Protein 6CWS (pdb70)

Structure (mmCIF, N/CA/C/O backbone):
data_6CWS
#
_entry.id   6CWS
#
loop_
_atom_site.group_PDB
_atom_site.id
_atom_site.type_symbol
_atom_site.label_atom_id
_atom_site.label_alt_id
_atom_site.label_comp_id
_atom_site.label_asym_id
_atom_site.label_entity_id
_atom_site.label_seq_id
_atom_site.pdbx_PDB_ins_code
_atom_site.Cartn_x
_atom_site.Cartn_y
_atom_site.Cartn_z
_atom_site.occupancy
_atom_site.B_iso_or_equiv
_atom_site.auth_seq_id
_atom_site.auth_comp_id
_atom_site.auth_asym_id
_atom_site.auth_atom_id
_atom_site.pdbx_PDB_model_num
ATOM 1 N N . SER A 1 1 ? -11.195 20.661 -0.794 1.00 2.00 1 SER A N 1
ATOM 2 C CA . SER A 1 1 ? -11.332 19.532 0.092 1.00 34.22 1 SER A CA 1
ATOM 3 C C . SER A 1 1 ? -12.809 19.284 0.376 1.00 53.12 1 SER A C 1
ATOM 4 O O . SER A 1 1 ? -13.510 20.162 0.868 1.00 21.34 1 SER A O 1
ATOM 14 N N . GLU A 1 2 ? -13.278 18.111 0.034 1.00 51.31 2 GLU A N 1
ATOM 15 C CA . GLU A 1 2 ? -14.654 17.750 0.238 1.00 32.44 2 GLU A CA 1
ATOM 16 C C . GLU A 1 2 ? -14.755 16.718 1.333 1.00 63.41 2 GLU A C 1
ATOM 17 O O . GLU A 1 2 ? -13.838 15.913 1.523 1.00 65.21 2 GLU A O 1
ATOM 29 N N . ALA A 1 3 ? -15.845 16.737 2.058 1.00 62.34 3 ALA A N 1
ATOM 30 C CA . ALA A 1 3 ? -16.018 15.818 3.161 1.00 10.35 3 ALA A CA 1
ATOM 31 C C . ALA A 1 3 ? -17.037 14.730 2.839 1.00 3.34 3 ALA A C 1
ATOM 32 O O . ALA A 1 3 ? -17.295 13.858 3.668 1.00 62.24 3 ALA A O 1
ATOM 39 N N . ILE A 1 4 ? -17.639 14.789 1.643 1.00 42.12 4 ILE A N 1
ATOM 40 C CA . ILE A 1 4 ? -18.565 13.729 1.217 1.00 2.04 4 ILE A CA 1
ATOM 41 C C . ILE A 1 4 ? -17.758 12.445 1.063 1.00 1.50 4 ILE A C 1
ATOM 42 O O . ILE A 1 4 ? -18.129 11.388 1.574 1.00 43.54 4 ILE A O 1
ATOM 58 N N . LEU A 1 5 ? -16.651 12.567 0.363 1.00 61.13 5 LEU A N 1
ATOM 59 C CA . LEU A 1 5 ? -15.666 11.522 0.276 1.00 64.34 5 LEU A CA 1
ATOM 60 C C . LEU A 1 5 ? -14.470 12.026 1.055 1.00 60.12 5 LEU A C 1
ATOM 61 O O . LEU A 1 5 ? -13.693 12.833 0.532 1.00 21.34 5 LEU A O 1
ATOM 77 N N . PRO A 1 6 ? -14.348 11.627 2.334 1.00 51.42 6 PRO A N 1
ATOM 78 C CA . PRO A 1 6 ? -13.319 12.140 3.232 1.00 24.30 6 PRO A CA 1
ATOM 79 C C . PRO A 1 6 ? -11.899 11.905 2.737 1.00 31.02 6 PRO A C 1
ATOM 80 O O . PRO A 1 6 ? -11.388 10.770 2.762 1.00 2.42 6 PRO A O 1
ATOM 91 N N . ILE A 1 7 ? -11.274 12.964 2.263 1.00 1.34 7 ILE A N 1
ATOM 92 C CA . ILE A 1 7 ? -9.894 12.882 1.844 1.00 53.41 7 ILE A CA 1
ATOM 93 C C . ILE A 1 7 ? -9.004 13.044 3.052 1.00 53.42 7 ILE A C 1
ATOM 94 O O . ILE A 1 7 ? -7.900 12.481 3.114 1.00 71.21 7 ILE A O 1
ATOM 110 N N . ALA A 1 8 ? -9.506 13.785 4.033 1.00 42.32 8 ALA A N 1
ATOM 111 C CA . ALA A 1 8 ? -8.799 13.996 5.263 1.00 23.21 8 ALA A CA 1
ATOM 112 C C . ALA A 1 8 ? -9.022 12.819 6.194 1.00 54.14 8 ALA A C 1
ATOM 113 O O . ALA A 1 8 ? -9.921 12.821 7.042 1.00 23.53 8 ALA A O 1
ATOM 120 N N . SER A 1 9 ? -8.273 11.786 5.949 1.00 25.43 9 SER A N 1
ATOM 121 C CA . SER A 1 9 ? -8.279 10.556 6.694 1.00 34.14 9 SER A CA 1
ATOM 122 C C . SER A 1 9 ? -6.950 9.895 6.422 1.00 31.11 9 SER A C 1
ATOM 123 O O . SER A 1 9 ? -6.507 9.865 5.275 1.00 22.01 9 SER A O 1
ATOM 131 N N . SER A 1 10 ? -6.317 9.387 7.446 1.00 10.21 10 SER A N 1
ATOM 132 C CA . SER A 1 10 ? -4.977 8.844 7.342 1.00 64.52 10 SER A CA 1
ATOM 133 C C . SER A 1 10 ? -4.926 7.557 6.501 1.00 1.01 10 SER A C 1
ATOM 134 O O . SER A 1 10 ? -3.875 7.197 5.968 1.00 63.23 10 SER A O 1
ATOM 142 N N . CYS A 1 11 ? -6.048 6.905 6.377 1.00 5.12 11 CYS A N 1
ATOM 143 C CA . CYS A 1 11 ? -6.121 5.639 5.695 1.00 35.13 11 CYS A CA 1
ATOM 144 C C . CYS A 1 11 ? -6.538 5.691 4.237 1.00 21.15 11 CYS A C 1
ATOM 145 O O . CYS A 1 11 ? -7.135 6.667 3.749 1.00 42.12 11 CYS A O 1
ATOM 152 N N . CYS A 1 12 ? -6.216 4.609 3.570 1.00 54.42 12 CYS A N 1
ATOM 153 C CA . CYS A 1 12 ? -6.503 4.360 2.185 1.00 40.00 12 CYS A CA 1
ATOM 154 C C . CYS A 1 12 ? -7.605 3.307 2.077 1.00 73.11 12 CYS A C 1
ATOM 155 O O . CYS A 1 12 ? -7.372 2.120 2.297 1.00 52.10 12 CYS A O 1
ATOM 162 N N . THR A 1 13 ? -8.815 3.749 1.809 1.00 13.44 13 THR A N 1
ATOM 163 C CA . THR A 1 13 ? -9.953 2.843 1.686 1.00 51.54 13 THR A CA 1
ATOM 164 C C . THR A 1 13 ? -10.149 2.430 0.218 1.00 53.32 13 THR A C 1
ATOM 165 O O . THR A 1 13 ? -11.002 1.613 -0.121 1.00 3.33 13 THR A O 1
ATOM 176 N N . GLU A 1 14 ? -9.334 2.987 -0.629 1.00 12.50 14 GLU A N 1
ATOM 177 C CA . GLU A 1 14 ? -9.375 2.720 -2.038 1.00 4.32 14 GLU A CA 1
ATOM 178 C C . GLU A 1 14 ? -7.968 2.678 -2.551 1.00 4.21 14 GLU A C 1
ATOM 179 O O . GLU A 1 14 ? -7.093 3.322 -1.979 1.00 53.44 14 GLU A O 1
ATOM 191 N N . VAL A 1 15 ? -7.736 1.915 -3.589 1.00 23.11 15 VAL A N 1
ATOM 192 C CA . VAL A 1 15 ? -6.424 1.819 -4.189 1.00 53.03 15 VAL A CA 1
ATOM 193 C C . VAL A 1 15 ? -6.518 1.862 -5.703 1.00 22.42 15 VAL A C 1
ATOM 194 O O . VAL A 1 15 ? -7.600 1.705 -6.274 1.00 4.54 15 VAL A O 1
ATOM 207 N N . SER A 1 16 ? -5.401 2.117 -6.341 1.00 13.44 16 SER A N 1
ATOM 208 C CA . SER A 1 16 ? -5.319 2.165 -7.783 1.00 74.41 16 SER A CA 1
ATOM 209 C C . SER A 1 16 ? -4.926 0.772 -8.311 1.00 13.42 16 SER A C 1
ATOM 210 O O . SER A 1 16 ? -4.998 0.492 -9.518 1.00 34.14 16 SER A O 1
ATOM 218 N N . HIS A 1 17 ? -4.545 -0.099 -7.369 1.00 42.34 17 HIS A N 1
ATOM 219 C CA . HIS A 1 17 ? -4.122 -1.488 -7.619 1.00 74.35 17 HIS A CA 1
ATOM 220 C C . HIS A 1 17 ? -2.785 -1.564 -8.348 1.00 73.41 17 HIS A C 1
ATOM 221 O O . HIS A 1 17 ? -1.743 -1.748 -7.723 1.00 44.20 17 HIS A O 1
ATOM 235 N N . HIS A 1 18 ? -2.822 -1.388 -9.648 1.00 0.13 18 HIS A N 1
ATOM 236 C CA . HIS A 1 18 ? -1.648 -1.479 -10.483 1.00 74.51 18 HIS A CA 1
ATOM 237 C C . HIS A 1 18 ? -1.130 -0.084 -10.793 1.00 63.22 18 HIS A C 1
ATOM 238 O O . HIS A 1 18 ? -1.914 0.823 -11.101 1.00 32.32 18 HIS A O 1
ATOM 252 N N . ILE A 1 19 ? 0.171 0.090 -10.748 1.00 43.42 19 ILE A N 1
ATOM 253 C CA . ILE A 1 19 ? 0.753 1.400 -10.911 1.00 60.23 19 ILE A CA 1
ATOM 254 C C . ILE A 1 19 ? 2.098 1.314 -11.655 1.00 4.21 19 ILE A C 1
ATOM 255 O O . ILE A 1 19 ? 2.718 0.249 -11.709 1.00 62.41 19 ILE A O 1
ATOM 271 N N . SER A 1 20 ? 2.512 2.417 -12.241 1.00 63.41 20 SER A N 1
ATOM 272 C CA . SER A 1 20 ? 3.764 2.510 -12.967 1.00 0.52 20 SER A CA 1
ATOM 273 C C . SER A 1 20 ? 4.802 3.296 -12.156 1.00 15.05 20 SER A C 1
ATOM 274 O O . SER A 1 20 ? 4.440 4.170 -11.354 1.00 73.42 20 SER A O 1
ATOM 282 N N . ARG A 1 21 ? 6.089 3.003 -12.371 1.00 23.21 21 ARG A N 1
ATOM 283 C CA . ARG A 1 21 ? 7.138 3.649 -11.594 1.00 61.03 21 ARG A CA 1
ATOM 284 C C . ARG A 1 21 ? 7.274 5.132 -11.804 1.00 52.12 21 ARG A C 1
ATOM 285 O O . ARG A 1 21 ? 7.666 5.816 -10.894 1.00 33.54 21 ARG A O 1
ATOM 306 N N . ARG A 1 22 ? 6.960 5.637 -12.986 1.00 72.23 22 ARG A N 1
ATOM 307 C CA . ARG A 1 22 ? 7.079 7.087 -13.228 1.00 45.35 22 ARG A CA 1
ATOM 308 C C . ARG A 1 22 ? 6.294 7.922 -12.207 1.00 51.32 22 ARG A C 1
ATOM 309 O O . ARG A 1 22 ? 6.701 9.029 -11.855 1.00 34.24 22 ARG A O 1
ATOM 330 N N . LEU A 1 23 ? 5.180 7.387 -11.741 1.00 45.12 23 LEU A N 1
ATOM 331 C CA . LEU A 1 23 ? 4.459 7.984 -10.634 1.00 11.35 23 LEU A CA 1
ATOM 332 C C . LEU A 1 23 ? 5.137 7.669 -9.304 1.00 33.54 23 LEU A C 1
ATOM 333 O O . LEU A 1 23 ? 5.337 8.545 -8.472 1.00 34.55 23 LEU A O 1
ATOM 349 N N . LEU A 1 24 ? 5.506 6.426 -9.136 1.00 22.24 24 LEU A N 1
ATOM 350 C CA . LEU A 1 24 ? 6.077 5.927 -7.897 1.00 32.20 24 LEU A CA 1
ATOM 351 C C . LEU A 1 24 ? 7.350 6.655 -7.518 1.00 32.54 24 LEU A C 1
ATOM 352 O O . LEU A 1 24 ? 7.585 6.958 -6.360 1.00 33.23 24 LEU A O 1
ATOM 368 N N . GLU A 1 25 ? 8.145 6.950 -8.495 1.00 62.30 25 GLU A N 1
ATOM 369 C CA . GLU A 1 25 ? 9.403 7.642 -8.298 1.00 5.25 25 GLU A CA 1
ATOM 370 C C . GLU A 1 25 ? 9.175 9.057 -7.751 1.00 60.45 25 GLU A C 1
ATOM 371 O O . GLU A 1 25 ? 10.082 9.679 -7.214 1.00 61.32 25 GLU A O 1
ATOM 383 N N . ARG A 1 26 ? 7.954 9.543 -7.895 1.00 14.40 26 ARG A N 1
ATOM 384 C CA . ARG A 1 26 ? 7.574 10.862 -7.402 1.00 63.52 26 ARG A CA 1
ATOM 385 C C . ARG A 1 26 ? 7.096 10.778 -5.946 1.00 14.02 26 ARG A C 1
ATOM 386 O O . ARG A 1 26 ? 6.911 11.786 -5.297 1.00 75.02 26 ARG A O 1
ATOM 407 N N . VAL A 1 27 ? 6.878 9.575 -5.461 1.00 70.33 27 VAL A N 1
ATOM 408 C CA . VAL A 1 27 ? 6.430 9.348 -4.079 1.00 34.14 27 VAL A CA 1
ATOM 409 C C . VAL A 1 27 ? 7.496 9.753 -3.035 1.00 44.31 27 VAL A C 1
ATOM 410 O O . VAL A 1 27 ? 8.685 9.446 -3.191 1.00 4.44 27 VAL A O 1
ATOM 423 N N . ASN A 1 28 ? 7.060 10.486 -2.001 1.00 44.54 28 ASN A N 1
ATOM 424 C CA . ASN A 1 28 ? 7.930 10.874 -0.886 1.00 45.51 28 ASN A CA 1
ATOM 425 C C . ASN A 1 28 ? 7.591 10.093 0.393 1.00 74.43 28 ASN A C 1
ATOM 426 O O . ASN A 1 28 ? 8.442 9.920 1.262 1.00 53.52 28 ASN A O 1
ATOM 437 N N . MET A 1 29 ? 6.355 9.623 0.522 1.00 14.40 29 MET A N 1
ATOM 438 C CA . MET A 1 29 ? 5.964 8.888 1.732 1.00 70.04 29 MET A CA 1
ATOM 439 C C . MET A 1 29 ? 5.299 7.577 1.379 1.00 23.31 29 MET A C 1
ATOM 440 O O . MET A 1 29 ? 4.490 7.526 0.472 1.00 42.41 29 MET A O 1
ATOM 454 N N . CYS A 1 30 ? 5.641 6.545 2.092 1.00 40.03 30 CYS A N 1
ATOM 455 C CA . CYS A 1 30 ? 5.053 5.241 1.906 1.00 23.25 30 CYS A CA 1
ATOM 456 C C . CYS A 1 30 ? 4.672 4.680 3.248 1.00 12.14 30 CYS A C 1
ATOM 457 O O . CYS A 1 30 ? 5.449 4.764 4.200 1.00 1.52 30 CYS A O 1
ATOM 464 N N . ARG A 1 31 ? 3.480 4.154 3.346 1.00 33.30 31 ARG A N 1
ATOM 465 C CA . ARG A 1 31 ? 3.059 3.470 4.540 1.00 71.22 31 ARG A CA 1
ATOM 466 C C . ARG A 1 31 ? 2.293 2.214 4.158 1.00 2.12 31 ARG A C 1
ATOM 467 O O . ARG A 1 31 ? 1.485 2.232 3.223 1.00 4.24 31 ARG A O 1
ATOM 488 N N . ILE A 1 32 ? 2.536 1.139 4.873 1.00 30.23 32 ILE A N 1
ATOM 489 C CA . ILE A 1 32 ? 1.809 -0.087 4.654 1.00 30.45 32 ILE A CA 1
ATOM 490 C C . ILE A 1 32 ? 0.640 -0.127 5.608 1.00 14.21 32 ILE A C 1
ATOM 491 O O . ILE A 1 32 ? 0.819 -0.140 6.837 1.00 70.33 32 ILE A O 1
ATOM 507 N N . GLN A 1 33 ? -0.524 -0.094 5.056 1.00 40.32 33 GLN A N 1
ATOM 508 C CA . GLN A 1 33 ? -1.739 -0.165 5.802 1.00 52.21 33 GLN A CA 1
ATOM 509 C C . GLN A 1 33 ? -2.160 -1.612 5.850 1.00 74.40 33 GLN A C 1
ATOM 510 O O . GLN A 1 33 ? -2.183 -2.280 4.817 1.00 72.32 33 GLN A O 1
ATOM 524 N N . ARG A 1 34 ? -2.481 -2.098 7.007 1.00 61.54 34 ARG A N 1
ATOM 525 C CA . ARG A 1 34 ? -2.808 -3.487 7.137 1.00 0.35 34 ARG A CA 1
ATOM 526 C C . ARG A 1 34 ? -4.179 -3.672 7.761 1.00 71.21 34 ARG A C 1
ATOM 527 O O . ARG A 1 34 ? -4.582 -2.911 8.666 1.00 72.32 34 ARG A O 1
ATOM 548 N N . ALA A 1 35 ? -4.888 -4.654 7.275 1.00 24.11 35 ALA A N 1
ATOM 549 C CA . ALA A 1 35 ? -6.122 -5.065 7.859 1.00 22.04 35 ALA A CA 1
ATOM 550 C C . ALA A 1 35 ? -5.773 -5.924 9.060 1.00 32.42 35 ALA A C 1
ATOM 551 O O . ALA A 1 35 ? -5.254 -7.042 8.919 1.00 73.31 35 ALA A O 1
ATOM 558 N N . ASP A 1 36 ? -5.992 -5.378 10.211 1.00 35.11 36 ASP A N 1
ATOM 559 C CA . ASP A 1 36 ? -5.642 -6.006 11.476 1.00 2.51 36 ASP A CA 1
ATOM 560 C C . ASP A 1 36 ? -6.284 -5.226 12.580 1.00 73.14 36 ASP A C 1
ATOM 561 O O . ASP A 1 36 ? -7.159 -5.720 13.290 1.00 53.04 36 ASP A O 1
ATOM 570 N N . GLY A 1 37 ? -5.864 -3.997 12.700 1.00 20.51 37 GLY A N 1
ATOM 571 C CA . GLY A 1 37 ? -6.422 -3.106 13.661 1.00 1.42 37 GLY A CA 1
ATOM 572 C C . GLY A 1 37 ? -6.028 -1.706 13.345 1.00 24.43 37 GLY A C 1
ATOM 573 O O . GLY A 1 37 ? -5.819 -0.883 14.240 1.00 34.32 37 GLY A O 1
ATOM 577 N N . ASP A 1 38 ? -5.908 -1.426 12.072 1.00 40.50 38 ASP A N 1
ATOM 578 C CA . ASP A 1 38 ? -5.518 -0.112 11.633 1.00 72.05 38 ASP A CA 1
ATOM 579 C C . ASP A 1 38 ? -6.624 0.398 10.771 1.00 61.44 38 ASP A C 1
ATOM 580 O O . ASP A 1 38 ? -7.403 1.230 11.190 1.00 54.11 38 ASP A O 1
ATOM 589 N N . CYS A 1 39 ? -6.732 -0.170 9.592 1.00 51.10 39 CYS A N 1
ATOM 590 C CA . CYS A 1 39 ? -7.800 0.123 8.675 1.00 33.12 39 CYS A CA 1
ATOM 591 C C . CYS A 1 39 ? -8.186 -1.121 7.904 1.00 24.43 39 CYS A C 1
ATOM 592 O O . CYS A 1 39 ? -7.362 -2.009 7.695 1.00 20.34 39 CYS A O 1
ATOM 599 N N . ASP A 1 40 ? -9.432 -1.166 7.492 1.00 62.40 40 ASP A N 1
ATOM 600 C CA . ASP A 1 40 ? -10.114 -2.374 6.969 1.00 32.42 40 ASP A CA 1
ATOM 601 C C . ASP A 1 40 ? -9.661 -2.806 5.566 1.00 62.05 40 ASP A C 1
ATOM 602 O O . ASP A 1 40 ? -10.424 -3.460 4.858 1.00 33.51 40 ASP A O 1
ATOM 611 N N . LEU A 1 41 ? -8.443 -2.517 5.186 1.00 54.15 41 LEU A N 1
ATOM 612 C CA . LEU A 1 41 ? -7.992 -2.828 3.853 1.00 2.23 41 LEU A CA 1
ATOM 613 C C . LEU A 1 41 ? -6.475 -2.735 3.827 1.00 0.25 41 LEU A C 1
ATOM 614 O O . LEU A 1 41 ? -5.898 -1.856 4.458 1.00 65.31 41 LEU A O 1
ATOM 630 N N . ALA A 1 42 ? -5.829 -3.654 3.147 1.00 21.41 42 ALA A N 1
ATOM 631 C CA . ALA A 1 42 ? -4.382 -3.615 3.043 1.00 0.41 42 ALA A CA 1
ATOM 632 C C . ALA A 1 42 ? -4.001 -2.765 1.850 1.00 43.30 42 ALA A C 1
ATOM 633 O O . ALA A 1 42 ? -4.329 -3.106 0.697 1.00 32.24 42 ALA A O 1
ATOM 640 N N . ALA A 1 43 ? -3.301 -1.691 2.099 1.00 12.55 43 ALA A N 1
ATOM 641 C CA . ALA A 1 43 ? -2.985 -0.753 1.050 1.00 64.20 43 ALA A CA 1
ATOM 642 C C . ALA A 1 43 ? -1.664 -0.092 1.284 1.00 71.52 43 ALA A C 1
ATOM 643 O O . ALA A 1 43 ? -1.168 -0.052 2.406 1.00 54.42 43 ALA A O 1
ATOM 650 N N . VAL A 1 44 ? -1.094 0.405 0.235 1.00 3.14 44 VAL A N 1
ATOM 651 C CA . VAL A 1 44 ? 0.108 1.158 0.322 1.00 42.13 44 VAL A CA 1
ATOM 652 C C . VAL A 1 44 ? -0.246 2.621 0.111 1.00 12.45 44 VAL A C 1
ATOM 653 O O . VAL A 1 44 ? -0.708 3.009 -0.968 1.00 21.25 44 VAL A O 1
ATOM 666 N N . ILE A 1 45 ? -0.074 3.389 1.139 1.00 52.01 45 ILE A N 1
ATOM 667 C CA . ILE A 1 45 ? -0.339 4.806 1.134 1.00 41.31 45 ILE A CA 1
ATOM 668 C C . ILE A 1 45 ? 0.924 5.517 0.630 1.00 15.34 45 ILE A C 1
ATOM 669 O O . ILE A 1 45 ? 1.979 5.433 1.257 1.00 64.12 45 ILE A O 1
ATOM 685 N N . LEU A 1 46 ? 0.812 6.181 -0.505 1.00 73.22 46 LEU A N 1
ATOM 686 C CA . LEU A 1 46 ? 1.941 6.840 -1.147 1.00 55.41 46 LEU A CA 1
ATOM 687 C C . LEU A 1 46 ? 1.696 8.327 -1.263 1.00 72.21 46 LEU A C 1
ATOM 688 O O . LEU A 1 46 ? 0.765 8.760 -1.919 1.00 72.22 46 LEU A O 1
ATOM 704 N N . HIS A 1 47 ? 2.522 9.097 -0.644 1.00 35.43 47 HIS A N 1
ATOM 705 C CA . HIS A 1 47 ? 2.371 10.544 -0.699 1.00 30.23 47 HIS A CA 1
ATOM 706 C C . HIS A 1 47 ? 3.247 11.121 -1.755 1.00 1.45 47 HIS A C 1
ATOM 707 O O . HIS A 1 47 ? 4.443 10.857 -1.796 1.00 45.31 47 HIS A O 1
ATOM 721 N N . VAL A 1 48 ? 2.649 11.871 -2.611 1.00 13.34 48 VAL A N 1
ATOM 722 C CA . VAL A 1 48 ? 3.296 12.545 -3.698 1.00 20.11 48 VAL A CA 1
ATOM 723 C C . VAL A 1 48 ? 2.999 14.021 -3.495 1.00 60.52 48 VAL A C 1
ATOM 724 O O . VAL A 1 48 ? 2.020 14.345 -2.821 1.00 24.34 48 VAL A O 1
ATOM 737 N N . LYS A 1 49 ? 3.850 14.906 -3.989 1.00 23.10 49 LYS A N 1
ATOM 738 C CA . LYS A 1 49 ? 3.646 16.348 -3.804 1.00 45.01 49 LYS A CA 1
ATOM 739 C C . LYS A 1 49 ? 2.246 16.803 -4.262 1.00 75.12 49 LYS A C 1
ATOM 740 O O . LYS A 1 49 ? 1.622 17.643 -3.613 1.00 13.51 49 LYS A O 1
ATOM 759 N N . ARG A 1 50 ? 1.743 16.229 -5.351 1.00 23.34 50 ARG A N 1
ATOM 760 C CA . ARG A 1 50 ? 0.458 16.650 -5.880 1.00 11.25 50 ARG A CA 1
ATOM 761 C C . ARG A 1 50 ? -0.730 15.885 -5.252 1.00 62.24 50 ARG A C 1
ATOM 762 O O . ARG A 1 50 ? -1.788 16.467 -5.041 1.00 4.14 50 ARG A O 1
ATOM 783 N N . ARG A 1 51 ? -0.543 14.613 -4.909 1.00 53.42 51 ARG A N 1
ATOM 784 C CA . ARG A 1 51 ? -1.648 13.776 -4.379 1.00 51.33 51 ARG A CA 1
ATOM 785 C C . ARG A 1 51 ? -1.108 12.657 -3.512 1.00 32.54 51 ARG A C 1
ATOM 786 O O . ARG A 1 51 ? 0.081 12.415 -3.477 1.00 15.34 51 ARG A O 1
ATOM 807 N N . ARG A 1 52 ? -1.988 11.976 -2.827 1.00 15.21 52 ARG A N 1
ATOM 808 C CA . ARG A 1 52 ? -1.635 10.797 -2.080 1.00 60.51 52 ARG A CA 1
ATOM 809 C C . ARG A 1 52 ? -2.303 9.618 -2.770 1.00 11.05 52 ARG A C 1
ATOM 810 O O . ARG A 1 52 ? -3.534 9.499 -2.757 1.00 32.14 52 ARG A O 1
ATOM 831 N N . ILE A 1 53 ? -1.527 8.784 -3.382 1.00 4.24 53 ILE A N 1
ATOM 832 C CA . ILE A 1 53 ? -2.054 7.667 -4.118 1.00 3.42 53 ILE A CA 1
ATOM 833 C C . ILE A 1 53 ? -1.974 6.424 -3.269 1.00 2.42 53 ILE A C 1
ATOM 834 O O . ILE A 1 53 ? -1.047 6.248 -2.503 1.00 2.42 53 ILE A O 1
ATOM 850 N N . CYS A 1 54 ? -2.943 5.599 -3.382 1.00 24.22 54 CYS A N 1
ATOM 851 C CA . CYS A 1 54 ? -2.988 4.387 -2.628 1.00 21.33 54 CYS A CA 1
ATOM 852 C C . CYS A 1 54 ? -2.923 3.220 -3.596 1.00 4.54 54 CYS A C 1
ATOM 853 O O . CYS A 1 54 ? -3.683 3.178 -4.559 1.00 74.44 54 CYS A O 1
ATOM 860 N N . VAL A 1 55 ? -2.015 2.300 -3.384 1.00 12.43 55 VAL A N 1
ATOM 861 C CA . VAL A 1 55 ? -1.882 1.156 -4.286 1.00 40.51 55 VAL A CA 1
ATOM 862 C C . VAL A 1 55 ? -1.926 -0.157 -3.538 1.00 53.15 55 VAL A C 1
ATOM 863 O O . VAL A 1 55 ? -1.912 -0.180 -2.306 1.00 32.21 55 VAL A O 1
ATOM 876 N N . SER A 1 56 ? -1.994 -1.231 -4.275 1.00 40.22 56 SER A N 1
ATOM 877 C CA . SER A 1 56 ? -2.028 -2.536 -3.716 1.00 31.11 56 SER A CA 1
ATOM 878 C C . SER A 1 56 ? -0.605 -3.037 -3.418 1.00 41.25 56 SER A C 1
ATOM 879 O O . SER A 1 56 ? 0.281 -2.931 -4.264 1.00 15.35 56 SER A O 1
ATOM 887 N N . PRO A 1 57 ? -0.372 -3.600 -2.206 1.00 32.33 57 PRO A N 1
ATOM 888 C CA . PRO A 1 57 ? 0.949 -4.138 -1.812 1.00 74.45 57 PRO A CA 1
ATOM 889 C C . PRO A 1 57 ? 1.326 -5.376 -2.625 1.00 51.34 57 PRO A C 1
ATOM 890 O O . PRO A 1 57 ? 2.455 -5.855 -2.576 1.00 44.42 57 PRO A O 1
ATOM 901 N N . HIS A 1 58 ? 0.368 -5.875 -3.371 1.00 1.32 58 HIS A N 1
ATOM 902 C CA . HIS A 1 58 ? 0.546 -7.076 -4.183 1.00 32.43 58 HIS A CA 1
ATOM 903 C C . HIS A 1 58 ? 1.061 -6.711 -5.570 1.00 44.12 58 HIS A C 1
ATOM 904 O O . HIS A 1 58 ? 1.236 -7.578 -6.428 1.00 74.31 58 HIS A O 1
ATOM 918 N N . ASN A 1 59 ? 1.308 -5.432 -5.785 1.00 23.25 59 ASN A N 1
ATOM 919 C CA . ASN A 1 59 ? 1.740 -4.955 -7.080 1.00 12.43 59 ASN A CA 1
ATOM 920 C C . ASN A 1 59 ? 3.229 -5.201 -7.301 1.00 73.20 59 ASN A C 1
ATOM 921 O O . ASN A 1 59 ? 4.074 -4.816 -6.482 1.00 45.03 59 ASN A O 1
ATOM 932 N N . HIS A 1 60 ? 3.527 -5.829 -8.419 1.00 32.42 60 HIS A N 1
ATOM 933 C CA . HIS A 1 60 ? 4.876 -6.235 -8.801 1.00 42.41 60 HIS A CA 1
ATOM 934 C C . HIS A 1 60 ? 5.765 -5.008 -9.059 1.00 32.22 60 HIS A C 1
ATOM 935 O O . HIS A 1 60 ? 6.948 -4.986 -8.681 1.00 54.31 60 HIS A O 1
ATOM 949 N N . THR A 1 61 ? 5.188 -3.998 -9.681 1.00 32.40 61 THR A N 1
ATOM 950 C CA . THR A 1 61 ? 5.900 -2.783 -10.020 1.00 21.13 61 THR A CA 1
ATOM 951 C C . THR A 1 61 ? 6.329 -2.043 -8.746 1.00 42.54 61 THR A C 1
ATOM 952 O O . THR A 1 61 ? 7.446 -1.534 -8.658 1.00 44.44 61 THR A O 1
ATOM 963 N N . VAL A 1 62 ? 5.430 -2.002 -7.777 1.00 12.32 62 VAL A N 1
ATOM 964 C CA . VAL A 1 62 ? 5.687 -1.404 -6.471 1.00 24.24 62 VAL A CA 1
ATOM 965 C C . VAL A 1 62 ? 6.895 -2.058 -5.807 1.00 2.13 62 VAL A C 1
ATOM 966 O O . VAL A 1 62 ? 7.804 -1.376 -5.345 1.00 43.13 62 VAL A O 1
ATOM 979 N N . LYS A 1 63 ? 6.908 -3.370 -5.801 1.00 63.32 63 LYS A N 1
ATOM 980 C CA . LYS A 1 63 ? 8.027 -4.130 -5.226 1.00 73.42 63 LYS A CA 1
ATOM 981 C C . LYS A 1 63 ? 9.343 -3.847 -5.962 1.00 44.01 63 LYS A C 1
ATOM 982 O O . LYS A 1 63 ? 10.414 -3.848 -5.360 1.00 5.21 63 LYS A O 1
ATOM 1001 N N . GLN A 1 64 ? 9.253 -3.603 -7.264 1.00 25.51 64 GLN A N 1
ATOM 1002 C CA . GLN A 1 64 ? 10.430 -3.283 -8.074 1.00 53.03 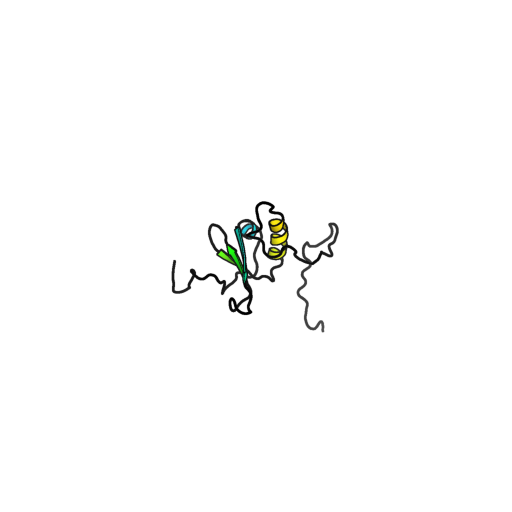64 GLN A CA 1
ATOM 1003 C C . GLN A 1 64 ? 10.886 -1.876 -7.658 1.00 52.43 64 GLN A C 1
ATOM 1004 O O . GLN A 1 64 ? 12.062 -1.645 -7.368 1.00 40.24 64 GLN A O 1
ATOM 1018 N N . TRP A 1 65 ? 9.934 -0.964 -7.618 1.00 24.10 65 TRP A N 1
ATOM 1019 C CA . TRP A 1 65 ? 10.148 0.424 -7.240 1.00 33.34 65 TRP A CA 1
ATOM 1020 C C . TRP A 1 65 ? 10.790 0.566 -5.869 1.00 61.02 65 TRP A C 1
ATOM 1021 O O . TRP A 1 65 ? 11.771 1.306 -5.710 1.00 72.32 65 TRP A O 1
ATOM 1042 N N . MET A 1 66 ? 10.257 -0.147 -4.902 1.00 14.34 66 MET A N 1
ATOM 1043 C CA . MET A 1 66 ? 10.750 -0.071 -3.534 1.00 4.31 66 MET A CA 1
ATOM 1044 C C . MET A 1 66 ? 12.217 -0.428 -3.402 1.00 72.42 66 MET A C 1
ATOM 1045 O O . MET A 1 66 ? 12.901 0.135 -2.580 1.00 14.33 66 MET A O 1
ATOM 1059 N N . LYS A 1 67 ? 12.710 -1.327 -4.235 1.00 45.33 67 LYS A N 1
ATOM 1060 C CA . LYS A 1 67 ? 14.129 -1.685 -4.187 1.00 75.11 67 LYS A CA 1
ATOM 1061 C C . LYS A 1 67 ? 15.008 -0.546 -4.692 1.00 72.34 67 LYS A C 1
ATOM 1062 O O . LYS A 1 67 ? 16.116 -0.329 -4.197 1.00 3.14 67 LYS A O 1
ATOM 1081 N N . VAL A 1 68 ? 14.513 0.179 -5.670 1.00 52.22 68 VAL A N 1
ATOM 1082 C CA . VAL A 1 68 ? 15.245 1.307 -6.232 1.00 51.10 68 VAL A CA 1
ATOM 1083 C C . VAL A 1 68 ? 15.192 2.474 -5.247 1.00 62.02 68 VAL A C 1
ATOM 1084 O O . VAL A 1 68 ? 16.176 3.196 -5.037 1.00 14.41 68 VAL A O 1
ATOM 1097 N N . GLN A 1 69 ? 14.048 2.641 -4.640 1.00 20.23 69 GLN A N 1
ATOM 1098 C CA . GLN A 1 69 ? 13.844 3.676 -3.658 1.00 12.21 69 GLN A CA 1
ATOM 1099 C C . GLN A 1 69 ? 14.538 3.387 -2.346 1.00 23.40 69 GLN A C 1
ATOM 1100 O O . GLN A 1 69 ? 14.912 4.303 -1.629 1.00 73.53 69 GLN A O 1
ATOM 1114 N N . ALA A 1 70 ? 14.725 2.124 -2.038 1.00 43.24 70 ALA A N 1
ATOM 1115 C CA . ALA A 1 70 ? 15.374 1.733 -0.801 1.00 50.05 70 ALA A CA 1
ATOM 1116 C C . ALA A 1 70 ? 16.835 2.171 -0.777 1.00 53.34 70 ALA A C 1
ATOM 1117 O O . ALA A 1 70 ? 17.417 2.344 0.285 1.00 73.15 70 ALA A O 1
ATOM 1124 N N . ALA A 1 71 ? 17.411 2.357 -1.962 1.00 71.02 71 ALA A N 1
ATOM 1125 C CA . ALA A 1 71 ? 18.813 2.756 -2.116 1.00 60.54 71 ALA A CA 1
ATOM 1126 C C . ALA A 1 71 ? 19.098 4.170 -1.564 1.00 61.21 71 ALA A C 1
ATOM 1127 O O . ALA A 1 71 ? 20.257 4.590 -1.478 1.00 30.10 71 ALA A O 1
ATOM 1134 N N . LYS A 1 72 ? 18.049 4.894 -1.207 1.00 2.11 72 LYS A N 1
ATOM 1135 C CA . LYS A 1 72 ? 18.169 6.225 -0.635 1.00 71.21 72 LYS A CA 1
ATOM 1136 C C . LYS A 1 72 ? 18.869 6.197 0.715 1.00 13.23 72 LYS A C 1
ATOM 1137 O O . LYS A 1 72 ? 18.448 5.489 1.641 1.00 63.23 72 LYS A O 1
ATOM 1156 N N . LYS A 1 73 ? 19.948 6.952 0.803 1.00 55.10 73 LYS A N 1
ATOM 1157 C CA . LYS A 1 73 ? 20.740 7.056 2.015 1.00 54.31 73 LYS A CA 1
ATOM 1158 C C . LYS A 1 73 ? 20.264 8.236 2.867 1.00 54.33 73 LYS A C 1
ATOM 1159 O O . LYS A 1 73 ? 20.605 8.343 4.051 1.00 10.32 73 LYS A O 1
ATOM 1178 N N . ASN A 1 74 ? 19.460 9.117 2.266 1.00 13.21 74 ASN A N 1
ATOM 1179 C CA . ASN A 1 74 ? 18.983 10.318 2.977 1.00 44.02 74 ASN A CA 1
ATOM 1180 C C . ASN A 1 74 ? 18.070 9.885 4.085 1.00 35.43 74 ASN A C 1
ATOM 1181 O O . ASN A 1 74 ? 18.160 10.358 5.215 1.00 4.25 74 ASN A O 1
ATOM 1192 N N . GLY A 1 75 ? 17.206 8.984 3.738 1.00 73.10 75 GLY A N 1
ATOM 1193 C CA . GLY A 1 75 ? 16.264 8.416 4.622 1.00 51.13 75 GLY A CA 1
ATOM 1194 C C . GLY A 1 75 ? 15.384 7.531 3.814 1.00 22.21 75 GLY A C 1
ATOM 1195 O O . GLY A 1 75 ? 15.388 7.633 2.583 1.00 12.25 75 GLY A O 1
ATOM 1199 N N . LYS A 1 76 ? 14.668 6.657 4.438 1.00 22.43 76 LYS A N 1
ATOM 1200 C CA . LYS A 1 76 ? 13.787 5.786 3.716 1.00 45.54 76 LYS A CA 1
ATOM 1201 C C . LYS A 1 76 ? 12.371 6.072 4.153 1.00 70.54 76 LYS A C 1
ATOM 1202 O O . LYS A 1 76 ? 11.897 5.534 5.146 1.00 44.14 76 LYS A O 1
ATOM 1221 N N . GLY A 1 77 ? 11.723 6.962 3.437 1.00 40.34 77 GLY A N 1
ATOM 1222 C CA . GLY A 1 77 ? 10.395 7.406 3.828 1.00 13.55 77 GLY A CA 1
ATOM 1223 C C . GLY A 1 77 ? 9.372 6.949 2.860 1.00 60.41 77 GLY A C 1
ATOM 1224 O O . GLY A 1 77 ? 8.277 6.542 3.230 1.00 61.21 77 GLY A O 1
ATOM 1228 N N . ASN A 1 78 ? 9.725 7.003 1.610 1.00 15.51 78 ASN A N 1
ATOM 1229 C CA . ASN A 1 78 ? 8.867 6.507 0.553 1.00 1.24 78 ASN A CA 1
ATOM 1230 C C . ASN A 1 78 ? 9.132 5.058 0.305 1.00 51.12 78 ASN A C 1
ATOM 1231 O O . ASN A 1 78 ? 8.762 4.522 -0.725 1.00 41.35 78 ASN A O 1
ATOM 1242 N N . VAL A 1 79 ? 9.751 4.413 1.235 1.00 75.54 79 VAL A N 1
ATOM 1243 C CA . VAL A 1 79 ? 10.071 3.053 1.045 1.00 10.33 79 VAL A CA 1
ATOM 1244 C C . VAL A 1 79 ? 9.406 2.224 2.131 1.00 55.53 79 VAL A C 1
ATOM 1245 O O . VAL A 1 79 ? 9.410 2.616 3.298 1.00 12.42 79 VAL A O 1
ATOM 1258 N N . CYS A 1 80 ? 8.832 1.110 1.754 1.00 55.41 80 CYS A N 1
ATOM 1259 C CA . CYS A 1 80 ? 8.206 0.220 2.711 1.00 3.23 80 CYS A CA 1
ATOM 1260 C C . CYS A 1 80 ? 8.849 -1.152 2.670 1.00 34.44 80 CYS A C 1
ATOM 1261 O O . CYS A 1 80 ? 9.433 -1.596 3.662 1.00 33.41 80 CYS A O 1
ATOM 1268 N N . HIS A 1 81 ? 8.758 -1.828 1.540 1.00 0.34 81 HIS A N 1
ATOM 1269 C CA . HIS A 1 81 ? 9.443 -3.085 1.383 1.00 23.44 81 HIS A CA 1
ATOM 1270 C C . HIS A 1 81 ? 10.854 -2.759 0.972 1.00 54.52 81 HIS A C 1
ATOM 1271 O O . HIS A 1 81 ? 11.073 -1.871 0.156 1.00 75.24 81 HIS A O 1
ATOM 1285 N N . ARG A 1 82 ? 11.798 -3.426 1.541 1.00 12.51 82 ARG A N 1
ATOM 1286 C CA . ARG A 1 82 ? 13.175 -3.173 1.203 1.00 51.02 82 ARG A CA 1
ATOM 1287 C C . ARG A 1 82 ? 13.652 -4.253 0.256 1.00 3.51 82 ARG A C 1
ATOM 1288 O O . ARG A 1 82 ? 14.688 -4.136 -0.408 1.00 63.33 82 ARG A O 1
ATOM 1309 N N . LYS A 1 83 ? 12.873 -5.291 0.192 1.00 64.44 83 LYS A N 1
ATOM 1310 C CA . LYS A 1 83 ? 13.148 -6.409 -0.657 1.00 44.24 83 LYS A CA 1
ATOM 1311 C C . LYS A 1 83 ? 11.882 -6.807 -1.425 1.00 71.23 83 LYS A C 1
ATOM 1312 O O . LYS A 1 83 ? 10.768 -6.742 -0.888 1.00 14.42 83 LYS A O 1
ATOM 1331 N N . LYS A 1 84 ? 12.053 -7.186 -2.677 1.00 25.43 84 LYS A N 1
ATOM 1332 C CA . LYS A 1 84 ? 10.943 -7.632 -3.515 1.00 15.34 84 LYS A CA 1
ATOM 1333 C C . LYS A 1 84 ? 10.683 -9.091 -3.181 1.00 1.32 84 LYS A C 1
ATOM 1334 O O . LYS A 1 84 ? 9.542 -9.519 -2.975 1.00 64.32 84 LYS A O 1
ATOM 1353 N N . HIS A 1 85 ? 11.765 -9.829 -3.099 1.00 20.31 85 HIS A N 1
ATOM 1354 C CA . HIS A 1 85 ? 11.767 -11.220 -2.711 1.00 21.30 85 HIS A CA 1
ATOM 1355 C C . HIS A 1 85 ? 12.878 -11.346 -1.694 1.00 4.14 85 HIS A C 1
ATOM 1356 O O . HIS A 1 85 ? 13.499 -10.339 -1.356 1.00 2.42 85 HIS A O 1
ATOM 1370 N N . HIS A 1 86 ? 13.160 -12.540 -1.212 1.00 3.12 86 HIS A N 1
ATOM 1371 C CA . HIS A 1 86 ? 14.285 -12.701 -0.293 1.00 31.31 86 HIS A CA 1
ATOM 1372 C C . HIS A 1 86 ? 15.575 -12.609 -1.113 1.00 72.31 86 HIS A C 1
ATOM 1373 O O . HIS A 1 86 ? 16.636 -12.210 -0.623 1.00 44.34 86 HIS A O 1
ATOM 1387 N N . GLY A 1 87 ? 15.443 -12.968 -2.358 1.00 65.42 87 GLY A N 1
ATOM 1388 C CA . GLY A 1 87 ? 16.489 -12.849 -3.322 1.00 43.02 87 GLY A CA 1
ATOM 1389 C C . GLY A 1 87 ? 15.863 -12.574 -4.656 1.00 44.32 87 GLY A C 1
ATOM 1390 O O . GLY A 1 87 ? 15.155 -11.567 -4.809 1.00 33.31 87 GLY A O 1
ATOM 1394 N N . LYS A 1 88 ? 16.082 -13.469 -5.594 1.00 22.31 88 LYS A N 1
ATOM 1395 C CA . LYS A 1 88 ? 15.478 -13.435 -6.923 1.00 11.15 88 LYS A CA 1
ATOM 1396 C C . LYS A 1 88 ? 16.098 -14.522 -7.763 1.00 63.32 88 LYS A C 1
ATOM 1397 O O . LYS A 1 88 ? 17.325 -14.593 -7.875 1.00 22.44 88 LYS A O 1
ATOM 1416 N N . ARG A 1 89 ? 15.289 -15.366 -8.332 1.00 52.31 89 ARG A N 1
ATOM 1417 C CA . ARG A 1 89 ? 15.798 -16.316 -9.279 1.00 73.13 89 ARG A CA 1
ATOM 1418 C C . ARG A 1 89 ? 15.636 -15.692 -10.642 1.00 73.44 89 ARG A C 1
ATOM 1419 O O . ARG A 1 89 ? 14.554 -15.720 -11.227 1.00 11.42 89 ARG A O 1
ATOM 1440 N N . ASN A 1 90 ? 16.678 -15.066 -11.106 1.00 1.21 90 ASN A N 1
ATOM 1441 C CA . ASN A 1 90 ? 16.620 -14.325 -12.342 1.00 54.11 90 ASN A CA 1
ATOM 1442 C C . ASN A 1 90 ? 17.456 -14.966 -13.406 1.00 73.12 90 ASN A C 1
ATOM 1443 O O . ASN A 1 90 ? 18.245 -15.875 -13.136 1.00 70.14 90 ASN A O 1
ATOM 1454 N N . SER A 1 91 ? 17.277 -14.504 -14.601 1.00 72.32 91 SER A N 1
ATOM 1455 C CA . SER A 1 91 ? 18.042 -14.957 -15.703 1.00 71.32 91 SER A CA 1
ATOM 1456 C C . SER A 1 91 ? 19.057 -13.865 -16.021 1.00 74.32 91 SER A C 1
ATOM 1457 O O . SER A 1 91 ? 18.900 -12.730 -15.550 1.00 4.33 91 SER A O 1
ATOM 1465 N N . ASN A 1 92 ? 20.064 -14.184 -16.808 1.00 52.15 92 ASN A N 1
ATOM 1466 C CA . ASN A 1 92 ? 21.130 -13.229 -17.121 1.00 31.34 92 ASN A CA 1
ATOM 1467 C C . ASN A 1 92 ? 20.602 -12.040 -17.914 1.00 52.22 92 ASN A C 1
ATOM 1468 O O . ASN A 1 92 ? 20.485 -10.936 -17.385 1.00 32.31 92 ASN A O 1
ATOM 1479 N N . ARG A 1 93 ? 20.261 -12.264 -19.167 1.00 63.44 93 ARG A N 1
ATOM 1480 C CA . ARG A 1 93 ? 19.718 -11.191 -20.007 1.00 40.21 93 ARG A CA 1
ATOM 1481 C C . ARG A 1 93 ? 18.635 -11.701 -20.943 1.00 43.12 93 ARG A C 1
ATOM 1482 O O . ARG A 1 93 ? 17.949 -10.925 -21.594 1.00 74.04 93 ARG A O 1
ATOM 1503 N N . ALA A 1 94 ? 18.481 -13.003 -21.003 1.00 23.15 94 ALA A N 1
ATOM 1504 C CA . ALA A 1 94 ? 17.446 -13.596 -21.806 1.00 72.14 94 ALA A CA 1
ATOM 1505 C C . ALA A 1 94 ? 16.237 -13.889 -20.934 1.00 3.40 94 ALA A C 1
ATOM 1506 O O . ALA A 1 94 ? 16.150 -14.951 -20.300 1.00 35.30 94 ALA A O 1
ATOM 1513 N N . HIS A 1 95 ? 15.343 -12.926 -20.841 1.00 64.50 95 HIS A N 1
ATOM 1514 C CA . HIS A 1 95 ? 14.166 -13.051 -20.002 1.00 40.13 95 HIS A CA 1
ATOM 1515 C C . HIS A 1 95 ? 13.062 -12.091 -20.450 1.00 63.12 95 HIS A C 1
ATOM 1516 O O . HIS A 1 95 ? 13.215 -11.377 -21.453 1.00 12.10 95 HIS A O 1
ATOM 1530 N N . GLN A 1 96 ? 11.955 -12.102 -19.738 1.00 41.25 96 GLN A N 1
ATOM 1531 C CA . GLN A 1 96 ? 10.815 -11.245 -20.060 1.00 55.11 96 GLN A CA 1
ATOM 1532 C C . GLN A 1 96 ? 10.818 -9.986 -19.193 1.00 52.12 96 GLN A C 1
ATOM 1533 O O . GLN A 1 96 ? 10.242 -8.966 -19.558 1.00 11.55 96 GLN A O 1
ATOM 1547 N N . GLY A 1 97 ? 11.444 -10.082 -18.043 1.00 14.31 97 GLY A N 1
ATOM 1548 C CA . GLY A 1 97 ? 11.459 -8.989 -17.079 1.00 33.15 97 GLY A CA 1
ATOM 1549 C C . GLY A 1 97 ? 10.543 -9.335 -15.942 1.00 22.22 97 GLY A C 1
ATOM 1550 O O . GLY A 1 97 ? 10.773 -8.979 -14.782 1.00 73.13 97 GLY A O 1
ATOM 1554 N N . LYS A 1 98 ? 9.504 -10.054 -16.302 1.00 1.50 98 LYS A N 1
ATOM 1555 C CA . LYS A 1 98 ? 8.510 -10.582 -15.408 1.00 61.33 98 LYS A CA 1
ATOM 1556 C C . LYS A 1 98 ? 7.655 -11.594 -16.169 1.00 52.41 98 LYS A C 1
ATOM 1557 O O . LYS A 1 98 ? 6.772 -11.226 -16.967 1.00 51.55 98 LYS A O 1
ATOM 1576 N N . HIS A 1 99 ? 7.942 -12.858 -15.989 1.00 14.13 99 HIS A N 1
ATOM 1577 C CA . HIS A 1 99 ? 7.189 -13.881 -16.672 1.00 21.44 99 HIS A CA 1
ATOM 1578 C C . HIS A 1 99 ? 5.979 -14.254 -15.830 1.00 12.34 99 HIS A C 1
ATOM 1579 O O . HIS A 1 99 ? 5.943 -15.293 -15.164 1.00 14.52 99 HIS A O 1
ATOM 1593 N N . GLU A 1 100 ? 5.033 -13.347 -15.802 1.00 40.24 100 GLU A N 1
ATOM 1594 C CA . GLU A 1 100 ? 3.827 -13.506 -15.043 1.00 23.32 100 GLU A CA 1
ATOM 1595 C C . GLU A 1 100 ? 2.752 -14.201 -15.849 1.00 14.14 100 GLU A C 1
ATOM 1596 O O . GLU A 1 100 ? 2.073 -13.595 -16.694 1.00 5.41 100 GLU A O 1
ATOM 1608 N N . THR A 1 101 ? 2.642 -15.468 -15.634 1.00 40.10 101 THR A N 1
ATOM 1609 C CA . THR A 1 101 ? 1.660 -16.254 -16.283 1.00 33.51 101 THR A CA 1
ATOM 1610 C C . THR A 1 101 ? 0.427 -16.353 -15.421 1.00 34.12 101 THR A C 1
ATOM 1611 O O . THR A 1 101 ? 0.526 -16.678 -14.233 1.00 64.51 101 THR A O 1
ATOM 1622 N N . TYR A 1 102 ? -0.719 -16.037 -15.986 1.00 12.52 102 TYR A N 1
ATOM 1623 C CA . TYR A 1 102 ? -1.957 -16.183 -15.265 1.00 23.04 102 TYR A CA 1
ATOM 1624 C C . TYR A 1 102 ? -2.281 -17.652 -15.211 1.00 21.12 102 TYR A C 1
ATOM 1625 O O . TYR A 1 102 ? -2.747 -18.225 -16.210 1.00 73.55 102 TYR A O 1
ATOM 1643 N N . GLY A 1 103 ? -1.961 -18.265 -14.081 1.00 75.22 103 GLY A N 1
ATOM 1644 C CA . GLY A 1 103 ? -2.137 -19.689 -13.896 1.00 60.35 103 GLY A CA 1
ATOM 1645 C C . GLY A 1 103 ? -3.515 -20.150 -14.243 1.00 24.32 103 GLY A C 1
ATOM 1646 O O . GLY A 1 103 ? -4.489 -19.750 -13.608 1.00 2.42 103 GLY A O 1
ATOM 1650 N N . HIS A 1 104 ? -3.608 -20.959 -15.259 1.00 23.41 104 HIS A N 1
ATOM 1651 C CA . HIS A 1 104 ? -4.874 -21.450 -15.704 1.00 71.11 104 HIS A CA 1
ATOM 1652 C C . HIS A 1 104 ? -5.377 -22.540 -14.789 1.00 4.32 104 HIS A C 1
ATOM 1653 O O . HIS A 1 104 ? -4.702 -23.549 -14.564 1.00 13.13 104 HIS A O 1
ATOM 1667 N N . LYS A 1 105 ? -6.523 -22.321 -14.225 1.00 24.22 105 LYS A N 1
ATOM 1668 C CA . LYS A 1 105 ? -7.120 -23.305 -13.383 1.00 51.44 105 LYS A CA 1
ATOM 1669 C C . LYS A 1 105 ? -7.794 -24.330 -14.256 1.00 71.52 105 LYS A C 1
ATOM 1670 O O . LYS A 1 105 ? -8.475 -23.967 -15.224 1.00 44.14 105 LYS A O 1
ATOM 1689 N N . THR A 1 106 ? -7.597 -25.593 -13.920 1.00 11.51 106 THR A N 1
ATOM 1690 C CA . THR A 1 106 ? -8.101 -26.731 -14.667 1.00 63.02 106 THR A CA 1
ATOM 1691 C C . THR A 1 106 ? -7.576 -26.768 -16.111 1.00 54.24 106 THR A C 1
ATOM 1692 O O . THR A 1 106 ? -8.171 -26.197 -17.027 1.00 14.21 106 THR A O 1
ATOM 1703 N N . PRO A 1 107 ? -6.407 -27.417 -16.318 1.00 43.32 107 PRO A N 1
ATOM 1704 C CA . PRO A 1 107 ? -5.775 -27.562 -17.648 1.00 2.35 107 PRO A CA 1
ATOM 1705 C C . PRO A 1 107 ? -6.531 -28.549 -18.552 1.00 13.14 107 PRO A C 1
ATOM 1706 O O . PRO A 1 107 ? -6.105 -28.843 -19.680 1.00 64.32 107 PRO A O 1
ATOM 1717 N N . TYR A 1 108 ? -7.631 -29.044 -18.047 1.00 4.51 108 TYR A N 1
ATOM 1718 C CA . TYR A 1 108 ? -8.478 -29.979 -18.719 1.00 63.01 108 TYR A CA 1
ATOM 1719 C C . TYR A 1 108 ? -9.934 -29.711 -18.344 1.00 22.30 108 TYR A C 1
ATOM 1720 O O . TYR A 1 108 ? -10.363 -30.101 -17.252 1.00 37.10 108 TYR A O 1
ATOM 1739 N N . SER A 1 1 ? -15.205 22.997 2.096 1.00 70.43 1 SER A N 2
ATOM 1740 C CA . SER A 1 1 ? -15.556 21.587 2.102 1.00 34.34 1 SER A CA 2
ATOM 1741 C C . SER A 1 1 ? -14.719 20.884 3.165 1.00 52.13 1 SER A C 2
ATOM 1742 O O . SER A 1 1 ? -13.504 21.045 3.201 1.00 42.24 1 SER A O 2
ATOM 1752 N N . GLU A 1 2 ? -15.372 20.099 4.025 1.00 54.15 2 GLU A N 2
ATOM 1753 C CA . GLU A 1 2 ? -14.696 19.473 5.166 1.00 45.41 2 GLU A CA 2
ATOM 1754 C C . GLU A 1 2 ? -14.067 18.119 4.854 1.00 55.30 2 GLU A C 2
ATOM 1755 O O . GLU A 1 2 ? -13.537 17.455 5.749 1.00 72.22 2 GLU A O 2
ATOM 1767 N N . ALA A 1 3 ? -14.104 17.713 3.624 1.00 43.15 3 ALA A N 2
ATOM 1768 C CA . ALA A 1 3 ? -13.501 16.457 3.253 1.00 52.32 3 ALA A CA 2
ATOM 1769 C C . ALA A 1 3 ? -12.496 16.686 2.167 1.00 73.40 3 ALA A C 2
ATOM 1770 O O . ALA A 1 3 ? -12.696 17.563 1.318 1.00 20.35 3 ALA A O 2
ATOM 1777 N N . ILE A 1 4 ? -11.417 15.920 2.202 1.00 45.24 4 ILE A N 2
ATOM 1778 C CA . ILE A 1 4 ? -10.320 15.969 1.221 1.00 31.31 4 ILE A CA 2
ATOM 1779 C C . ILE A 1 4 ? -9.410 17.196 1.425 1.00 73.33 4 ILE A C 2
ATOM 1780 O O . ILE A 1 4 ? -8.190 17.054 1.592 1.00 11.42 4 ILE A O 2
ATOM 1796 N N . LEU A 1 5 ? -10.007 18.379 1.433 1.00 52.31 5 LEU A N 2
ATOM 1797 C CA . LEU A 1 5 ? -9.255 19.631 1.538 1.00 43.25 5 LEU A CA 2
ATOM 1798 C C . LEU A 1 5 ? -8.605 19.839 2.933 1.00 4.25 5 LEU A C 2
ATOM 1799 O O . LEU A 1 5 ? -7.388 20.047 3.004 1.00 2.35 5 LEU A O 2
ATOM 1815 N N . PRO A 1 6 ? -9.377 19.812 4.069 1.00 60.43 6 PRO A N 2
ATOM 1816 C CA . PRO A 1 6 ? -8.783 19.954 5.391 1.00 55.41 6 PRO A CA 2
ATOM 1817 C C . PRO A 1 6 ? -8.211 18.635 5.858 1.00 41.35 6 PRO A C 2
ATOM 1818 O O . PRO A 1 6 ? -7.032 18.526 6.175 1.00 74.13 6 PRO A O 2
ATOM 1829 N N . ILE A 1 7 ? -9.053 17.636 5.884 1.00 41.53 7 ILE A N 2
ATOM 1830 C CA . ILE A 1 7 ? -8.674 16.322 6.262 1.00 44.02 7 ILE A CA 2
ATOM 1831 C C . ILE A 1 7 ? -9.188 15.363 5.231 1.00 44.53 7 ILE A C 2
ATOM 1832 O O . ILE A 1 7 ? -10.335 15.473 4.785 1.00 41.10 7 ILE A O 2
ATOM 1848 N N . ALA A 1 8 ? -8.352 14.477 4.810 1.00 42.44 8 ALA A N 2
ATOM 1849 C CA . ALA A 1 8 ? -8.744 13.468 3.872 1.00 1.00 8 ALA A CA 2
ATOM 1850 C C . ALA A 1 8 ? -9.076 12.214 4.639 1.00 42.23 8 ALA A C 2
ATOM 1851 O O . ALA A 1 8 ? -8.912 12.182 5.881 1.00 60.45 8 ALA A O 2
ATOM 1858 N N . SER A 1 9 ? -9.553 11.197 3.944 1.00 13.12 9 SER A N 2
ATOM 1859 C CA . SER A 1 9 ? -9.831 9.924 4.564 1.00 25.41 9 SER A CA 2
ATOM 1860 C C . SER A 1 9 ? -8.530 9.402 5.155 1.00 10.31 9 SER A C 2
ATOM 1861 O O . SER A 1 9 ? -7.495 9.421 4.480 1.00 63.02 9 SER A O 2
ATOM 1869 N N . SER A 1 10 ? -8.567 8.979 6.400 1.00 53.33 10 SER A N 2
ATOM 1870 C CA . SER A 1 10 ? -7.373 8.539 7.081 1.00 3.33 10 SER A CA 2
ATOM 1871 C C . SER A 1 10 ? -6.834 7.279 6.422 1.00 43.31 10 SER A C 2
ATOM 1872 O O . SER A 1 10 ? -5.629 7.126 6.231 1.00 2.43 10 SER A O 2
ATOM 1880 N N . CYS A 1 11 ? -7.726 6.418 6.038 1.00 25.02 11 CYS A N 2
ATOM 1881 C CA . CYS A 1 11 ? -7.362 5.164 5.470 1.00 63.22 11 CYS A CA 2
ATOM 1882 C C . CYS A 1 11 ? -7.477 5.149 3.964 1.00 42.35 11 CYS A C 2
ATOM 1883 O O . CYS A 1 11 ? -8.160 5.983 3.353 1.00 11.14 11 CYS A O 2
ATOM 1890 N N . CYS A 1 12 ? -6.801 4.207 3.383 1.00 63.45 12 CYS A N 2
ATOM 1891 C CA . CYS A 1 12 ? -6.847 3.959 1.976 1.00 60.50 12 CYS A CA 2
ATOM 1892 C C . CYS A 1 12 ? -7.795 2.817 1.716 1.00 55.54 12 CYS A C 2
ATOM 1893 O O . CYS A 1 12 ? -7.414 1.657 1.765 1.00 4.41 12 CYS A O 2
ATOM 1900 N N . THR A 1 13 ? -9.054 3.153 1.537 1.00 52.33 13 THR A N 2
ATOM 1901 C CA . THR A 1 13 ? -10.077 2.167 1.277 1.00 40.32 13 THR A CA 2
ATOM 1902 C C . THR A 1 13 ? -10.316 2.055 -0.219 1.00 52.30 13 THR A C 2
ATOM 1903 O O . THR A 1 13 ? -11.167 1.315 -0.689 1.00 50.23 13 THR A O 2
ATOM 1914 N N . GLU A 1 14 ? -9.542 2.796 -0.946 1.00 41.23 14 GLU A N 2
ATOM 1915 C CA . GLU A 1 14 ? -9.553 2.784 -2.364 1.00 74.34 14 GLU A CA 2
ATOM 1916 C C . GLU A 1 14 ? -8.125 2.662 -2.793 1.00 35.42 14 GLU A C 2
ATOM 1917 O O . GLU A 1 14 ? -7.242 3.154 -2.094 1.00 52.21 14 GLU A O 2
ATOM 1929 N N . VAL A 1 15 ? -7.880 2.002 -3.882 1.00 1.34 15 VAL A N 2
ATOM 1930 C CA . VAL A 1 15 ? -6.531 1.850 -4.390 1.00 1.11 15 VAL A CA 2
ATOM 1931 C C . VAL A 1 15 ? -6.526 1.824 -5.894 1.00 51.25 15 VAL A C 2
ATOM 1932 O O . VAL A 1 15 ? -7.545 1.529 -6.535 1.00 63.01 15 VAL A O 2
ATOM 1945 N N . SER A 1 16 ? -5.393 2.144 -6.454 1.00 72.34 16 SER A N 2
ATOM 1946 C CA . SER A 1 16 ? -5.194 2.078 -7.874 1.00 15.13 16 SER A CA 2
ATOM 1947 C C . SER A 1 16 ? -4.849 0.635 -8.253 1.00 55.32 16 SER A C 2
ATOM 1948 O O . SER A 1 16 ? -4.959 0.239 -9.413 1.00 34.03 16 SER A O 2
ATOM 1956 N N . HIS A 1 17 ? -4.470 -0.140 -7.229 1.00 53.03 17 HIS A N 2
ATOM 1957 C CA . HIS A 1 17 ? -4.018 -1.532 -7.340 1.00 4.43 17 HIS A CA 2
ATOM 1958 C C . HIS A 1 17 ? -2.700 -1.592 -8.107 1.00 54.43 17 HIS A C 2
ATOM 1959 O O . HIS A 1 17 ? -1.639 -1.758 -7.503 1.00 10.40 17 HIS A O 2
ATOM 1973 N N . HIS A 1 18 ? -2.759 -1.417 -9.411 1.00 62.01 18 HIS A N 2
ATOM 1974 C CA . HIS A 1 18 ? -1.564 -1.334 -10.207 1.00 42.33 18 HIS A CA 2
ATOM 1975 C C . HIS A 1 18 ? -1.202 0.114 -10.435 1.00 4.00 18 HIS A C 2
ATOM 1976 O O . HIS A 1 18 ? -2.081 0.998 -10.485 1.00 61.43 18 HIS A O 2
ATOM 1990 N N . ILE A 1 19 ? 0.069 0.362 -10.520 1.00 44.45 19 ILE A N 2
ATOM 1991 C CA . ILE A 1 19 ? 0.589 1.679 -10.717 1.00 55.23 19 ILE A CA 2
ATOM 1992 C C . ILE A 1 19 ? 1.896 1.559 -11.479 1.00 13.32 19 ILE A C 2
ATOM 1993 O O . ILE A 1 19 ? 2.510 0.490 -11.474 1.00 14.12 19 ILE A O 2
ATOM 2009 N N . SER A 1 20 ? 2.311 2.614 -12.113 1.00 71.50 20 SER A N 2
ATOM 2010 C CA . SER A 1 20 ? 3.554 2.634 -12.839 1.00 50.35 20 SER A CA 2
ATOM 2011 C C . SER A 1 20 ? 4.645 3.309 -11.991 1.00 25.33 20 SER A C 2
ATOM 2012 O O . SER A 1 20 ? 4.345 4.156 -11.134 1.00 11.20 20 SER A O 2
ATOM 2020 N N . ARG A 1 21 ? 5.895 2.943 -12.230 1.00 65.03 21 ARG A N 2
ATOM 2021 C CA . ARG A 1 21 ? 7.017 3.465 -11.458 1.00 63.32 21 ARG A CA 2
ATOM 2022 C C . ARG A 1 21 ? 7.224 4.964 -11.577 1.00 45.44 21 ARG A C 2
ATOM 2023 O O . ARG A 1 21 ? 7.688 5.577 -10.635 1.00 4.13 21 ARG A O 2
ATOM 2044 N N . ARG A 1 22 ? 6.875 5.557 -12.713 1.00 52.22 22 ARG A N 2
ATOM 2045 C CA . ARG A 1 22 ? 7.036 7.016 -12.873 1.00 50.23 22 ARG A CA 2
ATOM 2046 C C . ARG A 1 22 ? 6.307 7.826 -11.798 1.00 53.14 22 ARG A C 2
ATOM 2047 O O . ARG A 1 22 ? 6.811 8.849 -11.350 1.00 61.12 22 ARG A O 2
ATOM 2068 N N . LEU A 1 23 ? 5.134 7.370 -11.381 1.00 74.44 23 LEU A N 2
ATOM 2069 C CA . LEU A 1 23 ? 4.410 8.049 -10.312 1.00 3.34 23 LEU A CA 2
ATOM 2070 C C . LEU A 1 23 ? 5.081 7.702 -8.994 1.00 75.02 23 LEU A C 2
ATOM 2071 O O . LEU A 1 23 ? 5.270 8.550 -8.127 1.00 72.33 23 LEU A O 2
ATOM 2087 N N . LEU A 1 24 ? 5.480 6.458 -8.887 1.00 60.11 24 LEU A N 2
ATOM 2088 C CA . LEU A 1 24 ? 6.080 5.923 -7.694 1.00 1.42 24 LEU A CA 2
ATOM 2089 C C . LEU A 1 24 ? 7.349 6.657 -7.313 1.00 50.11 24 LEU A C 2
ATOM 2090 O O . LEU A 1 24 ? 7.596 6.930 -6.151 1.00 32.41 24 LEU A O 2
ATOM 2106 N N . GLU A 1 25 ? 8.142 7.000 -8.283 1.00 51.52 25 GLU A N 2
ATOM 2107 C CA . GLU A 1 25 ? 9.387 7.694 -8.033 1.00 62.30 25 GLU A CA 2
ATOM 2108 C C . GLU A 1 25 ? 9.143 9.126 -7.520 1.00 33.34 25 GLU A C 2
ATOM 2109 O O . GLU A 1 25 ? 10.068 9.813 -7.083 1.00 44.41 25 GLU A O 2
ATOM 2121 N N . ARG A 1 26 ? 7.894 9.565 -7.585 1.00 41.43 26 ARG A N 2
ATOM 2122 C CA . ARG A 1 26 ? 7.505 10.880 -7.114 1.00 73.15 26 ARG A CA 2
ATOM 2123 C C . ARG A 1 26 ? 6.902 10.774 -5.690 1.00 13.21 26 ARG A C 2
ATOM 2124 O O . ARG A 1 26 ? 6.471 11.782 -5.104 1.00 34.34 26 ARG A O 2
ATOM 2145 N N . VAL A 1 27 ? 6.859 9.541 -5.159 1.00 61.23 27 VAL A N 2
ATOM 2146 C CA . VAL A 1 27 ? 6.383 9.263 -3.792 1.00 34.42 27 VAL A CA 2
ATOM 2147 C C . VAL A 1 27 ? 7.401 9.724 -2.752 1.00 72.42 27 VAL A C 2
ATOM 2148 O O . VAL A 1 27 ? 8.592 9.434 -2.863 1.00 42.52 27 VAL A O 2
ATOM 2161 N N . ASN A 1 28 ? 6.928 10.443 -1.766 1.00 10.31 28 ASN A N 2
ATOM 2162 C CA . ASN A 1 28 ? 7.768 10.957 -0.705 1.00 4.30 28 ASN A CA 2
ATOM 2163 C C . ASN A 1 28 ? 7.502 10.222 0.603 1.00 10.24 28 ASN A C 2
ATOM 2164 O O . ASN A 1 28 ? 8.425 9.987 1.392 1.00 71.21 28 ASN A O 2
ATOM 2175 N N . MET A 1 29 ? 6.248 9.865 0.847 1.00 50.11 29 MET A N 2
ATOM 2176 C CA . MET A 1 29 ? 5.884 9.207 2.100 1.00 12.44 29 MET A CA 2
ATOM 2177 C C . MET A 1 29 ? 5.236 7.879 1.804 1.00 31.54 29 MET A C 2
ATOM 2178 O O . MET A 1 29 ? 4.427 7.778 0.887 1.00 45.23 29 MET A O 2
ATOM 2192 N N . CYS A 1 30 ? 5.576 6.884 2.571 1.00 21.55 30 CYS A N 2
ATOM 2193 C CA . CYS A 1 30 ? 5.034 5.559 2.395 1.00 41.54 30 CYS A CA 2
ATOM 2194 C C . CYS A 1 30 ? 4.526 5.026 3.730 1.00 31.50 30 CYS A C 2
ATOM 2195 O O . CYS A 1 30 ? 5.231 5.097 4.747 1.00 33.04 30 CYS A O 2
ATOM 2202 N N . ARG A 1 31 ? 3.311 4.538 3.733 1.00 73.11 31 ARG A N 2
ATOM 2203 C CA . ARG A 1 31 ? 2.700 3.942 4.904 1.00 74.33 31 ARG A CA 2
ATOM 2204 C C . ARG A 1 31 ? 1.933 2.684 4.509 1.00 31.10 31 ARG A C 2
ATOM 2205 O O . ARG A 1 31 ? 1.122 2.709 3.586 1.00 63.01 31 ARG A O 2
ATOM 2226 N N . ILE A 1 32 ? 2.197 1.597 5.203 1.00 3.01 32 ILE A N 2
ATOM 2227 C CA . ILE A 1 32 ? 1.534 0.346 4.926 1.00 54.24 32 ILE A CA 2
ATOM 2228 C C . ILE A 1 32 ? 0.324 0.208 5.822 1.00 62.21 32 ILE A C 2
ATOM 2229 O O . ILE A 1 32 ? 0.433 0.175 7.057 1.00 25.12 32 ILE A O 2
ATOM 2245 N N . GLN A 1 33 ? -0.807 0.169 5.210 1.00 11.02 33 GLN A N 2
ATOM 2246 C CA . GLN A 1 33 ? -2.043 -0.017 5.888 1.00 71.45 33 GLN A CA 2
ATOM 2247 C C . GLN A 1 33 ? -2.323 -1.498 5.949 1.00 31.22 33 GLN A C 2
ATOM 2248 O O . GLN A 1 33 ? -2.375 -2.163 4.919 1.00 45.33 33 GLN A O 2
ATOM 2262 N N . ARG A 1 34 ? -2.477 -2.014 7.127 1.00 55.14 34 ARG A N 2
ATOM 2263 C CA . ARG A 1 34 ? -2.712 -3.421 7.286 1.00 0.43 34 ARG A CA 2
ATOM 2264 C C . ARG A 1 34 ? -4.137 -3.689 7.727 1.00 51.02 34 ARG A C 2
ATOM 2265 O O . ARG A 1 34 ? -4.688 -2.993 8.597 1.00 72.12 34 ARG A O 2
ATOM 2286 N N . ALA A 1 35 ? -4.723 -4.675 7.134 1.00 63.11 35 ALA A N 2
ATOM 2287 C CA . ALA A 1 35 ? -6.016 -5.136 7.535 1.00 4.03 35 ALA A CA 2
ATOM 2288 C C . ALA A 1 35 ? -5.811 -6.081 8.695 1.00 52.20 35 ALA A C 2
ATOM 2289 O O . ALA A 1 35 ? -5.436 -7.248 8.508 1.00 63.12 35 ALA A O 2
ATOM 2296 N N . ASP A 1 36 ? -5.985 -5.554 9.876 1.00 52.53 36 ASP A N 2
ATOM 2297 C CA . ASP A 1 36 ? -5.728 -6.265 11.119 1.00 4.10 36 ASP A CA 2
ATOM 2298 C C . ASP A 1 36 ? -6.256 -5.424 12.252 1.00 20.21 36 ASP A C 2
ATOM 2299 O O . ASP A 1 36 ? -7.006 -5.893 13.110 1.00 62.24 36 ASP A O 2
ATOM 2308 N N . GLY A 1 37 ? -5.867 -4.163 12.242 1.00 54.23 37 GLY A N 2
ATOM 2309 C CA . GLY A 1 37 ? -6.314 -3.245 13.250 1.00 13.43 37 GLY A CA 2
ATOM 2310 C C . GLY A 1 37 ? -6.097 -1.822 12.846 1.00 32.21 37 GLY A C 2
ATOM 2311 O O . GLY A 1 37 ? -5.785 -0.969 13.677 1.00 54.23 37 GLY A O 2
ATOM 2315 N N . ASP A 1 38 ? -6.269 -1.559 11.580 1.00 23.20 38 ASP A N 2
ATOM 2316 C CA . ASP A 1 38 ? -6.097 -0.220 11.044 1.00 65.50 38 ASP A CA 2
ATOM 2317 C C . ASP A 1 38 ? -7.333 0.110 10.252 1.00 25.22 38 ASP A C 2
ATOM 2318 O O . ASP A 1 38 ? -8.192 0.856 10.706 1.00 11.24 38 ASP A O 2
ATOM 2327 N N . CYS A 1 39 ? -7.438 -0.529 9.113 1.00 3.01 39 CYS A N 2
ATOM 2328 C CA . CYS A 1 39 ? -8.562 -0.451 8.209 1.00 44.31 39 CYS A CA 2
ATOM 2329 C C . CYS A 1 39 ? -8.630 -1.720 7.383 1.00 71.33 39 CYS A C 2
ATOM 2330 O O . CYS A 1 39 ? -7.614 -2.395 7.198 1.00 62.15 39 CYS A O 2
ATOM 2337 N N . ASP A 1 40 ? -9.817 -2.045 6.894 1.00 54.41 40 ASP A N 2
ATOM 2338 C CA . ASP A 1 40 ? -10.106 -3.346 6.251 1.00 14.31 40 ASP A CA 2
ATOM 2339 C C . ASP A 1 40 ? -9.571 -3.494 4.838 1.00 64.14 40 ASP A C 2
ATOM 2340 O O . ASP A 1 40 ? -10.252 -4.042 3.963 1.00 40.14 40 ASP A O 2
ATOM 2349 N N . LEU A 1 41 ? -8.359 -3.095 4.632 1.00 1.21 41 LEU A N 2
ATOM 2350 C CA . LEU A 1 41 ? -7.722 -3.220 3.353 1.00 23.24 41 LEU A CA 2
ATOM 2351 C C . LEU A 1 41 ? -6.248 -3.052 3.526 1.00 32.12 41 LEU A C 2
ATOM 2352 O O . LEU A 1 41 ? -5.807 -2.107 4.179 1.00 53.01 41 LEU A O 2
ATOM 2368 N N . ALA A 1 42 ? -5.483 -3.952 2.993 1.00 35.31 42 ALA A N 2
ATOM 2369 C CA . ALA A 1 42 ? -4.074 -3.773 3.016 1.00 31.20 42 ALA A CA 2
ATOM 2370 C C . ALA A 1 42 ? -3.727 -2.925 1.826 1.00 33.10 42 ALA A C 2
ATOM 2371 O O . ALA A 1 42 ? -3.964 -3.319 0.674 1.00 25.23 42 ALA A O 2
ATOM 2378 N N . ALA A 1 43 ? -3.187 -1.774 2.085 1.00 31.23 43 ALA A N 2
ATOM 2379 C CA . ALA A 1 43 ? -2.911 -0.831 1.046 1.00 73.21 43 ALA A CA 2
ATOM 2380 C C . ALA A 1 43 ? -1.693 -0.033 1.379 1.00 64.40 43 ALA A C 2
ATOM 2381 O O . ALA A 1 43 ? -1.301 0.057 2.535 1.00 12.13 43 ALA A O 2
ATOM 2388 N N . VAL A 1 44 ? -1.091 0.518 0.388 1.00 24.21 44 VAL A N 2
ATOM 2389 C CA . VAL A 1 44 ? 0.043 1.348 0.578 1.00 34.40 44 VAL A CA 2
ATOM 2390 C C . VAL A 1 44 ? -0.383 2.781 0.349 1.00 71.14 44 VAL A C 2
ATOM 2391 O O . VAL A 1 44 ? -0.859 3.137 -0.740 1.00 63.01 44 VAL A O 2
ATOM 2404 N N . ILE A 1 45 ? -0.258 3.567 1.367 1.00 32.50 45 ILE A N 2
ATOM 2405 C CA . ILE A 1 45 ? -0.552 4.964 1.310 1.00 61.42 45 ILE A CA 2
ATOM 2406 C C . ILE A 1 45 ? 0.716 5.664 0.834 1.00 54.33 45 ILE A C 2
ATOM 2407 O O . ILE A 1 45 ? 1.755 5.618 1.508 1.00 0.41 45 ILE A O 2
ATOM 2423 N N . LEU A 1 46 ? 0.639 6.275 -0.313 1.00 32.22 46 LEU A N 2
ATOM 2424 C CA . LEU A 1 46 ? 1.780 6.906 -0.921 1.00 25.43 46 LEU A CA 2
ATOM 2425 C C . LEU A 1 46 ? 1.548 8.380 -1.080 1.00 62.12 46 LEU A C 2
ATOM 2426 O O . LEU A 1 46 ? 0.654 8.802 -1.801 1.00 24.10 46 LEU A O 2
ATOM 2442 N N . HIS A 1 47 ? 2.329 9.158 -0.406 1.00 13.21 47 HIS A N 2
ATOM 2443 C CA . HIS A 1 47 ? 2.223 10.594 -0.527 1.00 13.11 47 HIS A CA 2
ATOM 2444 C C . HIS A 1 47 ? 3.143 11.020 -1.610 1.00 73.33 47 HIS A C 2
ATOM 2445 O O . HIS A 1 47 ? 4.331 10.735 -1.566 1.00 51.41 47 HIS A O 2
ATOM 2459 N N . VAL A 1 48 ? 2.606 11.681 -2.561 1.00 62.43 48 VAL A N 2
ATOM 2460 C CA . VAL A 1 48 ? 3.283 12.008 -3.780 1.00 54.41 48 VAL A CA 2
ATOM 2461 C C . VAL A 1 48 ? 3.335 13.501 -3.931 1.00 22.24 48 VAL A C 2
ATOM 2462 O O . VAL A 1 48 ? 2.511 14.208 -3.358 1.00 63.11 48 VAL A O 2
ATOM 2475 N N . LYS A 1 49 ? 4.320 13.975 -4.687 1.00 53.23 49 LYS A N 2
ATOM 2476 C CA . LYS A 1 49 ? 4.554 15.403 -4.923 1.00 52.21 49 LYS A CA 2
ATOM 2477 C C . LYS A 1 49 ? 3.251 16.166 -5.278 1.00 13.12 49 LYS A C 2
ATOM 2478 O O . LYS A 1 49 ? 3.116 17.343 -4.940 1.00 2.31 49 LYS A O 2
ATOM 2497 N N . ARG A 1 50 ? 2.291 15.510 -5.935 1.00 74.20 50 ARG A N 2
ATOM 2498 C CA . ARG A 1 50 ? 1.077 16.222 -6.314 1.00 73.03 50 ARG A CA 2
ATOM 2499 C C . ARG A 1 50 ? -0.108 15.941 -5.360 1.00 20.22 50 ARG A C 2
ATOM 2500 O O . ARG A 1 50 ? -0.876 16.844 -5.075 1.00 1.43 50 ARG A O 2
ATOM 2521 N N . ARG A 1 51 ? -0.198 14.715 -4.821 1.00 11.10 51 ARG A N 2
ATOM 2522 C CA . ARG A 1 51 ? -1.335 14.257 -3.965 1.00 74.55 51 ARG A CA 2
ATOM 2523 C C . ARG A 1 51 ? -0.961 12.947 -3.325 1.00 31.42 51 ARG A C 2
ATOM 2524 O O . ARG A 1 51 ? 0.083 12.398 -3.625 1.00 60.45 51 ARG A O 2
ATOM 2545 N N . ARG A 1 52 ? -1.820 12.436 -2.477 1.00 24.13 52 ARG A N 2
ATOM 2546 C CA . ARG A 1 52 ? -1.607 11.149 -1.861 1.00 54.14 52 ARG A CA 2
ATOM 2547 C C . ARG A 1 52 ? -2.377 10.097 -2.672 1.00 21.13 52 ARG A C 2
ATOM 2548 O O . ARG A 1 52 ? -3.593 10.241 -2.894 1.00 41.45 52 ARG A O 2
ATOM 2569 N N . ILE A 1 53 ? -1.683 9.086 -3.125 1.00 71.45 53 ILE A N 2
ATOM 2570 C CA . ILE A 1 53 ? -2.270 8.008 -3.906 1.00 42.13 53 ILE A CA 2
ATOM 2571 C C . ILE A 1 53 ? -2.226 6.710 -3.098 1.00 34.31 53 ILE A C 2
ATOM 2572 O O . ILE A 1 53 ? -1.305 6.490 -2.321 1.00 10.02 53 ILE A O 2
ATOM 2588 N N . CYS A 1 54 ? -3.221 5.884 -3.261 1.00 32.24 54 CYS A N 2
ATOM 2589 C CA . CYS A 1 54 ? -3.289 4.628 -2.547 1.00 12.03 54 CYS A CA 2
ATOM 2590 C C . CYS A 1 54 ? -3.098 3.478 -3.532 1.00 24.52 54 CYS A C 2
ATOM 2591 O O . CYS A 1 54 ? -3.810 3.382 -4.540 1.00 20.44 54 CYS A O 2
ATOM 2598 N N . VAL A 1 55 ? -2.145 2.621 -3.268 1.00 41.12 55 VAL A N 2
ATOM 2599 C CA . VAL A 1 55 ? -1.838 1.520 -4.169 1.00 42.12 55 VAL A CA 2
ATOM 2600 C C . VAL A 1 55 ? -1.813 0.203 -3.387 1.00 54.33 55 VAL A C 2
ATOM 2601 O O . VAL A 1 55 ? -1.708 0.213 -2.174 1.00 54.22 55 VAL A O 2
ATOM 2614 N N . SER A 1 56 ? -1.939 -0.903 -4.078 1.00 62.41 56 SER A N 2
ATOM 2615 C CA . SER A 1 56 ? -1.912 -2.192 -3.480 1.00 71.05 56 SER A CA 2
ATOM 2616 C C . SER A 1 56 ? -0.464 -2.694 -3.317 1.00 5.22 56 SER A C 2
ATOM 2617 O O . SER A 1 56 ? 0.333 -2.629 -4.259 1.00 54.14 56 SER A O 2
ATOM 2625 N N . PRO A 1 57 ? -0.115 -3.222 -2.116 1.00 0.41 57 PRO A N 2
ATOM 2626 C CA . PRO A 1 57 ? 1.224 -3.796 -1.830 1.00 20.13 57 PRO A CA 2
ATOM 2627 C C . PRO A 1 57 ? 1.436 -5.111 -2.577 1.00 21.41 57 PRO A C 2
ATOM 2628 O O . PRO A 1 57 ? 2.497 -5.742 -2.507 1.00 12.22 57 PRO A O 2
ATOM 2639 N N . HIS A 1 58 ? 0.403 -5.527 -3.258 1.00 33.31 58 HIS A N 2
ATOM 2640 C CA . HIS A 1 58 ? 0.394 -6.756 -4.006 1.00 52.42 58 HIS A CA 2
ATOM 2641 C C . HIS A 1 58 ? 0.964 -6.524 -5.400 1.00 71.23 58 HIS A C 2
ATOM 2642 O O . HIS A 1 58 ? 1.320 -7.470 -6.099 1.00 2.23 58 HIS A O 2
ATOM 2656 N N . ASN A 1 59 ? 1.087 -5.257 -5.781 1.00 74.11 59 ASN A N 2
ATOM 2657 C CA . ASN A 1 59 ? 1.567 -4.900 -7.110 1.00 44.10 59 ASN A CA 2
ATOM 2658 C C . ASN A 1 59 ? 3.078 -5.037 -7.200 1.00 25.01 59 ASN A C 2
ATOM 2659 O O . ASN A 1 59 ? 3.821 -4.399 -6.434 1.00 61.24 59 ASN A O 2
ATOM 2670 N N . HIS A 1 60 ? 3.529 -5.861 -8.142 1.00 71.53 60 HIS A N 2
ATOM 2671 C CA . HIS A 1 60 ? 4.947 -6.119 -8.358 1.00 64.41 60 HIS A CA 2
ATOM 2672 C C . HIS A 1 60 ? 5.715 -4.843 -8.691 1.00 53.34 60 HIS A C 2
ATOM 2673 O O . HIS A 1 60 ? 6.867 -4.706 -8.316 1.00 54.45 60 HIS A O 2
ATOM 2687 N N . THR A 1 61 ? 5.064 -3.916 -9.385 1.00 15.42 61 THR A N 2
ATOM 2688 C CA . THR A 1 61 ? 5.683 -2.663 -9.759 1.00 3.32 61 THR A CA 2
ATOM 2689 C C . THR A 1 61 ? 6.107 -1.880 -8.502 1.00 73.42 61 THR A C 2
ATOM 2690 O O . THR A 1 61 ? 7.192 -1.311 -8.454 1.00 51.25 61 THR A O 2
ATOM 2701 N N . VAL A 1 62 ? 5.245 -1.894 -7.486 1.00 31.12 62 VAL A N 2
ATOM 2702 C CA . VAL A 1 62 ? 5.533 -1.266 -6.202 1.00 72.31 62 VAL A CA 2
ATOM 2703 C C . VAL A 1 62 ? 6.705 -1.952 -5.542 1.00 41.13 62 VAL A C 2
ATOM 2704 O O . VAL A 1 62 ? 7.644 -1.309 -5.116 1.00 51.13 62 VAL A O 2
ATOM 2717 N N . LYS A 1 63 ? 6.638 -3.260 -5.496 1.00 15.14 63 LYS A N 2
ATOM 2718 C CA . LYS A 1 63 ? 7.699 -4.090 -4.902 1.00 74.43 63 LYS A CA 2
ATOM 2719 C C . LYS A 1 63 ? 9.055 -3.811 -5.583 1.00 64.30 63 LYS A C 2
ATOM 2720 O O . LYS A 1 63 ? 10.085 -3.687 -4.922 1.00 35.12 63 LYS A O 2
ATOM 2739 N N . GLN A 1 64 ? 9.024 -3.712 -6.902 1.00 54.20 64 GLN A N 2
ATOM 2740 C CA . GLN A 1 64 ? 10.199 -3.417 -7.704 1.00 73.02 64 GLN A CA 2
ATOM 2741 C C . GLN A 1 64 ? 10.707 -1.999 -7.397 1.00 23.23 64 GLN A C 2
ATOM 2742 O O . GLN A 1 64 ? 11.900 -1.784 -7.169 1.00 63.12 64 GLN A O 2
ATOM 2756 N N . TRP A 1 65 ? 9.785 -1.055 -7.379 1.00 25.44 65 TRP A N 2
ATOM 2757 C CA . TRP A 1 65 ? 10.054 0.328 -7.032 1.00 50.11 65 TRP A CA 2
ATOM 2758 C C . TRP A 1 65 ? 10.692 0.457 -5.642 1.00 33.12 65 TRP A C 2
ATOM 2759 O O . TRP A 1 65 ? 11.655 1.202 -5.469 1.00 13.32 65 TRP A O 2
ATOM 2780 N N . MET A 1 66 ? 10.144 -0.270 -4.680 1.00 21.41 66 MET A N 2
ATOM 2781 C CA . MET A 1 66 ? 10.651 -0.284 -3.291 1.00 11.01 66 MET A CA 2
ATOM 2782 C C . MET A 1 66 ? 12.144 -0.573 -3.254 1.00 65.32 66 MET A C 2
ATOM 2783 O O . MET A 1 66 ? 12.898 0.134 -2.606 1.00 52.03 66 MET A O 2
ATOM 2797 N N . LYS A 1 67 ? 12.558 -1.599 -3.981 1.00 70.01 67 LYS A N 2
ATOM 2798 C CA . LYS A 1 67 ? 13.937 -2.020 -4.040 1.00 23.03 67 LYS A CA 2
ATOM 2799 C C . LYS A 1 67 ? 14.809 -0.881 -4.620 1.00 71.12 67 LYS A C 2
ATOM 2800 O O . LYS A 1 67 ? 15.906 -0.604 -4.123 1.00 64.22 67 LYS A O 2
ATOM 2819 N N . VAL A 1 68 ? 14.295 -0.214 -5.636 1.00 24.32 68 VAL A N 2
ATOM 2820 C CA . VAL A 1 68 ? 15.015 0.874 -6.296 1.00 54.10 68 VAL A CA 2
ATOM 2821 C C . VAL A 1 68 ? 15.123 2.093 -5.362 1.00 21.03 68 VAL A C 2
ATOM 2822 O O . VAL A 1 68 ? 16.191 2.697 -5.218 1.00 1.24 68 VAL A O 2
ATOM 2835 N N . GLN A 1 69 ? 14.023 2.421 -4.723 1.00 75.23 69 GLN A N 2
ATOM 2836 C CA . GLN A 1 69 ? 13.934 3.566 -3.824 1.00 42.55 69 GLN A CA 2
ATOM 2837 C C . GLN A 1 69 ? 14.679 3.367 -2.543 1.00 50.44 69 GLN A C 2
ATOM 2838 O O . GLN A 1 69 ? 15.147 4.334 -1.941 1.00 63.23 69 GLN A O 2
ATOM 2852 N N . ALA A 1 70 ? 14.796 2.131 -2.119 1.00 15.12 70 ALA A N 2
ATOM 2853 C CA . ALA A 1 70 ? 15.496 1.801 -0.890 1.00 24.12 70 ALA A CA 2
ATOM 2854 C C . ALA A 1 70 ? 16.954 2.272 -0.944 1.00 32.45 70 ALA A C 2
ATOM 2855 O O . ALA A 1 70 ? 17.595 2.486 0.088 1.00 31.22 70 ALA A O 2
ATOM 2862 N N . ALA A 1 71 ? 17.456 2.422 -2.158 1.00 43.51 71 ALA A N 2
ATOM 2863 C CA . ALA A 1 71 ? 18.813 2.845 -2.411 1.00 13.42 71 ALA A CA 2
ATOM 2864 C C . ALA A 1 71 ? 19.045 4.333 -2.077 1.00 50.24 71 ALA A C 2
ATOM 2865 O O . ALA A 1 71 ? 20.189 4.792 -2.097 1.00 51.34 71 ALA A O 2
ATOM 2872 N N . LYS A 1 72 ? 17.964 5.080 -1.779 1.00 43.31 72 LYS A N 2
ATOM 2873 C CA . LYS A 1 72 ? 18.073 6.497 -1.384 1.00 63.24 72 LYS A CA 2
ATOM 2874 C C . LYS A 1 72 ? 19.026 6.701 -0.224 1.00 44.13 72 LYS A C 2
ATOM 2875 O O . LYS A 1 72 ? 18.731 6.350 0.915 1.00 73.12 72 LYS A O 2
ATOM 2894 N N . LYS A 1 73 ? 20.167 7.281 -0.527 1.00 73.14 73 LYS A N 2
ATOM 2895 C CA . LYS A 1 73 ? 21.210 7.535 0.457 1.00 63.42 73 LYS A CA 2
ATOM 2896 C C . LYS A 1 73 ? 20.903 8.764 1.307 1.00 73.42 73 LYS A C 2
ATOM 2897 O O . LYS A 1 73 ? 21.711 9.183 2.128 1.00 33.43 73 LYS A O 2
ATOM 2916 N N . ASN A 1 74 ? 19.723 9.337 1.094 1.00 42.15 74 ASN A N 2
ATOM 2917 C CA . ASN A 1 74 ? 19.225 10.411 1.948 1.00 60.12 74 ASN A CA 2
ATOM 2918 C C . ASN A 1 74 ? 18.774 9.760 3.221 1.00 44.44 74 ASN A C 2
ATOM 2919 O O . ASN A 1 74 ? 18.998 10.251 4.329 1.00 21.22 74 ASN A O 2
ATOM 2930 N N . GLY A 1 75 ? 18.135 8.637 3.027 1.00 24.44 75 GLY A N 2
ATOM 2931 C CA . GLY A 1 75 ? 17.555 7.886 4.063 1.00 41.14 75 GLY A CA 2
ATOM 2932 C C . GLY A 1 75 ? 16.364 7.168 3.512 1.00 10.14 75 GLY A C 2
ATOM 2933 O O . GLY A 1 75 ? 15.992 7.398 2.350 1.00 32.01 75 GLY A O 2
ATOM 2937 N N . LYS A 1 76 ? 15.770 6.315 4.288 1.00 31.52 76 LYS A N 2
ATOM 2938 C CA . LYS A 1 76 ? 14.593 5.613 3.857 1.00 2.14 76 LYS A CA 2
ATOM 2939 C C . LYS A 1 76 ? 13.308 6.178 4.472 1.00 11.04 76 LYS A C 2
ATOM 2940 O O . LYS A 1 76 ? 13.075 6.091 5.678 1.00 51.13 76 LYS A O 2
ATOM 2959 N N . GLY A 1 77 ? 12.510 6.808 3.644 1.00 61.31 77 GLY A N 2
ATOM 2960 C CA . GLY A 1 77 ? 11.262 7.373 4.107 1.00 64.22 77 GLY A CA 2
ATOM 2961 C C . GLY A 1 77 ? 10.109 6.972 3.229 1.00 41.52 77 GLY A C 2
ATOM 2962 O O . GLY A 1 77 ? 9.056 6.534 3.710 1.00 13.53 77 GLY A O 2
ATOM 2966 N N . ASN A 1 78 ? 10.315 7.080 1.933 1.00 20.03 78 ASN A N 2
ATOM 2967 C CA . ASN A 1 78 ? 9.302 6.696 0.952 1.00 52.40 78 ASN A CA 2
ATOM 2968 C C . ASN A 1 78 ? 9.357 5.234 0.657 1.00 13.40 78 ASN A C 2
ATOM 2969 O O . ASN A 1 78 ? 8.698 4.758 -0.249 1.00 3.01 78 ASN A O 2
ATOM 2980 N N . VAL A 1 79 ? 10.116 4.514 1.418 1.00 4.24 79 VAL A N 2
ATOM 2981 C CA . VAL A 1 79 ? 10.270 3.127 1.158 1.00 3.43 79 VAL A CA 2
ATOM 2982 C C . VAL A 1 79 ? 9.782 2.340 2.347 1.00 23.21 79 VAL A C 2
ATOM 2983 O O . VAL A 1 79 ? 10.262 2.537 3.462 1.00 72.04 79 VAL A O 2
ATOM 2996 N N . CYS A 1 80 ? 8.847 1.471 2.124 1.00 74.33 80 CYS A N 2
ATOM 2997 C CA . CYS A 1 80 ? 8.349 0.633 3.184 1.00 35.14 80 CYS A CA 2
ATOM 2998 C C . CYS A 1 80 ? 8.999 -0.728 3.137 1.00 44.52 80 CYS A C 2
ATOM 2999 O O . CYS A 1 80 ? 9.396 -1.273 4.179 1.00 75.25 80 CYS A O 2
ATOM 3006 N N . HIS A 1 81 ? 9.151 -1.270 1.943 1.00 24.32 81 HIS A N 2
ATOM 3007 C CA . HIS A 1 81 ? 9.753 -2.566 1.797 1.00 33.15 81 HIS A CA 2
ATOM 3008 C C . HIS A 1 81 ? 11.219 -2.414 1.454 1.00 4.22 81 HIS A C 2
ATOM 3009 O O . HIS A 1 81 ? 11.559 -2.080 0.330 1.00 51.14 81 HIS A O 2
ATOM 3023 N N . ARG A 1 82 ? 12.072 -2.620 2.434 1.00 71.14 82 ARG A N 2
ATOM 3024 C CA . ARG A 1 82 ? 13.513 -2.583 2.221 1.00 52.31 82 ARG A CA 2
ATOM 3025 C C . ARG A 1 82 ? 13.863 -3.821 1.391 1.00 44.15 82 ARG A C 2
ATOM 3026 O O . ARG A 1 82 ? 14.736 -3.787 0.512 1.00 10.44 82 ARG A O 2
ATOM 3047 N N . LYS A 1 83 ? 13.152 -4.895 1.691 1.00 32.10 83 LYS A N 2
ATOM 3048 C CA . LYS A 1 83 ? 13.179 -6.133 0.950 1.00 25.12 83 LYS A CA 2
ATOM 3049 C C . LYS A 1 83 ? 11.829 -6.801 0.962 1.00 65.32 83 LYS A C 2
ATOM 3050 O O . LYS A 1 83 ? 11.357 -7.270 2.003 1.00 73.41 83 LYS A O 2
ATOM 3069 N N . LYS A 1 84 ? 11.190 -6.795 -0.174 1.00 24.31 84 LYS A N 2
ATOM 3070 C CA . LYS A 1 84 ? 9.972 -7.533 -0.377 1.00 72.41 84 LYS A CA 2
ATOM 3071 C C . LYS A 1 84 ? 10.405 -8.698 -1.224 1.00 55.02 84 LYS A C 2
ATOM 3072 O O . LYS A 1 84 ? 11.046 -8.469 -2.255 1.00 51.03 84 LYS A O 2
ATOM 3091 N N . HIS A 1 85 ? 10.090 -9.926 -0.801 1.00 72.45 85 HIS A N 2
ATOM 3092 C CA . HIS A 1 85 ? 10.600 -11.143 -1.468 1.00 43.44 85 HIS A CA 2
ATOM 3093 C C . HIS A 1 85 ? 12.121 -11.188 -1.250 1.00 74.25 85 HIS A C 2
ATOM 3094 O O . HIS A 1 85 ? 12.644 -10.510 -0.345 1.00 41.22 85 HIS A O 2
ATOM 3108 N N . HIS A 1 86 ? 12.830 -11.979 -2.022 1.00 70.33 86 HIS A N 2
ATOM 3109 C CA . HIS A 1 86 ? 14.274 -12.010 -1.896 1.00 43.23 86 HIS A CA 2
ATOM 3110 C C . HIS A 1 86 ? 14.875 -10.750 -2.527 1.00 12.44 86 HIS A C 2
ATOM 3111 O O . HIS A 1 86 ? 15.773 -10.110 -1.952 1.00 33.14 86 HIS A O 2
ATOM 3125 N N . GLY A 1 87 ? 14.362 -10.384 -3.683 1.00 23.51 87 GLY A N 2
ATOM 3126 C CA . GLY A 1 87 ? 14.838 -9.208 -4.348 1.00 45.15 87 GLY A CA 2
ATOM 3127 C C . GLY A 1 87 ? 14.487 -9.193 -5.809 1.00 23.24 87 GLY A C 2
ATOM 3128 O O . GLY A 1 87 ? 14.278 -8.115 -6.385 1.00 15.35 87 GLY A O 2
ATOM 3132 N N . LYS A 1 88 ? 14.434 -10.396 -6.419 1.00 44.34 88 LYS A N 2
ATOM 3133 C CA . LYS A 1 88 ? 14.131 -10.604 -7.858 1.00 2.32 88 LYS A CA 2
ATOM 3134 C C . LYS A 1 88 ? 15.316 -10.176 -8.739 1.00 10.40 88 LYS A C 2
ATOM 3135 O O . LYS A 1 88 ? 15.727 -10.910 -9.640 1.00 74.42 88 LYS A O 2
ATOM 3154 N N . ARG A 1 89 ? 15.847 -8.996 -8.455 1.00 13.44 89 ARG A N 2
ATOM 3155 C CA . ARG A 1 89 ? 17.026 -8.422 -9.107 1.00 25.00 89 ARG A CA 2
ATOM 3156 C C . ARG A 1 89 ? 16.814 -8.050 -10.560 1.00 35.01 89 ARG A C 2
ATOM 3157 O O . ARG A 1 89 ? 15.748 -8.285 -11.160 1.00 23.32 89 ARG A O 2
ATOM 3178 N N . ASN A 1 90 ? 17.841 -7.450 -11.091 1.00 34.14 90 ASN A N 2
ATOM 3179 C CA . ASN A 1 90 ? 17.987 -7.112 -12.477 1.00 25.13 90 ASN A CA 2
ATOM 3180 C C . ASN A 1 90 ? 19.468 -6.959 -12.704 1.00 2.24 90 ASN A C 2
ATOM 3181 O O . ASN A 1 90 ? 20.207 -6.690 -11.746 1.00 70.02 90 ASN A O 2
ATOM 3192 N N . SER A 1 91 ? 19.924 -7.169 -13.901 1.00 64.23 91 SER A N 2
ATOM 3193 C CA . SER A 1 91 ? 21.321 -7.047 -14.178 1.00 15.05 91 SER A CA 2
ATOM 3194 C C . SER A 1 91 ? 21.750 -5.584 -14.258 1.00 52.43 91 SER A C 2
ATOM 3195 O O . SER A 1 91 ? 21.654 -4.945 -15.315 1.00 62.41 91 SER A O 2
ATOM 3203 N N . ASN A 1 92 ? 22.145 -5.044 -13.123 1.00 73.14 92 ASN A N 2
ATOM 3204 C CA . ASN A 1 92 ? 22.632 -3.686 -13.046 1.00 71.41 92 ASN A CA 2
ATOM 3205 C C . ASN A 1 92 ? 24.022 -3.645 -13.624 1.00 54.11 92 ASN A C 2
ATOM 3206 O O . ASN A 1 92 ? 24.936 -4.293 -13.117 1.00 73.12 92 ASN A O 2
ATOM 3217 N N . ARG A 1 93 ? 24.168 -2.930 -14.689 1.00 65.33 93 ARG A N 2
ATOM 3218 C CA . ARG A 1 93 ? 25.418 -2.860 -15.375 1.00 62.21 93 ARG A CA 2
ATOM 3219 C C . ARG A 1 93 ? 26.019 -1.497 -15.277 1.00 32.40 93 ARG A C 2
ATOM 3220 O O . ARG A 1 93 ? 25.308 -0.487 -15.366 1.00 3.00 93 ARG A O 2
ATOM 3241 N N . ALA A 1 94 ? 27.304 -1.461 -15.087 1.00 4.43 94 ALA A N 2
ATOM 3242 C CA . ALA A 1 94 ? 28.036 -0.242 -15.180 1.00 14.03 94 ALA A CA 2
ATOM 3243 C C . ALA A 1 94 ? 28.394 -0.096 -16.644 1.00 64.24 94 ALA A C 2
ATOM 3244 O O . ALA A 1 94 ? 29.348 -0.721 -17.124 1.00 51.51 94 ALA A O 2
ATOM 3251 N N . HIS A 1 95 ? 27.593 0.660 -17.357 1.00 21.24 95 HIS A N 2
ATOM 3252 C CA . HIS A 1 95 ? 27.701 0.754 -18.807 1.00 72.11 95 HIS A CA 2
ATOM 3253 C C . HIS A 1 95 ? 29.031 1.312 -19.273 1.00 64.22 95 HIS A C 2
ATOM 3254 O O . HIS A 1 95 ? 29.611 2.201 -18.643 1.00 42.14 95 HIS A O 2
ATOM 3268 N N . GLN A 1 96 ? 29.519 0.762 -20.356 1.00 41.32 96 GLN A N 2
ATOM 3269 C CA . GLN A 1 96 ? 30.793 1.132 -20.930 1.00 63.22 96 GLN A CA 2
ATOM 3270 C C . GLN A 1 96 ? 30.600 2.269 -21.916 1.00 54.14 96 GLN A C 2
ATOM 3271 O O . GLN A 1 96 ? 29.459 2.612 -22.269 1.00 43.24 96 GLN A O 2
ATOM 3285 N N . GLY A 1 97 ? 31.688 2.845 -22.365 1.00 12.51 97 GLY A N 2
ATOM 3286 C CA . GLY A 1 97 ? 31.596 3.887 -23.347 1.00 14.22 97 GLY A CA 2
ATOM 3287 C C . GLY A 1 97 ? 32.712 4.881 -23.235 1.00 72.32 97 GLY A C 2
ATOM 3288 O O . GLY A 1 97 ? 33.169 5.425 -24.236 1.00 21.43 97 GLY A O 2
ATOM 3292 N N . LYS A 1 98 ? 33.161 5.119 -22.029 1.00 71.14 98 LYS A N 2
ATOM 3293 C CA . LYS A 1 98 ? 34.226 6.070 -21.800 1.00 52.33 98 LYS A CA 2
ATOM 3294 C C . LYS A 1 98 ? 35.431 5.381 -21.198 1.00 5.44 98 LYS A C 2
ATOM 3295 O O . LYS A 1 98 ? 35.468 5.105 -19.991 1.00 65.23 98 LYS A O 2
ATOM 3314 N N . HIS A 1 99 ? 36.380 5.052 -22.041 1.00 52.11 99 HIS A N 2
ATOM 3315 C CA . HIS A 1 99 ? 37.604 4.390 -21.611 1.00 41.31 99 HIS A CA 2
ATOM 3316 C C . HIS A 1 99 ? 38.776 5.164 -22.173 1.00 15.43 99 HIS A C 2
ATOM 3317 O O . HIS A 1 99 ? 39.521 5.834 -21.449 1.00 64.41 99 HIS A O 2
ATOM 3331 N N . GLU A 1 100 ? 38.904 5.081 -23.476 1.00 14.25 100 GLU A N 2
ATOM 3332 C CA . GLU A 1 100 ? 39.925 5.754 -24.239 1.00 54.32 100 GLU A CA 2
ATOM 3333 C C . GLU A 1 100 ? 39.266 6.298 -25.486 1.00 3.15 100 GLU A C 2
ATOM 3334 O O . GLU A 1 100 ? 38.702 5.536 -26.282 1.00 32.22 100 GLU A O 2
ATOM 3346 N N . THR A 1 101 ? 39.297 7.576 -25.646 1.00 63.11 101 THR A N 2
ATOM 3347 C CA . THR A 1 101 ? 38.659 8.208 -26.756 1.00 3.34 101 THR A CA 2
ATOM 3348 C C . THR A 1 101 ? 39.609 9.245 -27.348 1.00 33.40 101 THR A C 2
ATOM 3349 O O . THR A 1 101 ? 40.540 9.705 -26.663 1.00 45.31 101 THR A O 2
ATOM 3360 N N . TYR A 1 102 ? 39.407 9.594 -28.595 1.00 11.41 102 TYR A N 2
ATOM 3361 C CA . TYR A 1 102 ? 40.254 10.552 -29.254 1.00 4.12 102 TYR A CA 2
ATOM 3362 C C . TYR A 1 102 ? 39.444 11.329 -30.268 1.00 50.03 102 TYR A C 2
ATOM 3363 O O . TYR A 1 102 ? 38.289 10.984 -30.544 1.00 41.24 102 TYR A O 2
ATOM 3381 N N . GLY A 1 103 ? 40.030 12.355 -30.808 1.00 61.51 103 GLY A N 2
ATOM 3382 C CA . GLY A 1 103 ? 39.373 13.117 -31.815 1.00 43.13 103 GLY A CA 2
ATOM 3383 C C . GLY A 1 103 ? 40.207 13.192 -33.053 1.00 31.24 103 GLY A C 2
ATOM 3384 O O . GLY A 1 103 ? 40.206 12.267 -33.879 1.00 73.31 103 GLY A O 2
ATOM 3388 N N . HIS A 1 104 ? 40.926 14.260 -33.175 1.00 73.42 104 HIS A N 2
ATOM 3389 C CA . HIS A 1 104 ? 41.803 14.488 -34.286 1.00 70.51 104 HIS A CA 2
ATOM 3390 C C . HIS A 1 104 ? 42.931 15.385 -33.826 1.00 42.11 104 HIS A C 2
ATOM 3391 O O . HIS A 1 104 ? 42.731 16.587 -33.609 1.00 70.22 104 HIS A O 2
ATOM 3405 N N . LYS A 1 105 ? 44.101 14.789 -33.633 1.00 42.23 105 LYS A N 2
ATOM 3406 C CA . LYS A 1 105 ? 45.272 15.509 -33.176 1.00 13.42 105 LYS A CA 2
ATOM 3407 C C . LYS A 1 105 ? 45.667 16.578 -34.149 1.00 31.42 105 LYS A C 2
ATOM 3408 O O . LYS A 1 105 ? 46.181 16.293 -35.237 1.00 71.34 105 LYS A O 2
ATOM 3427 N N . THR A 1 106 ? 45.412 17.789 -33.774 1.00 24.15 106 THR A N 2
ATOM 3428 C CA . THR A 1 106 ? 45.721 18.901 -34.586 1.00 34.11 106 THR A CA 2
ATOM 3429 C C . THR A 1 106 ? 46.692 19.815 -33.833 1.00 32.12 106 THR A C 2
ATOM 3430 O O . THR A 1 106 ? 46.281 20.604 -32.973 1.00 64.43 106 THR A O 2
ATOM 3441 N N . PRO A 1 107 ? 48.000 19.657 -34.076 1.00 12.32 107 PRO A N 2
ATOM 3442 C CA . PRO A 1 107 ? 49.014 20.484 -33.438 1.00 0.21 107 PRO A CA 2
ATOM 3443 C C . PRO A 1 107 ? 48.993 21.899 -34.004 1.00 73.53 107 PRO A C 2
ATOM 3444 O O . PRO A 1 107 ? 49.111 22.876 -33.273 1.00 5.21 107 PRO A O 2
ATOM 3455 N N . TYR A 1 108 ? 48.808 21.993 -35.296 1.00 14.22 108 TYR A N 2
ATOM 3456 C CA . TYR A 1 108 ? 48.758 23.250 -35.973 1.00 11.51 108 TYR A CA 2
ATOM 3457 C C . TYR A 1 108 ? 47.502 23.351 -36.834 1.00 52.41 108 TYR A C 2
ATOM 3458 O O . TYR A 1 108 ? 47.498 22.863 -37.973 1.00 39.45 108 TYR A O 2
ATOM 3477 N N . SER A 1 1 ? -15.620 6.618 2.850 1.00 5.23 1 SER A N 3
ATOM 3478 C CA . SER A 1 1 ? -14.376 7.336 2.764 1.00 51.15 1 SER A CA 3
ATOM 3479 C C . SER A 1 1 ? -14.451 8.568 3.651 1.00 32.12 1 SER A C 3
ATOM 3480 O O . SER A 1 1 ? -15.500 9.220 3.717 1.00 42.32 1 SER A O 3
ATOM 3490 N N . GLU A 1 2 ? -13.370 8.877 4.351 1.00 74.23 2 GLU A N 3
ATOM 3491 C CA . GLU A 1 2 ? -13.349 10.042 5.200 1.00 1.55 2 GLU A CA 3
ATOM 3492 C C . GLU A 1 2 ? -13.121 11.255 4.318 1.00 62.44 2 GLU A C 3
ATOM 3493 O O . GLU A 1 2 ? -12.014 11.478 3.820 1.00 10.11 2 GLU A O 3
ATOM 3505 N N . ALA A 1 3 ? -14.182 11.972 4.070 1.00 64.43 3 ALA A N 3
ATOM 3506 C CA . ALA A 1 3 ? -14.148 13.170 3.269 1.00 21.22 3 ALA A CA 3
ATOM 3507 C C . ALA A 1 3 ? -15.023 14.219 3.917 1.00 44.25 3 ALA A C 3
ATOM 3508 O O . ALA A 1 3 ? -15.434 15.187 3.287 1.00 51.20 3 ALA A O 3
ATOM 3515 N N . ILE A 1 4 ? -15.280 14.035 5.189 1.00 41.00 4 ILE A N 3
ATOM 3516 C CA . ILE A 1 4 ? -16.117 14.947 5.936 1.00 13.12 4 ILE A CA 3
ATOM 3517 C C . ILE A 1 4 ? -15.233 15.988 6.626 1.00 32.42 4 ILE A C 3
ATOM 3518 O O . ILE A 1 4 ? -15.656 17.122 6.918 1.00 55.20 4 ILE A O 3
ATOM 3534 N N . LEU A 1 5 ? -14.013 15.599 6.866 1.00 75.13 5 LEU A N 3
ATOM 3535 C CA . LEU A 1 5 ? -12.977 16.486 7.315 1.00 2.22 5 LEU A CA 3
ATOM 3536 C C . LEU A 1 5 ? -12.082 16.729 6.091 1.00 51.02 5 LEU A C 3
ATOM 3537 O O . LEU A 1 5 ? -12.329 16.126 5.036 1.00 4.20 5 LEU A O 3
ATOM 3553 N N . PRO A 1 6 ? -11.052 17.603 6.158 1.00 74.45 6 PRO A N 3
ATOM 3554 C CA . PRO A 1 6 ? -10.113 17.811 5.023 1.00 30.33 6 PRO A CA 3
ATOM 3555 C C . PRO A 1 6 ? -9.139 16.620 4.871 1.00 50.44 6 PRO A C 3
ATOM 3556 O O . PRO A 1 6 ? -7.981 16.795 4.462 1.00 62.21 6 PRO A O 3
ATOM 3567 N N . ILE A 1 7 ? -9.655 15.421 5.128 1.00 54.01 7 ILE A N 3
ATOM 3568 C CA . ILE A 1 7 ? -8.902 14.193 5.189 1.00 50.20 7 ILE A CA 3
ATOM 3569 C C . ILE A 1 7 ? -7.960 14.253 6.375 1.00 51.15 7 ILE A C 3
ATOM 3570 O O . ILE A 1 7 ? -6.800 14.704 6.274 1.00 4.13 7 ILE A O 3
ATOM 3586 N N . ALA A 1 8 ? -8.493 13.901 7.514 1.00 52.00 8 ALA A N 3
ATOM 3587 C CA . ALA A 1 8 ? -7.739 13.910 8.740 1.00 71.13 8 ALA A CA 3
ATOM 3588 C C . ALA A 1 8 ? -7.255 12.526 9.028 1.00 73.05 8 ALA A C 3
ATOM 3589 O O . ALA A 1 8 ? -6.076 12.310 9.314 1.00 32.21 8 ALA A O 3
ATOM 3596 N N . SER A 1 9 ? -8.151 11.584 8.957 1.00 73.01 9 SER A N 3
ATOM 3597 C CA . SER A 1 9 ? -7.789 10.225 9.128 1.00 32.44 9 SER A CA 3
ATOM 3598 C C . SER A 1 9 ? -7.435 9.642 7.776 1.00 33.13 9 SER A C 3
ATOM 3599 O O . SER A 1 9 ? -8.322 9.324 6.963 1.00 14.22 9 SER A O 3
ATOM 3607 N N . SER A 1 10 ? -6.156 9.569 7.515 1.00 44.12 10 SER A N 3
ATOM 3608 C CA . SER A 1 10 ? -5.661 9.084 6.262 1.00 3.12 10 SER A CA 3
ATOM 3609 C C . SER A 1 10 ? -5.816 7.574 6.183 1.00 13.20 10 SER A C 3
ATOM 3610 O O . SER A 1 10 ? -5.145 6.826 6.903 1.00 2.41 10 SER A O 3
ATOM 3618 N N . CYS A 1 11 ? -6.724 7.138 5.359 1.00 53.35 11 CYS A N 3
ATOM 3619 C CA . CYS A 1 11 ? -6.969 5.745 5.166 1.00 71.20 11 CYS A CA 3
ATOM 3620 C C . CYS A 1 11 ? -6.987 5.464 3.697 1.00 2.44 11 CYS A C 3
ATOM 3621 O O . CYS A 1 11 ? -7.403 6.311 2.901 1.00 13.31 11 CYS A O 3
ATOM 3628 N N . CYS A 1 12 ? -6.508 4.336 3.326 1.00 10.03 12 CYS A N 3
ATOM 3629 C CA . CYS A 1 12 ? -6.545 3.929 1.966 1.00 73.11 12 CYS A CA 3
ATOM 3630 C C . CYS A 1 12 ? -7.673 2.961 1.763 1.00 12.21 12 CYS A C 3
ATOM 3631 O O . CYS A 1 12 ? -7.531 1.757 1.948 1.00 50.43 12 CYS A O 3
ATOM 3638 N N . THR A 1 13 ? -8.817 3.523 1.468 1.00 0.43 13 THR A N 3
ATOM 3639 C CA . THR A 1 13 ? -10.030 2.781 1.255 1.00 61.44 13 THR A CA 3
ATOM 3640 C C . THR A 1 13 ? -10.167 2.477 -0.233 1.00 33.01 13 THR A C 3
ATOM 3641 O O . THR A 1 13 ? -11.010 1.686 -0.663 1.00 63.40 13 THR A O 3
ATOM 3652 N N . GLU A 1 14 ? -9.319 3.098 -0.996 1.00 40.14 14 GLU A N 3
ATOM 3653 C CA . GLU A 1 14 ? -9.281 2.928 -2.407 1.00 1.00 14 GLU A CA 3
ATOM 3654 C C . GLU A 1 14 ? -7.860 2.639 -2.771 1.00 25.12 14 GLU A C 3
ATOM 3655 O O . GLU A 1 14 ? -6.958 3.157 -2.135 1.00 34.44 14 GLU A O 3
ATOM 3667 N N . VAL A 1 15 ? -7.656 1.815 -3.757 1.00 64.23 15 VAL A N 3
ATOM 3668 C CA . VAL A 1 15 ? -6.338 1.527 -4.257 1.00 63.21 15 VAL A CA 3
ATOM 3669 C C . VAL A 1 15 ? -6.360 1.419 -5.753 1.00 64.40 15 VAL A C 3
ATOM 3670 O O . VAL A 1 15 ? -7.367 1.033 -6.347 1.00 1.43 15 VAL A O 3
ATOM 3683 N N . SER A 1 16 ? -5.264 1.766 -6.349 1.00 24.43 16 SER A N 3
ATOM 3684 C CA . SER A 1 16 ? -5.091 1.722 -7.779 1.00 21.53 16 SER A CA 3
ATOM 3685 C C . SER A 1 16 ? -4.727 0.300 -8.211 1.00 34.21 16 SER A C 3
ATOM 3686 O O . SER A 1 16 ? -4.710 -0.009 -9.410 1.00 34.13 16 SER A O 3
ATOM 3694 N N . HIS A 1 17 ? -4.473 -0.565 -7.209 1.00 13.43 17 HIS A N 3
ATOM 3695 C CA . HIS A 1 17 ? -3.995 -1.940 -7.404 1.00 44.43 17 HIS A CA 3
ATOM 3696 C C . HIS A 1 17 ? -2.615 -1.932 -8.026 1.00 71.35 17 HIS A C 3
ATOM 3697 O O . HIS A 1 17 ? -1.605 -2.068 -7.322 1.00 73.11 17 HIS A O 3
ATOM 3711 N N . HIS A 1 18 ? -2.564 -1.714 -9.310 1.00 70.42 18 HIS A N 3
ATOM 3712 C CA . HIS A 1 18 ? -1.322 -1.618 -10.012 1.00 22.21 18 HIS A CA 3
ATOM 3713 C C . HIS A 1 18 ? -1.034 -0.162 -10.305 1.00 65.30 18 HIS A C 3
ATOM 3714 O O . HIS A 1 18 ? -1.954 0.669 -10.364 1.00 73.45 18 HIS A O 3
ATOM 3728 N N . ILE A 1 19 ? 0.215 0.153 -10.449 1.00 44.40 19 ILE A N 3
ATOM 3729 C CA . ILE A 1 19 ? 0.651 1.504 -10.650 1.00 31.32 19 ILE A CA 3
ATOM 3730 C C . ILE A 1 19 ? 1.915 1.485 -11.499 1.00 21.11 19 ILE A C 3
ATOM 3731 O O . ILE A 1 19 ? 2.577 0.455 -11.582 1.00 51.23 19 ILE A O 3
ATOM 3747 N N . SER A 1 20 ? 2.228 2.595 -12.119 1.00 71.42 20 SER A N 3
ATOM 3748 C CA . SER A 1 20 ? 3.416 2.720 -12.937 1.00 33.54 20 SER A CA 3
ATOM 3749 C C . SER A 1 20 ? 4.524 3.420 -12.133 1.00 71.31 20 SER A C 3
ATOM 3750 O O . SER A 1 20 ? 4.230 4.253 -11.255 1.00 55.30 20 SER A O 3
ATOM 3758 N N . ARG A 1 21 ? 5.786 3.094 -12.422 1.00 30.31 21 ARG A N 3
ATOM 3759 C CA . ARG A 1 21 ? 6.904 3.661 -11.672 1.00 4.21 21 ARG A CA 3
ATOM 3760 C C . ARG A 1 21 ? 7.094 5.154 -11.821 1.00 54.03 21 ARG A C 3
ATOM 3761 O O . ARG A 1 21 ? 7.548 5.784 -10.887 1.00 20.41 21 ARG A O 3
ATOM 3782 N N . ARG A 1 22 ? 6.744 5.723 -12.968 1.00 25.30 22 ARG A N 3
ATOM 3783 C CA . ARG A 1 22 ? 6.908 7.180 -13.181 1.00 64.51 22 ARG A CA 3
ATOM 3784 C C . ARG A 1 22 ? 6.245 8.020 -12.088 1.00 40.33 22 ARG A C 3
ATOM 3785 O O . ARG A 1 22 ? 6.769 9.055 -11.692 1.00 44.53 22 ARG A O 3
ATOM 3806 N N . LEU A 1 23 ? 5.117 7.563 -11.595 1.00 13.10 23 LEU A N 3
ATOM 3807 C CA . LEU A 1 23 ? 4.474 8.198 -10.459 1.00 31.22 23 LEU A CA 3
ATOM 3808 C C . LEU A 1 23 ? 5.182 7.848 -9.166 1.00 4.24 23 LEU A C 3
ATOM 3809 O O . LEU A 1 23 ? 5.444 8.711 -8.332 1.00 32.21 23 LEU A O 3
ATOM 3825 N N . LEU A 1 24 ? 5.494 6.590 -9.019 1.00 1.41 24 LEU A N 3
ATOM 3826 C CA . LEU A 1 24 ? 6.099 6.064 -7.816 1.00 25.03 24 LEU A CA 3
ATOM 3827 C C . LEU A 1 24 ? 7.381 6.778 -7.453 1.00 2.14 24 LEU A C 3
ATOM 3828 O O . LEU A 1 24 ? 7.635 7.064 -6.287 1.00 11.04 24 LEU A O 3
ATOM 3844 N N . GLU A 1 25 ? 8.160 7.092 -8.449 1.00 11.21 25 GLU A N 3
ATOM 3845 C CA . GLU A 1 25 ? 9.439 7.783 -8.282 1.00 24.21 25 GLU A CA 3
ATOM 3846 C C . GLU A 1 25 ? 9.252 9.146 -7.587 1.00 14.50 25 GLU A C 3
ATOM 3847 O O . GLU A 1 25 ? 10.197 9.707 -7.030 1.00 74.21 25 GLU A O 3
ATOM 3859 N N . ARG A 1 26 ? 8.026 9.652 -7.630 1.00 62.02 26 ARG A N 3
ATOM 3860 C CA . ARG A 1 26 ? 7.686 10.959 -7.099 1.00 61.42 26 ARG A CA 3
ATOM 3861 C C . ARG A 1 26 ? 7.060 10.832 -5.708 1.00 15.44 26 ARG A C 3
ATOM 3862 O O . ARG A 1 26 ? 6.737 11.834 -5.069 1.00 13.00 26 ARG A O 3
ATOM 3883 N N . VAL A 1 27 ? 6.855 9.599 -5.269 1.00 21.25 27 VAL A N 3
ATOM 3884 C CA . VAL A 1 27 ? 6.332 9.321 -3.930 1.00 54.54 27 VAL A CA 3
ATOM 3885 C C . VAL A 1 27 ? 7.325 9.753 -2.857 1.00 10.21 27 VAL A C 3
ATOM 3886 O O . VAL A 1 27 ? 8.517 9.432 -2.925 1.00 31.12 27 VAL A O 3
ATOM 3899 N N . ASN A 1 28 ? 6.834 10.489 -1.886 1.00 61.12 28 ASN A N 3
ATOM 3900 C CA . ASN A 1 28 ? 7.665 10.998 -0.808 1.00 50.13 28 ASN A CA 3
ATOM 3901 C C . ASN A 1 28 ? 7.365 10.248 0.491 1.00 41.45 28 ASN A C 3
ATOM 3902 O O . ASN A 1 28 ? 8.263 9.988 1.277 1.00 60.21 28 ASN A O 3
ATOM 3913 N N . MET A 1 29 ? 6.099 9.913 0.716 1.00 31.51 29 MET A N 3
ATOM 3914 C CA . MET A 1 29 ? 5.713 9.196 1.941 1.00 0.22 29 MET A CA 3
ATOM 3915 C C . MET A 1 29 ? 5.148 7.850 1.583 1.00 54.50 29 MET A C 3
ATOM 3916 O O . MET A 1 29 ? 4.392 7.734 0.627 1.00 15.44 29 MET A O 3
ATOM 3930 N N . CYS A 1 30 ? 5.501 6.859 2.343 1.00 12.00 30 CYS A N 3
ATOM 3931 C CA . CYS A 1 30 ? 5.013 5.517 2.146 1.00 53.34 30 CYS A CA 3
ATOM 3932 C C . CYS A 1 30 ? 4.650 4.921 3.483 1.00 60.10 30 CYS A C 3
ATOM 3933 O O . CYS A 1 30 ? 5.430 5.013 4.436 1.00 73.45 30 CYS A O 3
ATOM 3940 N N . ARG A 1 31 ? 3.470 4.369 3.586 1.00 3.14 31 ARG A N 3
ATOM 3941 C CA . ARG A 1 31 ? 3.100 3.631 4.767 1.00 64.44 31 ARG A CA 3
ATOM 3942 C C . ARG A 1 31 ? 2.347 2.395 4.345 1.00 54.12 31 ARG A C 3
ATOM 3943 O O . ARG A 1 31 ? 1.561 2.440 3.395 1.00 20.44 31 ARG A O 3
ATOM 3964 N N . ILE A 1 32 ? 2.573 1.310 5.023 1.00 25.51 32 ILE A N 3
ATOM 3965 C CA . ILE A 1 32 ? 1.879 0.095 4.724 1.00 14.22 32 ILE A CA 3
ATOM 3966 C C . ILE A 1 32 ? 0.671 -0.003 5.606 1.00 53.10 32 ILE A C 3
ATOM 3967 O O . ILE A 1 32 ? 0.773 -0.133 6.828 1.00 33.01 32 ILE A O 3
ATOM 3983 N N . GLN A 1 33 ? -0.458 0.107 4.997 1.00 71.30 33 GLN A N 3
ATOM 3984 C CA . GLN A 1 33 ? -1.688 -0.026 5.670 1.00 1.32 33 GLN A CA 3
ATOM 3985 C C . GLN A 1 33 ? -2.036 -1.477 5.637 1.00 22.00 33 GLN A C 3
ATOM 3986 O O . GLN A 1 33 ? -2.184 -2.055 4.575 1.00 40.33 33 GLN A O 3
ATOM 4000 N N . ARG A 1 34 ? -2.137 -2.061 6.764 1.00 31.22 34 ARG A N 3
ATOM 4001 C CA . ARG A 1 34 ? -2.411 -3.458 6.855 1.00 74.45 34 ARG A CA 3
ATOM 4002 C C . ARG A 1 34 ? -3.867 -3.705 7.188 1.00 24.23 34 ARG A C 3
ATOM 4003 O O . ARG A 1 34 ? -4.563 -2.825 7.745 1.00 62.11 34 ARG A O 3
ATOM 4024 N N . ALA A 1 35 ? -4.337 -4.876 6.836 1.00 4.23 35 ALA A N 3
ATOM 4025 C CA . ALA A 1 35 ? -5.652 -5.299 7.203 1.00 35.24 35 ALA A CA 3
ATOM 4026 C C . ALA A 1 35 ? -5.614 -5.705 8.619 1.00 40.01 35 ALA A C 3
ATOM 4027 O O . ALA A 1 35 ? -5.150 -6.797 8.980 1.00 32.22 35 ALA A O 3
ATOM 4034 N N . ASP A 1 36 ? -6.045 -4.794 9.407 1.00 4.34 36 ASP A N 3
ATOM 4035 C CA . ASP A 1 36 ? -5.999 -4.860 10.800 1.00 21.34 36 ASP A CA 3
ATOM 4036 C C . ASP A 1 36 ? -6.744 -3.615 11.259 1.00 73.42 36 ASP A C 3
ATOM 4037 O O . ASP A 1 36 ? -7.575 -3.110 10.530 1.00 41.10 36 ASP A O 3
ATOM 4046 N N . GLY A 1 37 ? -6.370 -3.084 12.348 1.00 61.33 37 GLY A N 3
ATOM 4047 C CA . GLY A 1 37 ? -7.097 -2.002 12.992 1.00 54.22 37 GLY A CA 3
ATOM 4048 C C . GLY A 1 37 ? -6.805 -0.680 12.359 1.00 70.05 37 GLY A C 3
ATOM 4049 O O . GLY A 1 37 ? -7.407 0.339 12.709 1.00 3.22 37 GLY A O 3
ATOM 4053 N N . ASP A 1 38 ? -5.857 -0.687 11.447 1.00 24.31 38 ASP A N 3
ATOM 4054 C CA . ASP A 1 38 ? -5.513 0.487 10.685 1.00 3.03 38 ASP A CA 3
ATOM 4055 C C . ASP A 1 38 ? -6.671 0.870 9.808 1.00 13.13 38 ASP A C 3
ATOM 4056 O O . ASP A 1 38 ? -7.098 2.007 9.822 1.00 14.35 38 ASP A O 3
ATOM 4065 N N . CYS A 1 39 ? -7.220 -0.131 9.106 1.00 74.53 39 CYS A N 3
ATOM 4066 C CA . CYS A 1 39 ? -8.342 0.078 8.111 1.00 42.51 39 CYS A CA 3
ATOM 4067 C C . CYS A 1 39 ? -8.944 -1.222 7.579 1.00 1.22 39 CYS A C 3
ATOM 4068 O O . CYS A 1 39 ? -9.883 -1.193 6.777 1.00 3.24 39 CYS A O 3
ATOM 4075 N N . ASP A 1 40 ? -8.394 -2.340 8.009 1.00 62.34 40 ASP A N 3
ATOM 4076 C CA . ASP A 1 40 ? -8.832 -3.694 7.576 1.00 51.24 40 ASP A CA 3
ATOM 4077 C C . ASP A 1 40 ? -8.688 -3.868 6.076 1.00 45.11 40 ASP A C 3
ATOM 4078 O O . ASP A 1 40 ? -9.362 -4.687 5.463 1.00 24.33 40 ASP A O 3
ATOM 4087 N N . LEU A 1 41 ? -7.751 -3.149 5.505 1.00 13.54 41 LEU A N 3
ATOM 4088 C CA . LEU A 1 41 ? -7.513 -3.182 4.091 1.00 10.41 41 LEU A CA 3
ATOM 4089 C C . LEU A 1 41 ? -6.040 -2.963 3.892 1.00 21.42 41 LEU A C 3
ATOM 4090 O O . LEU A 1 41 ? -5.475 -2.007 4.432 1.00 24.40 41 LEU A O 3
ATOM 4106 N N . ALA A 1 42 ? -5.416 -3.834 3.147 1.00 23.33 42 ALA A N 3
ATOM 4107 C CA . ALA A 1 42 ? -4.003 -3.722 2.931 1.00 62.12 42 ALA A CA 3
ATOM 4108 C C . ALA A 1 42 ? -3.746 -2.837 1.745 1.00 65.22 42 ALA A C 3
ATOM 4109 O O . ALA A 1 42 ? -4.138 -3.155 0.612 1.00 72.40 42 ALA A O 3
ATOM 4116 N N . ALA A 1 43 ? -3.089 -1.747 1.993 1.00 33.44 43 ALA A N 3
ATOM 4117 C CA . ALA A 1 43 ? -2.817 -0.785 0.981 1.00 51.33 43 ALA A CA 3
ATOM 4118 C C . ALA A 1 43 ? -1.535 -0.079 1.272 1.00 20.03 43 ALA A C 3
ATOM 4119 O O . ALA A 1 43 ? -1.075 -0.062 2.397 1.00 10.03 43 ALA A O 3
ATOM 4126 N N . VAL A 1 44 ? -0.954 0.474 0.279 1.00 40.42 44 VAL A N 3
ATOM 4127 C CA . VAL A 1 44 ? 0.202 1.274 0.457 1.00 43.21 44 VAL A CA 3
ATOM 4128 C C . VAL A 1 44 ? -0.218 2.719 0.294 1.00 1.02 44 VAL A C 3
ATOM 4129 O O . VAL A 1 44 ? -0.740 3.105 -0.761 1.00 2.32 44 VAL A O 3
ATOM 4142 N N . ILE A 1 45 ? -0.030 3.481 1.332 1.00 41.25 45 ILE A N 3
ATOM 4143 C CA . ILE A 1 45 ? -0.340 4.884 1.331 1.00 10.03 45 ILE A CA 3
ATOM 4144 C C . ILE A 1 45 ? 0.880 5.616 0.776 1.00 44.31 45 ILE A C 3
ATOM 4145 O O . ILE A 1 45 ? 1.959 5.581 1.379 1.00 51.11 45 ILE A O 3
ATOM 4161 N N . LEU A 1 46 ? 0.707 6.252 -0.359 1.00 60.12 46 LEU A N 3
ATOM 4162 C CA . LEU A 1 46 ? 1.781 6.936 -1.046 1.00 24.34 46 LEU A CA 3
ATOM 4163 C C . LEU A 1 46 ? 1.484 8.402 -1.111 1.00 13.41 46 LEU A C 3
ATOM 4164 O O . LEU A 1 46 ? 0.458 8.809 -1.630 1.00 43.14 46 LEU A O 3
ATOM 4180 N N . HIS A 1 47 ? 2.350 9.190 -0.594 1.00 5.45 47 HIS A N 3
ATOM 4181 C CA . HIS A 1 47 ? 2.149 10.621 -0.660 1.00 72.41 47 HIS A CA 3
ATOM 4182 C C . HIS A 1 47 ? 3.001 11.226 -1.707 1.00 24.24 47 HIS A C 3
ATOM 4183 O O . HIS A 1 47 ? 4.221 11.045 -1.722 1.00 60.45 47 HIS A O 3
ATOM 4197 N N . VAL A 1 48 ? 2.365 11.914 -2.582 1.00 52.23 48 VAL A N 3
ATOM 4198 C CA . VAL A 1 48 ? 2.985 12.598 -3.657 1.00 13.40 48 VAL A CA 3
ATOM 4199 C C . VAL A 1 48 ? 2.646 14.059 -3.452 1.00 42.03 48 VAL A C 3
ATOM 4200 O O . VAL A 1 48 ? 1.619 14.357 -2.841 1.00 21.41 48 VAL A O 3
ATOM 4213 N N . LYS A 1 49 ? 3.482 14.960 -3.914 1.00 21.34 49 LYS A N 3
ATOM 4214 C CA . LYS A 1 49 ? 3.273 16.389 -3.677 1.00 0.45 49 LYS A CA 3
ATOM 4215 C C . LYS A 1 49 ? 1.914 16.902 -4.180 1.00 42.21 49 LYS A C 3
ATOM 4216 O O . LYS A 1 49 ? 1.345 17.813 -3.592 1.00 72.54 49 LYS A O 3
ATOM 4235 N N . ARG A 1 50 ? 1.389 16.311 -5.247 1.00 10.52 50 ARG A N 3
ATOM 4236 C CA . ARG A 1 50 ? 0.104 16.766 -5.768 1.00 13.02 50 ARG A CA 3
ATOM 4237 C C . ARG A 1 50 ? -1.095 16.080 -5.082 1.00 51.55 50 ARG A C 3
ATOM 4238 O O . ARG A 1 50 ? -2.138 16.714 -4.875 1.00 31.52 50 ARG A O 3
ATOM 4259 N N . ARG A 1 51 ? -0.927 14.815 -4.676 1.00 63.51 51 ARG A N 3
ATOM 4260 C CA . ARG A 1 51 ? -1.993 14.024 -4.020 1.00 62.31 51 ARG A CA 3
ATOM 4261 C C . ARG A 1 51 ? -1.419 12.821 -3.329 1.00 74.12 51 ARG A C 3
ATOM 4262 O O . ARG A 1 51 ? -0.286 12.435 -3.565 1.00 61.01 51 ARG A O 3
ATOM 4283 N N . ARG A 1 52 ? -2.217 12.232 -2.498 1.00 62.42 52 ARG A N 3
ATOM 4284 C CA . ARG A 1 52 ? -1.911 10.983 -1.870 1.00 14.15 52 ARG A CA 3
ATOM 4285 C C . ARG A 1 52 ? -2.579 9.884 -2.697 1.00 1.33 52 ARG A C 3
ATOM 4286 O O . ARG A 1 52 ? -3.764 9.975 -3.022 1.00 64.02 52 ARG A O 3
ATOM 4307 N N . ILE A 1 53 ? -1.816 8.897 -3.064 1.00 33.01 53 ILE A N 3
ATOM 4308 C CA . ILE A 1 53 ? -2.279 7.783 -3.869 1.00 41.24 53 ILE A CA 3
ATOM 4309 C C . ILE A 1 53 ? -2.185 6.509 -3.038 1.00 2.04 53 ILE A C 3
ATOM 4310 O O . ILE A 1 53 ? -1.357 6.416 -2.145 1.00 12.12 53 ILE A O 3
ATOM 4326 N N . CYS A 1 54 ? -3.039 5.565 -3.299 1.00 70.34 54 CYS A N 3
ATOM 4327 C CA . CYS A 1 54 ? -3.023 4.326 -2.578 1.00 74.11 54 CYS A CA 3
ATOM 4328 C C . CYS A 1 54 ? -2.957 3.171 -3.550 1.00 33.43 54 CYS A C 3
ATOM 4329 O O . CYS A 1 54 ? -3.708 3.123 -4.524 1.00 24.22 54 CYS A O 3
ATOM 4336 N N . VAL A 1 55 ? -2.053 2.261 -3.315 1.00 14.14 55 VAL A N 3
ATOM 4337 C CA . VAL A 1 55 ? -1.878 1.114 -4.188 1.00 55.04 55 VAL A CA 3
ATOM 4338 C C . VAL A 1 55 ? -1.873 -0.159 -3.387 1.00 4.11 55 VAL A C 3
ATOM 4339 O O . VAL A 1 55 ? -1.866 -0.123 -2.165 1.00 10.10 55 VAL A O 3
ATOM 4352 N N . SER A 1 56 ? -1.895 -1.265 -4.061 1.00 15.55 56 SER A N 3
ATOM 4353 C CA . SER A 1 56 ? -1.861 -2.524 -3.418 1.00 1.05 56 SER A CA 3
ATOM 4354 C C . SER A 1 56 ? -0.408 -2.971 -3.214 1.00 11.32 56 SER A C 3
ATOM 4355 O O . SER A 1 56 ? 0.403 -2.905 -4.146 1.00 12.54 56 SER A O 3
ATOM 4363 N N . PRO A 1 57 ? -0.055 -3.439 -1.987 1.00 33.05 57 PRO A N 3
ATOM 4364 C CA . PRO A 1 57 ? 1.307 -3.936 -1.677 1.00 52.30 57 PRO A CA 3
ATOM 4365 C C . PRO A 1 57 ? 1.581 -5.260 -2.384 1.00 43.32 57 PRO A C 3
ATOM 4366 O O . PRO A 1 57 ? 2.686 -5.805 -2.337 1.00 23.03 57 PRO A O 3
ATOM 4377 N N . HIS A 1 58 ? 0.552 -5.756 -3.042 1.00 31.41 58 HIS A N 3
ATOM 4378 C CA . HIS A 1 58 ? 0.612 -6.996 -3.783 1.00 23.42 58 HIS A CA 3
ATOM 4379 C C . HIS A 1 58 ? 1.111 -6.741 -5.204 1.00 64.25 58 HIS A C 3
ATOM 4380 O O . HIS A 1 58 ? 1.297 -7.676 -5.977 1.00 42.23 58 HIS A O 3
ATOM 4394 N N . ASN A 1 59 ? 1.337 -5.475 -5.544 1.00 45.30 59 ASN A N 3
ATOM 4395 C CA . ASN A 1 59 ? 1.768 -5.122 -6.886 1.00 30.52 59 ASN A CA 3
ATOM 4396 C C . ASN A 1 59 ? 3.276 -5.239 -7.033 1.00 54.52 59 ASN A C 3
ATOM 4397 O O . ASN A 1 59 ? 4.043 -4.678 -6.236 1.00 23.10 59 ASN A O 3
ATOM 4408 N N . HIS A 1 60 ? 3.692 -5.952 -8.063 1.00 25.51 60 HIS A N 3
ATOM 4409 C CA . HIS A 1 60 ? 5.098 -6.189 -8.350 1.00 10.32 60 HIS A CA 3
ATOM 4410 C C . HIS A 1 60 ? 5.844 -4.889 -8.687 1.00 4.55 60 HIS A C 3
ATOM 4411 O O . HIS A 1 60 ? 7.009 -4.739 -8.343 1.00 70.22 60 HIS A O 3
ATOM 4425 N N . THR A 1 61 ? 5.152 -3.952 -9.334 1.00 23.34 61 THR A N 3
ATOM 4426 C CA . THR A 1 61 ? 5.754 -2.688 -9.743 1.00 31.31 61 THR A CA 3
ATOM 4427 C C . THR A 1 61 ? 6.194 -1.888 -8.513 1.00 22.35 61 THR A C 3
ATOM 4428 O O . THR A 1 61 ? 7.271 -1.305 -8.490 1.00 54.21 61 THR A O 3
ATOM 4439 N N . VAL A 1 62 ? 5.346 -1.891 -7.496 1.00 74.40 62 VAL A N 3
ATOM 4440 C CA . VAL A 1 62 ? 5.624 -1.212 -6.236 1.00 62.04 62 VAL A CA 3
ATOM 4441 C C . VAL A 1 62 ? 6.869 -1.786 -5.601 1.00 44.31 62 VAL A C 3
ATOM 4442 O O . VAL A 1 62 ? 7.775 -1.061 -5.222 1.00 53.30 62 VAL A O 3
ATOM 4455 N N . LYS A 1 63 ? 6.907 -3.083 -5.529 1.00 13.42 63 LYS A N 3
ATOM 4456 C CA . LYS A 1 63 ? 8.033 -3.791 -4.954 1.00 24.51 63 LYS A CA 3
ATOM 4457 C C . LYS A 1 63 ? 9.333 -3.590 -5.766 1.00 53.01 63 LYS A C 3
ATOM 4458 O O . LYS A 1 63 ? 10.432 -3.552 -5.193 1.00 33.02 63 LYS A O 3
ATOM 4477 N N . GLN A 1 64 ? 9.201 -3.432 -7.088 1.00 63.02 64 GLN A N 3
ATOM 4478 C CA . GLN A 1 64 ? 10.354 -3.187 -7.952 1.00 44.33 64 GLN A CA 3
ATOM 4479 C C . GLN A 1 64 ? 10.829 -1.754 -7.682 1.00 14.21 64 GLN A C 3
ATOM 4480 O O . GLN A 1 64 ? 12.010 -1.500 -7.497 1.00 63.12 64 GLN A O 3
ATOM 4494 N N . TRP A 1 65 ? 9.879 -0.838 -7.623 1.00 2.43 65 TRP A N 3
ATOM 4495 C CA . TRP A 1 65 ? 10.147 0.544 -7.285 1.00 74.35 65 TRP A CA 3
ATOM 4496 C C . TRP A 1 65 ? 10.830 0.657 -5.921 1.00 72.45 65 TRP A C 3
ATOM 4497 O O . TRP A 1 65 ? 11.830 1.356 -5.785 1.00 45.44 65 TRP A O 3
ATOM 4518 N N . MET A 1 66 ? 10.309 -0.055 -4.933 1.00 14.43 66 MET A N 3
ATOM 4519 C CA . MET A 1 66 ? 10.902 -0.042 -3.591 1.00 22.22 66 MET A CA 3
ATOM 4520 C C . MET A 1 66 ? 12.324 -0.563 -3.595 1.00 33.04 66 MET A C 3
ATOM 4521 O O . MET A 1 66 ? 13.147 -0.080 -2.856 1.00 32.14 66 MET A O 3
ATOM 4535 N N . LYS A 1 67 ? 12.605 -1.526 -4.462 1.00 33.44 67 LYS A N 3
ATOM 4536 C CA . LYS A 1 67 ? 13.946 -2.047 -4.658 1.00 33.44 67 LYS A CA 3
ATOM 4537 C C . LYS A 1 67 ? 14.909 -0.920 -5.038 1.00 45.23 67 LYS A C 3
ATOM 4538 O O . LYS A 1 67 ? 16.052 -0.868 -4.580 1.00 73.40 67 LYS A O 3
ATOM 4557 N N . VAL A 1 68 ? 14.433 -0.031 -5.850 1.00 22.24 68 VAL A N 3
ATOM 4558 C CA . VAL A 1 68 ? 15.218 1.079 -6.315 1.00 1.43 68 VAL A CA 3
ATOM 4559 C C . VAL A 1 68 ? 15.285 2.160 -5.241 1.00 74.53 68 VAL A C 3
ATOM 4560 O O . VAL A 1 68 ? 16.354 2.648 -4.885 1.00 3.11 68 VAL A O 3
ATOM 4573 N N . GLN A 1 69 ? 14.130 2.507 -4.713 1.00 21.23 69 GLN A N 3
ATOM 4574 C CA . GLN A 1 69 ? 14.005 3.574 -3.751 1.00 14.31 69 GLN A CA 3
ATOM 4575 C C . GLN A 1 69 ? 14.644 3.267 -2.429 1.00 33.23 69 GLN A C 3
ATOM 4576 O O . GLN A 1 69 ? 15.033 4.175 -1.710 1.00 20.20 69 GLN A O 3
ATOM 4590 N N . ALA A 1 70 ? 14.762 2.007 -2.108 1.00 73.40 70 ALA A N 3
ATOM 4591 C CA . ALA A 1 70 ? 15.378 1.608 -0.860 1.00 32.41 70 ALA A CA 3
ATOM 4592 C C . ALA A 1 70 ? 16.866 1.949 -0.871 1.00 13.41 70 ALA A C 3
ATOM 4593 O O . ALA A 1 70 ? 17.491 2.113 0.183 1.00 21.25 70 ALA A O 3
ATOM 4600 N N . ALA A 1 71 ? 17.422 2.055 -2.081 1.00 13.44 71 ALA A N 3
ATOM 4601 C CA . ALA A 1 71 ? 18.823 2.374 -2.288 1.00 41.35 71 ALA A CA 3
ATOM 4602 C C . ALA A 1 71 ? 19.107 3.853 -2.014 1.00 1.35 71 ALA A C 3
ATOM 4603 O O . ALA A 1 71 ? 20.262 4.296 -2.081 1.00 72.54 71 ALA A O 3
ATOM 4610 N N . LYS A 1 72 ? 18.051 4.617 -1.736 1.00 73.12 72 LYS A N 3
ATOM 4611 C CA . LYS A 1 72 ? 18.180 6.022 -1.378 1.00 71.32 72 LYS A CA 3
ATOM 4612 C C . LYS A 1 72 ? 19.042 6.203 -0.142 1.00 51.32 72 LYS A C 3
ATOM 4613 O O . LYS A 1 72 ? 19.026 5.383 0.783 1.00 60.25 72 LYS A O 3
ATOM 4632 N N . LYS A 1 73 ? 19.775 7.287 -0.120 1.00 72.12 73 LYS A N 3
ATOM 4633 C CA . LYS A 1 73 ? 20.655 7.618 0.988 1.00 30.11 73 LYS A CA 3
ATOM 4634 C C . LYS A 1 73 ? 19.877 8.374 2.059 1.00 61.03 73 LYS A C 3
ATOM 4635 O O . LYS A 1 73 ? 20.444 8.900 3.012 1.00 50.21 73 LYS A O 3
ATOM 4654 N N . ASN A 1 74 ? 18.572 8.389 1.897 1.00 4.25 74 ASN A N 3
ATOM 4655 C CA . ASN A 1 74 ? 17.666 9.076 2.808 1.00 12.23 74 ASN A CA 3
ATOM 4656 C C . ASN A 1 74 ? 17.247 8.113 3.916 1.00 41.24 74 ASN A C 3
ATOM 4657 O O . ASN A 1 74 ? 16.520 8.481 4.855 1.00 50.23 74 ASN A O 3
ATOM 4668 N N . GLY A 1 75 ? 17.704 6.875 3.779 1.00 21.52 75 GLY A N 3
ATOM 4669 C CA . GLY A 1 75 ? 17.377 5.836 4.701 1.00 53.23 75 GLY A CA 3
ATOM 4670 C C . GLY A 1 75 ? 16.067 5.218 4.344 1.00 21.12 75 GLY A C 3
ATOM 4671 O O . GLY A 1 75 ? 16.009 4.161 3.703 1.00 25.32 75 GLY A O 3
ATOM 4675 N N . LYS A 1 76 ? 15.023 5.876 4.741 1.00 62.34 76 LYS A N 3
ATOM 4676 C CA . LYS A 1 76 ? 13.693 5.483 4.429 1.00 12.21 76 LYS A CA 3
ATOM 4677 C C . LYS A 1 76 ? 12.756 6.665 4.591 1.00 4.22 76 LYS A C 3
ATOM 4678 O O . LYS A 1 76 ? 12.505 7.135 5.704 1.00 22.23 76 LYS A O 3
ATOM 4697 N N . GLY A 1 77 ? 12.329 7.213 3.481 1.00 34.15 77 GLY A N 3
ATOM 4698 C CA . GLY A 1 77 ? 11.330 8.251 3.541 1.00 12.22 77 GLY A CA 3
ATOM 4699 C C . GLY A 1 77 ? 10.082 7.801 2.842 1.00 31.50 77 GLY A C 3
ATOM 4700 O O . GLY A 1 77 ? 8.966 7.950 3.336 1.00 31.44 77 GLY A O 3
ATOM 4704 N N . ASN A 1 78 ? 10.291 7.222 1.704 1.00 14.30 78 ASN A N 3
ATOM 4705 C CA . ASN A 1 78 ? 9.242 6.744 0.840 1.00 23.22 78 ASN A CA 3
ATOM 4706 C C . ASN A 1 78 ? 9.376 5.273 0.593 1.00 41.21 78 ASN A C 3
ATOM 4707 O O . ASN A 1 78 ? 8.834 4.757 -0.376 1.00 45.35 78 ASN A O 3
ATOM 4718 N N . VAL A 1 79 ? 10.070 4.581 1.447 1.00 71.24 79 VAL A N 3
ATOM 4719 C CA . VAL A 1 79 ? 10.307 3.190 1.178 1.00 33.21 79 VAL A CA 3
ATOM 4720 C C . VAL A 1 79 ? 9.733 2.333 2.283 1.00 32.42 79 VAL A C 3
ATOM 4721 O O . VAL A 1 79 ? 9.962 2.601 3.458 1.00 72.20 79 VAL A O 3
ATOM 4734 N N . CYS A 1 80 ? 9.015 1.311 1.922 1.00 62.42 80 CYS A N 3
ATOM 4735 C CA . CYS A 1 80 ? 8.418 0.442 2.905 1.00 22.32 80 CYS A CA 3
ATOM 4736 C C . CYS A 1 80 ? 9.010 -0.966 2.861 1.00 13.15 80 CYS A C 3
ATOM 4737 O O . CYS A 1 80 ? 9.620 -1.421 3.842 1.00 40.41 80 CYS A O 3
ATOM 4744 N N . HIS A 1 81 ? 8.862 -1.646 1.741 1.00 33.22 81 HIS A N 3
ATOM 4745 C CA . HIS A 1 81 ? 9.402 -2.978 1.613 1.00 71.00 81 HIS A CA 3
ATOM 4746 C C . HIS A 1 81 ? 10.816 -2.881 1.129 1.00 24.33 81 HIS A C 3
ATOM 4747 O O . HIS A 1 81 ? 11.230 -1.850 0.592 1.00 5.31 81 HIS A O 3
ATOM 4761 N N . ARG A 1 82 ? 11.542 -3.930 1.320 1.00 32.51 82 ARG A N 3
ATOM 4762 C CA . ARG A 1 82 ? 12.881 -4.041 0.830 1.00 4.10 82 ARG A CA 3
ATOM 4763 C C . ARG A 1 82 ? 13.235 -5.490 0.729 1.00 44.52 82 ARG A C 3
ATOM 4764 O O . ARG A 1 82 ? 12.763 -6.303 1.535 1.00 42.43 82 ARG A O 3
ATOM 4785 N N . LYS A 1 83 ? 14.008 -5.815 -0.281 1.00 31.42 83 LYS A N 3
ATOM 4786 C CA . LYS A 1 83 ? 14.507 -7.182 -0.538 1.00 43.14 83 LYS A CA 3
ATOM 4787 C C . LYS A 1 83 ? 13.389 -8.056 -1.084 1.00 30.23 83 LYS A C 3
ATOM 4788 O O . LYS A 1 83 ? 13.394 -9.290 -0.948 1.00 20.13 83 LYS A O 3
ATOM 4807 N N . LYS A 1 84 ? 12.450 -7.406 -1.733 1.00 12.33 84 LYS A N 3
ATOM 4808 C CA . LYS A 1 84 ? 11.366 -8.068 -2.402 1.00 3.42 84 LYS A CA 3
ATOM 4809 C C . LYS A 1 84 ? 11.807 -8.464 -3.793 1.00 12.41 84 LYS A C 3
ATOM 4810 O O . LYS A 1 84 ? 12.732 -7.865 -4.366 1.00 73.00 84 LYS A O 3
ATOM 4829 N N . HIS A 1 85 ? 11.166 -9.457 -4.334 1.00 63.43 85 HIS A N 3
ATOM 4830 C CA . HIS A 1 85 ? 11.480 -9.906 -5.662 1.00 31.30 85 HIS A CA 3
ATOM 4831 C C . HIS A 1 85 ? 10.601 -9.140 -6.635 1.00 53.23 85 HIS A C 3
ATOM 4832 O O . HIS A 1 85 ? 9.545 -8.623 -6.245 1.00 1.13 85 HIS A O 3
ATOM 4846 N N . HIS A 1 86 ? 11.001 -9.084 -7.883 1.00 4.20 86 HIS A N 3
ATOM 4847 C CA . HIS A 1 86 ? 10.269 -8.300 -8.887 1.00 54.14 86 HIS A CA 3
ATOM 4848 C C . HIS A 1 86 ? 9.113 -9.092 -9.473 1.00 31.53 86 HIS A C 3
ATOM 4849 O O . HIS A 1 86 ? 8.403 -8.619 -10.373 1.00 14.02 86 HIS A O 3
ATOM 4863 N N . GLY A 1 87 ? 8.931 -10.283 -8.967 1.00 5.02 87 GLY A N 3
ATOM 4864 C CA . GLY A 1 87 ? 7.861 -11.113 -9.401 1.00 13.15 87 GLY A CA 3
ATOM 4865 C C . GLY A 1 87 ? 8.364 -12.256 -10.218 1.00 72.24 87 GLY A C 3
ATOM 4866 O O . GLY A 1 87 ? 9.477 -12.753 -9.991 1.00 22.04 87 GLY A O 3
ATOM 4870 N N . LYS A 1 88 ? 7.579 -12.671 -11.158 1.00 34.43 88 LYS A N 3
ATOM 4871 C CA . LYS A 1 88 ? 7.933 -13.755 -12.017 1.00 53.23 88 LYS A CA 3
ATOM 4872 C C . LYS A 1 88 ? 7.932 -13.277 -13.461 1.00 73.52 88 LYS A C 3
ATOM 4873 O O . LYS A 1 88 ? 6.884 -12.921 -14.009 1.00 4.14 88 LYS A O 3
ATOM 4892 N N . ARG A 1 89 ? 9.092 -13.237 -14.066 1.00 42.34 89 ARG A N 3
ATOM 4893 C CA . ARG A 1 89 ? 9.199 -12.836 -15.452 1.00 64.43 89 ARG A CA 3
ATOM 4894 C C . ARG A 1 89 ? 9.179 -14.044 -16.374 1.00 34.14 89 ARG A C 3
ATOM 4895 O O . ARG A 1 89 ? 9.004 -13.916 -17.589 1.00 54.23 89 ARG A O 3
ATOM 4916 N N . ASN A 1 90 ? 9.354 -15.218 -15.793 1.00 23.01 90 ASN A N 3
ATOM 4917 C CA . ASN A 1 90 ? 9.214 -16.452 -16.541 1.00 60.12 90 ASN A CA 3
ATOM 4918 C C . ASN A 1 90 ? 7.761 -16.868 -16.503 1.00 65.14 90 ASN A C 3
ATOM 4919 O O . ASN A 1 90 ? 7.317 -17.560 -15.585 1.00 14.41 90 ASN A O 3
ATOM 4930 N N . SER A 1 91 ? 7.018 -16.396 -17.444 1.00 41.01 91 SER A N 3
ATOM 4931 C CA . SER A 1 91 ? 5.620 -16.645 -17.472 1.00 21.02 91 SER A CA 3
ATOM 4932 C C . SER A 1 91 ? 5.297 -17.958 -18.153 1.00 2.24 91 SER A C 3
ATOM 4933 O O . SER A 1 91 ? 5.418 -18.086 -19.380 1.00 3.10 91 SER A O 3
ATOM 4941 N N . ASN A 1 92 ? 4.952 -18.952 -17.358 1.00 32.51 92 ASN A N 3
ATOM 4942 C CA . ASN A 1 92 ? 4.469 -20.202 -17.897 1.00 32.42 92 ASN A CA 3
ATOM 4943 C C . ASN A 1 92 ? 3.092 -19.901 -18.457 1.00 14.44 92 ASN A C 3
ATOM 4944 O O . ASN A 1 92 ? 2.204 -19.498 -17.722 1.00 24.23 92 ASN A O 3
ATOM 4955 N N . ARG A 1 93 ? 2.921 -20.062 -19.739 1.00 12.42 93 ARG A N 3
ATOM 4956 C CA . ARG A 1 93 ? 1.672 -19.692 -20.381 1.00 42.53 93 ARG A CA 3
ATOM 4957 C C . ARG A 1 93 ? 0.559 -20.704 -20.149 1.00 1.11 93 ARG A C 3
ATOM 4958 O O . ARG A 1 93 ? -0.584 -20.494 -20.561 1.00 41.32 93 ARG A O 3
ATOM 4979 N N . ALA A 1 94 ? 0.886 -21.775 -19.471 1.00 54.40 94 ALA A N 3
ATOM 4980 C CA . ALA A 1 94 ? -0.079 -22.761 -19.091 1.00 20.33 94 ALA A CA 3
ATOM 4981 C C . ALA A 1 94 ? 0.024 -23.003 -17.596 1.00 71.04 94 ALA A C 3
ATOM 4982 O O . ALA A 1 94 ? 0.763 -23.883 -17.152 1.00 41.34 94 ALA A O 3
ATOM 4989 N N . HIS A 1 95 ? -0.659 -22.186 -16.811 1.00 14.44 95 HIS A N 3
ATOM 4990 C CA . HIS A 1 95 ? -0.591 -22.317 -15.370 1.00 4.04 95 HIS A CA 3
ATOM 4991 C C . HIS A 1 95 ? -1.973 -22.276 -14.739 1.00 53.33 95 HIS A C 3
ATOM 4992 O O . HIS A 1 95 ? -2.721 -21.302 -14.904 1.00 74.31 95 HIS A O 3
ATOM 5006 N N . GLN A 1 96 ? -2.303 -23.351 -14.048 1.00 61.45 96 GLN A N 3
ATOM 5007 C CA . GLN A 1 96 ? -3.550 -23.507 -13.303 1.00 54.51 96 GLN A CA 3
ATOM 5008 C C . GLN A 1 96 ? -3.607 -24.929 -12.806 1.00 3.43 96 GLN A C 3
ATOM 5009 O O . GLN A 1 96 ? -3.885 -25.190 -11.627 1.00 11.45 96 GLN A O 3
ATOM 5023 N N . GLY A 1 97 ? -3.316 -25.847 -13.709 1.00 12.43 97 GLY A N 3
ATOM 5024 C CA . GLY A 1 97 ? -3.353 -27.239 -13.388 1.00 63.32 97 GLY A CA 3
ATOM 5025 C C . GLY A 1 97 ? -4.759 -27.742 -13.451 1.00 13.12 97 GLY A C 3
ATOM 5026 O O . GLY A 1 97 ? -5.243 -28.134 -14.528 1.00 24.25 97 GLY A O 3
ATOM 5030 N N . LYS A 1 98 ? -5.424 -27.725 -12.326 1.00 74.43 98 LYS A N 3
ATOM 5031 C CA . LYS A 1 98 ? -6.814 -28.107 -12.239 1.00 14.31 98 LYS A CA 3
ATOM 5032 C C . LYS A 1 98 ? -7.504 -27.256 -11.198 1.00 32.51 98 LYS A C 3
ATOM 5033 O O . LYS A 1 98 ? -8.245 -26.313 -11.514 1.00 73.42 98 LYS A O 3
ATOM 5052 N N . HIS A 1 99 ? -7.202 -27.567 -9.969 1.00 25.35 99 HIS A N 3
ATOM 5053 C CA . HIS A 1 99 ? -7.786 -26.970 -8.800 1.00 72.45 99 HIS A CA 3
ATOM 5054 C C . HIS A 1 99 ? -7.101 -27.673 -7.647 1.00 32.22 99 HIS A C 3
ATOM 5055 O O . HIS A 1 99 ? -6.354 -28.640 -7.894 1.00 60.23 99 HIS A O 3
ATOM 5069 N N . GLU A 1 100 ? -7.287 -27.217 -6.435 1.00 71.22 100 GLU A N 3
ATOM 5070 C CA . GLU A 1 100 ? -6.741 -27.932 -5.299 1.00 53.34 100 GLU A CA 3
ATOM 5071 C C . GLU A 1 100 ? -7.585 -29.169 -5.048 1.00 73.42 100 GLU A C 3
ATOM 5072 O O . GLU A 1 100 ? -8.609 -29.118 -4.365 1.00 44.54 100 GLU A O 3
ATOM 5084 N N . THR A 1 101 ? -7.194 -30.243 -5.659 1.00 44.35 101 THR A N 3
ATOM 5085 C CA . THR A 1 101 ? -7.914 -31.460 -5.576 1.00 1.11 101 THR A CA 3
ATOM 5086 C C . THR A 1 101 ? -6.957 -32.592 -5.244 1.00 52.43 101 THR A C 3
ATOM 5087 O O . THR A 1 101 ? -5.740 -32.491 -5.493 1.00 63.44 101 THR A O 3
ATOM 5098 N N . TYR A 1 102 ? -7.497 -33.634 -4.672 1.00 51.12 102 TYR A N 3
ATOM 5099 C CA . TYR A 1 102 ? -6.741 -34.772 -4.232 1.00 31.33 102 TYR A CA 3
ATOM 5100 C C . TYR A 1 102 ? -7.641 -35.996 -4.108 1.00 64.53 102 TYR A C 3
ATOM 5101 O O . TYR A 1 102 ? -8.445 -36.100 -3.185 1.00 51.12 102 TYR A O 3
ATOM 5119 N N . GLY A 1 103 ? -7.554 -36.875 -5.074 1.00 43.31 103 GLY A N 3
ATOM 5120 C CA . GLY A 1 103 ? -8.324 -38.094 -5.031 1.00 2.31 103 GLY A CA 3
ATOM 5121 C C . GLY A 1 103 ? -7.565 -39.137 -4.290 1.00 34.24 103 GLY A C 3
ATOM 5122 O O . GLY A 1 103 ? -8.063 -39.734 -3.327 1.00 63.33 103 GLY A O 3
ATOM 5126 N N . HIS A 1 104 ? -6.358 -39.349 -4.731 1.00 15.22 104 HIS A N 3
ATOM 5127 C CA . HIS A 1 104 ? -5.440 -40.240 -4.083 1.00 41.01 104 HIS A CA 3
ATOM 5128 C C . HIS A 1 104 ? -4.934 -39.563 -2.816 1.00 74.44 104 HIS A C 3
ATOM 5129 O O . HIS A 1 104 ? -4.390 -38.451 -2.884 1.00 11.20 104 HIS A O 3
ATOM 5143 N N . LYS A 1 105 ? -5.134 -40.194 -1.676 1.00 44.21 105 LYS A N 3
ATOM 5144 C CA . LYS A 1 105 ? -4.624 -39.655 -0.425 1.00 1.14 105 LYS A CA 3
ATOM 5145 C C . LYS A 1 105 ? -3.114 -39.701 -0.445 1.00 14.00 105 LYS A C 3
ATOM 5146 O O . LYS A 1 105 ? -2.532 -40.642 -0.967 1.00 61.22 105 LYS A O 3
ATOM 5165 N N . THR A 1 106 ? -2.487 -38.706 0.101 1.00 51.22 106 THR A N 3
ATOM 5166 C CA . THR A 1 106 ? -1.056 -38.641 0.062 1.00 2.54 106 THR A CA 3
ATOM 5167 C C . THR A 1 106 ? -0.434 -39.136 1.391 1.00 35.22 106 THR A C 3
ATOM 5168 O O . THR A 1 106 ? -0.602 -38.517 2.453 1.00 45.33 106 THR A O 3
ATOM 5179 N N . PRO A 1 107 ? 0.207 -40.304 1.377 1.00 51.20 107 PRO A N 3
ATOM 5180 C CA . PRO A 1 107 ? 0.943 -40.799 2.504 1.00 13.02 107 PRO A CA 3
ATOM 5181 C C . PRO A 1 107 ? 2.424 -40.430 2.355 1.00 21.10 107 PRO A C 3
ATOM 5182 O O . PRO A 1 107 ? 2.774 -39.628 1.474 1.00 5.14 107 PRO A O 3
ATOM 5193 N N . TYR A 1 108 ? 3.271 -41.014 3.199 1.00 64.51 108 TYR A N 3
ATOM 5194 C CA . TYR A 1 108 ? 4.713 -40.774 3.184 1.00 60.42 108 TYR A CA 3
ATOM 5195 C C . TYR A 1 108 ? 5.006 -39.288 3.338 1.00 5.33 108 TYR A C 3
ATOM 5196 O O . TYR A 1 108 ? 5.232 -38.602 2.332 1.00 36.69 108 TYR A O 3
ATOM 5215 N N . SER A 1 1 ? -15.501 6.121 11.794 1.00 31.13 1 SER A N 4
ATOM 5216 C CA . SER A 1 1 ? -16.715 6.717 11.271 1.00 21.22 1 SER A CA 4
ATOM 5217 C C . SER A 1 1 ? -16.375 8.021 10.568 1.00 23.23 1 SER A C 4
ATOM 5218 O O . SER A 1 1 ? -15.520 8.774 11.052 1.00 44.02 1 SER A O 4
ATOM 5228 N N . GLU A 1 2 ? -17.023 8.263 9.413 1.00 32.21 2 GLU A N 4
ATOM 5229 C CA . GLU A 1 2 ? -16.835 9.471 8.593 1.00 32.42 2 GLU A CA 4
ATOM 5230 C C . GLU A 1 2 ? -15.444 9.493 7.922 1.00 0.45 2 GLU A C 4
ATOM 5231 O O . GLU A 1 2 ? -14.477 8.913 8.438 1.00 13.23 2 GLU A O 4
ATOM 5243 N N . ALA A 1 3 ? -15.376 10.114 6.733 1.00 40.22 3 ALA A N 4
ATOM 5244 C CA . ALA A 1 3 ? -14.133 10.297 5.967 1.00 55.23 3 ALA A CA 4
ATOM 5245 C C . ALA A 1 3 ? -13.570 8.983 5.402 1.00 41.21 3 ALA A C 4
ATOM 5246 O O . ALA A 1 3 ? -12.507 8.979 4.759 1.00 21.23 3 ALA A O 4
ATOM 5253 N N . ILE A 1 4 ? -14.294 7.900 5.598 1.00 43.11 4 ILE A N 4
ATOM 5254 C CA . ILE A 1 4 ? -13.866 6.578 5.162 1.00 72.53 4 ILE A CA 4
ATOM 5255 C C . ILE A 1 4 ? -14.185 6.393 3.678 1.00 31.43 4 ILE A C 4
ATOM 5256 O O . ILE A 1 4 ? -13.295 6.163 2.855 1.00 25.11 4 ILE A O 4
ATOM 5272 N N . LEU A 1 5 ? -15.450 6.535 3.350 1.00 44.52 5 LEU A N 4
ATOM 5273 C CA . LEU A 1 5 ? -15.920 6.344 1.987 1.00 1.15 5 LEU A CA 4
ATOM 5274 C C . LEU A 1 5 ? -15.644 7.563 1.068 1.00 5.31 5 LEU A C 4
ATOM 5275 O O . LEU A 1 5 ? -15.161 7.379 -0.052 1.00 1.45 5 LEU A O 4
ATOM 5291 N N . PRO A 1 6 ? -15.937 8.836 1.499 1.00 42.44 6 PRO A N 4
ATOM 5292 C CA . PRO A 1 6 ? -15.626 10.026 0.679 1.00 32.32 6 PRO A CA 4
ATOM 5293 C C . PRO A 1 6 ? -14.110 10.273 0.588 1.00 20.31 6 PRO A C 4
ATOM 5294 O O . PRO A 1 6 ? -13.645 11.075 -0.224 1.00 72.41 6 PRO A O 4
ATOM 5305 N N . ILE A 1 7 ? -13.370 9.547 1.429 1.00 5.44 7 ILE A N 4
ATOM 5306 C CA . ILE A 1 7 ? -11.919 9.619 1.536 1.00 0.23 7 ILE A CA 4
ATOM 5307 C C . ILE A 1 7 ? -11.437 11.000 1.972 1.00 22.44 7 ILE A C 4
ATOM 5308 O O . ILE A 1 7 ? -11.229 11.916 1.155 1.00 0.12 7 ILE A O 4
ATOM 5324 N N . ALA A 1 8 ? -11.332 11.143 3.264 1.00 31.21 8 ALA A N 4
ATOM 5325 C CA . ALA A 1 8 ? -10.826 12.340 3.904 1.00 50.21 8 ALA A CA 4
ATOM 5326 C C . ALA A 1 8 ? -10.120 11.913 5.185 1.00 14.03 8 ALA A C 4
ATOM 5327 O O . ALA A 1 8 ? -9.893 12.703 6.105 1.00 33.32 8 ALA A O 4
ATOM 5334 N N . SER A 1 9 ? -9.766 10.647 5.207 1.00 43.40 9 SER A N 4
ATOM 5335 C CA . SER A 1 9 ? -9.121 10.007 6.322 1.00 44.51 9 SER A CA 4
ATOM 5336 C C . SER A 1 9 ? -7.742 9.534 5.872 1.00 13.41 9 SER A C 4
ATOM 5337 O O . SER A 1 9 ? -7.491 9.413 4.666 1.00 21.43 9 SER A O 4
ATOM 5345 N N . SER A 1 10 ? -6.877 9.239 6.822 1.00 63.52 10 SER A N 4
ATOM 5346 C CA . SER A 1 10 ? -5.513 8.812 6.558 1.00 44.05 10 SER A CA 4
ATOM 5347 C C . SER A 1 10 ? -5.459 7.363 6.013 1.00 55.44 10 SER A C 4
ATOM 5348 O O . SER A 1 10 ? -4.388 6.830 5.738 1.00 51.42 10 SER A O 4
ATOM 5356 N N . CYS A 1 11 ? -6.612 6.754 5.847 1.00 65.10 11 CYS A N 4
ATOM 5357 C CA . CYS A 1 11 ? -6.691 5.413 5.323 1.00 10.21 11 CYS A CA 4
ATOM 5358 C C . CYS A 1 11 ? -6.930 5.402 3.822 1.00 71.14 11 CYS A C 4
ATOM 5359 O O . CYS A 1 11 ? -7.380 6.393 3.233 1.00 61.35 11 CYS A O 4
ATOM 5366 N N . CYS A 1 12 ? -6.606 4.290 3.230 1.00 44.10 12 CYS A N 4
ATOM 5367 C CA . CYS A 1 12 ? -6.799 4.029 1.829 1.00 63.33 12 CYS A CA 4
ATOM 5368 C C . CYS A 1 12 ? -7.847 2.955 1.660 1.00 63.54 12 CYS A C 4
ATOM 5369 O O . CYS A 1 12 ? -7.566 1.768 1.788 1.00 64.23 12 CYS A O 4
ATOM 5376 N N . THR A 1 13 ? -9.068 3.387 1.457 1.00 44.15 13 THR A N 4
ATOM 5377 C CA . THR A 1 13 ? -10.195 2.501 1.303 1.00 73.24 13 THR A CA 4
ATOM 5378 C C . THR A 1 13 ? -10.408 2.116 -0.156 1.00 62.32 13 THR A C 4
ATOM 5379 O O . THR A 1 13 ? -11.196 1.226 -0.479 1.00 61.40 13 THR A O 4
ATOM 5390 N N . GLU A 1 14 ? -9.680 2.772 -1.021 1.00 22.02 14 GLU A N 4
ATOM 5391 C CA . GLU A 1 14 ? -9.707 2.494 -2.435 1.00 44.23 14 GLU A CA 4
ATOM 5392 C C . GLU A 1 14 ? -8.293 2.449 -2.912 1.00 53.04 14 GLU A C 4
ATOM 5393 O O . GLU A 1 14 ? -7.455 3.180 -2.392 1.00 5.03 14 GLU A O 4
ATOM 5405 N N . VAL A 1 15 ? -8.019 1.609 -3.875 1.00 52.00 15 VAL A N 4
ATOM 5406 C CA . VAL A 1 15 ? -6.688 1.478 -4.432 1.00 64.01 15 VAL A CA 4
ATOM 5407 C C . VAL A 1 15 ? -6.765 1.320 -5.929 1.00 62.01 15 VAL A C 4
ATOM 5408 O O . VAL A 1 15 ? -7.780 0.879 -6.458 1.00 74.23 15 VAL A O 4
ATOM 5421 N N . SER A 1 16 ? -5.707 1.679 -6.600 1.00 4.25 16 SER A N 4
ATOM 5422 C CA . SER A 1 16 ? -5.648 1.582 -8.039 1.00 33.14 16 SER A CA 4
ATOM 5423 C C . SER A 1 16 ? -5.122 0.184 -8.442 1.00 64.15 16 SER A C 4
ATOM 5424 O O . SER A 1 16 ? -5.028 -0.147 -9.632 1.00 61.13 16 SER A O 4
ATOM 5432 N N . HIS A 1 17 ? -4.807 -0.631 -7.416 1.00 22.54 17 HIS A N 4
ATOM 5433 C CA . HIS A 1 17 ? -4.285 -2.005 -7.569 1.00 42.44 17 HIS A CA 4
ATOM 5434 C C . HIS A 1 17 ? -2.875 -2.041 -8.140 1.00 11.33 17 HIS A C 4
ATOM 5435 O O . HIS A 1 17 ? -1.931 -2.399 -7.440 1.00 53.21 17 HIS A O 4
ATOM 5449 N N . HIS A 1 18 ? -2.731 -1.659 -9.380 1.00 42.41 18 HIS A N 4
ATOM 5450 C CA . HIS A 1 18 ? -1.444 -1.638 -10.034 1.00 14.22 18 HIS A CA 4
ATOM 5451 C C . HIS A 1 18 ? -1.064 -0.204 -10.325 1.00 23.31 18 HIS A C 4
ATOM 5452 O O . HIS A 1 18 ? -1.931 0.664 -10.389 1.00 12.03 18 HIS A O 4
ATOM 5466 N N . ILE A 1 19 ? 0.210 0.057 -10.490 1.00 33.32 19 ILE A N 4
ATOM 5467 C CA . ILE A 1 19 ? 0.679 1.413 -10.696 1.00 64.42 19 ILE A CA 4
ATOM 5468 C C . ILE A 1 19 ? 1.915 1.410 -11.591 1.00 73.24 19 ILE A C 4
ATOM 5469 O O . ILE A 1 19 ? 2.600 0.386 -11.706 1.00 15.11 19 ILE A O 4
ATOM 5485 N N . SER A 1 20 ? 2.177 2.524 -12.226 1.00 35.50 20 SER A N 4
ATOM 5486 C CA . SER A 1 20 ? 3.345 2.672 -13.044 1.00 53.31 20 SER A CA 4
ATOM 5487 C C . SER A 1 20 ? 4.478 3.211 -12.167 1.00 62.25 20 SER A C 4
ATOM 5488 O O . SER A 1 20 ? 4.239 4.029 -11.266 1.00 32.23 20 SER A O 4
ATOM 5496 N N . ARG A 1 21 ? 5.695 2.782 -12.427 1.00 31.11 21 ARG A N 4
ATOM 5497 C CA . ARG A 1 21 ? 6.812 3.133 -11.563 1.00 64.20 21 ARG A CA 4
ATOM 5498 C C . ARG A 1 21 ? 7.172 4.618 -11.646 1.00 44.34 21 ARG A C 4
ATOM 5499 O O . ARG A 1 21 ? 7.647 5.189 -10.679 1.00 71.14 21 ARG A O 4
ATOM 5520 N N . ARG A 1 22 ? 6.928 5.236 -12.805 1.00 3.03 22 ARG A N 4
ATOM 5521 C CA . ARG A 1 22 ? 7.221 6.668 -13.010 1.00 72.43 22 ARG A CA 4
ATOM 5522 C C . ARG A 1 22 ? 6.559 7.551 -11.939 1.00 1.24 22 ARG A C 4
ATOM 5523 O O . ARG A 1 22 ? 7.124 8.566 -11.521 1.00 21.11 22 ARG A O 4
ATOM 5544 N N . LEU A 1 23 ? 5.364 7.173 -11.519 1.00 64.22 23 LEU A N 4
ATOM 5545 C CA . LEU A 1 23 ? 4.664 7.882 -10.457 1.00 62.13 23 LEU A CA 4
ATOM 5546 C C . LEU A 1 23 ? 5.307 7.610 -9.135 1.00 21.45 23 LEU A C 4
ATOM 5547 O O . LEU A 1 23 ? 5.513 8.513 -8.333 1.00 22.33 23 LEU A O 4
ATOM 5563 N N . LEU A 1 24 ? 5.638 6.377 -8.930 1.00 22.42 24 LEU A N 4
ATOM 5564 C CA . LEU A 1 24 ? 6.225 5.931 -7.706 1.00 0.03 24 LEU A CA 4
ATOM 5565 C C . LEU A 1 24 ? 7.507 6.675 -7.392 1.00 44.24 24 LEU A C 4
ATOM 5566 O O . LEU A 1 24 ? 7.756 7.047 -6.257 1.00 13.52 24 LEU A O 4
ATOM 5582 N N . GLU A 1 25 ? 8.284 6.932 -8.407 1.00 0.03 25 GLU A N 4
ATOM 5583 C CA . GLU A 1 25 ? 9.551 7.650 -8.278 1.00 74.33 25 GLU A CA 4
ATOM 5584 C C . GLU A 1 25 ? 9.322 9.091 -7.732 1.00 5.42 25 GLU A C 4
ATOM 5585 O O . GLU A 1 25 ? 10.267 9.768 -7.292 1.00 31.03 25 GLU A O 4
ATOM 5597 N N . ARG A 1 26 ? 8.070 9.540 -7.787 1.00 64.10 26 ARG A N 4
ATOM 5598 C CA . ARG A 1 26 ? 7.661 10.863 -7.300 1.00 25.41 26 ARG A CA 4
ATOM 5599 C C . ARG A 1 26 ? 7.111 10.782 -5.869 1.00 64.31 26 ARG A C 4
ATOM 5600 O O . ARG A 1 26 ? 6.872 11.811 -5.231 1.00 12.52 26 ARG A O 4
ATOM 5621 N N . VAL A 1 27 ? 6.886 9.565 -5.393 1.00 54.53 27 VAL A N 4
ATOM 5622 C CA . VAL A 1 27 ? 6.378 9.327 -4.041 1.00 44.53 27 VAL A CA 4
ATOM 5623 C C . VAL A 1 27 ? 7.400 9.744 -2.990 1.00 44.13 27 VAL A C 4
ATOM 5624 O O . VAL A 1 27 ? 8.575 9.361 -3.051 1.00 21.24 27 VAL A O 4
ATOM 5637 N N . ASN A 1 28 ? 6.950 10.535 -2.042 1.00 24.31 28 ASN A N 4
ATOM 5638 C CA . ASN A 1 28 ? 7.825 11.055 -1.007 1.00 43.15 28 ASN A CA 4
ATOM 5639 C C . ASN A 1 28 ? 7.547 10.372 0.325 1.00 1.45 28 ASN A C 4
ATOM 5640 O O . ASN A 1 28 ? 8.435 10.245 1.154 1.00 32.44 28 ASN A O 4
ATOM 5651 N N . MET A 1 29 ? 6.311 9.935 0.535 1.00 25.11 29 MET A N 4
ATOM 5652 C CA . MET A 1 29 ? 5.941 9.293 1.801 1.00 24.13 29 MET A CA 4
ATOM 5653 C C . MET A 1 29 ? 5.244 7.981 1.466 1.00 52.14 29 MET A C 4
ATOM 5654 O O . MET A 1 29 ? 4.421 7.937 0.553 1.00 22.31 29 MET A O 4
ATOM 5668 N N . CYS A 1 30 ? 5.563 6.941 2.179 1.00 70.31 30 CYS A N 4
ATOM 5669 C CA . CYS A 1 30 ? 4.980 5.634 1.942 1.00 74.20 30 CYS A CA 4
ATOM 5670 C C . CYS A 1 30 ? 4.533 5.038 3.270 1.00 1.32 30 CYS A C 4
ATOM 5671 O O . CYS A 1 30 ? 5.303 5.028 4.244 1.00 4.23 30 CYS A O 4
ATOM 5678 N N . ARG A 1 31 ? 3.301 4.577 3.330 1.00 44.12 31 ARG A N 4
ATOM 5679 C CA . ARG A 1 31 ? 2.798 3.894 4.508 1.00 74.33 31 ARG A CA 4
ATOM 5680 C C . ARG A 1 31 ? 1.966 2.700 4.061 1.00 71.31 31 ARG A C 4
ATOM 5681 O O . ARG A 1 31 ? 1.097 2.843 3.216 1.00 43.34 31 ARG A O 4
ATOM 5702 N N . ILE A 1 32 ? 2.224 1.539 4.593 1.00 24.40 32 ILE A N 4
ATOM 5703 C CA . ILE A 1 32 ? 1.396 0.412 4.258 1.00 61.24 32 ILE A CA 4
ATOM 5704 C C . ILE A 1 32 ? 0.319 0.208 5.304 1.00 1.05 32 ILE A C 4
ATOM 5705 O O . ILE A 1 32 ? 0.593 0.096 6.515 1.00 20.32 32 ILE A O 4
ATOM 5721 N N . GLN A 1 33 ? -0.883 0.183 4.830 1.00 74.14 33 GLN A N 4
ATOM 5722 C CA . GLN A 1 33 ? -2.051 0.000 5.620 1.00 70.22 33 GLN A CA 4
ATOM 5723 C C . GLN A 1 33 ? -2.314 -1.478 5.738 1.00 50.14 33 GLN A C 4
ATOM 5724 O O . GLN A 1 33 ? -2.284 -2.197 4.741 1.00 34.11 33 GLN A O 4
ATOM 5738 N N . ARG A 1 34 ? -2.561 -1.922 6.925 1.00 50.43 34 ARG A N 4
ATOM 5739 C CA . ARG A 1 34 ? -2.771 -3.314 7.180 1.00 72.53 34 ARG A CA 4
ATOM 5740 C C . ARG A 1 34 ? -4.180 -3.535 7.699 1.00 53.15 34 ARG A C 4
ATOM 5741 O O . ARG A 1 34 ? -4.745 -2.677 8.400 1.00 41.15 34 ARG A O 4
ATOM 5762 N N . ALA A 1 35 ? -4.744 -4.652 7.352 1.00 31.03 35 ALA A N 4
ATOM 5763 C CA . ALA A 1 35 ? -6.000 -5.052 7.904 1.00 24.24 35 ALA A CA 4
ATOM 5764 C C . ALA A 1 35 ? -5.715 -5.737 9.228 1.00 22.24 35 ALA A C 4
ATOM 5765 O O . ALA A 1 35 ? -5.279 -6.894 9.259 1.00 53.12 35 ALA A O 4
ATOM 5772 N N . ASP A 1 36 ? -5.881 -5.008 10.296 1.00 14.24 36 ASP A N 4
ATOM 5773 C CA . ASP A 1 36 ? -5.586 -5.504 11.635 1.00 15.14 36 ASP A CA 4
ATOM 5774 C C . ASP A 1 36 ? -6.381 -4.717 12.654 1.00 1.01 36 ASP A C 4
ATOM 5775 O O . ASP A 1 36 ? -7.241 -5.266 13.359 1.00 24.12 36 ASP A O 4
ATOM 5784 N N . GLY A 1 37 ? -6.100 -3.436 12.721 1.00 22.33 37 GLY A N 4
ATOM 5785 C CA . GLY A 1 37 ? -6.809 -2.552 13.612 1.00 13.51 37 GLY A CA 4
ATOM 5786 C C . GLY A 1 37 ? -6.583 -1.127 13.209 1.00 32.21 37 GLY A C 4
ATOM 5787 O O . GLY A 1 37 ? -6.488 -0.227 14.046 1.00 21.21 37 GLY A O 4
ATOM 5791 N N . ASP A 1 38 ? -6.475 -0.931 11.927 1.00 44.33 38 ASP A N 4
ATOM 5792 C CA . ASP A 1 38 ? -6.226 0.375 11.350 1.00 62.33 38 ASP A CA 4
ATOM 5793 C C . ASP A 1 38 ? -7.385 0.692 10.450 1.00 53.23 38 ASP A C 4
ATOM 5794 O O . ASP A 1 38 ? -8.250 1.493 10.785 1.00 12.10 38 ASP A O 4
ATOM 5803 N N . CYS A 1 39 ? -7.401 0.012 9.341 1.00 0.23 39 CYS A N 4
ATOM 5804 C CA . CYS A 1 39 ? -8.455 0.028 8.356 1.00 72.24 39 CYS A CA 4
ATOM 5805 C C . CYS A 1 39 ? -8.386 -1.305 7.629 1.00 44.41 39 CYS A C 4
ATOM 5806 O O . CYS A 1 39 ? -7.306 -1.741 7.250 1.00 31.32 39 CYS A O 4
ATOM 5813 N N . ASP A 1 40 ? -9.522 -1.968 7.483 1.00 41.41 40 ASP A N 4
ATOM 5814 C CA . ASP A 1 40 ? -9.596 -3.382 7.023 1.00 34.30 40 ASP A CA 4
ATOM 5815 C C . ASP A 1 40 ? -9.348 -3.596 5.546 1.00 51.42 40 ASP A C 4
ATOM 5816 O O . ASP A 1 40 ? -10.115 -4.279 4.861 1.00 3.24 40 ASP A O 4
ATOM 5825 N N . LEU A 1 41 ? -8.270 -3.074 5.077 1.00 61.53 41 LEU A N 4
ATOM 5826 C CA . LEU A 1 41 ? -7.871 -3.235 3.704 1.00 53.33 41 LEU A CA 4
ATOM 5827 C C . LEU A 1 41 ? -6.376 -3.004 3.645 1.00 3.22 41 LEU A C 4
ATOM 5828 O O . LEU A 1 41 ? -5.876 -2.061 4.247 1.00 40.10 41 LEU A O 4
ATOM 5844 N N . ALA A 1 42 ? -5.661 -3.858 2.973 1.00 42.50 42 ALA A N 4
ATOM 5845 C CA . ALA A 1 42 ? -4.236 -3.687 2.878 1.00 14.21 42 ALA A CA 4
ATOM 5846 C C . ALA A 1 42 ? -3.927 -2.829 1.680 1.00 54.45 42 ALA A C 4
ATOM 5847 O O . ALA A 1 42 ? -4.231 -3.198 0.532 1.00 32.41 42 ALA A O 4
ATOM 5854 N N . ALA A 1 43 ? -3.332 -1.699 1.926 1.00 32.21 43 ALA A N 4
ATOM 5855 C CA . ALA A 1 43 ? -3.075 -0.755 0.874 1.00 62.40 43 ALA A CA 4
ATOM 5856 C C . ALA A 1 43 ? -1.783 -0.041 1.093 1.00 44.01 43 ALA A C 4
ATOM 5857 O O . ALA A 1 43 ? -1.361 0.154 2.218 1.00 70.25 43 ALA A O 4
ATOM 5864 N N . VAL A 1 44 ? -1.160 0.332 0.034 1.00 34.11 44 VAL A N 4
ATOM 5865 C CA . VAL A 1 44 ? 0.022 1.110 0.097 1.00 72.35 44 VAL A CA 4
ATOM 5866 C C . VAL A 1 44 ? -0.378 2.551 -0.132 1.00 55.34 44 VAL A C 4
ATOM 5867 O O . VAL A 1 44 ? -0.845 2.921 -1.222 1.00 61.13 44 VAL A O 4
ATOM 5880 N N . ILE A 1 45 ? -0.249 3.318 0.893 1.00 53.23 45 ILE A N 4
ATOM 5881 C CA . ILE A 1 45 ? -0.545 4.712 0.888 1.00 61.41 45 ILE A CA 4
ATOM 5882 C C . ILE A 1 45 ? 0.707 5.457 0.409 1.00 74.42 45 ILE A C 4
ATOM 5883 O O . ILE A 1 45 ? 1.763 5.416 1.062 1.00 60.22 45 ILE A O 4
ATOM 5899 N N . LEU A 1 46 ? 0.586 6.110 -0.720 1.00 42.34 46 LEU A N 4
ATOM 5900 C CA . LEU A 1 46 ? 1.697 6.785 -1.364 1.00 54.12 46 LEU A CA 4
ATOM 5901 C C . LEU A 1 46 ? 1.441 8.264 -1.433 1.00 65.20 46 LEU A C 4
ATOM 5902 O O . LEU A 1 46 ? 0.441 8.701 -1.983 1.00 75.00 46 LEU A O 4
ATOM 5918 N N . HIS A 1 47 ? 2.322 9.029 -0.893 1.00 10.03 47 HIS A N 4
ATOM 5919 C CA . HIS A 1 47 ? 2.145 10.462 -0.882 1.00 62.30 47 HIS A CA 4
ATOM 5920 C C . HIS A 1 47 ? 3.001 11.140 -1.909 1.00 14.32 47 HIS A C 4
ATOM 5921 O O . HIS A 1 47 ? 4.217 10.898 -1.997 1.00 33.32 47 HIS A O 4
ATOM 5935 N N . VAL A 1 48 ? 2.364 11.966 -2.677 1.00 65.55 48 VAL A N 4
ATOM 5936 C CA . VAL A 1 48 ? 2.978 12.781 -3.670 1.00 3.22 48 VAL A CA 4
ATOM 5937 C C . VAL A 1 48 ? 2.619 14.207 -3.278 1.00 33.51 48 VAL A C 4
ATOM 5938 O O . VAL A 1 48 ? 1.592 14.411 -2.623 1.00 24.12 48 VAL A O 4
ATOM 5951 N N . LYS A 1 49 ? 3.435 15.171 -3.632 1.00 31.41 49 LYS A N 4
ATOM 5952 C CA . LYS A 1 49 ? 3.234 16.554 -3.186 1.00 25.40 49 LYS A CA 4
ATOM 5953 C C . LYS A 1 49 ? 1.833 17.125 -3.503 1.00 35.23 49 LYS A C 4
ATOM 5954 O O . LYS A 1 49 ? 1.318 17.948 -2.739 1.00 34.02 49 LYS A O 4
ATOM 5973 N N . ARG A 1 50 ? 1.212 16.699 -4.602 1.00 55.01 50 ARG A N 4
ATOM 5974 C CA . ARG A 1 50 ? -0.119 17.193 -4.912 1.00 31.02 50 ARG A CA 4
ATOM 5975 C C . ARG A 1 50 ? -1.205 16.381 -4.211 1.00 62.20 50 ARG A C 4
ATOM 5976 O O . ARG A 1 50 ? -2.168 16.954 -3.709 1.00 41.52 50 ARG A O 4
ATOM 5997 N N . ARG A 1 51 ? -0.993 15.078 -4.075 1.00 24.34 51 ARG A N 4
ATOM 5998 C CA . ARG A 1 51 ? -2.006 14.166 -3.522 1.00 51.33 51 ARG A CA 4
ATOM 5999 C C . ARG A 1 51 ? -1.424 12.849 -3.109 1.00 53.22 51 ARG A C 4
ATOM 6000 O O . ARG A 1 51 ? -0.298 12.515 -3.436 1.00 12.34 51 ARG A O 4
ATOM 6021 N N . ARG A 1 52 ? -2.219 12.112 -2.415 1.00 74.12 52 ARG A N 4
ATOM 6022 C CA . ARG A 1 52 ? -1.883 10.820 -1.919 1.00 64.25 52 ARG A CA 4
ATOM 6023 C C . ARG A 1 52 ? -2.641 9.771 -2.739 1.00 24.34 52 ARG A C 4
ATOM 6024 O O . ARG A 1 52 ? -3.863 9.850 -2.874 1.00 61.15 52 ARG A O 4
ATOM 6045 N N . ILE A 1 53 ? -1.917 8.832 -3.286 1.00 62.00 53 ILE A N 4
ATOM 6046 C CA . ILE A 1 53 ? -2.479 7.777 -4.114 1.00 10.12 53 ILE A CA 4
ATOM 6047 C C . ILE A 1 53 ? -2.406 6.465 -3.338 1.00 14.02 53 ILE A C 4
ATOM 6048 O O . ILE A 1 53 ? -1.528 6.292 -2.493 1.00 2.53 53 ILE A O 4
ATOM 6064 N N . CYS A 1 54 ? -3.318 5.570 -3.596 1.00 42.21 54 CYS A N 4
ATOM 6065 C CA . CYS A 1 54 ? -3.359 4.323 -2.882 1.00 1.40 54 CYS A CA 4
ATOM 6066 C C . CYS A 1 54 ? -3.253 3.150 -3.861 1.00 61.04 54 CYS A C 4
ATOM 6067 O O . CYS A 1 54 ? -4.012 3.057 -4.832 1.00 63.34 54 CYS A O 4
ATOM 6074 N N . VAL A 1 55 ? -2.307 2.275 -3.623 1.00 34.40 55 VAL A N 4
ATOM 6075 C CA . VAL A 1 55 ? -2.063 1.127 -4.496 1.00 32.42 55 VAL A CA 4
ATOM 6076 C C . VAL A 1 55 ? -2.045 -0.153 -3.648 1.00 43.21 55 VAL A C 4
ATOM 6077 O O . VAL A 1 55 ? -1.920 -0.081 -2.445 1.00 2.34 55 VAL A O 4
ATOM 6090 N N . SER A 1 56 ? -2.209 -1.296 -4.262 1.00 45.34 56 SER A N 4
ATOM 6091 C CA . SER A 1 56 ? -2.177 -2.542 -3.565 1.00 3.52 56 SER A CA 4
ATOM 6092 C C . SER A 1 56 ? -0.719 -3.000 -3.327 1.00 62.34 56 SER A C 4
ATOM 6093 O O . SER A 1 56 ? 0.145 -2.818 -4.187 1.00 61.33 56 SER A O 4
ATOM 6101 N N . PRO A 1 57 ? -0.436 -3.614 -2.148 1.00 54.11 57 PRO A N 4
ATOM 6102 C CA . PRO A 1 57 ? 0.914 -4.125 -1.799 1.00 41.05 57 PRO A CA 4
ATOM 6103 C C . PRO A 1 57 ? 1.283 -5.358 -2.621 1.00 32.23 57 PRO A C 4
ATOM 6104 O O . PRO A 1 57 ? 2.390 -5.872 -2.540 1.00 25.12 57 PRO A O 4
ATOM 6115 N N . HIS A 1 58 ? 0.336 -5.798 -3.413 1.00 31.02 58 HIS A N 4
ATOM 6116 C CA . HIS A 1 58 ? 0.482 -6.977 -4.253 1.00 5.24 58 HIS A CA 4
ATOM 6117 C C . HIS A 1 58 ? 1.050 -6.586 -5.600 1.00 54.50 58 HIS A C 4
ATOM 6118 O O . HIS A 1 58 ? 1.158 -7.410 -6.506 1.00 41.41 58 HIS A O 4
ATOM 6132 N N . ASN A 1 59 ? 1.396 -5.336 -5.740 1.00 44.23 59 ASN A N 4
ATOM 6133 C CA . ASN A 1 59 ? 1.923 -4.836 -6.982 1.00 61.14 59 ASN A CA 4
ATOM 6134 C C . ASN A 1 59 ? 3.446 -4.949 -7.053 1.00 3.05 59 ASN A C 4
ATOM 6135 O O . ASN A 1 59 ? 4.173 -4.427 -6.198 1.00 63.54 59 ASN A O 4
ATOM 6146 N N . HIS A 1 60 ? 3.905 -5.653 -8.089 1.00 24.33 60 HIS A N 4
ATOM 6147 C CA . HIS A 1 60 ? 5.330 -5.903 -8.350 1.00 4.21 60 HIS A CA 4
ATOM 6148 C C . HIS A 1 60 ? 6.075 -4.588 -8.530 1.00 25.21 60 HIS A C 4
ATOM 6149 O O . HIS A 1 60 ? 7.181 -4.425 -8.037 1.00 5.51 60 HIS A O 4
ATOM 6163 N N . THR A 1 61 ? 5.449 -3.660 -9.228 1.00 15.21 61 THR A N 4
ATOM 6164 C CA . THR A 1 61 ? 6.040 -2.382 -9.542 1.00 72.01 61 THR A CA 4
ATOM 6165 C C . THR A 1 61 ? 6.439 -1.630 -8.254 1.00 51.13 61 THR A C 4
ATOM 6166 O O . THR A 1 61 ? 7.535 -1.096 -8.166 1.00 20.40 61 THR A O 4
ATOM 6177 N N . VAL A 1 62 ? 5.543 -1.624 -7.271 1.00 55.31 62 VAL A N 4
ATOM 6178 C CA . VAL A 1 62 ? 5.796 -1.054 -5.944 1.00 12.54 62 VAL A CA 4
ATOM 6179 C C . VAL A 1 62 ? 7.019 -1.714 -5.301 1.00 2.11 62 VAL A C 4
ATOM 6180 O O . VAL A 1 62 ? 7.943 -1.034 -4.835 1.00 12.50 62 VAL A O 4
ATOM 6193 N N . LYS A 1 63 ? 7.031 -3.027 -5.301 1.00 12.35 63 LYS A N 4
ATOM 6194 C CA . LYS A 1 63 ? 8.151 -3.788 -4.779 1.00 61.15 63 LYS A CA 4
ATOM 6195 C C . LYS A 1 63 ? 9.470 -3.525 -5.551 1.00 62.44 63 LYS A C 4
ATOM 6196 O O . LYS A 1 63 ? 10.550 -3.558 -4.956 1.00 32.34 63 LYS A O 4
ATOM 6215 N N . GLN A 1 64 ? 9.381 -3.255 -6.854 1.00 1.01 64 GLN A N 4
ATOM 6216 C CA . GLN A 1 64 ? 10.557 -2.973 -7.661 1.00 44.40 64 GLN A CA 4
ATOM 6217 C C . GLN A 1 64 ? 11.044 -1.570 -7.371 1.00 50.31 64 GLN A C 4
ATOM 6218 O O . GLN A 1 64 ? 12.247 -1.322 -7.219 1.00 75.52 64 GLN A O 4
ATOM 6232 N N . TRP A 1 65 ? 10.094 -0.678 -7.293 1.00 33.32 65 TRP A N 4
ATOM 6233 C CA . TRP A 1 65 ? 10.298 0.697 -6.957 1.00 72.15 65 TRP A CA 4
ATOM 6234 C C . TRP A 1 65 ? 11.067 0.837 -5.645 1.00 4.23 65 TRP A C 4
ATOM 6235 O O . TRP A 1 65 ? 12.079 1.537 -5.581 1.00 15.01 65 TRP A O 4
ATOM 6256 N N . MET A 1 66 ? 10.606 0.145 -4.621 1.00 14.41 66 MET A N 4
ATOM 6257 C CA . MET A 1 66 ? 11.240 0.195 -3.313 1.00 40.30 66 MET A CA 4
ATOM 6258 C C . MET A 1 66 ? 12.684 -0.263 -3.318 1.00 31.05 66 MET A C 4
ATOM 6259 O O . MET A 1 66 ? 13.483 0.255 -2.565 1.00 64.43 66 MET A O 4
ATOM 6273 N N . LYS A 1 67 ? 13.021 -1.205 -4.188 1.00 53.31 67 LYS A N 4
ATOM 6274 C CA . LYS A 1 67 ? 14.410 -1.667 -4.325 1.00 44.22 67 LYS A CA 4
ATOM 6275 C C . LYS A 1 67 ? 15.314 -0.509 -4.715 1.00 13.14 67 LYS A C 4
ATOM 6276 O O . LYS A 1 67 ? 16.417 -0.353 -4.186 1.00 54.31 67 LYS A O 4
ATOM 6295 N N . VAL A 1 68 ? 14.824 0.298 -5.623 1.00 22.23 68 VAL A N 4
ATOM 6296 C CA . VAL A 1 68 ? 15.565 1.420 -6.154 1.00 72.42 68 VAL A CA 4
ATOM 6297 C C . VAL A 1 68 ? 15.533 2.579 -5.164 1.00 4.51 68 VAL A C 4
ATOM 6298 O O . VAL A 1 68 ? 16.549 3.205 -4.877 1.00 45.25 68 VAL A O 4
ATOM 6311 N N . GLN A 1 69 ? 14.363 2.831 -4.624 1.00 21.24 69 GLN A N 4
ATOM 6312 C CA . GLN A 1 69 ? 14.162 3.918 -3.693 1.00 64.12 69 GLN A CA 4
ATOM 6313 C C . GLN A 1 69 ? 14.897 3.733 -2.401 1.00 75.40 69 GLN A C 4
ATOM 6314 O O . GLN A 1 69 ? 15.282 4.709 -1.753 1.00 73.54 69 GLN A O 4
ATOM 6328 N N . ALA A 1 70 ? 15.081 2.507 -2.009 1.00 50.05 70 ALA A N 4
ATOM 6329 C CA . ALA A 1 70 ? 15.782 2.217 -0.789 1.00 55.04 70 ALA A CA 4
ATOM 6330 C C . ALA A 1 70 ? 17.288 2.468 -0.971 1.00 13.10 70 ALA A C 4
ATOM 6331 O O . ALA A 1 70 ? 18.011 2.727 -0.014 1.00 23.11 70 ALA A O 4
ATOM 6338 N N . ALA A 1 71 ? 17.733 2.394 -2.214 1.00 70.25 71 ALA A N 4
ATOM 6339 C CA . ALA A 1 71 ? 19.138 2.570 -2.601 1.00 11.24 71 ALA A CA 4
ATOM 6340 C C . ALA A 1 71 ? 19.558 4.037 -2.567 1.00 74.50 71 ALA A C 4
ATOM 6341 O O . ALA A 1 71 ? 20.719 4.358 -2.822 1.00 61.10 71 ALA A O 4
ATOM 6348 N N . LYS A 1 72 ? 18.601 4.899 -2.279 1.00 23.10 72 LYS A N 4
ATOM 6349 C CA . LYS A 1 72 ? 18.768 6.350 -2.296 1.00 12.12 72 LYS A CA 4
ATOM 6350 C C . LYS A 1 72 ? 20.006 6.867 -1.542 1.00 12.00 72 LYS A C 4
ATOM 6351 O O . LYS A 1 72 ? 21.049 7.098 -2.162 1.00 64.44 72 LYS A O 4
ATOM 6370 N N . LYS A 1 73 ? 19.886 7.008 -0.215 1.00 64.21 73 LYS A N 4
ATOM 6371 C CA . LYS A 1 73 ? 20.939 7.594 0.647 1.00 14.00 73 LYS A CA 4
ATOM 6372 C C . LYS A 1 73 ? 20.337 7.908 2.017 1.00 0.54 73 LYS A C 4
ATOM 6373 O O . LYS A 1 73 ? 20.929 7.634 3.055 1.00 54.44 73 LYS A O 4
ATOM 6392 N N . ASN A 1 74 ? 19.138 8.488 1.990 1.00 1.53 74 ASN A N 4
ATOM 6393 C CA . ASN A 1 74 ? 18.404 8.927 3.214 1.00 52.43 74 ASN A CA 4
ATOM 6394 C C . ASN A 1 74 ? 17.913 7.772 4.115 1.00 41.41 74 ASN A C 4
ATOM 6395 O O . ASN A 1 74 ? 17.173 8.008 5.065 1.00 74.12 74 ASN A O 4
ATOM 6406 N N . GLY A 1 75 ? 18.328 6.551 3.816 1.00 22.12 75 GLY A N 4
ATOM 6407 C CA . GLY A 1 75 ? 17.961 5.407 4.636 1.00 42.15 75 GLY A CA 4
ATOM 6408 C C . GLY A 1 75 ? 16.479 5.145 4.643 1.00 45.34 75 GLY A C 4
ATOM 6409 O O . GLY A 1 75 ? 15.901 4.896 5.694 1.00 72.24 75 GLY A O 4
ATOM 6413 N N . LYS A 1 76 ? 15.880 5.188 3.452 1.00 24.35 76 LYS A N 4
ATOM 6414 C CA . LYS A 1 76 ? 14.437 4.991 3.248 1.00 13.14 76 LYS A CA 4
ATOM 6415 C C . LYS A 1 76 ? 13.627 6.174 3.780 1.00 63.54 76 LYS A C 4
ATOM 6416 O O . LYS A 1 76 ? 13.435 6.328 4.990 1.00 74.31 76 LYS A O 4
ATOM 6435 N N . GLY A 1 77 ? 13.193 7.016 2.884 1.00 53.32 77 GLY A N 4
ATOM 6436 C CA . GLY A 1 77 ? 12.342 8.125 3.275 1.00 12.13 77 GLY A CA 4
ATOM 6437 C C . GLY A 1 77 ? 10.975 7.981 2.669 1.00 52.14 77 GLY A C 4
ATOM 6438 O O . GLY A 1 77 ? 10.025 8.648 3.058 1.00 53.35 77 GLY A O 4
ATOM 6442 N N . ASN A 1 78 ? 10.888 7.078 1.732 1.00 24.03 78 ASN A N 4
ATOM 6443 C CA . ASN A 1 78 ? 9.673 6.810 0.990 1.00 11.13 78 ASN A CA 4
ATOM 6444 C C . ASN A 1 78 ? 9.554 5.350 0.698 1.00 72.23 78 ASN A C 4
ATOM 6445 O O . ASN A 1 78 ? 8.946 4.962 -0.277 1.00 62.11 78 ASN A O 4
ATOM 6456 N N . VAL A 1 79 ? 10.100 4.535 1.541 1.00 50.24 79 VAL A N 4
ATOM 6457 C CA . VAL A 1 79 ? 10.102 3.123 1.271 1.00 62.42 79 VAL A CA 4
ATOM 6458 C C . VAL A 1 79 ? 9.355 2.361 2.376 1.00 62.02 79 VAL A C 4
ATOM 6459 O O . VAL A 1 79 ? 9.517 2.663 3.556 1.00 24.24 79 VAL A O 4
ATOM 6472 N N . CYS A 1 80 ? 8.539 1.397 1.988 1.00 62.30 80 CYS A N 4
ATOM 6473 C CA . CYS A 1 80 ? 7.775 0.612 2.945 1.00 73.24 80 CYS A CA 4
ATOM 6474 C C . CYS A 1 80 ? 8.378 -0.763 3.227 1.00 55.35 80 CYS A C 4
ATOM 6475 O O . CYS A 1 80 ? 8.798 -1.027 4.360 1.00 73.23 80 CYS A O 4
ATOM 6482 N N . HIS A 1 81 ? 8.428 -1.648 2.228 1.00 60.13 81 HIS A N 4
ATOM 6483 C CA . HIS A 1 81 ? 9.032 -2.956 2.449 1.00 65.24 81 HIS A CA 4
ATOM 6484 C C . HIS A 1 81 ? 10.530 -2.810 2.558 1.00 51.23 81 HIS A C 4
ATOM 6485 O O . HIS A 1 81 ? 11.227 -2.655 1.558 1.00 52.35 81 HIS A O 4
ATOM 6499 N N . ARG A 1 82 ? 11.009 -2.817 3.788 1.00 0.33 82 ARG A N 4
ATOM 6500 C CA . ARG A 1 82 ? 12.424 -2.672 4.079 1.00 43.55 82 ARG A CA 4
ATOM 6501 C C . ARG A 1 82 ? 13.181 -3.893 3.623 1.00 41.55 82 ARG A C 4
ATOM 6502 O O . ARG A 1 82 ? 14.349 -3.810 3.224 1.00 44.13 82 ARG A O 4
ATOM 6523 N N . LYS A 1 83 ? 12.518 -5.017 3.686 1.00 25.15 83 LYS A N 4
ATOM 6524 C CA . LYS A 1 83 ? 13.097 -6.255 3.270 1.00 5.00 83 LYS A CA 4
ATOM 6525 C C . LYS A 1 83 ? 12.059 -7.157 2.620 1.00 44.22 83 LYS A C 4
ATOM 6526 O O . LYS A 1 83 ? 11.043 -7.507 3.223 1.00 33.34 83 LYS A O 4
ATOM 6545 N N . LYS A 1 84 ? 12.295 -7.482 1.390 1.00 53.33 84 LYS A N 4
ATOM 6546 C CA . LYS A 1 84 ? 11.481 -8.439 0.674 1.00 53.22 84 LYS A CA 4
ATOM 6547 C C . LYS A 1 84 ? 12.426 -9.222 -0.222 1.00 44.04 84 LYS A C 4
ATOM 6548 O O . LYS A 1 84 ? 12.063 -9.765 -1.236 1.00 61.21 84 LYS A O 4
ATOM 6567 N N . HIS A 1 85 ? 13.658 -9.335 0.289 1.00 54.41 85 HIS A N 4
ATOM 6568 C CA . HIS A 1 85 ? 14.828 -9.908 -0.392 1.00 53.10 85 HIS A CA 4
ATOM 6569 C C . HIS A 1 85 ? 14.568 -11.238 -1.109 1.00 50.13 85 HIS A C 4
ATOM 6570 O O . HIS A 1 85 ? 15.047 -11.430 -2.218 1.00 72.24 85 HIS A O 4
ATOM 6584 N N . HIS A 1 86 ? 13.811 -12.134 -0.492 1.00 15.30 86 HIS A N 4
ATOM 6585 C CA . HIS A 1 86 ? 13.581 -13.456 -1.076 1.00 4.10 86 HIS A CA 4
ATOM 6586 C C . HIS A 1 86 ? 12.593 -13.351 -2.243 1.00 22.33 86 HIS A C 4
ATOM 6587 O O . HIS A 1 86 ? 12.566 -14.200 -3.138 1.00 2.44 86 HIS A O 4
ATOM 6601 N N . GLY A 1 87 ? 11.811 -12.300 -2.229 1.00 34.10 87 GLY A N 4
ATOM 6602 C CA . GLY A 1 87 ? 10.887 -12.041 -3.287 1.00 42.32 87 GLY A CA 4
ATOM 6603 C C . GLY A 1 87 ? 11.570 -11.275 -4.383 1.00 33.23 87 GLY A C 4
ATOM 6604 O O . GLY A 1 87 ? 11.570 -10.034 -4.393 1.00 12.22 87 GLY A O 4
ATOM 6608 N N . LYS A 1 88 ? 12.166 -11.997 -5.289 1.00 13.43 88 LYS A N 4
ATOM 6609 C CA . LYS A 1 88 ? 12.911 -11.422 -6.383 1.00 34.11 88 LYS A CA 4
ATOM 6610 C C . LYS A 1 88 ? 11.970 -10.912 -7.479 1.00 1.13 88 LYS A C 4
ATOM 6611 O O . LYS A 1 88 ? 10.767 -10.690 -7.239 1.00 12.43 88 LYS A O 4
ATOM 6630 N N . ARG A 1 89 ? 12.511 -10.697 -8.666 1.00 45.20 89 ARG A N 4
ATOM 6631 C CA . ARG A 1 89 ? 11.727 -10.214 -9.777 1.00 54.22 89 ARG A CA 4
ATOM 6632 C C . ARG A 1 89 ? 10.868 -11.340 -10.315 1.00 24.03 89 ARG A C 4
ATOM 6633 O O . ARG A 1 89 ? 11.255 -12.033 -11.269 1.00 32.34 89 ARG A O 4
ATOM 6654 N N . ASN A 1 90 ? 9.759 -11.581 -9.667 1.00 31.32 90 ASN A N 4
ATOM 6655 C CA . ASN A 1 90 ? 8.846 -12.597 -10.108 1.00 13.42 90 ASN A CA 4
ATOM 6656 C C . ASN A 1 90 ? 7.880 -11.983 -11.078 1.00 73.51 90 ASN A C 4
ATOM 6657 O O . ASN A 1 90 ? 6.845 -11.445 -10.697 1.00 1.44 90 ASN A O 4
ATOM 6668 N N . SER A 1 91 ? 8.255 -11.967 -12.303 1.00 13.11 91 SER A N 4
ATOM 6669 C CA . SER A 1 91 ? 7.428 -11.432 -13.314 1.00 61.42 91 SER A CA 4
ATOM 6670 C C . SER A 1 91 ? 6.973 -12.534 -14.223 1.00 52.35 91 SER A C 4
ATOM 6671 O O . SER A 1 91 ? 7.796 -13.175 -14.877 1.00 63.42 91 SER A O 4
ATOM 6679 N N . ASN A 1 92 ? 5.678 -12.787 -14.211 1.00 53.31 92 ASN A N 4
ATOM 6680 C CA . ASN A 1 92 ? 5.045 -13.807 -15.037 1.00 50.21 92 ASN A CA 4
ATOM 6681 C C . ASN A 1 92 ? 5.388 -15.238 -14.611 1.00 12.55 92 ASN A C 4
ATOM 6682 O O . ASN A 1 92 ? 6.521 -15.717 -14.781 1.00 44.33 92 ASN A O 4
ATOM 6693 N N . ARG A 1 93 ? 4.419 -15.901 -14.040 1.00 50.54 93 ARG A N 4
ATOM 6694 C CA . ARG A 1 93 ? 4.529 -17.303 -13.724 1.00 4.11 93 ARG A CA 4
ATOM 6695 C C . ARG A 1 93 ? 3.242 -17.957 -14.148 1.00 14.35 93 ARG A C 4
ATOM 6696 O O . ARG A 1 93 ? 2.151 -17.423 -13.891 1.00 40.52 93 ARG A O 4
ATOM 6717 N N . ALA A 1 94 ? 3.347 -19.061 -14.818 1.00 22.31 94 ALA A N 4
ATOM 6718 C CA . ALA A 1 94 ? 2.186 -19.717 -15.355 1.00 74.45 94 ALA A CA 4
ATOM 6719 C C . ALA A 1 94 ? 2.299 -21.218 -15.199 1.00 4.42 94 ALA A C 4
ATOM 6720 O O . ALA A 1 94 ? 1.617 -21.975 -15.909 1.00 73.42 94 ALA A O 4
ATOM 6727 N N . HIS A 1 95 ? 3.126 -21.632 -14.230 1.00 4.41 95 HIS A N 4
ATOM 6728 C CA . HIS A 1 95 ? 3.403 -23.044 -13.935 1.00 70.41 95 HIS A CA 4
ATOM 6729 C C . HIS A 1 95 ? 4.274 -23.622 -15.047 1.00 52.41 95 HIS A C 4
ATOM 6730 O O . HIS A 1 95 ? 3.796 -23.912 -16.150 1.00 75.11 95 HIS A O 4
ATOM 6744 N N . GLN A 1 96 ? 5.554 -23.742 -14.748 1.00 4.30 96 GLN A N 4
ATOM 6745 C CA . GLN A 1 96 ? 6.566 -24.173 -15.694 1.00 51.42 96 GLN A CA 4
ATOM 6746 C C . GLN A 1 96 ? 6.369 -25.616 -16.126 1.00 30.31 96 GLN A C 4
ATOM 6747 O O . GLN A 1 96 ? 6.763 -26.547 -15.418 1.00 20.25 96 GLN A O 4
ATOM 6761 N N . GLY A 1 97 ? 5.726 -25.785 -17.266 1.00 51.34 97 GLY A N 4
ATOM 6762 C CA . GLY A 1 97 ? 5.485 -27.091 -17.810 1.00 3.21 97 GLY A CA 4
ATOM 6763 C C . GLY A 1 97 ? 4.331 -27.771 -17.127 1.00 40.22 97 GLY A C 4
ATOM 6764 O O . GLY A 1 97 ? 4.425 -28.129 -15.945 1.00 42.45 97 GLY A O 4
ATOM 6768 N N . LYS A 1 98 ? 3.231 -27.950 -17.847 1.00 31.01 98 LYS A N 4
ATOM 6769 C CA . LYS A 1 98 ? 2.073 -28.613 -17.286 1.00 62.44 98 LYS A CA 4
ATOM 6770 C C . LYS A 1 98 ? 2.339 -30.109 -17.148 1.00 2.12 98 LYS A C 4
ATOM 6771 O O . LYS A 1 98 ? 2.053 -30.903 -18.038 1.00 32.32 98 LYS A O 4
ATOM 6790 N N . HIS A 1 99 ? 2.956 -30.455 -16.068 1.00 33.02 99 HIS A N 4
ATOM 6791 C CA . HIS A 1 99 ? 3.343 -31.805 -15.811 1.00 70.41 99 HIS A CA 4
ATOM 6792 C C . HIS A 1 99 ? 2.237 -32.588 -15.131 1.00 53.21 99 HIS A C 4
ATOM 6793 O O . HIS A 1 99 ? 1.999 -32.459 -13.931 1.00 22.41 99 HIS A O 4
ATOM 6807 N N . GLU A 1 100 ? 1.527 -33.335 -15.915 1.00 40.15 100 GLU A N 4
ATOM 6808 C CA . GLU A 1 100 ? 0.495 -34.183 -15.421 1.00 72.01 100 GLU A CA 4
ATOM 6809 C C . GLU A 1 100 ? 0.613 -35.536 -16.095 1.00 42.22 100 GLU A C 4
ATOM 6810 O O . GLU A 1 100 ? 0.044 -35.780 -17.159 1.00 43.14 100 GLU A O 4
ATOM 6822 N N . THR A 1 101 ? 1.418 -36.379 -15.505 1.00 3.13 101 THR A N 4
ATOM 6823 C CA . THR A 1 101 ? 1.697 -37.690 -16.041 1.00 34.34 101 THR A CA 4
ATOM 6824 C C . THR A 1 101 ? 0.670 -38.701 -15.528 1.00 72.21 101 THR A C 4
ATOM 6825 O O . THR A 1 101 ? 0.496 -39.783 -16.113 1.00 23.42 101 THR A O 4
ATOM 6836 N N . TYR A 1 102 ? -0.033 -38.316 -14.445 1.00 40.20 102 TYR A N 4
ATOM 6837 C CA . TYR A 1 102 ? -1.021 -39.162 -13.736 1.00 21.25 102 TYR A CA 4
ATOM 6838 C C . TYR A 1 102 ? -0.284 -40.258 -12.984 1.00 3.44 102 TYR A C 4
ATOM 6839 O O . TYR A 1 102 ? -0.212 -40.244 -11.753 1.00 31.15 102 TYR A O 4
ATOM 6857 N N . GLY A 1 103 ? 0.294 -41.169 -13.723 1.00 73.05 103 GLY A N 4
ATOM 6858 C CA . GLY A 1 103 ? 1.122 -42.182 -13.153 1.00 74.14 103 GLY A CA 4
ATOM 6859 C C . GLY A 1 103 ? 2.546 -41.728 -13.207 1.00 41.31 103 GLY A C 4
ATOM 6860 O O . GLY A 1 103 ? 3.351 -42.262 -13.958 1.00 23.40 103 GLY A O 4
ATOM 6864 N N . HIS A 1 104 ? 2.849 -40.712 -12.424 1.00 32.34 104 HIS A N 4
ATOM 6865 C CA . HIS A 1 104 ? 4.175 -40.121 -12.409 1.00 74.31 104 HIS A CA 4
ATOM 6866 C C . HIS A 1 104 ? 5.142 -40.997 -11.639 1.00 41.43 104 HIS A C 4
ATOM 6867 O O . HIS A 1 104 ? 6.359 -40.908 -11.812 1.00 11.10 104 HIS A O 4
ATOM 6881 N N . LYS A 1 105 ? 4.598 -41.833 -10.794 1.00 70.21 105 LYS A N 4
ATOM 6882 C CA . LYS A 1 105 ? 5.382 -42.748 -10.027 1.00 61.34 105 LYS A CA 4
ATOM 6883 C C . LYS A 1 105 ? 5.408 -44.082 -10.740 1.00 64.10 105 LYS A C 4
ATOM 6884 O O . LYS A 1 105 ? 4.353 -44.645 -11.056 1.00 71.22 105 LYS A O 4
ATOM 6903 N N . THR A 1 106 ? 6.587 -44.571 -11.015 1.00 13.11 106 THR A N 4
ATOM 6904 C CA . THR A 1 106 ? 6.741 -45.860 -11.629 1.00 51.10 106 THR A CA 4
ATOM 6905 C C . THR A 1 106 ? 6.285 -46.955 -10.653 1.00 51.13 106 THR A C 4
ATOM 6906 O O . THR A 1 106 ? 6.499 -46.833 -9.444 1.00 4.31 106 THR A O 4
ATOM 6917 N N . PRO A 1 107 ? 5.666 -48.035 -11.155 1.00 11.41 107 PRO A N 4
ATOM 6918 C CA . PRO A 1 107 ? 5.158 -49.138 -10.307 1.00 40.32 107 PRO A CA 4
ATOM 6919 C C . PRO A 1 107 ? 6.282 -50.030 -9.733 1.00 24.23 107 PRO A C 4
ATOM 6920 O O . PRO A 1 107 ? 6.023 -51.113 -9.207 1.00 61.02 107 PRO A O 4
ATOM 6931 N N . TYR A 1 108 ? 7.511 -49.571 -9.841 1.00 41.04 108 TYR A N 4
ATOM 6932 C CA . TYR A 1 108 ? 8.642 -50.288 -9.316 1.00 30.54 108 TYR A CA 4
ATOM 6933 C C . TYR A 1 108 ? 9.022 -49.681 -7.983 1.00 2.11 108 TYR A C 4
ATOM 6934 O O . TYR A 1 108 ? 8.519 -50.145 -6.944 1.00 37.06 108 TYR A O 4
ATOM 6953 N N . SER A 1 1 ? -15.645 20.051 -1.622 1.00 31.42 1 SER A N 5
ATOM 6954 C CA . SER A 1 1 ? -14.398 19.752 -0.941 1.00 2.42 1 SER A CA 5
ATOM 6955 C C . SER A 1 1 ? -14.635 18.837 0.243 1.00 52.52 1 SER A C 5
ATOM 6956 O O . SER A 1 1 ? -15.324 19.208 1.206 1.00 44.43 1 SER A O 5
ATOM 6966 N N . GLU A 1 2 ? -14.095 17.643 0.166 1.00 21.45 2 GLU A N 5
ATOM 6967 C CA . GLU A 1 2 ? -14.209 16.666 1.219 1.00 0.05 2 GLU A CA 5
ATOM 6968 C C . GLU A 1 2 ? -12.894 15.956 1.391 1.00 15.51 2 GLU A C 5
ATOM 6969 O O . GLU A 1 2 ? -12.341 15.397 0.421 1.00 62.50 2 GLU A O 5
ATOM 6981 N N . ALA A 1 3 ? -12.369 15.995 2.593 1.00 51.12 3 ALA A N 5
ATOM 6982 C CA . ALA A 1 3 ? -11.132 15.335 2.897 1.00 63.22 3 ALA A CA 5
ATOM 6983 C C . ALA A 1 3 ? -11.339 13.842 2.946 1.00 21.14 3 ALA A C 5
ATOM 6984 O O . ALA A 1 3 ? -11.740 13.275 3.971 1.00 32.11 3 ALA A O 5
ATOM 6991 N N . ILE A 1 4 ? -11.152 13.236 1.808 1.00 74.30 4 ILE A N 5
ATOM 6992 C CA . ILE A 1 4 ? -11.234 11.815 1.645 1.00 25.22 4 ILE A CA 5
ATOM 6993 C C . ILE A 1 4 ? -10.621 11.423 0.310 1.00 71.14 4 ILE A C 5
ATOM 6994 O O . ILE A 1 4 ? -9.925 10.411 0.213 1.00 54.53 4 ILE A O 5
ATOM 7010 N N . LEU A 1 5 ? -10.851 12.250 -0.716 1.00 54.23 5 LEU A N 5
ATOM 7011 C CA . LEU A 1 5 ? -10.230 12.035 -2.029 1.00 10.53 5 LEU A CA 5
ATOM 7012 C C . LEU A 1 5 ? -8.692 12.213 -1.964 1.00 41.13 5 LEU A C 5
ATOM 7013 O O . LEU A 1 5 ? -7.960 11.265 -2.272 1.00 53.01 5 LEU A O 5
ATOM 7029 N N . PRO A 1 6 ? -8.155 13.417 -1.570 1.00 32.24 6 PRO A N 5
ATOM 7030 C CA . PRO A 1 6 ? -6.712 13.576 -1.394 1.00 24.35 6 PRO A CA 5
ATOM 7031 C C . PRO A 1 6 ? -6.234 12.757 -0.187 1.00 2.44 6 PRO A C 5
ATOM 7032 O O . PRO A 1 6 ? -5.555 11.729 -0.330 1.00 3.10 6 PRO A O 5
ATOM 7043 N N . ILE A 1 7 ? -6.642 13.179 0.983 1.00 15.21 7 ILE A N 5
ATOM 7044 C CA . ILE A 1 7 ? -6.356 12.497 2.204 1.00 13.32 7 ILE A CA 5
ATOM 7045 C C . ILE A 1 7 ? -7.620 12.471 3.020 1.00 2.41 7 ILE A C 5
ATOM 7046 O O . ILE A 1 7 ? -8.332 13.458 3.064 1.00 22.40 7 ILE A O 5
ATOM 7062 N N . ALA A 1 8 ? -7.935 11.346 3.596 1.00 25.31 8 ALA A N 5
ATOM 7063 C CA . ALA A 1 8 ? -9.096 11.254 4.455 1.00 73.42 8 ALA A CA 5
ATOM 7064 C C . ALA A 1 8 ? -8.656 11.551 5.867 1.00 44.12 8 ALA A C 5
ATOM 7065 O O . ALA A 1 8 ? -8.911 12.624 6.396 1.00 43.35 8 ALA A O 5
ATOM 7072 N N . SER A 1 9 ? -7.983 10.609 6.456 1.00 60.11 9 SER A N 5
ATOM 7073 C CA . SER A 1 9 ? -7.370 10.806 7.728 1.00 40.31 9 SER A CA 5
ATOM 7074 C C . SER A 1 9 ? -5.993 10.141 7.717 1.00 4.25 9 SER A C 5
ATOM 7075 O O . SER A 1 9 ? -4.997 10.748 8.100 1.00 55.54 9 SER A O 5
ATOM 7083 N N . SER A 1 10 ? -5.943 8.904 7.222 1.00 73.02 10 SER A N 5
ATOM 7084 C CA . SER A 1 10 ? -4.689 8.182 7.079 1.00 41.44 10 SER A CA 5
ATOM 7085 C C . SER A 1 10 ? -4.821 6.978 6.129 1.00 51.00 10 SER A C 5
ATOM 7086 O O . SER A 1 10 ? -3.918 6.693 5.364 1.00 0.24 10 SER A O 5
ATOM 7094 N N . CYS A 1 11 ? -5.983 6.355 6.116 1.00 73.25 11 CYS A N 5
ATOM 7095 C CA . CYS A 1 11 ? -6.183 5.092 5.417 1.00 20.10 11 CYS A CA 5
ATOM 7096 C C . CYS A 1 11 ? -6.700 5.243 4.001 1.00 13.23 11 CYS A C 5
ATOM 7097 O O . CYS A 1 11 ? -7.202 6.305 3.587 1.00 1.55 11 CYS A O 5
ATOM 7104 N N . CYS A 1 12 ? -6.527 4.183 3.269 1.00 25.10 12 CYS A N 5
ATOM 7105 C CA . CYS A 1 12 ? -6.899 4.051 1.888 1.00 10.24 12 CYS A CA 5
ATOM 7106 C C . CYS A 1 12 ? -8.083 3.108 1.756 1.00 71.14 12 CYS A C 5
ATOM 7107 O O . CYS A 1 12 ? -7.994 1.928 2.097 1.00 74.12 12 CYS A O 5
ATOM 7114 N N . THR A 1 13 ? -9.194 3.645 1.309 1.00 10.30 13 THR A N 5
ATOM 7115 C CA . THR A 1 13 ? -10.413 2.883 1.115 1.00 43.33 13 THR A CA 5
ATOM 7116 C C . THR A 1 13 ? -10.514 2.392 -0.331 1.00 51.00 13 THR A C 5
ATOM 7117 O O . THR A 1 13 ? -11.221 1.415 -0.640 1.00 14.45 13 THR A O 5
ATOM 7128 N N . GLU A 1 14 ? -9.794 3.059 -1.207 1.00 72.40 14 GLU A N 5
ATOM 7129 C CA . GLU A 1 14 ? -9.790 2.732 -2.610 1.00 61.32 14 GLU A CA 5
ATOM 7130 C C . GLU A 1 14 ? -8.380 2.782 -3.089 1.00 1.42 14 GLU A C 5
ATOM 7131 O O . GLU A 1 14 ? -7.566 3.508 -2.520 1.00 12.30 14 GLU A O 5
ATOM 7143 N N . VAL A 1 15 ? -8.077 2.024 -4.106 1.00 74.20 15 VAL A N 5
ATOM 7144 C CA . VAL A 1 15 ? -6.748 1.991 -4.655 1.00 3.41 15 VAL A CA 5
ATOM 7145 C C . VAL A 1 15 ? -6.786 2.078 -6.173 1.00 14.22 15 VAL A C 5
ATOM 7146 O O . VAL A 1 15 ? -7.801 1.775 -6.801 1.00 31.33 15 VAL A O 5
ATOM 7159 N N . SER A 1 16 ? -5.681 2.481 -6.742 1.00 44.41 16 SER A N 5
ATOM 7160 C CA . SER A 1 16 ? -5.531 2.633 -8.169 1.00 3.14 16 SER A CA 5
ATOM 7161 C C . SER A 1 16 ? -5.127 1.302 -8.807 1.00 34.31 16 SER A C 5
ATOM 7162 O O . SER A 1 16 ? -5.040 1.193 -10.034 1.00 45.45 16 SER A O 5
ATOM 7170 N N . HIS A 1 17 ? -4.877 0.305 -7.954 1.00 15.32 17 HIS A N 5
ATOM 7171 C CA . HIS A 1 17 ? -4.475 -1.048 -8.358 1.00 3.12 17 HIS A CA 5
ATOM 7172 C C . HIS A 1 17 ? -3.076 -1.077 -8.996 1.00 33.01 17 HIS A C 5
ATOM 7173 O O . HIS A 1 17 ? -2.109 -1.517 -8.365 1.00 55.44 17 HIS A O 5
ATOM 7187 N N . HIS A 1 18 ? -2.969 -0.589 -10.197 1.00 20.41 18 HIS A N 5
ATOM 7188 C CA . HIS A 1 18 ? -1.713 -0.578 -10.915 1.00 61.15 18 HIS A CA 5
ATOM 7189 C C . HIS A 1 18 ? -1.156 0.833 -11.016 1.00 3.01 18 HIS A C 5
ATOM 7190 O O . HIS A 1 18 ? -1.913 1.811 -11.032 1.00 72.11 18 HIS A O 5
ATOM 7204 N N . ILE A 1 19 ? 0.154 0.935 -11.079 1.00 24.13 19 ILE A N 5
ATOM 7205 C CA . ILE A 1 19 ? 0.827 2.208 -11.100 1.00 15.42 19 ILE A CA 5
ATOM 7206 C C . ILE A 1 19 ? 2.121 2.094 -11.919 1.00 73.41 19 ILE A C 5
ATOM 7207 O O . ILE A 1 19 ? 2.618 0.986 -12.151 1.00 51.34 19 ILE A O 5
ATOM 7223 N N . SER A 1 20 ? 2.640 3.215 -12.372 1.00 44.33 20 SER A N 5
ATOM 7224 C CA . SER A 1 20 ? 3.891 3.217 -13.100 1.00 55.31 20 SER A CA 5
ATOM 7225 C C . SER A 1 20 ? 5.053 3.455 -12.125 1.00 41.31 20 SER A C 5
ATOM 7226 O O . SER A 1 20 ? 4.928 4.235 -11.167 1.00 44.33 20 SER A O 5
ATOM 7234 N N . ARG A 1 21 ? 6.170 2.804 -12.383 1.00 72.33 21 ARG A N 5
ATOM 7235 C CA . ARG A 1 21 ? 7.331 2.848 -11.508 1.00 34.22 21 ARG A CA 5
ATOM 7236 C C . ARG A 1 21 ? 8.010 4.231 -11.526 1.00 64.41 21 ARG A C 5
ATOM 7237 O O . ARG A 1 21 ? 8.595 4.658 -10.528 1.00 3.23 21 ARG A O 5
ATOM 7258 N N . ARG A 1 22 ? 7.906 4.921 -12.662 1.00 72.44 22 ARG A N 5
ATOM 7259 C CA . ARG A 1 22 ? 8.432 6.288 -12.819 1.00 64.41 22 ARG A CA 5
ATOM 7260 C C . ARG A 1 22 ? 7.823 7.223 -11.759 1.00 60.22 22 ARG A C 5
ATOM 7261 O O . ARG A 1 22 ? 8.538 7.956 -11.077 1.00 3.23 22 ARG A O 5
ATOM 7282 N N . LEU A 1 23 ? 6.497 7.168 -11.623 1.00 71.45 23 LEU A N 5
ATOM 7283 C CA . LEU A 1 23 ? 5.777 7.983 -10.646 1.00 70.12 23 LEU A CA 5
ATOM 7284 C C . LEU A 1 23 ? 6.204 7.658 -9.251 1.00 50.51 23 LEU A C 5
ATOM 7285 O O . LEU A 1 23 ? 6.353 8.541 -8.416 1.00 64.23 23 LEU A O 5
ATOM 7301 N N . LEU A 1 24 ? 6.434 6.410 -9.019 1.00 12.13 24 LEU A N 5
ATOM 7302 C CA . LEU A 1 24 ? 6.742 5.925 -7.728 1.00 3.11 24 LEU A CA 5
ATOM 7303 C C . LEU A 1 24 ? 7.979 6.572 -7.130 1.00 74.24 24 LEU A C 5
ATOM 7304 O O . LEU A 1 24 ? 8.030 6.831 -5.935 1.00 75.44 24 LEU A O 5
ATOM 7320 N N . GLU A 1 25 ? 8.949 6.891 -7.946 1.00 64.31 25 GLU A N 5
ATOM 7321 C CA . GLU A 1 25 ? 10.148 7.515 -7.432 1.00 11.13 25 GLU A CA 5
ATOM 7322 C C . GLU A 1 25 ? 9.907 8.945 -6.928 1.00 64.15 25 GLU A C 5
ATOM 7323 O O . GLU A 1 25 ? 10.779 9.551 -6.298 1.00 42.23 25 GLU A O 5
ATOM 7335 N N . ARG A 1 26 ? 8.737 9.469 -7.219 1.00 50.00 26 ARG A N 5
ATOM 7336 C CA . ARG A 1 26 ? 8.344 10.794 -6.791 1.00 35.43 26 ARG A CA 5
ATOM 7337 C C . ARG A 1 26 ? 7.540 10.702 -5.477 1.00 14.33 26 ARG A C 5
ATOM 7338 O O . ARG A 1 26 ? 7.207 11.720 -4.859 1.00 65.01 26 ARG A O 5
ATOM 7359 N N . VAL A 1 27 ? 7.208 9.468 -5.088 1.00 61.02 27 VAL A N 5
ATOM 7360 C CA . VAL A 1 27 ? 6.520 9.182 -3.825 1.00 75.22 27 VAL A CA 5
ATOM 7361 C C . VAL A 1 27 ? 7.427 9.483 -2.627 1.00 13.45 27 VAL A C 5
ATOM 7362 O O . VAL A 1 27 ? 8.604 9.112 -2.611 1.00 52.31 27 VAL A O 5
ATOM 7375 N N . ASN A 1 28 ? 6.866 10.169 -1.642 1.00 43.33 28 ASN A N 5
ATOM 7376 C CA . ASN A 1 28 ? 7.605 10.611 -0.464 1.00 0.13 28 ASN A CA 5
ATOM 7377 C C . ASN A 1 28 ? 7.204 9.813 0.780 1.00 44.23 28 ASN A C 5
ATOM 7378 O O . ASN A 1 28 ? 7.973 9.723 1.733 1.00 25.11 28 ASN A O 5
ATOM 7389 N N . MET A 1 29 ? 5.998 9.261 0.793 1.00 33.04 29 MET A N 5
ATOM 7390 C CA . MET A 1 29 ? 5.544 8.463 1.945 1.00 34.23 29 MET A CA 5
ATOM 7391 C C . MET A 1 29 ? 4.968 7.137 1.493 1.00 14.54 29 MET A C 5
ATOM 7392 O O . MET A 1 29 ? 4.197 7.105 0.545 1.00 51.23 29 MET A O 5
ATOM 7406 N N . CYS A 1 30 ? 5.332 6.063 2.165 1.00 32.44 30 CYS A N 5
ATOM 7407 C CA . CYS A 1 30 ? 4.723 4.772 1.907 1.00 70.52 30 CYS A CA 5
ATOM 7408 C C . CYS A 1 30 ? 4.274 4.175 3.202 1.00 54.34 30 CYS A C 5
ATOM 7409 O O . CYS A 1 30 ? 5.056 4.064 4.154 1.00 14.12 30 CYS A O 5
ATOM 7416 N N . ARG A 1 31 ? 3.040 3.820 3.257 1.00 33.35 31 ARG A N 5
ATOM 7417 C CA . ARG A 1 31 ? 2.497 3.161 4.389 1.00 34.33 31 ARG A CA 5
ATOM 7418 C C . ARG A 1 31 ? 1.734 1.943 3.933 1.00 21.50 31 ARG A C 5
ATOM 7419 O O . ARG A 1 31 ? 0.870 2.032 3.064 1.00 22.15 31 ARG A O 5
ATOM 7440 N N . ILE A 1 32 ? 2.062 0.820 4.499 1.00 71.51 32 ILE A N 5
ATOM 7441 C CA . ILE A 1 32 ? 1.389 -0.394 4.171 1.00 14.14 32 ILE A CA 5
ATOM 7442 C C . ILE A 1 32 ? 0.264 -0.587 5.140 1.00 12.32 32 ILE A C 5
ATOM 7443 O O . ILE A 1 32 ? 0.474 -0.858 6.334 1.00 11.21 32 ILE A O 5
ATOM 7459 N N . GLN A 1 33 ? -0.906 -0.410 4.631 1.00 75.41 33 GLN A N 5
ATOM 7460 C CA . GLN A 1 33 ? -2.099 -0.552 5.368 1.00 51.34 33 GLN A CA 5
ATOM 7461 C C . GLN A 1 33 ? -2.524 -1.982 5.297 1.00 1.32 33 GLN A C 5
ATOM 7462 O O . GLN A 1 33 ? -2.772 -2.527 4.218 1.00 71.31 33 GLN A O 5
ATOM 7476 N N . ARG A 1 34 ? -2.579 -2.584 6.421 1.00 73.50 34 ARG A N 5
ATOM 7477 C CA . ARG A 1 34 ? -2.926 -3.946 6.530 1.00 4.34 34 ARG A CA 5
ATOM 7478 C C . ARG A 1 34 ? -4.089 -4.079 7.469 1.00 42.01 34 ARG A C 5
ATOM 7479 O O . ARG A 1 34 ? -4.252 -3.258 8.396 1.00 21.23 34 ARG A O 5
ATOM 7500 N N . ALA A 1 35 ? -4.891 -5.066 7.242 1.00 52.50 35 ALA A N 5
ATOM 7501 C CA . ALA A 1 35 ? -5.979 -5.350 8.109 1.00 51.24 35 ALA A CA 5
ATOM 7502 C C . ALA A 1 35 ? -5.423 -6.059 9.327 1.00 63.13 35 ALA A C 5
ATOM 7503 O O . ALA A 1 35 ? -5.134 -7.268 9.287 1.00 2.44 35 ALA A O 5
ATOM 7510 N N . ASP A 1 36 ? -5.207 -5.288 10.371 1.00 24.03 36 ASP A N 5
ATOM 7511 C CA . ASP A 1 36 ? -4.610 -5.762 11.610 1.00 30.22 36 ASP A CA 5
ATOM 7512 C C . ASP A 1 36 ? -4.673 -4.676 12.661 1.00 52.14 36 ASP A C 5
ATOM 7513 O O . ASP A 1 36 ? -5.222 -4.879 13.743 1.00 11.34 36 ASP A O 5
ATOM 7522 N N . GLY A 1 37 ? -4.130 -3.512 12.340 1.00 55.12 37 GLY A N 5
ATOM 7523 C CA . GLY A 1 37 ? -4.122 -2.435 13.302 1.00 4.22 37 GLY A CA 5
ATOM 7524 C C . GLY A 1 37 ? -3.988 -1.088 12.662 1.00 44.41 37 GLY A C 5
ATOM 7525 O O . GLY A 1 37 ? -3.274 -0.211 13.169 1.00 75.45 37 GLY A O 5
ATOM 7529 N N . ASP A 1 38 ? -4.656 -0.919 11.550 1.00 2.10 38 ASP A N 5
ATOM 7530 C CA . ASP A 1 38 ? -4.668 0.350 10.823 1.00 5.35 38 ASP A CA 5
ATOM 7531 C C . ASP A 1 38 ? -6.071 0.610 10.361 1.00 40.44 38 ASP A C 5
ATOM 7532 O O . ASP A 1 38 ? -6.786 1.441 10.923 1.00 34.50 38 ASP A O 5
ATOM 7541 N N . CYS A 1 39 ? -6.453 -0.149 9.370 1.00 12.21 39 CYS A N 5
ATOM 7542 C CA . CYS A 1 39 ? -7.766 -0.146 8.756 1.00 53.14 39 CYS A CA 5
ATOM 7543 C C . CYS A 1 39 ? -7.941 -1.482 8.085 1.00 11.11 39 CYS A C 5
ATOM 7544 O O . CYS A 1 39 ? -6.986 -2.002 7.501 1.00 2.32 39 CYS A O 5
ATOM 7551 N N . ASP A 1 40 ? -9.127 -2.055 8.160 1.00 72.43 40 ASP A N 5
ATOM 7552 C CA . ASP A 1 40 ? -9.343 -3.414 7.679 1.00 30.13 40 ASP A CA 5
ATOM 7553 C C . ASP A 1 40 ? -9.561 -3.490 6.205 1.00 2.30 40 ASP A C 5
ATOM 7554 O O . ASP A 1 40 ? -10.670 -3.727 5.710 1.00 13.54 40 ASP A O 5
ATOM 7563 N N . LEU A 1 41 ? -8.518 -3.170 5.530 1.00 33.21 41 LEU A N 5
ATOM 7564 C CA . LEU A 1 41 ? -8.395 -3.249 4.105 1.00 11.30 41 LEU A CA 5
ATOM 7565 C C . LEU A 1 41 ? -6.922 -3.151 3.796 1.00 11.33 41 LEU A C 5
ATOM 7566 O O . LEU A 1 41 ? -6.267 -2.254 4.297 1.00 51.11 41 LEU A O 5
ATOM 7582 N N . ALA A 1 42 ? -6.394 -4.054 3.022 1.00 63.32 42 ALA A N 5
ATOM 7583 C CA . ALA A 1 42 ? -4.990 -3.985 2.692 1.00 45.14 42 ALA A CA 5
ATOM 7584 C C . ALA A 1 42 ? -4.796 -3.082 1.495 1.00 21.32 42 ALA A C 5
ATOM 7585 O O . ALA A 1 42 ? -5.334 -3.350 0.406 1.00 35.13 42 ALA A O 5
ATOM 7592 N N . ALA A 1 43 ? -4.050 -2.024 1.694 1.00 1.52 43 ALA A N 5
ATOM 7593 C CA . ALA A 1 43 ? -3.805 -1.034 0.671 1.00 22.21 43 ALA A CA 5
ATOM 7594 C C . ALA A 1 43 ? -2.441 -0.399 0.874 1.00 2.31 43 ALA A C 5
ATOM 7595 O O . ALA A 1 43 ? -1.903 -0.418 1.977 1.00 0.02 43 ALA A O 5
ATOM 7602 N N . VAL A 1 44 ? -1.880 0.140 -0.173 1.00 31.52 44 VAL A N 5
ATOM 7603 C CA . VAL A 1 44 ? -0.626 0.843 -0.072 1.00 15.45 44 VAL A CA 5
ATOM 7604 C C . VAL A 1 44 ? -0.892 2.334 -0.166 1.00 73.03 44 VAL A C 5
ATOM 7605 O O . VAL A 1 44 ? -1.342 2.826 -1.203 1.00 15.14 44 VAL A O 5
ATOM 7618 N N . ILE A 1 45 ? -0.659 3.017 0.909 1.00 21.14 45 ILE A N 5
ATOM 7619 C CA . ILE A 1 45 ? -0.835 4.444 0.994 1.00 33.11 45 ILE A CA 5
ATOM 7620 C C . ILE A 1 45 ? 0.470 5.124 0.531 1.00 1.53 45 ILE A C 5
ATOM 7621 O O . ILE A 1 45 ? 1.524 4.952 1.161 1.00 11.21 45 ILE A O 5
ATOM 7637 N N . LEU A 1 46 ? 0.405 5.869 -0.560 1.00 20.14 46 LEU A N 5
ATOM 7638 C CA . LEU A 1 46 ? 1.576 6.537 -1.119 1.00 31.42 46 LEU A CA 5
ATOM 7639 C C . LEU A 1 46 ? 1.349 8.026 -1.201 1.00 55.24 46 LEU A C 5
ATOM 7640 O O . LEU A 1 46 ? 0.383 8.482 -1.784 1.00 41.04 46 LEU A O 5
ATOM 7656 N N . HIS A 1 47 ? 2.229 8.781 -0.630 1.00 4.24 47 HIS A N 5
ATOM 7657 C CA . HIS A 1 47 ? 2.073 10.227 -0.639 1.00 42.14 47 HIS A CA 5
ATOM 7658 C C . HIS A 1 47 ? 3.006 10.873 -1.619 1.00 42.31 47 HIS A C 5
ATOM 7659 O O . HIS A 1 47 ? 4.220 10.655 -1.587 1.00 35.13 47 HIS A O 5
ATOM 7673 N N . VAL A 1 48 ? 2.440 11.649 -2.484 1.00 11.02 48 VAL A N 5
ATOM 7674 C CA . VAL A 1 48 ? 3.148 12.370 -3.494 1.00 53.24 48 VAL A CA 5
ATOM 7675 C C . VAL A 1 48 ? 2.872 13.845 -3.232 1.00 74.00 48 VAL A C 5
ATOM 7676 O O . VAL A 1 48 ? 1.845 14.180 -2.639 1.00 22.22 48 VAL A O 5
ATOM 7689 N N . LYS A 1 49 ? 3.775 14.709 -3.630 1.00 23.51 49 LYS A N 5
ATOM 7690 C CA . LYS A 1 49 ? 3.658 16.148 -3.362 1.00 11.22 49 LYS A CA 5
ATOM 7691 C C . LYS A 1 49 ? 2.410 16.803 -3.982 1.00 40.44 49 LYS A C 5
ATOM 7692 O O . LYS A 1 49 ? 2.045 17.918 -3.605 1.00 33.35 49 LYS A O 5
ATOM 7711 N N . ARG A 1 50 ? 1.777 16.136 -4.938 1.00 1.20 50 ARG A N 5
ATOM 7712 C CA . ARG A 1 50 ? 0.571 16.672 -5.533 1.00 42.31 50 ARG A CA 5
ATOM 7713 C C . ARG A 1 50 ? -0.692 16.001 -4.952 1.00 72.15 50 ARG A C 5
ATOM 7714 O O . ARG A 1 50 ? -1.732 16.656 -4.786 1.00 42.04 50 ARG A O 5
ATOM 7735 N N . ARG A 1 51 ? -0.581 14.720 -4.602 1.00 2.11 51 ARG A N 5
ATOM 7736 C CA . ARG A 1 51 ? -1.715 13.913 -4.108 1.00 0.11 51 ARG A CA 5
ATO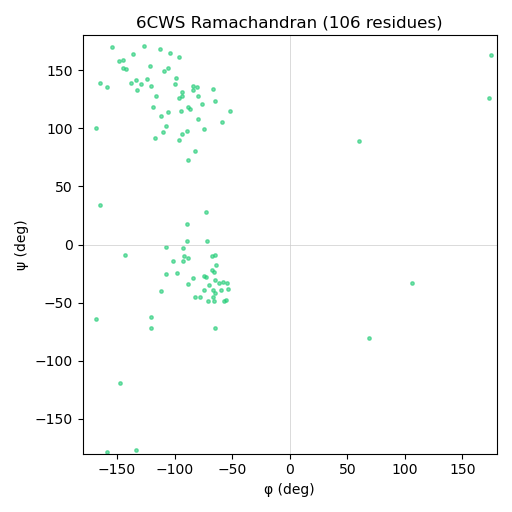M 7737 C C . ARG A 1 51 ? -1.221 12.680 -3.394 1.00 24.22 51 ARG A C 5
ATOM 7738 O O . ARG A 1 51 ? -0.096 12.253 -3.594 1.00 11.35 51 ARG A O 5
ATOM 7759 N N . ARG A 1 52 ? -2.058 12.124 -2.573 1.00 24.50 52 ARG A N 5
ATOM 7760 C CA . ARG A 1 52 ? -1.806 10.837 -1.983 1.00 32.35 52 ARG A CA 5
ATOM 7761 C C . ARG A 1 52 ? -2.526 9.803 -2.844 1.00 12.11 52 ARG A C 5
ATOM 7762 O O . ARG A 1 52 ? -3.734 9.921 -3.070 1.00 0.54 52 ARG A O 5
ATOM 7783 N N . ILE A 1 53 ? -1.808 8.834 -3.332 1.00 22.21 53 ILE A N 5
ATOM 7784 C CA . ILE A 1 53 ? -2.383 7.802 -4.159 1.00 33.21 53 ILE A CA 5
ATOM 7785 C C . ILE A 1 53 ? -2.306 6.487 -3.421 1.00 35.33 53 ILE A C 5
ATOM 7786 O O . ILE A 1 53 ? -1.346 6.220 -2.717 1.00 54.14 53 ILE A O 5
ATOM 7802 N N . CYS A 1 54 ? -3.304 5.696 -3.564 1.00 63.12 54 CYS A N 5
ATOM 7803 C CA . CYS A 1 54 ? -3.345 4.427 -2.919 1.00 12.42 54 CYS A CA 5
ATOM 7804 C C . CYS A 1 54 ? -3.233 3.344 -3.976 1.00 2.30 54 CYS A C 5
ATOM 7805 O O . CYS A 1 54 ? -3.886 3.411 -5.011 1.00 44.55 54 CYS A O 5
ATOM 7812 N N . VAL A 1 55 ? -2.390 2.375 -3.748 1.00 0.22 55 VAL A N 5
ATOM 7813 C CA . VAL A 1 55 ? -2.145 1.328 -4.727 1.00 10.03 55 VAL A CA 5
ATOM 7814 C C . VAL A 1 55 ? -2.334 -0.046 -4.066 1.00 52.32 55 VAL A C 5
ATOM 7815 O O . VAL A 1 55 ? -2.362 -0.145 -2.846 1.00 2.51 55 VAL A O 5
ATOM 7828 N N . SER A 1 56 ? -2.507 -1.070 -4.867 1.00 34.34 56 SER A N 5
ATOM 7829 C CA . SER A 1 56 ? -2.663 -2.411 -4.392 1.00 35.40 56 SER A CA 5
ATOM 7830 C C . SER A 1 56 ? -1.323 -2.984 -3.865 1.00 55.21 56 SER A C 5
ATOM 7831 O O . SER A 1 56 ? -0.285 -2.863 -4.518 1.00 72.15 56 SER A O 5
ATOM 7839 N N . PRO A 1 57 ? -1.348 -3.634 -2.676 1.00 70.34 57 PRO A N 5
ATOM 7840 C CA . PRO A 1 57 ? -0.139 -4.202 -2.032 1.00 23.43 57 PRO A CA 5
ATOM 7841 C C . PRO A 1 57 ? 0.369 -5.462 -2.729 1.00 54.34 57 PRO A C 5
ATOM 7842 O O . PRO A 1 57 ? 1.392 -6.018 -2.370 1.00 60.41 57 PRO A O 5
ATOM 7853 N N . HIS A 1 58 ? -0.361 -5.892 -3.707 1.00 53.33 58 HIS A N 5
ATOM 7854 C CA . HIS A 1 58 ? -0.036 -7.093 -4.459 1.00 13.43 58 HIS A CA 5
ATOM 7855 C C . HIS A 1 58 ? 0.633 -6.735 -5.770 1.00 21.55 58 HIS A C 5
ATOM 7856 O O . HIS A 1 58 ? 0.893 -7.600 -6.613 1.00 62.35 58 HIS A O 5
ATOM 7870 N N . ASN A 1 59 ? 0.933 -5.468 -5.927 1.00 21.24 59 ASN A N 5
ATOM 7871 C CA . ASN A 1 59 ? 1.484 -4.982 -7.161 1.00 51.21 59 ASN A CA 5
ATOM 7872 C C . ASN A 1 59 ? 3.008 -5.052 -7.121 1.00 34.32 59 ASN A C 5
ATOM 7873 O O . ASN A 1 59 ? 3.652 -4.442 -6.250 1.00 42.21 59 ASN A O 5
ATOM 7884 N N . HIS A 1 60 ? 3.568 -5.801 -8.066 1.00 13.12 60 HIS A N 5
ATOM 7885 C CA . HIS A 1 60 ? 5.013 -6.002 -8.186 1.00 23.24 60 HIS A CA 5
ATOM 7886 C C . HIS A 1 60 ? 5.750 -4.677 -8.381 1.00 13.24 60 HIS A C 5
ATOM 7887 O O . HIS A 1 60 ? 6.854 -4.512 -7.899 1.00 34.43 60 HIS A O 5
ATOM 7901 N N . THR A 1 61 ? 5.120 -3.745 -9.066 1.00 21.31 61 THR A N 5
ATOM 7902 C CA . THR A 1 61 ? 5.729 -2.458 -9.373 1.00 63.22 61 THR A CA 5
ATOM 7903 C C . THR A 1 61 ? 6.090 -1.714 -8.080 1.00 2.30 61 THR A C 5
ATOM 7904 O O . THR A 1 61 ? 7.194 -1.203 -7.945 1.00 61.24 61 THR A O 5
ATOM 7915 N N . VAL A 1 62 ? 5.158 -1.712 -7.136 1.00 54.42 62 VAL A N 5
ATOM 7916 C CA . VAL A 1 62 ? 5.357 -1.132 -5.805 1.00 5.21 62 VAL A CA 5
ATOM 7917 C C . VAL A 1 62 ? 6.548 -1.801 -5.124 1.00 24.23 62 VAL A C 5
ATOM 7918 O O . VAL A 1 62 ? 7.483 -1.152 -4.669 1.00 50.30 62 VAL A O 5
ATOM 7931 N N . LYS A 1 63 ? 6.514 -3.087 -5.122 1.00 64.51 63 LYS A N 5
ATOM 7932 C CA . LYS A 1 63 ? 7.545 -3.900 -4.503 1.00 2.10 63 LYS A CA 5
ATOM 7933 C C . LYS A 1 63 ? 8.918 -3.798 -5.187 1.00 10.21 63 LYS A C 5
ATOM 7934 O O . LYS A 1 63 ? 9.961 -3.930 -4.538 1.00 50.31 63 LYS A O 5
ATOM 7953 N N . GLN A 1 64 ? 8.921 -3.598 -6.478 1.00 44.54 64 GLN A N 5
ATOM 7954 C CA . GLN A 1 64 ? 10.149 -3.405 -7.215 1.00 31.33 64 GLN A CA 5
ATOM 7955 C C . GLN A 1 64 ? 10.692 -2.011 -6.958 1.00 1.43 64 GLN A C 5
ATOM 7956 O O . GLN A 1 64 ? 11.890 -1.823 -6.762 1.00 23.04 64 GLN A O 5
ATOM 7970 N N . TRP A 1 65 ? 9.801 -1.061 -6.957 1.00 12.34 65 TRP A N 5
ATOM 7971 C CA . TRP A 1 65 ? 10.097 0.313 -6.621 1.00 5.12 65 TRP A CA 5
ATOM 7972 C C . TRP A 1 65 ? 10.757 0.408 -5.257 1.00 62.02 65 TRP A C 5
ATOM 7973 O O . TRP A 1 65 ? 11.746 1.121 -5.084 1.00 11.04 65 TRP A O 5
ATOM 7994 N N . MET A 1 66 ? 10.212 -0.314 -4.315 1.00 13.41 66 MET A N 5
ATOM 7995 C CA . MET A 1 66 ? 10.722 -0.345 -2.958 1.00 41.01 66 MET A CA 5
ATOM 7996 C C . MET A 1 66 ? 12.200 -0.662 -2.819 1.00 55.43 66 MET A C 5
ATOM 7997 O O . MET A 1 66 ? 12.887 0.002 -2.056 1.00 74.25 66 MET A O 5
ATOM 8011 N N . LYS A 1 67 ? 12.707 -1.632 -3.569 1.00 3.43 67 LYS A N 5
ATOM 8012 C CA . LYS A 1 67 ? 14.131 -1.966 -3.455 1.00 12.12 67 LYS A CA 5
ATOM 8013 C C . LYS A 1 67 ? 14.981 -0.795 -3.968 1.00 62.20 67 LYS A C 5
ATOM 8014 O O . LYS A 1 67 ? 16.056 -0.500 -3.446 1.00 54.11 67 LYS A O 5
ATOM 8033 N N . VAL A 1 68 ? 14.455 -0.123 -4.973 1.00 51.53 68 VAL A N 5
ATOM 8034 C CA . VAL A 1 68 ? 15.111 1.001 -5.616 1.00 43.35 68 VAL A CA 5
ATOM 8035 C C . VAL A 1 68 ? 15.101 2.206 -4.669 1.00 21.05 68 VAL A C 5
ATOM 8036 O O . VAL A 1 68 ? 16.079 2.945 -4.555 1.00 2.24 68 VAL A O 5
ATOM 8049 N N . GLN A 1 69 ? 13.986 2.381 -3.996 1.00 10.22 69 GLN A N 5
ATOM 8050 C CA . GLN A 1 69 ? 13.804 3.444 -3.030 1.00 22.34 69 GLN A CA 5
ATOM 8051 C C . GLN A 1 69 ? 14.555 3.226 -1.775 1.00 75.01 69 GLN A C 5
ATOM 8052 O O . GLN A 1 69 ? 14.894 4.171 -1.070 1.00 11.21 69 GLN A O 5
ATOM 8066 N N . ALA A 1 70 ? 14.804 2.022 -1.461 1.00 25.33 70 ALA A N 5
ATOM 8067 C CA . ALA A 1 70 ? 15.528 1.765 -0.274 1.00 50.42 70 ALA A CA 5
ATOM 8068 C C . ALA A 1 70 ? 17.014 2.116 -0.461 1.00 72.13 70 ALA A C 5
ATOM 8069 O O . ALA A 1 70 ? 17.702 2.496 0.488 1.00 72.05 70 ALA A O 5
ATOM 8076 N N . ALA A 1 71 ? 17.461 2.043 -1.708 1.00 50.51 71 ALA A N 5
ATOM 8077 C CA . ALA A 1 71 ? 18.849 2.301 -2.097 1.00 52.43 71 ALA A CA 5
ATOM 8078 C C . ALA A 1 71 ? 19.169 3.800 -2.172 1.00 20.50 71 ALA A C 5
ATOM 8079 O O . ALA A 1 71 ? 20.307 4.183 -2.451 1.00 35.40 71 ALA A O 5
ATOM 8086 N N . LYS A 1 72 ? 18.156 4.637 -1.956 1.00 71.33 72 LYS A N 5
ATOM 8087 C CA . LYS A 1 72 ? 18.308 6.096 -2.050 1.00 73.30 72 LYS A CA 5
ATOM 8088 C C . LYS A 1 72 ? 19.419 6.630 -1.173 1.00 23.43 72 LYS A C 5
ATOM 8089 O O . LYS A 1 72 ? 19.641 6.144 -0.061 1.00 53.01 72 LYS A O 5
ATOM 8108 N N . LYS A 1 73 ? 20.107 7.638 -1.677 1.00 62.15 73 LYS A N 5
ATOM 8109 C CA . LYS A 1 73 ? 21.177 8.277 -0.941 1.00 52.43 73 LYS A CA 5
ATOM 8110 C C . LYS A 1 73 ? 20.600 9.177 0.114 1.00 34.11 73 LYS A C 5
ATOM 8111 O O . LYS A 1 73 ? 21.254 9.504 1.094 1.00 52.23 73 LYS A O 5
ATOM 8130 N N . ASN A 1 74 ? 19.368 9.572 -0.094 1.00 64.04 74 ASN A N 5
ATOM 8131 C CA . ASN A 1 74 ? 18.640 10.306 0.901 1.00 14.11 74 ASN A CA 5
ATOM 8132 C C . ASN A 1 74 ? 18.132 9.325 1.937 1.00 74.42 74 ASN A C 5
ATOM 8133 O O . ASN A 1 74 ? 18.108 8.097 1.686 1.00 73.11 74 ASN A O 5
ATOM 8144 N N . GLY A 1 75 ? 17.730 9.835 3.079 1.00 60.35 75 GLY A N 5
ATOM 8145 C CA . GLY A 1 75 ? 17.214 8.991 4.119 1.00 51.12 75 GLY A CA 5
ATOM 8146 C C . GLY A 1 75 ? 15.968 8.275 3.667 1.00 61.43 75 GLY A C 5
ATOM 8147 O O . GLY A 1 75 ? 15.226 8.792 2.828 1.00 1.14 75 GLY A O 5
ATOM 8151 N N . LYS A 1 76 ? 15.748 7.088 4.186 1.00 71.33 76 LYS A N 5
ATOM 8152 C CA . LYS A 1 76 ? 14.599 6.318 3.817 1.00 70.43 76 LYS A CA 5
ATOM 8153 C C . LYS A 1 76 ? 13.363 6.963 4.415 1.00 43.44 76 LYS A C 5
ATOM 8154 O O . LYS A 1 76 ? 13.157 6.910 5.628 1.00 63.21 76 LYS A O 5
ATOM 8173 N N . GLY A 1 77 ? 12.586 7.614 3.586 1.00 11.21 77 GLY A N 5
ATOM 8174 C CA . GLY A 1 77 ? 11.382 8.259 4.085 1.00 73.13 77 GLY A CA 5
ATOM 8175 C C . GLY A 1 77 ? 10.151 7.616 3.525 1.00 1.50 77 GLY A C 5
ATOM 8176 O O . GLY A 1 77 ? 9.213 7.278 4.248 1.00 14.13 77 GLY A O 5
ATOM 8180 N N . ASN A 1 78 ? 10.174 7.423 2.242 1.00 52.24 78 ASN A N 5
ATOM 8181 C CA . ASN A 1 78 ? 9.089 6.799 1.491 1.00 30.13 78 ASN A CA 5
ATOM 8182 C C . ASN A 1 78 ? 9.214 5.314 1.448 1.00 4.35 78 ASN A C 5
ATOM 8183 O O . ASN A 1 78 ? 8.551 4.669 0.643 1.00 23.21 78 ASN A O 5
ATOM 8194 N N . VAL A 1 79 ? 10.019 4.744 2.270 1.00 32.14 79 VAL A N 5
ATOM 8195 C CA . VAL A 1 79 ? 10.245 3.364 2.089 1.00 43.34 79 VAL A CA 5
ATOM 8196 C C . VAL A 1 79 ? 9.501 2.548 3.121 1.00 1.21 79 VAL A C 5
ATOM 8197 O O . VAL A 1 79 ? 9.703 2.698 4.319 1.00 35.04 79 VAL A O 5
ATOM 8210 N N . CYS A 1 80 ? 8.662 1.680 2.649 1.00 11.20 80 CYS A N 5
ATOM 8211 C CA . CYS A 1 80 ? 7.880 0.834 3.504 1.00 4.02 80 CYS A CA 5
ATOM 8212 C C . CYS A 1 80 ? 8.404 -0.599 3.452 1.00 43.30 80 CYS A C 5
ATOM 8213 O O . CYS A 1 80 ? 8.524 -1.263 4.486 1.00 21.04 80 CYS A O 5
ATOM 8220 N N . HIS A 1 81 ? 8.739 -1.066 2.258 1.00 0.52 81 HIS A N 5
ATOM 8221 C CA . HIS A 1 81 ? 9.379 -2.361 2.111 1.00 60.11 81 HIS A CA 5
ATOM 8222 C C . HIS A 1 81 ? 10.864 -2.143 1.969 1.00 71.15 81 HIS A C 5
ATOM 8223 O O . HIS A 1 81 ? 11.302 -1.408 1.093 1.00 11.45 81 HIS A O 5
ATOM 8237 N N . ARG A 1 82 ? 11.628 -2.775 2.826 1.00 52.05 82 ARG A N 5
ATOM 8238 C CA . ARG A 1 82 ? 13.090 -2.632 2.842 1.00 33.04 82 ARG A CA 5
ATOM 8239 C C . ARG A 1 82 ? 13.712 -3.312 1.633 1.00 0.14 82 ARG A C 5
ATOM 8240 O O . ARG A 1 82 ? 14.807 -2.956 1.189 1.00 11.21 82 ARG A O 5
ATOM 8261 N N . LYS A 1 83 ? 13.003 -4.273 1.120 1.00 73.34 83 LYS A N 5
ATOM 8262 C CA . LYS A 1 83 ? 13.385 -5.032 -0.032 1.00 13.03 83 LYS A CA 5
ATOM 8263 C C . LYS A 1 83 ? 12.142 -5.708 -0.538 1.00 64.21 83 LYS A C 5
ATOM 8264 O O . LYS A 1 83 ? 11.087 -5.589 0.088 1.00 52.33 83 LYS A O 5
ATOM 8283 N N . LYS A 1 84 ? 12.229 -6.407 -1.635 1.00 2.22 84 LYS A N 5
ATOM 8284 C CA . LYS A 1 84 ? 11.094 -7.150 -2.077 1.00 33.44 84 LYS A CA 5
ATOM 8285 C C . LYS A 1 84 ? 11.197 -8.518 -1.457 1.00 53.33 84 LYS A C 5
ATOM 8286 O O . LYS A 1 84 ? 12.276 -9.112 -1.456 1.00 73.51 84 LYS A O 5
ATOM 8305 N N . HIS A 1 85 ? 10.092 -9.015 -0.946 1.00 44.15 85 HIS A N 5
ATOM 8306 C CA . HIS A 1 85 ? 10.046 -10.314 -0.269 1.00 50.41 85 HIS A CA 5
ATOM 8307 C C . HIS A 1 85 ? 10.602 -11.432 -1.164 1.00 55.15 85 HIS A C 5
ATOM 8308 O O . HIS A 1 85 ? 11.310 -12.321 -0.699 1.00 11.15 85 HIS A O 5
ATOM 8322 N N . HIS A 1 86 ? 10.305 -11.351 -2.448 1.00 54.41 86 HIS A N 5
ATOM 8323 C CA . HIS A 1 86 ? 10.726 -12.371 -3.409 1.00 14.25 86 HIS A CA 5
ATOM 8324 C C . HIS A 1 86 ? 12.001 -11.962 -4.174 1.00 35.44 86 HIS A C 5
ATOM 8325 O O . HIS A 1 86 ? 12.484 -12.716 -5.036 1.00 15.05 86 HIS A O 5
ATOM 8339 N N . GLY A 1 87 ? 12.554 -10.796 -3.846 1.00 52.23 87 GLY A N 5
ATOM 8340 C CA . GLY A 1 87 ? 13.710 -10.274 -4.584 1.00 33.54 87 GLY A CA 5
ATOM 8341 C C . GLY A 1 87 ? 13.345 -9.971 -6.032 1.00 2.14 87 GLY A C 5
ATOM 8342 O O . GLY A 1 87 ? 12.188 -9.642 -6.300 1.00 40.43 87 GLY A O 5
ATOM 8346 N N . LYS A 1 88 ? 14.332 -10.042 -6.949 1.00 31.31 88 LYS A N 5
ATOM 8347 C CA . LYS A 1 88 ? 14.124 -9.876 -8.414 1.00 2.11 88 LYS A CA 5
ATOM 8348 C C . LYS A 1 88 ? 15.446 -9.585 -9.101 1.00 42.34 88 LYS A C 5
ATOM 8349 O O . LYS A 1 88 ? 15.803 -10.228 -10.092 1.00 30.13 88 LYS A O 5
ATOM 8368 N N . ARG A 1 89 ? 16.163 -8.614 -8.538 1.00 34.31 89 ARG A N 5
ATOM 8369 C CA . ARG A 1 89 ? 17.365 -8.036 -9.128 1.00 73.00 89 ARG A CA 5
ATOM 8370 C C . ARG A 1 89 ? 16.998 -7.274 -10.403 1.00 54.53 89 ARG A C 5
ATOM 8371 O O . ARG A 1 89 ? 16.862 -7.853 -11.490 1.00 45.35 89 ARG A O 5
ATOM 8392 N N . ASN A 1 90 ? 16.803 -5.989 -10.236 1.00 54.40 90 ASN A N 5
ATOM 8393 C CA . ASN A 1 90 ? 16.372 -5.081 -11.284 1.00 40.43 90 ASN A CA 5
ATOM 8394 C C . ASN A 1 90 ? 16.393 -3.697 -10.636 1.00 12.45 90 ASN A C 5
ATOM 8395 O O . ASN A 1 90 ? 16.316 -3.608 -9.387 1.00 43.22 90 ASN A O 5
ATOM 8406 N N . SER A 1 91 ? 16.485 -2.656 -11.411 1.00 23.54 91 SER A N 5
ATOM 8407 C CA . SER A 1 91 ? 16.509 -1.322 -10.879 1.00 54.42 91 SER A CA 5
ATOM 8408 C C . SER A 1 91 ? 15.818 -0.383 -11.863 1.00 53.44 91 SER A C 5
ATOM 8409 O O . SER A 1 91 ? 15.694 -0.703 -13.042 1.00 10.13 91 SER A O 5
ATOM 8417 N N . ASN A 1 92 ? 15.360 0.754 -11.379 1.00 4.24 92 ASN A N 5
ATOM 8418 C CA . ASN A 1 92 ? 14.670 1.713 -12.239 1.00 31.53 92 ASN A CA 5
ATOM 8419 C C . ASN A 1 92 ? 15.573 2.900 -12.527 1.00 70.35 92 ASN A C 5
ATOM 8420 O O . ASN A 1 92 ? 15.629 3.400 -13.649 1.00 41.52 92 ASN A O 5
ATOM 8431 N N . ARG A 1 93 ? 16.296 3.317 -11.512 1.00 74.31 93 ARG A N 5
ATOM 8432 C CA . ARG A 1 93 ? 17.211 4.441 -11.598 1.00 0.53 93 ARG A CA 5
ATOM 8433 C C . ARG A 1 93 ? 18.157 4.376 -10.409 1.00 62.23 93 ARG A C 5
ATOM 8434 O O . ARG A 1 93 ? 19.351 4.631 -10.532 1.00 12.11 93 ARG A O 5
ATOM 8455 N N . ALA A 1 94 ? 17.586 4.021 -9.253 1.00 41.33 94 ALA A N 5
ATOM 8456 C CA . ALA A 1 94 ? 18.319 3.783 -7.994 1.00 3.40 94 ALA A CA 5
ATOM 8457 C C . ALA A 1 94 ? 18.938 5.035 -7.409 1.00 62.12 94 ALA A C 5
ATOM 8458 O O . ALA A 1 94 ? 18.369 5.623 -6.481 1.00 20.33 94 ALA A O 5
ATOM 8465 N N . HIS A 1 95 ? 20.063 5.465 -7.975 1.00 62.13 95 HIS A N 5
ATOM 8466 C CA . HIS A 1 95 ? 20.812 6.594 -7.456 1.00 71.24 95 HIS A CA 5
ATOM 8467 C C . HIS A 1 95 ? 19.971 7.858 -7.525 1.00 62.04 95 HIS A C 5
ATOM 8468 O O . HIS A 1 95 ? 19.652 8.362 -8.610 1.00 44.00 95 HIS A O 5
ATOM 8482 N N . GLN A 1 96 ? 19.607 8.343 -6.369 1.00 54.42 96 GLN A N 5
ATOM 8483 C CA . GLN A 1 96 ? 18.756 9.481 -6.236 1.00 73.21 96 GLN A CA 5
ATOM 8484 C C . GLN A 1 96 ? 18.813 9.983 -4.809 1.00 2.44 96 GLN A C 5
ATOM 8485 O O . GLN A 1 96 ? 19.002 9.193 -3.864 1.00 31.03 96 GLN A O 5
ATOM 8499 N N . GLY A 1 97 ? 18.688 11.270 -4.670 1.00 71.12 97 GLY A N 5
ATOM 8500 C CA . GLY A 1 97 ? 18.623 11.902 -3.398 1.00 1.41 97 GLY A CA 5
ATOM 8501 C C . GLY A 1 97 ? 17.632 13.022 -3.470 1.00 4.30 97 GLY A C 5
ATOM 8502 O O . GLY A 1 97 ? 17.883 14.029 -4.141 1.00 54.42 97 GLY A O 5
ATOM 8506 N N . LYS A 1 98 ? 16.487 12.852 -2.857 1.00 42.42 98 LYS A N 5
ATOM 8507 C CA . LYS A 1 98 ? 15.476 13.889 -2.912 1.00 4.22 98 LYS A CA 5
ATOM 8508 C C . LYS A 1 98 ? 15.756 14.915 -1.850 1.00 13.13 98 LYS A C 5
ATOM 8509 O O . LYS A 1 98 ? 16.527 14.670 -0.911 1.00 25.12 98 LYS A O 5
ATOM 8528 N N . HIS A 1 99 ? 15.130 16.040 -1.974 1.00 72.03 99 HIS A N 5
ATOM 8529 C CA . HIS A 1 99 ? 15.177 17.037 -0.951 1.00 54.41 99 HIS A CA 5
ATOM 8530 C C . HIS A 1 99 ? 13.893 16.927 -0.160 1.00 24.40 99 HIS A C 5
ATOM 8531 O O . HIS A 1 99 ? 12.979 17.744 -0.289 1.00 3.13 99 HIS A O 5
ATOM 8545 N N . GLU A 1 100 ? 13.804 15.844 0.575 1.00 4.14 100 GLU A N 5
ATOM 8546 C CA . GLU A 1 100 ? 12.627 15.509 1.332 1.00 2.42 100 GLU A CA 5
ATOM 8547 C C . GLU A 1 100 ? 12.874 15.721 2.815 1.00 34.31 100 GLU A C 5
ATOM 8548 O O . GLU A 1 100 ? 14.004 15.540 3.298 1.00 64.44 100 GLU A O 5
ATOM 8560 N N . THR A 1 101 ? 11.849 16.127 3.522 1.00 13.24 101 THR A N 5
ATOM 8561 C CA . THR A 1 101 ? 11.945 16.364 4.935 1.00 42.14 101 THR A CA 5
ATOM 8562 C C . THR A 1 101 ? 11.718 15.073 5.698 1.00 71.34 101 THR A C 5
ATOM 8563 O O . THR A 1 101 ? 10.999 14.181 5.228 1.00 2.11 101 THR A O 5
ATOM 8574 N N . TYR A 1 102 ? 12.326 14.955 6.846 1.00 60.50 102 TYR A N 5
ATOM 8575 C CA . TYR A 1 102 ? 12.207 13.754 7.630 1.00 33.44 102 TYR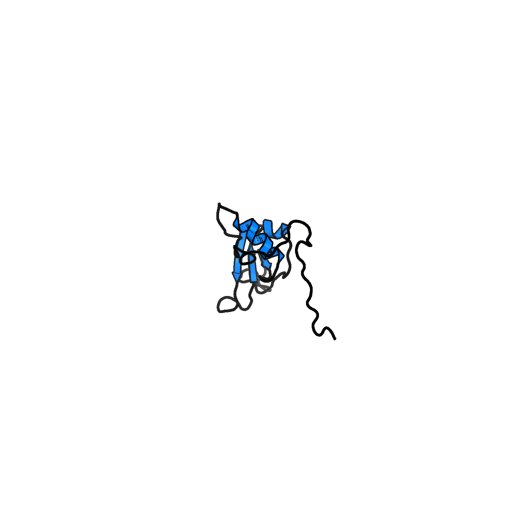 A CA 5
ATOM 8576 C C . TYR A 1 102 ? 11.470 14.044 8.915 1.00 11.22 102 TYR A C 5
ATOM 8577 O O . TYR A 1 102 ? 11.646 15.118 9.509 1.00 33.02 102 TYR A O 5
ATOM 8595 N N . GLY A 1 103 ? 10.654 13.115 9.341 1.00 63.43 103 GLY A N 5
ATOM 8596 C CA . GLY A 1 103 ? 9.911 13.284 10.557 1.00 54.43 103 GLY A CA 5
ATOM 8597 C C . GLY A 1 103 ? 10.560 12.558 11.705 1.00 33.43 103 GLY A C 5
ATOM 8598 O O . GLY A 1 103 ? 11.439 13.107 12.378 1.00 12.51 103 GLY A O 5
ATOM 8602 N N . HIS A 1 104 ? 10.160 11.327 11.919 1.00 41.03 104 HIS A N 5
ATOM 8603 C CA . HIS A 1 104 ? 10.699 10.518 12.996 1.00 35.55 104 HIS A CA 5
ATOM 8604 C C . HIS A 1 104 ? 11.814 9.624 12.497 1.00 20.43 104 HIS A C 5
ATOM 8605 O O . HIS A 1 104 ? 11.560 8.567 11.903 1.00 52.41 104 HIS A O 5
ATOM 8619 N N . LYS A 1 105 ? 13.034 10.051 12.699 1.00 74.31 105 LYS A N 5
ATOM 8620 C CA . LYS A 1 105 ? 14.204 9.276 12.332 1.00 22.50 105 LYS A CA 5
ATOM 8621 C C . LYS A 1 105 ? 15.278 9.449 13.367 1.00 72.31 105 LYS A C 5
ATOM 8622 O O . LYS A 1 105 ? 15.261 10.417 14.141 1.00 23.22 105 LYS A O 5
ATOM 8641 N N . THR A 1 106 ? 16.203 8.537 13.381 1.00 33.21 106 THR A N 5
ATOM 8642 C CA . THR A 1 106 ? 17.301 8.581 14.285 1.00 13.05 106 THR A CA 5
ATOM 8643 C C . THR A 1 106 ? 18.547 7.999 13.589 1.00 62.21 106 THR A C 5
ATOM 8644 O O . THR A 1 106 ? 18.548 6.837 13.148 1.00 52.04 106 THR A O 5
ATOM 8655 N N . PRO A 1 107 ? 19.605 8.806 13.429 1.00 44.44 107 PRO A N 5
ATOM 8656 C CA . PRO A 1 107 ? 20.811 8.372 12.736 1.00 12.00 107 PRO A CA 5
ATOM 8657 C C . PRO A 1 107 ? 21.641 7.400 13.570 1.00 50.41 107 PRO A C 5
ATOM 8658 O O . PRO A 1 107 ? 22.324 6.529 13.034 1.00 21.11 107 PRO A O 5
ATOM 8669 N N . TYR A 1 108 ? 21.562 7.541 14.871 1.00 65.41 108 TYR A N 5
ATOM 8670 C CA . TYR A 1 108 ? 22.297 6.702 15.770 1.00 42.11 108 TYR A CA 5
ATOM 8671 C C . TYR A 1 108 ? 21.337 6.127 16.764 1.00 41.32 108 TYR A C 5
ATOM 8672 O O . TYR A 1 108 ? 21.032 6.813 17.755 1.00 36.55 108 TYR A O 5
ATOM 8691 N N . SER A 1 1 ? -12.867 22.647 1.677 1.00 61.15 1 SER A N 6
ATOM 8692 C CA . SER A 1 1 ? -13.727 21.492 1.561 1.00 31.32 1 SER A CA 6
ATOM 8693 C C . SER A 1 1 ? -13.950 20.893 2.951 1.00 43.34 1 SER A C 6
ATOM 8694 O O . SER A 1 1 ? -13.048 20.224 3.498 1.00 12.02 1 SER A O 6
ATOM 8704 N N . GLU A 1 2 ? -15.129 21.145 3.528 1.00 51.44 2 GLU A N 6
ATOM 8705 C CA . GLU A 1 2 ? -15.455 20.692 4.882 1.00 73.31 2 GLU A CA 6
ATOM 8706 C C . GLU A 1 2 ? -15.332 19.188 5.016 1.00 62.24 2 GLU A C 6
ATOM 8707 O O . GLU A 1 2 ? -15.744 18.444 4.116 1.00 23.23 2 GLU A O 6
ATOM 8719 N N . ALA A 1 3 ? -14.741 18.759 6.141 1.00 21.33 3 ALA A N 6
ATOM 8720 C CA . ALA A 1 3 ? -14.481 17.342 6.481 1.00 64.33 3 ALA A CA 6
ATOM 8721 C C . ALA A 1 3 ? -13.401 16.714 5.589 1.00 14.21 3 ALA A C 6
ATOM 8722 O O . ALA A 1 3 ? -12.395 16.217 6.086 1.00 61.10 3 ALA A O 6
ATOM 8729 N N . ILE A 1 4 ? -13.615 16.800 4.286 1.00 72.33 4 ILE A N 6
ATOM 8730 C CA . ILE A 1 4 ? -12.755 16.221 3.245 1.00 61.21 4 ILE A CA 6
ATOM 8731 C C . ILE A 1 4 ? -11.266 16.564 3.451 1.00 34.01 4 ILE A C 6
ATOM 8732 O O . ILE A 1 4 ? -10.398 15.683 3.409 1.00 51.23 4 ILE A O 6
ATOM 8748 N N . LEU A 1 5 ? -10.980 17.826 3.667 1.00 70.11 5 LEU A N 6
ATOM 8749 C CA . LEU A 1 5 ? -9.602 18.271 3.851 1.00 1.34 5 LEU A CA 6
ATOM 8750 C C . LEU A 1 5 ? -9.132 18.313 5.330 1.00 32.44 5 LEU A C 6
ATOM 8751 O O . LEU A 1 5 ? -8.004 17.893 5.610 1.00 73.33 5 LEU A O 6
ATOM 8767 N N . PRO A 1 6 ? -9.948 18.847 6.304 1.00 73.10 6 PRO A N 6
ATOM 8768 C CA . PRO A 1 6 ? -9.552 18.883 7.729 1.00 52.50 6 PRO A CA 6
ATOM 8769 C C . PRO A 1 6 ? -9.222 17.501 8.299 1.00 31.33 6 PRO A C 6
ATOM 8770 O O . PRO A 1 6 ? -8.268 17.354 9.066 1.00 33.05 6 PRO A O 6
ATOM 8781 N N . ILE A 1 7 ? -9.993 16.504 7.931 1.00 52.15 7 ILE A N 6
ATOM 8782 C CA . ILE A 1 7 ? -9.773 15.171 8.421 1.00 53.11 7 ILE A CA 6
ATOM 8783 C C . ILE A 1 7 ? -8.717 14.480 7.575 1.00 61.25 7 ILE A C 6
ATOM 8784 O O . ILE A 1 7 ? -8.852 14.384 6.351 1.00 50.31 7 ILE A O 6
ATOM 8800 N N . ALA A 1 8 ? -7.673 14.026 8.215 1.00 31.31 8 ALA A N 6
ATOM 8801 C CA . ALA A 1 8 ? -6.614 13.333 7.531 1.00 21.40 8 ALA A CA 6
ATOM 8802 C C . ALA A 1 8 ? -6.984 11.871 7.365 1.00 54.13 8 ALA A C 6
ATOM 8803 O O . ALA A 1 8 ? -7.834 11.350 8.100 1.00 11.52 8 ALA A O 6
ATOM 8810 N N . SER A 1 9 ? -6.370 11.220 6.413 1.00 23.01 9 SER A N 6
ATOM 8811 C CA . SER A 1 9 ? -6.654 9.844 6.133 1.00 4.42 9 SER A CA 6
ATOM 8812 C C . SER A 1 9 ? -6.134 8.895 7.222 1.00 71.45 9 SER A C 6
ATOM 8813 O O . SER A 1 9 ? -4.924 8.643 7.323 1.00 65.32 9 SER A O 6
ATOM 8821 N N . SER A 1 10 ? -7.047 8.408 8.047 1.00 51.51 10 SER A N 6
ATOM 8822 C CA . SER A 1 10 ? -6.725 7.409 9.040 1.00 71.32 10 SER A CA 6
ATOM 8823 C C . SER A 1 10 ? -6.623 6.065 8.327 1.00 53.22 10 SER A C 6
ATOM 8824 O O . SER A 1 10 ? -5.862 5.175 8.719 1.00 14.41 10 SER A O 6
ATOM 8832 N N . CYS A 1 11 ? -7.400 5.947 7.271 1.00 41.52 11 CYS A N 6
ATOM 8833 C CA . CYS A 1 11 ? -7.401 4.806 6.411 1.00 4.32 11 CYS A CA 6
ATOM 8834 C C . CYS A 1 11 ? -7.457 5.246 4.971 1.00 2.12 11 CYS A C 6
ATOM 8835 O O . CYS A 1 11 ? -8.140 6.216 4.633 1.00 43.33 11 CYS A O 6
ATOM 8842 N N . CYS A 1 12 ? -6.720 4.574 4.138 1.00 40.31 12 CYS A N 6
ATOM 8843 C CA . CYS A 1 12 ? -6.802 4.811 2.734 1.00 0.15 12 CYS A CA 6
ATOM 8844 C C . CYS A 1 12 ? -7.772 3.787 2.177 1.00 1.12 12 CYS A C 6
ATOM 8845 O O . CYS A 1 12 ? -7.461 2.602 2.127 1.00 41.55 12 CYS A O 6
ATOM 8852 N N . THR A 1 13 ? -8.945 4.234 1.802 1.00 23.53 13 THR A N 6
ATOM 8853 C CA . THR A 1 13 ? -10.004 3.346 1.351 1.00 34.53 13 THR A CA 6
ATOM 8854 C C . THR A 1 13 ? -9.964 3.094 -0.158 1.00 14.21 13 THR A C 6
ATOM 8855 O O . THR A 1 13 ? -10.903 2.537 -0.729 1.00 21.33 13 THR A O 6
ATOM 8866 N N . GLU A 1 14 ? -8.881 3.460 -0.786 1.00 3.52 14 GLU A N 6
ATOM 8867 C CA . GLU A 1 14 ? -8.761 3.327 -2.210 1.00 13.31 14 GLU A CA 6
ATOM 8868 C C . GLU A 1 14 ? -7.376 2.840 -2.579 1.00 5.44 14 GLU A C 6
ATOM 8869 O O . GLU A 1 14 ? -6.428 3.128 -1.887 1.00 43.22 14 GLU A O 6
ATOM 8881 N N . VAL A 1 15 ? -7.292 2.065 -3.636 1.00 75.25 15 VAL A N 6
ATOM 8882 C CA . VAL A 1 15 ? -6.024 1.656 -4.237 1.00 32.21 15 VAL A CA 6
ATOM 8883 C C . VAL A 1 15 ? -6.205 1.574 -5.733 1.00 41.42 15 VAL A C 6
ATOM 8884 O O . VAL A 1 15 ? -7.291 1.257 -6.214 1.00 42.03 15 VAL A O 6
ATOM 8897 N N . SER A 1 16 ? -5.176 1.880 -6.463 1.00 61.00 16 SER A N 6
ATOM 8898 C CA . SER A 1 16 ? -5.234 1.830 -7.909 1.00 45.11 16 SER A CA 6
ATOM 8899 C C . SER A 1 16 ? -4.942 0.419 -8.436 1.00 42.00 16 SER A C 6
ATOM 8900 O O . SER A 1 16 ? -5.057 0.163 -9.632 1.00 25.33 16 SER A O 6
ATOM 8908 N N . HIS A 1 17 ? -4.598 -0.494 -7.513 1.00 24.25 17 HIS A N 6
ATOM 8909 C CA . HIS A 1 17 ? -4.190 -1.875 -7.836 1.00 4.20 17 HIS A CA 6
ATOM 8910 C C . HIS A 1 17 ? -2.857 -1.883 -8.558 1.00 51.43 17 HIS A C 6
ATOM 8911 O O . HIS A 1 17 ? -1.817 -2.131 -7.948 1.00 2.31 17 HIS A O 6
ATOM 8925 N N . HIS A 1 18 ? -2.884 -1.572 -9.826 1.00 31.52 18 HIS A N 6
ATOM 8926 C CA . HIS A 1 18 ? -1.684 -1.455 -10.625 1.00 5.40 18 HIS A CA 6
ATOM 8927 C C . HIS A 1 18 ? -1.264 -0.019 -10.717 1.00 43.13 18 HIS A C 6
ATOM 8928 O O . HIS A 1 18 ? -2.097 0.890 -10.653 1.00 10.23 18 HIS A O 6
ATOM 8942 N N . ILE A 1 19 ? 0.011 0.195 -10.840 1.00 53.10 19 ILE A N 6
ATOM 8943 C CA . ILE A 1 19 ? 0.532 1.511 -10.906 1.00 1.53 19 ILE A CA 6
ATOM 8944 C C . ILE A 1 19 ? 1.785 1.494 -11.760 1.00 40.02 19 ILE A C 6
ATOM 8945 O O . ILE A 1 19 ? 2.387 0.430 -11.968 1.00 62.42 19 ILE A O 6
ATOM 8961 N N . SER A 1 20 ? 2.156 2.618 -12.254 1.00 22.41 20 SER A N 6
ATOM 8962 C CA . SER A 1 20 ? 3.323 2.742 -13.069 1.00 24.24 20 SER A CA 6
ATOM 8963 C C . SER A 1 20 ? 4.438 3.402 -12.271 1.00 2.24 20 SER A C 6
ATOM 8964 O O . SER A 1 20 ? 4.175 4.269 -11.415 1.00 63.44 20 SER A O 6
ATOM 8972 N N . ARG A 1 21 ? 5.677 3.001 -12.532 1.00 15.31 21 ARG A N 6
ATOM 8973 C CA . ARG A 1 21 ? 6.819 3.557 -11.832 1.00 3.05 21 ARG A CA 6
ATOM 8974 C C . ARG A 1 21 ? 6.984 5.043 -11.993 1.00 2.44 21 ARG A C 6
ATOM 8975 O O . ARG A 1 21 ? 7.518 5.678 -11.109 1.00 21.42 21 ARG A O 6
ATOM 8996 N N . ARG A 1 22 ? 6.529 5.598 -13.119 1.00 42.21 22 ARG A N 6
ATOM 8997 C CA . ARG A 1 22 ? 6.606 7.051 -13.347 1.00 34.30 22 ARG A CA 6
ATOM 8998 C C . ARG A 1 22 ? 6.047 7.835 -12.140 1.00 13.21 22 ARG A C 6
ATOM 8999 O O . ARG A 1 22 ? 6.630 8.816 -11.718 1.00 42.53 22 ARG A O 6
ATOM 9020 N N . LEU A 1 23 ? 4.936 7.367 -11.586 1.00 33.23 23 LEU A N 6
ATOM 9021 C CA . LEU A 1 23 ? 4.337 8.009 -10.416 1.00 12.45 23 LEU A CA 6
ATOM 9022 C C . LEU A 1 23 ? 5.142 7.645 -9.187 1.00 33.14 23 LEU A C 6
ATOM 9023 O O . LEU A 1 23 ? 5.431 8.486 -8.345 1.00 14.44 23 LEU A O 6
ATOM 9039 N N . LEU A 1 24 ? 5.527 6.398 -9.127 1.00 11.43 24 LEU A N 6
ATOM 9040 C CA . LEU A 1 24 ? 6.220 5.837 -7.993 1.00 21.41 24 LEU A CA 6
ATOM 9041 C C . LEU A 1 24 ? 7.519 6.566 -7.691 1.00 23.21 24 LEU A C 6
ATOM 9042 O O . LEU A 1 24 ? 7.806 6.898 -6.546 1.00 25.13 24 LEU A O 6
ATOM 9058 N N . GLU A 1 25 ? 8.279 6.835 -8.710 1.00 32.11 25 GLU A N 6
ATOM 9059 C CA . GLU A 1 25 ? 9.564 7.516 -8.585 1.00 52.30 25 GLU A CA 6
ATOM 9060 C C . GLU A 1 25 ? 9.390 8.935 -7.990 1.00 75.13 25 GLU A C 6
ATOM 9061 O O . GLU A 1 25 ? 10.358 9.568 -7.556 1.00 1.22 25 GLU A O 6
ATOM 9073 N N . ARG A 1 26 ? 8.159 9.412 -7.982 1.00 21.43 26 ARG A N 6
ATOM 9074 C CA . ARG A 1 26 ? 7.813 10.748 -7.506 1.00 74.43 26 ARG A CA 6
ATOM 9075 C C . ARG A 1 26 ? 7.231 10.691 -6.082 1.00 12.43 26 ARG A C 6
ATOM 9076 O O . ARG A 1 26 ? 6.863 11.723 -5.513 1.00 11.51 26 ARG A O 6
ATOM 9097 N N . VAL A 1 27 ? 7.135 9.491 -5.526 1.00 15.10 27 VAL A N 6
ATOM 9098 C CA . VAL A 1 27 ? 6.587 9.292 -4.185 1.00 35.11 27 VAL A CA 6
ATOM 9099 C C . VAL A 1 27 ? 7.541 9.808 -3.119 1.00 11.05 27 VAL A C 6
ATOM 9100 O O . VAL A 1 27 ? 8.758 9.618 -3.218 1.00 71.23 27 VAL A O 6
ATOM 9113 N N . ASN A 1 28 ? 6.988 10.468 -2.110 1.00 24.21 28 ASN A N 6
ATOM 9114 C CA . ASN A 1 28 ? 7.798 11.016 -1.028 1.00 54.15 28 ASN A CA 6
ATOM 9115 C C . ASN A 1 28 ? 7.592 10.179 0.221 1.00 40.15 28 ASN A C 6
ATOM 9116 O O . ASN A 1 28 ? 8.531 9.915 0.957 1.00 31.32 28 ASN A O 6
ATOM 9127 N N . MET A 1 29 ? 6.354 9.762 0.455 1.00 72.14 29 MET A N 6
ATOM 9128 C CA . MET A 1 29 ? 6.030 9.026 1.673 1.00 21.22 29 MET A CA 6
ATOM 9129 C C . MET A 1 29 ? 5.380 7.715 1.340 1.00 0.15 29 MET A C 6
ATOM 9130 O O . MET A 1 29 ? 4.550 7.644 0.443 1.00 52.41 29 MET A O 6
ATOM 9144 N N . CYS A 1 30 ? 5.754 6.710 2.057 1.00 20.42 30 CYS A N 6
ATOM 9145 C CA . CYS A 1 30 ? 5.197 5.404 1.930 1.00 60.22 30 CYS A CA 6
ATOM 9146 C C . CYS A 1 30 ? 4.779 4.917 3.305 1.00 55.13 30 CYS A C 6
ATOM 9147 O O . CYS A 1 30 ? 5.561 4.989 4.271 1.00 33.23 30 CYS A O 6
ATOM 9154 N N . ARG A 1 31 ? 3.559 4.477 3.409 1.00 54.30 31 ARG A N 6
ATOM 9155 C CA . ARG A 1 31 ? 3.021 3.959 4.641 1.00 60.20 31 ARG A CA 6
ATOM 9156 C C . ARG A 1 31 ? 2.230 2.699 4.343 1.00 35.15 31 ARG A C 6
ATOM 9157 O O . ARG A 1 31 ? 1.353 2.702 3.473 1.00 53.12 31 ARG A O 6
ATOM 9178 N N . ILE A 1 32 ? 2.538 1.624 5.043 1.00 12.24 32 ILE A N 6
ATOM 9179 C CA . ILE A 1 32 ? 1.873 0.363 4.795 1.00 34.44 32 ILE A CA 6
ATOM 9180 C C . ILE A 1 32 ? 0.696 0.195 5.715 1.00 43.33 32 ILE A C 6
ATOM 9181 O O . ILE A 1 32 ? 0.845 0.053 6.937 1.00 43.15 32 ILE A O 6
ATOM 9197 N N . GLN A 1 33 ? -0.451 0.232 5.133 1.00 43.14 33 GLN A N 6
ATOM 9198 C CA . GLN A 1 33 ? -1.681 0.059 5.824 1.00 42.53 33 GLN A CA 6
ATOM 9199 C C . GLN A 1 33 ? -2.108 -1.388 5.691 1.00 1.14 33 GLN A C 6
ATOM 9200 O O . GLN A 1 33 ? -2.196 -1.908 4.587 1.00 51.21 33 GLN A O 6
ATOM 9214 N N . ARG A 1 34 ? -2.345 -2.038 6.797 1.00 11.20 34 ARG A N 6
ATOM 9215 C CA . ARG A 1 34 ? -2.710 -3.437 6.779 1.00 42.31 34 ARG A CA 6
ATOM 9216 C C . ARG A 1 34 ? -4.042 -3.646 7.468 1.00 24.14 34 ARG A C 6
ATOM 9217 O O . ARG A 1 34 ? -4.419 -2.868 8.365 1.00 1.35 34 ARG A O 6
ATOM 9238 N N . ALA A 1 35 ? -4.762 -4.666 7.040 1.00 73.10 35 ALA A N 6
ATOM 9239 C CA . ALA A 1 35 ? -5.984 -5.059 7.685 1.00 53.04 35 ALA A CA 6
ATOM 9240 C C . ALA A 1 35 ? -5.610 -5.696 9.007 1.00 63.33 35 ALA A C 6
ATOM 9241 O O . ALA A 1 35 ? -4.898 -6.723 9.033 1.00 44.21 35 ALA A O 6
ATOM 9248 N N . ASP A 1 36 ? -6.046 -5.077 10.085 1.00 55.31 36 ASP A N 6
ATOM 9249 C CA . ASP A 1 36 ? -5.674 -5.484 11.442 1.00 70.12 36 ASP A CA 6
ATOM 9250 C C . ASP A 1 36 ? -6.317 -4.560 12.445 1.00 75.24 36 ASP A C 6
ATOM 9251 O O . ASP A 1 36 ? -7.088 -4.980 13.307 1.00 32.32 36 ASP A O 6
ATOM 9260 N N . GLY A 1 37 ? -5.992 -3.305 12.319 1.00 75.41 37 GLY A N 6
ATOM 9261 C CA . GLY A 1 37 ? -6.502 -2.300 13.214 1.00 43.10 37 GLY A CA 6
ATOM 9262 C C . GLY A 1 37 ? -6.332 -0.934 12.634 1.00 41.12 37 GLY A C 6
ATOM 9263 O O . GLY A 1 37 ? -7.092 -0.015 12.943 1.00 64.15 37 GLY A O 6
ATOM 9267 N N . ASP A 1 38 ? -5.318 -0.799 11.787 1.00 71.22 38 ASP A N 6
ATOM 9268 C CA . ASP A 1 38 ? -5.033 0.452 11.089 1.00 45.31 38 ASP A CA 6
ATOM 9269 C C . ASP A 1 38 ? -6.187 0.764 10.172 1.00 42.34 38 ASP A C 6
ATOM 9270 O O . ASP A 1 38 ? -6.591 1.913 10.013 1.00 51.01 38 ASP A O 6
ATOM 9279 N N . CYS A 1 39 ? -6.703 -0.279 9.575 1.00 12.42 39 CYS A N 6
ATOM 9280 C CA . CYS A 1 39 ? -7.864 -0.248 8.737 1.00 75.20 39 CYS A CA 6
ATOM 9281 C C . CYS A 1 39 ? -8.167 -1.703 8.402 1.00 70.32 39 CYS A C 6
ATOM 9282 O O . CYS A 1 39 ? -7.436 -2.595 8.853 1.00 14.15 39 CYS A O 6
ATOM 9289 N N . ASP A 1 40 ? -9.206 -1.953 7.649 1.00 14.11 40 ASP A N 6
ATOM 9290 C CA . ASP A 1 40 ? -9.571 -3.315 7.241 1.00 34.10 40 ASP A CA 6
ATOM 9291 C C . ASP A 1 40 ? -9.227 -3.514 5.786 1.00 22.14 40 ASP A C 6
ATOM 9292 O O . ASP A 1 40 ? -9.799 -4.377 5.103 1.00 5.33 40 ASP A O 6
ATOM 9301 N N . LEU A 1 41 ? -8.254 -2.761 5.324 1.00 50.03 41 LEU A N 6
ATOM 9302 C CA . LEU A 1 41 ? -7.872 -2.758 3.939 1.00 63.52 41 LEU A CA 6
ATOM 9303 C C . LEU A 1 41 ? -6.364 -2.579 3.862 1.00 62.44 41 LEU A C 6
ATOM 9304 O O . LEU A 1 41 ? -5.801 -1.688 4.516 1.00 34.53 41 LEU A O 6
ATOM 9320 N N . ALA A 1 42 ? -5.723 -3.421 3.089 1.00 25.02 42 ALA A N 6
ATOM 9321 C CA . ALA A 1 42 ? -4.290 -3.369 2.923 1.00 24.02 42 ALA A CA 6
ATOM 9322 C C . ALA A 1 42 ? -3.951 -2.452 1.765 1.00 73.12 42 ALA A C 6
ATOM 9323 O O . ALA A 1 42 ? -4.357 -2.700 0.622 1.00 3.24 42 ALA A O 6
ATOM 9330 N N . ALA A 1 43 ? -3.216 -1.412 2.042 1.00 45.11 43 ALA A N 6
ATOM 9331 C CA . ALA A 1 43 ? -2.899 -0.437 1.031 1.00 44.41 43 ALA A CA 6
ATOM 9332 C C . ALA A 1 43 ? -1.542 0.159 1.256 1.00 32.43 43 ALA A C 6
ATOM 9333 O O . ALA A 1 43 ? -1.117 0.344 2.402 1.00 25.52 43 ALA A O 6
ATOM 9340 N N . VAL A 1 44 ? -0.852 0.431 0.185 1.00 2.43 44 VAL A N 6
ATOM 9341 C CA . VAL A 1 44 ? 0.375 1.155 0.264 1.00 31.21 44 VAL A CA 6
ATOM 9342 C C . VAL A 1 44 ? 0.025 2.594 0.007 1.00 14.23 44 VAL A C 6
ATOM 9343 O O . VAL A 1 44 ? -0.389 2.949 -1.104 1.00 74.23 44 VAL A O 6
ATOM 9356 N N . ILE A 1 45 ? 0.136 3.392 1.018 1.00 71.22 45 ILE A N 6
ATOM 9357 C CA . ILE A 1 45 ? -0.186 4.781 0.933 1.00 21.40 45 ILE A CA 6
ATOM 9358 C C . ILE A 1 45 ? 1.049 5.545 0.469 1.00 63.45 45 ILE A C 6
ATOM 9359 O O . ILE A 1 45 ? 2.077 5.554 1.149 1.00 10.03 45 ILE A O 6
ATOM 9375 N N . LEU A 1 46 ? 0.942 6.151 -0.688 1.00 42.05 46 LEU A N 6
ATOM 9376 C CA . LEU A 1 46 ? 2.035 6.853 -1.318 1.00 70.52 46 LEU A CA 6
ATOM 9377 C C . LEU A 1 46 ? 1.736 8.329 -1.389 1.00 24.14 46 LEU A C 6
ATOM 9378 O O . LEU A 1 46 ? 0.796 8.755 -2.053 1.00 41.32 46 LEU A O 6
ATOM 9394 N N . HIS A 1 47 ? 2.512 9.102 -0.717 1.00 4.41 47 HIS A N 6
ATOM 9395 C CA . HIS A 1 47 ? 2.306 10.533 -0.729 1.00 42.12 47 HIS A CA 6
ATOM 9396 C C . HIS A 1 47 ? 3.158 11.171 -1.775 1.00 63.34 47 HIS A C 6
ATOM 9397 O O . HIS A 1 47 ? 4.382 10.999 -1.792 1.00 75.14 47 HIS A O 6
ATOM 9411 N N . VAL A 1 48 ? 2.516 11.879 -2.635 1.00 14.13 48 VAL A N 6
ATOM 9412 C CA . VAL A 1 48 ? 3.126 12.610 -3.693 1.00 3.13 48 VAL A CA 6
ATOM 9413 C C . VAL A 1 48 ? 2.730 14.040 -3.423 1.00 21.11 48 VAL A C 6
ATOM 9414 O O . VAL A 1 48 ? 1.678 14.258 -2.812 1.00 71.34 48 VAL A O 6
ATOM 9427 N N . LYS A 1 49 ? 3.528 15.001 -3.831 1.00 71.30 49 LYS A N 6
ATOM 9428 C CA . LYS A 1 49 ? 3.256 16.397 -3.492 1.00 44.02 49 LYS A CA 6
ATOM 9429 C C . LYS A 1 49 ? 1.870 16.887 -3.944 1.00 61.03 49 LYS A C 6
ATOM 9430 O O . LYS A 1 49 ? 1.244 17.705 -3.255 1.00 24.33 49 LYS A O 6
ATOM 9449 N N . ARG A 1 50 ? 1.377 16.390 -5.068 1.00 72.51 50 ARG A N 6
ATOM 9450 C CA . ARG A 1 50 ? 0.098 16.849 -5.557 1.00 42.14 50 ARG A CA 6
ATOM 9451 C C . ARG A 1 50 ? -1.081 16.097 -4.929 1.00 3.44 50 ARG A C 6
ATOM 9452 O O . ARG A 1 50 ? -2.134 16.701 -4.674 1.00 11.03 50 ARG A O 6
ATOM 9473 N N . ARG A 1 51 ? -0.903 14.821 -4.620 1.00 4.50 51 ARG A N 6
ATOM 9474 C CA . ARG A 1 51 ? -2.013 14.011 -4.127 1.00 43.15 51 ARG A CA 6
ATOM 9475 C C . ARG A 1 51 ? -1.446 12.683 -3.610 1.00 63.14 51 ARG A C 6
ATOM 9476 O O . ARG A 1 51 ? -0.411 12.225 -4.075 1.00 42.14 51 ARG A O 6
ATOM 9497 N N . ARG A 1 52 ? -2.100 12.121 -2.639 1.00 31.21 52 ARG A N 6
ATOM 9498 C CA . ARG A 1 52 ? -1.718 10.851 -2.027 1.00 44.31 52 ARG A CA 6
ATOM 9499 C C . ARG A 1 52 ? -2.384 9.695 -2.784 1.00 54.53 52 ARG A C 6
ATOM 9500 O O . ARG A 1 52 ? -3.599 9.584 -2.788 1.00 41.32 52 ARG A O 6
ATOM 9521 N N . ILE A 1 53 ? -1.608 8.855 -3.410 1.00 2.43 53 ILE A N 6
ATOM 9522 C CA . ILE A 1 53 ? -2.151 7.724 -4.154 1.00 20.43 53 ILE A CA 6
ATOM 9523 C C . ILE A 1 53 ? -1.892 6.443 -3.376 1.00 63.43 53 ILE A C 6
ATOM 9524 O O . ILE A 1 53 ? -0.897 6.330 -2.696 1.00 54.35 53 ILE A O 6
ATOM 9540 N N . CYS A 1 54 ? -2.790 5.516 -3.448 1.00 23.34 54 CYS A N 6
ATOM 9541 C CA . CYS A 1 54 ? -2.612 4.256 -2.784 1.00 2.41 54 CYS A CA 6
ATOM 9542 C C . CYS A 1 54 ? -2.615 3.135 -3.781 1.00 22.12 54 CYS A C 6
ATOM 9543 O O . CYS A 1 54 ? -3.345 3.165 -4.780 1.00 24.25 54 CYS A O 6
ATOM 9550 N N . VAL A 1 55 ? -1.807 2.159 -3.539 1.00 12.32 55 VAL A N 6
ATOM 9551 C CA . VAL A 1 55 ? -1.679 1.063 -4.440 1.00 62.20 55 VAL A CA 6
ATOM 9552 C C . VAL A 1 55 ? -1.662 -0.261 -3.658 1.00 42.45 55 VAL A C 6
ATOM 9553 O O . VAL A 1 55 ? -1.549 -0.258 -2.427 1.00 44.35 55 VAL A O 6
ATOM 9566 N N . SER A 1 56 ? -1.799 -1.355 -4.361 1.00 13.22 56 SER A N 6
ATOM 9567 C CA . SER A 1 56 ? -1.806 -2.658 -3.790 1.00 5.25 56 SER A CA 6
ATOM 9568 C C . SER A 1 56 ? -0.386 -3.057 -3.319 1.00 11.13 56 SER A C 6
ATOM 9569 O O . SER A 1 56 ? 0.581 -2.911 -4.065 1.00 74.22 56 SER A O 6
ATOM 9577 N N . PRO A 1 57 ? -0.251 -3.575 -2.064 1.00 53.22 57 PRO A N 6
ATOM 9578 C CA . PRO A 1 57 ? 1.063 -3.979 -1.490 1.00 33.44 57 PRO A CA 6
ATOM 9579 C C . PRO A 1 57 ? 1.632 -5.195 -2.191 1.00 24.42 57 PRO A C 6
ATOM 9580 O O . PRO A 1 57 ? 2.803 -5.547 -2.040 1.00 74.02 57 PRO A O 6
ATOM 9591 N N . HIS A 1 58 ? 0.792 -5.828 -2.955 1.00 31.52 58 HIS A N 6
ATOM 9592 C CA . HIS A 1 58 ? 1.153 -7.030 -3.666 1.00 15.24 58 HIS A CA 6
ATOM 9593 C C . HIS A 1 58 ? 1.479 -6.732 -5.107 1.00 65.05 58 HIS A C 6
ATOM 9594 O O . HIS A 1 58 ? 1.650 -7.639 -5.916 1.00 12.22 58 HIS A O 6
ATOM 9608 N N . ASN A 1 59 ? 1.593 -5.467 -5.425 1.00 31.12 59 ASN A N 6
ATOM 9609 C CA . ASN A 1 59 ? 1.887 -5.058 -6.774 1.00 10.13 59 ASN A CA 6
ATOM 9610 C C . ASN A 1 59 ? 3.376 -5.209 -7.061 1.00 0.00 59 ASN A C 6
ATOM 9611 O O . ASN A 1 59 ? 4.222 -4.637 -6.365 1.00 3.43 59 ASN A O 6
ATOM 9622 N N . HIS A 1 60 ? 3.665 -5.977 -8.095 1.00 31.41 60 HIS A N 6
ATOM 9623 C CA . HIS A 1 60 ? 5.023 -6.279 -8.557 1.00 41.32 60 HIS A CA 6
ATOM 9624 C C . HIS A 1 60 ? 5.823 -4.988 -8.852 1.00 42.53 60 HIS A C 6
ATOM 9625 O O . HIS A 1 60 ? 6.969 -4.847 -8.422 1.00 25.23 60 HIS A O 6
ATOM 9639 N N . THR A 1 61 ? 5.196 -4.062 -9.560 1.00 63.20 61 THR A N 6
ATOM 9640 C CA . THR A 1 61 ? 5.811 -2.805 -9.959 1.00 54.24 61 THR A CA 6
ATOM 9641 C C . THR A 1 61 ? 6.294 -2.027 -8.722 1.00 22.12 61 THR A C 6
ATOM 9642 O O . THR A 1 61 ? 7.403 -1.481 -8.703 1.00 21.12 61 THR A O 6
ATOM 9653 N N . VAL A 1 62 ? 5.457 -2.016 -7.699 1.00 43.54 62 VAL A N 6
ATOM 9654 C CA . VAL A 1 62 ? 5.742 -1.347 -6.438 1.00 53.53 62 VAL A CA 6
ATOM 9655 C C . VAL A 1 62 ? 6.945 -1.966 -5.762 1.00 61.20 62 VAL A C 6
ATOM 9656 O O . VAL A 1 62 ? 7.874 -1.269 -5.358 1.00 31.51 62 VAL A O 6
ATOM 9669 N N . LYS A 1 63 ? 6.926 -3.268 -5.670 1.00 12.11 63 LYS A N 6
ATOM 9670 C CA . LYS A 1 63 ? 8.004 -4.010 -5.024 1.00 1.45 63 LYS A CA 6
ATOM 9671 C C . LYS A 1 63 ? 9.364 -3.760 -5.697 1.00 23.21 63 LYS A C 6
ATOM 9672 O O . LYS A 1 63 ? 10.385 -3.647 -5.014 1.00 22.02 63 LYS A O 6
ATOM 9691 N N . GLN A 1 64 ? 9.370 -3.647 -7.024 1.00 55.52 64 GLN A N 6
ATOM 9692 C CA . GLN A 1 64 ? 10.613 -3.444 -7.752 1.00 31.01 64 GLN A CA 6
ATOM 9693 C C . GLN A 1 64 ? 11.039 -1.990 -7.546 1.00 51.10 64 GLN A C 6
ATOM 9694 O O . GLN A 1 64 ? 12.206 -1.703 -7.291 1.00 64.00 64 GLN A O 6
ATOM 9708 N N . TRP A 1 65 ? 10.066 -1.088 -7.610 1.00 3.54 65 TRP A N 6
ATOM 9709 C CA . TRP A 1 65 ? 10.287 0.319 -7.364 1.00 2.44 65 TRP A CA 6
ATOM 9710 C C . TRP A 1 65 ? 10.937 0.547 -6.001 1.00 24.33 65 TRP A C 6
ATOM 9711 O O . TRP A 1 65 ? 11.885 1.328 -5.876 1.00 51.43 65 TRP A O 6
ATOM 9732 N N . MET A 1 66 ? 10.440 -0.147 -4.997 1.00 21.31 66 MET A N 6
ATOM 9733 C CA . MET A 1 66 ? 10.997 -0.041 -3.641 1.00 14.12 66 MET A CA 6
ATOM 9734 C C . MET A 1 66 ? 12.467 -0.425 -3.574 1.00 13.40 66 MET A C 6
ATOM 9735 O O . MET A 1 66 ? 13.210 0.153 -2.803 1.00 41.42 66 MET A O 6
ATOM 9749 N N . LYS A 1 67 ? 12.894 -1.375 -4.397 1.00 35.11 67 LYS A N 6
ATOM 9750 C CA . LYS A 1 67 ? 14.277 -1.784 -4.444 1.00 24.52 67 LYS A CA 6
ATOM 9751 C C . LYS A 1 67 ? 15.140 -0.614 -4.906 1.00 3.25 67 LYS A C 6
ATOM 9752 O O . LYS A 1 67 ? 16.250 -0.394 -4.414 1.00 33.23 67 LYS A O 6
ATOM 9771 N N . VAL A 1 68 ? 14.601 0.138 -5.823 1.00 22.03 68 VAL A N 6
ATOM 9772 C CA . VAL A 1 68 ? 15.295 1.251 -6.418 1.00 22.15 68 VAL A CA 6
ATOM 9773 C C . VAL A 1 68 ? 15.271 2.447 -5.473 1.00 34.43 68 VAL A C 6
ATOM 9774 O O . VAL A 1 68 ? 16.283 3.111 -5.257 1.00 60.54 68 VAL A O 6
ATOM 9787 N N . GLN A 1 69 ? 14.114 2.698 -4.902 1.00 63.31 69 GLN A N 6
ATOM 9788 C CA . GLN A 1 69 ? 13.917 3.807 -3.981 1.00 31.31 69 GLN A CA 6
ATOM 9789 C C . GLN A 1 69 ? 14.643 3.610 -2.683 1.00 31.44 69 GLN A C 6
ATOM 9790 O O . GLN A 1 69 ? 14.955 4.574 -1.993 1.00 5.25 69 GLN A O 6
ATOM 9804 N N . ALA A 1 70 ? 14.910 2.370 -2.345 1.00 24.43 70 ALA A N 6
ATOM 9805 C CA . ALA A 1 70 ? 15.633 2.047 -1.131 1.00 62.34 70 ALA A CA 6
ATOM 9806 C C . ALA A 1 70 ? 17.027 2.681 -1.133 1.00 31.43 70 ALA A C 6
ATOM 9807 O O . ALA A 1 70 ? 17.621 2.903 -0.070 1.00 14.11 70 ALA A O 6
ATOM 9814 N N . ALA A 1 71 ? 17.539 2.974 -2.343 1.00 32.41 71 ALA A N 6
ATOM 9815 C CA . ALA A 1 71 ? 18.851 3.599 -2.531 1.00 54.22 71 ALA A CA 6
ATOM 9816 C C . ALA A 1 71 ? 18.923 4.995 -1.892 1.00 64.33 71 ALA A C 6
ATOM 9817 O O . ALA A 1 71 ? 20.000 5.585 -1.804 1.00 33.24 71 ALA A O 6
ATOM 9824 N N . LYS A 1 72 ? 17.775 5.532 -1.484 1.00 24.01 72 LYS A N 6
ATOM 9825 C CA . LYS A 1 72 ? 17.748 6.754 -0.708 1.00 4.01 72 LYS A CA 6
ATOM 9826 C C . LYS A 1 72 ? 18.298 6.458 0.667 1.00 34.54 72 LYS A C 6
ATOM 9827 O O . LYS A 1 72 ? 17.602 5.925 1.536 1.00 33.13 72 LYS A O 6
ATOM 9846 N N . LYS A 1 73 ? 19.547 6.781 0.848 1.00 4.02 73 LYS A N 6
ATOM 9847 C CA . LYS A 1 73 ? 20.272 6.446 2.053 1.00 42.41 73 LYS A CA 6
ATOM 9848 C C . LYS A 1 73 ? 19.893 7.335 3.213 1.00 55.01 73 LYS A C 6
ATOM 9849 O O . LYS A 1 73 ? 20.286 7.072 4.352 1.00 30.31 73 LYS A O 6
ATOM 9868 N N . ASN A 1 74 ? 19.124 8.379 2.934 1.00 12.10 74 ASN A N 6
ATOM 9869 C CA . ASN A 1 74 ? 18.640 9.257 3.992 1.00 75.33 74 ASN A CA 6
ATOM 9870 C C . ASN A 1 74 ? 17.654 8.492 4.869 1.00 14.33 74 ASN A C 6
ATOM 9871 O O . ASN A 1 74 ? 17.536 8.744 6.063 1.00 24.22 74 ASN A O 6
ATOM 9882 N N . GLY A 1 75 ? 16.973 7.541 4.268 1.00 40.32 75 GLY A N 6
ATOM 9883 C CA . GLY A 1 75 ? 16.042 6.746 4.984 1.00 12.24 75 GLY A CA 6
ATOM 9884 C C . GLY A 1 75 ? 14.930 6.290 4.100 1.00 25.55 75 GLY A C 6
ATOM 9885 O O . GLY A 1 75 ? 14.813 6.737 2.951 1.00 52.13 75 GLY A O 6
ATOM 9889 N N . LYS A 1 76 ? 14.124 5.408 4.608 1.00 11.14 76 LYS A N 6
ATOM 9890 C CA . LYS A 1 76 ? 13.004 4.905 3.882 1.00 2.34 76 LYS A CA 6
ATOM 9891 C C . LYS A 1 76 ? 11.790 5.746 4.163 1.00 13.43 76 LYS A C 6
ATOM 9892 O O . LYS A 1 76 ? 11.047 5.488 5.112 1.00 53.31 76 LYS A O 6
ATOM 9911 N N . GLY A 1 77 ? 11.616 6.779 3.390 1.00 64.22 77 GLY A N 6
ATOM 9912 C CA . GLY A 1 77 ? 10.456 7.601 3.569 1.00 33.33 77 GLY A CA 6
ATOM 9913 C C . GLY A 1 77 ? 9.420 7.158 2.627 1.00 73.14 77 GLY A C 6
ATOM 9914 O O . GLY A 1 77 ? 8.288 6.911 2.987 1.00 44.43 77 GLY A O 6
ATOM 9918 N N . ASN A 1 78 ? 9.845 7.017 1.419 1.00 33.42 78 ASN A N 6
ATOM 9919 C CA . ASN A 1 78 ? 9.030 6.559 0.334 1.00 31.33 78 ASN A CA 6
ATOM 9920 C C . ASN A 1 78 ? 9.282 5.102 0.051 1.00 61.32 78 ASN A C 6
ATOM 9921 O O . ASN A 1 78 ? 8.880 4.590 -0.970 1.00 34.31 78 ASN A O 6
ATOM 9932 N N . VAL A 1 79 ? 9.958 4.436 0.947 1.00 25.51 79 VAL A N 6
ATOM 9933 C CA . VAL A 1 79 ? 10.253 3.040 0.750 1.00 3.42 79 VAL A CA 6
ATOM 9934 C C . VAL A 1 79 ? 9.652 2.255 1.909 1.00 3.34 79 VAL A C 6
ATOM 9935 O O . VAL A 1 79 ? 9.668 2.745 3.036 1.00 13.42 79 VAL A O 6
ATOM 9948 N N . CYS A 1 80 ? 9.139 1.058 1.659 1.00 42.00 80 CYS A N 6
ATOM 9949 C CA . CYS A 1 80 ? 8.519 0.287 2.734 1.00 14.41 80 CYS A CA 6
ATOM 9950 C C . CYS A 1 80 ? 8.982 -1.165 2.838 1.00 15.23 80 CYS A C 6
ATOM 9951 O O . CYS A 1 80 ? 9.589 -1.539 3.846 1.00 11.32 80 CYS A O 6
ATOM 9958 N N . HIS A 1 81 ? 8.715 -1.979 1.810 1.00 41.34 81 HIS A N 6
ATOM 9959 C CA . HIS A 1 81 ? 8.990 -3.417 1.890 1.00 53.10 81 HIS A CA 6
ATOM 9960 C C . HIS A 1 81 ? 10.475 -3.731 1.721 1.00 75.10 81 HIS A C 6
ATOM 9961 O O . HIS A 1 81 ? 10.912 -4.018 0.614 1.00 23.50 81 HIS A O 6
ATOM 9975 N N . ARG A 1 82 ? 11.227 -3.598 2.825 1.00 72.53 82 ARG A N 6
ATOM 9976 C CA . ARG A 1 82 ? 12.670 -3.929 2.942 1.00 41.43 82 ARG A CA 6
ATOM 9977 C C . ARG A 1 82 ? 13.496 -3.543 1.680 1.00 10.35 82 ARG A C 6
ATOM 9978 O O . ARG A 1 82 ? 13.961 -2.402 1.553 1.00 15.13 82 ARG A O 6
ATOM 9999 N N . LYS A 1 83 ? 13.632 -4.518 0.776 1.00 12.55 83 LYS A N 6
ATOM 10000 C CA . LYS A 1 83 ? 14.276 -4.424 -0.539 1.00 31.00 83 LYS A CA 6
ATOM 10001 C C . LYS A 1 83 ? 13.832 -5.638 -1.329 1.00 23.51 83 LYS A C 6
ATOM 10002 O O . LYS A 1 83 ? 14.391 -6.730 -1.164 1.00 43.02 83 LYS A O 6
ATOM 10021 N N . LYS A 1 84 ? 12.808 -5.481 -2.119 1.00 55.44 84 LYS A N 6
ATOM 10022 C CA . LYS A 1 84 ? 12.260 -6.596 -2.873 1.00 52.40 84 LYS A CA 6
ATOM 10023 C C . LYS A 1 84 ? 12.980 -6.719 -4.202 1.00 13.33 84 LYS A C 6
ATOM 10024 O O . LYS A 1 84 ? 13.389 -5.717 -4.773 1.00 65.02 84 LYS A O 6
ATOM 10043 N N . HIS A 1 85 ? 13.138 -7.952 -4.682 1.00 55.10 85 HIS A N 6
ATOM 10044 C CA . HIS A 1 85 ? 13.800 -8.246 -5.973 1.00 61.54 85 HIS A CA 6
ATOM 10045 C C . HIS A 1 85 ? 15.307 -7.936 -5.931 1.00 24.31 85 HIS A C 6
ATOM 10046 O O . HIS A 1 85 ? 15.862 -7.560 -4.889 1.00 51.42 85 HIS A O 6
ATOM 10060 N N . HIS A 1 86 ? 15.968 -8.135 -7.049 1.00 14.13 86 HIS A N 6
ATOM 10061 C CA . HIS A 1 86 ? 17.392 -7.850 -7.167 1.00 24.45 86 HIS A CA 6
ATOM 10062 C C . HIS A 1 86 ? 17.606 -6.509 -7.835 1.00 32.11 86 HIS A C 6
ATOM 10063 O O . HIS A 1 86 ? 18.583 -5.806 -7.557 1.00 43.50 86 HIS A O 6
ATOM 10077 N N . GLY A 1 87 ? 16.695 -6.151 -8.711 1.00 23.03 87 GLY A N 6
ATOM 10078 C CA . GLY A 1 87 ? 16.782 -4.877 -9.365 1.00 4.44 87 GLY A CA 6
ATOM 10079 C C . GLY A 1 87 ? 17.220 -5.001 -10.798 1.00 65.42 87 GLY A C 6
ATOM 10080 O O . GLY A 1 87 ? 17.958 -5.929 -11.160 1.00 70.34 87 GLY A O 6
ATOM 10084 N N . LYS A 1 88 ? 16.777 -4.082 -11.604 1.00 64.32 88 LYS A N 6
ATOM 10085 C CA . LYS A 1 88 ? 17.090 -4.067 -13.018 1.00 41.43 88 LYS A CA 6
ATOM 10086 C C . LYS A 1 88 ? 18.223 -3.096 -13.286 1.00 14.35 88 LYS A C 6
ATOM 10087 O O . LYS A 1 88 ? 18.954 -3.237 -14.268 1.00 0.44 88 LYS A O 6
ATOM 10106 N N . ARG A 1 89 ? 18.361 -2.124 -12.383 1.00 43.43 89 ARG A N 6
ATOM 10107 C CA . ARG A 1 89 ? 19.249 -0.980 -12.556 1.00 2.44 89 ARG A CA 6
ATOM 10108 C C . ARG A 1 89 ? 18.816 -0.190 -13.761 1.00 74.32 89 ARG A C 6
ATOM 10109 O O . ARG A 1 89 ? 19.199 -0.464 -14.908 1.00 72.21 89 ARG A O 6
ATOM 10130 N N . ASN A 1 90 ? 17.975 0.758 -13.492 1.00 5.23 90 ASN A N 6
ATOM 10131 C CA . ASN A 1 90 ? 17.285 1.501 -14.504 1.00 24.32 90 ASN A CA 6
ATOM 10132 C C . ASN A 1 90 ? 18.121 2.606 -15.100 1.00 14.43 90 ASN A C 6
ATOM 10133 O O . ASN A 1 90 ? 18.926 3.247 -14.422 1.00 44.12 90 ASN A O 6
ATOM 10144 N N . SER A 1 91 ? 17.945 2.775 -16.374 1.00 41.30 91 SER A N 6
ATOM 10145 C CA . SER A 1 91 ? 18.562 3.813 -17.159 1.00 52.11 91 SER A CA 6
ATOM 10146 C C . SER A 1 91 ? 17.571 4.200 -18.246 1.00 31.34 91 SER A C 6
ATOM 10147 O O . SER A 1 91 ? 17.942 4.636 -19.334 1.00 15.11 91 SER A O 6
ATOM 10155 N N . ASN A 1 92 ? 16.294 4.061 -17.896 1.00 43.11 92 ASN A N 6
ATOM 10156 C CA . ASN A 1 92 ? 15.184 4.255 -18.815 1.00 54.11 92 ASN A CA 6
ATOM 10157 C C . ASN A 1 92 ? 15.139 5.633 -19.418 1.00 75.33 92 ASN A C 6
ATOM 10158 O O . ASN A 1 92 ? 15.073 6.650 -18.709 1.00 74.44 92 ASN A O 6
ATOM 10169 N N . ARG A 1 93 ? 15.155 5.666 -20.717 1.00 33.34 93 ARG A N 6
ATOM 10170 C CA . ARG A 1 93 ? 15.094 6.881 -21.464 1.00 71.23 93 ARG A CA 6
ATOM 10171 C C . ARG A 1 93 ? 14.012 6.735 -22.524 1.00 55.33 93 ARG A C 6
ATOM 10172 O O . ARG A 1 93 ? 14.297 6.396 -23.680 1.00 31.05 93 ARG A O 6
ATOM 10193 N N . ALA A 1 94 ? 12.774 6.896 -22.097 1.00 2.10 94 ALA A N 6
ATOM 10194 C CA . ALA A 1 94 ? 11.621 6.781 -22.969 1.00 44.45 94 ALA A CA 6
ATOM 10195 C C . ALA A 1 94 ? 10.395 7.246 -22.230 1.00 74.11 94 ALA A C 6
ATOM 10196 O O . ALA A 1 94 ? 9.962 6.587 -21.280 1.00 51.10 94 ALA A O 6
ATOM 10203 N N . HIS A 1 95 ? 9.858 8.378 -22.653 1.00 11.32 95 HIS A N 6
ATOM 10204 C CA . HIS A 1 95 ? 8.674 8.990 -22.048 1.00 22.44 95 HIS A CA 6
ATOM 10205 C C . HIS A 1 95 ? 8.983 9.468 -20.622 1.00 74.55 95 HIS A C 6
ATOM 10206 O O . HIS A 1 95 ? 8.827 8.728 -19.636 1.00 14.33 95 HIS A O 6
ATOM 10220 N N . GLN A 1 96 ? 9.476 10.678 -20.538 1.00 42.34 96 GLN A N 6
ATOM 10221 C CA . GLN A 1 96 ? 9.874 11.271 -19.289 1.00 22.40 96 GLN A CA 6
ATOM 10222 C C . GLN A 1 96 ? 9.516 12.751 -19.342 1.00 1.11 96 GLN A C 6
ATOM 10223 O O . GLN A 1 96 ? 10.169 13.542 -20.045 1.00 71.04 96 GLN A O 6
ATOM 10237 N N . GLY A 1 97 ? 8.475 13.106 -18.634 1.00 44.43 97 GLY A N 6
ATOM 10238 C CA . GLY A 1 97 ? 8.027 14.468 -18.585 1.00 13.33 97 GLY A CA 6
ATOM 10239 C C . GLY A 1 97 ? 7.467 14.770 -17.231 1.00 10.15 97 GLY A C 6
ATOM 10240 O O . GLY A 1 97 ? 7.008 13.852 -16.546 1.00 1.33 97 GLY A O 6
ATOM 10244 N N . LYS A 1 98 ? 7.498 16.021 -16.831 1.00 73.04 98 LYS A N 6
ATOM 10245 C CA . LYS A 1 98 ? 7.018 16.420 -15.507 1.00 4.20 98 LYS A CA 6
ATOM 10246 C C . LYS A 1 98 ? 5.514 16.161 -15.360 1.00 22.55 98 LYS A C 6
ATOM 10247 O O . LYS A 1 98 ? 5.106 15.270 -14.608 1.00 71.43 98 LYS A O 6
ATOM 10266 N N . HIS A 1 99 ? 4.718 16.928 -16.110 1.00 0.31 99 HIS A N 6
ATOM 10267 C CA . HIS A 1 99 ? 3.244 16.867 -16.100 1.00 14.34 99 HIS A CA 6
ATOM 10268 C C . HIS A 1 99 ? 2.717 17.241 -14.680 1.00 2.14 99 HIS A C 6
ATOM 10269 O O . HIS A 1 99 ? 3.484 17.761 -13.865 1.00 64.10 99 HIS A O 6
ATOM 10283 N N . GLU A 1 100 ? 1.403 17.041 -14.409 1.00 43.52 100 GLU A N 6
ATOM 10284 C CA . GLU A 1 100 ? 0.772 17.405 -13.097 1.00 70.03 100 GLU A CA 6
ATOM 10285 C C . GLU A 1 100 ? 0.733 18.906 -12.880 1.00 73.02 100 GLU A C 6
ATOM 10286 O O . GLU A 1 100 ? 0.382 19.401 -11.814 1.00 31.32 100 GLU A O 6
ATOM 10298 N N . THR A 1 101 ? 1.092 19.599 -13.904 1.00 45.01 101 THR A N 6
ATOM 10299 C CA . THR A 1 101 ? 1.024 21.008 -13.997 1.00 21.43 101 THR A CA 6
ATOM 10300 C C . THR A 1 101 ? 0.763 21.293 -15.452 1.00 11.23 101 THR A C 6
ATOM 10301 O O . THR A 1 101 ? 1.654 21.148 -16.309 1.00 13.22 101 THR A O 6
ATOM 10312 N N . TYR A 1 102 ? -0.456 21.606 -15.746 1.00 41.13 102 TYR A N 6
ATOM 10313 C CA . TYR A 1 102 ? -0.885 21.732 -17.099 1.00 42.52 102 TYR A CA 6
ATOM 10314 C C . TYR A 1 102 ? -1.729 22.953 -17.348 1.00 43.12 102 TYR A C 6
ATOM 10315 O O . TYR A 1 102 ? -2.036 23.724 -16.425 1.00 55.14 102 TYR A O 6
ATOM 10333 N N . GLY A 1 103 ? -2.081 23.123 -18.589 1.00 72.12 103 GLY A N 6
ATOM 10334 C CA . GLY A 1 103 ? -2.816 24.244 -19.030 1.00 23.31 103 GLY A CA 6
ATOM 10335 C C . GLY A 1 103 ? -2.057 24.909 -20.131 1.00 41.00 103 GLY A C 6
ATOM 10336 O O . GLY A 1 103 ? -1.977 24.375 -21.243 1.00 52.33 103 GLY A O 6
ATOM 10340 N N . HIS A 1 104 ? -1.486 26.068 -19.825 1.00 24.42 104 HIS A N 6
ATOM 10341 C CA . HIS A 1 104 ? -0.639 26.848 -20.748 1.00 50.42 104 HIS A CA 6
ATOM 10342 C C . HIS A 1 104 ? -1.405 27.316 -21.983 1.00 3.21 104 HIS A C 6
ATOM 10343 O O . HIS A 1 104 ? -0.821 27.811 -22.949 1.00 73.22 104 HIS A O 6
ATOM 10357 N N . LYS A 1 105 ? -2.713 27.167 -21.935 1.00 12.14 105 LYS A N 6
ATOM 10358 C CA . LYS A 1 105 ? -3.595 27.635 -22.977 1.00 53.24 105 LYS A CA 6
ATOM 10359 C C . LYS A 1 105 ? -3.798 29.102 -22.724 1.00 12.43 105 LYS A C 6
ATOM 10360 O O . LYS A 1 105 ? -3.865 2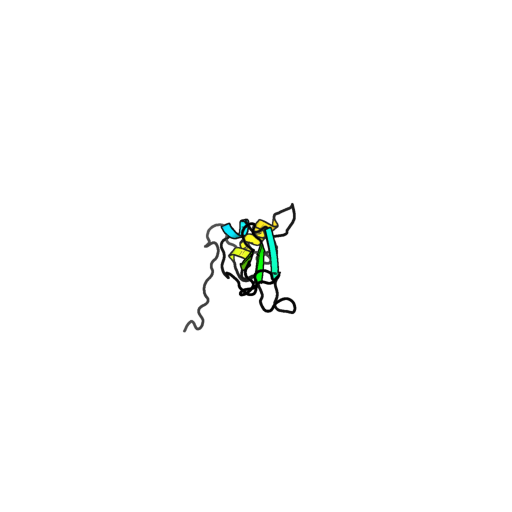9.921 -23.633 1.00 42.40 105 LYS A O 6
ATOM 10379 N N . THR A 1 106 ? -3.847 29.407 -21.469 1.00 61.55 106 THR A N 6
ATOM 10380 C CA . THR A 1 106 ? -3.898 30.725 -20.972 1.00 53.33 106 THR A CA 6
ATOM 10381 C C . THR A 1 106 ? -2.998 30.770 -19.742 1.00 45.45 106 THR A C 6
ATOM 10382 O O . THR A 1 106 ? -3.157 29.960 -18.823 1.00 54.23 106 THR A O 6
ATOM 10393 N N . PRO A 1 107 ? -1.992 31.664 -19.733 1.00 3.45 107 PRO A N 6
ATOM 10394 C CA . PRO A 1 107 ? -1.069 31.787 -18.601 1.00 54.13 107 PRO A CA 6
ATOM 10395 C C . PRO A 1 107 ? -1.819 32.120 -17.312 1.00 72.02 107 PRO A C 6
ATOM 10396 O O . PRO A 1 107 ? -1.435 31.698 -16.223 1.00 72.30 107 PRO A O 6
ATOM 10407 N N . TYR A 1 108 ? -2.896 32.840 -17.465 1.00 74.33 108 TYR A N 6
ATOM 10408 C CA . TYR A 1 108 ? -3.754 33.202 -16.382 1.00 62.25 108 TYR A CA 6
ATOM 10409 C C . TYR A 1 108 ? -4.987 32.307 -16.382 1.00 31.12 108 TYR A C 6
ATOM 10410 O O . TYR A 1 108 ? -5.825 32.437 -17.290 1.00 36.16 108 TYR A O 6
ATOM 10429 N N . SER A 1 1 ? -14.766 16.301 10.707 1.00 75.12 1 SER A N 7
ATOM 10430 C CA . SER A 1 1 ? -13.522 15.861 10.103 1.00 12.11 1 SER A CA 7
ATOM 10431 C C . SER A 1 1 ? -13.842 14.859 8.992 1.00 63.22 1 SER A C 7
ATOM 10432 O O . SER A 1 1 ? -14.147 13.691 9.260 1.00 55.43 1 SER A O 7
ATOM 10442 N N . GLU A 1 2 ? -13.803 15.319 7.745 1.00 71.52 2 GLU A N 7
ATOM 10443 C CA . GLU A 1 2 ? -14.172 14.481 6.620 1.00 71.41 2 GLU A CA 7
ATOM 10444 C C . GLU A 1 2 ? -12.940 13.795 6.045 1.00 30.53 2 GLU A C 7
ATOM 10445 O O . GLU A 1 2 ? -11.861 14.390 5.957 1.00 5.22 2 GLU A O 7
ATOM 10457 N N . ALA A 1 3 ? -13.098 12.562 5.653 1.00 34.11 3 ALA A N 7
ATOM 10458 C CA . ALA A 1 3 ? -12.009 11.788 5.114 1.00 53.50 3 ALA A CA 7
ATOM 10459 C C . ALA A 1 3 ? -12.061 11.753 3.585 1.00 70.44 3 ALA A C 7
ATOM 10460 O O . ALA A 1 3 ? -12.873 12.455 2.966 1.00 12.52 3 ALA A O 7
ATOM 10467 N N . ILE A 1 4 ? -11.171 10.960 2.994 1.00 72.33 4 ILE A N 7
ATOM 10468 C CA . ILE A 1 4 ? -11.049 10.764 1.539 1.00 72.24 4 ILE A CA 7
ATOM 10469 C C . ILE A 1 4 ? -10.464 12.000 0.834 1.00 74.03 4 ILE A C 7
ATOM 10470 O O . ILE A 1 4 ? -9.318 11.971 0.388 1.00 43.20 4 ILE A O 7
ATOM 10486 N N . LEU A 1 5 ? -11.235 13.083 0.756 1.00 32.40 5 LEU A N 7
ATOM 10487 C CA . LEU A 1 5 ? -10.766 14.291 0.071 1.00 25.11 5 LEU A CA 7
ATOM 10488 C C . LEU A 1 5 ? -9.859 15.167 0.963 1.00 53.41 5 LEU A C 7
ATOM 10489 O O . LEU A 1 5 ? -8.689 15.355 0.637 1.00 10.33 5 LEU A O 7
ATOM 10505 N N . PRO A 1 6 ? -10.349 15.704 2.124 1.00 74.34 6 PRO A N 7
ATOM 10506 C CA . PRO A 1 6 ? -9.520 16.557 2.982 1.00 52.55 6 PRO A CA 7
ATOM 10507 C C . PRO A 1 6 ? -8.568 15.722 3.822 1.00 43.11 6 PRO A C 7
ATOM 10508 O O . PRO A 1 6 ? -7.574 16.221 4.343 1.00 51.44 6 PRO A O 7
ATOM 10519 N N . ILE A 1 7 ? -8.886 14.433 3.911 1.00 30.11 7 ILE A N 7
ATOM 10520 C CA . ILE A 1 7 ? -8.128 13.457 4.669 1.00 55.33 7 ILE A CA 7
ATOM 10521 C C . ILE A 1 7 ? -8.173 13.746 6.172 1.00 73.43 7 ILE A C 7
ATOM 10522 O O . ILE A 1 7 ? -7.486 14.632 6.682 1.00 53.51 7 ILE A O 7
ATOM 10538 N N . ALA A 1 8 ? -9.032 13.029 6.853 1.00 4.24 8 ALA A N 7
ATOM 10539 C CA . ALA A 1 8 ? -9.137 13.121 8.293 1.00 12.45 8 ALA A CA 7
ATOM 10540 C C . ALA A 1 8 ? -7.993 12.334 8.892 1.00 70.02 8 ALA A C 7
ATOM 10541 O O . ALA A 1 8 ? -7.319 12.767 9.830 1.00 64.10 8 ALA A O 7
ATOM 10548 N N . SER A 1 9 ? -7.791 11.183 8.331 1.00 24.50 9 SER A N 7
ATOM 10549 C CA . SER A 1 9 ? -6.725 10.306 8.660 1.00 4.43 9 SER A CA 7
ATOM 10550 C C . SER A 1 9 ? -6.276 9.653 7.368 1.00 50.03 9 SER A C 7
ATOM 10551 O O . SER A 1 9 ? -7.105 9.442 6.460 1.00 40.43 9 SER A O 7
ATOM 10559 N N . SER A 1 10 ? -5.011 9.378 7.234 1.00 32.33 10 SER A N 7
ATOM 10560 C CA . SER A 1 10 ? -4.509 8.835 6.006 1.00 34.43 10 SER A CA 7
ATOM 10561 C C . SER A 1 10 ? -4.745 7.329 5.920 1.00 21.43 10 SER A C 7
ATOM 10562 O O . SER A 1 10 ? -3.916 6.528 6.341 1.00 12.23 10 SER A O 7
ATOM 10570 N N . CYS A 1 11 ? -5.906 6.968 5.443 1.00 22.20 11 CYS A N 7
ATOM 10571 C CA . CYS A 1 11 ? -6.249 5.591 5.232 1.00 34.50 11 CYS A CA 7
ATOM 10572 C C . CYS A 1 11 ? -6.682 5.360 3.817 1.00 53.55 11 CYS A C 7
ATOM 10573 O O . CYS A 1 11 ? -7.375 6.182 3.220 1.00 14.13 11 CYS A O 7
ATOM 10580 N N . CYS A 1 12 ? -6.216 4.291 3.270 1.00 2.44 12 CYS A N 7
ATOM 10581 C CA . CYS A 1 12 ? -6.491 3.911 1.917 1.00 1.13 12 CYS A CA 7
ATOM 10582 C C . CYS A 1 12 ? -7.637 2.933 1.850 1.00 2.43 12 CYS A C 7
ATOM 10583 O O . CYS A 1 12 ? -7.491 1.763 2.176 1.00 1.45 12 CYS A O 7
ATOM 10590 N N . THR A 1 13 ? -8.781 3.440 1.483 1.00 74.54 13 THR A N 7
ATOM 10591 C CA . THR A 1 13 ? -9.978 2.649 1.369 1.00 1.35 13 THR A CA 7
ATOM 10592 C C . THR A 1 13 ? -10.089 2.023 -0.019 1.00 22.44 13 THR A C 7
ATOM 10593 O O . THR A 1 13 ? -10.834 1.068 -0.229 1.00 74.34 13 THR A O 7
ATOM 10604 N N . GLU A 1 14 ? -9.326 2.553 -0.944 1.00 65.31 14 GLU A N 7
ATOM 10605 C CA . GLU A 1 14 ? -9.316 2.080 -2.306 1.00 14.32 14 GLU A CA 7
ATOM 10606 C C . GLU A 1 14 ? -7.879 1.968 -2.734 1.00 30.10 14 GLU A C 7
ATOM 10607 O O . GLU A 1 14 ? -7.009 2.558 -2.096 1.00 22.12 14 GLU A O 7
ATOM 10619 N N . VAL A 1 15 ? -7.621 1.224 -3.774 1.00 1.13 15 VAL A N 7
ATOM 10620 C CA . VAL A 1 15 ? -6.294 1.136 -4.347 1.00 24.13 15 VAL A CA 7
ATOM 10621 C C . VAL A 1 15 ? -6.389 1.081 -5.854 1.00 71.15 15 VAL A C 7
ATOM 10622 O O . VAL A 1 15 ? -7.412 0.675 -6.405 1.00 71.41 15 VAL A O 7
ATOM 10635 N N . SER A 1 16 ? -5.344 1.504 -6.516 1.00 4.30 16 SER A N 7
ATOM 10636 C CA . SER A 1 16 ? -5.305 1.476 -7.958 1.00 15.20 16 SER A CA 7
ATOM 10637 C C . SER A 1 16 ? -4.841 0.102 -8.466 1.00 71.44 16 SER A C 7
ATOM 10638 O O . SER A 1 16 ? -4.840 -0.156 -9.670 1.00 34.24 16 SER A O 7
ATOM 10646 N N . HIS A 1 17 ? -4.472 -0.775 -7.518 1.00 61.14 17 HIS A N 7
ATOM 10647 C CA . HIS A 1 17 ? -3.992 -2.146 -7.789 1.00 23.44 17 HIS A CA 7
ATOM 10648 C C . HIS A 1 17 ? -2.645 -2.150 -8.494 1.00 12.23 17 HIS A C 7
ATOM 10649 O O . HIS A 1 17 ? -1.611 -2.388 -7.868 1.00 64.14 17 HIS A O 7
ATOM 10663 N N . HIS A 1 18 ? -2.653 -1.858 -9.769 1.00 30.22 18 HIS A N 7
ATOM 10664 C CA . HIS A 1 18 ? -1.442 -1.790 -10.548 1.00 25.42 18 HIS A CA 7
ATOM 10665 C C . HIS A 1 18 ? -1.151 -0.341 -10.833 1.00 75.34 18 HIS A C 7
ATOM 10666 O O . HIS A 1 18 ? -2.082 0.469 -10.972 1.00 42.10 18 HIS A O 7
ATOM 10680 N N . ILE A 1 19 ? 0.099 0.008 -10.904 1.00 42.53 19 ILE A N 7
ATOM 10681 C CA . ILE A 1 19 ? 0.461 1.383 -11.074 1.00 21.14 19 ILE A CA 7
ATOM 10682 C C . ILE A 1 19 ? 1.761 1.487 -11.862 1.00 3.10 19 ILE A C 7
ATOM 10683 O O . ILE A 1 19 ? 2.526 0.513 -11.941 1.00 10.25 19 ILE A O 7
ATOM 10699 N N . SER A 1 20 ? 1.995 2.642 -12.432 1.00 52.34 20 SER A N 7
ATOM 10700 C CA . SER A 1 20 ? 3.186 2.915 -13.197 1.00 3.50 20 SER A CA 7
ATOM 10701 C C . SER A 1 20 ? 4.289 3.415 -12.250 1.00 50.41 20 SER A C 7
ATOM 10702 O O . SER A 1 20 ? 3.996 4.096 -11.250 1.00 61.15 20 SER A O 7
ATOM 10710 N N . ARG A 1 21 ? 5.540 3.093 -12.557 1.00 43.41 21 ARG A N 7
ATOM 10711 C CA . ARG A 1 21 ? 6.647 3.401 -11.661 1.00 61.42 21 ARG A CA 7
ATOM 10712 C C . ARG A 1 21 ? 6.898 4.901 -11.580 1.00 5.24 21 ARG A C 7
ATOM 10713 O O . ARG A 1 21 ? 7.309 5.404 -10.554 1.00 75.51 21 ARG A O 7
ATOM 10734 N N . ARG A 1 22 ? 6.617 5.608 -12.663 1.00 72.25 22 ARG A N 7
ATOM 10735 C CA . ARG A 1 22 ? 6.874 7.053 -12.730 1.00 10.21 22 ARG A CA 7
ATOM 10736 C C . ARG A 1 22 ? 6.095 7.853 -11.682 1.00 44.53 22 ARG A C 7
ATOM 10737 O O . ARG A 1 22 ? 6.539 8.920 -11.258 1.00 33.44 22 ARG A O 7
ATOM 10758 N N . LEU A 1 23 ? 4.936 7.349 -11.277 1.00 72.45 23 LEU A N 7
ATOM 10759 C CA . LEU A 1 23 ? 4.158 7.994 -10.217 1.00 13.52 23 LEU A CA 7
ATOM 10760 C C . LEU A 1 23 ? 4.814 7.680 -8.897 1.00 55.11 23 LEU A C 7
ATOM 10761 O O . LEU A 1 23 ? 4.974 8.550 -8.036 1.00 41.41 23 LEU A O 7
ATOM 10777 N N . LEU A 1 24 ? 5.224 6.440 -8.770 1.00 61.34 24 LEU A N 7
ATOM 10778 C CA . LEU A 1 24 ? 5.834 5.926 -7.574 1.00 72.31 24 LEU A CA 7
ATOM 10779 C C . LEU A 1 24 ? 7.080 6.703 -7.248 1.00 53.24 24 LEU A C 7
ATOM 10780 O O . LEU A 1 24 ? 7.356 7.027 -6.104 1.00 44.10 24 LEU A O 7
ATOM 10796 N N . GLU A 1 25 ? 7.811 7.022 -8.260 1.00 62.30 25 GLU A N 7
ATOM 10797 C CA . GLU A 1 25 ? 9.042 7.743 -8.127 1.00 21.31 25 GLU A CA 7
ATOM 10798 C C . GLU A 1 25 ? 8.837 9.172 -7.626 1.00 50.05 25 GLU A C 7
ATOM 10799 O O . GLU A 1 25 ? 9.789 9.854 -7.293 1.00 3.52 25 GLU A O 7
ATOM 10811 N N . ARG A 1 26 ? 7.596 9.620 -7.586 1.00 25.52 26 ARG A N 7
ATOM 10812 C CA . ARG A 1 26 ? 7.281 10.924 -7.051 1.00 51.55 26 ARG A CA 7
ATOM 10813 C C . ARG A 1 26 ? 6.761 10.809 -5.613 1.00 41.11 26 ARG A C 7
ATOM 10814 O O . ARG A 1 26 ? 6.434 11.812 -4.972 1.00 23.21 26 ARG A O 7
ATOM 10835 N N . VAL A 1 27 ? 6.683 9.581 -5.122 1.00 31.44 27 VAL A N 7
ATOM 10836 C CA . VAL A 1 27 ? 6.221 9.309 -3.768 1.00 61.45 27 VAL A CA 7
ATOM 10837 C C . VAL A 1 27 ? 7.263 9.725 -2.747 1.00 20.34 27 VAL A C 7
ATOM 10838 O O . VAL A 1 27 ? 8.451 9.433 -2.901 1.00 44.22 27 VAL A O 7
ATOM 10851 N N . ASN A 1 28 ? 6.824 10.444 -1.748 1.00 21.35 28 ASN A N 7
ATOM 10852 C CA . ASN A 1 28 ? 7.699 10.907 -0.684 1.00 51.03 28 ASN A CA 7
ATOM 10853 C C . ASN A 1 28 ? 7.420 10.153 0.617 1.00 40.05 28 ASN A C 7
ATOM 10854 O O . ASN A 1 28 ? 8.333 9.875 1.382 1.00 54.11 28 ASN A O 7
ATOM 10865 N N . MET A 1 29 ? 6.156 9.828 0.863 1.00 42.24 29 MET A N 7
ATOM 10866 C CA . MET A 1 29 ? 5.771 9.075 2.068 1.00 65.43 29 MET A CA 7
ATOM 10867 C C . MET A 1 29 ? 5.125 7.780 1.655 1.00 41.01 29 MET A C 7
ATOM 10868 O O . MET A 1 29 ? 4.306 7.763 0.741 1.00 33.42 29 MET A O 7
ATOM 10882 N N . CYS A 1 30 ? 5.483 6.720 2.307 1.00 74.31 30 CYS A N 7
ATOM 10883 C CA . CYS A 1 30 ? 4.935 5.412 2.020 1.00 65.31 30 CYS A CA 7
ATOM 10884 C C . CYS A 1 30 ? 4.578 4.747 3.328 1.00 72.45 30 CYS A C 7
ATOM 10885 O O . CYS A 1 30 ? 5.376 4.763 4.269 1.00 62.42 30 CYS A O 7
ATOM 10892 N N . ARG A 1 31 ? 3.387 4.201 3.411 1.00 13.42 31 ARG A N 7
ATOM 10893 C CA . ARG A 1 31 ? 2.956 3.493 4.596 1.00 33.52 31 ARG A CA 7
ATOM 10894 C C . ARG A 1 31 ? 2.185 2.221 4.223 1.00 64.32 31 ARG A C 7
ATOM 10895 O O . ARG A 1 31 ? 1.363 2.230 3.303 1.00 23.32 31 ARG A O 7
ATOM 10916 N N . ILE A 1 32 ? 2.455 1.134 4.932 1.00 71.12 32 ILE A N 7
ATOM 10917 C CA . ILE A 1 32 ? 1.753 -0.116 4.704 1.00 42.52 32 ILE A CA 7
ATOM 10918 C C . ILE A 1 32 ? 0.588 -0.196 5.657 1.00 31.54 32 ILE A C 7
ATOM 10919 O O . ILE A 1 32 ? 0.763 -0.320 6.875 1.00 15.34 32 ILE A O 7
ATOM 10935 N N . GLN A 1 33 ? -0.575 -0.101 5.117 1.00 11.02 33 GLN A N 7
ATOM 10936 C CA . GLN A 1 33 ? -1.776 -0.130 5.882 1.00 60.41 33 GLN A CA 7
ATOM 10937 C C . GLN A 1 33 ? -2.271 -1.548 5.986 1.00 4.31 33 GLN A C 7
ATOM 10938 O O . GLN A 1 33 ? -2.552 -2.177 4.975 1.00 34.51 33 GLN A O 7
ATOM 10952 N N . ARG A 1 34 ? -2.358 -2.055 7.179 1.00 14.51 34 ARG A N 7
ATOM 10953 C CA . ARG A 1 34 ? -2.864 -3.391 7.377 1.00 73.45 34 ARG A CA 7
ATOM 10954 C C . ARG A 1 34 ? -4.288 -3.322 7.885 1.00 55.10 34 ARG A C 7
ATOM 10955 O O . ARG A 1 34 ? -4.626 -2.457 8.740 1.00 41.31 34 ARG A O 7
ATOM 10976 N N . ALA A 1 35 ? -5.122 -4.199 7.392 1.00 73.44 35 ALA A N 7
ATOM 10977 C CA . ALA A 1 35 ? -6.479 -4.261 7.839 1.00 33.11 35 ALA A CA 7
ATOM 10978 C C . ALA A 1 35 ? -6.530 -5.053 9.113 1.00 41.15 35 ALA A C 7
ATOM 10979 O O . ALA A 1 35 ? -6.538 -6.296 9.081 1.00 33.04 35 ALA A O 7
ATOM 10986 N N . ASP A 1 36 ? -6.516 -4.315 10.228 1.00 45.30 36 ASP A N 7
ATOM 10987 C CA . ASP A 1 36 ? -6.514 -4.851 11.603 1.00 60.24 36 ASP A CA 7
ATOM 10988 C C . ASP A 1 36 ? -6.019 -3.772 12.544 1.00 41.54 36 ASP A C 7
ATOM 10989 O O . ASP A 1 36 ? -6.599 -3.523 13.601 1.00 3.21 36 ASP A O 7
ATOM 10998 N N . GLY A 1 37 ? -4.943 -3.111 12.136 1.00 12.14 37 GLY A N 7
ATOM 10999 C CA . GLY A 1 37 ? -4.310 -2.144 13.008 1.00 33.03 37 GLY A CA 7
ATOM 11000 C C . GLY A 1 37 ? -4.295 -0.734 12.491 1.00 41.02 37 GLY A C 7
ATOM 11001 O O . GLY A 1 37 ? -4.195 0.209 13.269 1.00 72.45 37 GLY A O 7
ATOM 11005 N N . ASP A 1 38 ? -4.363 -0.559 11.201 1.00 70.51 38 ASP A N 7
ATOM 11006 C CA . ASP A 1 38 ? -4.348 0.788 10.660 1.00 42.41 38 ASP A CA 7
ATOM 11007 C C . ASP A 1 38 ? -5.745 1.196 10.307 1.00 33.14 38 ASP A C 7
ATOM 11008 O O . ASP A 1 38 ? -6.339 2.043 10.960 1.00 45.44 38 ASP A O 7
ATOM 11017 N N . CYS A 1 39 ? -6.276 0.536 9.315 1.00 55.53 39 CYS A N 7
ATOM 11018 C CA . CYS A 1 39 ? -7.623 0.759 8.809 1.00 21.25 39 CYS A CA 7
ATOM 11019 C C . CYS A 1 39 ? -8.154 -0.514 8.156 1.00 30.03 39 CYS A C 7
ATOM 11020 O O . CYS A 1 39 ? -7.438 -1.506 8.086 1.00 12.20 39 CYS A O 7
ATOM 11027 N N . ASP A 1 40 ? -9.376 -0.486 7.671 1.00 42.22 40 ASP A N 7
ATOM 11028 C CA . ASP A 1 40 ? -10.098 -1.700 7.226 1.00 42.12 40 ASP A CA 7
ATOM 11029 C C . ASP A 1 40 ? -9.757 -2.153 5.806 1.00 64.13 40 ASP A C 7
ATOM 11030 O O . ASP A 1 40 ? -10.628 -2.689 5.111 1.00 71.12 40 ASP A O 7
ATOM 11039 N N . LEU A 1 41 ? -8.517 -2.012 5.388 1.00 61.41 41 LEU A N 7
ATOM 11040 C CA . LEU A 1 41 ? -8.129 -2.426 4.046 1.00 44.22 41 LEU A CA 7
ATOM 11041 C C . LEU A 1 41 ? -6.603 -2.490 3.999 1.00 42.14 41 LEU A C 7
ATOM 11042 O O . LEU A 1 41 ? -5.948 -1.610 4.536 1.00 33.21 41 LEU A O 7
ATOM 11058 N N . ALA A 1 42 ? -6.035 -3.530 3.417 1.00 24.50 42 ALA A N 7
ATOM 11059 C CA . ALA A 1 42 ? -4.584 -3.584 3.311 1.00 21.10 42 ALA A CA 7
ATOM 11060 C C . ALA A 1 42 ? -4.163 -2.844 2.059 1.00 53.43 42 ALA A C 7
ATOM 11061 O O . ALA A 1 42 ? -4.514 -3.245 0.945 1.00 53.01 42 ALA A O 7
ATOM 11068 N N . ALA A 1 43 ? -3.419 -1.779 2.228 1.00 34.34 43 ALA A N 7
ATOM 11069 C CA . ALA A 1 43 ? -3.056 -0.940 1.107 1.00 3.13 43 ALA A CA 7
ATOM 11070 C C . ALA A 1 43 ? -1.734 -0.263 1.313 1.00 24.31 43 ALA A C 7
ATOM 11071 O O . ALA A 1 43 ? -1.264 -0.130 2.443 1.00 54.02 43 ALA A O 7
ATOM 11078 N N . VAL A 1 44 ? -1.130 0.154 0.233 1.00 43.34 44 VAL A N 7
ATOM 11079 C CA . VAL A 1 44 ? 0.057 0.944 0.304 1.00 63.20 44 VAL A CA 7
ATOM 11080 C C . VAL A 1 44 ? -0.339 2.394 0.097 1.00 73.32 44 VAL A C 7
ATOM 11081 O O . VAL A 1 44 ? -0.847 2.767 -0.972 1.00 1.32 44 VAL A O 7
ATOM 11094 N N . ILE A 1 45 ? -0.159 3.167 1.119 1.00 30.32 45 ILE A N 7
ATOM 11095 C CA . ILE A 1 45 ? -0.453 4.575 1.112 1.00 4.11 45 ILE A CA 7
ATOM 11096 C C . ILE A 1 45 ? 0.780 5.321 0.586 1.00 31.53 45 ILE A C 7
ATOM 11097 O O . ILE A 1 45 ? 1.858 5.267 1.195 1.00 43.41 45 ILE A O 7
ATOM 11113 N N . LEU A 1 46 ? 0.624 5.983 -0.539 1.00 72.23 46 LEU A N 7
ATOM 11114 C CA . LEU A 1 46 ? 1.708 6.693 -1.191 1.00 3.23 46 LEU A CA 7
ATOM 11115 C C . LEU A 1 46 ? 1.408 8.168 -1.241 1.00 2.24 46 LEU A C 7
ATOM 11116 O O . LEU A 1 46 ? 0.375 8.576 -1.725 1.00 1.22 46 LEU A O 7
ATOM 11132 N N . HIS A 1 47 ? 2.294 8.956 -0.752 1.00 64.42 47 HIS A N 7
ATOM 11133 C CA . HIS A 1 47 ? 2.093 10.397 -0.762 1.00 63.35 47 HIS A CA 7
ATOM 11134 C C . HIS A 1 47 ? 2.980 11.035 -1.780 1.00 64.33 47 HIS A C 7
ATOM 11135 O O . HIS A 1 47 ? 4.196 10.851 -1.763 1.00 43.14 47 HIS A O 7
ATOM 11149 N N . VAL A 1 48 ? 2.380 11.760 -2.649 1.00 3.24 48 VAL A N 7
ATOM 11150 C CA . VAL A 1 48 ? 3.043 12.473 -3.690 1.00 41.32 48 VAL A CA 7
ATOM 11151 C C . VAL A 1 48 ? 2.778 13.949 -3.438 1.00 41.12 48 VAL A C 7
ATOM 11152 O O . VAL A 1 48 ? 1.790 14.285 -2.787 1.00 51.22 48 VAL A O 7
ATOM 11165 N N . LYS A 1 49 ? 3.663 14.809 -3.910 1.00 1.21 49 LYS A N 7
ATOM 11166 C CA . LYS A 1 49 ? 3.591 16.264 -3.680 1.00 22.22 49 LYS A CA 7
ATOM 11167 C C . LYS A 1 49 ? 2.196 16.855 -3.951 1.00 2.01 49 LYS A C 7
ATOM 11168 O O . LYS A 1 49 ? 1.765 17.764 -3.248 1.00 35.11 49 LYS A O 7
ATOM 11187 N N . ARG A 1 50 ? 1.490 16.336 -4.936 1.00 23.21 50 ARG A N 7
ATOM 11188 C CA . ARG A 1 50 ? 0.190 16.903 -5.270 1.00 63.11 50 ARG A CA 7
ATOM 11189 C C . ARG A 1 50 ? -0.999 16.079 -4.725 1.00 24.02 50 ARG A C 7
ATOM 11190 O O . ARG A 1 50 ? -2.043 16.645 -4.418 1.00 21.13 50 ARG A O 7
ATOM 11211 N N . ARG A 1 51 ? -0.828 14.761 -4.592 1.00 44.33 51 ARG A N 7
ATOM 11212 C CA . ARG A 1 51 ? -1.907 13.874 -4.110 1.00 43.31 51 ARG A CA 7
ATOM 11213 C C . ARG A 1 51 ? -1.336 12.666 -3.414 1.00 1.22 51 ARG A C 7
ATOM 11214 O O . ARG A 1 51 ? -0.177 12.332 -3.590 1.00 53.02 51 ARG A O 7
ATOM 11235 N N . ARG A 1 52 ? -2.155 12.024 -2.646 1.00 12.22 52 ARG A N 7
ATOM 11236 C CA . ARG A 1 52 ? -1.836 10.766 -2.025 1.00 3.24 52 ARG A CA 7
ATOM 11237 C C . ARG A 1 52 ? -2.542 9.682 -2.844 1.00 24.33 52 ARG A C 7
ATOM 11238 O O . ARG A 1 52 ? -3.737 9.799 -3.119 1.00 51.03 52 ARG A O 7
ATOM 11259 N N . ILE A 1 53 ? -1.818 8.677 -3.243 1.00 54.25 53 ILE A N 7
ATOM 11260 C CA . ILE A 1 53 ? -2.353 7.591 -4.054 1.00 45.31 53 ILE A CA 7
ATOM 11261 C C . ILE A 1 53 ? -2.240 6.292 -3.259 1.00 51.05 53 I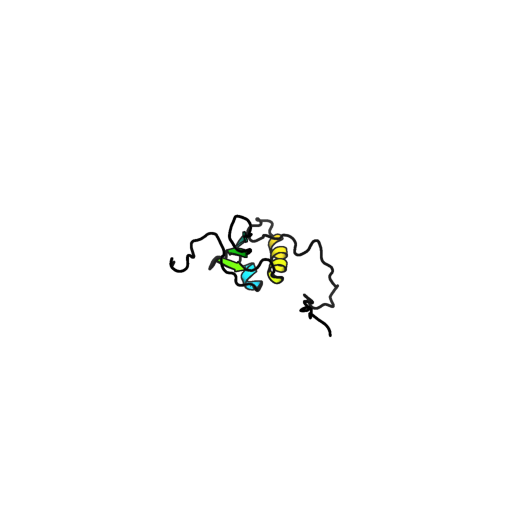LE A C 7
ATOM 11262 O O . ILE A 1 53 ? -1.384 6.169 -2.397 1.00 72.40 53 ILE A O 7
ATOM 11278 N N . CYS A 1 54 ? -3.103 5.358 -3.523 1.00 0.43 54 CYS A N 7
ATOM 11279 C CA . CYS A 1 54 ? -3.095 4.101 -2.826 1.00 34.12 54 CYS A CA 7
ATOM 11280 C C . CYS A 1 54 ? -2.949 2.961 -3.821 1.00 33.33 54 CYS A C 7
ATOM 11281 O O . CYS A 1 54 ? -3.616 2.947 -4.868 1.00 74.22 54 CYS A O 7
ATOM 11288 N N . VAL A 1 55 ? -2.094 2.013 -3.524 1.00 51.35 55 VAL A N 7
ATOM 11289 C CA . VAL A 1 55 ? -1.849 0.914 -4.438 1.00 31.33 55 VAL A CA 7
ATOM 11290 C C . VAL A 1 55 ? -1.768 -0.418 -3.669 1.00 34.03 55 VAL A C 7
ATOM 11291 O O . VAL A 1 55 ? -1.661 -0.424 -2.440 1.00 73.31 55 VAL A O 7
ATOM 11304 N N . SER A 1 56 ? -1.853 -1.520 -4.384 1.00 65.42 56 SER A N 7
ATOM 11305 C CA . SER A 1 56 ? -1.758 -2.822 -3.812 1.00 40.40 56 SER A CA 7
ATOM 11306 C C . SER A 1 56 ? -0.278 -3.203 -3.606 1.00 2.40 56 SER A C 7
ATOM 11307 O O . SER A 1 56 ? 0.550 -3.024 -4.511 1.00 42.13 56 SER A O 7
ATOM 11315 N N . PRO A 1 57 ? 0.067 -3.751 -2.418 1.00 43.24 57 PRO A N 7
ATOM 11316 C CA . PRO A 1 57 ? 1.458 -4.144 -2.080 1.00 74.44 57 PRO A CA 7
ATOM 11317 C C . PRO A 1 57 ? 1.926 -5.363 -2.873 1.00 13.40 57 PRO A C 7
ATOM 11318 O O . PRO A 1 57 ? 3.077 -5.801 -2.770 1.00 15.32 57 PRO A O 7
ATOM 11329 N N . HIS A 1 58 ? 1.026 -5.914 -3.643 1.00 70.04 58 HIS A N 7
ATOM 11330 C CA . HIS A 1 58 ? 1.316 -7.090 -4.425 1.00 35.05 58 HIS A CA 7
ATOM 11331 C C . HIS A 1 58 ? 1.634 -6.741 -5.870 1.00 75.11 58 HIS A C 7
ATOM 11332 O O . HIS A 1 58 ? 1.835 -7.626 -6.701 1.00 13.41 58 HIS A O 7
ATOM 11346 N N . ASN A 1 59 ? 1.691 -5.455 -6.170 1.00 51.22 59 ASN A N 7
ATOM 11347 C CA . ASN A 1 59 ? 2.052 -5.014 -7.509 1.00 53.10 59 ASN A CA 7
ATOM 11348 C C . ASN A 1 59 ? 3.558 -5.036 -7.667 1.00 3.01 59 ASN A C 7
ATOM 11349 O O . ASN A 1 59 ? 4.282 -4.357 -6.926 1.00 45.11 59 ASN A O 7
ATOM 11360 N N . HIS A 1 60 ? 4.021 -5.798 -8.639 1.00 52.02 60 HIS A N 7
ATOM 11361 C CA . HIS A 1 60 ? 5.445 -5.973 -8.904 1.00 24.23 60 HIS A CA 7
ATOM 11362 C C . HIS A 1 60 ? 6.134 -4.644 -9.225 1.00 23.15 60 HIS A C 7
ATOM 11363 O O . HIS A 1 60 ? 7.274 -4.431 -8.848 1.00 34.24 60 HIS A O 7
ATOM 11377 N N . THR A 1 61 ? 5.435 -3.752 -9.906 1.00 2.21 61 THR A N 7
ATOM 11378 C CA . THR A 1 61 ? 6.000 -2.464 -10.262 1.00 72.05 61 THR A CA 7
ATOM 11379 C C . THR A 1 61 ? 6.358 -1.668 -8.992 1.00 4.54 61 THR A C 7
ATOM 11380 O O . THR A 1 61 ? 7.388 -0.995 -8.933 1.00 51.52 61 THR A O 7
ATOM 11391 N N . VAL A 1 62 ? 5.512 -1.793 -7.977 1.00 22.12 62 VAL A N 7
ATOM 11392 C CA . VAL A 1 62 ? 5.735 -1.158 -6.690 1.00 10.44 62 VAL A CA 7
ATOM 11393 C C . VAL A 1 62 ? 6.943 -1.769 -6.017 1.00 64.33 62 VAL A C 7
ATOM 11394 O O . VAL A 1 62 ? 7.806 -1.066 -5.512 1.00 41.40 62 VAL A O 7
ATOM 11407 N N . LYS A 1 63 ? 6.998 -3.072 -6.042 1.00 42.22 63 LYS A N 7
ATOM 11408 C CA . LYS A 1 63 ? 8.134 -3.818 -5.485 1.00 23.25 63 LYS A CA 7
ATOM 11409 C C . LYS A 1 63 ? 9.454 -3.422 -6.176 1.00 62.32 63 LYS A C 7
ATOM 11410 O O . LYS A 1 63 ? 10.502 -3.322 -5.526 1.00 64.22 63 LYS A O 7
ATOM 11429 N N . GLN A 1 64 ? 9.389 -3.161 -7.487 1.00 12.41 64 GLN A N 7
ATOM 11430 C CA . GLN A 1 64 ? 10.551 -2.785 -8.241 1.00 11.40 64 GLN A CA 7
ATOM 11431 C C . GLN A 1 64 ? 10.952 -1.390 -7.846 1.00 74.33 64 GLN A C 7
ATOM 11432 O O . GLN A 1 64 ? 12.124 -1.089 -7.644 1.00 14.41 64 GLN A O 7
ATOM 11446 N N . TRP A 1 65 ? 9.969 -0.550 -7.742 1.00 35.31 65 TRP A N 7
ATOM 11447 C CA . TRP A 1 65 ? 10.139 0.774 -7.282 1.00 54.53 65 TRP A CA 7
ATOM 11448 C C . TRP A 1 65 ? 10.794 0.798 -5.896 1.00 43.23 65 TRP A C 7
ATOM 11449 O O . TRP A 1 65 ? 11.780 1.490 -5.697 1.00 31.22 65 TRP A O 7
ATOM 11470 N N . MET A 1 66 ? 10.255 0.027 -4.966 1.00 63.12 66 MET A N 7
ATOM 11471 C CA . MET A 1 66 ? 10.790 -0.019 -3.611 1.00 42.43 66 MET A CA 7
ATOM 11472 C C . MET A 1 66 ? 12.247 -0.463 -3.548 1.00 52.03 66 MET A C 7
ATOM 11473 O O . MET A 1 66 ? 13.011 0.118 -2.808 1.00 14.22 66 MET A O 7
ATOM 11487 N N . LYS A 1 67 ? 12.647 -1.462 -4.343 1.00 61.35 67 LYS A N 7
ATOM 11488 C CA . LYS A 1 67 ? 14.059 -1.890 -4.339 1.00 74.21 67 LYS A CA 7
ATOM 11489 C C . LYS A 1 67 ? 14.971 -0.763 -4.849 1.00 75.31 67 LYS A C 7
ATOM 11490 O O . LYS A 1 67 ? 16.108 -0.595 -4.388 1.00 65.12 67 LYS A O 7
ATOM 11509 N N . VAL A 1 68 ? 14.449 0.005 -5.787 1.00 44.44 68 VAL A N 7
ATOM 11510 C CA . VAL A 1 68 ? 15.130 1.173 -6.336 1.00 45.23 68 VAL A CA 7
ATOM 11511 C C . VAL A 1 68 ? 15.192 2.291 -5.280 1.00 22.12 68 VAL A C 7
ATOM 11512 O O . VAL A 1 68 ? 16.246 2.897 -5.038 1.00 73.52 68 VAL A O 7
ATOM 11525 N N . GLN A 1 69 ? 14.071 2.523 -4.641 1.00 65.01 69 GLN A N 7
ATOM 11526 C CA . GLN A 1 69 ? 13.922 3.580 -3.650 1.00 32.15 69 GLN A CA 7
ATOM 11527 C C . GLN A 1 69 ? 14.620 3.283 -2.348 1.00 51.12 69 GLN A C 7
ATOM 11528 O O . GLN A 1 69 ? 14.998 4.192 -1.621 1.00 14.33 69 GLN A O 7
ATOM 11542 N N . ALA A 1 70 ? 14.788 2.033 -2.051 1.00 33.45 70 ALA A N 7
ATOM 11543 C CA . ALA A 1 70 ? 15.377 1.626 -0.796 1.00 54.32 70 ALA A CA 7
ATOM 11544 C C . ALA A 1 70 ? 16.846 2.055 -0.680 1.00 5.43 70 ALA A C 7
ATOM 11545 O O . ALA A 1 70 ? 17.378 2.188 0.431 1.00 3.04 70 ALA A O 7
ATOM 11552 N N . ALA A 1 71 ? 17.489 2.263 -1.832 1.00 35.30 71 ALA A N 7
ATOM 11553 C CA . ALA A 1 71 ? 18.905 2.631 -1.908 1.00 43.32 71 ALA A CA 7
ATOM 11554 C C . ALA A 1 71 ? 19.164 4.086 -1.479 1.00 31.34 71 ALA A C 7
ATOM 11555 O O . ALA A 1 71 ? 20.325 4.526 -1.418 1.00 72.33 71 ALA A O 7
ATOM 11562 N N . LYS A 1 72 ? 18.099 4.831 -1.206 1.00 23.21 72 LYS A N 7
ATOM 11563 C CA . LYS A 1 72 ? 18.219 6.212 -0.740 1.00 34.42 72 LYS A CA 7
ATOM 11564 C C . LYS A 1 72 ? 18.989 6.292 0.570 1.00 14.31 72 LYS A C 7
ATOM 11565 O O . LYS A 1 72 ? 18.673 5.611 1.545 1.00 74.30 72 LYS A O 7
ATOM 11584 N N . LYS A 1 73 ? 19.983 7.144 0.590 1.00 4.20 73 LYS A N 7
ATOM 11585 C CA . LYS A 1 73 ? 20.911 7.243 1.712 1.00 11.13 73 LYS A CA 7
ATOM 11586 C C . LYS A 1 73 ? 20.372 8.110 2.837 1.00 72.53 73 LYS A C 7
ATOM 11587 O O . LYS A 1 73 ? 21.070 8.372 3.817 1.00 41.33 73 LYS A O 7
ATOM 11606 N N . ASN A 1 74 ? 19.137 8.543 2.703 1.00 11.13 74 ASN A N 7
ATOM 11607 C CA . ASN A 1 74 ? 18.502 9.364 3.736 1.00 55.44 74 ASN A CA 7
ATOM 11608 C C . ASN A 1 74 ? 17.860 8.437 4.744 1.00 35.21 74 ASN A C 7
ATOM 11609 O O . ASN A 1 74 ? 17.466 8.844 5.834 1.00 52.23 74 ASN A O 7
ATOM 11620 N N . GLY A 1 75 ? 17.757 7.181 4.364 1.00 1.34 75 GLY A N 7
ATOM 11621 C CA . GLY A 1 75 ? 17.122 6.204 5.177 1.00 15.34 75 GLY A CA 7
ATOM 11622 C C . GLY A 1 75 ? 15.970 5.603 4.440 1.00 73.43 75 GLY A C 7
ATOM 11623 O O . GLY A 1 75 ? 16.161 4.909 3.436 1.00 21.35 75 GLY A O 7
ATOM 11627 N N . LYS A 1 76 ? 14.783 5.865 4.905 1.00 73.05 76 LYS A N 7
ATOM 11628 C CA . LYS A 1 76 ? 13.598 5.420 4.222 1.00 42.15 76 LYS A CA 7
ATOM 11629 C C . LYS A 1 76 ? 12.474 6.405 4.472 1.00 63.40 76 LYS A C 7
ATOM 11630 O O . LYS A 1 76 ? 12.038 6.590 5.606 1.00 24.20 76 LYS A O 7
ATOM 11649 N N . GLY A 1 77 ? 12.056 7.082 3.444 1.00 70.44 77 GLY A N 7
ATOM 11650 C CA . GLY A 1 77 ? 10.940 7.970 3.598 1.00 3.21 77 GLY A CA 7
ATOM 11651 C C . GLY A 1 77 ? 9.781 7.460 2.822 1.00 14.31 77 GLY A C 7
ATOM 11652 O O . GLY A 1 77 ? 8.673 7.295 3.335 1.00 71.34 77 GLY A O 7
ATOM 11656 N N . ASN A 1 78 ? 10.052 7.170 1.596 1.00 12.30 78 ASN A N 7
ATOM 11657 C CA . ASN A 1 78 ? 9.077 6.665 0.670 1.00 22.22 78 ASN A CA 7
ATOM 11658 C C . ASN A 1 78 ? 9.244 5.189 0.437 1.00 73.13 78 ASN A C 7
ATOM 11659 O O . ASN A 1 78 ? 8.777 4.670 -0.560 1.00 52.21 78 ASN A O 7
ATOM 11670 N N . VAL A 1 79 ? 9.873 4.496 1.336 1.00 24.40 79 VAL A N 7
ATOM 11671 C CA . VAL A 1 79 ? 10.109 3.105 1.077 1.00 61.12 79 VAL A CA 7
ATOM 11672 C C . VAL A 1 79 ? 9.442 2.245 2.130 1.00 21.10 79 VAL A C 7
ATOM 11673 O O . VAL A 1 79 ? 9.692 2.414 3.324 1.00 13.43 79 VAL A O 7
ATOM 11686 N N . CYS A 1 80 ? 8.601 1.342 1.696 1.00 1.11 80 CYS A N 7
ATOM 11687 C CA . CYS A 1 80 ? 7.928 0.443 2.599 1.00 45.31 80 CYS A CA 7
ATOM 11688 C C . CYS A 1 80 ? 8.590 -0.919 2.650 1.00 41.24 80 CYS A C 7
ATOM 11689 O O . CYS A 1 80 ? 9.069 -1.334 3.699 1.00 31.04 80 CYS A O 7
ATOM 11696 N N . HIS A 1 81 ? 8.627 -1.625 1.540 1.00 73.43 81 HIS A N 7
ATOM 11697 C CA . HIS A 1 81 ? 9.268 -2.910 1.528 1.00 40.14 81 HIS A CA 7
ATOM 11698 C C . HIS A 1 81 ? 10.761 -2.736 1.409 1.00 73.43 81 HIS A C 7
ATOM 11699 O O . HIS A 1 81 ? 11.287 -2.539 0.318 1.00 73.22 81 HIS A O 7
ATOM 11713 N N . ARG A 1 82 ? 11.427 -2.736 2.535 1.00 70.00 82 ARG A N 7
ATOM 11714 C CA . ARG A 1 82 ? 12.861 -2.657 2.552 1.00 74.35 82 ARG A CA 7
ATOM 11715 C C . ARG A 1 82 ? 13.408 -4.043 2.341 1.00 73.54 82 ARG A C 7
ATOM 11716 O O . ARG A 1 82 ? 14.382 -4.250 1.606 1.00 25.30 82 ARG A O 7
ATOM 11737 N N . LYS A 1 83 ? 12.763 -5.004 2.964 1.00 65.20 83 LYS A N 7
ATOM 11738 C CA . LYS A 1 83 ? 13.113 -6.368 2.762 1.00 13.23 83 LYS A CA 7
ATOM 11739 C C . LYS A 1 83 ? 12.165 -6.970 1.750 1.00 32.20 83 LYS A C 7
ATOM 11740 O O . LYS A 1 83 ? 11.014 -7.301 2.073 1.00 31.52 83 LYS A O 7
ATOM 11759 N N . LYS A 1 84 ? 12.616 -7.049 0.531 1.00 25.14 84 LYS A N 7
ATOM 11760 C CA . LYS A 1 84 ? 11.832 -7.608 -0.529 1.00 72.22 84 LYS A CA 7
ATOM 11761 C C . LYS A 1 84 ? 12.756 -8.217 -1.550 1.00 24.22 84 LYS A C 7
ATOM 11762 O O . LYS A 1 84 ? 13.460 -7.506 -2.268 1.00 23.30 84 LYS A O 7
ATOM 11781 N N . HIS A 1 85 ? 12.781 -9.524 -1.592 1.00 14.04 85 HIS A N 7
ATOM 11782 C CA . HIS A 1 85 ? 13.625 -10.210 -2.527 1.00 0.34 85 HIS A CA 7
ATOM 11783 C C . HIS A 1 85 ? 13.009 -10.243 -3.908 1.00 13.10 85 HIS A C 7
ATOM 11784 O O . HIS A 1 85 ? 11.862 -10.667 -4.097 1.00 5.44 85 HIS A O 7
ATOM 11798 N N . HIS A 1 86 ? 13.744 -9.741 -4.847 1.00 3.54 86 HIS A N 7
ATOM 11799 C CA . HIS A 1 86 ? 13.369 -9.804 -6.230 1.00 11.54 86 HIS A CA 7
ATOM 11800 C C . HIS A 1 86 ? 14.135 -10.963 -6.859 1.00 44.30 86 HIS A C 7
ATOM 11801 O O . HIS A 1 86 ? 13.796 -11.460 -7.932 1.00 2.22 86 HIS A O 7
ATOM 11815 N N . GLY A 1 87 ? 15.162 -11.398 -6.155 1.00 32.41 87 GLY A N 7
ATOM 11816 C CA . GLY A 1 87 ? 16.002 -12.462 -6.620 1.00 22.01 87 GLY A CA 7
ATOM 11817 C C . GLY A 1 87 ? 17.032 -11.930 -7.561 1.00 74.25 87 GLY A C 7
ATOM 11818 O O . GLY A 1 87 ? 17.320 -12.551 -8.595 1.00 1.44 87 GLY A O 7
ATOM 11822 N N . LYS A 1 88 ? 17.578 -10.756 -7.201 1.00 73.33 88 LYS A N 7
ATOM 11823 C CA . LYS A 1 88 ? 18.548 -10.013 -8.010 1.00 24.22 88 LYS A CA 7
ATOM 11824 C C . LYS A 1 88 ? 17.901 -9.514 -9.285 1.00 1.21 88 LYS A C 7
ATOM 11825 O O . LYS A 1 88 ? 16.685 -9.672 -9.480 1.00 61.32 88 LYS A O 7
ATOM 11844 N N . ARG A 1 89 ? 18.706 -8.898 -10.138 1.00 42.01 89 ARG A N 7
ATOM 11845 C CA . ARG A 1 89 ? 18.288 -8.406 -11.452 1.00 63.44 89 ARG A CA 7
ATOM 11846 C C . ARG A 1 89 ? 17.348 -7.196 -11.339 1.00 52.54 89 ARG A C 7
ATOM 11847 O O . ARG A 1 89 ? 16.757 -6.937 -10.275 1.00 45.23 89 ARG A O 7
ATOM 11868 N N . ASN A 1 90 ? 17.238 -6.458 -12.435 1.00 30.01 90 ASN A N 7
ATOM 11869 C CA . ASN A 1 90 ? 16.401 -5.248 -12.523 1.00 23.34 90 ASN A CA 7
ATOM 11870 C C . ASN A 1 90 ? 16.857 -4.189 -11.560 1.00 61.12 90 ASN A C 7
ATOM 11871 O O . ASN A 1 90 ? 16.297 -4.010 -10.461 1.00 33.34 90 ASN A O 7
ATOM 11882 N N . SER A 1 91 ? 17.904 -3.538 -11.932 1.00 25.42 91 SER A N 7
ATOM 11883 C CA . SER A 1 91 ? 18.480 -2.495 -11.150 1.00 41.13 91 SER A CA 7
ATOM 11884 C C . SER A 1 91 ? 18.547 -1.256 -12.027 1.00 52.34 91 SER A C 7
ATOM 11885 O O . SER A 1 91 ? 18.062 -1.284 -13.166 1.00 40.33 91 SER A O 7
ATOM 11893 N N . ASN A 1 92 ? 19.116 -0.183 -11.540 1.00 11.55 92 ASN A N 7
ATOM 11894 C CA . ASN A 1 92 ? 19.190 1.023 -12.338 1.00 70.32 92 ASN A CA 7
ATOM 11895 C C . ASN A 1 92 ? 20.477 1.753 -12.046 1.00 21.51 92 ASN A C 7
ATOM 11896 O O . ASN A 1 92 ? 21.040 1.619 -10.957 1.00 72.21 92 ASN A O 7
ATOM 11907 N N . ARG A 1 93 ? 20.958 2.490 -13.015 1.00 33.32 93 ARG A N 7
ATOM 11908 C CA . ARG A 1 93 ? 22.129 3.321 -12.825 1.00 35.42 93 ARG A CA 7
ATOM 11909 C C . ARG A 1 93 ? 21.733 4.772 -12.821 1.00 70.34 93 ARG A C 7
ATOM 11910 O O . ARG A 1 93 ? 21.712 5.419 -13.871 1.00 31.44 93 ARG A O 7
ATOM 11931 N N . ALA A 1 94 ? 21.333 5.256 -11.640 1.00 3.12 94 ALA A N 7
ATOM 11932 C CA . ALA A 1 94 ? 20.898 6.649 -11.436 1.00 61.42 94 ALA A CA 7
ATOM 11933 C C . ALA A 1 94 ? 19.665 6.986 -12.288 1.00 61.52 94 ALA A C 7
ATOM 11934 O O . ALA A 1 94 ? 19.401 8.151 -12.589 1.00 41.35 94 ALA A O 7
ATOM 11941 N N . HIS A 1 95 ? 18.893 5.974 -12.641 1.00 62.35 95 HIS A N 7
ATOM 11942 C CA . HIS A 1 95 ? 17.695 6.195 -13.428 1.00 21.05 95 HIS A CA 7
ATOM 11943 C C . HIS A 1 95 ? 16.486 6.393 -12.552 1.00 13.41 95 HIS A C 7
ATOM 11944 O O . HIS A 1 95 ? 15.819 5.422 -12.145 1.00 45.05 95 HIS A O 7
ATOM 11958 N N . GLN A 1 96 ? 16.245 7.630 -12.206 1.00 4.02 96 GLN A N 7
ATOM 11959 C CA . GLN A 1 96 ? 15.066 7.989 -11.488 1.00 1.52 96 GLN A CA 7
ATOM 11960 C C . GLN A 1 96 ? 14.123 8.562 -12.536 1.00 21.43 96 GLN A C 7
ATOM 11961 O O . GLN A 1 96 ? 14.520 9.434 -13.305 1.00 64.54 96 GLN A O 7
ATOM 11975 N N . GLY A 1 97 ? 12.917 8.093 -12.580 1.00 62.10 97 GLY A N 7
ATOM 11976 C CA . GLY A 1 97 ? 11.994 8.494 -13.625 1.00 44.10 97 GLY A CA 7
ATOM 11977 C C . GLY A 1 97 ? 11.304 9.816 -13.403 1.00 33.14 97 GLY A C 7
ATOM 11978 O O . GLY A 1 97 ? 10.198 10.027 -13.901 1.00 44.21 97 GLY A O 7
ATOM 11982 N N . LYS A 1 98 ? 11.931 10.708 -12.688 1.00 42.12 98 LYS A N 7
ATOM 11983 C CA . LYS A 1 98 ? 11.375 12.010 -12.474 1.00 54.23 98 LYS A CA 7
ATOM 11984 C C . LYS A 1 98 ? 12.476 12.973 -12.122 1.00 3.43 98 LYS A C 7
ATOM 11985 O O . LYS A 1 98 ? 13.585 12.555 -11.772 1.00 21.42 98 LYS A O 7
ATOM 12004 N N . HIS A 1 99 ? 12.195 14.223 -12.251 1.00 60.43 99 HIS A N 7
ATOM 12005 C CA . HIS A 1 99 ? 13.066 15.269 -11.794 1.00 31.34 99 HIS A CA 7
ATOM 12006 C C . HIS A 1 99 ? 12.182 16.409 -11.386 1.00 72.43 99 HIS A C 7
ATOM 12007 O O . HIS A 1 99 ? 11.703 17.173 -12.227 1.00 1.10 99 HIS A O 7
ATOM 12021 N N . GLU A 1 100 ? 11.905 16.498 -10.127 1.00 55.04 100 GLU A N 7
ATOM 12022 C CA . GLU A 1 100 ? 10.982 17.477 -9.682 1.00 10.15 100 GLU A CA 7
ATOM 12023 C C . GLU A 1 100 ? 11.577 18.342 -8.620 1.00 32.44 100 GLU A C 7
ATOM 12024 O O . GLU A 1 100 ? 12.392 17.894 -7.807 1.00 55.52 100 GLU A O 7
ATOM 12036 N N . THR A 1 101 ? 11.194 19.563 -8.660 1.00 51.32 101 THR A N 7
ATOM 12037 C CA . THR A 1 101 ? 11.583 20.552 -7.716 1.00 54.24 101 THR A CA 7
ATOM 12038 C C . THR A 1 101 ? 10.738 21.777 -8.004 1.00 51.44 101 THR A C 7
ATOM 12039 O O . THR A 1 101 ? 10.264 22.446 -7.089 1.00 31.20 101 THR A O 7
ATOM 12050 N N . TYR A 1 102 ? 10.512 22.008 -9.313 1.00 55.13 102 TYR A N 7
ATOM 12051 C CA . TYR A 1 102 ? 9.673 23.076 -9.841 1.00 31.42 102 TYR A CA 7
ATOM 12052 C C . TYR A 1 102 ? 10.171 24.475 -9.542 1.00 4.05 102 TYR A C 7
ATOM 12053 O O . TYR A 1 102 ? 10.554 24.812 -8.415 1.00 1.34 102 TYR A O 7
ATOM 12071 N N . GLY A 1 103 ? 10.185 25.271 -10.558 1.00 71.43 103 GLY A N 7
ATOM 12072 C CA . GLY A 1 103 ? 10.559 26.627 -10.414 1.00 1.12 103 GLY A CA 7
ATOM 12073 C C . GLY A 1 103 ? 9.336 27.474 -10.390 1.00 34.01 103 GLY A C 7
ATOM 12074 O O . GLY A 1 103 ? 8.670 27.576 -9.355 1.00 52.10 103 GLY A O 7
ATOM 12078 N N . HIS A 1 104 ? 9.000 28.014 -11.546 1.00 2.15 104 HIS A N 7
ATOM 12079 C CA . HIS A 1 104 ? 7.845 28.893 -11.726 1.00 1.22 104 HIS A CA 7
ATOM 12080 C C . HIS A 1 104 ? 8.031 30.168 -10.939 1.00 43.54 104 HIS A C 7
ATOM 12081 O O . HIS A 1 104 ? 7.644 30.271 -9.771 1.00 43.25 104 HIS A O 7
ATOM 12095 N N . LYS A 1 105 ? 8.695 31.106 -11.544 1.00 51.12 105 LYS A N 7
ATOM 12096 C CA . LYS A 1 105 ? 8.935 32.367 -10.915 1.00 3.23 105 LYS A CA 7
ATOM 12097 C C . LYS A 1 105 ? 7.896 33.363 -11.354 1.00 43.13 105 LYS A C 7
ATOM 12098 O O . LYS A 1 105 ? 7.905 33.838 -12.499 1.00 14.32 105 LYS A O 7
ATOM 12117 N N . THR A 1 106 ? 6.977 33.626 -10.475 1.00 11.52 106 THR A N 7
ATOM 12118 C CA . THR A 1 106 ? 5.922 34.559 -10.709 1.00 54.44 106 THR A CA 7
ATOM 12119 C C . THR A 1 106 ? 5.710 35.358 -9.424 1.00 75.13 106 THR A C 7
ATOM 12120 O O . THR A 1 106 ? 5.302 34.801 -8.415 1.00 14.15 106 THR A O 7
ATOM 12131 N N . PRO A 1 107 ? 5.999 36.662 -9.434 1.00 12.12 107 PRO A N 7
ATOM 12132 C CA . PRO A 1 107 ? 5.887 37.511 -8.239 1.00 74.31 107 PRO A CA 7
ATOM 12133 C C . PRO A 1 107 ? 4.462 38.035 -8.020 1.00 62.24 107 PRO A C 7
ATOM 12134 O O . PRO A 1 107 ? 4.254 39.043 -7.355 1.00 33.12 107 PRO A O 7
ATOM 12145 N N . TYR A 1 108 ? 3.499 37.339 -8.558 1.00 71.33 108 TYR A N 7
ATOM 12146 C CA . TYR A 1 108 ? 2.127 37.745 -8.450 1.00 2.42 108 TYR A CA 7
ATOM 12147 C C . TYR A 1 108 ? 1.387 36.779 -7.562 1.00 64.43 108 TYR A C 7
ATOM 12148 O O . TYR A 1 108 ? 1.201 37.091 -6.366 1.00 38.77 108 TYR A O 7
ATOM 12167 N N . SER A 1 1 ? -25.116 4.591 7.118 1.00 13.11 1 SER A N 8
ATOM 12168 C CA . SER A 1 1 ? -24.462 5.453 6.165 1.00 12.42 1 SER A CA 8
ATOM 12169 C C . SER A 1 1 ? -22.989 5.484 6.477 1.00 1.14 1 SER A C 8
ATOM 12170 O O . SER A 1 1 ? -22.550 6.154 7.415 1.00 63.53 1 SER A O 8
ATOM 12180 N N . GLU A 1 2 ? -22.232 4.734 5.725 1.00 54.34 2 GLU A N 8
ATOM 12181 C CA . GLU A 1 2 ? -20.843 4.578 5.996 1.00 5.41 2 GLU A CA 8
ATOM 12182 C C . GLU A 1 2 ? -20.033 5.536 5.160 1.00 20.50 2 GLU A C 8
ATOM 12183 O O . GLU A 1 2 ? -19.777 5.281 3.976 1.00 71.22 2 GLU A O 8
ATOM 12195 N N . ALA A 1 3 ? -19.668 6.652 5.785 1.00 41.01 3 ALA A N 8
ATOM 12196 C CA . ALA A 1 3 ? -18.932 7.740 5.168 1.00 41.04 3 ALA A CA 8
ATOM 12197 C C . ALA A 1 3 ? -19.747 8.421 4.086 1.00 63.20 3 ALA A C 8
ATOM 12198 O O . ALA A 1 3 ? -19.460 8.299 2.890 1.00 53.44 3 ALA A O 8
ATOM 12205 N N . ILE A 1 4 ? -20.807 9.091 4.503 1.00 24.14 4 ILE A N 8
ATOM 12206 C CA . ILE A 1 4 ? -21.626 9.858 3.579 1.00 22.32 4 ILE A CA 8
ATOM 12207 C C . ILE A 1 4 ? -20.900 11.162 3.300 1.00 5.22 4 ILE A C 8
ATOM 12208 O O . ILE A 1 4 ? -20.935 11.703 2.197 1.00 71.52 4 ILE A O 8
ATOM 12224 N N . LEU A 1 5 ? -20.200 11.621 4.309 1.00 30.34 5 LEU A N 8
ATOM 12225 C CA . LEU A 1 5 ? -19.359 12.773 4.203 1.00 31.34 5 LEU A CA 8
ATOM 12226 C C . LEU A 1 5 ? -17.981 12.273 3.763 1.00 22.12 5 LEU A C 8
ATOM 12227 O O . LEU A 1 5 ? -17.744 11.059 3.806 1.00 25.42 5 LEU A O 8
ATOM 12243 N N . PRO A 1 6 ? -17.062 13.159 3.323 1.00 44.44 6 PRO A N 8
ATOM 12244 C CA . PRO A 1 6 ? -15.698 12.761 2.880 1.00 64.30 6 PRO A CA 8
ATOM 12245 C C . PRO A 1 6 ? -14.809 12.248 4.042 1.00 44.34 6 PRO A C 8
ATOM 12246 O O . PRO A 1 6 ? -13.681 12.733 4.252 1.00 32.22 6 PRO A O 8
ATOM 12257 N N . ILE A 1 7 ? -15.306 11.272 4.782 1.00 71.44 7 ILE A N 8
ATOM 12258 C CA . ILE A 1 7 ? -14.563 10.672 5.850 1.00 10.05 7 ILE A CA 8
ATOM 12259 C C . ILE A 1 7 ? -13.560 9.680 5.260 1.00 51.00 7 ILE A C 8
ATOM 12260 O O . ILE A 1 7 ? -13.879 8.504 5.038 1.00 13.51 7 ILE A O 8
ATOM 12276 N N . ALA A 1 8 ? -12.401 10.194 4.921 1.00 22.22 8 ALA A N 8
ATOM 12277 C CA . ALA A 1 8 ? -11.327 9.415 4.363 1.00 54.04 8 ALA A CA 8
ATOM 12278 C C . ALA A 1 8 ? -10.037 10.189 4.491 1.00 2.33 8 ALA A C 8
ATOM 12279 O O . ALA A 1 8 ? -9.863 11.234 3.851 1.00 24.24 8 ALA A O 8
ATOM 12286 N N . SER A 1 9 ? -9.160 9.730 5.343 1.00 14.22 9 SER A N 8
ATOM 12287 C CA . SER A 1 9 ? -7.894 10.383 5.559 1.00 10.24 9 SER A CA 8
ATOM 12288 C C . SER A 1 9 ? -6.805 9.363 5.935 1.00 24.12 9 SER A C 8
ATOM 12289 O O . SER A 1 9 ? -5.792 9.244 5.256 1.00 50.43 9 SER A O 8
ATOM 12297 N N . SER A 1 10 ? -7.048 8.606 6.993 1.00 15.01 10 SER A N 8
ATOM 12298 C CA . SER A 1 10 ? -6.058 7.676 7.527 1.00 15.40 10 SER A CA 8
ATOM 12299 C C . SER A 1 10 ? -6.149 6.287 6.888 1.00 45.14 10 SER A C 8
ATOM 12300 O O . SER A 1 10 ? -5.412 5.367 7.269 1.00 44.22 10 SER A O 8
ATOM 12308 N N . CYS A 1 11 ? -7.038 6.127 5.946 1.00 22.34 11 CYS A N 8
ATOM 12309 C CA . CYS A 1 11 ? -7.173 4.873 5.274 1.00 2.13 11 CYS A CA 8
ATOM 12310 C C . CYS A 1 11 ? -7.222 5.058 3.771 1.00 23.34 11 CYS A C 8
ATOM 12311 O O . CYS A 1 11 ? -7.579 6.129 3.261 1.00 73.51 11 CYS A O 8
ATOM 12318 N N . CYS A 1 12 ? -6.786 4.042 3.105 1.00 52.34 12 CYS A N 8
ATOM 12319 C CA . CYS A 1 12 ? -6.898 3.867 1.695 1.00 33.12 12 CYS A CA 8
ATOM 12320 C C . CYS A 1 12 ? -7.854 2.721 1.458 1.00 62.44 12 CYS A C 8
ATOM 12321 O O . CYS A 1 12 ? -7.473 1.554 1.503 1.00 61.35 12 CYS A O 8
ATOM 12328 N N . THR A 1 13 ? -9.117 3.054 1.310 1.00 54.52 13 THR A N 8
ATOM 12329 C CA . THR A 1 13 ? -10.157 2.062 1.143 1.00 10.44 13 THR A CA 8
ATOM 12330 C C . THR A 1 13 ? -10.427 1.851 -0.370 1.00 62.12 13 THR A C 8
ATOM 12331 O O . THR A 1 13 ? -11.275 1.042 -0.783 1.00 41.20 13 THR A O 8
ATOM 12342 N N . GLU A 1 14 ? -9.695 2.580 -1.172 1.00 65.34 14 GLU A N 8
ATOM 12343 C CA . GLU A 1 14 ? -9.740 2.466 -2.599 1.00 2.41 14 GLU A CA 8
ATOM 12344 C C . GLU A 1 14 ? -8.317 2.501 -3.083 1.00 31.22 14 GLU A C 8
ATOM 12345 O O . GLU A 1 14 ? -7.490 3.179 -2.482 1.00 73.33 14 GLU A O 8
ATOM 12357 N N . VAL A 1 15 ? -8.020 1.780 -4.136 1.00 24.14 15 VAL A N 8
ATOM 12358 C CA . VAL A 1 15 ? -6.673 1.717 -4.653 1.00 44.20 15 VAL A CA 8
ATOM 12359 C C . VAL A 1 15 ? -6.681 1.698 -6.165 1.00 52.04 15 VAL A C 8
ATOM 12360 O O . VAL A 1 15 ? -7.707 1.425 -6.786 1.00 64.43 15 VAL A O 8
ATOM 12373 N N . SER A 1 16 ? -5.548 1.996 -6.743 1.00 21.34 16 SER A N 8
ATOM 12374 C CA . SER A 1 16 ? -5.380 1.967 -8.176 1.00 32.31 16 SER A CA 8
ATOM 12375 C C . SER A 1 16 ? -4.999 0.553 -8.629 1.00 73.30 16 SER A C 8
ATOM 12376 O O . SER A 1 16 ? -4.906 0.288 -9.825 1.00 74.13 16 SER A O 8
ATOM 12384 N N . HIS A 1 17 ? -4.802 -0.354 -7.644 1.00 4.12 17 HIS A N 8
ATOM 12385 C CA . HIS A 1 17 ? -4.404 -1.770 -7.875 1.00 24.04 17 HIS A CA 8
ATOM 12386 C C . HIS A 1 17 ? -2.967 -1.840 -8.389 1.00 34.13 17 HIS A C 8
ATOM 12387 O O . HIS A 1 17 ? -2.065 -2.305 -7.689 1.00 22.24 17 HIS A O 8
ATOM 12401 N N . HIS A 1 18 ? -2.772 -1.358 -9.585 1.00 22.01 18 HIS A N 8
ATOM 12402 C CA . HIS A 1 18 ? -1.477 -1.271 -10.208 1.00 33.41 18 HIS A CA 8
ATOM 12403 C C . HIS A 1 18 ? -1.120 0.191 -10.416 1.00 53.20 18 HIS A C 8
ATOM 12404 O O . HIS A 1 18 ? -2.009 1.059 -10.452 1.00 61.11 18 HIS A O 8
ATOM 12418 N N . ILE A 1 19 ? 0.151 0.468 -10.548 1.00 53.14 19 ILE A N 8
ATOM 12419 C CA . ILE A 1 19 ? 0.624 1.829 -10.671 1.00 24.34 19 ILE A CA 8
ATOM 12420 C C . ILE A 1 19 ? 1.884 1.870 -11.527 1.00 72.34 19 ILE A C 8
ATOM 12421 O O . ILE A 1 19 ? 2.605 0.873 -11.624 1.00 42.03 19 ILE A O 8
ATOM 12437 N N . SER A 1 20 ? 2.141 2.995 -12.138 1.00 71.24 20 SER A N 8
ATOM 12438 C CA . SER A 1 20 ? 3.327 3.156 -12.945 1.00 4.41 20 SER A CA 8
ATOM 12439 C C . SER A 1 20 ? 4.494 3.519 -12.023 1.00 12.22 20 SER A C 8
ATOM 12440 O O . SER A 1 20 ? 4.312 4.271 -11.048 1.00 11.12 20 SER A O 8
ATOM 12448 N N . ARG A 1 21 ? 5.685 3.017 -12.319 1.00 62.30 21 ARG A N 8
ATOM 12449 C CA . ARG A 1 21 ? 6.824 3.269 -11.455 1.00 34.14 21 ARG A CA 8
ATOM 12450 C C . ARG A 1 21 ? 7.296 4.722 -11.525 1.00 40.45 21 ARG A C 8
ATOM 12451 O O . ARG A 1 21 ? 7.782 5.265 -10.541 1.00 61.34 21 ARG A O 8
ATOM 12472 N N . ARG A 1 22 ? 7.123 5.349 -12.681 1.00 10.11 22 ARG A N 8
ATOM 12473 C CA . ARG A 1 22 ? 7.510 6.755 -12.862 1.00 1.03 22 ARG A CA 8
ATOM 12474 C C . ARG A 1 22 ? 6.761 7.680 -11.910 1.00 73.13 22 ARG A C 8
ATOM 12475 O O . ARG A 1 22 ? 7.269 8.732 -11.512 1.00 2.55 22 ARG A O 8
ATOM 12496 N N . LEU A 1 23 ? 5.565 7.278 -11.539 1.00 63.45 23 LEU A N 8
ATOM 12497 C CA . LEU A 1 23 ? 4.806 7.989 -10.543 1.00 40.12 23 LEU A CA 8
ATOM 12498 C C . LEU A 1 23 ? 5.353 7.694 -9.171 1.00 61.31 23 LEU A C 8
ATOM 12499 O O . LEU A 1 23 ? 5.483 8.580 -8.339 1.00 4.21 23 LEU A O 8
ATOM 12515 N N . LEU A 1 24 ? 5.702 6.464 -8.966 1.00 71.45 24 LEU A N 8
ATOM 12516 C CA . LEU A 1 24 ? 6.189 6.001 -7.702 1.00 73.21 24 LEU A CA 8
ATOM 12517 C C . LEU A 1 24 ? 7.461 6.718 -7.305 1.00 45.43 24 LEU A C 8
ATOM 12518 O O . LEU A 1 24 ? 7.658 7.059 -6.156 1.00 33.23 24 LEU A O 8
ATOM 12534 N N . GLU A 1 25 ? 8.292 6.973 -8.268 1.00 64.40 25 GLU A N 8
ATOM 12535 C CA . GLU A 1 25 ? 9.544 7.691 -8.064 1.00 63.43 25 GLU A CA 8
ATOM 12536 C C . GLU A 1 25 ? 9.296 9.113 -7.516 1.00 73.20 25 GLU A C 8
ATOM 12537 O O . GLU A 1 25 ? 10.186 9.736 -6.927 1.00 4.21 25 GLU A O 8
ATOM 12549 N N . ARG A 1 26 ? 8.084 9.601 -7.712 1.00 50.15 26 ARG A N 8
ATOM 12550 C CA . ARG A 1 26 ? 7.671 10.922 -7.239 1.00 42.43 26 ARG A CA 8
ATOM 12551 C C . ARG A 1 26 ? 7.096 10.829 -5.816 1.00 41.42 26 ARG A C 8
ATOM 12552 O O . ARG A 1 26 ? 6.874 11.845 -5.157 1.00 10.33 26 ARG A O 8
ATOM 12573 N N . VAL A 1 27 ? 6.846 9.616 -5.366 1.00 4.33 27 VAL A N 8
ATOM 12574 C CA . VAL A 1 27 ? 6.327 9.378 -4.024 1.00 32.55 27 VAL A CA 8
ATOM 12575 C C . VAL A 1 27 ? 7.349 9.774 -2.970 1.00 14.22 27 VAL A C 8
ATOM 12576 O O . VAL A 1 27 ? 8.499 9.332 -3.000 1.00 21.34 27 VAL A O 8
ATOM 12589 N N . ASN A 1 28 ? 6.923 10.621 -2.059 1.00 40.10 28 ASN A N 8
ATOM 12590 C CA . ASN A 1 28 ? 7.776 11.108 -0.994 1.00 43.42 28 ASN A CA 8
ATOM 12591 C C . ASN A 1 28 ? 7.413 10.490 0.355 1.00 14.50 28 ASN A C 8
ATOM 12592 O O . ASN A 1 28 ? 8.265 10.380 1.240 1.00 64.25 28 ASN A O 8
ATOM 12603 N N . MET A 1 29 ? 6.163 10.067 0.513 1.00 32.53 29 MET A N 8
ATOM 12604 C CA . MET A 1 29 ? 5.737 9.431 1.762 1.00 25.23 29 MET A CA 8
ATOM 12605 C C . MET A 1 29 ? 5.045 8.130 1.440 1.00 1.15 29 MET A C 8
ATOM 12606 O O . MET A 1 29 ? 4.306 8.057 0.473 1.00 11.51 29 MET A O 8
ATOM 12620 N N . CYS A 1 30 ? 5.277 7.126 2.226 1.00 1.42 30 CYS A N 8
ATOM 12621 C CA . CYS A 1 30 ? 4.683 5.828 2.000 1.00 41.50 30 CYS A CA 8
ATOM 12622 C C . CYS A 1 30 ? 4.291 5.203 3.328 1.00 33.44 30 CYS A C 8
ATOM 12623 O O . CYS A 1 30 ? 5.005 5.357 4.321 1.00 33.55 30 CYS A O 8
ATOM 12630 N N . ARG A 1 31 ? 3.141 4.557 3.362 1.00 22.41 31 ARG A N 8
ATOM 12631 C CA . ARG A 1 31 ? 2.694 3.817 4.527 1.00 62.32 31 ARG A CA 8
ATOM 12632 C C . ARG A 1 31 ? 2.036 2.497 4.106 1.00 34.32 31 ARG A C 8
ATOM 12633 O O . ARG A 1 31 ? 1.291 2.454 3.122 1.00 2.10 31 ARG A O 8
ATOM 12654 N N . ILE A 1 32 ? 2.312 1.434 4.841 1.00 64.40 32 ILE A N 8
ATOM 12655 C CA . ILE A 1 32 ? 1.668 0.162 4.597 1.00 15.40 32 ILE A CA 8
ATOM 12656 C C . ILE A 1 32 ? 0.472 0.049 5.490 1.00 12.35 32 ILE A C 8
ATOM 12657 O O . ILE A 1 32 ? 0.599 0.018 6.711 1.00 53.03 32 ILE A O 8
ATOM 12673 N N . GLN A 1 33 ? -0.659 0.040 4.895 1.00 45.34 33 GLN A N 8
ATOM 12674 C CA . GLN A 1 33 ? -1.879 -0.115 5.592 1.00 64.21 33 GLN A CA 8
ATOM 12675 C C . GLN A 1 33 ? -2.230 -1.578 5.591 1.00 20.41 33 GLN A C 8
ATOM 12676 O O . GLN A 1 33 ? -2.393 -2.170 4.530 1.00 45.35 33 GLN A O 8
ATOM 12690 N N . ARG A 1 34 ? -2.317 -2.162 6.736 1.00 72.31 34 ARG A N 8
ATOM 12691 C CA . ARG A 1 34 ? -2.662 -3.553 6.820 1.00 63.01 34 ARG A CA 8
ATOM 12692 C C . ARG A 1 34 ? -3.994 -3.700 7.529 1.00 72.40 34 ARG A C 8
ATOM 12693 O O . ARG A 1 34 ? -4.358 -2.855 8.379 1.00 50.14 34 ARG A O 8
ATOM 12714 N N . ALA A 1 35 ? -4.738 -4.717 7.189 1.00 64.55 35 ALA A N 8
ATOM 12715 C CA . ALA A 1 35 ? -5.915 -5.021 7.938 1.00 4.23 35 ALA A CA 8
ATOM 12716 C C . ALA A 1 35 ? -5.473 -5.812 9.149 1.00 24.14 35 ALA A C 8
ATOM 12717 O O . ALA A 1 35 ? -5.277 -7.031 9.069 1.00 1.54 35 ALA A O 8
ATOM 12724 N N . ASP A 1 36 ? -5.286 -5.104 10.252 1.00 33.43 36 ASP A N 8
ATOM 12725 C CA . ASP A 1 36 ? -4.728 -5.650 11.496 1.00 73.11 36 ASP A CA 8
ATOM 12726 C C . ASP A 1 36 ? -4.542 -4.536 12.496 1.00 32.12 36 ASP A C 8
ATOM 12727 O O . ASP A 1 36 ? -4.916 -4.661 13.657 1.00 24.41 36 ASP A O 8
ATOM 12736 N N . GLY A 1 37 ? -3.963 -3.442 12.037 1.00 23.14 37 GLY A N 8
ATOM 12737 C CA . GLY A 1 37 ? -3.740 -2.320 12.910 1.00 23.33 37 GLY A CA 8
ATOM 12738 C C . GLY A 1 37 ? -3.671 -1.003 12.176 1.00 20.51 37 GLY A C 8
ATOM 12739 O O . GLY A 1 37 ? -3.032 -0.066 12.643 1.00 72.33 37 GLY A O 8
ATOM 12743 N N . ASP A 1 38 ? -4.329 -0.919 11.039 1.00 62.04 38 ASP A N 8
ATOM 12744 C CA . ASP A 1 38 ? -4.349 0.319 10.259 1.00 54.21 38 ASP A CA 8
ATOM 12745 C C . ASP A 1 38 ? -5.740 0.591 9.757 1.00 43.23 38 ASP A C 8
ATOM 12746 O O . ASP A 1 38 ? -6.347 1.592 10.107 1.00 11.42 38 ASP A O 8
ATOM 12755 N N . CYS A 1 39 ? -6.250 -0.307 8.942 1.00 5.23 39 CYS A N 8
ATOM 12756 C CA . CYS A 1 39 ? -7.581 -0.167 8.375 1.00 25.14 39 CYS A CA 8
ATOM 12757 C C . CYS A 1 39 ? -8.109 -1.568 8.048 1.00 34.50 39 CYS A C 8
ATOM 12758 O O . CYS A 1 39 ? -7.488 -2.551 8.414 1.00 31.23 39 CYS A O 8
ATOM 12765 N N . ASP A 1 40 ? -9.225 -1.662 7.364 1.00 71.22 40 ASP A N 8
ATOM 12766 C CA . ASP A 1 40 ? -9.843 -2.962 7.054 1.00 51.23 40 ASP A CA 8
ATOM 12767 C C . ASP A 1 40 ? -9.396 -3.474 5.688 1.00 52.33 40 ASP A C 8
ATOM 12768 O O . ASP A 1 40 ? -10.012 -4.378 5.120 1.00 3.23 40 ASP A O 8
ATOM 12777 N N . LEU A 1 41 ? -8.308 -2.942 5.179 1.00 55.52 41 LEU A N 8
ATOM 12778 C CA . LEU A 1 41 ? -7.842 -3.297 3.853 1.00 1.43 41 LEU A CA 8
ATOM 12779 C C . LEU A 1 41 ? -6.347 -3.122 3.787 1.00 41.13 41 LEU A C 8
ATOM 12780 O O . LEU A 1 41 ? -5.812 -2.191 4.392 1.00 0.11 41 LEU A O 8
ATOM 12796 N N . ALA A 1 42 ? -5.668 -4.003 3.086 1.00 25.32 42 ALA A N 8
ATOM 12797 C CA . ALA A 1 42 ? -4.252 -3.850 2.905 1.00 71.22 42 ALA A CA 8
ATOM 12798 C C . ALA A 1 42 ? -4.015 -2.971 1.694 1.00 1.31 42 ALA A C 8
ATOM 12799 O O . ALA A 1 42 ? -4.408 -3.318 0.575 1.00 55.23 42 ALA A O 8
ATOM 12806 N N . ALA A 1 43 ? -3.390 -1.850 1.907 1.00 11.44 43 ALA A N 8
ATOM 12807 C CA . ALA A 1 43 ? -3.159 -0.897 0.856 1.00 61.34 43 ALA A CA 8
ATOM 12808 C C . ALA A 1 43 ? -1.887 -0.137 1.117 1.00 1.30 43 ALA A C 8
ATOM 12809 O O . ALA A 1 43 ? -1.419 -0.079 2.244 1.00 55.43 43 ALA A O 8
ATOM 12816 N N . VAL A 1 44 ? -1.326 0.412 0.100 1.00 13.44 44 VAL A N 8
ATOM 12817 C CA . VAL A 1 44 ? -0.162 1.225 0.234 1.00 53.42 44 VAL A CA 8
ATOM 12818 C C . VAL A 1 44 ? -0.565 2.667 0.025 1.00 0.13 44 VAL A C 8
ATOM 12819 O O . VAL A 1 44 ? -1.042 3.044 -1.060 1.00 73.51 44 VAL A O 8
ATOM 12832 N N . ILE A 1 45 ? -0.424 3.437 1.058 1.00 25.14 45 ILE A N 8
ATOM 12833 C CA . ILE A 1 45 ? -0.720 4.840 1.034 1.00 11.52 45 ILE A CA 8
ATOM 12834 C C . ILE A 1 45 ? 0.543 5.573 0.563 1.00 15.13 45 ILE A C 8
ATOM 12835 O O . ILE A 1 45 ? 1.583 5.530 1.225 1.00 54.30 45 ILE A O 8
ATOM 12851 N N . LEU A 1 46 ? 0.447 6.218 -0.569 1.00 70.43 46 LEU A N 8
ATOM 12852 C CA . LEU A 1 46 ? 1.576 6.883 -1.193 1.00 21.12 46 LEU A CA 8
ATOM 12853 C C . LEU A 1 46 ? 1.313 8.355 -1.319 1.00 44.12 46 LEU A C 8
ATOM 12854 O O . LEU A 1 46 ? 0.301 8.763 -1.853 1.00 10.42 46 LEU A O 8
ATOM 12870 N N . HIS A 1 47 ? 2.208 9.150 -0.841 1.00 62.43 47 HIS A N 8
ATOM 12871 C CA . HIS A 1 47 ? 2.029 10.578 -0.921 1.00 34.11 47 HIS A CA 8
ATOM 12872 C C . HIS A 1 47 ? 2.919 11.171 -1.947 1.00 64.40 47 HIS A C 8
ATOM 12873 O O . HIS A 1 47 ? 4.142 10.980 -1.926 1.00 71.33 47 HIS A O 8
ATOM 12887 N N . VAL A 1 48 ? 2.310 11.861 -2.841 1.00 44.33 48 VAL A N 8
ATOM 12888 C CA . VAL A 1 48 ? 2.967 12.580 -3.877 1.00 53.50 48 VAL A CA 8
ATOM 12889 C C . VAL A 1 48 ? 2.684 14.044 -3.569 1.00 30.23 48 VAL A C 8
ATOM 12890 O O . VAL A 1 48 ? 1.669 14.337 -2.930 1.00 14.33 48 VAL A O 8
ATOM 12903 N N . LYS A 1 49 ? 3.549 14.947 -3.970 1.00 74.40 49 LYS A N 8
ATOM 12904 C CA . LYS A 1 49 ? 3.387 16.364 -3.629 1.00 64.30 49 LYS A CA 8
ATOM 12905 C C . LYS A 1 49 ? 2.098 16.981 -4.181 1.00 33.02 49 LYS A C 8
ATOM 12906 O O . LYS A 1 49 ? 1.648 18.025 -3.697 1.00 14.31 49 LYS A O 8
ATOM 12925 N N . ARG A 1 50 ? 1.508 16.351 -5.174 1.00 51.15 50 ARG A N 8
ATOM 12926 C CA . ARG A 1 50 ? 0.270 16.854 -5.742 1.00 75.22 50 ARG A CA 8
ATOM 12927 C C . ARG A 1 50 ? -0.973 16.101 -5.234 1.00 21.34 50 ARG A C 8
ATOM 12928 O O . ARG A 1 50 ? -2.041 16.695 -5.115 1.00 13.13 50 ARG A O 8
ATOM 12949 N N . ARG A 1 51 ? -0.825 14.806 -4.928 1.00 72.54 51 ARG A N 8
ATOM 12950 C CA . ARG A 1 51 ? -1.957 13.941 -4.517 1.00 43.11 51 ARG A CA 8
ATOM 12951 C C . ARG A 1 51 ? -1.457 12.753 -3.710 1.00 43.12 51 ARG A C 8
ATOM 12952 O O . ARG A 1 51 ? -0.314 12.345 -3.844 1.00 44.04 51 ARG A O 8
ATOM 12973 N N . ARG A 1 52 ? -2.307 12.218 -2.874 1.00 72.33 52 ARG A N 8
ATOM 12974 C CA . ARG A 1 52 ? -2.013 10.988 -2.169 1.00 41.03 52 ARG A CA 8
ATOM 12975 C C . ARG A 1 52 ? -2.677 9.849 -2.937 1.00 43.32 52 ARG A C 8
ATOM 12976 O O . ARG A 1 52 ? -3.887 9.857 -3.148 1.00 34.01 52 ARG A O 8
ATOM 12997 N N . ILE A 1 53 ? -1.898 8.908 -3.357 1.00 51.01 53 ILE A N 8
ATOM 12998 C CA . ILE A 1 53 ? -2.387 7.795 -4.128 1.00 1.41 53 ILE A CA 8
ATOM 12999 C C . ILE A 1 53 ? -2.402 6.556 -3.257 1.00 10.13 53 ILE A C 8
ATOM 13000 O O . ILE A 1 53 ? -1.666 6.456 -2.286 1.00 4.51 53 ILE A O 8
ATOM 13016 N N . CYS A 1 54 ? -3.237 5.646 -3.600 1.00 11.14 54 CYS A N 8
ATOM 13017 C CA . CYS A 1 54 ? -3.377 4.414 -2.871 1.00 70.44 54 CYS A CA 8
ATOM 13018 C C . CYS A 1 54 ? -3.243 3.259 -3.844 1.00 14.42 54 CYS A C 8
ATOM 13019 O O . CYS A 1 54 ? -3.946 3.210 -4.863 1.00 51.34 54 CYS A O 8
ATOM 13026 N N . VAL A 1 55 ? -2.336 2.357 -3.574 1.00 12.34 55 VAL A N 8
ATOM 13027 C CA . VAL A 1 55 ? -2.091 1.223 -4.458 1.00 3.10 55 VAL A CA 8
ATOM 13028 C C . VAL A 1 55 ? -2.092 -0.064 -3.637 1.00 71.13 55 VAL A C 8
ATOM 13029 O O . VAL A 1 55 ? -1.984 -0.015 -2.427 1.00 13.23 55 VAL A O 8
ATOM 13042 N N . SER A 1 56 ? -2.252 -1.183 -4.283 1.00 52.22 56 SER A N 8
ATOM 13043 C CA . SER A 1 56 ? -2.231 -2.453 -3.645 1.00 14.25 56 SER A CA 8
ATOM 13044 C C . SER A 1 56 ? -0.769 -2.893 -3.394 1.00 72.34 56 SER A C 8
ATOM 13045 O O . SER A 1 56 ? 0.080 -2.773 -4.284 1.00 2.45 56 SER A O 8
ATOM 13053 N N . PRO A 1 57 ? -0.457 -3.409 -2.178 1.00 62.22 57 PRO A N 8
ATOM 13054 C CA . PRO A 1 57 ? 0.908 -3.876 -1.822 1.00 35.32 57 PRO A CA 8
ATOM 13055 C C . PRO A 1 57 ? 1.260 -5.175 -2.532 1.00 50.14 57 PRO A C 8
ATOM 13056 O O . PRO A 1 57 ? 2.379 -5.673 -2.452 1.00 12.34 57 PRO A O 8
ATOM 13067 N N . HIS A 1 58 ? 0.290 -5.703 -3.238 1.00 12.15 58 HIS A N 8
ATOM 13068 C CA . HIS A 1 58 ? 0.449 -6.934 -3.972 1.00 70.22 58 HIS A CA 8
ATOM 13069 C C . HIS A 1 58 ? 0.920 -6.635 -5.383 1.00 4.20 58 HIS A C 8
ATOM 13070 O O . HIS A 1 58 ? 1.069 -7.533 -6.207 1.00 31.00 58 HIS A O 8
ATOM 13084 N N . ASN A 1 59 ? 1.173 -5.367 -5.653 1.00 5.14 59 ASN A N 8
ATOM 13085 C CA . ASN A 1 59 ? 1.635 -4.951 -6.958 1.00 31.03 59 ASN A CA 8
ATOM 13086 C C . ASN A 1 59 ? 3.147 -5.045 -7.041 1.00 43.35 59 ASN A C 8
ATOM 13087 O O . ASN A 1 59 ? 3.867 -4.419 -6.249 1.00 5.04 59 ASN A O 8
ATOM 13098 N N . HIS A 1 60 ? 3.614 -5.813 -8.006 1.00 14.10 60 HIS A N 8
ATOM 13099 C CA . HIS A 1 60 ? 5.042 -6.042 -8.242 1.00 62.33 60 HIS A CA 8
ATOM 13100 C C . HIS A 1 60 ? 5.812 -4.738 -8.504 1.00 43.33 60 HIS A C 8
ATOM 13101 O O . HIS A 1 60 ? 6.966 -4.610 -8.124 1.00 15.41 60 HIS A O 8
ATOM 13115 N N . THR A 1 61 ? 5.154 -3.782 -9.132 1.00 10.11 61 THR A N 8
ATOM 13116 C CA . THR A 1 61 ? 5.777 -2.529 -9.508 1.00 1.11 61 THR A CA 8
ATOM 13117 C C . THR A 1 61 ? 6.149 -1.717 -8.269 1.00 14.22 61 THR A C 8
ATOM 13118 O O . THR A 1 61 ? 7.218 -1.123 -8.211 1.00 54.22 61 THR A O 8
ATOM 13129 N N . VAL A 1 62 ? 5.267 -1.724 -7.284 1.00 24.32 62 VAL A N 8
ATOM 13130 C CA . VAL A 1 62 ? 5.496 -1.046 -6.016 1.00 63.32 62 VAL A CA 8
ATOM 13131 C C . VAL A 1 62 ? 6.748 -1.613 -5.352 1.00 5.32 62 VAL A C 8
ATOM 13132 O O . VAL A 1 62 ? 7.664 -0.888 -4.994 1.00 71.42 62 VAL A O 8
ATOM 13145 N N . LYS A 1 63 ? 6.772 -2.897 -5.234 1.00 1.23 63 LYS A N 8
ATOM 13146 C CA . LYS A 1 63 ? 7.916 -3.619 -4.712 1.00 72.05 63 LYS A CA 8
ATOM 13147 C C . LYS A 1 63 ? 9.219 -3.405 -5.532 1.00 22.44 63 LYS A C 8
ATOM 13148 O O . LYS A 1 63 ? 10.307 -3.395 -4.960 1.00 63.43 63 LYS A O 8
ATOM 13167 N N . GLN A 1 64 ? 9.105 -3.207 -6.856 1.00 42.25 64 GLN A N 8
ATOM 13168 C CA . GLN A 1 64 ? 10.282 -3.011 -7.707 1.00 71.25 64 GLN A CA 8
ATOM 13169 C C . GLN A 1 64 ? 10.783 -1.596 -7.456 1.00 53.04 64 GLN A C 8
ATOM 13170 O O . GLN A 1 64 ? 11.978 -1.349 -7.336 1.00 35.23 64 GLN A O 8
ATOM 13184 N N . TRP A 1 65 ? 9.840 -0.694 -7.337 1.00 73.41 65 TRP A N 8
ATOM 13185 C CA . TRP A 1 65 ? 10.083 0.679 -6.976 1.00 4.54 65 TRP A CA 8
ATOM 13186 C C . TRP A 1 65 ? 10.839 0.765 -5.659 1.00 2.21 65 TRP A C 8
ATOM 13187 O O . TRP A 1 65 ? 11.841 1.473 -5.552 1.00 13.45 65 TRP A O 8
ATOM 13208 N N . MET A 1 66 ? 10.360 0.028 -4.670 1.00 62.21 66 MET A N 8
ATOM 13209 C CA . MET A 1 66 ? 10.987 -0.005 -3.359 1.00 33.13 66 MET A CA 8
ATOM 13210 C C . MET A 1 66 ? 12.429 -0.465 -3.424 1.00 71.43 66 MET A C 8
ATOM 13211 O O . MET A 1 66 ? 13.233 -0.028 -2.643 1.00 25.32 66 MET A O 8
ATOM 13225 N N . LYS A 1 67 ? 12.749 -1.338 -4.370 1.00 64.24 67 LYS A N 8
ATOM 13226 C CA . LYS A 1 67 ? 14.130 -1.812 -4.550 1.00 11.33 67 LYS A CA 8
ATOM 13227 C C . LYS A 1 67 ? 15.054 -0.627 -4.851 1.00 52.22 67 LYS A C 8
ATOM 13228 O O . LYS A 1 67 ? 16.176 -0.532 -4.331 1.00 24.23 67 LYS A O 8
ATOM 13247 N N . VAL A 1 68 ? 14.556 0.256 -5.684 1.00 73.33 68 VAL A N 8
ATOM 13248 C CA . VAL A 1 68 ? 15.277 1.434 -6.139 1.00 42.11 68 VAL A CA 8
ATOM 13249 C C . VAL A 1 68 ? 15.241 2.517 -5.069 1.00 4.21 68 VAL A C 8
ATOM 13250 O O . VAL A 1 68 ? 16.243 3.177 -4.781 1.00 15.53 68 VAL A O 8
ATOM 13263 N N . GLN A 1 69 ? 14.087 2.693 -4.480 1.00 65.30 69 GLN A N 8
ATOM 13264 C CA . GLN A 1 69 ? 13.900 3.697 -3.464 1.00 65.25 69 GLN A CA 8
ATOM 13265 C C . GLN A 1 69 ? 14.605 3.375 -2.186 1.00 21.10 69 GLN A C 8
ATOM 13266 O O . GLN A 1 69 ? 15.023 4.259 -1.475 1.00 75.11 69 GLN A O 8
ATOM 13280 N N . ALA A 1 70 ? 14.744 2.127 -1.897 1.00 31.55 70 ALA A N 8
ATOM 13281 C CA . ALA A 1 70 ? 15.396 1.726 -0.679 1.00 53.44 70 ALA A CA 8
ATOM 13282 C C . ALA A 1 70 ? 16.898 1.946 -0.763 1.00 22.23 70 ALA A C 8
ATOM 13283 O O . ALA A 1 70 ? 17.575 2.066 0.258 1.00 34.24 70 ALA A O 8
ATOM 13290 N N . ALA A 1 71 ? 17.402 1.985 -1.992 1.00 5.53 71 ALA A N 8
ATOM 13291 C CA . ALA A 1 71 ? 18.817 2.190 -2.282 1.00 75.33 71 ALA A CA 8
ATOM 13292 C C . ALA A 1 71 ? 19.302 3.582 -1.850 1.00 51.05 71 ALA A C 8
ATOM 13293 O O . ALA A 1 71 ? 20.485 3.906 -1.989 1.00 41.12 71 ALA A O 8
ATOM 13300 N N . LYS A 1 72 ? 18.387 4.410 -1.362 1.00 23.54 72 LYS A N 8
ATOM 13301 C CA . LYS A 1 72 ? 18.733 5.721 -0.888 1.00 4.34 72 LYS A CA 8
ATOM 13302 C C . LYS A 1 72 ? 19.618 5.618 0.339 1.00 61.42 72 LYS A C 8
ATOM 13303 O O . LYS A 1 72 ? 19.287 4.920 1.308 1.00 20.24 72 LYS A O 8
ATOM 13322 N N . LYS A 1 73 ? 20.743 6.290 0.293 1.00 64.34 73 LYS A N 8
ATOM 13323 C CA . LYS A 1 73 ? 21.679 6.296 1.398 1.00 62.32 73 LYS A CA 8
ATOM 13324 C C . LYS A 1 73 ? 21.183 7.296 2.433 1.00 12.22 73 LYS A C 8
ATOM 13325 O O . LYS A 1 73 ? 21.407 7.136 3.632 1.00 65.41 73 LYS A O 8
ATOM 13344 N N . ASN A 1 74 ? 20.454 8.291 1.958 1.00 75.12 74 ASN A N 8
ATOM 13345 C CA . ASN A 1 74 ? 19.934 9.374 2.799 1.00 20.30 74 ASN A CA 8
ATOM 13346 C C . ASN A 1 74 ? 18.889 8.871 3.794 1.00 52.53 74 ASN A C 8
ATOM 13347 O O . ASN A 1 74 ? 18.615 9.527 4.793 1.00 12.24 74 ASN A O 8
ATOM 13358 N N . GLY A 1 75 ? 18.317 7.723 3.520 1.00 12.22 75 GLY A N 8
ATOM 13359 C CA . GLY A 1 75 ? 17.355 7.159 4.413 1.00 4.33 75 GLY A CA 8
ATOM 13360 C C . GLY A 1 75 ? 16.160 6.639 3.677 1.00 75.20 75 GLY A C 8
ATOM 13361 O O . GLY A 1 75 ? 16.116 6.686 2.445 1.00 13.42 75 GLY A O 8
ATOM 13365 N N . LYS A 1 76 ? 15.196 6.153 4.409 1.00 15.25 76 LYS A N 8
ATOM 13366 C CA . LYS A 1 76 ? 14.000 5.630 3.827 1.00 51.31 76 LYS A CA 8
ATOM 13367 C C . LYS A 1 76 ? 12.760 6.284 4.419 1.00 24.42 76 LYS A C 8
ATOM 13368 O O . LYS A 1 76 ? 12.394 6.043 5.576 1.00 21.14 76 LYS A O 8
ATOM 13387 N N . GLY A 1 77 ? 12.141 7.134 3.638 1.00 10.41 77 GLY A N 8
ATOM 13388 C CA . GLY A 1 77 ? 10.930 7.798 4.071 1.00 61.34 77 GLY A CA 8
ATOM 13389 C C . GLY A 1 77 ? 9.766 7.334 3.247 1.00 24.20 77 GLY A C 8
ATOM 13390 O O . GLY A 1 77 ? 8.694 7.017 3.765 1.00 5.02 77 GLY A O 8
ATOM 13394 N N . ASN A 1 78 ? 9.992 7.268 1.960 1.00 0.11 78 ASN A N 8
ATOM 13395 C CA . ASN A 1 78 ? 9.003 6.782 1.014 1.00 3.31 78 ASN A CA 8
ATOM 13396 C C . ASN A 1 78 ? 9.156 5.307 0.775 1.00 32.24 78 ASN A C 8
ATOM 13397 O O . ASN A 1 78 ? 8.638 4.785 -0.196 1.00 14.24 78 ASN A O 8
ATOM 13408 N N . VAL A 1 79 ? 9.837 4.621 1.630 1.00 4.24 79 VAL A N 8
ATOM 13409 C CA . VAL A 1 79 ? 10.070 3.241 1.356 1.00 13.33 79 VAL A CA 8
ATOM 13410 C C . VAL A 1 79 ? 9.378 2.371 2.382 1.00 75.22 79 VAL A C 8
ATOM 13411 O O . VAL A 1 79 ? 9.610 2.506 3.588 1.00 63.54 79 VAL A O 8
ATOM 13424 N N . CYS A 1 80 ? 8.550 1.491 1.906 1.00 11.15 80 CYS A N 8
ATOM 13425 C CA . CYS A 1 80 ? 7.776 0.620 2.750 1.00 45.11 80 CYS A CA 8
ATOM 13426 C C . CYS A 1 80 ? 8.261 -0.831 2.693 1.00 4.00 80 CYS A C 8
ATOM 13427 O O . CYS A 1 80 ? 9.375 -1.094 2.223 1.00 42.55 80 CYS A O 8
ATOM 13434 N N . HIS A 1 81 ? 7.406 -1.767 3.173 1.00 73.30 81 HIS A N 8
ATOM 13435 C CA . HIS A 1 81 ? 7.756 -3.171 3.381 1.00 75.34 81 HIS A CA 8
ATOM 13436 C C . HIS A 1 81 ? 9.000 -3.299 4.252 1.00 3.21 81 HIS A C 8
ATOM 13437 O O . HIS A 1 81 ? 8.908 -3.259 5.476 1.00 55.11 81 HIS A O 8
ATOM 13451 N N . ARG A 1 82 ? 10.145 -3.385 3.619 1.00 34.53 82 ARG A N 8
ATOM 13452 C CA . ARG A 1 82 ? 11.447 -3.399 4.276 1.00 53.23 82 ARG A CA 8
ATOM 13453 C C . ARG A 1 82 ? 12.441 -2.918 3.251 1.00 45.42 82 ARG A C 8
ATOM 13454 O O . ARG A 1 82 ? 12.909 -1.772 3.283 1.00 43.04 82 ARG A O 8
ATOM 13475 N N . LYS A 1 83 ? 12.688 -3.800 2.318 1.00 53.13 83 LYS A N 8
ATOM 13476 C CA . LYS A 1 83 ? 13.549 -3.621 1.190 1.00 1.34 83 LYS A CA 8
ATOM 13477 C C . LYS A 1 83 ? 13.405 -4.879 0.374 1.00 13.34 83 LYS A C 8
ATOM 13478 O O . LYS A 1 83 ? 13.496 -5.980 0.917 1.00 41.14 83 LYS A O 8
ATOM 13497 N N . LYS A 1 84 ? 13.130 -4.738 -0.885 1.00 52.24 84 LYS A N 8
ATOM 13498 C CA . LYS A 1 84 ? 12.899 -5.882 -1.718 1.00 33.40 84 LYS A CA 8
ATOM 13499 C C . LYS A 1 84 ? 14.220 -6.198 -2.438 1.00 24.14 84 LYS A C 8
ATOM 13500 O O . LYS A 1 84 ? 14.776 -5.348 -3.128 1.00 45.34 84 LYS A O 8
ATOM 13519 N N . HIS A 1 85 ? 14.724 -7.398 -2.241 1.00 42.14 85 HIS A N 8
ATOM 13520 C CA . HIS A 1 85 ? 16.034 -7.795 -2.769 1.00 2.12 85 HIS A CA 8
ATOM 13521 C C . HIS A 1 85 ? 15.920 -8.465 -4.136 1.00 51.22 85 HIS A C 8
ATOM 13522 O O . HIS A 1 85 ? 14.815 -8.649 -4.673 1.00 71.11 85 HIS A O 8
ATOM 13536 N N . HIS A 1 86 ? 17.062 -8.826 -4.697 1.00 31.43 86 HIS A N 8
ATOM 13537 C CA . HIS A 1 86 ? 17.111 -9.501 -5.985 1.00 71.32 86 HIS A CA 8
ATOM 13538 C C . HIS A 1 86 ? 16.989 -11.002 -5.792 1.00 22.12 86 HIS A C 8
ATOM 13539 O O . HIS A 1 86 ? 16.243 -11.674 -6.512 1.00 4.10 86 HIS A O 8
ATOM 13553 N N . GLY A 1 87 ? 17.704 -11.515 -4.807 1.00 34.44 87 GLY A N 8
ATOM 13554 C CA . GLY A 1 87 ? 17.670 -12.933 -4.528 1.00 65.04 87 GLY A CA 8
ATOM 13555 C C . GLY A 1 87 ? 18.777 -13.672 -5.253 1.00 3.31 87 GLY A C 8
ATOM 13556 O O . GLY A 1 87 ? 19.356 -13.130 -6.207 1.00 5.25 87 GLY A O 8
ATOM 13560 N N . LYS A 1 88 ? 19.066 -14.897 -4.795 1.00 0.10 88 LYS A N 8
ATOM 13561 C CA . LYS A 1 88 ? 20.113 -15.780 -5.350 1.00 73.43 88 LYS A CA 8
ATOM 13562 C C . LYS A 1 88 ? 21.496 -15.138 -5.344 1.00 33.43 88 LYS A C 8
ATOM 13563 O O . LYS A 1 88 ? 21.797 -14.259 -6.155 1.00 63.21 88 LYS A O 8
ATOM 13582 N N . ARG A 1 89 ? 22.325 -15.549 -4.429 1.00 10.11 89 ARG A N 8
ATOM 13583 C CA . ARG A 1 89 ? 23.667 -15.045 -4.379 1.00 11.42 89 ARG A CA 8
ATOM 13584 C C . ARG A 1 89 ? 24.577 -15.923 -5.209 1.00 13.21 89 ARG A C 8
ATOM 13585 O O . ARG A 1 89 ? 25.164 -16.893 -4.717 1.00 62.14 89 ARG A O 8
ATOM 13606 N N . ASN A 1 90 ? 24.626 -15.619 -6.479 1.00 0.14 90 ASN A N 8
ATOM 13607 C CA . ASN A 1 90 ? 25.429 -16.353 -7.425 1.00 65.14 90 ASN A CA 8
ATOM 13608 C C . ASN A 1 90 ? 26.849 -15.860 -7.393 1.00 22.45 90 ASN A C 8
ATOM 13609 O O . ASN A 1 90 ? 27.111 -14.686 -7.630 1.00 53.14 90 ASN A O 8
ATOM 13620 N N . SER A 1 91 ? 27.757 -16.733 -7.059 1.00 30.34 91 SER A N 8
ATOM 13621 C CA . SER A 1 91 ? 29.158 -16.398 -7.019 1.00 70.14 91 SER A CA 8
ATOM 13622 C C . SER A 1 91 ? 29.998 -17.620 -7.356 1.00 23.12 91 SER A C 8
ATOM 13623 O O . SER A 1 91 ? 29.823 -18.686 -6.754 1.00 50.30 91 SER A O 8
ATOM 13631 N N . ASN A 1 92 ? 30.883 -17.478 -8.323 1.00 51.20 92 ASN A N 8
ATOM 13632 C CA . ASN A 1 92 ? 31.786 -18.560 -8.691 1.00 15.22 92 ASN A CA 8
ATOM 13633 C C . ASN A 1 92 ? 32.926 -18.566 -7.697 1.00 11.51 92 ASN A C 8
ATOM 13634 O O . ASN A 1 92 ? 33.673 -17.586 -7.585 1.00 71.23 92 ASN A O 8
ATOM 13645 N N . ARG A 1 93 ? 33.046 -19.638 -6.958 1.00 61.12 93 ARG A N 8
ATOM 13646 C CA . ARG A 1 93 ? 34.068 -19.745 -5.942 1.00 54.41 93 ARG A CA 8
ATOM 13647 C C . ARG A 1 93 ? 35.358 -20.145 -6.623 1.00 20.33 93 ARG A C 8
ATOM 13648 O O . ARG A 1 93 ? 36.326 -19.382 -6.660 1.00 40.52 93 ARG A O 8
ATOM 13669 N N . ALA A 1 94 ? 35.323 -21.333 -7.199 1.00 75.33 94 ALA A N 8
ATOM 13670 C CA . ALA A 1 94 ? 36.424 -21.947 -7.910 1.00 43.23 94 ALA A CA 8
ATOM 13671 C C . ALA A 1 94 ? 35.968 -23.321 -8.353 1.00 2.25 94 ALA A C 8
ATOM 13672 O O . ALA A 1 94 ? 35.616 -24.164 -7.513 1.00 21.13 94 ALA A O 8
ATOM 13679 N N . HIS A 1 95 ? 35.930 -23.542 -9.633 1.00 33.41 95 HIS A N 8
ATOM 13680 C CA . HIS A 1 95 ? 35.500 -24.816 -10.162 1.00 3.21 95 HIS A CA 8
ATOM 13681 C C . HIS A 1 95 ? 36.674 -25.567 -10.791 1.00 2.40 95 HIS A C 8
ATOM 13682 O O . HIS A 1 95 ? 36.899 -26.745 -10.488 1.00 74.03 95 HIS A O 8
ATOM 13696 N N . GLN A 1 96 ? 37.425 -24.865 -11.636 1.00 0.40 96 GLN A N 8
ATOM 13697 C CA . GLN A 1 96 ? 38.538 -25.431 -12.393 1.00 72.44 96 GLN A CA 8
ATOM 13698 C C . GLN A 1 96 ? 38.096 -26.536 -13.356 1.00 21.13 96 GLN A C 8
ATOM 13699 O O . GLN A 1 96 ? 37.790 -26.263 -14.517 1.00 35.35 96 GLN A O 8
ATOM 13713 N N . GLY A 1 97 ? 38.038 -27.769 -12.874 1.00 14.22 97 GLY A N 8
ATOM 13714 C CA . GLY A 1 97 ? 37.660 -28.886 -13.723 1.00 53.33 97 GLY A CA 8
ATOM 13715 C C . GLY A 1 97 ? 38.777 -29.242 -14.681 1.00 54.14 97 GLY A C 8
ATOM 13716 O O . GLY A 1 97 ? 38.559 -29.874 -15.713 1.00 13.13 97 GLY A O 8
ATOM 13720 N N . LYS A 1 98 ? 39.960 -28.837 -14.321 1.00 10.30 98 LYS A N 8
ATOM 13721 C CA . LYS A 1 98 ? 41.154 -29.019 -15.105 1.00 4.45 98 LYS A CA 8
ATOM 13722 C C . LYS A 1 98 ? 42.242 -29.498 -14.180 1.00 10.52 98 LYS A C 8
ATOM 13723 O O . LYS A 1 98 ? 42.451 -28.911 -13.115 1.00 53.25 98 LYS A O 8
ATOM 13742 N N . HIS A 1 99 ? 42.909 -30.555 -14.553 1.00 30.20 99 HIS A N 8
ATOM 13743 C CA . HIS A 1 99 ? 43.935 -31.132 -13.712 1.00 21.20 99 HIS A CA 8
ATOM 13744 C C . HIS A 1 99 ? 45.251 -31.218 -14.457 1.00 34.21 99 HIS A C 8
ATOM 13745 O O . HIS A 1 99 ? 45.302 -30.985 -15.677 1.00 70.05 99 HIS A O 8
ATOM 13759 N N . GLU A 1 100 ? 46.301 -31.529 -13.741 1.00 73.31 100 GLU A N 8
ATOM 13760 C CA . GLU A 1 100 ? 47.622 -31.641 -14.316 1.00 52.10 100 GLU A CA 8
ATOM 13761 C C . GLU A 1 100 ? 47.995 -33.096 -14.553 1.00 52.45 100 GLU A C 8
ATOM 13762 O O . GLU A 1 100 ? 47.384 -34.009 -13.989 1.00 21.51 100 GLU A O 8
ATOM 13774 N N . THR A 1 101 ? 48.971 -33.300 -15.394 1.00 0.20 101 THR A N 8
ATOM 13775 C CA . THR A 1 101 ? 49.460 -34.606 -15.724 1.00 62.45 101 THR A CA 8
ATOM 13776 C C . THR A 1 101 ? 50.526 -35.042 -14.714 1.00 71.14 101 THR A C 8
ATOM 13777 O O . THR A 1 101 ? 51.048 -34.204 -13.954 1.00 54.23 101 THR A O 8
ATOM 13788 N N . TYR A 1 102 ? 50.849 -36.327 -14.689 1.00 72.12 102 TYR A N 8
ATOM 13789 C CA . TYR A 1 102 ? 51.849 -36.836 -13.765 1.00 3.21 102 TYR A CA 8
ATOM 13790 C C . TYR A 1 102 ? 53.232 -36.376 -14.176 1.00 73.10 102 TYR A C 8
ATOM 13791 O O . TYR A 1 102 ? 53.776 -36.824 -15.198 1.00 65.10 102 TYR A O 8
ATOM 13809 N N . GLY A 1 103 ? 53.782 -35.478 -13.394 1.00 1.12 103 GLY A N 8
ATOM 13810 C CA . GLY A 1 103 ? 55.053 -34.893 -13.710 1.00 22.42 103 GLY A CA 8
ATOM 13811 C C . GLY A 1 103 ? 56.207 -35.799 -13.389 1.00 71.03 103 GLY A C 8
ATOM 13812 O O . GLY A 1 103 ? 56.804 -36.398 -14.289 1.00 75.12 103 GLY A O 8
ATOM 13816 N N . HIS A 1 104 ? 56.516 -35.915 -12.126 1.00 33.42 104 HIS A N 8
ATOM 13817 C CA . HIS A 1 104 ? 57.634 -36.714 -11.676 1.00 73.31 104 HIS A CA 8
ATOM 13818 C C . HIS A 1 104 ? 57.375 -37.222 -10.280 1.00 14.11 104 HIS A C 8
ATOM 13819 O O . HIS A 1 104 ? 56.414 -36.799 -9.637 1.00 64.30 104 HIS A O 8
ATOM 13833 N N . LYS A 1 105 ? 58.213 -38.111 -9.821 1.00 50.51 105 LYS A N 8
ATOM 13834 C CA . LYS A 1 105 ? 58.085 -38.654 -8.498 1.00 51.33 105 LYS A CA 8
ATOM 13835 C C . LYS A 1 105 ? 59.070 -37.985 -7.574 1.00 23.00 105 LYS A C 8
ATOM 13836 O O . LYS A 1 105 ? 60.104 -37.474 -8.013 1.00 11.52 105 LYS A O 8
ATOM 13855 N N . THR A 1 106 ? 58.755 -37.981 -6.322 1.00 60.12 106 THR A N 8
ATOM 13856 C CA . THR A 1 106 ? 59.601 -37.419 -5.326 1.00 31.01 106 THR A CA 8
ATOM 13857 C C . THR A 1 106 ? 60.657 -38.434 -4.885 1.00 13.12 106 THR A C 8
ATOM 13858 O O . THR A 1 106 ? 60.449 -39.654 -5.015 1.00 24.30 106 THR A O 8
ATOM 13869 N N . PRO A 1 107 ? 61.819 -37.962 -4.375 1.00 53.01 107 PRO A N 8
ATOM 13870 C CA . PRO A 1 107 ? 62.863 -38.847 -3.813 1.00 51.32 107 PRO A CA 8
ATOM 13871 C C . PRO A 1 107 ? 62.337 -39.576 -2.572 1.00 73.24 107 PRO A C 8
ATOM 13872 O O . PRO A 1 107 ? 62.904 -40.581 -2.124 1.00 51.43 107 PRO A O 8
ATOM 13883 N N . TYR A 1 108 ? 61.257 -39.048 -2.036 1.00 43.41 108 TYR A N 8
ATOM 13884 C CA . TYR A 1 108 ? 60.562 -39.613 -0.915 1.00 34.10 108 TYR A CA 8
ATOM 13885 C C . TYR A 1 108 ? 59.163 -39.953 -1.378 1.00 73.13 108 TYR A C 8
ATOM 13886 O O . TYR A 1 108 ? 58.292 -39.067 -1.359 1.00 37.67 108 TYR A O 8
ATOM 13905 N N . SER A 1 1 ? -11.146 4.566 10.293 1.00 14.15 1 SER A N 9
ATOM 13906 C CA . SER A 1 1 ? -10.263 5.654 9.905 1.00 54.10 1 SER A CA 9
ATOM 13907 C C . SER A 1 1 ? -10.195 5.780 8.387 1.00 31.25 1 SER A C 9
ATOM 13908 O O . SER A 1 1 ? -9.853 4.815 7.673 1.00 13.03 1 SER A O 9
ATOM 13918 N N . GLU A 1 2 ? -10.554 6.953 7.896 1.00 23.34 2 GLU A N 9
ATOM 13919 C CA . GLU A 1 2 ? -10.516 7.267 6.479 1.00 34.53 2 GLU A CA 9
ATOM 13920 C C . GLU A 1 2 ? -10.349 8.790 6.288 1.00 12.11 2 GLU A C 9
ATOM 13921 O O . GLU A 1 2 ? -10.353 9.296 5.154 1.00 70.51 2 GLU A O 9
ATOM 13933 N N . ALA A 1 3 ? -10.201 9.497 7.421 1.00 23.31 3 ALA A N 9
ATOM 13934 C CA . ALA A 1 3 ? -9.995 10.956 7.489 1.00 64.35 3 ALA A CA 9
ATOM 13935 C C . ALA A 1 3 ? -11.234 11.793 7.096 1.00 14.31 3 ALA A C 9
ATOM 13936 O O . ALA A 1 3 ? -11.081 12.935 6.669 1.00 5.15 3 ALA A O 9
ATOM 13943 N N . ILE A 1 4 ? -12.460 11.265 7.286 1.00 72.45 4 ILE A N 9
ATOM 13944 C CA . ILE A 1 4 ? -13.670 12.085 6.986 1.00 35.42 4 ILE A CA 9
ATOM 13945 C C . ILE A 1 4 ? -13.773 13.277 7.921 1.00 20.31 4 ILE A C 9
ATOM 13946 O O . ILE A 1 4 ? -13.997 14.407 7.486 1.00 52.04 4 ILE A O 9
ATOM 13962 N N . LEU A 1 5 ? -13.600 13.009 9.193 1.00 71.41 5 LEU A N 9
ATOM 13963 C CA . LEU A 1 5 ? -13.719 14.027 10.238 1.00 62.31 5 LEU A CA 9
ATOM 13964 C C . LEU A 1 5 ? -12.668 13.881 11.365 1.00 63.42 5 LEU A C 9
ATOM 13965 O O . LEU A 1 5 ? -11.910 14.815 11.589 1.00 61.44 5 LEU A O 9
ATOM 13981 N N . PRO A 1 6 ? -12.599 12.703 12.097 1.00 55.44 6 PRO A N 9
ATOM 13982 C CA . PRO A 1 6 ? -11.657 12.527 13.229 1.00 32.25 6 PRO A CA 9
ATOM 13983 C C . PRO A 1 6 ? -10.207 12.851 12.860 1.00 65.44 6 PRO A C 9
ATOM 13984 O O . PRO A 1 6 ? -9.562 13.682 13.515 1.00 52.05 6 PRO A O 9
ATOM 13995 N N . ILE A 1 7 ? -9.730 12.215 11.793 1.00 72.51 7 ILE A N 9
ATOM 13996 C CA . ILE A 1 7 ? -8.367 12.360 11.297 1.00 52.44 7 ILE A CA 9
ATOM 13997 C C . ILE A 1 7 ? -7.356 11.820 12.302 1.00 1.21 7 ILE A C 9
ATOM 13998 O O . ILE A 1 7 ? -6.907 12.519 13.207 1.00 61.32 7 ILE A O 9
ATOM 14014 N N . ALA A 1 8 ? -7.063 10.567 12.162 1.00 53.41 8 ALA A N 9
ATOM 14015 C CA . ALA A 1 8 ? -6.100 9.887 12.973 1.00 52.14 8 ALA A CA 9
ATOM 14016 C C . ALA A 1 8 ? -5.554 8.760 12.154 1.00 43.11 8 ALA A C 9
ATOM 14017 O O . ALA A 1 8 ? -6.233 7.745 11.973 1.00 75.31 8 ALA A O 9
ATOM 14024 N N . SER A 1 9 ? -4.351 8.970 11.622 1.00 63.10 9 SER A N 9
ATOM 14025 C CA . SER A 1 9 ? -3.686 8.049 10.700 1.00 24.51 9 SER A CA 9
ATOM 14026 C C . SER A 1 9 ? -4.312 8.153 9.308 1.00 70.21 9 SER A C 9
ATOM 14027 O O . SER A 1 9 ? -5.526 7.968 9.138 1.00 13.15 9 SER A O 9
ATOM 14035 N N . SER A 1 10 ? -3.500 8.478 8.328 1.00 71.03 10 SER A N 9
ATOM 14036 C CA . SER A 1 10 ? -3.969 8.557 6.968 1.00 71.24 10 SER A CA 9
ATOM 14037 C C . SER A 1 10 ? -4.222 7.131 6.501 1.00 20.21 10 SER A C 9
ATOM 14038 O O . SER A 1 10 ? -3.365 6.270 6.674 1.00 71.02 10 SER A O 9
ATOM 14046 N N . CYS A 1 11 ? -5.387 6.868 5.959 1.00 34.22 11 CYS A N 9
ATOM 14047 C CA . CYS A 1 11 ? -5.722 5.533 5.531 1.00 12.04 11 CYS A CA 9
ATOM 14048 C C . CYS A 1 11 ? -6.298 5.480 4.130 1.00 65.34 11 CYS A C 9
ATOM 14049 O O . CYS A 1 11 ? -6.942 6.417 3.652 1.00 20.03 11 CYS A O 9
ATOM 14056 N N . CYS A 1 12 ? -6.059 4.385 3.492 1.00 3.50 12 CYS A N 9
ATOM 14057 C CA . CYS A 1 12 ? -6.475 4.137 2.144 1.00 0.23 12 CYS A CA 9
ATOM 14058 C C . CYS A 1 12 ? -7.517 3.034 2.118 1.00 45.54 12 CYS A C 9
ATOM 14059 O O . CYS A 1 12 ? -7.200 1.863 2.226 1.00 3.32 12 CYS A O 9
ATOM 14066 N N . THR A 1 13 ? -8.764 3.418 2.011 1.00 73.42 13 THR A N 9
ATOM 14067 C CA . THR A 1 13 ? -9.847 2.458 2.040 1.00 53.51 13 THR A CA 9
ATOM 14068 C C . THR A 1 13 ? -10.267 2.108 0.611 1.00 21.23 13 THR A C 9
ATOM 14069 O O . THR A 1 13 ? -11.186 1.317 0.382 1.00 45.31 13 THR A O 9
ATOM 14080 N N . GLU A 1 14 ? -9.576 2.705 -0.322 1.00 14.41 14 GLU A N 9
ATOM 14081 C CA . GLU A 1 14 ? -9.736 2.480 -1.726 1.00 74.04 14 GLU A CA 9
ATOM 14082 C C . GLU A 1 14 ? -8.355 2.511 -2.343 1.00 54.51 14 GLU A C 9
ATOM 14083 O O . GLU A 1 14 ? -7.473 3.202 -1.829 1.00 33.32 14 GLU A O 9
ATOM 14095 N N . VAL A 1 15 ? -8.145 1.757 -3.401 1.00 72.31 15 VAL A N 9
ATOM 14096 C CA . VAL A 1 15 ? -6.844 1.716 -4.060 1.00 11.15 15 VAL A CA 9
ATOM 14097 C C . VAL A 1 15 ? -6.996 1.648 -5.568 1.00 2.14 15 VAL A C 9
ATOM 14098 O O . VAL A 1 15 ? -8.053 1.279 -6.080 1.00 10.40 15 VAL A O 9
ATOM 14111 N N . SER A 1 16 ? -5.936 1.984 -6.262 1.00 13.35 16 SER A N 9
ATOM 14112 C CA . SER A 1 16 ? -5.911 1.959 -7.708 1.00 54.41 16 SER A CA 9
ATOM 14113 C C . SER A 1 16 ? -5.237 0.661 -8.176 1.00 73.32 16 SER A C 9
ATOM 14114 O O . SER A 1 16 ? -5.110 0.395 -9.375 1.00 63.14 16 SER A O 9
ATOM 14122 N N . HIS A 1 17 ? -4.825 -0.137 -7.188 1.00 54.52 17 HIS A N 9
ATOM 14123 C CA . HIS A 1 17 ? -4.173 -1.435 -7.376 1.00 71.15 17 HIS A CA 9
ATOM 14124 C C . HIS A 1 17 ? -2.793 -1.335 -8.013 1.00 13.35 17 HIS A C 9
ATOM 14125 O O . HIS A 1 17 ? -1.781 -1.256 -7.305 1.00 34.11 17 HIS A O 9
ATOM 14139 N N . HIS A 1 18 ? -2.760 -1.279 -9.324 1.00 34.22 18 HIS A N 9
ATOM 14140 C CA . HIS A 1 18 ? -1.515 -1.288 -10.061 1.00 53.42 18 HIS A CA 9
ATOM 14141 C C . HIS A 1 18 ? -1.105 0.119 -10.460 1.00 30.04 18 HIS A C 9
ATOM 14142 O O . HIS A 1 18 ? -1.953 0.974 -10.737 1.00 54.13 18 HIS A O 9
ATOM 14156 N N . ILE A 1 19 ? 0.186 0.354 -10.500 1.00 73.03 19 ILE A N 9
ATOM 14157 C CA . ILE A 1 19 ? 0.715 1.678 -10.734 1.00 23.32 19 ILE A CA 9
ATOM 14158 C C . ILE A 1 19 ? 2.054 1.590 -11.482 1.00 34.31 19 ILE A C 9
ATOM 14159 O O . ILE A 1 19 ? 2.699 0.536 -11.465 1.00 32.44 19 ILE A O 9
ATOM 14175 N N . SER A 1 20 ? 2.445 2.684 -12.128 1.00 32.42 20 SER A N 9
ATOM 14176 C CA . SER A 1 20 ? 3.668 2.760 -12.922 1.00 10.22 20 SER A CA 9
ATOM 14177 C C . SER A 1 20 ? 4.831 3.357 -12.096 1.00 32.24 20 SER A C 9
ATOM 14178 O O . SER A 1 20 ? 4.620 4.263 -11.275 1.00 0.11 20 SER A O 9
ATOM 14186 N N . ARG A 1 21 ? 6.047 2.878 -12.350 1.00 11.25 21 ARG A N 9
ATOM 14187 C CA . ARG A 1 21 ? 7.252 3.351 -11.655 1.00 1.05 21 ARG A CA 9
ATOM 14188 C C . ARG A 1 21 ? 7.571 4.805 -11.913 1.00 75.23 21 ARG A C 9
ATOM 14189 O O . ARG A 1 21 ? 8.064 5.477 -11.024 1.00 5.44 21 ARG A O 9
ATOM 14210 N N . ARG A 1 22 ? 7.255 5.300 -13.106 1.00 53.50 22 ARG A N 9
ATOM 14211 C CA . ARG A 1 22 ? 7.538 6.703 -13.451 1.00 72.15 22 ARG A CA 9
ATOM 14212 C C . ARG A 1 22 ? 6.880 7.658 -12.445 1.00 4.32 22 ARG A C 9
ATOM 14213 O O . ARG A 1 22 ? 7.417 8.699 -12.100 1.00 24.23 22 ARG A O 9
ATOM 14234 N N . LEU A 1 23 ? 5.708 7.274 -11.999 1.00 11.42 23 LEU A N 9
ATOM 14235 C CA . LEU A 1 23 ? 4.976 7.994 -10.987 1.00 43.11 23 LEU A CA 9
ATOM 14236 C C . LEU A 1 23 ? 5.528 7.722 -9.611 1.00 13.43 23 LEU A C 9
ATOM 14237 O O . LEU A 1 23 ? 5.677 8.622 -8.800 1.00 72.43 23 LEU A O 9
ATOM 14253 N N . LEU A 1 24 ? 5.835 6.484 -9.372 1.00 42.41 24 LEU A N 9
ATOM 14254 C CA . LEU A 1 24 ? 6.287 6.027 -8.086 1.00 51.13 24 LEU A CA 9
ATOM 14255 C C . LEU A 1 24 ? 7.546 6.739 -7.641 1.00 63.51 24 LEU A C 9
ATOM 14256 O O . LEU A 1 24 ? 7.702 7.073 -6.477 1.00 44.32 24 LEU A O 9
ATOM 14272 N N . GLU A 1 25 ? 8.414 7.003 -8.574 1.00 30.11 25 GLU A N 9
ATOM 14273 C CA . GLU A 1 25 ? 9.666 7.703 -8.315 1.00 40.24 25 GLU A CA 9
ATOM 14274 C C . GLU A 1 25 ? 9.414 9.136 -7.785 1.00 43.35 25 GLU A C 9
ATOM 14275 O O . GLU A 1 25 ? 10.326 9.804 -7.301 1.00 11.13 25 GLU A O 9
ATOM 14287 N N . ARG A 1 26 ? 8.186 9.592 -7.907 1.00 51.22 26 ARG A N 9
ATOM 14288 C CA . ARG A 1 26 ? 7.782 10.932 -7.471 1.00 24.34 26 ARG A CA 9
ATOM 14289 C C . ARG A 1 26 ? 7.133 10.893 -6.074 1.00 61.23 26 ARG A C 9
ATOM 14290 O O . ARG A 1 26 ? 6.832 11.942 -5.476 1.00 63.10 26 ARG A O 9
ATOM 14311 N N . VAL A 1 27 ? 6.898 9.688 -5.580 1.00 15.23 27 VAL A N 9
ATOM 14312 C CA . VAL A 1 27 ? 6.369 9.472 -4.229 1.00 52.02 27 VAL A CA 9
ATOM 14313 C C . VAL A 1 27 ? 7.380 9.908 -3.156 1.00 23.43 27 VAL A C 9
ATOM 14314 O O . VAL A 1 27 ? 8.568 9.600 -3.242 1.00 30.13 27 VAL A O 9
ATOM 14327 N N . ASN A 1 28 ? 6.901 10.656 -2.175 1.00 13.44 28 ASN A N 9
ATOM 14328 C CA . ASN A 1 28 ? 7.724 11.104 -1.059 1.00 3.55 28 ASN A CA 9
ATOM 14329 C C . ASN A 1 28 ? 7.372 10.399 0.267 1.00 71.30 28 ASN A C 9
ATOM 14330 O O . ASN A 1 28 ? 8.215 10.308 1.163 1.00 10.24 28 ASN A O 9
ATOM 14341 N N . MET A 1 29 ? 6.142 9.904 0.402 1.00 44.24 29 MET A N 9
ATOM 14342 C CA . MET A 1 29 ? 5.707 9.231 1.653 1.00 72.43 29 MET A CA 9
ATOM 14343 C C . MET A 1 29 ? 5.152 7.865 1.316 1.00 73.22 29 MET A C 9
ATOM 14344 O O . MET A 1 29 ? 4.326 7.751 0.414 1.00 0.23 29 MET A O 9
ATOM 14358 N N . CYS A 1 30 ? 5.583 6.857 2.020 1.00 24.45 30 CYS A N 9
ATOM 14359 C CA . CYS A 1 30 ? 5.065 5.519 1.825 1.00 72.11 30 CYS A CA 9
ATOM 14360 C C . CYS A 1 30 ? 4.593 4.973 3.153 1.00 31.35 30 CYS A C 9
ATOM 14361 O O . CYS A 1 30 ? 5.323 5.032 4.153 1.00 45.33 30 CYS A O 9
ATOM 14368 N N . ARG A 1 31 ? 3.382 4.495 3.176 1.00 73.23 31 ARG A N 9
ATOM 14369 C CA . ARG A 1 31 ? 2.817 3.870 4.342 1.00 34.44 31 ARG A CA 9
ATOM 14370 C C . ARG A 1 31 ? 2.038 2.634 3.927 1.00 65.51 31 ARG A C 9
ATOM 14371 O O . ARG A 1 31 ? 1.087 2.732 3.167 1.00 33.14 31 ARG A O 9
ATOM 14392 N N . ILE A 1 32 ? 2.437 1.484 4.402 1.00 64.33 32 ILE A N 9
ATOM 14393 C CA . ILE A 1 32 ? 1.679 0.296 4.102 1.00 55.13 32 ILE A CA 9
ATOM 14394 C C . ILE A 1 32 ? 0.686 0.006 5.194 1.00 63.44 32 ILE A C 9
ATOM 14395 O O . ILE A 1 32 ? 1.040 -0.205 6.362 1.00 1.10 32 ILE A O 9
ATOM 14411 N N . GLN A 1 33 ? -0.535 0.031 4.799 1.00 13.11 33 GLN A N 9
ATOM 14412 C CA . GLN A 1 33 ? -1.667 -0.181 5.625 1.00 13.34 33 GLN A CA 9
ATOM 14413 C C . GLN A 1 33 ? -1.977 -1.665 5.652 1.00 43.21 33 GLN A C 9
ATOM 14414 O O . GLN A 1 33 ? -1.917 -2.333 4.620 1.00 30.52 33 GLN A O 9
ATOM 14428 N N . ARG A 1 34 ? -2.308 -2.163 6.803 1.00 51.32 34 ARG A N 9
ATOM 14429 C CA . ARG A 1 34 ? -2.581 -3.568 6.983 1.00 1.22 34 ARG A CA 9
ATOM 14430 C C . ARG A 1 34 ? -3.968 -3.746 7.581 1.00 5.13 34 ARG A C 9
ATOM 14431 O O . ARG A 1 34 ? -4.356 -3.025 8.514 1.00 10.04 34 ARG A O 9
ATOM 14452 N N . ALA A 1 35 ? -4.700 -4.676 7.065 1.00 22.31 35 ALA A N 9
ATOM 14453 C CA . ALA A 1 35 ? -5.999 -4.987 7.600 1.00 62.32 35 ALA A CA 9
ATOM 14454 C C . ALA A 1 35 ? -5.826 -6.028 8.671 1.00 60.11 35 ALA A C 9
ATOM 14455 O O . ALA A 1 35 ? -5.719 -7.227 8.381 1.00 40.23 35 ALA A O 9
ATOM 14462 N N . ASP A 1 36 ? -5.768 -5.563 9.902 1.00 61.34 36 ASP A N 9
ATOM 14463 C CA . ASP A 1 36 ? -5.499 -6.415 11.057 1.00 43.13 36 ASP A CA 9
ATOM 14464 C C . ASP A 1 36 ? -5.436 -5.564 12.300 1.00 40.00 36 ASP A C 9
ATOM 14465 O O . ASP A 1 36 ? -5.961 -5.929 13.358 1.00 51.13 36 ASP A O 9
ATOM 14474 N N . GLY A 1 37 ? -4.787 -4.426 12.167 1.00 32.33 37 GLY A N 9
ATOM 14475 C CA . GLY A 1 37 ? -4.649 -3.507 13.265 1.00 24.22 37 GLY A CA 9
ATOM 14476 C C . GLY A 1 37 ? -4.059 -2.206 12.817 1.00 42.10 37 GLY A C 9
ATOM 14477 O O . GLY A 1 37 ? -3.069 -1.731 13.378 1.00 31.40 37 GLY A O 9
ATOM 14481 N N . ASP A 1 38 ? -4.652 -1.640 11.795 1.00 13.55 38 ASP A N 9
ATOM 14482 C CA . ASP A 1 38 ? -4.206 -0.372 11.232 1.00 73.12 38 ASP A CA 9
ATOM 14483 C C . ASP A 1 38 ? -5.416 0.304 10.630 1.00 41.52 38 ASP A C 9
ATOM 14484 O O . ASP A 1 38 ? -5.971 1.231 11.204 1.00 64.03 38 ASP A O 9
ATOM 14493 N N . CYS A 1 39 ? -5.863 -0.241 9.521 1.00 31.14 39 CYS A N 9
ATOM 14494 C CA . CYS A 1 39 ? -7.062 0.169 8.816 1.00 33.12 39 CYS A CA 9
ATOM 14495 C C . CYS A 1 39 ? -7.618 -1.013 8.023 1.00 63.44 39 CYS A C 9
ATOM 14496 O O . CYS A 1 39 ? -6.893 -1.953 7.734 1.00 40.31 39 CYS A O 9
ATOM 14503 N N . ASP A 1 40 ? -8.885 -0.958 7.679 1.00 72.24 40 ASP A N 9
ATOM 14504 C CA . ASP A 1 40 ? -9.647 -2.119 7.137 1.00 33.44 40 ASP A CA 9
ATOM 14505 C C . ASP A 1 40 ? -9.311 -2.571 5.711 1.00 11.42 40 ASP A C 9
ATOM 14506 O O . ASP A 1 40 ? -10.165 -3.158 5.042 1.00 32.21 40 ASP A O 9
ATOM 14515 N N . LEU A 1 41 ? -8.091 -2.393 5.277 1.00 44.54 41 LEU A N 9
ATOM 14516 C CA . LEU A 1 41 ? -7.692 -2.811 3.944 1.00 21.04 41 LEU A CA 9
ATOM 14517 C C . LEU A 1 41 ? -6.185 -2.832 3.869 1.00 74.44 41 LEU A C 9
ATOM 14518 O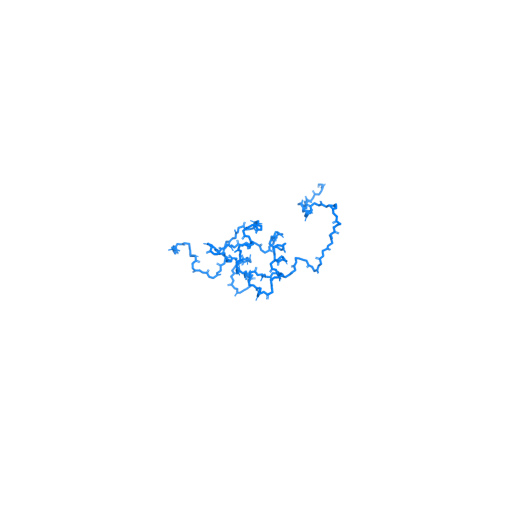 O . LEU A 1 41 ? -5.533 -2.057 4.557 1.00 61.22 41 LEU A O 9
ATOM 14534 N N . ALA A 1 42 ? -5.622 -3.708 3.084 1.00 43.01 42 ALA A N 9
ATOM 14535 C CA . ALA A 1 42 ? -4.205 -3.652 2.868 1.00 12.12 42 ALA A CA 9
ATOM 14536 C C . ALA A 1 42 ? -3.965 -2.725 1.707 1.00 44.43 42 ALA A C 9
ATOM 14537 O O . ALA A 1 42 ? -4.426 -2.986 0.579 1.00 73.43 42 ALA A O 9
ATOM 14544 N N . ALA A 1 43 ? -3.265 -1.657 1.957 1.00 1.13 43 ALA A N 9
ATOM 14545 C CA . ALA A 1 43 ? -3.058 -0.662 0.942 1.00 33.33 43 ALA A CA 9
ATOM 14546 C C . ALA A 1 43 ? -1.741 0.027 1.126 1.00 42.12 43 ALA A C 9
ATOM 14547 O O . ALA A 1 43 ? -1.247 0.137 2.232 1.00 75.24 43 ALA A O 9
ATOM 14554 N N . VAL A 1 44 ? -1.175 0.465 0.058 1.00 45.43 44 VAL A N 9
ATOM 14555 C CA . VAL A 1 44 ? 0.023 1.230 0.112 1.00 52.31 44 VAL A CA 9
ATOM 14556 C C . VAL A 1 44 ? -0.360 2.673 -0.102 1.00 50.32 44 VAL A C 9
ATOM 14557 O O . VAL A 1 44 ? -0.843 3.052 -1.181 1.00 45.34 44 VAL A O 9
ATOM 14570 N N . ILE A 1 45 ? -0.202 3.439 0.915 1.00 51.32 45 ILE A N 9
ATOM 14571 C CA . ILE A 1 45 ? -0.495 4.838 0.892 1.00 74.01 45 ILE A CA 9
ATOM 14572 C C . ILE A 1 45 ? 0.754 5.556 0.393 1.00 44.23 45 ILE A C 9
ATOM 14573 O O . ILE A 1 45 ? 1.810 5.513 1.040 1.00 60.42 45 ILE A O 9
ATOM 14589 N N . LEU A 1 46 ? 0.641 6.184 -0.746 1.00 21.41 46 LEU A N 9
ATOM 14590 C CA . LEU A 1 46 ? 1.756 6.852 -1.370 1.00 53.11 46 LEU A CA 9
ATOM 14591 C C . LEU A 1 46 ? 1.464 8.304 -1.533 1.00 24.45 46 LEU A C 9
ATOM 14592 O O . LEU A 1 46 ? 0.503 8.679 -2.180 1.00 62.14 46 LEU A O 9
ATOM 14608 N N . HIS A 1 47 ? 2.268 9.123 -0.960 1.00 74.01 47 HIS A N 9
ATOM 14609 C CA . HIS A 1 47 ? 2.065 10.544 -1.104 1.00 61.14 47 HIS A CA 9
ATOM 14610 C C . HIS A 1 47 ? 2.993 11.075 -2.133 1.00 70.52 47 HIS A C 9
ATOM 14611 O O . HIS A 1 47 ? 4.208 10.888 -2.042 1.00 51.54 47 HIS A O 9
ATOM 14625 N N . VAL A 1 48 ? 2.437 11.707 -3.101 1.00 31.00 48 VAL A N 9
ATOM 14626 C CA . VAL A 1 48 ? 3.168 12.307 -4.164 1.00 4.42 48 VAL A CA 9
ATOM 14627 C C . VAL A 1 48 ? 3.042 13.797 -3.962 1.00 35.25 48 VAL A C 9
ATOM 14628 O O . VAL A 1 48 ? 2.077 14.243 -3.350 1.00 21.03 48 VAL A O 9
ATOM 14641 N N . LYS A 1 49 ? 4.010 14.561 -4.424 1.00 30.24 49 LYS A N 9
ATOM 14642 C CA . LYS A 1 49 ? 4.013 16.026 -4.255 1.00 31.03 49 LYS A CA 9
ATOM 14643 C C . LYS A 1 49 ? 2.719 16.711 -4.761 1.00 53.40 49 LYS A C 9
ATOM 14644 O O . LYS A 1 49 ? 2.442 17.849 -4.401 1.00 65.24 49 LYS A O 9
ATOM 14663 N N . ARG A 1 50 ? 1.940 16.026 -5.595 1.00 74.31 50 ARG A N 9
ATOM 14664 C CA . ARG A 1 50 ? 0.721 16.627 -6.117 1.00 53.44 50 ARG A CA 9
ATOM 14665 C C . ARG A 1 50 ? -0.531 16.050 -5.455 1.00 43.05 50 ARG A C 9
ATOM 14666 O O . ARG A 1 50 ? -1.500 16.778 -5.209 1.00 55.24 50 ARG A O 9
ATOM 14687 N N . ARG A 1 51 ? -0.484 14.771 -5.125 1.00 61.51 51 ARG A N 9
ATOM 14688 C CA . ARG A 1 51 ? -1.654 14.028 -4.588 1.00 3.41 51 ARG A CA 9
ATOM 14689 C C . ARG A 1 51 ? -1.190 12.789 -3.852 1.00 30.44 51 ARG A C 9
ATOM 14690 O O . ARG A 1 51 ? -0.083 12.321 -4.066 1.00 72.21 51 ARG A O 9
ATOM 14711 N N . ARG A 1 52 ? -2.036 12.259 -3.015 1.00 21.15 52 ARG A N 9
ATOM 14712 C CA . ARG A 1 52 ? -1.783 10.998 -2.362 1.00 34.45 52 ARG A CA 9
ATOM 14713 C C . ARG A 1 52 ? -2.491 9.926 -3.178 1.00 41.21 52 ARG A C 9
ATOM 14714 O O . ARG A 1 52 ? -3.652 10.099 -3.550 1.00 44.14 52 ARG A O 9
ATOM 14735 N N . ILE A 1 53 ? -1.815 8.864 -3.467 1.00 12.45 53 ILE A N 9
ATOM 14736 C CA . ILE A 1 53 ? -2.363 7.792 -4.258 1.00 43.33 53 ILE A CA 9
ATOM 14737 C C . ILE A 1 53 ? -2.273 6.503 -3.469 1.00 10.14 53 ILE A C 9
ATOM 14738 O O . ILE A 1 53 ? -1.293 6.260 -2.775 1.00 71.30 53 ILE A O 9
ATOM 14754 N N . CYS A 1 54 ? -3.288 5.718 -3.547 1.00 34.23 54 CYS A N 9
ATOM 14755 C CA . CYS A 1 54 ? -3.352 4.487 -2.808 1.00 71.42 54 CYS A CA 9
ATOM 14756 C C . CYS A 1 54 ? -3.297 3.315 -3.759 1.00 61.22 54 CYS A C 9
ATOM 14757 O O . CYS A 1 54 ? -4.107 3.211 -4.674 1.00 2.30 54 CYS A O 9
ATOM 14764 N N . VAL A 1 55 ? -2.353 2.444 -3.567 1.00 52.43 55 VAL A N 9
ATOM 14765 C CA . VAL A 1 55 ? -2.213 1.286 -4.428 1.00 14.05 55 VAL A CA 9
ATOM 14766 C C . VAL A 1 55 ? -2.165 0.013 -3.614 1.00 74.41 55 VAL A C 9
ATOM 14767 O O . VAL A 1 55 ? -2.115 0.057 -2.392 1.00 31.43 55 VAL A O 9
ATOM 14780 N N . SER A 1 56 ? -2.213 -1.097 -4.273 1.00 41.15 56 SER A N 9
ATOM 14781 C CA . SER A 1 56 ? -2.167 -2.367 -3.625 1.00 55.24 56 SER A CA 9
ATOM 14782 C C . SER A 1 56 ? -0.713 -2.827 -3.376 1.00 1.32 56 SER A C 9
ATOM 14783 O O . SER A 1 56 ? 0.158 -2.681 -4.245 1.00 34.55 56 SER A O 9
ATOM 14791 N N . PRO A 1 57 ? -0.435 -3.406 -2.178 1.00 54.14 57 PRO A N 9
ATOM 14792 C CA . PRO A 1 57 ? 0.911 -3.904 -1.811 1.00 34.51 57 PRO A CA 9
ATOM 14793 C C . PRO A 1 57 ? 1.265 -5.183 -2.551 1.00 72.51 57 PRO A C 9
ATOM 14794 O O . PRO A 1 57 ? 2.380 -5.704 -2.442 1.00 72.13 57 PRO A O 9
ATOM 14805 N N . HIS A 1 58 ? 0.307 -5.682 -3.298 1.00 44.13 58 HIS A N 9
ATOM 14806 C CA . HIS A 1 58 ? 0.465 -6.906 -4.052 1.00 51.03 58 HIS A CA 9
ATOM 14807 C C . HIS A 1 58 ? 0.926 -6.605 -5.472 1.00 44.02 58 HIS A C 9
ATOM 14808 O O . HIS A 1 58 ? 1.107 -7.517 -6.287 1.00 31.42 58 HIS A O 9
ATOM 14822 N N . ASN A 1 59 ? 1.125 -5.330 -5.767 1.00 23.30 59 ASN A N 9
ATOM 14823 C CA . ASN A 1 59 ? 1.583 -4.921 -7.080 1.00 21.41 59 ASN A CA 9
ATOM 14824 C C . ASN A 1 59 ? 3.090 -5.090 -7.195 1.00 1.34 59 ASN A C 9
ATOM 14825 O O . ASN A 1 59 ? 3.858 -4.505 -6.411 1.00 54.24 59 ASN A O 9
ATOM 14836 N N . HIS A 1 60 ? 3.503 -5.882 -8.177 1.00 52.12 60 HIS A N 9
ATOM 14837 C CA . HIS A 1 60 ? 4.911 -6.178 -8.446 1.00 14.44 60 HIS A CA 9
ATOM 14838 C C . HIS A 1 60 ? 5.705 -4.888 -8.664 1.00 3.25 60 HIS A C 9
ATOM 14839 O O . HIS A 1 60 ? 6.829 -4.752 -8.183 1.00 20.14 60 HIS A O 9
ATOM 14853 N N . THR A 1 61 ? 5.102 -3.944 -9.361 1.00 75.24 61 THR A N 9
ATOM 14854 C CA . THR A 1 61 ? 5.747 -2.696 -9.692 1.00 3.30 61 THR A CA 9
ATOM 14855 C C . THR A 1 61 ? 6.131 -1.909 -8.420 1.00 14.53 61 THR A C 9
ATOM 14856 O O . THR A 1 61 ? 7.222 -1.364 -8.331 1.00 72.41 61 THR A O 9
ATOM 14867 N N . VAL A 1 62 ? 5.230 -1.892 -7.447 1.00 24.24 62 VAL A N 9
ATOM 14868 C CA . VAL A 1 62 ? 5.461 -1.214 -6.167 1.00 41.12 62 VAL A CA 9
ATOM 14869 C C . VAL A 1 62 ? 6.627 -1.857 -5.421 1.00 33.32 62 VAL A C 9
ATOM 14870 O O . VAL A 1 62 ? 7.552 -1.171 -4.983 1.00 0.10 62 VAL A O 9
ATOM 14883 N N . LYS A 1 63 ? 6.568 -3.163 -5.299 1.00 31.12 63 LYS A N 9
ATOM 14884 C CA . LYS A 1 63 ? 7.642 -3.948 -4.679 1.00 63.14 63 LYS A CA 9
ATOM 14885 C C . LYS A 1 63 ? 9.007 -3.684 -5.357 1.00 21.34 63 LYS A C 9
ATOM 14886 O O . LYS A 1 63 ? 10.028 -3.553 -4.679 1.00 30.23 63 LYS A O 9
ATOM 14905 N N . GLN A 1 64 ? 9.005 -3.570 -6.687 1.00 55.40 64 GLN A N 9
ATOM 14906 C CA . GLN A 1 64 ? 10.226 -3.323 -7.438 1.00 50.42 64 GLN A CA 9
ATOM 14907 C C . GLN A 1 64 ? 10.697 -1.883 -7.234 1.00 4.41 64 GLN A C 9
ATOM 14908 O O . GLN A 1 64 ? 11.896 -1.623 -7.065 1.00 21.31 64 GLN A O 9
ATOM 14922 N N . TRP A 1 65 ? 9.758 -0.964 -7.253 1.00 23.30 65 TRP A N 9
ATOM 14923 C CA . TRP A 1 65 ? 10.028 0.430 -7.020 1.00 52.21 65 TRP A CA 9
ATOM 14924 C C . TRP A 1 65 ? 10.694 0.653 -5.667 1.00 44.14 65 TRP A C 9
ATOM 14925 O O . TRP A 1 65 ? 11.712 1.331 -5.583 1.00 65.34 65 TRP A O 9
ATOM 14946 N N . MET A 1 66 ? 10.138 0.058 -4.626 1.00 5.52 66 MET A N 9
ATOM 14947 C CA . MET A 1 66 ? 10.694 0.192 -3.277 1.00 62.45 66 MET A CA 9
ATOM 14948 C C . MET A 1 66 ? 12.109 -0.318 -3.171 1.00 42.41 66 MET A C 9
ATOM 14949 O O . MET A 1 66 ? 12.919 0.263 -2.468 1.00 10.13 66 MET A O 9
ATOM 14963 N N . LYS A 1 67 ? 12.413 -1.388 -3.879 1.00 54.40 67 LYS A N 9
ATOM 14964 C CA . LYS A 1 67 ? 13.738 -1.916 -3.905 1.00 63.25 67 LYS A CA 9
ATOM 14965 C C . LYS A 1 67 ? 14.718 -0.888 -4.505 1.00 72.52 67 LYS A C 9
ATOM 14966 O O . LYS A 1 67 ? 15.847 -0.731 -4.027 1.00 45.31 67 LYS A O 9
ATOM 14985 N N . VAL A 1 68 ? 14.269 -0.176 -5.520 1.00 42.43 68 VAL A N 9
ATOM 14986 C CA . VAL A 1 68 ? 15.088 0.845 -6.157 1.00 32.11 68 VAL A CA 9
ATOM 14987 C C . VAL A 1 68 ? 15.179 2.079 -5.246 1.00 74.33 68 VAL A C 9
ATOM 14988 O O . VAL A 1 68 ? 16.269 2.607 -4.994 1.00 64.34 68 VAL A O 9
ATOM 15001 N N . GLN A 1 69 ? 14.029 2.493 -4.729 1.00 14.41 69 GLN A N 9
ATOM 15002 C CA . GLN A 1 69 ? 13.896 3.658 -3.846 1.00 40.30 69 GLN A CA 9
ATOM 15003 C C . GLN A 1 69 ? 14.609 3.509 -2.540 1.00 25.33 69 GLN A C 9
ATOM 15004 O O . GLN A 1 69 ? 14.954 4.500 -1.901 1.00 54.04 69 GLN A O 9
ATOM 15018 N N . ALA A 1 70 ? 14.818 2.293 -2.134 1.00 64.11 70 ALA A N 9
ATOM 15019 C CA . ALA A 1 70 ? 15.489 2.004 -0.887 1.00 31.45 70 ALA A CA 9
ATOM 15020 C C . ALA A 1 70 ? 16.898 2.624 -0.844 1.00 11.44 70 ALA A C 9
ATOM 15021 O O . ALA A 1 70 ? 17.464 2.833 0.230 1.00 30.23 70 ALA A O 9
ATOM 15028 N N . ALA A 1 71 ? 17.463 2.891 -2.027 1.00 13.11 71 ALA A N 9
ATOM 15029 C CA . ALA A 1 71 ? 18.797 3.473 -2.163 1.00 22.02 71 ALA A CA 9
ATOM 15030 C C . ALA A 1 71 ? 18.902 4.901 -1.579 1.00 53.13 71 ALA A C 9
ATOM 15031 O O . ALA A 1 71 ? 20.004 5.469 -1.527 1.00 21.53 71 ALA A O 9
ATOM 15038 N N . LYS A 1 72 ? 17.780 5.485 -1.167 1.00 41.35 72 LYS A N 9
ATOM 15039 C CA . LYS A 1 72 ? 17.798 6.788 -0.514 1.00 41.22 72 LYS A CA 9
ATOM 15040 C C . LYS A 1 72 ? 18.541 6.722 0.812 1.00 50.41 72 LYS A C 9
ATOM 15041 O O . LYS A 1 72 ? 18.233 5.904 1.686 1.00 43.23 72 LYS A O 9
ATOM 15060 N N . LYS A 1 73 ? 19.517 7.595 0.944 1.00 31.24 73 LYS A N 9
ATOM 15061 C CA . LYS A 1 73 ? 20.452 7.595 2.061 1.00 65.44 73 LYS A CA 9
ATOM 15062 C C . LYS A 1 73 ? 19.808 7.986 3.394 1.00 55.44 73 LYS A C 9
ATOM 15063 O O . LYS A 1 73 ? 20.374 7.720 4.455 1.00 21.32 73 LYS A O 9
ATOM 15082 N N . ASN A 1 74 ? 18.640 8.602 3.348 1.00 35.30 74 ASN A N 9
ATOM 15083 C CA . ASN A 1 74 ? 17.958 8.995 4.588 1.00 11.35 74 ASN A CA 9
ATOM 15084 C C . ASN A 1 74 ? 17.249 7.791 5.202 1.00 42.32 74 ASN A C 9
ATOM 15085 O O . ASN A 1 74 ? 16.913 7.789 6.397 1.00 63.33 74 ASN A O 9
ATOM 15096 N N . GLY A 1 75 ? 17.035 6.777 4.395 1.00 12.42 75 GLY A N 9
ATOM 15097 C CA . GLY A 1 75 ? 16.351 5.609 4.846 1.00 25.33 75 GLY A CA 9
ATOM 15098 C C . GLY A 1 75 ? 15.036 5.454 4.138 1.00 12.21 75 GLY A C 9
ATOM 15099 O O . GLY A 1 75 ? 14.895 5.860 2.976 1.00 22.13 75 GLY A O 9
ATOM 15103 N N . LYS A 1 76 ? 14.071 4.898 4.817 1.00 54.10 76 LYS A N 9
ATOM 15104 C CA . LYS A 1 76 ? 12.781 4.691 4.230 1.00 72.52 76 LYS A CA 9
ATOM 15105 C C . LYS A 1 76 ? 11.870 5.878 4.470 1.00 15.13 76 LYS A C 9
ATOM 15106 O O . LYS A 1 76 ? 11.282 6.017 5.542 1.00 40.21 76 LYS A O 9
ATOM 15125 N N . GLY A 1 77 ? 11.794 6.753 3.496 1.00 5.12 77 GLY A N 9
ATOM 15126 C CA . GLY A 1 77 ? 10.877 7.854 3.577 1.00 12.22 77 GLY A CA 9
ATOM 15127 C C . GLY A 1 77 ? 9.738 7.553 2.681 1.00 14.41 77 GLY A C 9
ATOM 15128 O O . GLY A 1 77 ? 8.592 7.449 3.094 1.00 20.44 77 GLY A O 9
ATOM 15132 N N . ASN A 1 78 ? 10.067 7.358 1.450 1.00 44.31 78 ASN A N 9
ATOM 15133 C CA . ASN A 1 78 ? 9.116 6.949 0.462 1.00 51.42 78 ASN A CA 9
ATOM 15134 C C . ASN A 1 78 ? 9.201 5.471 0.242 1.00 42.11 78 ASN A C 9
ATOM 15135 O O . ASN A 1 78 ? 8.720 4.966 -0.745 1.00 15.43 78 ASN A O 9
ATOM 15146 N N . VAL A 1 79 ? 9.798 4.773 1.158 1.00 41.21 79 VAL A N 9
ATOM 15147 C CA . VAL A 1 79 ? 9.978 3.367 0.976 1.00 20.34 79 VAL A CA 9
ATOM 15148 C C . VAL A 1 79 ? 9.280 2.604 2.103 1.00 33.35 79 VAL A C 9
ATOM 15149 O O . VAL A 1 79 ? 9.220 3.087 3.241 1.00 25.34 79 VAL A O 9
ATOM 15162 N N . CYS A 1 80 ? 8.739 1.457 1.787 1.00 61.00 80 CYS A N 9
ATOM 15163 C CA . CYS A 1 80 ? 8.121 0.603 2.775 1.00 32.30 80 CYS A CA 9
ATOM 15164 C C . CYS A 1 80 ? 8.850 -0.741 2.859 1.00 25.45 80 CYS A C 9
ATOM 15165 O O . CYS A 1 80 ? 9.499 -1.033 3.872 1.00 0.10 80 CYS A O 9
ATOM 15172 N N . HIS A 1 81 ? 8.766 -1.554 1.804 1.00 25.24 81 HIS A N 9
ATOM 15173 C CA . HIS A 1 81 ? 9.532 -2.792 1.768 1.00 31.02 81 HIS A CA 9
ATOM 15174 C C . HIS A 1 81 ? 10.932 -2.459 1.338 1.00 52.41 81 HIS A C 9
ATOM 15175 O O . HIS A 1 81 ? 11.129 -1.667 0.424 1.00 14.21 81 HIS A O 9
ATOM 15189 N N . ARG A 1 82 ? 11.887 -3.030 1.984 1.00 13.41 82 ARG A N 9
ATOM 15190 C CA . ARG A 1 82 ? 13.258 -2.766 1.649 1.00 72.23 82 ARG A CA 9
ATOM 15191 C C . ARG A 1 82 ? 13.941 -4.090 1.329 1.00 30.44 82 ARG A C 9
ATOM 15192 O O . ARG A 1 82 ? 14.891 -4.146 0.564 1.00 20.24 82 ARG A O 9
ATOM 15213 N N . LYS A 1 83 ? 13.411 -5.156 1.886 1.00 22.31 83 LYS A N 9
ATOM 15214 C CA . LYS A 1 83 ? 13.991 -6.478 1.724 1.00 64.14 83 LYS A CA 9
ATOM 15215 C C . LYS A 1 83 ? 13.094 -7.391 0.887 1.00 12.23 83 LYS A C 9
ATOM 15216 O O . LYS A 1 83 ? 13.243 -8.622 0.917 1.00 51.42 83 LYS A O 9
ATOM 15235 N N . LYS A 1 84 ? 12.196 -6.810 0.130 1.00 10.03 84 LYS A N 9
ATOM 15236 C CA . LYS A 1 84 ? 11.272 -7.599 -0.663 1.00 44.41 84 LYS A CA 9
ATOM 15237 C C . LYS A 1 84 ? 11.879 -7.906 -2.037 1.00 52.54 84 LYS A C 9
ATOM 15238 O O . LYS A 1 84 ? 12.226 -6.991 -2.782 1.00 2.14 84 LYS A O 9
ATOM 15257 N N . HIS A 1 85 ? 12.002 -9.204 -2.341 1.00 33.31 85 HIS A N 9
ATOM 15258 C CA . HIS A 1 85 ? 12.573 -9.713 -3.603 1.00 10.13 85 HIS A CA 9
ATOM 15259 C C . HIS A 1 85 ? 14.062 -9.375 -3.752 1.00 42.13 85 HIS A C 9
ATOM 15260 O O . HIS A 1 85 ? 14.691 -8.802 -2.838 1.00 42.14 85 HIS A O 9
ATOM 15274 N N . HIS A 1 86 ? 14.641 -9.785 -4.864 1.00 4.10 86 HIS A N 9
ATOM 15275 C CA . HIS A 1 86 ? 16.017 -9.453 -5.163 1.00 40.12 86 HIS A CA 9
ATOM 15276 C C . HIS A 1 86 ? 16.006 -8.103 -5.877 1.00 70.21 86 HIS A C 9
ATOM 15277 O O . HIS A 1 86 ? 16.823 -7.229 -5.587 1.00 32.52 86 HIS A O 9
ATOM 15291 N N . GLY A 1 87 ? 15.051 -7.980 -6.825 1.00 72.13 87 GLY A N 9
ATOM 15292 C CA . GLY A 1 87 ? 14.716 -6.735 -7.535 1.00 33.30 87 GLY A CA 9
ATOM 15293 C C . GLY A 1 87 ? 15.887 -5.876 -7.974 1.00 52.33 87 GLY A C 9
ATOM 15294 O O . GLY A 1 87 ? 15.810 -4.642 -7.911 1.00 24.15 87 GLY A O 9
ATOM 15298 N N . LYS A 1 88 ? 16.943 -6.484 -8.438 1.00 3.32 88 LYS A N 9
ATOM 15299 C CA . LYS A 1 88 ? 18.105 -5.729 -8.809 1.00 23.32 88 LYS A CA 9
ATOM 15300 C C . LYS A 1 88 ? 17.952 -5.211 -10.225 1.00 5.31 88 LYS A C 9
ATOM 15301 O O . LYS A 1 88 ? 18.075 -5.961 -11.201 1.00 50.12 88 LYS A O 9
ATOM 15320 N N . ARG A 1 89 ? 17.629 -3.959 -10.332 1.00 64.13 89 ARG A N 9
ATOM 15321 C CA . ARG A 1 89 ? 17.462 -3.313 -11.607 1.00 45.32 89 ARG A CA 9
ATOM 15322 C C . ARG A 1 89 ? 18.490 -2.208 -11.705 1.00 33.44 89 ARG A C 9
ATOM 15323 O O . ARG A 1 89 ? 18.598 -1.386 -10.786 1.00 65.30 89 ARG A O 9
ATOM 15344 N N . ASN A 1 90 ? 19.253 -2.199 -12.778 1.00 72.11 90 ASN A N 9
ATOM 15345 C CA . ASN A 1 90 ? 20.226 -1.142 -13.023 1.00 62.15 90 ASN A CA 9
ATOM 15346 C C . ASN A 1 90 ? 19.465 0.153 -13.261 1.00 43.22 90 ASN A C 9
ATOM 15347 O O . ASN A 1 90 ? 18.806 0.314 -14.289 1.00 51.15 90 ASN A O 9
ATOM 15358 N N . SER A 1 91 ? 19.524 1.042 -12.311 1.00 1.53 91 SER A N 9
ATOM 15359 C CA . SER A 1 91 ? 18.793 2.265 -12.383 1.00 14.00 91 SER A CA 9
ATOM 15360 C C . SER A 1 91 ? 19.548 3.330 -13.165 1.00 52.41 91 SER A C 9
ATOM 15361 O O . SER A 1 91 ? 20.784 3.446 -13.071 1.00 5.33 91 SER A O 9
ATOM 15369 N N . ASN A 1 92 ? 18.822 4.086 -13.935 1.00 64.31 92 ASN A N 9
ATOM 15370 C CA . ASN A 1 92 ? 19.391 5.176 -14.683 1.00 64.14 92 ASN A CA 9
ATOM 15371 C C . ASN A 1 92 ? 19.290 6.446 -13.873 1.00 20.53 92 ASN A C 9
ATOM 15372 O O . ASN A 1 92 ? 18.367 6.610 -13.058 1.00 21.22 92 ASN A O 9
ATOM 15383 N N . ARG A 1 93 ? 20.227 7.324 -14.068 1.00 12.44 93 ARG A N 9
ATOM 15384 C CA . ARG A 1 93 ? 20.234 8.577 -13.377 1.00 53.53 93 ARG A CA 9
ATOM 15385 C C . ARG A 1 93 ? 19.385 9.560 -14.127 1.00 63.24 93 ARG A C 9
ATOM 15386 O O . ARG A 1 93 ? 19.600 9.786 -15.326 1.00 31.32 93 ARG A O 9
ATOM 15407 N N . ALA A 1 94 ? 18.409 10.121 -13.448 1.00 32.25 94 ALA A N 9
ATOM 15408 C CA . ALA A 1 94 ? 17.578 11.145 -14.037 1.00 24.21 94 ALA A CA 9
ATOM 15409 C C . ALA A 1 94 ? 18.426 12.384 -14.273 1.00 42.03 94 ALA A C 9
ATOM 15410 O O . ALA A 1 94 ? 18.230 13.108 -15.245 1.00 33.42 94 ALA A O 9
ATOM 15417 N N . HIS A 1 95 ? 19.374 12.590 -13.361 1.00 3.31 95 HIS A N 9
ATOM 15418 C CA . HIS A 1 95 ? 20.366 13.657 -13.415 1.00 64.32 95 HIS A CA 9
ATOM 15419 C C . HIS A 1 95 ? 19.757 15.046 -13.349 1.00 53.31 95 HIS A C 9
ATOM 15420 O O . HIS A 1 95 ? 19.177 15.550 -14.313 1.00 72.13 95 HIS A O 9
ATOM 15434 N N . GLN A 1 96 ? 19.889 15.651 -12.220 1.00 71.33 96 GLN A N 9
ATOM 15435 C CA . GLN A 1 96 ? 19.461 16.996 -12.048 1.00 63.03 96 GLN A CA 9
ATOM 15436 C C . GLN A 1 96 ? 20.542 17.746 -11.309 1.00 55.25 96 GLN A C 9
ATOM 15437 O O . GLN A 1 96 ? 20.563 17.789 -10.065 1.00 63.22 96 GLN A O 9
ATOM 15451 N N . GLY A 1 97 ? 21.475 18.243 -12.063 1.00 72.42 97 GLY A N 9
ATOM 15452 C CA . GLY A 1 97 ? 22.571 18.978 -11.519 1.00 14.33 97 GLY A CA 9
ATOM 15453 C C . GLY A 1 97 ? 22.628 20.330 -12.133 1.00 35.31 97 GLY A C 9
ATOM 15454 O O . GLY A 1 97 ? 22.827 20.455 -13.353 1.00 72.34 97 GLY A O 9
ATOM 15458 N N . LYS A 1 98 ? 22.435 21.333 -11.311 1.00 22.01 98 LYS A N 9
ATOM 15459 C CA . LYS A 1 98 ? 22.349 22.708 -11.735 1.00 11.52 98 LYS A CA 9
ATOM 15460 C C . LYS A 1 98 ? 21.120 22.890 -12.603 1.00 15.21 98 LYS A C 9
ATOM 15461 O O . LYS A 1 98 ? 21.160 22.727 -13.826 1.00 63.12 98 LYS A O 9
ATOM 15480 N N . HIS A 1 99 ? 19.995 23.124 -11.952 1.00 51.11 99 HIS A N 9
ATOM 15481 C CA . HIS A 1 99 ? 18.787 23.399 -12.679 1.00 3.41 99 HIS A CA 9
ATOM 15482 C C . HIS A 1 99 ? 18.843 24.823 -13.134 1.00 72.05 99 HIS A C 9
ATOM 15483 O O . HIS A 1 99 ? 18.786 25.757 -12.326 1.00 5.42 99 HIS A O 9
ATOM 15497 N N . GLU A 1 100 ? 19.008 24.998 -14.405 1.00 54.24 100 GLU A N 9
ATOM 15498 C CA . GLU A 1 100 ? 19.224 26.292 -14.932 1.00 64.42 100 GLU A CA 9
ATOM 15499 C C . GLU A 1 100 ? 17.911 27.023 -15.142 1.00 74.23 100 GLU A C 9
ATOM 15500 O O . GLU A 1 100 ? 17.309 26.997 -16.223 1.00 10.23 100 GLU A O 9
ATOM 15512 N N . THR A 1 101 ? 17.441 27.586 -14.075 1.00 3.20 101 THR A N 9
ATOM 15513 C CA . THR A 1 101 ? 16.233 28.337 -14.041 1.00 41.21 101 THR A CA 9
ATOM 15514 C C . THR A 1 101 ? 16.502 29.664 -13.346 1.00 53.14 101 THR A C 9
ATOM 15515 O O . THR A 1 101 ? 16.593 29.720 -12.111 1.00 1.01 101 THR A O 9
ATOM 15526 N N . TYR A 1 102 ? 16.693 30.707 -14.120 1.00 31.44 102 TYR A N 9
ATOM 15527 C CA . TYR A 1 102 ? 16.981 32.004 -13.557 1.00 34.14 102 TYR A CA 9
ATOM 15528 C C . TYR A 1 102 ? 16.457 33.103 -14.452 1.00 71.15 102 TYR A C 9
ATOM 15529 O O . TYR A 1 102 ? 16.301 32.911 -15.669 1.00 23.01 102 TYR A O 9
ATOM 15547 N N . GLY A 1 103 ? 16.188 34.229 -13.861 1.00 74.24 103 GLY A N 9
ATOM 15548 C CA . GLY A 1 103 ? 15.742 35.374 -14.587 1.00 44.23 103 GLY A CA 9
ATOM 15549 C C . GLY A 1 103 ? 15.849 36.598 -13.742 1.00 13.45 103 GLY A C 9
ATOM 15550 O O . GLY A 1 103 ? 14.855 37.287 -13.504 1.00 0.33 103 GLY A O 9
ATOM 15554 N N . HIS A 1 104 ? 17.054 36.880 -13.278 1.00 22.21 104 HIS A N 9
ATOM 15555 C CA . HIS A 1 104 ? 17.279 37.997 -12.388 1.00 64.01 104 HIS A CA 9
ATOM 15556 C C . HIS A 1 104 ? 17.405 39.294 -13.157 1.00 54.43 104 HIS A C 9
ATOM 15557 O O . HIS A 1 104 ? 18.495 39.705 -13.538 1.00 23.55 104 HIS A O 9
ATOM 15571 N N . LYS A 1 105 ? 16.281 39.902 -13.429 1.00 72.22 105 LYS A N 9
ATOM 15572 C CA . LYS A 1 105 ? 16.248 41.177 -14.108 1.00 22.54 105 LYS A CA 9
ATOM 15573 C C . LYS A 1 105 ? 16.030 42.277 -13.086 1.00 30.21 105 LYS A C 9
ATOM 15574 O O . LYS A 1 105 ? 16.126 43.471 -13.401 1.00 0.22 105 LYS A O 9
ATOM 15593 N N . THR A 1 106 ? 15.716 41.841 -11.866 1.00 54.03 106 THR A N 9
ATOM 15594 C CA . THR A 1 106 ? 15.543 42.693 -10.706 1.00 11.12 106 THR A CA 9
ATOM 15595 C C . THR A 1 106 ? 14.418 43.736 -10.896 1.00 22.03 106 THR A C 9
ATOM 15596 O O . THR A 1 106 ? 14.652 44.853 -11.378 1.00 30.14 106 THR A O 9
ATOM 15607 N N . PRO A 1 107 ? 13.173 43.366 -10.563 1.00 73.23 107 PRO A N 9
ATOM 15608 C CA . PRO A 1 107 ? 12.043 44.272 -10.666 1.00 25.25 107 PRO A CA 9
ATOM 15609 C C . PRO A 1 107 ? 11.894 45.155 -9.418 1.00 5.04 107 PRO A C 9
ATOM 15610 O O . PRO A 1 107 ? 11.218 46.189 -9.442 1.00 63.24 107 PRO A O 9
ATOM 15621 N N . TYR A 1 108 ? 12.528 44.749 -8.344 1.00 72.33 108 TYR A N 9
ATOM 15622 C CA . TYR A 1 108 ? 12.486 45.481 -7.113 1.00 10.02 108 TYR A CA 9
ATOM 15623 C C . TYR A 1 108 ? 13.835 46.079 -6.771 1.00 70.24 108 TYR A C 9
ATOM 15624 O O . TYR A 1 108 ? 14.036 47.271 -7.067 1.00 38.79 108 TYR A O 9
ATOM 15643 N N . SER A 1 1 ? -15.508 19.760 0.890 1.00 22.21 1 SER A N 10
ATOM 15644 C CA . SER A 1 1 ? -15.620 18.951 2.090 1.00 4.01 1 SER A CA 10
ATOM 15645 C C . SER A 1 1 ? -14.570 17.854 2.042 1.00 25.15 1 SER A C 10
ATOM 15646 O O . SER A 1 1 ? -14.645 16.939 1.195 1.00 74.14 1 SER A O 10
ATOM 15656 N N . GLU A 1 2 ? -13.578 17.935 2.918 1.00 1.14 2 GLU A N 10
ATOM 15657 C CA . GLU A 1 2 ? -12.534 16.944 2.939 1.00 42.45 2 GLU A CA 10
ATOM 15658 C C . GLU A 1 2 ? -12.967 15.669 3.669 1.00 32.33 2 GLU A C 10
ATOM 15659 O O . GLU A 1 2 ? -12.633 15.442 4.825 1.00 21.21 2 GLU A O 10
ATOM 15671 N N . ALA A 1 3 ? -13.783 14.892 2.992 1.00 30.54 3 ALA A N 10
ATOM 15672 C CA . ALA A 1 3 ? -14.287 13.625 3.486 1.00 70.42 3 ALA A CA 10
ATOM 15673 C C . ALA A 1 3 ? -14.831 12.850 2.313 1.00 50.42 3 ALA A C 10
ATOM 15674 O O . ALA A 1 3 ? -15.200 13.458 1.295 1.00 2.45 3 ALA A O 10
ATOM 15681 N N . ILE A 1 4 ? -14.861 11.527 2.441 1.00 23.12 4 ILE A N 10
ATOM 15682 C CA . ILE A 1 4 ? -15.335 10.609 1.391 1.00 31.45 4 ILE A CA 10
ATOM 15683 C C . ILE A 1 4 ? -14.408 10.613 0.159 1.00 21.31 4 ILE A C 10
ATOM 15684 O O . ILE A 1 4 ? -13.671 9.656 -0.068 1.00 1.35 4 ILE A O 10
ATOM 15700 N N . LEU A 1 5 ? -14.431 11.698 -0.608 1.00 62.34 5 LEU A N 10
ATOM 15701 C CA . LEU A 1 5 ? -13.629 11.799 -1.813 1.00 55.01 5 LEU A CA 10
ATOM 15702 C C . LEU A 1 5 ? -12.106 11.859 -1.512 1.00 33.31 5 LEU A C 10
ATOM 15703 O O . LEU A 1 5 ? -11.378 10.986 -1.955 1.00 33.43 5 LEU A O 10
ATOM 15719 N N . PRO A 1 6 ? -11.582 12.872 -0.741 1.00 64.30 6 PRO A N 10
ATOM 15720 C CA . PRO A 1 6 ? -10.147 12.931 -0.422 1.00 11.41 6 PRO A CA 10
ATOM 15721 C C . PRO A 1 6 ? -9.772 11.939 0.679 1.00 12.20 6 PRO A C 10
ATOM 15722 O O . PRO A 1 6 ? -8.587 11.729 0.961 1.00 4.51 6 PRO A O 10
ATOM 15733 N N . ILE A 1 7 ? -10.806 11.334 1.282 1.00 54.12 7 ILE A N 10
ATOM 15734 C CA . ILE A 1 7 ? -10.678 10.359 2.371 1.00 14.14 7 ILE A CA 10
ATOM 15735 C C . ILE A 1 7 ? -10.089 11.026 3.622 1.00 23.44 7 ILE A C 10
ATOM 15736 O O . ILE A 1 7 ? -8.879 11.276 3.706 1.00 74.52 7 ILE A O 10
ATOM 15752 N N . ALA A 1 8 ? -10.943 11.322 4.579 1.00 53.04 8 ALA A N 10
ATOM 15753 C CA . ALA A 1 8 ? -10.528 12.017 5.778 1.00 12.53 8 ALA A CA 10
ATOM 15754 C C . ALA A 1 8 ? -9.944 11.075 6.808 1.00 11.20 8 ALA A C 10
ATOM 15755 O O . ALA A 1 8 ? -10.628 10.632 7.738 1.00 33.20 8 ALA A O 10
ATOM 15762 N N . SER A 1 9 ? -8.705 10.733 6.593 1.00 23.32 9 SER A N 10
ATOM 15763 C CA . SER A 1 9 ? -7.932 9.892 7.457 1.00 25.03 9 SER A CA 10
ATOM 15764 C C . SER A 1 9 ? -6.565 9.752 6.842 1.00 21.13 9 SER A C 10
ATOM 15765 O O . SER A 1 9 ? -6.322 10.259 5.732 1.00 41.15 9 SER A O 10
ATOM 15773 N N . SER A 1 10 ? -5.687 9.092 7.519 1.00 62.43 10 SER A N 10
ATOM 15774 C CA . SER A 1 10 ? -4.390 8.823 6.999 1.00 74.34 10 SER A CA 10
ATOM 15775 C C . SER A 1 10 ? -4.402 7.404 6.425 1.00 23.14 10 SER A C 10
ATOM 15776 O O . SER A 1 10 ? -3.362 6.766 6.294 1.00 12.15 10 SER A O 10
ATOM 15784 N N . CYS A 1 11 ? -5.585 6.939 6.062 1.00 73.51 11 CYS A N 10
ATOM 15785 C CA . CYS A 1 11 ? -5.767 5.610 5.557 1.00 22.42 11 CYS A CA 10
ATOM 15786 C C . CYS A 1 11 ? -6.335 5.582 4.152 1.00 42.33 11 CYS A C 10
ATOM 15787 O O . CYS A 1 11 ? -6.910 6.553 3.675 1.00 71.12 11 CYS A O 10
ATOM 15794 N N . CYS A 1 12 ? -6.151 4.470 3.508 1.00 32.31 12 CYS A N 10
ATOM 15795 C CA . CYS A 1 12 ? -6.563 4.239 2.150 1.00 22.51 12 CYS A CA 10
ATOM 15796 C C . CYS A 1 12 ? -7.685 3.219 2.063 1.00 73.21 12 CYS A C 10
ATOM 15797 O O . CYS A 1 12 ? -7.484 2.038 2.307 1.00 34.45 12 CYS A O 10
ATOM 15804 N N . THR A 1 13 ? -8.876 3.688 1.753 1.00 52.14 13 THR A N 10
ATOM 15805 C CA . THR A 1 13 ? -10.020 2.819 1.576 1.00 3.23 13 THR A CA 10
ATOM 15806 C C . THR A 1 13 ? -10.186 2.439 0.104 1.00 71.34 13 THR A C 10
ATOM 15807 O O . THR A 1 13 ? -11.039 1.613 -0.260 1.00 51.21 13 THR A O 10
ATOM 15818 N N . GLU A 1 14 ? -9.365 3.041 -0.728 1.00 13.31 14 GLU A N 10
ATOM 15819 C CA . GLU A 1 14 ? -9.334 2.763 -2.141 1.00 75.32 14 GLU A CA 10
ATOM 15820 C C . GLU A 1 14 ? -7.960 2.263 -2.493 1.00 75.53 14 GLU A C 10
ATOM 15821 O O . GLU A 1 14 ? -7.047 2.377 -1.685 1.00 41.30 14 GLU A O 10
ATOM 15833 N N . VAL A 1 15 ? -7.827 1.704 -3.676 1.00 20.31 15 VAL A N 10
ATOM 15834 C CA . VAL A 1 15 ? -6.548 1.279 -4.241 1.00 33.04 15 VAL A CA 10
ATOM 15835 C C . VAL A 1 15 ? -6.613 1.350 -5.754 1.00 31.35 15 VAL A C 10
ATOM 15836 O O . VAL A 1 15 ? -7.609 0.978 -6.352 1.00 65.52 15 VAL A O 10
ATOM 15849 N N . SER A 1 16 ? -5.560 1.821 -6.365 1.00 54.04 16 SER A N 10
ATOM 15850 C CA . SER A 1 16 ? -5.490 1.925 -7.807 1.00 11.13 16 SER A CA 10
ATOM 15851 C C . SER A 1 16 ? -5.063 0.571 -8.395 1.00 45.03 16 SER A C 10
ATOM 15852 O O . SER A 1 16 ? -4.839 0.444 -9.599 1.00 71.34 16 SER A O 10
ATOM 15860 N N . HIS A 1 17 ? -4.958 -0.427 -7.510 1.00 1.52 17 HIS A N 10
ATOM 15861 C CA . HIS A 1 17 ? -4.620 -1.806 -7.844 1.00 52.41 17 HIS A CA 10
ATOM 15862 C C . HIS A 1 17 ? -3.167 -1.939 -8.283 1.00 51.13 17 HIS A C 10
ATOM 15863 O O . HIS A 1 17 ? -2.311 -2.318 -7.492 1.00 50.31 17 HIS A O 10
ATOM 15877 N N . HIS A 1 18 ? -2.888 -1.576 -9.510 1.00 65.04 18 HIS A N 10
ATOM 15878 C CA . HIS A 1 18 ? -1.555 -1.672 -10.049 1.00 11.21 18 HIS A CA 10
ATOM 15879 C C . HIS A 1 18 ? -1.129 -0.300 -10.542 1.00 30.21 18 HIS A C 10
ATOM 15880 O O . HIS A 1 18 ? -1.956 0.470 -11.057 1.00 73.41 18 HIS A O 10
ATOM 15894 N N . ILE A 1 19 ? 0.119 0.015 -10.408 1.00 5.04 19 ILE A N 10
ATOM 15895 C CA . ILE A 1 19 ? 0.571 1.341 -10.738 1.00 32.44 19 ILE A CA 10
ATOM 15896 C C . ILE A 1 19 ? 1.875 1.276 -11.519 1.00 22.44 19 ILE A C 10
ATOM 15897 O O . ILE A 1 19 ? 2.553 0.258 -11.508 1.00 64.52 19 ILE A O 10
ATOM 15913 N N . SER A 1 20 ? 2.184 2.332 -12.211 1.00 25.11 20 SER A N 10
ATOM 15914 C CA . SER A 1 20 ? 3.408 2.443 -12.961 1.00 53.45 20 SER A CA 10
ATOM 15915 C C . SER A 1 20 ? 4.474 3.151 -12.103 1.00 24.41 20 SER A C 10
ATOM 15916 O O . SER A 1 20 ? 4.142 4.042 -11.301 1.00 13.11 20 SER A O 10
ATOM 15924 N N . ARG A 1 21 ? 5.746 2.764 -12.271 1.00 11.44 21 ARG A N 10
ATOM 15925 C CA . ARG A 1 21 ? 6.865 3.402 -11.550 1.00 64.01 21 ARG A CA 10
ATOM 15926 C C . ARG A 1 21 ? 6.970 4.879 -11.789 1.00 33.41 21 ARG A C 10
ATOM 15927 O O . ARG A 1 21 ? 7.450 5.596 -10.945 1.00 64.52 21 ARG A O 10
ATOM 15948 N N . ARG A 1 22 ? 6.520 5.319 -12.940 1.00 3.41 22 ARG A N 10
ATOM 15949 C CA . ARG A 1 22 ? 6.562 6.726 -13.328 1.00 53.32 22 ARG A CA 10
ATOM 15950 C C . ARG A 1 22 ? 6.002 7.631 -12.205 1.00 32.03 22 ARG A C 10
ATOM 15951 O O . ARG A 1 22 ? 6.588 8.670 -11.892 1.00 61.10 22 ARG A O 10
ATOM 15972 N N . LEU A 1 23 ? 4.901 7.217 -11.598 1.00 21.31 23 LEU A N 10
ATOM 15973 C CA . LEU A 1 23 ? 4.335 7.937 -10.465 1.00 14.31 23 LEU A CA 10
ATOM 15974 C C . LEU A 1 23 ? 5.143 7.636 -9.205 1.00 22.12 23 LEU A C 10
ATOM 15975 O O . LEU A 1 23 ? 5.428 8.524 -8.409 1.00 42.21 23 LEU A O 10
ATOM 15991 N N . LEU A 1 24 ? 5.533 6.390 -9.071 1.00 14.24 24 LEU A N 10
ATOM 15992 C CA . LEU A 1 24 ? 6.190 5.878 -7.878 1.00 13.54 24 LEU A CA 10
ATOM 15993 C C . LEU A 1 24 ? 7.478 6.595 -7.566 1.00 24.12 24 LEU A C 10
ATOM 15994 O O . LEU A 1 24 ? 7.735 6.959 -6.422 1.00 13.12 24 LEU A O 10
ATOM 16010 N N . GLU A 1 25 ? 8.266 6.830 -8.577 1.00 15.24 25 GLU A N 10
ATOM 16011 C CA . GLU A 1 25 ? 9.561 7.472 -8.419 1.00 24.03 25 GLU A CA 10
ATOM 16012 C C . GLU A 1 25 ? 9.399 8.904 -7.854 1.00 22.01 25 GLU A C 10
ATOM 16013 O O . GLU A 1 25 ? 10.358 9.505 -7.353 1.00 44.35 25 GLU A O 10
ATOM 16025 N N . ARG A 1 26 ? 8.180 9.426 -7.938 1.00 53.23 26 ARG A N 10
ATOM 16026 C CA . ARG A 1 26 ? 7.847 10.762 -7.449 1.00 70.41 26 ARG A CA 10
ATOM 16027 C C . ARG A 1 26 ? 7.381 10.707 -5.986 1.00 12.21 26 ARG A C 10
ATOM 16028 O O . ARG A 1 26 ? 7.327 11.731 -5.322 1.00 25.20 26 ARG A O 10
ATOM 16049 N N . VAL A 1 27 ? 7.075 9.516 -5.491 1.00 70.14 27 VAL A N 10
ATOM 16050 C CA . VAL A 1 27 ? 6.514 9.351 -4.141 1.00 42.32 27 VAL A CA 10
ATOM 16051 C C . VAL A 1 27 ? 7.506 9.749 -3.062 1.00 43.21 27 VAL A C 10
ATOM 16052 O O . VAL A 1 27 ? 8.665 9.334 -3.087 1.00 62.52 27 VAL A O 10
ATOM 16065 N N . ASN A 1 28 ? 7.048 10.575 -2.125 1.00 1.12 28 ASN A N 10
ATOM 16066 C CA . ASN A 1 28 ? 7.899 11.045 -1.045 1.00 0.14 28 ASN A CA 10
ATOM 16067 C C . ASN A 1 28 ? 7.547 10.400 0.302 1.00 41.51 28 ASN A C 10
ATOM 16068 O O . ASN A 1 28 ? 8.410 10.263 1.164 1.00 3.35 28 ASN A O 10
ATOM 16079 N N . MET A 1 29 ? 6.295 9.993 0.488 1.00 45.24 29 MET A N 10
ATOM 16080 C CA . MET A 1 29 ? 5.894 9.378 1.763 1.00 71.43 29 MET A CA 10
ATOM 16081 C C . MET A 1 29 ? 5.283 8.023 1.508 1.00 2.30 29 MET A C 10
ATOM 16082 O O . MET A 1 29 ? 4.531 7.853 0.550 1.00 34.34 29 MET A O 10
ATOM 16096 N N . CYS A 1 30 ? 5.595 7.079 2.354 1.00 14.41 30 CYS A N 10
ATOM 16097 C CA . CYS A 1 30 ? 5.080 5.735 2.236 1.00 33.25 30 CYS A CA 10
ATOM 16098 C C . CYS A 1 30 ? 4.509 5.257 3.563 1.00 23.34 30 CYS A C 10
ATOM 16099 O O . CYS A 1 30 ? 5.130 5.432 4.625 1.00 41.42 30 CYS A O 10
ATOM 16106 N N . ARG A 1 31 ? 3.329 4.693 3.496 1.00 22.44 31 ARG A N 10
ATOM 16107 C CA . ARG A 1 31 ? 2.642 4.133 4.634 1.00 13.03 31 ARG A CA 10
ATOM 16108 C C . ARG A 1 31 ? 1.972 2.806 4.239 1.00 35.12 31 ARG A C 10
ATOM 16109 O O . ARG A 1 31 ? 1.170 2.759 3.308 1.00 73.40 31 ARG A O 10
ATOM 16130 N N . ILE A 1 32 ? 2.313 1.741 4.940 1.00 0.44 32 ILE A N 10
ATOM 16131 C CA . ILE A 1 32 ? 1.743 0.435 4.665 1.00 41.23 32 ILE A CA 10
ATOM 16132 C C . ILE A 1 32 ? 0.551 0.189 5.553 1.00 4.35 32 ILE A C 10
ATOM 16133 O O . ILE A 1 32 ? 0.658 0.167 6.784 1.00 64.34 32 ILE A O 10
ATOM 16149 N N . GLN A 1 33 ? -0.565 0.027 4.935 1.00 40.14 33 GLN A N 10
ATOM 16150 C CA . GLN A 1 33 ? -1.784 -0.214 5.611 1.00 74.21 33 GLN A CA 10
ATOM 16151 C C . GLN A 1 33 ? -2.156 -1.671 5.444 1.00 75.54 33 GLN A C 10
ATOM 16152 O O . GLN A 1 33 ? -2.173 -2.183 4.328 1.00 44.30 33 GLN A O 10
ATOM 16166 N N . ARG A 1 34 ? -2.443 -2.330 6.522 1.00 71.22 34 ARG A N 10
ATOM 16167 C CA . ARG A 1 34 ? -2.859 -3.698 6.461 1.00 53.43 34 ARG A CA 10
ATOM 16168 C C . ARG A 1 34 ? -4.199 -3.835 7.150 1.00 31.21 34 ARG A C 10
ATOM 16169 O O . ARG A 1 34 ? -4.445 -3.186 8.193 1.00 53.32 34 ARG A O 10
ATOM 16190 N N . ALA A 1 35 ? -5.065 -4.627 6.584 1.00 73.54 35 ALA A N 10
ATOM 16191 C CA . ALA A 1 35 ? -6.337 -4.883 7.195 1.00 51.44 35 ALA A CA 10
ATOM 16192 C C . ALA A 1 35 ? -6.147 -5.979 8.209 1.00 53.55 35 ALA A C 10
ATOM 16193 O O . ALA A 1 35 ? -6.139 -7.173 7.869 1.00 22.03 35 ALA A O 10
ATOM 16200 N N . ASP A 1 36 ? -5.975 -5.565 9.437 1.00 50.31 36 ASP A N 10
ATOM 16201 C CA . ASP A 1 36 ? -5.629 -6.444 10.544 1.00 20.21 36 ASP A CA 10
ATOM 16202 C C . ASP A 1 36 ? -5.561 -5.633 11.812 1.00 61.45 36 ASP A C 10
ATOM 16203 O O . ASP A 1 36 ? -6.140 -5.998 12.837 1.00 61.22 36 ASP A O 10
ATOM 16212 N N . GLY A 1 37 ? -4.851 -4.525 11.748 1.00 4.42 37 GLY A N 10
ATOM 16213 C CA . GLY A 1 37 ? -4.731 -3.691 12.905 1.00 63.11 37 GLY A CA 10
ATOM 16214 C C . GLY A 1 37 ? -4.336 -2.291 12.584 1.00 72.30 37 GLY A C 10
ATOM 16215 O O . GLY A 1 37 ? -3.630 -1.647 13.362 1.00 75.01 37 GLY A O 10
ATOM 16219 N N . ASP A 1 38 ? -4.775 -1.808 11.452 1.00 61.42 38 ASP A N 10
ATOM 16220 C CA . ASP A 1 38 ? -4.500 -0.432 11.069 1.00 71.31 38 ASP A CA 10
ATOM 16221 C C . ASP A 1 38 ? -5.732 0.198 10.515 1.00 72.43 38 ASP A C 10
ATOM 16222 O O . ASP A 1 38 ? -6.349 1.040 11.166 1.00 34.10 38 ASP A O 10
ATOM 16231 N N . CYS A 1 39 ? -6.120 -0.241 9.351 1.00 43.41 39 CYS A N 10
ATOM 16232 C CA . CYS A 1 39 ? -7.300 0.260 8.678 1.00 1.35 39 CYS A CA 10
ATOM 16233 C C . CYS A 1 39 ? -7.956 -0.819 7.833 1.00 74.23 39 CYS A C 10
ATOM 16234 O O . CYS A 1 39 ? -7.348 -1.850 7.557 1.00 62.21 39 CYS A O 10
ATOM 16241 N N . ASP A 1 40 ? -9.175 -0.548 7.410 1.00 41.21 40 ASP A N 10
ATOM 16242 C CA . ASP A 1 40 ? -10.115 -1.519 6.779 1.00 41.32 40 ASP A CA 10
ATOM 16243 C C . ASP A 1 40 ? -9.712 -2.037 5.374 1.00 43.45 40 ASP A C 10
ATOM 16244 O O . ASP A 1 40 ? -10.584 -2.497 4.624 1.00 72.02 40 ASP A O 10
ATOM 16253 N N . LEU A 1 41 ? -8.450 -2.008 5.026 1.00 34.22 41 LEU A N 10
ATOM 16254 C CA . LEU A 1 41 ? -8.018 -2.469 3.709 1.00 75.43 41 LEU A CA 10
ATOM 16255 C C . LEU A 1 41 ? -6.521 -2.661 3.717 1.00 65.12 41 LEU A C 10
ATOM 16256 O O . LEU A 1 41 ? -5.821 -1.996 4.479 1.00 44.33 41 LEU A O 10
ATOM 16272 N N . ALA A 1 42 ? -6.019 -3.568 2.924 1.00 13.20 42 ALA A N 10
ATOM 16273 C CA . ALA A 1 42 ? -4.595 -3.655 2.758 1.00 74.13 42 ALA A CA 10
ATOM 16274 C C . ALA A 1 42 ? -4.228 -2.749 1.604 1.00 41.40 42 ALA A C 10
ATOM 16275 O O . ALA A 1 42 ? -4.657 -2.975 0.464 1.00 53.14 42 ALA A O 10
ATOM 16282 N N . ALA A 1 43 ? -3.451 -1.735 1.881 1.00 61.24 43 ALA A N 10
ATOM 16283 C CA . ALA A 1 43 ? -3.123 -0.762 0.874 1.00 71.12 43 ALA A CA 10
ATOM 16284 C C . ALA A 1 43 ? -1.775 -0.144 1.111 1.00 63.11 43 ALA A C 10
ATOM 16285 O O . ALA A 1 43 ? -1.285 -0.100 2.238 1.00 0.13 43 ALA A O 10
ATOM 16292 N N . VAL A 1 44 ? -1.179 0.318 0.061 1.00 72.15 44 VAL A N 10
ATOM 16293 C CA . VAL A 1 44 ? 0.024 1.074 0.146 1.00 54.11 44 VAL A CA 10
ATOM 16294 C C . VAL A 1 44 ? -0.354 2.522 -0.083 1.00 32.13 44 VAL A C 10
ATOM 16295 O O . VAL A 1 44 ? -0.794 2.896 -1.178 1.00 33.03 44 VAL A O 10
ATOM 16308 N N . ILE A 1 45 ? -0.240 3.294 0.944 1.00 13.42 45 ILE A N 10
ATOM 16309 C CA . ILE A 1 45 ? -0.541 4.693 0.916 1.00 13.54 45 ILE A CA 10
ATOM 16310 C C . ILE A 1 45 ? 0.720 5.448 0.482 1.00 74.22 45 ILE A C 10
ATOM 16311 O O . ILE A 1 45 ? 1.751 5.415 1.170 1.00 23.24 45 ILE A O 10
ATOM 16327 N N . LEU A 1 46 ? 0.637 6.096 -0.652 1.00 50.13 46 LEU A N 10
ATOM 16328 C CA . LEU A 1 46 ? 1.763 6.793 -1.240 1.00 74.41 46 LEU A CA 10
ATOM 16329 C C . LEU A 1 46 ? 1.468 8.263 -1.361 1.00 20.33 46 LEU A C 10
ATOM 16330 O O . LEU A 1 46 ? 0.458 8.652 -1.933 1.00 63.14 46 LEU A O 10
ATOM 16346 N N . HIS A 1 47 ? 2.330 9.079 -0.833 1.00 35.21 47 HIS A N 10
ATOM 16347 C CA . HIS A 1 47 ? 2.110 10.514 -0.885 1.00 5.30 47 HIS A CA 10
ATOM 16348 C C . HIS A 1 47 ? 2.981 11.160 -1.910 1.00 0.23 47 HIS A C 10
ATOM 16349 O O . HIS A 1 47 ? 4.214 10.982 -1.916 1.00 22.12 47 HIS A O 10
ATOM 16363 N N . VAL A 1 48 ? 2.346 11.882 -2.770 1.00 51.45 48 VAL A N 10
ATOM 16364 C CA . VAL A 1 48 ? 2.969 12.628 -3.812 1.00 0.14 48 VAL A CA 10
ATOM 16365 C C . VAL A 1 48 ? 2.610 14.091 -3.531 1.00 41.33 48 VAL A C 10
ATOM 16366 O O . VAL A 1 48 ? 1.589 14.350 -2.888 1.00 3.42 48 VAL A O 10
ATOM 16379 N N . LYS A 1 49 ? 3.435 15.025 -3.947 1.00 63.42 49 LYS A N 10
ATOM 16380 C CA . LYS A 1 49 ? 3.200 16.441 -3.656 1.00 34.24 49 LYS A CA 10
ATOM 16381 C C . LYS A 1 49 ? 1.844 16.945 -4.161 1.00 20.51 49 LYS A C 10
ATOM 16382 O O . LYS A 1 49 ? 1.247 17.821 -3.538 1.00 55.31 49 LYS A O 10
ATOM 16401 N N . ARG A 1 50 ? 1.349 16.407 -5.276 1.00 32.31 50 ARG A N 10
ATOM 16402 C CA . ARG A 1 50 ? 0.046 16.855 -5.744 1.00 10.23 50 ARG A CA 10
ATOM 16403 C C . ARG A 1 50 ? -1.120 16.080 -5.106 1.00 40.11 50 ARG A C 10
ATOM 16404 O O . ARG A 1 50 ? -2.186 16.651 -4.890 1.00 14.02 50 ARG A O 10
ATOM 16425 N N . ARG A 1 51 ? -0.920 14.798 -4.782 1.00 44.34 51 ARG A N 10
ATOM 16426 C CA . ARG A 1 51 ? -1.967 14.010 -4.142 1.00 24.32 51 ARG A CA 10
ATOM 16427 C C . ARG A 1 51 ? -1.398 12.752 -3.526 1.00 42.15 51 ARG A C 10
ATOM 16428 O O . ARG A 1 51 ? -0.263 12.392 -3.761 1.00 74.34 51 ARG A O 10
ATOM 16449 N N . ARG A 1 52 ? -2.209 12.092 -2.771 1.00 0.41 52 ARG A N 10
ATOM 16450 C CA . ARG A 1 52 ? -1.889 10.826 -2.179 1.00 74.22 52 ARG A CA 10
ATOM 16451 C C . ARG A 1 52 ? -2.568 9.757 -3.031 1.00 32.31 52 ARG A C 10
ATOM 16452 O O . ARG A 1 52 ? -3.714 9.948 -3.467 1.00 40.12 52 ARG A O 10
ATOM 16473 N N . ILE A 1 53 ? -1.877 8.686 -3.310 1.00 32.52 53 ILE A N 10
ATOM 16474 C CA . ILE A 1 53 ? -2.417 7.616 -4.117 1.00 54.52 53 ILE A CA 10
ATOM 16475 C C . ILE A 1 53 ? -2.322 6.314 -3.361 1.00 23.40 53 ILE A C 10
ATOM 16476 O O . ILE A 1 53 ? -1.326 6.040 -2.698 1.00 61.32 53 ILE A O 10
ATOM 16492 N N . CYS A 1 54 ? -3.355 5.548 -3.441 1.00 24.00 54 CYS A N 10
ATOM 16493 C CA . CYS A 1 54 ? -3.437 4.288 -2.758 1.00 35.24 54 CYS A CA 10
ATOM 16494 C C . CYS A 1 54 ? -3.250 3.169 -3.768 1.00 14.14 54 CYS A C 10
ATOM 16495 O O . CYS A 1 54 ? -3.916 3.149 -4.789 1.00 51.12 54 CYS A O 10
ATOM 16502 N N . VAL A 1 55 ? -2.338 2.264 -3.511 1.00 33.11 55 VAL A N 10
ATOM 16503 C CA . VAL A 1 55 ? -2.078 1.156 -4.429 1.00 20.10 55 VAL A CA 10
ATOM 16504 C C . VAL A 1 55 ? -2.098 -0.162 -3.643 1.00 72.05 55 VAL A C 10
ATOM 16505 O O . VAL A 1 55 ? -1.996 -0.146 -2.429 1.00 71.31 55 VAL A O 10
ATOM 16518 N N . SER A 1 56 ? -2.265 -1.275 -4.319 1.00 44.01 56 SER A N 10
ATOM 16519 C CA . SER A 1 56 ? -2.253 -2.553 -3.689 1.00 41.13 56 SER A CA 10
ATOM 16520 C C . SER A 1 56 ? -0.800 -3.024 -3.489 1.00 61.41 56 SER A C 10
ATOM 16521 O O . SER A 1 56 ? 0.020 -2.923 -4.408 1.00 51.15 56 SER A O 10
ATOM 16529 N N . PRO A 1 57 ? -0.463 -3.562 -2.289 1.00 1.21 57 PRO A N 10
ATOM 16530 C CA . PRO A 1 57 ? 0.901 -4.059 -1.986 1.00 24.35 57 PRO A CA 10
ATOM 16531 C C . PRO A 1 57 ? 1.239 -5.298 -2.815 1.00 11.22 57 PRO A C 10
ATOM 16532 O O . PRO A 1 57 ? 2.390 -5.740 -2.884 1.00 75.43 57 PRO A O 10
ATOM 16543 N N . HIS A 1 58 ? 0.221 -5.821 -3.465 1.00 64.13 58 HIS A N 10
ATOM 16544 C CA . HIS A 1 58 ? 0.318 -6.996 -4.308 1.00 20.13 58 HIS A CA 10
ATOM 16545 C C . HIS A 1 58 ? 0.936 -6.652 -5.651 1.00 62.11 58 HIS A C 10
ATOM 16546 O O . HIS A 1 58 ? 1.307 -7.541 -6.417 1.00 12.14 58 HIS A O 10
ATOM 16560 N N . ASN A 1 59 ? 1.091 -5.371 -5.917 1.00 74.43 59 ASN A N 10
ATOM 16561 C CA . ASN A 1 59 ? 1.633 -4.941 -7.169 1.00 0.40 59 ASN A CA 10
ATOM 16562 C C . ASN A 1 59 ? 3.141 -5.054 -7.191 1.00 41.11 59 ASN A C 10
ATOM 16563 O O . ASN A 1 59 ? 3.840 -4.544 -6.302 1.00 33.31 59 ASN A O 10
ATOM 16574 N N . HIS A 1 60 ? 3.633 -5.764 -8.195 1.00 23.42 60 HIS A N 10
ATOM 16575 C CA . HIS A 1 60 ? 5.053 -6.023 -8.359 1.00 72.22 60 HIS A CA 10
ATOM 16576 C C . HIS A 1 60 ? 5.813 -4.745 -8.674 1.00 15.53 60 HIS A C 10
ATOM 16577 O O . HIS A 1 60 ? 6.944 -4.580 -8.239 1.00 55.35 60 HIS A O 10
ATOM 16591 N N . THR A 1 61 ? 5.182 -3.843 -9.398 1.00 44.44 61 THR A N 10
ATOM 16592 C CA . THR A 1 61 ? 5.803 -2.593 -9.775 1.00 30.24 61 THR A CA 10
ATOM 16593 C C . THR A 1 61 ? 6.212 -1.812 -8.495 1.00 43.24 61 THR A C 10
ATOM 16594 O O . THR A 1 61 ? 7.335 -1.310 -8.397 1.00 73.41 61 THR A O 10
ATOM 16605 N N . VAL A 1 62 ? 5.285 -1.749 -7.527 1.00 12.21 62 VAL A N 10
ATOM 16606 C CA . VAL A 1 62 ? 5.534 -1.170 -6.202 1.00 63.14 62 VAL A CA 10
ATOM 16607 C C . VAL A 1 62 ? 6.694 -1.870 -5.527 1.00 23.33 62 VAL A C 10
ATOM 16608 O O . VAL A 1 62 ? 7.607 -1.226 -5.026 1.00 32.24 62 VAL A O 10
ATOM 16621 N N . LYS A 1 63 ? 6.660 -3.188 -5.538 1.00 41.42 63 LYS A N 10
ATOM 16622 C CA . LYS A 1 63 ? 7.739 -3.988 -4.940 1.00 72.41 63 LYS A CA 10
ATOM 16623 C C . LYS A 1 63 ? 9.105 -3.665 -5.566 1.00 51.31 63 LYS A C 10
ATOM 16624 O O . LYS A 1 63 ? 10.114 -3.545 -4.858 1.00 64.24 63 LYS A O 10
ATOM 16643 N N . GLN A 1 64 ? 9.122 -3.507 -6.878 1.00 22.30 64 GLN A N 10
ATOM 16644 C CA . GLN A 1 64 ? 10.348 -3.266 -7.610 1.00 25.12 64 GLN A CA 10
ATOM 16645 C C . GLN A 1 64 ? 10.809 -1.828 -7.312 1.00 14.54 64 GLN A C 10
ATOM 16646 O O . GLN A 1 64 ? 11.999 -1.555 -7.158 1.00 40.20 64 GLN A O 10
ATOM 16660 N N . TRP A 1 65 ? 9.851 -0.932 -7.224 1.00 31.01 65 TRP A N 10
ATOM 16661 C CA . TRP A 1 65 ? 10.094 0.448 -6.865 1.00 53.35 65 TRP A CA 10
ATOM 16662 C C . TRP A 1 65 ? 10.736 0.553 -5.482 1.00 23.21 65 TRP A C 10
ATOM 16663 O O . TRP A 1 65 ? 11.739 1.248 -5.316 1.00 21.53 65 TRP A O 10
ATOM 16684 N N . MET A 1 66 ? 10.158 -0.155 -4.511 1.00 35.42 66 MET A N 10
ATOM 16685 C CA . MET A 1 66 ? 10.692 -0.220 -3.128 1.00 44.21 66 MET A CA 10
ATOM 16686 C C . MET A 1 66 ? 12.169 -0.617 -3.156 1.00 4.44 66 MET A C 10
ATOM 16687 O O . MET A 1 66 ? 12.996 -0.024 -2.476 1.00 53.24 66 MET A O 10
ATOM 16701 N N . LYS A 1 67 ? 12.463 -1.620 -3.968 1.00 41.43 67 LYS A N 10
ATOM 16702 C CA . LYS A 1 67 ? 13.795 -2.167 -4.173 1.00 22.33 67 LYS A CA 10
ATOM 16703 C C . LYS A 1 67 ? 14.753 -1.034 -4.598 1.00 2.24 67 LYS A C 10
ATOM 16704 O O . LYS A 1 67 ? 15.828 -0.865 -4.017 1.00 45.45 67 LYS A O 10
ATOM 16723 N N . VAL A 1 68 ? 14.338 -0.248 -5.566 1.00 15.22 68 VAL A N 10
ATOM 16724 C CA . VAL A 1 68 ? 15.166 0.840 -6.095 1.00 30.22 68 VAL A CA 10
ATOM 16725 C C . VAL A 1 68 ? 15.253 2.011 -5.103 1.00 62.13 68 VAL A C 10
ATOM 16726 O O . VAL A 1 68 ? 16.342 2.473 -4.771 1.00 61.53 68 VAL A O 10
ATOM 16739 N N . GLN A 1 69 ? 14.105 2.449 -4.610 1.00 22.42 69 GLN A N 10
ATOM 16740 C CA . GLN A 1 69 ? 14.011 3.592 -3.694 1.00 61.02 69 GLN A CA 10
ATOM 16741 C C . GLN A 1 69 ? 14.755 3.390 -2.404 1.00 4.34 69 GLN A C 10
ATOM 16742 O O . GLN A 1 69 ? 15.181 4.352 -1.767 1.00 62.31 69 GLN A O 10
ATOM 16756 N N . ALA A 1 70 ? 14.910 2.159 -2.020 1.00 72.54 70 ALA A N 10
ATOM 16757 C CA . ALA A 1 70 ? 15.590 1.822 -0.796 1.00 23.32 70 ALA A CA 10
ATOM 16758 C C . ALA A 1 70 ? 17.077 2.256 -0.823 1.00 15.32 70 ALA A C 10
ATOM 16759 O O . ALA A 1 70 ? 17.700 2.438 0.234 1.00 73.12 70 ALA A O 10
ATOM 16766 N N . ALA A 1 71 ? 17.627 2.407 -2.042 1.00 21.24 71 ALA A N 10
ATOM 16767 C CA . ALA A 1 71 ? 19.043 2.743 -2.261 1.00 1.50 71 ALA A CA 10
ATOM 16768 C C . ALA A 1 71 ? 19.438 4.139 -1.756 1.00 11.41 71 ALA A C 10
ATOM 16769 O O . ALA A 1 71 ? 20.632 4.460 -1.709 1.00 0.32 71 ALA A O 10
ATOM 16776 N N . LYS A 1 72 ? 18.454 4.967 -1.409 1.00 65.25 72 LYS A N 10
ATOM 16777 C CA . LYS A 1 72 ? 18.726 6.301 -0.858 1.00 1.12 72 LYS A CA 10
ATOM 16778 C C . LYS A 1 72 ? 19.663 6.225 0.342 1.00 21.34 72 LYS A C 10
ATOM 16779 O O . LYS A 1 72 ? 19.463 5.427 1.252 1.00 63.42 72 LYS A O 10
ATOM 16798 N N . LYS A 1 73 ? 20.692 7.042 0.322 1.00 30.54 73 LYS A N 10
ATOM 16799 C CA . LYS A 1 73 ? 21.679 7.050 1.391 1.00 32.44 73 LYS A CA 10
ATOM 16800 C C . LYS A 1 73 ? 21.169 7.809 2.600 1.00 21.13 73 LYS A C 10
ATOM 16801 O O . LYS A 1 73 ? 21.666 7.635 3.716 1.00 62.22 73 LYS A O 10
ATOM 16820 N N . ASN A 1 74 ? 20.161 8.627 2.384 1.00 1.54 74 ASN A N 10
ATOM 16821 C CA . ASN A 1 74 ? 19.559 9.383 3.467 1.00 3.22 74 ASN A CA 10
ATOM 16822 C C . ASN A 1 74 ? 18.485 8.512 4.121 1.00 0.23 74 ASN A C 10
ATOM 16823 O O . ASN A 1 74 ? 18.366 7.325 3.793 1.00 34.44 74 ASN A O 10
ATOM 16834 N N . GLY A 1 75 ? 17.738 9.066 5.039 1.00 3.14 75 GLY A N 10
ATOM 16835 C CA . GLY A 1 75 ? 16.702 8.304 5.690 1.00 74.21 75 GLY A CA 10
ATOM 16836 C C . GLY A 1 75 ? 15.546 7.999 4.761 1.00 23.10 75 GLY A C 10
ATOM 16837 O O . GLY A 1 75 ? 14.890 8.921 4.262 1.00 14.32 75 GLY A O 10
ATOM 16841 N N . LYS A 1 76 ? 15.295 6.720 4.533 1.00 42.21 76 LYS A N 10
ATOM 16842 C CA . LYS A 1 76 ? 14.224 6.296 3.650 1.00 52.35 76 LYS A CA 10
ATOM 16843 C C . LYS A 1 76 ? 12.865 6.594 4.234 1.00 3.23 76 LYS A C 10
ATOM 16844 O O . LYS A 1 76 ? 12.552 6.197 5.353 1.00 21.50 76 LYS A O 10
ATOM 16863 N N . GLY A 1 77 ? 12.071 7.275 3.467 1.00 13.00 77 GLY A N 10
ATOM 16864 C CA . GLY A 1 77 ? 10.773 7.710 3.929 1.00 30.33 77 GLY A CA 10
ATOM 16865 C C . GLY A 1 77 ? 9.682 7.220 3.033 1.00 31.45 77 GLY A C 10
ATOM 16866 O O . GLY A 1 77 ? 8.580 6.900 3.484 1.00 23.33 77 GLY A O 10
ATOM 16870 N N . ASN A 1 78 ? 9.985 7.149 1.762 1.00 3.01 78 ASN A N 10
ATOM 16871 C CA . ASN A 1 78 ? 9.053 6.632 0.781 1.00 24.11 78 ASN A CA 10
ATOM 16872 C C . ASN A 1 78 ? 9.260 5.163 0.581 1.00 61.21 78 ASN A C 10
ATOM 16873 O O . ASN A 1 78 ? 8.732 4.588 -0.339 1.00 64.12 78 ASN A O 10
ATOM 16884 N N . VAL A 1 79 ? 10.013 4.549 1.436 1.00 41.02 79 VAL A N 10
ATOM 16885 C CA . VAL A 1 79 ? 10.287 3.161 1.268 1.00 73.35 79 VAL A CA 10
ATOM 16886 C C . VAL A 1 79 ? 9.785 2.403 2.482 1.00 71.21 79 VAL A C 10
ATOM 16887 O O . VAL A 1 79 ? 10.087 2.783 3.620 1.00 72.12 79 VAL A O 10
ATOM 16900 N N . CYS A 1 80 ? 9.024 1.355 2.260 1.00 51.15 80 CYS A N 10
ATOM 16901 C CA . CYS A 1 80 ? 8.449 0.616 3.369 1.00 23.53 80 CYS A CA 10
ATOM 16902 C C . CYS A 1 80 ? 8.844 -0.849 3.404 1.00 35.20 80 CYS A C 10
ATOM 16903 O O . CYS A 1 80 ? 9.344 -1.323 4.427 1.00 11.10 80 CYS A O 10
ATOM 16910 N N . HIS A 1 81 ? 8.630 -1.576 2.300 1.00 22.14 81 HIS A N 10
ATOM 16911 C CA . HIS A 1 81 ? 8.916 -3.012 2.294 1.00 42.45 81 HIS A CA 10
ATOM 16912 C C . HIS A 1 81 ? 10.377 -3.299 2.552 1.00 41.44 81 HIS A C 10
ATOM 16913 O O . HIS A 1 81 ? 11.257 -2.558 2.100 1.00 52.52 81 HIS A O 10
ATOM 16927 N N . ARG A 1 82 ? 10.616 -4.366 3.295 1.00 30.03 82 ARG A N 10
ATOM 16928 C CA . ARG A 1 82 ? 11.949 -4.807 3.666 1.00 73.31 82 ARG A CA 10
ATOM 16929 C C . ARG A 1 82 ? 12.723 -5.122 2.386 1.00 62.11 82 ARG A C 10
ATOM 16930 O O . ARG A 1 82 ? 13.722 -4.465 2.060 1.00 41.41 82 ARG A O 10
ATOM 16951 N N . LYS A 1 83 ? 12.232 -6.122 1.679 1.00 35.25 83 LYS A N 10
ATOM 16952 C CA . LYS A 1 83 ? 12.710 -6.519 0.376 1.00 24.43 83 LYS A CA 10
ATOM 16953 C C . LYS A 1 83 ? 11.827 -7.630 -0.137 1.00 12.11 83 LYS A C 10
ATOM 16954 O O . LYS A 1 83 ? 11.727 -8.688 0.477 1.00 24.10 83 LYS A O 10
ATOM 16973 N N . LYS A 1 84 ? 11.163 -7.379 -1.223 1.00 62.42 84 LYS A N 10
ATOM 16974 C CA . LYS A 1 84 ? 10.289 -8.360 -1.822 1.00 12.41 84 LYS A CA 10
ATOM 16975 C C . LYS A 1 84 ? 10.956 -8.918 -3.066 1.00 14.13 84 LYS A C 10
ATOM 16976 O O . LYS A 1 84 ? 12.106 -8.554 -3.379 1.00 20.43 84 LYS A O 10
ATOM 16995 N N . HIS A 1 85 ? 10.270 -9.791 -3.766 1.00 31.34 85 HIS A N 10
ATOM 16996 C CA . HIS A 1 85 ? 10.809 -10.346 -4.981 1.00 42.52 85 HIS A CA 10
ATOM 16997 C C . HIS A 1 85 ? 10.738 -9.367 -6.115 1.00 75.11 85 HIS A C 10
ATOM 16998 O O . HIS A 1 85 ? 9.661 -9.002 -6.579 1.00 63.41 85 HIS A O 10
ATOM 17012 N N . HIS A 1 86 ? 11.894 -8.915 -6.517 1.00 51.14 86 HIS A N 10
ATOM 17013 C CA . HIS A 1 86 ? 12.045 -8.010 -7.639 1.00 73.13 86 HIS A CA 10
ATOM 17014 C C . HIS A 1 86 ? 12.320 -8.815 -8.886 1.00 42.41 86 HIS A C 10
ATOM 17015 O O . HIS A 1 86 ? 12.252 -8.312 -10.012 1.00 43.14 86 HIS A O 10
ATOM 17029 N N . GLY A 1 87 ? 12.640 -10.058 -8.665 1.00 10.25 87 GLY A N 10
ATOM 17030 C CA . GLY A 1 87 ? 12.877 -10.964 -9.717 1.00 70.51 87 GLY A CA 10
ATOM 17031 C C . GLY A 1 87 ? 11.872 -12.073 -9.684 1.00 25.33 87 GLY A C 10
ATOM 17032 O O . GLY A 1 87 ? 10.695 -11.844 -9.969 1.00 40.21 87 GLY A O 10
ATOM 17036 N N . LYS A 1 88 ? 12.327 -13.258 -9.273 1.00 11.45 88 LYS A N 10
ATOM 17037 C CA . LYS A 1 88 ? 11.532 -14.496 -9.263 1.00 24.31 88 LYS A CA 10
ATOM 17038 C C . LYS A 1 88 ? 11.085 -14.850 -10.677 1.00 41.31 88 LYS A C 10
ATOM 17039 O O . LYS A 1 88 ? 11.707 -15.690 -11.338 1.00 43.55 88 LYS A O 10
ATOM 17058 N N . ARG A 1 89 ? 10.035 -14.170 -11.132 1.00 30.25 89 ARG A N 10
ATOM 17059 C CA . ARG A 1 89 ? 9.469 -14.318 -12.458 1.00 73.11 89 ARG A CA 10
ATOM 17060 C C . ARG A 1 89 ? 8.950 -15.722 -12.725 1.00 11.13 89 ARG A C 10
ATOM 17061 O O . ARG A 1 89 ? 8.993 -16.618 -11.861 1.00 64.13 89 ARG A O 10
ATOM 17082 N N . ASN A 1 90 ? 8.435 -15.883 -13.906 1.00 71.22 90 ASN A N 10
ATOM 17083 C CA . ASN A 1 90 ? 7.909 -17.123 -14.404 1.00 10.33 90 ASN A CA 10
ATOM 17084 C C . ASN A 1 90 ? 7.580 -16.889 -15.843 1.00 34.25 90 ASN A C 10
ATOM 17085 O O . ASN A 1 90 ? 7.099 -15.801 -16.185 1.00 1.42 90 ASN A O 10
ATOM 17096 N N . SER A 1 91 ? 7.835 -17.843 -16.693 1.00 0.30 91 SER A N 10
ATOM 17097 C CA . SER A 1 91 ? 7.516 -17.662 -18.071 1.00 33.11 91 SER A CA 10
ATOM 17098 C C . SER A 1 91 ? 6.033 -17.938 -18.269 1.00 74.43 91 SER A C 10
ATOM 17099 O O . SER A 1 91 ? 5.614 -19.059 -18.547 1.00 3.45 91 SER A O 10
ATOM 17107 N N . ASN A 1 92 ? 5.263 -16.915 -18.025 1.00 43.10 92 ASN A N 10
ATOM 17108 C CA . ASN A 1 92 ? 3.828 -16.939 -18.098 1.00 33.44 92 ASN A CA 10
ATOM 17109 C C . ASN A 1 92 ? 3.349 -15.528 -17.959 1.00 4.20 92 ASN A C 10
ATOM 17110 O O . ASN A 1 92 ? 3.621 -14.872 -16.948 1.00 61.10 92 ASN A O 10
ATOM 17121 N N . ARG A 1 93 ? 2.689 -15.053 -18.958 1.00 30.12 93 ARG A N 10
ATOM 17122 C CA . ARG A 1 93 ? 2.167 -13.721 -18.960 1.00 22.21 93 ARG A CA 10
ATOM 17123 C C . ARG A 1 93 ? 0.903 -13.717 -18.116 1.00 34.13 93 ARG A C 10
ATOM 17124 O O . ARG A 1 93 ? -0.104 -14.312 -18.498 1.00 0.45 93 ARG A O 10
ATOM 17145 N N . ALA A 1 94 ? 0.983 -13.113 -16.950 1.00 23.31 94 ALA A N 10
ATOM 17146 C CA . ALA A 1 94 ? -0.124 -13.104 -16.023 1.00 4.10 94 ALA A CA 10
ATOM 17147 C C . ALA A 1 94 ? -1.233 -12.189 -16.485 1.00 74.05 94 ALA A C 10
ATOM 17148 O O . ALA A 1 94 ? -1.101 -10.961 -16.460 1.00 71.40 94 ALA A O 10
ATOM 17155 N N . HIS A 1 95 ? -2.301 -12.785 -16.932 1.00 50.52 95 HIS A N 10
ATOM 17156 C CA . HIS A 1 95 ? -3.464 -12.058 -17.341 1.00 32.13 95 HIS A CA 10
ATOM 17157 C C . HIS A 1 95 ? -4.402 -12.025 -16.165 1.00 35.13 95 HIS A C 10
ATOM 17158 O O . HIS A 1 95 ? -4.525 -13.028 -15.436 1.00 53.34 95 HIS A O 10
ATOM 17172 N N . GLN A 1 96 ? -5.040 -10.908 -15.942 1.00 72.35 96 GLN A N 10
ATOM 17173 C CA . GLN A 1 96 ? -5.927 -10.791 -14.818 1.00 43.53 96 GLN A CA 10
ATOM 17174 C C . GLN A 1 96 ? -7.283 -11.405 -15.124 1.00 24.44 96 GLN A C 10
ATOM 17175 O O . GLN A 1 96 ? -8.200 -10.730 -15.601 1.00 74.40 96 GLN A O 10
ATOM 17189 N N . GLY A 1 97 ? -7.370 -12.691 -14.920 1.00 55.24 97 GLY A N 10
ATOM 17190 C CA . GLY A 1 97 ? -8.594 -13.405 -15.111 1.00 62.13 97 GLY A CA 10
ATOM 17191 C C . GLY A 1 97 ? -9.002 -14.051 -13.824 1.00 43.02 97 GLY A C 10
ATOM 17192 O O . GLY A 1 97 ? -8.154 -14.594 -13.110 1.00 2.13 97 GLY A O 10
ATOM 17196 N N . LYS A 1 98 ? -10.265 -13.994 -13.503 1.00 12.05 98 LYS A N 10
ATOM 17197 C CA . LYS A 1 98 ? -10.734 -14.536 -12.253 1.00 72.34 98 LYS A CA 10
ATOM 17198 C C . LYS A 1 98 ? -11.017 -15.994 -12.354 1.00 13.52 98 LYS A C 10
ATOM 17199 O O . LYS A 1 98 ? -12.034 -16.407 -12.921 1.00 52.32 98 LYS A O 10
ATOM 17218 N N . HIS A 1 99 ? -10.117 -16.778 -11.844 1.00 13.43 99 HIS A N 10
ATOM 17219 C CA . HIS A 1 99 ? -10.341 -18.182 -11.761 1.00 71.53 99 HIS A CA 10
ATOM 17220 C C . HIS A 1 99 ? -11.239 -18.463 -10.589 1.00 54.02 99 HIS A C 10
ATOM 17221 O O . HIS A 1 99 ? -10.794 -18.528 -9.440 1.00 3.53 99 HIS A O 10
ATOM 17235 N N . GLU A 1 100 ? -12.509 -18.565 -10.886 1.00 73.43 100 GLU A N 10
ATOM 17236 C CA . GLU A 1 100 ? -13.541 -18.812 -9.898 1.00 54.22 100 GLU A CA 10
ATOM 17237 C C . GLU A 1 100 ? -13.411 -20.226 -9.365 1.00 24.35 100 GLU A C 10
ATOM 17238 O O . GLU A 1 100 ? -13.854 -20.540 -8.258 1.00 65.54 100 GLU A O 10
ATOM 17250 N N . THR A 1 101 ? -12.806 -21.063 -10.167 1.00 2.33 101 THR A N 10
ATOM 17251 C CA . THR A 1 101 ? -12.569 -22.412 -9.829 1.00 12.24 101 THR A CA 10
ATOM 17252 C C . THR A 1 101 ? -11.187 -22.523 -9.192 1.00 23.40 101 THR A C 10
ATOM 17253 O O . THR A 1 101 ? -10.168 -22.377 -9.873 1.00 25.54 101 THR A O 10
ATOM 17264 N N . TYR A 1 102 ? -11.152 -22.725 -7.907 1.00 24.45 102 TYR A N 10
ATOM 17265 C CA . TYR A 1 102 ? -9.912 -22.858 -7.197 1.00 53.23 102 TYR A CA 10
ATOM 17266 C C . TYR A 1 102 ? -10.010 -23.982 -6.186 1.00 63.23 102 TYR A C 10
ATOM 17267 O O . TYR A 1 102 ? -11.081 -24.614 -6.051 1.00 51.12 102 TYR A O 10
ATOM 17285 N N . GLY A 1 103 ? -8.924 -24.235 -5.481 1.00 72.01 103 GLY A N 10
ATOM 17286 C CA . GLY A 1 103 ? -8.861 -25.332 -4.543 1.00 12.24 103 GLY A CA 10
ATOM 17287 C C . GLY A 1 103 ? -9.583 -25.060 -3.244 1.00 1.13 103 GLY A C 10
ATOM 17288 O O . GLY A 1 103 ? -8.961 -24.964 -2.183 1.00 21.13 103 GLY A O 10
ATOM 17292 N N . HIS A 1 104 ? -10.875 -24.916 -3.321 1.00 10.51 104 HIS A N 10
ATOM 17293 C CA . HIS A 1 104 ? -11.684 -24.740 -2.153 1.00 75.22 104 HIS A CA 10
ATOM 17294 C C . HIS A 1 104 ? -12.577 -25.949 -2.005 1.00 12.43 104 HIS A C 10
ATOM 17295 O O . HIS A 1 104 ? -13.645 -26.019 -2.623 1.00 70.33 104 HIS A O 10
ATOM 17309 N N . LYS A 1 105 ? -12.093 -26.918 -1.250 1.00 54.40 105 LYS A N 10
ATOM 17310 C CA . LYS A 1 105 ? -12.784 -28.166 -0.981 1.00 21.21 105 LYS A CA 10
ATOM 17311 C C . LYS A 1 105 ? -13.059 -28.954 -2.259 1.00 42.32 105 LYS A C 10
ATOM 17312 O O . LYS A 1 105 ? -14.144 -28.895 -2.841 1.00 55.13 105 LYS A O 10
ATOM 17331 N N . THR A 1 106 ? -12.050 -29.625 -2.713 1.00 64.05 106 THR A N 10
ATOM 17332 C CA . THR A 1 106 ? -12.119 -30.444 -3.883 1.00 23.24 106 THR A CA 10
ATOM 17333 C C . THR A 1 106 ? -12.307 -31.903 -3.463 1.00 20.12 106 THR A C 10
ATOM 17334 O O . THR A 1 106 ? -12.079 -32.239 -2.299 1.00 24.23 106 THR A O 10
ATOM 17345 N N . PRO A 1 107 ? -12.740 -32.795 -4.376 1.00 73.30 107 PRO A N 10
ATOM 17346 C CA . PRO A 1 107 ? -12.890 -34.223 -4.067 1.00 12.15 107 PRO A CA 10
ATOM 17347 C C . PRO A 1 107 ? -11.537 -34.970 -4.051 1.00 51.41 107 PRO A C 10
ATOM 17348 O O . PRO A 1 107 ? -11.495 -36.198 -4.106 1.00 70.31 107 PRO A O 10
ATOM 17359 N N . TYR A 1 108 ? -10.452 -34.221 -3.967 1.00 35.55 108 TYR A N 10
ATOM 17360 C CA . TYR A 1 108 ? -9.125 -34.772 -3.921 1.00 45.40 108 TYR A CA 10
ATOM 17361 C C . TYR A 1 108 ? -8.173 -33.832 -3.181 1.00 21.11 108 TYR A C 10
ATOM 17362 O O . TYR A 1 108 ? -7.602 -32.912 -3.798 1.00 37.55 108 TYR A O 10
ATOM 17381 N N . SER A 1 1 ? -17.557 14.341 -4.476 1.00 41.23 1 SER A N 11
ATOM 17382 C CA . SER A 1 1 ? -16.589 13.331 -4.871 1.00 1.25 1 SER A CA 11
ATOM 17383 C C . SER A 1 1 ? -15.174 13.881 -4.709 1.00 62.41 1 SER A C 11
ATOM 17384 O O . SER A 1 1 ? -15.011 15.076 -4.403 1.00 52.22 1 SER A O 11
ATOM 17394 N N . GLU A 1 2 ? -14.152 13.024 -4.924 1.00 54.31 2 GLU A N 11
ATOM 17395 C CA . GLU A 1 2 ? -12.732 13.390 -4.759 1.00 51.12 2 GLU A CA 11
ATOM 17396 C C . GLU A 1 2 ? -12.373 13.570 -3.287 1.00 4.35 2 GLU A C 11
ATOM 17397 O O . GLU A 1 2 ? -13.257 13.633 -2.427 1.00 11.21 2 GLU A O 11
ATOM 17409 N N . ALA A 1 3 ? -11.067 13.621 -2.998 1.00 64.32 3 ALA A N 11
ATOM 17410 C CA . ALA A 1 3 ? -10.543 13.793 -1.623 1.00 5.00 3 ALA A CA 11
ATOM 17411 C C . ALA A 1 3 ? -10.970 12.630 -0.705 1.00 5.34 3 ALA A C 11
ATOM 17412 O O . ALA A 1 3 ? -10.973 12.747 0.513 1.00 25.03 3 ALA A O 11
ATOM 17419 N N . ILE A 1 4 ? -11.301 11.515 -1.308 1.00 64.23 4 ILE A N 11
ATOM 17420 C CA . ILE A 1 4 ? -11.684 10.322 -0.575 1.00 5.40 4 ILE A CA 11
ATOM 17421 C C . ILE A 1 4 ? -10.444 9.450 -0.358 1.00 42.02 4 ILE A C 11
ATOM 17422 O O . ILE A 1 4 ? -10.372 8.659 0.582 1.00 63.42 4 ILE A O 11
ATOM 17438 N N . LEU A 1 5 ? -9.480 9.616 -1.241 1.00 11.02 5 LEU A N 11
ATOM 17439 C CA . LEU A 1 5 ? -8.192 8.943 -1.131 1.00 32.24 5 LEU A CA 11
ATOM 17440 C C . LEU A 1 5 ? -7.018 9.920 -0.815 1.00 54.14 5 LEU A C 11
ATOM 17441 O O . LEU A 1 5 ? -6.244 9.642 0.082 1.00 1.34 5 LEU A O 11
ATOM 17457 N N . PRO A 1 6 ? -6.857 11.080 -1.557 1.00 5.01 6 PRO A N 11
ATOM 17458 C CA . PRO A 1 6 ? -5.732 12.018 -1.329 1.00 4.04 6 PRO A CA 11
ATOM 17459 C C . PRO A 1 6 ? -5.590 12.544 0.122 1.00 33.31 6 PRO A C 11
ATOM 17460 O O . PRO A 1 6 ? -4.619 12.227 0.818 1.00 74.24 6 PRO A O 11
ATOM 17471 N N . ILE A 1 7 ? -6.548 13.327 0.574 1.00 2.12 7 ILE A N 11
ATOM 17472 C CA . ILE A 1 7 ? -6.456 13.960 1.879 1.00 4.55 7 ILE A CA 11
ATOM 17473 C C . ILE A 1 7 ? -7.722 13.753 2.667 1.00 51.13 7 ILE A C 11
ATOM 17474 O O . ILE A 1 7 ? -8.716 13.277 2.125 1.00 32.25 7 ILE A O 11
ATOM 17490 N N . ALA A 1 8 ? -7.659 14.096 3.964 1.00 34.23 8 ALA A N 11
ATOM 17491 C CA . ALA A 1 8 ? -8.805 14.069 4.893 1.00 62.30 8 ALA A CA 11
ATOM 17492 C C . ALA A 1 8 ? -9.449 12.687 5.003 1.00 63.44 8 ALA A C 11
ATOM 17493 O O . ALA A 1 8 ? -10.599 12.558 5.450 1.00 53.34 8 ALA A O 11
ATOM 17500 N N . SER A 1 9 ? -8.716 11.669 4.649 1.00 42.24 9 SER A N 11
ATOM 17501 C CA . SER A 1 9 ? -9.241 10.333 4.654 1.00 54.25 9 SER A CA 11
ATOM 17502 C C . SER A 1 9 ? -8.477 9.398 5.591 1.00 23.10 9 SER A C 11
ATOM 17503 O O . SER A 1 9 ? -9.075 8.501 6.198 1.00 34.53 9 SER A O 11
ATOM 17511 N N . SER A 1 10 ? -7.158 9.611 5.701 1.00 12.22 10 SER A N 11
ATOM 17512 C CA . SER A 1 10 ? -6.264 8.825 6.564 1.00 62.13 10 SER A CA 11
ATOM 17513 C C . SER A 1 10 ? -6.049 7.390 6.044 1.00 14.04 10 SER A C 11
ATOM 17514 O O . SER A 1 10 ? -4.920 6.968 5.837 1.00 23.44 10 SER A O 11
ATOM 17522 N N . CYS A 1 11 ? -7.109 6.670 5.817 1.00 52.21 11 CYS A N 11
ATOM 17523 C CA . CYS A 1 11 ? -7.006 5.322 5.323 1.00 54.22 11 CYS A CA 11
ATOM 17524 C C . CYS A 1 11 ? -7.214 5.256 3.834 1.00 31.03 11 CYS A C 11
ATOM 17525 O O . CYS A 1 11 ? -7.833 6.129 3.235 1.00 50.03 11 CYS A O 11
ATOM 17532 N N . CYS A 1 12 ? -6.673 4.237 3.258 1.00 51.51 12 CYS A N 11
ATOM 17533 C CA . CYS A 1 12 ? -6.848 3.915 1.878 1.00 71.55 12 CYS A CA 11
ATOM 17534 C C . CYS A 1 12 ? -7.872 2.813 1.781 1.00 70.43 12 CYS A C 11
ATOM 17535 O O . CYS A 1 12 ? -7.572 1.641 2.001 1.00 43.22 12 CYS A O 11
ATOM 17542 N N . THR A 1 13 ? -9.095 3.206 1.550 1.00 61.00 13 THR A N 11
ATOM 17543 C CA . THR A 1 13 ? -10.205 2.293 1.453 1.00 70.13 13 THR A CA 11
ATOM 17544 C C . THR A 1 13 ? -10.332 1.756 0.042 1.00 4.43 13 THR A C 11
ATOM 17545 O O . THR A 1 13 ? -10.982 0.730 -0.200 1.00 34.44 13 THR A O 11
ATOM 17556 N N . GLU A 1 14 ? -9.684 2.429 -0.871 1.00 42.25 14 GLU A N 11
ATOM 17557 C CA . GLU A 1 14 ? -9.685 2.045 -2.252 1.00 1.13 14 GLU A CA 11
ATOM 17558 C C . GLU A 1 14 ? -8.292 2.159 -2.746 1.00 34.31 14 GLU A C 11
ATOM 17559 O O . GLU A 1 14 ? -7.485 2.885 -2.159 1.00 52.20 14 GLU A O 11
ATOM 17571 N N . VAL A 1 15 ? -7.994 1.462 -3.791 1.00 42.11 15 VAL A N 11
ATOM 17572 C CA . VAL A 1 15 ? -6.686 1.489 -4.375 1.00 42.21 15 VAL A CA 11
ATOM 17573 C C . VAL A 1 15 ? -6.789 1.533 -5.882 1.00 72.25 15 VAL A C 11
ATOM 17574 O O . VAL A 1 15 ? -7.834 1.232 -6.451 1.00 42.21 15 VAL A O 11
ATOM 17587 N N . SER A 1 16 ? -5.715 1.930 -6.521 1.00 24.24 16 SER A N 11
ATOM 17588 C CA . SER A 1 16 ? -5.650 1.967 -7.965 1.00 40.23 16 SER A CA 11
ATOM 17589 C C . SER A 1 16 ? -5.176 0.604 -8.489 1.00 60.10 16 SER A C 11
ATOM 17590 O O . SER A 1 16 ? -5.099 0.372 -9.694 1.00 42.01 16 SER A O 11
ATOM 17598 N N . HIS A 1 17 ? -4.864 -0.286 -7.532 1.00 45.20 17 HIS A N 11
ATOM 17599 C CA . HIS A 1 17 ? -4.427 -1.674 -7.768 1.00 63.23 17 HIS A CA 11
ATOM 17600 C C . HIS A 1 17 ? -3.041 -1.766 -8.395 1.00 2.24 17 HIS A C 11
ATOM 17601 O O . HIS A 1 17 ? -2.104 -2.279 -7.770 1.00 23.02 17 HIS A O 11
ATOM 17615 N N . HIS A 1 18 ? -2.902 -1.275 -9.591 1.00 53.32 18 HIS A N 11
ATOM 17616 C CA . HIS A 1 18 ? -1.670 -1.277 -10.275 1.00 34.44 18 HIS A CA 11
ATOM 17617 C C . HIS A 1 18 ? -1.232 0.168 -10.468 1.00 42.33 18 HIS A C 11
ATOM 17618 O O . HIS A 1 18 ? -2.067 1.058 -10.632 1.00 53.14 18 HIS A O 11
ATOM 17632 N N . ILE A 1 19 ? 0.050 0.389 -10.438 1.00 64.05 19 ILE A N 11
ATOM 17633 C CA . ILE A 1 19 ? 0.606 1.708 -10.537 1.00 14.24 19 ILE A CA 11
ATOM 17634 C C . ILE A 1 19 ? 1.814 1.636 -11.459 1.00 21.42 19 ILE A C 11
ATOM 17635 O O . ILE A 1 19 ? 2.365 0.547 -11.679 1.00 42.03 19 ILE A O 11
ATOM 17651 N N . SER A 1 20 ? 2.202 2.748 -11.986 1.00 74.23 20 SER A N 11
ATOM 17652 C CA . SER A 1 20 ? 3.364 2.836 -12.832 1.00 3.02 20 SER A CA 11
ATOM 17653 C C . SER A 1 20 ? 4.497 3.537 -12.058 1.00 42.55 20 SER A C 11
ATOM 17654 O O . SER A 1 20 ? 4.233 4.439 -11.240 1.00 72.53 20 SER A O 11
ATOM 17662 N N . ARG A 1 21 ? 5.745 3.129 -12.310 1.00 54.52 21 ARG A N 11
ATOM 17663 C CA . ARG A 1 21 ? 6.907 3.710 -11.623 1.00 11.52 21 ARG A CA 11
ATOM 17664 C C . ARG A 1 21 ? 7.048 5.209 -11.808 1.00 71.01 21 ARG A C 11
ATOM 17665 O O . ARG A 1 21 ? 7.555 5.885 -10.927 1.00 71.44 21 ARG A O 11
ATOM 17686 N N . ARG A 1 22 ? 6.583 5.721 -12.941 1.00 62.05 22 ARG A N 11
ATOM 17687 C CA . ARG A 1 22 ? 6.612 7.169 -13.211 1.00 50.35 22 ARG A CA 11
ATOM 17688 C C . ARG A 1 22 ? 6.004 7.982 -12.060 1.00 65.21 22 ARG A C 11
ATOM 17689 O O . ARG A 1 22 ? 6.583 8.971 -11.627 1.00 15.05 22 ARG A O 11
ATOM 17710 N N . LEU A 1 23 ? 4.868 7.548 -11.557 1.00 44.34 23 LEU A N 11
ATOM 17711 C CA . LEU A 1 23 ? 4.223 8.217 -10.429 1.00 22.22 23 LEU A CA 11
ATOM 17712 C C . LEU A 1 23 ? 4.953 7.874 -9.139 1.00 24.35 23 LEU A C 11
ATOM 17713 O O . LEU A 1 23 ? 5.144 8.729 -8.276 1.00 74.23 23 LEU A O 11
ATOM 17729 N N . LEU A 1 24 ? 5.386 6.639 -9.048 1.00 30.11 24 LEU A N 11
ATOM 17730 C CA . LEU A 1 24 ? 6.037 6.120 -7.865 1.00 3.32 24 LEU A CA 11
ATOM 17731 C C . LEU A 1 24 ? 7.288 6.885 -7.505 1.00 64.32 24 LEU A C 11
ATOM 17732 O O . LEU A 1 24 ? 7.541 7.170 -6.347 1.00 62.12 24 LEU A O 11
ATOM 17748 N N . GLU A 1 25 ? 8.059 7.239 -8.481 1.00 54.01 25 GLU A N 11
ATOM 17749 C CA . GLU A 1 25 ? 9.302 7.934 -8.236 1.00 4.03 25 GLU A CA 11
ATOM 17750 C C . GLU A 1 25 ? 9.063 9.354 -7.698 1.00 33.44 25 GLU A C 11
ATOM 17751 O O . GLU A 1 25 ? 9.984 10.015 -7.241 1.00 45.40 25 GLU A O 11
ATOM 17763 N N . ARG A 1 26 ? 7.815 9.798 -7.752 1.00 11.13 26 ARG A N 11
ATOM 17764 C CA . ARG A 1 26 ? 7.434 11.112 -7.263 1.00 11.01 26 ARG A CA 11
ATOM 17765 C C . ARG A 1 26 ? 6.864 10.996 -5.835 1.00 62.34 26 ARG A C 11
ATOM 17766 O O . ARG A 1 26 ? 6.428 11.992 -5.240 1.00 42.24 26 ARG A O 11
ATOM 17787 N N . VAL A 1 27 ? 6.866 9.774 -5.302 1.00 43.53 27 VAL A N 11
ATOM 17788 C CA . VAL A 1 27 ? 6.386 9.506 -3.952 1.00 4.45 27 VAL A CA 11
ATOM 17789 C C . VAL A 1 27 ? 7.398 9.980 -2.921 1.00 54.30 27 VAL A C 11
ATOM 17790 O O . VAL A 1 27 ? 8.610 9.751 -3.064 1.00 50.42 27 VAL A O 11
ATOM 17803 N N . ASN A 1 28 ? 6.904 10.672 -1.919 1.00 73.35 28 ASN A N 11
ATOM 17804 C CA . ASN A 1 28 ? 7.732 11.219 -0.857 1.00 62.44 28 ASN A CA 11
ATOM 17805 C C . ASN A 1 28 ? 7.516 10.453 0.447 1.00 51.32 28 ASN A C 11
ATOM 17806 O O . ASN A 1 28 ? 8.442 10.306 1.250 1.00 52.12 28 ASN A O 11
ATOM 17817 N N . MET A 1 29 ? 6.300 9.946 0.650 1.00 22.32 29 MET A N 11
ATOM 17818 C CA . MET A 1 29 ? 5.978 9.218 1.878 1.00 71.30 29 MET A CA 11
ATOM 17819 C C . MET A 1 29 ? 5.355 7.887 1.536 1.00 41.12 29 MET A C 11
ATOM 17820 O O . MET A 1 29 ? 4.528 7.803 0.623 1.00 50.14 29 MET A O 11
ATOM 17834 N N . CYS A 1 30 ? 5.728 6.872 2.256 1.00 74.12 30 CYS A N 11
ATOM 17835 C CA . CYS A 1 30 ? 5.206 5.546 2.047 1.00 10.44 30 CYS A CA 11
ATOM 17836 C C . CYS A 1 30 ? 4.672 4.983 3.351 1.00 50.05 30 CYS A C 11
ATOM 17837 O O . CYS A 1 30 ? 5.331 5.071 4.391 1.00 1.40 30 CYS A O 11
ATOM 17844 N N . ARG A 1 31 ? 3.487 4.441 3.299 1.00 71.45 31 ARG A N 11
ATOM 17845 C CA . ARG A 1 31 ? 2.879 3.782 4.431 1.00 23.50 31 ARG A CA 11
ATOM 17846 C C . ARG A 1 31 ? 2.186 2.510 3.984 1.00 70.32 31 ARG A C 11
ATOM 17847 O O . ARG A 1 31 ? 1.386 2.523 3.044 1.00 10.52 31 ARG A O 11
ATOM 17868 N N . ILE A 1 32 ? 2.494 1.424 4.642 1.00 60.23 32 ILE A N 11
ATOM 17869 C CA . ILE A 1 32 ? 1.864 0.169 4.347 1.00 51.42 32 ILE A CA 11
ATOM 17870 C C . ILE A 1 32 ? 0.699 0.008 5.279 1.00 71.21 32 ILE A C 11
ATOM 17871 O O . ILE A 1 32 ? 0.865 -0.114 6.490 1.00 71.43 32 ILE A O 11
ATOM 17887 N N . GLN A 1 33 ? -0.453 0.041 4.728 1.00 1.13 33 GLN A N 11
ATOM 17888 C CA . GLN A 1 33 ? -1.662 -0.069 5.466 1.00 33.55 33 GLN A CA 11
ATOM 17889 C C . GLN A 1 33 ? -2.023 -1.532 5.587 1.00 32.35 33 GLN A C 11
ATOM 17890 O O . GLN A 1 33 ? -1.972 -2.266 4.601 1.00 22.00 33 GLN A O 11
ATOM 17904 N N . ARG A 1 34 ? -2.366 -1.956 6.769 1.00 31.25 34 ARG A N 11
ATOM 17905 C CA . ARG A 1 34 ? -2.700 -3.339 6.995 1.00 11.13 34 ARG A CA 11
ATOM 17906 C C . ARG A 1 34 ? -4.076 -3.449 7.619 1.00 40.22 34 ARG A C 11
ATOM 17907 O O . ARG A 1 34 ? -4.501 -2.551 8.366 1.00 64.33 34 ARG A O 11
ATOM 17928 N N . ALA A 1 35 ? -4.770 -4.520 7.315 1.00 1.40 35 ALA A N 11
ATOM 17929 C CA . ALA A 1 35 ? -6.040 -4.802 7.932 1.00 32.40 35 ALA A CA 11
ATOM 17930 C C . ALA A 1 35 ? -5.779 -5.446 9.284 1.00 35.32 35 ALA A C 11
ATOM 17931 O O . ALA A 1 35 ? -5.460 -6.643 9.366 1.00 32.44 35 ALA A O 11
ATOM 17938 N N . ASP A 1 36 ? -5.851 -4.643 10.324 1.00 53.04 36 ASP A N 11
ATOM 17939 C CA . ASP A 1 36 ? -5.548 -5.080 11.697 1.00 51.34 36 ASP A CA 11
ATOM 17940 C C . ASP A 1 36 ? -5.944 -3.998 12.686 1.00 4.02 36 ASP A C 11
ATOM 17941 O O . ASP A 1 36 ? -6.979 -4.086 13.339 1.00 4.41 36 ASP A O 11
ATOM 17950 N N . GLY A 1 37 ? -5.128 -2.982 12.770 1.00 54.22 37 GLY A N 11
ATOM 17951 C CA . GLY A 1 37 ? -5.402 -1.855 13.631 1.00 12.32 37 GLY A CA 11
ATOM 17952 C C . GLY A 1 37 ? -5.030 -0.566 12.952 1.00 65.44 37 GLY A C 11
ATOM 17953 O O . GLY A 1 37 ? -5.347 0.522 13.426 1.00 32.43 37 GLY A O 11
ATOM 17957 N N . ASP A 1 38 ? -4.329 -0.693 11.838 1.00 30.33 38 ASP A N 11
ATOM 17958 C CA . ASP A 1 38 ? -3.942 0.442 11.035 1.00 4.45 38 ASP A CA 11
ATOM 17959 C C . ASP A 1 38 ? -5.187 0.952 10.342 1.00 64.41 38 ASP A C 11
ATOM 17960 O O . ASP A 1 38 ? -5.691 2.043 10.646 1.00 63.31 38 ASP A O 11
ATOM 17969 N N . CYS A 1 39 ? -5.709 0.131 9.453 1.00 22.12 39 CYS A N 11
ATOM 17970 C CA . CYS A 1 39 ? -6.948 0.393 8.762 1.00 12.15 39 CYS A CA 11
ATOM 17971 C C . CYS A 1 39 ? -7.631 -0.946 8.428 1.00 73.12 39 CYS A C 11
ATOM 17972 O O . CYS A 1 39 ? -7.216 -1.997 8.940 1.00 75.40 39 CYS A O 11
ATOM 17979 N N . ASP A 1 40 ? -8.650 -0.917 7.594 1.00 52.41 40 ASP A N 11
ATOM 17980 C CA . ASP A 1 40 ? -9.473 -2.106 7.314 1.00 74.12 40 ASP A CA 11
ATOM 17981 C C . ASP A 1 40 ? -9.065 -2.792 5.990 1.00 13.55 40 ASP A C 11
ATOM 17982 O O . ASP A 1 40 ? -9.750 -3.669 5.494 1.00 52.14 40 ASP A O 11
ATOM 17991 N N . LEU A 1 41 ? -7.922 -2.442 5.456 1.00 31.13 41 LEU A N 11
ATOM 17992 C CA . LEU A 1 41 ? -7.523 -2.968 4.160 1.00 73.02 41 LEU A CA 11
ATOM 17993 C C . LEU A 1 41 ? -6.023 -2.948 4.055 1.00 31.25 41 LEU A C 11
ATOM 17994 O O . LEU A 1 41 ? -5.382 -2.115 4.686 1.00 24.43 41 LEU A O 11
ATOM 18010 N N . ALA A 1 42 ? -5.457 -3.851 3.293 1.00 35.34 42 ALA A N 11
ATOM 18011 C CA . ALA A 1 42 ? -4.047 -3.783 3.036 1.00 54.32 42 ALA A CA 11
ATOM 18012 C C . ALA A 1 42 ? -3.848 -2.959 1.787 1.00 71.21 42 ALA A C 11
ATOM 18013 O O . ALA A 1 42 ? -4.331 -3.323 0.706 1.00 4.11 42 ALA A O 11
ATOM 18020 N N . ALA A 1 43 ? -3.166 -1.865 1.928 1.00 41.31 43 ALA A N 11
ATOM 18021 C CA . ALA A 1 43 ? -2.964 -0.956 0.836 1.00 3.33 43 ALA A CA 11
ATOM 18022 C C . ALA A 1 43 ? -1.660 -0.241 0.996 1.00 1.05 43 ALA A C 11
ATOM 18023 O O . ALA A 1 43 ? -1.124 -0.163 2.093 1.00 42.22 43 ALA A O 11
ATOM 18030 N N . VAL A 1 44 ? -1.144 0.256 -0.075 1.00 51.31 44 VAL A N 11
ATOM 18031 C CA . VAL A 1 44 ? 0.036 1.048 -0.026 1.00 2.11 44 VAL A CA 11
ATOM 18032 C C . VAL A 1 44 ? -0.362 2.495 -0.201 1.00 63.53 44 VAL A C 11
ATOM 18033 O O . VAL A 1 44 ? -0.847 2.897 -1.264 1.00 0.11 44 VAL A O 11
ATOM 18046 N N . ILE A 1 45 ? -0.204 3.239 0.843 1.00 44.43 45 ILE A N 11
ATOM 18047 C CA . ILE A 1 45 ? -0.465 4.644 0.855 1.00 24.22 45 ILE A CA 11
ATOM 18048 C C . ILE A 1 45 ? 0.801 5.371 0.381 1.00 0.41 45 ILE A C 11
ATOM 18049 O O . ILE A 1 45 ? 1.860 5.300 1.026 1.00 74.40 45 ILE A O 11
ATOM 18065 N N . LEU A 1 46 ? 0.688 6.043 -0.745 1.00 14.24 46 LEU A N 11
ATOM 18066 C CA . LEU A 1 46 ? 1.800 6.740 -1.368 1.00 71.22 46 LEU A CA 11
ATOM 18067 C C . LEU A 1 46 ? 1.532 8.215 -1.402 1.00 71.23 46 LEU A C 11
ATOM 18068 O O . LEU A 1 46 ? 0.552 8.656 -1.984 1.00 23.31 46 LEU A O 11
ATOM 18084 N N . HIS A 1 47 ? 2.378 8.977 -0.796 1.00 32.33 47 HIS A N 11
ATOM 18085 C CA . HIS A 1 47 ? 2.201 10.415 -0.812 1.00 51.24 47 HIS A CA 11
ATOM 18086 C C . HIS A 1 47 ? 3.014 11.030 -1.892 1.00 71.25 47 HIS A C 11
ATOM 18087 O O . HIS A 1 47 ? 4.232 10.860 -1.940 1.00 22.21 47 HIS A O 11
ATOM 18101 N N . VAL A 1 48 ? 2.352 11.744 -2.748 1.00 52.52 48 VAL A N 11
ATOM 18102 C CA . VAL A 1 48 ? 2.969 12.405 -3.860 1.00 62.04 48 VAL A CA 11
ATOM 18103 C C . VAL A 1 48 ? 2.569 13.862 -3.789 1.00 74.02 48 VAL A C 11
ATOM 18104 O O . VAL A 1 48 ? 1.505 14.187 -3.234 1.00 50.51 48 VAL A O 11
ATOM 18117 N N . LYS A 1 49 ? 3.408 14.727 -4.326 1.00 14.22 49 LYS A N 11
ATOM 18118 C CA . LYS A 1 49 ? 3.184 16.175 -4.328 1.00 31.53 49 LYS A CA 11
ATOM 18119 C C . LYS A 1 49 ? 1.803 16.561 -4.888 1.00 35.15 49 LYS A C 11
ATOM 18120 O O . LYS A 1 49 ? 1.218 17.560 -4.467 1.00 54.34 49 LYS A O 11
ATOM 18139 N N . ARG A 1 50 ? 1.283 15.773 -5.822 1.00 75.34 50 ARG A N 11
ATOM 18140 C CA . ARG A 1 50 ? -0.009 16.106 -6.392 1.00 51.34 50 ARG A CA 11
ATOM 18141 C C . ARG A 1 50 ? -1.175 15.394 -5.691 1.00 32.21 50 ARG A C 11
ATOM 18142 O O . ARG A 1 50 ? -2.249 15.964 -5.565 1.00 31.21 50 ARG A O 11
ATOM 18163 N N . ARG A 1 51 ? -0.949 14.168 -5.197 1.00 34.45 51 ARG A N 11
ATOM 18164 C CA . ARG A 1 51 ? -2.022 13.351 -4.587 1.00 61.24 51 ARG A CA 11
ATOM 18165 C C . ARG A 1 51 ? -1.426 12.258 -3.743 1.00 11.35 51 ARG A C 11
ATOM 18166 O O . ARG A 1 51 ? -0.306 11.834 -3.984 1.00 13.03 51 ARG A O 11
ATOM 18187 N N . ARG A 1 52 ? -2.155 11.823 -2.759 1.00 12.51 52 ARG A N 11
ATOM 18188 C CA . ARG A 1 52 ? -1.812 10.628 -2.044 1.00 61.23 52 ARG A CA 11
ATOM 18189 C C . ARG A 1 52 ? -2.551 9.501 -2.746 1.00 32.51 52 ARG A C 11
ATOM 18190 O O . ARG A 1 52 ? -3.788 9.482 -2.774 1.00 74.10 52 ARG A O 11
ATOM 18211 N N . ILE A 1 53 ? -1.820 8.621 -3.348 1.00 11.41 53 ILE A N 11
ATOM 18212 C CA . ILE A 1 53 ? -2.399 7.562 -4.131 1.00 22.21 53 ILE A CA 11
ATOM 18213 C C . ILE A 1 53 ? -2.265 6.242 -3.415 1.00 32.34 53 ILE A C 11
ATOM 18214 O O . ILE A 1 53 ? -1.237 5.941 -2.833 1.00 55.14 53 ILE A O 11
ATOM 18230 N N . CYS A 1 54 ? -3.315 5.488 -3.437 1.00 74.53 54 CYS A N 11
ATOM 18231 C CA . CYS A 1 54 ? -3.364 4.222 -2.769 1.00 52.23 54 CYS A CA 11
ATOM 18232 C C . CYS A 1 54 ? -3.252 3.110 -3.802 1.00 50.14 54 CYS A C 11
ATOM 18233 O O . CYS A 1 54 ? -4.020 3.070 -4.763 1.00 50.40 54 CYS A O 11
ATOM 18240 N N . VAL A 1 55 ? -2.295 2.234 -3.630 1.00 75.14 55 VAL A N 11
ATOM 18241 C CA . VAL A 1 55 ? -2.066 1.141 -4.573 1.00 20.30 55 VAL A CA 11
ATOM 18242 C C . VAL A 1 55 ? -2.036 -0.195 -3.811 1.00 41.45 55 VAL A C 11
ATOM 18243 O O . VAL A 1 55 ? -1.883 -0.206 -2.600 1.00 11.20 55 VAL A O 11
ATOM 18256 N N . SER A 1 56 ? -2.227 -1.294 -4.509 1.00 72.52 56 SER A N 11
ATOM 18257 C CA . SER A 1 56 ? -2.178 -2.592 -3.917 1.00 11.33 56 SER A CA 11
ATOM 18258 C C . SER A 1 56 ? -0.722 -3.027 -3.666 1.00 53.10 56 SER A C 11
ATOM 18259 O O . SER A 1 56 ? 0.147 -2.858 -4.533 1.00 11.51 56 SER A O 11
ATOM 18267 N N . PRO A 1 57 ? -0.445 -3.608 -2.480 1.00 42.32 57 PRO A N 11
ATOM 18268 C CA . PRO A 1 57 ? 0.902 -4.065 -2.103 1.00 42.12 57 PRO A CA 11
ATOM 18269 C C . PRO A 1 57 ? 1.327 -5.319 -2.862 1.00 44.22 57 PRO A C 11
ATOM 18270 O O . PRO A 1 57 ? 2.442 -5.789 -2.722 1.00 11.32 57 PRO A O 11
ATOM 18281 N N . HIS A 1 58 ? 0.424 -5.848 -3.657 1.00 14.43 58 HIS A N 11
ATOM 18282 C CA . HIS A 1 58 ? 0.682 -7.067 -4.410 1.00 71.10 58 HIS A CA 11
ATOM 18283 C C . HIS A 1 58 ? 1.172 -6.760 -5.821 1.00 73.32 58 HIS A C 11
ATOM 18284 O O . HIS A 1 58 ? 1.398 -7.675 -6.628 1.00 62.15 58 HIS A O 11
ATOM 18298 N N . ASN A 1 59 ? 1.365 -5.487 -6.114 1.00 1.21 59 ASN A N 11
ATOM 18299 C CA . ASN A 1 59 ? 1.812 -5.090 -7.433 1.00 25.43 59 ASN A CA 11
ATOM 18300 C C . ASN A 1 59 ? 3.329 -5.144 -7.509 1.00 23.34 59 ASN A C 11
ATOM 18301 O O . ASN A 1 59 ? 4.028 -4.579 -6.650 1.00 33.43 59 ASN A O 11
ATOM 18312 N N . HIS A 1 60 ? 3.832 -5.814 -8.533 1.00 41.41 60 HIS A N 11
ATOM 18313 C CA . HIS A 1 60 ? 5.269 -6.008 -8.734 1.00 70.35 60 HIS A CA 11
ATOM 18314 C C . HIS A 1 60 ? 5.991 -4.671 -8.911 1.00 61.14 60 HIS A C 11
ATOM 18315 O O . HIS A 1 60 ? 7.122 -4.502 -8.446 1.00 40.53 60 HIS A O 11
ATOM 18329 N N . THR A 1 61 ? 5.308 -3.723 -9.555 1.00 42.04 61 THR A N 11
ATOM 18330 C CA . THR A 1 61 ? 5.840 -2.408 -9.829 1.00 54.55 61 THR A CA 11
ATOM 18331 C C . THR A 1 61 ? 6.225 -1.713 -8.516 1.00 32.24 61 THR A C 11
ATOM 18332 O O . THR A 1 61 ? 7.257 -1.053 -8.429 1.00 33.33 61 THR A O 11
ATOM 18343 N N . VAL A 1 62 ? 5.388 -1.901 -7.504 1.00 15.53 62 VAL A N 11
ATOM 18344 C CA . VAL A 1 62 ? 5.604 -1.321 -6.191 1.00 64.32 62 VAL A CA 11
ATOM 18345 C C . VAL A 1 62 ? 6.839 -1.901 -5.533 1.00 73.13 62 VAL A C 11
ATOM 18346 O O . VAL A 1 62 ? 7.700 -1.159 -5.065 1.00 22.25 62 VAL A O 11
ATOM 18359 N N . LYS A 1 63 ? 6.938 -3.226 -5.528 1.00 35.31 63 LYS A N 11
ATOM 18360 C CA . LYS A 1 63 ? 8.084 -3.897 -4.907 1.00 3.33 63 LYS A CA 11
ATOM 18361 C C . LYS A 1 63 ? 9.370 -3.472 -5.595 1.00 12.22 63 LYS A C 11
ATOM 18362 O O . LYS A 1 63 ? 10.382 -3.216 -4.947 1.00 51.04 63 LYS A O 11
ATOM 18381 N N . GLN A 1 64 ? 9.311 -3.391 -6.918 1.00 52.52 64 GLN A N 11
ATOM 18382 C CA . GLN A 1 64 ? 10.461 -3.051 -7.713 1.00 45.43 64 GLN A CA 11
ATOM 18383 C C . GLN A 1 64 ? 10.879 -1.608 -7.470 1.00 42.41 64 GLN A C 11
ATOM 18384 O O . GLN A 1 64 ? 12.065 -1.306 -7.316 1.00 11.33 64 GLN A O 11
ATOM 18398 N N . TRP A 1 65 ? 9.911 -0.731 -7.456 1.00 74.12 65 TRP A N 11
ATOM 18399 C CA . TRP A 1 65 ? 10.135 0.652 -7.165 1.00 75.31 65 TRP A CA 11
ATOM 18400 C C . TRP A 1 65 ? 10.768 0.833 -5.790 1.00 24.22 65 TRP A C 11
ATOM 18401 O O . TRP A 1 65 ? 11.776 1.529 -5.662 1.00 55.52 65 TRP A O 11
ATOM 18422 N N . MET A 1 66 ? 10.194 0.192 -4.782 1.00 31.11 66 MET A N 11
ATOM 18423 C CA . MET A 1 66 ? 10.719 0.288 -3.420 1.00 63.02 66 MET A CA 11
ATOM 18424 C C . MET A 1 66 ? 12.134 -0.230 -3.336 1.00 55.44 66 MET A C 11
ATOM 18425 O O . MET A 1 66 ? 12.943 0.297 -2.590 1.00 14.55 66 MET A O 11
ATOM 18439 N N . LYS A 1 67 ? 12.430 -1.239 -4.127 1.00 50.31 67 LYS A N 11
ATOM 18440 C CA . LYS A 1 67 ? 13.741 -1.796 -4.215 1.00 13.33 67 LYS A CA 11
ATOM 18441 C C . LYS A 1 67 ? 14.750 -0.734 -4.675 1.00 5.40 67 LYS A C 11
ATOM 18442 O O . LYS A 1 67 ? 15.848 -0.632 -4.140 1.00 72.12 67 LYS A O 11
ATOM 18461 N N . VAL A 1 68 ? 14.363 0.048 -5.649 1.00 72.34 68 VAL A N 11
ATOM 18462 C CA . VAL A 1 68 ? 15.237 1.068 -6.197 1.00 23.23 68 VAL A CA 11
ATOM 18463 C C . VAL A 1 68 ? 15.287 2.282 -5.256 1.00 12.24 68 VAL A C 11
ATOM 18464 O O . VAL A 1 68 ? 16.354 2.841 -4.988 1.00 42.30 68 VAL A O 11
ATOM 18477 N N . GLN A 1 69 ? 14.136 2.644 -4.732 1.00 43.25 69 GLN A N 11
ATOM 18478 C CA . GLN A 1 69 ? 13.988 3.778 -3.819 1.00 0.32 69 GLN A CA 11
ATOM 18479 C C . GLN A 1 69 ? 14.688 3.571 -2.506 1.00 20.22 69 GLN A C 11
ATOM 18480 O O . GLN A 1 69 ? 15.017 4.514 -1.821 1.00 65.44 69 GLN A O 11
ATOM 18494 N N . ALA A 1 70 ? 14.897 2.351 -2.147 1.00 20.15 70 ALA A N 11
ATOM 18495 C CA . ALA A 1 70 ? 15.553 2.038 -0.906 1.00 33.33 70 ALA A CA 11
ATOM 18496 C C . ALA A 1 70 ? 17.025 2.509 -0.899 1.00 40.31 70 ALA A C 11
ATOM 18497 O O . ALA A 1 70 ? 17.609 2.744 0.166 1.00 62.10 70 ALA A O 11
ATOM 18504 N N . ALA A 1 71 ? 17.598 2.656 -2.102 1.00 24.43 71 ALA A N 11
ATOM 18505 C CA . ALA A 1 71 ? 19.012 3.016 -2.295 1.00 52.51 71 ALA A CA 11
ATOM 18506 C C . ALA A 1 71 ? 19.396 4.395 -1.719 1.00 61.22 71 ALA A C 11
ATOM 18507 O O . ALA A 1 71 ? 20.569 4.779 -1.764 1.00 34.14 71 ALA A O 11
ATOM 18514 N N . LYS A 1 72 ? 18.414 5.146 -1.206 1.00 22.44 72 LYS A N 11
ATOM 18515 C CA . LYS A 1 72 ? 18.693 6.414 -0.521 1.00 55.13 72 LYS A CA 11
ATOM 18516 C C . LYS A 1 72 ? 19.603 6.163 0.676 1.00 62.04 72 LYS A C 11
ATOM 18517 O O . LYS A 1 72 ? 20.529 6.946 0.934 1.00 31.52 72 LYS A O 11
ATOM 18536 N N . LYS A 1 73 ? 19.331 5.049 1.388 1.00 45.03 73 LYS A N 11
ATOM 18537 C CA . LYS A 1 73 ? 20.111 4.570 2.563 1.00 63.11 73 LYS A CA 11
ATOM 18538 C C . LYS A 1 73 ? 20.022 5.497 3.795 1.00 45.15 73 LYS A C 11
ATOM 18539 O O . LYS A 1 73 ? 19.837 5.031 4.917 1.00 41.11 73 LYS A O 11
ATOM 18558 N N . ASN A 1 74 ? 20.153 6.791 3.570 1.00 63.44 74 ASN A N 11
ATOM 18559 C CA . ASN A 1 74 ? 20.151 7.801 4.638 1.00 4.13 74 ASN A CA 11
ATOM 18560 C C . ASN A 1 74 ? 18.854 7.784 5.438 1.00 1.03 74 ASN A C 11
ATOM 18561 O O . ASN A 1 74 ? 18.835 8.167 6.609 1.00 62.13 74 ASN A O 11
ATOM 18572 N N . GLY A 1 75 ? 17.782 7.342 4.823 1.00 0.13 75 GLY A N 11
ATOM 18573 C CA . GLY A 1 75 ? 16.531 7.290 5.499 1.00 21.43 75 GLY A CA 11
ATOM 18574 C C . GLY A 1 75 ? 15.514 6.521 4.720 1.00 32.31 75 GLY A C 11
ATOM 18575 O O . GLY A 1 75 ? 15.780 6.093 3.585 1.00 51.15 75 GLY A O 11
ATOM 18579 N N . LYS A 1 76 ? 14.375 6.333 5.316 1.00 52.23 76 LYS A N 11
ATOM 18580 C CA . LYS A 1 76 ? 13.269 5.653 4.705 1.00 41.02 76 LYS A CA 11
ATOM 18581 C C . LYS A 1 76 ? 11.998 6.479 4.859 1.00 3.41 76 LYS A C 11
ATOM 18582 O O . LYS A 1 76 ? 11.386 6.518 5.927 1.00 25.13 76 LYS A O 11
ATOM 18601 N N . GLY A 1 77 ? 11.637 7.183 3.824 1.00 72.31 77 GLY A N 11
ATOM 18602 C CA . GLY A 1 77 ? 10.438 7.965 3.878 1.00 42.11 77 GLY A CA 11
ATOM 18603 C C . GLY A 1 77 ? 9.475 7.446 2.889 1.00 1.41 77 GLY A C 11
ATOM 18604 O O . GLY A 1 77 ? 8.395 6.964 3.232 1.00 53.04 77 GLY A O 11
ATOM 18608 N N . ASN A 1 78 ? 9.889 7.473 1.659 1.00 64.24 78 ASN A N 11
ATOM 18609 C CA . ASN A 1 78 ? 9.083 6.985 0.568 1.00 0.03 78 ASN A CA 11
ATOM 18610 C C . ASN A 1 78 ? 9.334 5.532 0.298 1.00 22.21 78 ASN A C 11
ATOM 18611 O O . ASN A 1 78 ? 8.897 5.006 -0.712 1.00 52.51 78 ASN A O 11
ATOM 18622 N N . VAL A 1 79 ? 10.019 4.870 1.176 1.00 50.23 79 VAL A N 11
ATOM 18623 C CA . VAL A 1 79 ? 10.326 3.501 0.924 1.00 23.12 79 VAL A CA 11
ATOM 18624 C C . VAL A 1 79 ? 9.731 2.629 2.006 1.00 73.23 79 VAL A C 11
ATOM 18625 O O . VAL A 1 79 ? 9.725 3.006 3.180 1.00 45.40 79 VAL A O 11
ATOM 18638 N N . CYS A 1 80 ? 9.229 1.486 1.622 1.00 52.33 80 CYS A N 11
ATOM 18639 C CA . CYS A 1 80 ? 8.715 0.539 2.567 1.00 0.54 80 CYS A CA 11
ATOM 18640 C C . CYS A 1 80 ? 9.4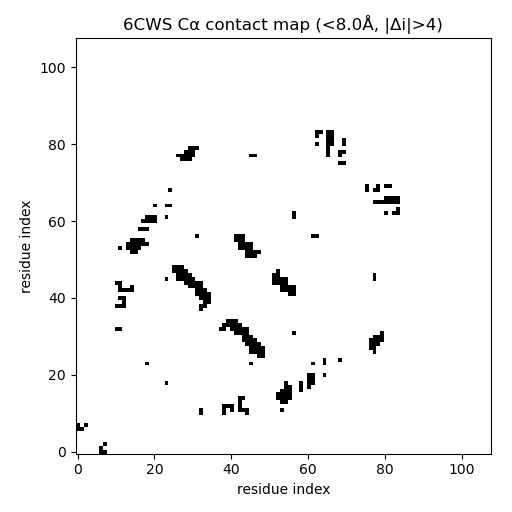12 -0.814 2.418 1.00 72.51 80 CYS A C 11
ATOM 18641 O O . CYS A 1 80 ? 10.171 -1.212 3.301 1.00 15.12 80 CYS A O 11
ATOM 18648 N N . HIS A 1 81 ? 9.205 -1.498 1.300 1.00 14.30 81 HIS A N 11
ATOM 18649 C CA . HIS A 1 81 ? 9.843 -2.789 1.097 1.00 1.23 81 HIS A CA 11
ATOM 18650 C C . HIS A 1 81 ? 11.253 -2.609 0.575 1.00 33.21 81 HIS A C 11
ATOM 18651 O O . HIS A 1 81 ? 11.473 -2.498 -0.626 1.00 42.03 81 HIS A O 11
ATOM 18665 N N . ARG A 1 82 ? 12.190 -2.517 1.477 1.00 14.42 82 ARG A N 11
ATOM 18666 C CA . ARG A 1 82 ? 13.590 -2.445 1.106 1.00 61.52 82 ARG A CA 11
ATOM 18667 C C . ARG A 1 82 ? 14.070 -3.865 0.927 1.00 14.23 82 ARG A C 11
ATOM 18668 O O . ARG A 1 82 ? 14.963 -4.168 0.130 1.00 14.04 82 ARG A O 11
ATOM 18689 N N . LYS A 1 83 ? 13.430 -4.724 1.672 1.00 12.30 83 LYS A N 11
ATOM 18690 C CA . LYS A 1 83 ? 13.629 -6.125 1.627 1.00 5.32 83 LYS A CA 11
ATOM 18691 C C . LYS A 1 83 ? 12.252 -6.728 1.404 1.00 40.43 83 LYS A C 11
ATOM 18692 O O . LYS A 1 83 ? 11.368 -6.592 2.248 1.00 21.52 83 LYS A O 11
ATOM 18711 N N . LYS A 1 84 ? 12.066 -7.355 0.268 1.00 30.42 84 LYS A N 11
ATOM 18712 C CA . LYS A 1 84 ? 10.763 -7.889 -0.141 1.00 43.34 84 LYS A CA 11
ATOM 18713 C C . LYS A 1 84 ? 10.361 -9.126 0.638 1.00 4.02 84 LYS A C 11
ATOM 18714 O O . LYS A 1 84 ? 9.204 -9.560 0.558 1.00 75.20 84 LYS A O 11
ATOM 18733 N N . HIS A 1 85 ? 11.320 -9.708 1.352 1.00 65.23 85 HIS A N 11
ATOM 18734 C CA . HIS A 1 85 ? 11.113 -10.893 2.206 1.00 22.24 85 HIS A CA 11
ATOM 18735 C C . HIS A 1 85 ? 10.946 -12.182 1.380 1.00 65.12 85 HIS A C 11
ATOM 18736 O O . HIS A 1 85 ? 11.646 -13.159 1.615 1.00 55.22 85 HIS A O 11
ATOM 18750 N N . HIS A 1 86 ? 10.051 -12.165 0.406 1.00 63.32 86 HIS A N 11
ATOM 18751 C CA . HIS A 1 86 ? 9.807 -13.339 -0.422 1.00 2.34 86 HIS A CA 11
ATOM 18752 C C . HIS A 1 86 ? 10.930 -13.583 -1.440 1.00 43.42 86 HIS A C 11
ATOM 18753 O O . HIS A 1 86 ? 11.108 -14.705 -1.920 1.00 61.24 86 HIS A O 11
ATOM 18767 N N . GLY A 1 87 ? 11.681 -12.551 -1.762 1.00 62.41 87 GLY A N 11
ATOM 18768 C CA . GLY A 1 87 ? 12.800 -12.721 -2.658 1.00 50.12 87 GLY A CA 11
ATOM 18769 C C . GLY A 1 87 ? 12.683 -11.902 -3.912 1.00 63.54 87 GLY A C 11
ATOM 18770 O O . GLY A 1 87 ? 11.813 -11.030 -4.005 1.00 25.44 87 GLY A O 11
ATOM 18774 N N . LYS A 1 88 ? 13.551 -12.208 -4.879 1.00 43.42 88 LYS A N 11
ATOM 18775 C CA . LYS A 1 88 ? 13.641 -11.512 -6.165 1.00 61.40 88 LYS A CA 11
ATOM 18776 C C . LYS A 1 88 ? 14.052 -10.061 -6.010 1.00 51.35 88 LYS A C 11
ATOM 18777 O O . LYS A 1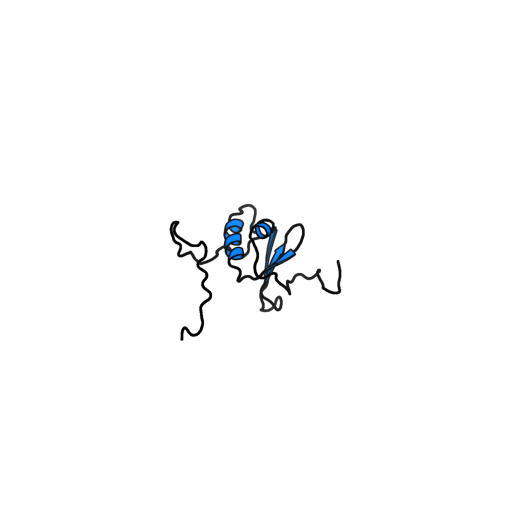 88 ? 13.224 -9.208 -5.680 1.00 20.31 88 LYS A O 11
ATOM 18796 N N . ARG A 1 89 ? 15.328 -9.781 -6.239 1.00 72.43 89 ARG A N 11
ATOM 18797 C CA . ARG A 1 89 ? 15.824 -8.411 -6.201 1.00 50.13 89 ARG A CA 11
ATOM 18798 C C . ARG A 1 89 ? 15.104 -7.599 -7.254 1.00 14.24 89 ARG A C 11
ATOM 18799 O O . ARG A 1 89 ? 14.563 -6.534 -6.980 1.00 12.14 89 ARG A O 11
ATOM 18820 N N . ASN A 1 90 ? 15.077 -8.126 -8.444 1.00 40.40 90 ASN A N 11
ATOM 18821 C CA . ASN A 1 90 ? 14.423 -7.478 -9.540 1.00 34.34 90 ASN A CA 11
ATOM 18822 C C . ASN A 1 90 ? 13.376 -8.438 -10.075 1.00 55.15 90 ASN A C 11
ATOM 18823 O O . ASN A 1 90 ? 13.633 -9.640 -10.201 1.00 75.13 90 ASN A O 11
ATOM 18834 N N . SER A 1 91 ? 12.213 -7.937 -10.342 1.00 51.25 91 SER A N 11
ATOM 18835 C CA . SER A 1 91 ? 11.117 -8.761 -10.771 1.00 41.22 91 SER A CA 11
ATOM 18836 C C . SER A 1 91 ? 10.779 -8.527 -12.238 1.00 20.10 91 SER A C 11
ATOM 18837 O O . SER A 1 91 ? 10.986 -7.429 -12.766 1.00 12.33 91 SER A O 11
ATOM 18845 N N . ASN A 1 92 ? 10.284 -9.556 -12.897 1.00 51.24 92 ASN A N 11
ATOM 18846 C CA . ASN A 1 92 ? 9.877 -9.445 -14.289 1.00 53.51 92 ASN A CA 11
ATOM 18847 C C . ASN A 1 92 ? 8.603 -8.632 -14.374 1.00 42.23 92 ASN A C 11
ATOM 18848 O O . ASN A 1 92 ? 7.736 -8.726 -13.495 1.00 32.41 92 ASN A O 11
ATOM 18859 N N . ARG A 1 93 ? 8.480 -7.836 -15.404 1.00 72.12 93 ARG A N 11
ATOM 18860 C CA . ARG A 1 93 ? 7.328 -6.982 -15.548 1.00 31.11 93 ARG A CA 11
ATOM 18861 C C . ARG A 1 93 ? 6.228 -7.706 -16.280 1.00 31.14 93 ARG A C 11
ATOM 18862 O O . ARG A 1 93 ? 6.446 -8.277 -17.349 1.00 61.12 93 ARG A O 11
ATOM 18883 N N . ALA A 1 94 ? 5.067 -7.713 -15.692 1.00 71.03 94 ALA A N 11
ATOM 18884 C CA . ALA A 1 94 ? 3.928 -8.388 -16.257 1.00 21.23 94 ALA A CA 11
ATOM 18885 C C . ALA A 1 94 ? 3.141 -7.444 -17.137 1.00 62.33 94 ALA A C 11
ATOM 18886 O O . ALA A 1 94 ? 3.083 -6.237 -16.874 1.00 71.53 94 ALA A O 11
ATOM 18893 N N . HIS A 1 95 ? 2.559 -7.980 -18.177 1.00 55.11 95 HIS A N 11
ATOM 18894 C CA . HIS A 1 95 ? 1.756 -7.203 -19.096 1.00 31.14 95 HIS A CA 11
ATOM 18895 C C . HIS A 1 95 ? 0.395 -7.848 -19.233 1.00 11.24 95 HIS A C 11
ATOM 18896 O O . HIS A 1 95 ? 0.236 -8.849 -19.942 1.00 62.01 95 HIS A O 11
ATOM 18910 N N . GLN A 1 96 ? -0.563 -7.322 -18.517 1.00 42.50 96 GLN A N 11
ATOM 18911 C CA . GLN A 1 96 ? -1.915 -7.829 -18.559 1.00 14.50 96 GLN A CA 11
ATOM 18912 C C . GLN A 1 96 ? -2.723 -7.027 -19.557 1.00 31.25 96 GLN A C 11
ATOM 18913 O O . GLN A 1 96 ? -2.208 -6.075 -20.151 1.00 13.14 96 GLN A O 11
ATOM 18927 N N . GLY A 1 97 ? -3.968 -7.396 -19.742 1.00 1.41 97 GLY A N 11
ATOM 18928 C CA . GLY A 1 97 ? -4.803 -6.700 -20.677 1.00 62.34 97 GLY A CA 11
ATOM 18929 C C . GLY A 1 97 ? -5.185 -5.329 -20.181 1.00 15.45 97 GLY A C 11
ATOM 18930 O O . GLY A 1 97 ? -4.617 -4.323 -20.606 1.00 41.50 97 GLY A O 11
ATOM 18934 N N . LYS A 1 98 ? -6.119 -5.282 -19.272 1.00 21.14 98 LYS A N 11
ATOM 18935 C CA . LYS A 1 98 ? -6.585 -4.017 -18.737 1.00 3.30 98 LYS A CA 11
ATOM 18936 C C . LYS A 1 98 ? -6.272 -3.946 -17.249 1.00 4.10 98 LYS A C 11
ATOM 18937 O O . LYS A 1 98 ? -6.499 -2.918 -16.608 1.00 21.53 98 LYS A O 11
ATOM 18956 N N . HIS A 1 99 ? -5.727 -5.055 -16.728 1.00 44.13 99 HIS A N 11
ATOM 18957 C CA . HIS A 1 99 ? -5.593 -5.296 -15.292 1.00 63.24 99 HIS A CA 11
ATOM 18958 C C . HIS A 1 99 ? -7.000 -5.337 -14.737 1.00 10.41 99 HIS A C 11
ATOM 18959 O O . HIS A 1 99 ? -7.560 -4.317 -14.302 1.00 11.42 99 HIS A O 11
ATOM 18973 N N . GLU A 1 100 ? -7.601 -6.482 -14.824 1.00 1.43 100 GLU A N 11
ATOM 18974 C CA . GLU A 1 100 ? -8.965 -6.595 -14.488 1.00 75.44 100 GLU A CA 11
ATOM 18975 C C . GLU A 1 100 ? -9.163 -6.837 -13.021 1.00 34.43 100 GLU A C 11
ATOM 18976 O O . GLU A 1 100 ? -8.771 -7.877 -12.467 1.00 43.45 100 GLU A O 11
ATOM 18988 N N . THR A 1 101 ? -9.730 -5.857 -12.409 1.00 44.04 101 THR A N 11
ATOM 18989 C CA . THR A 1 101 ? -10.075 -5.882 -11.040 1.00 14.04 101 THR A CA 11
ATOM 18990 C C . THR A 1 101 ? -11.567 -5.577 -10.962 1.00 42.50 101 THR A C 11
ATOM 18991 O O . THR A 1 101 ? -12.191 -5.305 -11.997 1.00 42.35 101 THR A O 11
ATOM 19002 N N . TYR A 1 102 ? -12.131 -5.611 -9.792 1.00 75.14 102 TYR A N 11
ATOM 19003 C CA . TYR A 1 102 ? -13.539 -5.363 -9.645 1.00 42.52 102 TYR A CA 11
ATOM 19004 C C . TYR A 1 102 ? -13.817 -3.878 -9.565 1.00 64.34 102 TYR A C 11
ATOM 19005 O O . TYR A 1 102 ? -13.485 -3.223 -8.577 1.00 52.13 102 TYR A O 11
ATOM 19023 N N . GLY A 1 103 ? -14.392 -3.351 -10.627 1.00 23.42 103 GLY A N 11
ATOM 19024 C CA . GLY A 1 103 ? -14.697 -1.940 -10.697 1.00 54.04 103 GLY A CA 11
ATOM 19025 C C . GLY A 1 103 ? -16.146 -1.666 -10.392 1.00 21.33 103 GLY A C 11
ATOM 19026 O O . GLY A 1 103 ? -16.580 -0.516 -10.363 1.00 3.53 103 GLY A O 11
ATOM 19030 N N . HIS A 1 104 ? -16.893 -2.721 -10.182 1.00 54.44 104 HIS A N 11
ATOM 19031 C CA . HIS A 1 104 ? -18.282 -2.612 -9.831 1.00 13.13 104 HIS A CA 11
ATOM 19032 C C . HIS A 1 104 ? -18.509 -3.361 -8.532 1.00 43.54 104 HIS A C 11
ATOM 19033 O O . HIS A 1 104 ? -18.596 -4.593 -8.512 1.00 73.41 104 HIS A O 11
ATOM 19047 N N . LYS A 1 105 ? -18.537 -2.624 -7.454 1.00 64.40 105 LYS A N 11
ATOM 19048 C CA . LYS A 1 105 ? -18.725 -3.181 -6.133 1.00 35.52 105 LYS A CA 11
ATOM 19049 C C . LYS A 1 105 ? -19.846 -2.438 -5.443 1.00 50.53 105 LYS A C 11
ATOM 19050 O O . LYS A 1 105 ? -19.859 -1.207 -5.449 1.00 52.41 105 LYS A O 11
ATOM 19069 N N . THR A 1 106 ? -20.778 -3.159 -4.868 1.00 75.22 106 THR A N 11
ATOM 19070 C CA . THR A 1 106 ? -21.877 -2.551 -4.165 1.00 41.51 106 THR A CA 11
ATOM 19071 C C . THR A 1 106 ? -22.661 -3.623 -3.396 1.00 33.41 106 THR A C 11
ATOM 19072 O O . THR A 1 106 ? -22.966 -4.688 -3.940 1.00 52.35 106 THR A O 11
ATOM 19083 N N . PRO A 1 107 ? -22.947 -3.393 -2.100 1.00 23.14 107 PRO A N 11
ATOM 19084 C CA . PRO A 1 107 ? -23.764 -4.312 -1.303 1.00 45.42 107 PRO A CA 11
ATOM 19085 C C . PRO A 1 107 ? -25.224 -4.252 -1.731 1.00 41.41 107 PRO A C 11
ATOM 19086 O O . PRO A 1 107 ? -26.011 -5.166 -1.465 1.00 41.23 107 PRO A O 11
ATOM 19097 N N . TYR A 1 108 ? -25.573 -3.177 -2.391 1.00 32.21 108 TYR A N 11
ATOM 19098 C CA . TYR A 1 108 ? -26.901 -2.949 -2.853 1.00 62.31 108 TYR A CA 11
ATOM 19099 C C . TYR A 1 108 ? -26.912 -2.574 -4.320 1.00 33.53 108 TYR A C 11
ATOM 19100 O O . TYR A 1 108 ? -26.518 -1.452 -4.672 1.00 38.74 108 TYR A O 11
ATOM 19119 N N . SER A 1 1 ? -15.908 6.293 -5.104 1.00 65.42 1 SER A N 12
ATOM 19120 C CA . SER A 1 1 ? -15.091 6.911 -4.081 1.00 14.42 1 SER A CA 12
ATOM 19121 C C . SER A 1 1 ? -15.905 7.077 -2.820 1.00 51.24 1 SER A C 12
ATOM 19122 O O . SER A 1 1 ? -17.113 7.299 -2.888 1.00 24.24 1 SER A O 12
ATOM 19132 N N . GLU A 1 2 ? -15.262 6.943 -1.680 1.00 22.24 2 GLU A N 12
ATOM 19133 C CA . GLU A 1 2 ? -15.940 7.068 -0.414 1.00 4.14 2 GLU A CA 12
ATOM 19134 C C . GLU A 1 2 ? -14.888 7.501 0.602 1.00 61.23 2 GLU A C 12
ATOM 19135 O O . GLU A 1 2 ? -13.822 6.885 0.688 1.00 15.54 2 GLU A O 12
ATOM 19147 N N . ALA A 1 3 ? -15.148 8.563 1.316 1.00 12.15 3 ALA A N 12
ATOM 19148 C CA . ALA A 1 3 ? -14.219 9.049 2.327 1.00 13.41 3 ALA A CA 12
ATOM 19149 C C . ALA A 1 3 ? -14.976 9.667 3.487 1.00 23.23 3 ALA A C 12
ATOM 19150 O O . ALA A 1 3 ? -14.395 10.344 4.337 1.00 2.23 3 ALA A O 12
ATOM 19157 N N . ILE A 1 4 ? -16.249 9.407 3.549 1.00 40.42 4 ILE A N 12
ATOM 19158 C CA . ILE A 1 4 ? -17.088 10.012 4.548 1.00 32.34 4 ILE A CA 12
ATOM 19159 C C . ILE A 1 4 ? -17.162 9.135 5.779 1.00 23.50 4 ILE A C 12
ATOM 19160 O O . ILE A 1 4 ? -17.121 9.631 6.903 1.00 60.42 4 ILE A O 12
ATOM 19176 N N . LEU A 1 5 ? -17.247 7.842 5.575 1.00 5.52 5 LEU A N 12
ATOM 19177 C CA . LEU A 1 5 ? -17.339 6.925 6.696 1.00 21.14 5 LEU A CA 12
ATOM 19178 C C . LEU A 1 5 ? -16.000 6.734 7.451 1.00 24.53 5 LEU A C 12
ATOM 19179 O O . LEU A 1 5 ? -15.966 6.909 8.668 1.00 24.41 5 LEU A O 12
ATOM 19195 N N . PRO A 1 6 ? -14.877 6.380 6.777 1.00 63.52 6 PRO A N 12
ATOM 19196 C CA . PRO A 1 6 ? -13.603 6.181 7.463 1.00 31.40 6 PRO A CA 12
ATOM 19197 C C . PRO A 1 6 ? -12.852 7.485 7.724 1.00 11.01 6 PRO A C 12
ATOM 19198 O O . PRO A 1 6 ? -12.160 7.612 8.742 1.00 22.50 6 PRO A O 12
ATOM 19209 N N . ILE A 1 7 ? -13.023 8.458 6.814 1.00 42.43 7 ILE A N 12
ATOM 19210 C CA . ILE A 1 7 ? -12.274 9.720 6.831 1.00 1.14 7 ILE A CA 12
ATOM 19211 C C . ILE A 1 7 ? -10.784 9.428 6.617 1.00 2.22 7 ILE A C 12
ATOM 19212 O O . ILE A 1 7 ? -10.085 8.977 7.522 1.00 24.44 7 ILE A O 12
ATOM 19228 N N . ALA A 1 8 ? -10.314 9.670 5.428 1.00 21.00 8 ALA A N 12
ATOM 19229 C CA . ALA A 1 8 ? -8.968 9.313 5.056 1.00 12.30 8 ALA A CA 12
ATOM 19230 C C . ALA A 1 8 ? -7.907 10.249 5.644 1.00 23.34 8 ALA A C 12
ATOM 19231 O O . ALA A 1 8 ? -7.519 11.260 5.031 1.00 4.24 8 ALA A O 12
ATOM 19238 N N . SER A 1 9 ? -7.491 9.933 6.847 1.00 33.31 9 SER A N 12
ATOM 19239 C CA . SER A 1 9 ? -6.431 10.638 7.519 1.00 73.12 9 SER A CA 12
ATOM 19240 C C . SER A 1 9 ? -5.279 9.666 7.775 1.00 50.05 9 SER A C 12
ATOM 19241 O O . SER A 1 9 ? -4.148 9.896 7.335 1.00 14.31 9 SER A O 12
ATOM 19249 N N . SER A 1 10 ? -5.576 8.578 8.472 1.00 24.14 10 SER A N 12
ATOM 19250 C CA . SER A 1 10 ? -4.598 7.539 8.705 1.00 1.14 10 SER A CA 12
ATOM 19251 C C . SER A 1 10 ? -4.901 6.338 7.819 1.00 41.12 10 SER A C 12
ATOM 19252 O O . SER A 1 10 ? -3.994 5.617 7.403 1.00 23.22 10 SER A O 12
ATOM 19260 N N . CYS A 1 11 ? -6.166 6.143 7.522 1.00 75.03 11 CYS A N 12
ATOM 19261 C CA . CYS A 1 11 ? -6.578 5.073 6.658 1.00 12.20 11 CYS A CA 12
ATOM 19262 C C . CYS A 1 11 ? -6.747 5.532 5.246 1.00 64.11 11 CYS A C 12
ATOM 19263 O O . CYS A 1 11 ? -6.996 6.709 4.978 1.00 53.33 11 CYS A O 12
ATOM 19270 N N . CYS A 1 12 ? -6.597 4.605 4.356 1.00 5.04 12 CYS A N 12
ATOM 19271 C CA . CYS A 1 12 ? -6.821 4.827 2.975 1.00 72.44 12 CYS A CA 12
ATOM 19272 C C . CYS A 1 12 ? -8.044 4.045 2.582 1.00 63.24 12 CYS A C 12
ATOM 19273 O O . CYS A 1 12 ? -8.208 2.888 3.009 1.00 33.31 12 CYS A O 12
ATOM 19280 N N . THR A 1 13 ? -8.904 4.634 1.803 1.00 5.31 13 THR A N 12
ATOM 19281 C CA . THR A 1 13 ? -10.140 3.988 1.462 1.00 34.51 13 THR A CA 12
ATOM 19282 C C . THR A 1 13 ? -10.146 3.572 -0.032 1.00 14.21 13 THR A C 12
ATOM 19283 O O . THR A 1 13 ? -11.188 3.198 -0.598 1.00 53.35 13 THR A O 12
ATOM 19294 N N . GLU A 1 14 ? -8.981 3.598 -0.652 1.00 15.02 14 GLU A N 12
ATOM 19295 C CA . GLU A 1 14 ? -8.874 3.301 -2.065 1.00 44.42 14 GLU A CA 12
ATOM 19296 C C . GLU A 1 14 ? -7.540 2.641 -2.386 1.00 5.51 14 GLU A C 12
ATOM 19297 O O . GLU A 1 14 ? -6.655 2.605 -1.561 1.00 52.33 14 GLU A O 12
ATOM 19309 N N . VAL A 1 15 ? -7.456 2.087 -3.571 1.00 55.32 15 VAL A N 12
ATOM 19310 C CA . VAL A 1 15 ? -6.233 1.551 -4.163 1.00 74.13 15 VAL A CA 12
ATOM 19311 C C . VAL A 1 15 ? -6.317 1.643 -5.665 1.00 3.12 15 VAL A C 12
ATOM 19312 O O . VAL A 1 15 ? -7.373 1.395 -6.253 1.00 71.13 15 VAL A O 12
ATOM 19325 N N . SER A 1 16 ? -5.230 2.003 -6.274 1.00 73.23 16 SER A N 12
ATOM 19326 C CA . SER A 1 16 ? -5.128 2.031 -7.707 1.00 71.40 16 SER A CA 12
ATOM 19327 C C . SER A 1 16 ? -4.826 0.610 -8.185 1.00 63.13 16 SER A C 12
ATOM 19328 O O . SER A 1 16 ? -4.953 0.289 -9.374 1.00 72.14 16 SER A O 12
ATOM 19336 N N . HIS A 1 17 ? -4.439 -0.234 -7.215 1.00 34.31 17 HIS A N 12
ATOM 19337 C CA . HIS A 1 17 ? -4.062 -1.644 -7.404 1.00 13.12 17 HIS A CA 12
ATOM 19338 C C . HIS A 1 17 ? -2.734 -1.755 -8.144 1.00 32.31 17 HIS A C 12
ATOM 19339 O O . HIS A 1 17 ? -1.770 -2.299 -7.622 1.00 35.40 17 HIS A O 12
ATOM 19353 N N . HIS A 1 18 ? -2.697 -1.215 -9.326 1.00 34.23 18 HIS A N 12
ATOM 19354 C CA . HIS A 1 18 ? -1.510 -1.180 -10.126 1.00 73.42 18 HIS A CA 12
ATOM 19355 C C . HIS A 1 18 ? -1.110 0.263 -10.329 1.00 15.13 18 HIS A C 12
ATOM 19356 O O . HIS A 1 18 ? -1.971 1.158 -10.329 1.00 43.13 18 HIS A O 12
ATOM 19370 N N . ILE A 1 19 ? 0.161 0.498 -10.468 1.00 11.43 19 ILE A N 12
ATOM 19371 C CA . ILE A 1 19 ? 0.676 1.831 -10.586 1.00 54.24 19 ILE A CA 12
ATOM 19372 C C . ILE A 1 19 ? 1.938 1.801 -11.444 1.00 24.12 19 ILE A C 12
ATOM 19373 O O . ILE A 1 19 ? 2.550 0.738 -11.599 1.00 54.23 19 ILE A O 12
ATOM 19389 N N . SER A 1 20 ? 2.314 2.929 -11.985 1.00 52.52 20 SER A N 12
ATOM 19390 C CA . SER A 1 20 ? 3.502 3.022 -12.801 1.00 12.53 20 SER A CA 12
ATOM 19391 C C . SER A 1 20 ? 4.698 3.348 -11.901 1.00 12.23 20 SER A C 12
ATOM 19392 O O . SER A 1 20 ? 4.569 4.116 -10.939 1.00 5.14 20 SER A O 12
ATOM 19400 N N . ARG A 1 21 ? 5.853 2.792 -12.221 1.00 41.15 21 ARG A N 12
ATOM 19401 C CA . ARG A 1 21 ? 7.032 2.955 -11.386 1.00 40.23 21 ARG A CA 12
ATOM 19402 C C . ARG A 1 21 ? 7.587 4.389 -11.418 1.00 33.24 21 ARG A C 12
ATOM 19403 O O . ARG A 1 21 ? 8.144 4.862 -10.435 1.00 41.35 21 ARG A O 12
ATOM 19424 N N . ARG A 1 22 ? 7.420 5.083 -12.545 1.00 1.20 22 ARG A N 12
ATOM 19425 C CA . ARG A 1 22 ? 7.902 6.475 -12.650 1.00 41.35 22 ARG A CA 12
ATOM 19426 C C . ARG A 1 22 ? 7.164 7.398 -11.698 1.00 70.53 22 ARG A C 12
ATOM 19427 O O . ARG A 1 22 ? 7.738 8.339 -11.165 1.00 15.23 22 ARG A O 12
ATOM 19448 N N . LEU A 1 23 ? 5.896 7.118 -11.477 1.00 42.24 23 LEU A N 12
ATOM 19449 C CA . LEU A 1 23 ? 5.115 7.857 -10.512 1.00 33.02 23 LEU A CA 12
ATOM 19450 C C . LEU A 1 23 ? 5.597 7.558 -9.124 1.00 10.44 23 LEU A C 12
ATOM 19451 O O . LEU A 1 23 ? 5.658 8.432 -8.264 1.00 41.52 23 LEU A O 12
ATOM 19467 N N . LEU A 1 24 ? 5.983 6.351 -8.929 1.00 20.20 24 LEU A N 12
ATOM 19468 C CA . LEU A 1 24 ? 6.407 5.897 -7.654 1.00 25.11 24 LEU A CA 12
ATOM 19469 C C . LEU A 1 24 ? 7.673 6.602 -7.198 1.00 73.11 24 LEU A C 12
ATOM 19470 O O . LEU A 1 24 ? 7.838 6.896 -6.029 1.00 60.32 24 LEU A O 12
ATOM 19486 N N . GLU A 1 25 ? 8.522 6.951 -8.136 1.00 34.44 25 GLU A N 12
ATOM 19487 C CA . GLU A 1 25 ? 9.804 7.576 -7.825 1.00 45.45 25 GLU A CA 12
ATOM 19488 C C . GLU A 1 25 ? 9.588 8.998 -7.339 1.00 31.23 25 GLU A C 12
ATOM 19489 O O . GLU A 1 25 ? 10.493 9.656 -6.807 1.00 34.42 25 GLU A O 12
ATOM 19501 N N . ARG A 1 26 ? 8.391 9.449 -7.529 1.00 12.51 26 ARG A N 12
ATOM 19502 C CA . ARG A 1 26 ? 7.970 10.769 -7.161 1.00 1.35 26 ARG A CA 12
ATOM 19503 C C . ARG A 1 26 ? 7.324 10.744 -5.765 1.00 42.24 26 ARG A C 12
ATOM 19504 O O . ARG A 1 26 ? 7.134 11.777 -5.142 1.00 25.45 26 ARG A O 12
ATOM 19525 N N . VAL A 1 27 ? 6.996 9.551 -5.297 1.00 4.23 27 VAL A N 12
ATOM 19526 C CA . VAL A 1 27 ? 6.398 9.354 -3.976 1.00 70.14 27 VAL A CA 12
ATOM 19527 C C . VAL A 1 27 ? 7.374 9.710 -2.853 1.00 2.40 27 VAL A C 12
ATOM 19528 O O . VAL A 1 27 ? 8.529 9.280 -2.859 1.00 50.44 27 VAL A O 12
ATOM 19541 N N . ASN A 1 28 ? 6.912 10.512 -1.907 1.00 12.34 28 ASN A N 12
ATOM 19542 C CA . ASN A 1 28 ? 7.739 10.916 -0.783 1.00 61.40 28 ASN A CA 12
ATOM 19543 C C . ASN A 1 28 ? 7.319 10.245 0.533 1.00 31.52 28 ASN A C 12
ATOM 19544 O O . ASN A 1 28 ? 8.113 10.175 1.464 1.00 72.32 28 ASN A O 12
ATOM 19555 N N . MET A 1 29 ? 6.088 9.760 0.628 1.00 74.23 29 MET A N 12
ATOM 19556 C CA . MET A 1 29 ? 5.653 9.123 1.879 1.00 74.31 29 MET A CA 12
ATOM 19557 C C . MET A 1 29 ? 5.071 7.764 1.604 1.00 30.42 29 MET A C 12
ATOM 19558 O O . MET A 1 29 ? 4.397 7.582 0.602 1.00 42.13 29 MET A O 12
ATOM 19572 N N . CYS A 1 30 ? 5.323 6.829 2.489 1.00 2.25 30 CYS A N 12
ATOM 19573 C CA . CYS A 1 30 ? 4.829 5.479 2.340 1.00 11.32 30 CYS A CA 12
ATOM 19574 C C . CYS A 1 30 ? 4.376 4.937 3.687 1.00 63.23 30 CYS A C 12
ATOM 19575 O O . CYS A 1 30 ? 5.087 5.069 4.695 1.00 44.11 30 CYS A O 12
ATOM 19582 N N . ARG A 1 31 ? 3.187 4.386 3.716 1.00 3.23 31 ARG A N 12
ATOM 19583 C CA . ARG A 1 31 ? 2.670 3.713 4.889 1.00 72.20 31 ARG A CA 12
ATOM 19584 C C . ARG A 1 31 ? 1.947 2.449 4.475 1.00 10.15 31 ARG A C 12
ATOM 19585 O O . ARG A 1 31 ? 1.204 2.445 3.494 1.00 53.15 31 ARG A O 12
ATOM 19606 N N . ILE A 1 32 ? 2.163 1.385 5.203 1.00 34.11 32 ILE A N 12
ATOM 19607 C CA . ILE A 1 32 ? 1.499 0.142 4.923 1.00 73.20 32 ILE A CA 12
ATOM 19608 C C . ILE A 1 32 ? 0.247 0.034 5.771 1.00 61.10 32 ILE A C 12
ATOM 19609 O O . ILE A 1 32 ? 0.317 0.041 7.005 1.00 3.44 32 ILE A O 12
ATOM 19625 N N . GLN A 1 33 ? -0.875 -0.008 5.113 1.00 4.10 33 GLN A N 12
ATOM 19626 C CA . GLN A 1 33 ? -2.146 -0.227 5.745 1.00 12.32 33 GLN A CA 12
ATOM 19627 C C . GLN A 1 33 ? -2.572 -1.651 5.478 1.00 63.45 33 GLN A C 12
ATOM 19628 O O . GLN A 1 33 ? -2.652 -2.069 4.322 1.00 31.41 33 GLN A O 12
ATOM 19642 N N . ARG A 1 34 ? -2.822 -2.399 6.515 1.00 10.22 34 ARG A N 12
ATOM 19643 C CA . ARG A 1 34 ? -3.224 -3.766 6.342 1.00 14.21 34 ARG A CA 12
ATOM 19644 C C . ARG A 1 34 ? -4.551 -4.011 7.033 1.00 10.24 34 ARG A C 12
ATOM 19645 O O . ARG A 1 34 ? -4.847 -3.397 8.073 1.00 41.24 34 ARG A O 12
ATOM 19666 N N . ALA A 1 35 ? -5.353 -4.875 6.452 1.00 73.04 35 ALA A N 12
ATOM 19667 C CA . ALA A 1 35 ? -6.585 -5.289 7.068 1.00 74.41 35 ALA A CA 12
ATOM 19668 C C . ALA A 1 35 ? -6.238 -6.213 8.212 1.00 72.12 35 ALA A C 12
ATOM 19669 O O . ALA A 1 35 ? -5.922 -7.391 7.994 1.00 1.54 35 ALA A O 12
ATOM 19676 N N . ASP A 1 36 ? -6.219 -5.672 9.409 1.00 60.34 36 ASP A N 12
ATOM 19677 C CA . ASP A 1 36 ? -5.810 -6.424 10.584 1.00 23.11 36 ASP A CA 12
ATOM 19678 C C . ASP A 1 36 ? -6.152 -5.642 11.831 1.00 72.33 36 ASP A C 12
ATOM 19679 O O . ASP A 1 36 ? -6.871 -6.130 12.707 1.00 33.55 36 ASP A O 12
ATOM 19688 N N . GLY A 1 37 ? -5.647 -4.421 11.904 1.00 21.44 37 GLY A N 12
ATOM 19689 C CA . GLY A 1 37 ? -5.917 -3.588 13.052 1.00 10.31 37 GLY A CA 12
ATOM 19690 C C . GLY A 1 37 ? -5.808 -2.124 12.740 1.00 53.51 37 GLY A C 12
ATOM 19691 O O . GLY A 1 37 ? -5.278 -1.348 13.534 1.00 61.20 37 GLY A O 12
ATOM 19695 N N . ASP A 1 38 ? -6.298 -1.754 11.587 1.00 33.15 38 ASP A N 12
ATOM 19696 C CA . ASP A 1 38 ? -6.314 -0.368 11.135 1.00 15.15 38 ASP A CA 12
ATOM 19697 C C . ASP A 1 38 ? -7.611 -0.122 10.422 1.00 61.21 38 ASP A C 12
ATOM 19698 O O . ASP A 1 38 ? -8.534 0.494 10.952 1.00 13.43 38 ASP A O 12
ATOM 19707 N N . CYS A 1 39 ? -7.682 -0.669 9.246 1.00 51.11 39 CYS A N 12
ATOM 19708 C CA . CYS A 1 39 ? -8.814 -0.600 8.368 1.00 13.10 39 CYS A CA 12
ATOM 19709 C C . CYS A 1 39 ? -8.811 -1.835 7.491 1.00 61.32 39 CYS A C 12
ATOM 19710 O O . CYS A 1 39 ? -7.748 -2.354 7.166 1.00 20.11 39 CYS A O 12
ATOM 19717 N N . ASP A 1 40 ? -9.989 -2.300 7.117 1.00 72.23 40 ASP A N 12
ATOM 19718 C CA . ASP A 1 40 ? -10.187 -3.596 6.412 1.00 44.00 40 ASP A CA 12
ATOM 19719 C C . ASP A 1 40 ? -9.791 -3.579 4.946 1.00 15.24 40 ASP A C 12
ATOM 19720 O O . ASP A 1 40 ? -10.312 -4.366 4.153 1.00 1.35 40 ASP A O 12
ATOM 19729 N N . LEU A 1 41 ? -8.838 -2.782 4.600 1.00 51.24 41 LEU A N 12
ATOM 19730 C CA . LEU A 1 41 ? -8.406 -2.693 3.242 1.00 21.13 41 LEU A CA 12
ATOM 19731 C C . LEU A 1 41 ? -6.902 -2.556 3.249 1.00 53.42 41 LEU A C 12
ATOM 19732 O O . LEU A 1 41 ? -6.353 -1.676 3.919 1.00 65.13 41 LEU A O 12
ATOM 19748 N N . ALA A 1 42 ? -6.240 -3.414 2.522 1.00 52.03 42 ALA A N 12
ATOM 19749 C CA . ALA A 1 42 ? -4.796 -3.393 2.471 1.00 14.34 42 ALA A CA 12
ATOM 19750 C C . ALA A 1 42 ? -4.354 -2.462 1.383 1.00 24.22 42 ALA A C 12
ATOM 19751 O O . ALA A 1 42 ? -4.659 -2.675 0.203 1.00 63.30 42 ALA A O 12
ATOM 19758 N N . ALA A 1 43 ? -3.633 -1.454 1.762 1.00 53.01 43 ALA A N 12
ATOM 19759 C CA . ALA A 1 43 ? -3.232 -0.436 0.848 1.00 33.14 43 ALA A CA 12
ATOM 19760 C C . ALA A 1 43 ? -1.915 0.140 1.242 1.00 0.31 43 ALA A C 12
ATOM 19761 O O . ALA A 1 43 ? -1.616 0.279 2.425 1.00 15.43 43 ALA A O 12
ATOM 19768 N N . VAL A 1 44 ? -1.121 0.430 0.275 1.00 74.33 44 VAL A N 12
ATOM 19769 C CA . VAL A 1 44 ? 0.079 1.143 0.504 1.00 24.45 44 VAL A CA 12
ATOM 19770 C C . VAL A 1 44 ? -0.247 2.595 0.257 1.00 23.35 44 VAL A C 12
ATOM 19771 O O . VAL A 1 44 ? -0.618 2.965 -0.863 1.00 13.01 44 VAL A O 12
ATOM 19784 N N . ILE A 1 45 ? -0.171 3.385 1.285 1.00 73.33 45 ILE A N 12
ATOM 19785 C CA . ILE A 1 45 ? -0.490 4.780 1.184 1.00 5.13 45 ILE A CA 12
ATOM 19786 C C . ILE A 1 45 ? 0.760 5.527 0.768 1.00 40.13 45 ILE A C 12
ATOM 19787 O O . ILE A 1 45 ? 1.758 5.540 1.494 1.00 51.11 45 ILE A O 12
ATOM 19803 N N . LEU A 1 46 ? 0.704 6.118 -0.389 1.00 63.54 46 LEU A N 12
ATOM 19804 C CA . LEU A 1 46 ? 1.820 6.812 -0.962 1.00 30.13 46 LEU A CA 12
ATOM 19805 C C . LEU A 1 46 ? 1.489 8.268 -1.112 1.00 44.32 46 LEU A C 12
ATOM 19806 O O . LEU A 1 46 ? 0.468 8.625 -1.679 1.00 63.33 46 LEU A O 12
ATOM 19822 N N . HIS A 1 47 ? 2.323 9.105 -0.610 1.00 70.45 47 HIS A N 12
ATOM 19823 C CA . HIS A 1 47 ? 2.065 10.522 -0.709 1.00 40.01 47 HIS A CA 12
ATOM 19824 C C . HIS A 1 47 ? 2.983 11.167 -1.679 1.00 71.45 47 HIS A C 12
ATOM 19825 O O . HIS A 1 47 ? 4.206 11.017 -1.595 1.00 11.20 47 HIS A O 12
ATOM 19839 N N . VAL A 1 48 ? 2.407 11.843 -2.602 1.00 54.44 48 VAL A N 12
ATOM 19840 C CA . VAL A 1 48 ? 3.111 12.642 -3.542 1.00 23.21 48 VAL A CA 12
ATOM 19841 C C . VAL A 1 48 ? 2.706 14.069 -3.205 1.00 65.14 48 VAL A C 12
ATOM 19842 O O . VAL A 1 48 ? 1.620 14.273 -2.657 1.00 42.54 48 VAL A O 12
ATOM 19855 N N . LYS A 1 49 ? 3.550 15.040 -3.478 1.00 1.11 49 LYS A N 12
ATOM 19856 C CA . LYS A 1 49 ? 3.232 16.443 -3.155 1.00 65.05 49 LYS A CA 12
ATOM 19857 C C . LYS A 1 49 ? 2.012 16.946 -3.931 1.00 0.15 49 LYS A C 12
ATOM 19858 O O . LYS A 1 49 ? 1.427 17.963 -3.585 1.00 24.11 49 LYS A O 12
ATOM 19877 N N . ARG A 1 50 ? 1.644 16.236 -4.981 1.00 42.14 50 ARG A N 12
ATOM 19878 C CA . ARG A 1 50 ? 0.480 16.616 -5.747 1.00 63.24 50 ARG A CA 12
ATOM 19879 C C . ARG A 1 50 ? -0.764 15.809 -5.341 1.00 42.53 50 ARG A C 12
ATOM 19880 O O . ARG A 1 50 ? -1.862 16.333 -5.376 1.00 53.53 50 ARG A O 12
ATOM 19901 N N . ARG A 1 51 ? -0.578 14.550 -4.929 1.00 61.12 51 ARG A N 12
ATOM 19902 C CA . ARG A 1 51 ? -1.699 13.650 -4.574 1.00 61.33 51 ARG A CA 12
ATOM 19903 C C . ARG A 1 51 ? -1.226 12.518 -3.684 1.00 72.33 51 ARG A C 12
ATOM 19904 O O . ARG A 1 51 ? -0.085 12.097 -3.762 1.00 53.03 51 ARG A O 12
ATOM 19925 N N . ARG A 1 52 ? -2.103 12.034 -2.857 1.00 53.12 52 ARG A N 12
ATOM 19926 C CA . ARG A 1 52 ? -1.865 10.846 -2.072 1.00 1.45 52 ARG A CA 12
ATOM 19927 C C . ARG A 1 52 ? -2.533 9.681 -2.801 1.00 64.04 52 ARG A C 12
ATOM 19928 O O . ARG A 1 52 ? -3.748 9.690 -3.036 1.00 33.32 52 ARG A O 12
ATOM 19949 N N . ILE A 1 53 ? -1.757 8.717 -3.180 1.00 40.02 53 ILE A N 12
ATOM 19950 C CA . ILE A 1 53 ? -2.238 7.616 -3.968 1.00 42.30 53 ILE A CA 12
ATOM 19951 C C . ILE A 1 53 ? -2.003 6.323 -3.234 1.00 14.24 53 ILE A C 12
ATOM 19952 O O . ILE A 1 53 ? -1.004 6.161 -2.567 1.00 65.54 53 ILE A O 12
ATOM 19968 N N . CYS A 1 54 ? -2.926 5.440 -3.332 1.00 15.14 54 CYS A N 12
ATOM 19969 C CA . CYS A 1 54 ? -2.808 4.166 -2.698 1.00 72.32 54 CYS A CA 12
ATOM 19970 C C . CYS A 1 54 ? -2.713 3.085 -3.717 1.00 74.53 54 CYS A C 12
ATOM 19971 O O . CYS A 1 54 ? -3.298 3.174 -4.796 1.00 52.11 54 CYS A O 12
ATOM 19978 N N . VAL A 1 55 ? -1.978 2.082 -3.406 1.00 22.42 55 VAL A N 12
ATOM 19979 C CA . VAL A 1 55 ? -1.783 1.004 -4.312 1.00 34.01 55 VAL A CA 12
ATOM 19980 C C . VAL A 1 55 ? -1.729 -0.303 -3.536 1.00 62.02 55 VAL A C 12
ATOM 19981 O O . VAL A 1 55 ? -1.481 -0.302 -2.332 1.00 44.23 55 VAL A O 12
ATOM 19994 N N . SER A 1 56 ? -2.002 -1.385 -4.203 1.00 72.21 56 SER A N 12
ATOM 19995 C CA . SER A 1 56 ? -1.966 -2.672 -3.613 1.00 75.23 56 SER A CA 12
ATOM 19996 C C . SER A 1 56 ? -0.513 -3.121 -3.399 1.00 42.01 56 SER A C 12
ATOM 19997 O O . SER A 1 56 ? 0.312 -3.037 -4.317 1.00 32.31 56 SER A O 12
ATOM 20005 N N . PRO A 1 57 ? -0.182 -3.615 -2.181 1.00 55.31 57 PRO A N 12
ATOM 20006 C CA . PRO A 1 57 ? 1.180 -4.101 -1.844 1.00 51.34 57 PRO A CA 12
ATOM 20007 C C . PRO A 1 57 ? 1.526 -5.377 -2.610 1.00 50.24 57 PRO A C 12
ATOM 20008 O O . PRO A 1 57 ? 2.644 -5.903 -2.528 1.00 62.41 57 PRO A O 12
ATOM 20019 N N . HIS A 1 58 ? 0.551 -5.866 -3.344 1.00 10.23 58 HIS A N 12
ATOM 20020 C CA . HIS A 1 58 ? 0.695 -7.069 -4.130 1.00 44.43 58 HIS A CA 12
ATOM 20021 C C . HIS A 1 58 ? 1.245 -6.743 -5.502 1.00 44.12 58 HIS A C 12
ATOM 20022 O O . HIS A 1 58 ? 1.647 -7.646 -6.248 1.00 53.11 58 HIS A O 12
ATOM 20036 N N . ASN A 1 59 ? 1.300 -5.458 -5.828 1.00 12.23 59 ASN A N 12
ATOM 20037 C CA . ASN A 1 59 ? 1.764 -5.044 -7.132 1.00 52.55 59 ASN A CA 12
ATOM 20038 C C . ASN A 1 59 ? 3.271 -5.133 -7.227 1.00 44.23 59 ASN A C 12
ATOM 20039 O O . ASN A 1 59 ? 4.000 -4.487 -6.464 1.00 42.52 59 ASN A O 12
ATOM 20050 N N . HIS A 1 60 ? 3.718 -5.934 -8.168 1.00 33.34 60 HIS A N 12
ATOM 20051 C CA . HIS A 1 60 ? 5.126 -6.176 -8.444 1.00 4.21 60 HIS A CA 12
ATOM 20052 C C . HIS A 1 60 ? 5.892 -4.878 -8.708 1.00 70.30 60 HIS A C 12
ATOM 20053 O O . HIS A 1 60 ? 7.065 -4.771 -8.365 1.00 42.02 60 HIS A O 12
ATOM 20067 N N . THR A 1 61 ? 5.220 -3.900 -9.315 1.00 71.43 61 THR A N 12
ATOM 20068 C CA . THR A 1 61 ? 5.840 -2.636 -9.644 1.00 70.43 61 THR A CA 12
ATOM 20069 C C . THR A 1 61 ? 6.266 -1.912 -8.359 1.00 4.44 61 THR A C 12
ATOM 20070 O O . THR A 1 61 ? 7.377 -1.395 -8.264 1.00 62.34 61 THR A O 12
ATOM 20081 N N . VAL A 1 62 ? 5.384 -1.931 -7.372 1.00 73.04 62 VAL A N 12
ATOM 20082 C CA . VAL A 1 62 ? 5.623 -1.317 -6.070 1.00 43.34 62 VAL A CA 12
ATOM 20083 C C . VAL A 1 62 ? 6.775 -1.999 -5.365 1.00 22.31 62 VAL A C 12
ATOM 20084 O O . VAL A 1 62 ? 7.660 -1.348 -4.816 1.00 64.11 62 VAL A O 12
ATOM 20097 N N . LYS A 1 63 ? 6.765 -3.301 -5.422 1.00 5.42 63 LYS A N 12
ATOM 20098 C CA . LYS A 1 63 ? 7.800 -4.120 -4.793 1.00 22.32 63 LYS A CA 12
ATOM 20099 C C . LYS A 1 63 ? 9.172 -3.837 -5.413 1.00 35.21 63 LYS A C 12
ATOM 20100 O O . LYS A 1 63 ? 10.198 -3.873 -4.727 1.00 52.52 63 LYS A O 12
ATOM 20119 N N . GLN A 1 64 ? 9.183 -3.550 -6.712 1.00 44.21 64 GLN A N 12
ATOM 20120 C CA . GLN A 1 64 ? 10.396 -3.311 -7.427 1.00 74.34 64 GLN A CA 12
ATOM 20121 C C . GLN A 1 64 ? 10.860 -1.906 -7.044 1.00 33.35 64 GLN A C 12
ATOM 20122 O O . GLN A 1 64 ? 12.018 -1.688 -6.697 1.00 62.53 64 GLN A O 12
ATOM 20136 N N . TRP A 1 65 ? 9.913 -0.978 -7.072 1.00 52.24 65 TRP A N 12
ATOM 20137 C CA . TRP A 1 65 ? 10.140 0.396 -6.710 1.00 70.14 65 TRP A CA 12
ATOM 20138 C C . TRP A 1 65 ? 10.734 0.540 -5.315 1.00 44.22 65 TRP A C 12
ATOM 20139 O O . TRP A 1 65 ? 11.723 1.237 -5.141 1.00 2.33 65 TRP A O 12
ATOM 20160 N N . MET A 1 66 ? 10.144 -0.123 -4.335 1.00 45.33 66 MET A N 12
ATOM 20161 C CA . MET A 1 66 ? 10.635 -0.013 -2.961 1.00 1.23 66 MET A CA 12
ATOM 20162 C C . MET A 1 66 ? 12.058 -0.497 -2.810 1.00 21.55 66 MET A C 12
ATOM 20163 O O . MET A 1 66 ? 12.806 0.044 -2.017 1.00 53.40 66 MET A O 12
ATOM 20177 N N . LYS A 1 67 ? 12.441 -1.487 -3.595 1.00 32.15 67 LYS A N 12
ATOM 20178 C CA . LYS A 1 67 ? 13.777 -1.998 -3.572 1.00 53.43 67 LYS A CA 12
ATOM 20179 C C . LYS A 1 67 ? 14.729 -0.888 -4.082 1.00 14.23 67 LYS A C 12
ATOM 20180 O O . LYS A 1 67 ? 15.787 -0.626 -3.491 1.00 44.04 67 LYS A O 12
ATOM 20199 N N . VAL A 1 68 ? 14.315 -0.227 -5.155 1.00 51.34 68 VAL A N 12
ATOM 20200 C CA . VAL A 1 68 ? 15.083 0.864 -5.760 1.00 30.33 68 VAL A CA 12
ATOM 20201 C C . VAL A 1 68 ? 15.139 2.050 -4.796 1.00 2.41 68 VAL A C 12
ATOM 20202 O O . VAL A 1 68 ? 16.188 2.667 -4.592 1.00 34.45 68 VAL A O 12
ATOM 20215 N N . GLN A 1 69 ? 14.008 2.347 -4.200 1.00 4.12 69 GLN A N 12
ATOM 20216 C CA . GLN A 1 69 ? 13.873 3.426 -3.249 1.00 15.22 69 GLN A CA 12
ATOM 20217 C C . GLN A 1 69 ? 14.623 3.200 -1.986 1.00 73.31 69 GLN A C 12
ATOM 20218 O O . GLN A 1 69 ? 15.068 4.145 -1.350 1.00 21.23 69 GLN A O 12
ATOM 20232 N N . ALA A 1 70 ? 14.779 1.967 -1.620 1.00 51.02 70 ALA A N 12
ATOM 20233 C CA . ALA A 1 70 ? 15.515 1.641 -0.438 1.00 53.44 70 ALA A CA 12
ATOM 20234 C C . ALA A 1 70 ? 17.014 1.949 -0.657 1.00 50.42 70 ALA A C 12
ATOM 20235 O O . ALA A 1 70 ? 17.776 2.162 0.289 1.00 25.24 70 ALA A O 12
ATOM 20242 N N . ALA A 1 71 ? 17.417 1.954 -1.922 1.00 13.03 71 ALA A N 12
ATOM 20243 C CA . ALA A 1 71 ? 18.786 2.244 -2.306 1.00 70.23 71 ALA A CA 12
ATOM 20244 C C . ALA A 1 71 ? 19.025 3.755 -2.391 1.00 70.20 71 ALA A C 12
ATOM 20245 O O . ALA A 1 71 ? 20.148 4.200 -2.627 1.00 31.01 71 ALA A O 12
ATOM 20252 N N . LYS A 1 72 ? 17.956 4.533 -2.205 1.00 2.03 72 LYS A N 12
ATOM 20253 C CA . LYS A 1 72 ? 18.033 5.991 -2.216 1.00 13.32 72 LYS A CA 12
ATOM 20254 C C . LYS A 1 72 ? 18.900 6.507 -1.096 1.00 52.43 72 LYS A C 12
ATOM 20255 O O . LYS A 1 72 ? 18.590 6.338 0.078 1.00 51.13 72 LYS A O 12
ATOM 20274 N N . LYS A 1 73 ? 19.942 7.185 -1.475 1.00 1.20 73 LYS A N 12
ATOM 20275 C CA . LYS A 1 73 ? 20.935 7.720 -0.559 1.00 24.24 73 LYS A CA 12
ATOM 20276 C C . LYS A 1 73 ? 20.437 9.063 0.046 1.00 42.42 73 LYS A C 12
ATOM 20277 O O . LYS A 1 73 ? 21.211 9.907 0.487 1.00 52.01 73 LYS A O 12
ATOM 20296 N N . ASN A 1 74 ? 19.132 9.220 0.104 1.00 12.23 74 ASN A N 12
ATOM 20297 C CA . ASN A 1 74 ? 18.531 10.439 0.637 1.00 33.52 74 ASN A CA 12
ATOM 20298 C C . ASN A 1 74 ? 18.038 10.179 2.023 1.00 61.55 74 ASN A C 12
ATOM 20299 O O . ASN A 1 74 ? 17.451 11.055 2.658 1.00 30.34 74 ASN A O 12
ATOM 20310 N N . GLY A 1 75 ? 18.242 8.970 2.493 1.00 21.41 75 GLY A N 12
ATOM 20311 C CA . GLY A 1 75 ? 17.850 8.662 3.819 1.00 63.14 75 GLY A CA 12
ATOM 20312 C C . GLY A 1 75 ? 16.719 7.667 3.918 1.00 24.32 75 GLY A C 12
ATOM 20313 O O . GLY A 1 75 ? 16.396 7.225 5.016 1.00 5.51 75 GLY A O 12
ATOM 20317 N N . LYS A 1 76 ? 16.142 7.290 2.765 1.00 3.00 76 LYS A N 12
ATOM 20318 C CA . LYS A 1 76 ? 14.962 6.388 2.696 1.00 54.34 76 LYS A CA 12
ATOM 20319 C C . LYS A 1 76 ? 13.780 7.008 3.435 1.00 35.22 76 LYS A C 12
ATOM 20320 O O . LYS A 1 76 ? 13.690 6.921 4.657 1.00 73.42 76 LYS A O 12
ATOM 20339 N N . GLY A 1 77 ? 12.898 7.656 2.721 1.00 10.34 77 GLY A N 12
ATOM 20340 C CA . GLY A 1 77 ? 11.773 8.318 3.412 1.00 21.24 77 GLY A CA 12
ATOM 20341 C C . GLY A 1 77 ? 10.425 7.850 2.939 1.00 62.34 77 GLY A C 12
ATOM 20342 O O . GLY A 1 77 ? 9.402 8.061 3.596 1.00 72.42 77 GLY A O 12
ATOM 20346 N N . ASN A 1 78 ? 10.437 7.203 1.836 1.00 12.42 78 ASN A N 12
ATOM 20347 C CA . ASN A 1 78 ? 9.250 6.735 1.157 1.00 71.22 78 ASN A CA 12
ATOM 20348 C C . ASN A 1 78 ? 9.309 5.253 0.970 1.00 0.52 78 ASN A C 12
ATOM 20349 O O . ASN A 1 78 ? 8.678 4.711 0.068 1.00 62.10 78 ASN A O 12
ATOM 20360 N N . VAL A 1 79 ? 10.025 4.579 1.803 1.00 13.15 79 VAL A N 12
ATOM 20361 C CA . VAL A 1 79 ? 10.254 3.195 1.540 1.00 4.42 79 VAL A CA 12
ATOM 20362 C C . VAL A 1 79 ? 9.664 2.322 2.624 1.00 53.23 79 VAL A C 12
ATOM 20363 O O . VAL A 1 79 ? 9.978 2.486 3.799 1.00 64.22 79 VAL A O 12
ATOM 20376 N N . CYS A 1 80 ? 8.817 1.409 2.239 1.00 71.22 80 CYS A N 12
ATOM 20377 C CA . CYS A 1 80 ? 8.237 0.487 3.185 1.00 50.34 80 CYS A CA 12
ATOM 20378 C C . CYS A 1 80 ? 8.920 -0.882 3.111 1.00 24.55 80 CYS A C 12
ATOM 20379 O O . CYS A 1 80 ? 9.531 -1.326 4.090 1.00 61.52 80 CYS A O 12
ATOM 20386 N N . HIS A 1 81 ? 8.843 -1.544 1.970 1.00 41.12 81 HIS A N 12
ATOM 20387 C CA . HIS A 1 81 ? 9.529 -2.812 1.805 1.00 14.01 81 HIS A CA 12
ATOM 20388 C C . HIS A 1 81 ? 11.012 -2.541 1.602 1.00 22.11 81 HIS A C 12
ATOM 20389 O O . HIS A 1 81 ? 11.422 -2.049 0.558 1.00 0.13 81 HIS A O 12
ATOM 20403 N N . ARG A 1 82 ? 11.793 -2.827 2.615 1.00 25.23 82 ARG A N 12
ATOM 20404 C CA . ARG A 1 82 ? 13.227 -2.596 2.573 1.00 11.55 82 ARG A CA 12
ATOM 20405 C C . ARG A 1 82 ? 13.911 -3.783 1.947 1.00 73.34 82 ARG A C 12
ATOM 20406 O O . ARG A 1 82 ? 14.757 -3.645 1.064 1.00 41.14 82 ARG A O 12
ATOM 20427 N N . LYS A 1 83 ? 13.542 -4.945 2.409 1.00 13.14 83 LYS A N 12
ATOM 20428 C CA . LYS A 1 83 ? 14.063 -6.166 1.887 1.00 3.31 83 LYS A CA 12
ATOM 20429 C C . LYS A 1 83 ? 12.971 -6.840 1.107 1.00 42.45 83 LYS A C 12
ATOM 20430 O O . LYS A 1 83 ? 12.043 -7.408 1.690 1.00 11.22 83 LYS A O 12
ATOM 20449 N N . LYS A 1 84 ? 13.030 -6.738 -0.189 1.00 64.25 84 LYS A N 12
ATOM 20450 C CA . LYS A 1 84 ? 12.012 -7.316 -1.006 1.00 63.24 84 LYS A CA 12
ATOM 20451 C C . LYS A 1 84 ? 12.663 -7.796 -2.285 1.00 53.13 84 LYS A C 12
ATOM 20452 O O . LYS A 1 84 ? 13.331 -7.014 -2.975 1.00 2.00 84 LYS A O 12
ATOM 20471 N N . HIS A 1 85 ? 12.520 -9.054 -2.587 1.00 10.24 85 HIS A N 12
ATOM 20472 C CA . HIS A 1 85 ? 13.064 -9.603 -3.826 1.00 12.35 85 HIS A CA 12
ATOM 20473 C C . HIS A 1 85 ? 11.928 -10.148 -4.666 1.00 3.30 85 HIS A C 12
ATOM 20474 O O . HIS A 1 85 ? 12.138 -10.724 -5.737 1.00 55.12 85 HIS A O 12
ATOM 20488 N N . HIS A 1 86 ? 10.718 -9.947 -4.177 1.00 11.24 86 HIS A N 12
ATOM 20489 C CA . HIS A 1 86 ? 9.532 -10.482 -4.815 1.00 25.10 86 HIS A CA 12
ATOM 20490 C C . HIS A 1 86 ? 9.123 -9.588 -6.003 1.00 13.05 86 HIS A C 12
ATOM 20491 O O . HIS A 1 86 ? 8.198 -9.906 -6.754 1.00 1.32 86 HIS A O 12
ATOM 20505 N N . GLY A 1 87 ? 9.811 -8.472 -6.158 1.00 33.33 87 GLY A N 12
ATOM 20506 C CA . GLY A 1 87 ? 9.578 -7.609 -7.281 1.00 64.15 87 GLY A CA 12
ATOM 20507 C C . GLY A 1 87 ? 9.950 -8.314 -8.554 1.00 40.02 87 GLY A C 12
ATOM 20508 O O . GLY A 1 87 ? 11.071 -8.823 -8.677 1.00 1.54 87 GLY A O 12
ATOM 20512 N N . LYS A 1 88 ? 8.997 -8.383 -9.477 1.00 32.32 88 LYS A N 12
ATOM 20513 C CA . LYS A 1 88 ? 9.139 -9.081 -10.765 1.00 54.40 88 LYS A CA 12
ATOM 20514 C C . LYS A 1 88 ? 9.048 -10.605 -10.604 1.00 62.24 88 LYS A C 12
ATOM 20515 O O . LYS A 1 88 ? 9.224 -11.349 -11.570 1.00 20.44 88 LYS A O 12
ATOM 20534 N N . ARG A 1 89 ? 8.765 -11.070 -9.380 1.00 22.44 89 ARG A N 12
ATOM 20535 C CA . ARG A 1 89 ? 8.567 -12.501 -9.137 1.00 15.04 89 ARG A CA 12
ATOM 20536 C C . ARG A 1 89 ? 7.171 -12.825 -9.610 1.00 3.53 89 ARG A C 12
ATOM 20537 O O . ARG A 1 89 ? 6.923 -13.856 -10.258 1.00 4.33 89 ARG A O 12
ATOM 20558 N N . ASN A 1 90 ? 6.264 -11.934 -9.303 1.00 23.51 90 ASN A N 12
ATOM 20559 C CA . ASN A 1 90 ? 4.917 -12.040 -9.766 1.00 50.25 90 ASN A CA 12
ATOM 20560 C C . ASN A 1 90 ? 4.702 -11.030 -10.872 1.00 43.13 90 ASN A C 12
ATOM 20561 O O . ASN A 1 90 ? 5.365 -9.993 -10.915 1.00 33.13 90 ASN A O 12
ATOM 20572 N N . SER A 1 91 ? 3.827 -11.343 -11.768 1.00 12.33 91 SER A N 12
ATOM 20573 C CA . SER A 1 91 ? 3.490 -10.466 -12.844 1.00 24.13 91 SER A CA 12
ATOM 20574 C C . SER A 1 91 ? 1.994 -10.246 -12.831 1.00 73.23 91 SER A C 12
ATOM 20575 O O . SER A 1 91 ? 1.208 -11.126 -13.213 1.00 53.01 91 SER A O 12
ATOM 20583 N N . ASN A 1 92 ? 1.605 -9.108 -12.338 1.00 2.33 92 ASN A N 12
ATOM 20584 C CA . ASN A 1 92 ? 0.210 -8.782 -12.182 1.00 74.43 92 ASN A CA 12
ATOM 20585 C C . ASN A 1 92 ? -0.357 -8.306 -13.480 1.00 73.23 92 ASN A C 12
ATOM 20586 O O . ASN A 1 92 ? 0.168 -7.361 -14.077 1.00 35.32 92 ASN A O 12
ATOM 20597 N N . ARG A 1 93 ? -1.405 -8.959 -13.936 1.00 14.22 93 ARG A N 12
ATOM 20598 C CA . ARG A 1 93 ? -2.125 -8.496 -15.103 1.00 25.42 93 ARG A CA 12
ATOM 20599 C C . ARG A 1 93 ? -2.725 -7.150 -14.749 1.00 74.22 93 ARG A C 12
ATOM 20600 O O . ARG A 1 93 ? -2.570 -6.171 -15.486 1.00 14.10 93 ARG A O 12
ATOM 20621 N N . ALA A 1 94 ? -3.377 -7.134 -13.585 1.00 44.34 94 ALA A N 12
ATOM 20622 C CA . ALA A 1 94 ? -3.935 -5.952 -12.970 1.00 60.43 94 ALA A CA 12
ATOM 20623 C C . ALA A 1 94 ? -5.111 -5.377 -13.727 1.00 31.32 94 ALA A C 12
ATOM 20624 O O . ALA A 1 94 ? -4.964 -4.676 -14.737 1.00 52.33 94 ALA A O 12
ATOM 20631 N N . HIS A 1 95 ? -6.277 -5.698 -13.249 1.00 61.34 95 HIS A N 12
ATOM 20632 C CA . HIS A 1 95 ? -7.503 -5.190 -13.805 1.00 13.04 95 HIS A CA 12
ATOM 20633 C C . HIS A 1 95 ? -8.157 -4.263 -12.760 1.00 64.32 95 HIS A C 12
ATOM 20634 O O . HIS A 1 95 ? -9.111 -3.554 -13.056 1.00 52.13 95 HIS A O 12
ATOM 20648 N N . GLN A 1 96 ? -7.562 -4.265 -11.546 1.00 22.21 96 GLN A N 12
ATOM 20649 C CA . GLN A 1 96 ? -8.014 -3.508 -10.355 1.00 4.14 96 GLN A CA 12
ATOM 20650 C C . GLN A 1 96 ? -9.208 -4.251 -9.744 1.00 2.11 96 GLN A C 12
ATOM 20651 O O . GLN A 1 96 ? -10.290 -4.341 -10.344 1.00 3.02 96 GLN A O 12
ATOM 20665 N N . GLY A 1 97 ? -8.991 -4.798 -8.568 1.00 14.20 97 GLY A N 12
ATOM 20666 C CA . GLY A 1 97 ? -9.957 -5.661 -7.934 1.00 54.25 97 GLY A CA 12
ATOM 20667 C C . GLY A 1 97 ? -11.157 -4.975 -7.304 1.00 54.55 97 GLY A C 12
ATOM 20668 O O . GLY A 1 97 ? -11.237 -4.864 -6.085 1.00 60.24 97 GLY A O 12
ATOM 20672 N N . LYS A 1 98 ? -12.060 -4.498 -8.132 1.00 65.53 98 LYS A N 12
ATOM 20673 C CA . LYS A 1 98 ? -13.364 -4.017 -7.683 1.00 75.15 98 LYS A CA 12
ATOM 20674 C C . LYS A 1 98 ? -14.445 -4.540 -8.582 1.00 34.44 98 LYS A C 12
ATOM 20675 O O . LYS A 1 98 ? -14.933 -3.848 -9.489 1.00 73.24 98 LYS A O 12
ATOM 20694 N N . HIS A 1 99 ? -14.764 -5.779 -8.377 1.00 40.21 99 HIS A N 12
ATOM 20695 C CA . HIS A 1 99 ? -15.746 -6.471 -9.182 1.00 43.34 99 HIS A CA 12
ATOM 20696 C C . HIS A 1 99 ? -16.463 -7.542 -8.339 1.00 3.31 99 HIS A C 12
ATOM 20697 O O . HIS A 1 99 ? -17.405 -8.196 -8.808 1.00 44.55 99 HIS A O 12
ATOM 20711 N N . GLU A 1 100 ? -16.012 -7.690 -7.095 1.00 3.53 100 GLU A N 12
ATOM 20712 C CA . GLU A 1 100 ? -16.500 -8.700 -6.163 1.00 63.11 100 GLU A CA 12
ATOM 20713 C C . GLU A 1 100 ? -18.004 -8.684 -6.037 1.00 12.33 100 GLU A C 12
ATOM 20714 O O . GLU A 1 100 ? -18.576 -7.808 -5.391 1.00 33.42 100 GLU A O 12
ATOM 20726 N N . THR A 1 101 ? -18.640 -9.623 -6.666 1.00 44.43 101 THR A N 12
ATOM 20727 C CA . THR A 1 101 ? -20.041 -9.752 -6.544 1.00 32.32 101 THR A CA 12
ATOM 20728 C C . THR A 1 101 ? -20.320 -10.895 -5.578 1.00 41.41 101 THR A C 12
ATOM 20729 O O . THR A 1 101 ? -20.412 -12.077 -5.967 1.00 74.41 101 THR A O 12
ATOM 20740 N N . TYR A 1 102 ? -20.352 -10.550 -4.320 1.00 1.11 102 TYR A N 12
ATOM 20741 C CA . TYR A 1 102 ? -20.531 -11.508 -3.263 1.00 73.03 102 TYR A CA 12
ATOM 20742 C C . TYR A 1 102 ? -21.892 -11.315 -2.621 1.00 2.44 102 TYR A C 12
ATOM 20743 O O . TYR A 1 102 ? -22.517 -10.243 -2.774 1.00 21.31 102 TYR A O 12
ATOM 20761 N N . GLY A 1 103 ? -22.354 -12.318 -1.926 1.00 4.02 103 GLY A N 12
ATOM 20762 C CA . GLY A 1 103 ? -23.624 -12.235 -1.281 1.00 33.12 103 GLY A CA 12
ATOM 20763 C C . GLY A 1 103 ? -24.069 -13.570 -0.786 1.00 62.03 103 GLY A C 12
ATOM 20764 O O . GLY A 1 103 ? -24.895 -14.241 -1.426 1.00 62.42 103 GLY A O 12
ATOM 20768 N N . HIS A 1 104 ? -23.525 -13.979 0.330 1.00 34.35 104 HIS A N 12
ATOM 20769 C CA . HIS A 1 104 ? -23.870 -15.251 0.910 1.00 14.21 104 HIS A CA 12
ATOM 20770 C C . HIS A 1 104 ? -25.186 -15.141 1.655 1.00 41.33 104 HIS A C 12
ATOM 20771 O O . HIS A 1 104 ? -25.262 -14.534 2.730 1.00 74.33 104 HIS A O 12
ATOM 20785 N N . LYS A 1 105 ? -26.206 -15.686 1.075 1.00 20.00 105 LYS A N 12
ATOM 20786 C CA . LYS A 1 105 ? -27.501 -15.714 1.685 1.00 34.51 105 LYS A CA 12
ATOM 20787 C C . LYS A 1 105 ? -27.680 -17.065 2.345 1.00 23.31 105 LYS A C 12
ATOM 20788 O O . LYS A 1 105 ? -27.139 -18.060 1.863 1.00 42.23 105 LYS A O 12
ATOM 20807 N N . THR A 1 106 ? -28.391 -17.102 3.436 1.00 71.30 106 THR A N 12
ATOM 20808 C CA . THR A 1 106 ? -28.690 -18.332 4.104 1.00 34.02 106 THR A CA 12
ATOM 20809 C C . THR A 1 106 ? -29.731 -19.128 3.285 1.00 0.53 106 THR A C 12
ATOM 20810 O O . THR A 1 106 ? -30.884 -18.720 3.175 1.00 72.35 106 THR A O 12
ATOM 20821 N N . PRO A 1 107 ? -29.322 -20.257 2.666 1.00 4.24 107 PRO A N 12
ATOM 20822 C CA . PRO A 1 107 ? -30.176 -21.011 1.753 1.00 25.10 107 PRO A CA 12
ATOM 20823 C C . PRO A 1 107 ? -31.100 -22.013 2.444 1.00 72.31 107 PRO A C 12
ATOM 20824 O O . PRO A 1 107 ? -31.970 -22.614 1.801 1.00 5.54 107 PRO A O 12
ATOM 20835 N N . TYR A 1 108 ? -30.923 -22.190 3.721 1.00 54.53 108 TYR A N 12
ATOM 20836 C CA . TYR A 1 108 ? -31.720 -23.117 4.470 1.00 43.15 108 TYR A CA 12
ATOM 20837 C C . TYR A 1 108 ? -32.232 -22.496 5.742 1.00 54.33 108 TYR A C 12
ATOM 20838 O O . TYR A 1 108 ? -33.449 -22.379 5.898 1.00 37.31 108 TYR A O 12
ATOM 20857 N N . SER A 1 1 ? -14.770 9.301 14.359 1.00 4.11 1 SER A N 13
ATOM 20858 C CA . SER A 1 1 ? -13.756 9.356 13.335 1.00 45.12 1 SER A CA 13
ATOM 20859 C C . SER A 1 1 ? -12.499 10.037 13.884 1.00 15.52 1 SER A C 13
ATOM 20860 O O . SER A 1 1 ? -12.526 11.216 14.217 1.00 34.14 1 SER A O 13
ATOM 20870 N N . GLU A 1 2 ? -11.403 9.292 13.987 1.00 40.22 2 GLU A N 13
ATOM 20871 C CA . GLU A 1 2 ? -10.161 9.843 14.518 1.00 21.41 2 GLU A CA 13
ATOM 20872 C C . GLU A 1 2 ? -9.451 10.679 13.469 1.00 54.14 2 GLU A C 13
ATOM 20873 O O . GLU A 1 2 ? -8.804 11.681 13.768 1.00 73.34 2 GLU A O 13
ATOM 20885 N N . ALA A 1 3 ? -9.609 10.281 12.254 1.00 34.14 3 ALA A N 13
ATOM 20886 C CA . ALA A 1 3 ? -8.971 10.935 11.148 1.00 54.43 3 ALA A CA 13
ATOM 20887 C C . ALA A 1 3 ? -9.819 12.079 10.646 1.00 42.42 3 ALA A C 13
ATOM 20888 O O . ALA A 1 3 ? -10.720 11.889 9.814 1.00 71.45 3 ALA A O 13
ATOM 20895 N N . ILE A 1 4 ? -9.567 13.242 11.208 1.00 43.23 4 ILE A N 13
ATOM 20896 C CA . ILE A 1 4 ? -10.245 14.484 10.871 1.00 0.41 4 ILE A CA 13
ATOM 20897 C C . ILE A 1 4 ? -9.690 15.581 11.794 1.00 41.33 4 ILE A C 13
ATOM 20898 O O . ILE A 1 4 ? -9.380 16.687 11.353 1.00 44.11 4 ILE A O 13
ATOM 20914 N N . LEU A 1 5 ? -9.506 15.235 13.059 1.00 34.30 5 LEU A N 13
ATOM 20915 C CA . LEU A 1 5 ? -9.071 16.192 14.063 1.00 32.44 5 LEU A CA 13
ATOM 20916 C C . LEU A 1 5 ? -7.526 16.465 14.015 1.00 72.22 5 LEU A C 13
ATOM 20917 O O . LEU A 1 5 ? -7.125 17.611 13.833 1.00 5.43 5 LEU A O 13
ATOM 20933 N N . PRO A 1 6 ? -6.633 15.438 14.181 1.00 34.43 6 PRO A N 13
ATOM 20934 C CA . PRO A 1 6 ? -5.180 15.664 14.116 1.00 51.40 6 PRO A CA 13
ATOM 20935 C C . PRO A 1 6 ? -4.708 15.858 12.673 1.00 14.34 6 PRO A C 13
ATOM 20936 O O . PRO A 1 6 ? -4.038 16.848 12.343 1.00 12.42 6 PRO A O 13
ATOM 20947 N N . ILE A 1 7 ? -5.078 14.922 11.829 1.00 64.42 7 ILE A N 13
ATOM 20948 C CA . ILE A 1 7 ? -4.733 14.933 10.428 1.00 11.43 7 ILE A CA 13
ATOM 20949 C C . ILE A 1 7 ? -5.971 14.544 9.645 1.00 53.25 7 ILE A C 13
ATOM 20950 O O . ILE A 1 7 ? -7.022 14.313 10.250 1.00 52.42 7 ILE A O 13
ATOM 20966 N N . ALA A 1 8 ? -5.868 14.462 8.338 1.00 10.33 8 ALA A N 13
ATOM 20967 C CA . ALA A 1 8 ? -7.010 14.095 7.508 1.00 4.44 8 ALA A CA 13
ATOM 20968 C C . ALA A 1 8 ? -7.181 12.570 7.492 1.00 60.52 8 ALA A C 13
ATOM 20969 O O . ALA A 1 8 ? -6.580 11.865 8.330 1.00 52.02 8 ALA A O 13
ATOM 20976 N N . SER A 1 9 ? -8.013 12.070 6.568 1.00 52.11 9 SER A N 13
ATOM 20977 C CA . SER A 1 9 ? -8.242 10.637 6.389 1.00 42.20 9 SER A CA 13
ATOM 20978 C C . SER A 1 9 ? -6.909 9.884 6.397 1.00 24.44 9 SER A C 13
ATOM 20979 O O . SER A 1 9 ? -6.030 10.151 5.591 1.00 11.34 9 SER A O 13
ATOM 20987 N N . SER A 1 10 ? -6.757 8.980 7.321 1.00 54.52 10 SER A N 13
ATOM 20988 C CA . SER A 1 10 ? -5.499 8.313 7.512 1.00 72.43 10 SER A CA 13
ATOM 20989 C C . SER A 1 10 ? -5.459 6.978 6.788 1.00 22.24 10 SER A C 13
ATOM 20990 O O . SER A 1 10 ? -4.407 6.359 6.677 1.00 42.42 10 SER A O 13
ATOM 20998 N N . CYS A 1 11 ? -6.587 6.550 6.282 1.00 34.22 11 CYS A N 13
ATOM 20999 C CA . CYS A 1 11 ? -6.655 5.269 5.654 1.00 75.24 11 CYS A CA 13
ATOM 21000 C C . CYS A 1 11 ? -6.947 5.306 4.164 1.00 14.53 11 CYS A C 13
ATOM 21001 O O . CYS A 1 11 ? -7.605 6.218 3.638 1.00 70.21 11 CYS A O 13
ATOM 21008 N N . CYS A 1 12 ? -6.433 4.304 3.509 1.00 10.11 12 CYS A N 13
ATOM 21009 C CA . CYS A 1 12 ? -6.622 4.041 2.110 1.00 3.34 12 CYS A CA 13
ATOM 21010 C C . CYS A 1 12 ? -7.498 2.815 1.941 1.00 53.55 12 CYS A C 13
ATOM 21011 O O . CYS A 1 12 ? -7.021 1.691 1.979 1.00 11.11 12 CYS A O 13
ATOM 21018 N N . THR A 1 13 ? -8.788 3.021 1.836 1.00 31.20 13 THR A N 13
ATOM 21019 C CA . THR A 1 13 ? -9.707 1.912 1.664 1.00 50.51 13 THR A CA 13
ATOM 21020 C C . THR A 1 13 ? -10.007 1.685 0.192 1.00 60.25 13 THR A C 13
ATOM 21021 O O . THR A 1 13 ? -10.745 0.766 -0.193 1.00 52.35 13 THR A O 13
ATOM 21032 N N . GLU A 1 14 ? -9.413 2.521 -0.617 1.00 32.34 14 GLU A N 13
ATOM 21033 C CA . GLU A 1 14 ? -9.503 2.445 -2.042 1.00 44.01 14 GLU A CA 13
ATOM 21034 C C . GLU A 1 14 ? -8.104 2.414 -2.547 1.00 22.04 14 GLU A C 13
ATOM 21035 O O . GLU A 1 14 ? -7.231 3.005 -1.922 1.00 3.33 14 GLU A O 13
ATOM 21047 N N . VAL A 1 15 ? -7.875 1.735 -3.631 1.00 30.01 15 VAL A N 13
ATOM 21048 C CA . VAL A 1 15 ? -6.552 1.662 -4.211 1.00 50.13 15 VAL A CA 13
ATOM 21049 C C . VAL A 1 15 ? -6.611 1.693 -5.726 1.00 71.34 15 VAL A C 13
ATOM 21050 O O . VAL A 1 15 ? -7.636 1.376 -6.329 1.00 74.32 15 VAL A O 13
ATOM 21063 N N . SER A 1 16 ? -5.511 2.077 -6.324 1.00 10.32 16 SER A N 13
ATOM 21064 C CA . SER A 1 16 ? -5.369 2.118 -7.764 1.00 55.22 16 SER A CA 13
ATOM 21065 C C . SER A 1 16 ? -5.024 0.726 -8.283 1.00 64.33 16 SER A C 13
ATOM 21066 O O . SER A 1 16 ? -5.062 0.474 -9.490 1.00 10.14 16 SER A O 13
ATOM 21074 N N . HIS A 1 17 ? -4.698 -0.173 -7.345 1.00 43.22 17 HIS A N 13
ATOM 21075 C CA . HIS A 1 17 ? -4.325 -1.571 -7.624 1.00 20.34 17 HIS A CA 13
ATOM 21076 C C . HIS A 1 17 ? -3.000 -1.660 -8.353 1.00 73.44 17 HIS A C 13
ATOM 21077 O O . HIS A 1 17 ? -1.966 -1.953 -7.753 1.00 45.21 17 HIS A O 13
ATOM 21091 N N . HIS A 1 18 ? -3.030 -1.360 -9.610 1.00 25.04 18 HIS A N 13
ATOM 21092 C CA . HIS A 1 18 ? -1.866 -1.393 -10.441 1.00 22.31 18 HIS A CA 13
ATOM 21093 C C . HIS A 1 18 ? -1.382 0.035 -10.644 1.00 12.41 18 HIS A C 13
ATOM 21094 O O . HIS A 1 18 ? -2.192 0.980 -10.632 1.00 75.31 18 HIS A O 13
ATOM 21108 N N . ILE A 1 19 ? -0.100 0.213 -10.802 1.00 73.43 19 ILE A N 13
ATOM 21109 C CA . ILE A 1 19 ? 0.436 1.535 -10.947 1.00 34.53 19 ILE A CA 13
ATOM 21110 C C . ILE A 1 19 ? 1.685 1.510 -11.812 1.00 15.35 19 ILE A C 13
ATOM 21111 O O . ILE A 1 19 ? 2.330 0.470 -11.945 1.00 44.42 19 ILE A O 13
ATOM 21127 N N . SER A 1 20 ? 2.009 2.632 -12.396 1.00 54.15 20 SER A N 13
ATOM 21128 C CA . SER A 1 20 ? 3.195 2.752 -13.189 1.00 1.54 20 SER A CA 13
ATOM 21129 C C . SER A 1 20 ? 4.348 3.208 -12.281 1.00 30.43 20 SER A C 13
ATOM 21130 O O . SER A 1 20 ? 4.144 4.013 -11.358 1.00 10.42 20 SER A O 13
ATOM 21138 N N . ARG A 1 21 ? 5.546 2.714 -12.547 1.00 64.21 21 ARG A N 13
ATOM 21139 C CA . ARG A 1 21 ? 6.691 2.977 -11.682 1.00 31.22 21 ARG A CA 13
ATOM 21140 C C . ARG A 1 21 ? 7.144 4.438 -11.764 1.00 62.35 21 ARG A C 13
ATOM 21141 O O . ARG A 1 21 ? 7.658 4.984 -10.801 1.00 13.45 21 ARG A O 13
ATOM 21162 N N . ARG A 1 22 ? 6.930 5.064 -12.926 1.00 61.32 22 ARG A N 13
ATOM 21163 C CA . ARG A 1 22 ? 7.289 6.486 -13.142 1.00 53.45 22 ARG A CA 13
ATOM 21164 C C . ARG A 1 22 ? 6.667 7.410 -12.080 1.00 40.21 22 ARG A C 13
ATOM 21165 O O . ARG A 1 22 ? 7.313 8.359 -11.620 1.00 23.12 22 ARG A O 13
ATOM 21186 N N . LEU A 1 23 ? 5.422 7.117 -11.688 1.00 33.43 23 LEU A N 13
ATOM 21187 C CA . LEU A 1 23 ? 4.731 7.899 -10.655 1.00 52.43 23 LEU A CA 13
ATOM 21188 C C . LEU A 1 23 ? 5.357 7.599 -9.317 1.00 35.24 23 LEU A C 13
ATOM 21189 O O . LEU A 1 23 ? 5.566 8.488 -8.503 1.00 31.42 23 LEU A O 13
ATOM 21205 N N . LEU A 1 24 ? 5.668 6.349 -9.122 1.00 3.12 24 LEU A N 13
ATOM 21206 C CA . LEU A 1 24 ? 6.212 5.858 -7.887 1.00 55.32 24 LEU A CA 13
ATOM 21207 C C . LEU A 1 24 ? 7.512 6.560 -7.520 1.00 35.21 24 LEU A C 13
ATOM 21208 O O . LEU A 1 24 ? 7.734 6.921 -6.377 1.00 24.35 24 LEU A O 13
ATOM 21224 N N . GLU A 1 25 ? 8.333 6.790 -8.493 1.00 71.23 25 GLU A N 13
ATOM 21225 C CA . GLU A 1 25 ? 9.616 7.468 -8.308 1.00 32.42 25 GLU A CA 13
ATOM 21226 C C . GLU A 1 25 ? 9.424 8.926 -7.823 1.00 24.32 25 GLU A C 13
ATOM 21227 O O . GLU A 1 25 ? 10.383 9.613 -7.438 1.00 3.42 25 GLU A O 13
ATOM 21239 N N . ARG A 1 26 ? 8.198 9.391 -7.882 1.00 33.23 26 ARG A N 13
ATOM 21240 C CA . ARG A 1 26 ? 7.830 10.727 -7.435 1.00 24.22 26 ARG A CA 13
ATOM 21241 C C . ARG A 1 26 ? 7.248 10.705 -6.013 1.00 43.32 26 ARG A C 13
ATOM 21242 O O . ARG A 1 26 ? 6.870 11.753 -5.473 1.00 10.34 26 ARG A O 13
ATOM 21263 N N . VAL A 1 27 ? 7.176 9.524 -5.422 1.00 63.23 27 VAL A N 13
ATOM 21264 C CA . VAL A 1 27 ? 6.643 9.353 -4.071 1.00 45.00 27 VAL A CA 13
ATOM 21265 C C . VAL A 1 27 ? 7.630 9.850 -3.028 1.00 12.33 27 VAL A C 13
ATOM 21266 O O . VAL A 1 27 ? 8.829 9.592 -3.124 1.00 13.04 27 VAL A O 13
ATOM 21279 N N . ASN A 1 28 ? 7.131 10.586 -2.055 1.00 14.43 28 ASN A N 13
ATOM 21280 C CA . ASN A 1 28 ? 7.966 11.115 -0.992 1.00 72.30 28 ASN A CA 13
ATOM 21281 C C . ASN A 1 28 ? 7.700 10.377 0.306 1.00 71.33 28 ASN A C 13
ATOM 21282 O O . ASN A 1 28 ? 8.598 10.214 1.122 1.00 34.43 28 ASN A O 13
ATOM 21293 N N . MET A 1 29 ? 6.462 9.928 0.506 1.00 61.51 29 MET A N 13
ATOM 21294 C CA . MET A 1 29 ? 6.128 9.228 1.739 1.00 54.22 29 MET A CA 13
ATOM 21295 C C . MET A 1 29 ? 5.416 7.918 1.430 1.00 54.25 29 MET A C 13
ATOM 21296 O O . MET A 1 29 ? 4.608 7.855 0.511 1.00 73.22 29 MET A O 13
ATOM 21310 N N . CYS A 1 30 ? 5.708 6.904 2.192 1.00 22.23 30 CYS A N 13
ATOM 21311 C CA . CYS A 1 30 ? 5.114 5.590 2.034 1.00 40.14 30 CYS A CA 13
ATOM 21312 C C . CYS A 1 30 ? 4.643 5.070 3.388 1.00 2.35 30 CYS A C 13
ATOM 21313 O O . CYS A 1 30 ? 5.314 5.275 4.397 1.00 33.35 30 CYS A O 13
ATOM 21320 N N . ARG A 1 31 ? 3.483 4.448 3.421 1.00 14.54 31 ARG A N 13
ATOM 21321 C CA . ARG A 1 31 ? 2.996 3.808 4.629 1.00 50.31 31 ARG A CA 13
ATOM 21322 C C . ARG A 1 31 ? 2.363 2.479 4.252 1.00 53.12 31 ARG A C 13
ATOM 21323 O O . ARG A 1 31 ? 1.597 2.411 3.284 1.00 40.11 31 ARG A O 13
ATOM 21344 N N . ILE A 1 32 ? 2.656 1.444 4.995 1.00 54.34 32 ILE A N 13
ATOM 21345 C CA . ILE A 1 32 ? 2.018 0.171 4.765 1.00 53.23 32 ILE A CA 13
ATOM 21346 C C . ILE A 1 32 ? 0.811 0.064 5.677 1.00 2.13 32 ILE A C 13
ATOM 21347 O O . ILE A 1 32 ? 0.941 0.029 6.900 1.00 1.13 32 ILE A O 13
ATOM 21363 N N . GLN A 1 33 ? -0.349 0.085 5.089 1.00 1.11 33 GLN A N 13
ATOM 21364 C CA . GLN A 1 33 ? -1.583 -0.040 5.813 1.00 1.20 33 GLN A CA 13
ATOM 21365 C C . GLN A 1 33 ? -1.982 -1.494 5.841 1.00 52.30 33 GLN A C 13
ATOM 21366 O O . GLN A 1 33 ? -2.095 -2.128 4.794 1.00 63.50 33 GLN A O 13
ATOM 21380 N N . ARG A 1 34 ? -2.190 -2.017 7.006 1.00 42.25 34 ARG A N 13
ATOM 21381 C CA . ARG A 1 34 ? -2.528 -3.405 7.140 1.00 71.35 34 ARG A CA 13
ATOM 21382 C C . ARG A 1 34 ? -4.008 -3.564 7.502 1.00 55.54 34 ARG A C 13
ATOM 21383 O O . ARG A 1 34 ? -4.555 -2.788 8.320 1.00 12.41 34 ARG A O 13
ATOM 21404 N N . ALA A 1 35 ? -4.654 -4.536 6.899 1.00 22.13 35 ALA A N 13
ATOM 21405 C CA . ALA A 1 35 ? -5.989 -4.893 7.292 1.00 13.25 35 ALA A CA 13
ATOM 21406 C C . ALA A 1 35 ? -5.849 -5.861 8.431 1.00 1.34 35 ALA A C 13
ATOM 21407 O O . ALA A 1 35 ? -5.662 -7.065 8.224 1.00 43.31 35 ALA A O 13
ATOM 21414 N N . ASP A 1 36 ? -5.932 -5.342 9.627 1.00 20.04 36 ASP A N 13
ATOM 21415 C CA . ASP A 1 36 ? -5.607 -6.094 10.834 1.00 54.53 36 ASP A CA 13
ATOM 21416 C C . ASP A 1 36 ? -5.729 -5.180 12.016 1.00 32.30 36 ASP A C 13
ATOM 21417 O O . ASP A 1 36 ? -6.224 -5.564 13.072 1.00 41.15 36 ASP A O 13
ATOM 21426 N N . GLY A 1 37 ? -5.269 -3.963 11.821 1.00 21.03 37 GLY A N 13
ATOM 21427 C CA . GLY A 1 37 ? -5.280 -3.003 12.877 1.00 25.42 37 GLY A CA 13
ATOM 21428 C C . GLY A 1 37 ? -5.420 -1.591 12.387 1.00 23.45 37 GLY A C 13
ATOM 21429 O O . GLY A 1 37 ? -6.007 -0.756 13.073 1.00 30.11 37 GLY A O 13
ATOM 21433 N N . ASP A 1 38 ? -4.876 -1.296 11.207 1.00 52.03 38 ASP A N 13
ATOM 21434 C CA . ASP A 1 38 ? -4.997 0.053 10.672 1.00 61.33 38 ASP A CA 13
ATOM 21435 C C . ASP A 1 38 ? -6.387 0.258 10.158 1.00 11.13 38 ASP A C 13
ATOM 21436 O O . ASP A 1 38 ? -7.190 0.915 10.785 1.00 15.45 38 ASP A O 13
ATOM 21445 N N . CYS A 1 39 ? -6.677 -0.356 9.046 1.00 12.20 39 CYS A N 13
ATOM 21446 C CA . CYS A 1 39 ? -7.971 -0.253 8.409 1.00 3.21 39 CYS A CA 13
ATOM 21447 C C . CYS A 1 39 ? -8.283 -1.489 7.600 1.00 15.11 39 CYS A C 13
ATOM 21448 O O . CYS A 1 39 ? -7.402 -2.278 7.315 1.00 22.42 39 CYS A O 13
ATOM 21455 N N . ASP A 1 40 ? -9.545 -1.619 7.230 1.00 71.11 40 ASP A N 13
ATOM 21456 C CA . ASP A 1 40 ? -10.162 -2.804 6.565 1.00 71.44 40 ASP A CA 13
ATOM 21457 C C . ASP A 1 40 ? -9.603 -3.137 5.168 1.00 33.43 40 ASP A C 13
ATOM 21458 O O . ASP A 1 40 ? -10.293 -3.791 4.377 1.00 22.05 40 ASP A O 13
ATOM 21467 N N . LEU A 1 41 ? -8.386 -2.763 4.868 1.00 62.24 41 LEU A N 13
ATOM 21468 C CA . LEU A 1 41 ? -7.851 -2.966 3.546 1.00 21.05 41 LEU A CA 13
ATOM 21469 C C . LEU A 1 41 ? -6.344 -2.788 3.611 1.00 15.22 41 LEU A C 13
ATOM 21470 O O . LEU A 1 41 ? -5.859 -1.855 4.240 1.00 50.31 41 LEU A O 13
ATOM 21486 N N . ALA A 1 42 ? -5.611 -3.694 3.018 1.00 41.13 42 ALA A N 13
ATOM 21487 C CA . ALA A 1 42 ? -4.174 -3.572 2.996 1.00 62.25 42 ALA A CA 13
ATOM 21488 C C . ALA A 1 42 ? -3.786 -2.714 1.818 1.00 35.21 42 ALA A C 13
ATOM 21489 O O . ALA A 1 42 ? -4.070 -3.067 0.661 1.00 53.51 42 ALA A O 13
ATOM 21496 N N . ALA A 1 43 ? -3.148 -1.605 2.087 1.00 65.43 43 ALA A N 13
ATOM 21497 C CA . ALA A 1 43 ? -2.832 -0.656 1.050 1.00 73.23 43 ALA A CA 13
ATOM 21498 C C . ALA A 1 43 ? -1.530 0.030 1.312 1.00 35.34 43 ALA A C 13
ATOM 21499 O O . ALA A 1 43 ? -1.094 0.149 2.454 1.00 31.01 43 ALA A O 13
ATOM 21506 N N . VAL A 1 44 ? -0.908 0.464 0.269 1.00 51.13 44 VAL A N 13
ATOM 21507 C CA . VAL A 1 44 ? 0.273 1.244 0.372 1.00 52.13 44 VAL A CA 13
ATOM 21508 C C . VAL A 1 44 ? -0.114 2.680 0.096 1.00 65.12 44 VAL A C 13
ATOM 21509 O O . VAL A 1 44 ? -0.549 3.019 -1.015 1.00 11.25 44 VAL A O 13
ATOM 21522 N N . ILE A 1 45 ? -0.011 3.488 1.104 1.00 51.54 45 ILE A N 13
ATOM 21523 C CA . ILE A 1 45 ? -0.325 4.887 1.009 1.00 42.42 45 ILE A CA 13
ATOM 21524 C C . ILE A 1 45 ? 0.931 5.616 0.532 1.00 52.54 45 ILE A C 13
ATOM 21525 O O . ILE A 1 45 ? 1.964 5.604 1.208 1.00 11.14 45 ILE A O 13
ATOM 21541 N N . LEU A 1 46 ? 0.837 6.214 -0.630 1.00 43.04 46 LEU A N 13
ATOM 21542 C CA . LEU A 1 46 ? 1.957 6.864 -1.268 1.00 35.42 46 LEU A CA 13
ATOM 21543 C C . LEU A 1 46 ? 1.716 8.343 -1.401 1.00 44.41 46 LEU A C 13
ATOM 21544 O O . LEU A 1 46 ? 0.778 8.774 -2.056 1.00 22.34 46 LEU A O 13
ATOM 21560 N N . HIS A 1 47 ? 2.554 9.112 -0.787 1.00 11.13 47 HIS A N 13
ATOM 21561 C CA . HIS A 1 47 ? 2.408 10.549 -0.815 1.00 73.31 47 HIS A CA 13
ATOM 21562 C C . HIS A 1 47 ? 3.278 11.158 -1.864 1.00 63.22 47 HIS A C 13
ATOM 21563 O O . HIS A 1 47 ? 4.490 10.942 -1.892 1.00 41.01 47 HIS A O 13
ATOM 21577 N N . VAL A 1 48 ? 2.658 11.893 -2.722 1.00 1.14 48 VAL A N 13
ATOM 21578 C CA . VAL A 1 48 ? 3.306 12.631 -3.758 1.00 63.20 48 VAL A CA 13
ATOM 21579 C C . VAL A 1 48 ? 2.905 14.072 -3.515 1.00 10.13 48 VAL A C 13
ATOM 21580 O O . VAL A 1 48 ? 1.826 14.313 -2.962 1.00 52.20 48 VAL A O 13
ATOM 21593 N N . LYS A 1 49 ? 3.734 15.021 -3.899 1.00 63.40 49 LYS A N 13
ATOM 21594 C CA . LYS A 1 49 ? 3.454 16.434 -3.624 1.00 61.13 49 LYS A CA 13
ATOM 21595 C C . LYS A 1 49 ? 2.169 16.925 -4.280 1.00 24.12 49 LYS A C 13
ATOM 21596 O O . LYS A 1 49 ? 1.627 17.956 -3.896 1.00 43.14 49 LYS A O 13
ATOM 21615 N N . ARG A 1 50 ? 1.693 16.207 -5.267 1.00 73.34 50 ARG A N 13
ATOM 21616 C CA . ARG A 1 50 ? 0.503 16.613 -5.952 1.00 5.55 50 ARG A CA 13
ATOM 21617 C C . ARG A 1 50 ? -0.719 15.832 -5.456 1.00 4.13 50 ARG A C 13
ATOM 21618 O O . ARG A 1 50 ? -1.817 16.373 -5.387 1.00 61.02 50 ARG A O 13
ATOM 21639 N N . ARG A 1 51 ? -0.517 14.579 -5.075 1.00 73.24 51 ARG A N 13
ATOM 21640 C CA . ARG A 1 51 ? -1.614 13.704 -4.641 1.00 42.02 51 ARG A CA 13
ATOM 21641 C C . ARG A 1 51 ? -1.084 12.604 -3.752 1.00 40.21 51 ARG A C 13
ATOM 21642 O O . ARG A 1 51 ? 0.069 12.227 -3.856 1.00 3.33 51 ARG A O 13
ATOM 21663 N N . ARG A 1 52 ? -1.913 12.104 -2.896 1.00 4.31 52 ARG A N 13
ATOM 21664 C CA . ARG A 1 52 ? -1.590 10.928 -2.128 1.00 74.14 52 ARG A CA 13
ATOM 21665 C C . ARG A 1 52 ? -2.352 9.757 -2.750 1.00 21.25 52 ARG A C 13
ATOM 21666 O O . ARG A 1 52 ? -3.589 9.723 -2.726 1.00 72.32 52 ARG A O 13
ATOM 21687 N N . ILE A 1 53 ? -1.626 8.835 -3.327 1.00 34.23 53 ILE A N 13
ATOM 21688 C CA . ILE A 1 53 ? -2.215 7.717 -4.042 1.00 20.40 53 ILE A CA 13
ATOM 21689 C C . ILE A 1 53 ? -2.179 6.481 -3.166 1.00 0.11 53 ILE A C 13
ATOM 21690 O O . ILE A 1 53 ? -1.267 6.299 -2.372 1.00 42.41 53 ILE A O 13
ATOM 21706 N N . CYS A 1 54 ? -3.165 5.666 -3.297 1.00 71.33 54 CYS A N 13
ATOM 21707 C CA . CYS A 1 54 ? -3.248 4.442 -2.556 1.00 35.20 54 CYS A CA 13
ATOM 21708 C C . CYS A 1 54 ? -3.095 3.280 -3.533 1.00 52.11 54 CYS A C 13
ATOM 21709 O O . CYS A 1 54 ? -3.836 3.186 -4.513 1.00 41.54 54 CYS A O 13
ATOM 21716 N N . VAL A 1 55 ? -2.131 2.416 -3.307 1.00 72.52 55 VAL A N 13
ATOM 21717 C CA . VAL A 1 55 ? -1.888 1.303 -4.225 1.00 1.35 55 VAL A CA 13
ATOM 21718 C C . VAL A 1 55 ? -1.906 -0.029 -3.467 1.00 40.31 55 VAL A C 13
ATOM 21719 O O . VAL A 1 55 ? -1.693 -0.059 -2.261 1.00 61.42 55 VAL A O 13
ATOM 21732 N N . SER A 1 56 ? -2.187 -1.105 -4.176 1.00 73.12 56 SER A N 13
ATOM 21733 C CA . SER A 1 56 ? -2.209 -2.419 -3.619 1.00 72.41 56 SER A CA 13
ATOM 21734 C C . SER A 1 56 ? -0.765 -2.889 -3.331 1.00 10.23 56 SER A C 13
ATOM 21735 O O . SER A 1 56 ? 0.102 -2.809 -4.207 1.00 22.13 56 SER A O 13
ATOM 21743 N N . PRO A 1 57 ? -0.492 -3.393 -2.103 1.00 42.45 57 PRO A N 13
ATOM 21744 C CA . PRO A 1 57 ? 0.855 -3.838 -1.706 1.00 43.51 57 PRO A CA 13
ATOM 21745 C C . PRO A 1 57 ? 1.287 -5.063 -2.477 1.00 22.03 57 PRO A C 13
ATOM 21746 O O . PRO A 1 57 ? 2.467 -5.345 -2.607 1.00 64.11 57 PRO A O 13
ATOM 21757 N N . HIS A 1 58 ? 0.313 -5.762 -3.019 1.00 74.22 58 HIS A N 13
ATOM 21758 C CA . HIS A 1 58 ? 0.540 -6.995 -3.761 1.00 11.10 58 HIS A CA 13
ATOM 21759 C C . HIS A 1 58 ? 1.079 -6.709 -5.153 1.00 42.41 58 HIS A C 13
ATOM 21760 O O . HIS A 1 58 ? 1.483 -7.629 -5.867 1.00 40.23 58 HIS A O 13
ATOM 21774 N N . ASN A 1 59 ? 1.099 -5.444 -5.530 1.00 50.13 59 ASN A N 13
ATOM 21775 C CA . ASN A 1 59 ? 1.525 -5.065 -6.858 1.00 72.21 59 ASN A CA 13
ATOM 21776 C C . ASN A 1 59 ? 3.031 -5.172 -6.997 1.00 63.33 59 ASN A C 13
ATOM 21777 O O . ASN A 1 59 ? 3.791 -4.630 -6.173 1.00 62.42 59 ASN A O 13
ATOM 21788 N N . HIS A 1 60 ? 3.454 -5.866 -8.037 1.00 72.31 60 HIS A N 13
ATOM 21789 C CA . HIS A 1 60 ? 4.858 -6.107 -8.301 1.00 44.21 60 HIS A CA 13
ATOM 21790 C C . HIS A 1 60 ? 5.587 -4.801 -8.607 1.00 73.32 60 HIS A C 13
ATOM 21791 O O . HIS A 1 60 ? 6.752 -4.650 -8.276 1.00 54.15 60 HIS A O 13
ATOM 21805 N N . THR A 1 61 ? 4.883 -3.861 -9.241 1.00 73.02 61 THR A N 13
ATOM 21806 C CA . THR A 1 61 ? 5.461 -2.583 -9.583 1.00 12.53 61 THR A CA 13
ATOM 21807 C C . THR A 1 61 ? 5.913 -1.864 -8.313 1.00 14.14 61 THR A C 13
ATOM 21808 O O . THR A 1 61 ? 7.004 -1.305 -8.263 1.00 2.14 61 THR A O 13
ATOM 21819 N N . VAL A 1 62 ? 5.064 -1.915 -7.287 1.00 24.21 62 VAL A N 13
ATOM 21820 C CA . VAL A 1 62 ? 5.379 -1.340 -5.993 1.00 5.30 62 VAL A CA 13
ATOM 21821 C C . VAL A 1 62 ? 6.614 -1.995 -5.415 1.00 53.04 62 VAL A C 13
ATOM 21822 O O . VAL A 1 62 ? 7.531 -1.319 -5.002 1.00 52.22 62 VAL A O 13
ATOM 21835 N N . LYS A 1 63 ? 6.633 -3.315 -5.437 1.00 61.20 63 LYS A N 13
ATOM 21836 C CA . LYS A 1 63 ? 7.808 -4.080 -4.944 1.00 51.23 63 LYS A CA 13
ATOM 21837 C C . LYS A 1 63 ? 9.094 -3.677 -5.683 1.00 41.14 63 LYS A C 13
ATOM 21838 O O . LYS A 1 63 ? 10.150 -3.536 -5.079 1.00 12.32 63 LYS A O 13
ATOM 21857 N N . GLN A 1 64 ? 8.979 -3.485 -6.988 1.00 23.30 64 GLN A N 13
ATOM 21858 C CA . GLN A 1 64 ? 10.114 -3.154 -7.820 1.00 53.35 64 GLN A CA 13
ATOM 21859 C C . GLN A 1 64 ? 10.587 -1.741 -7.519 1.00 13.42 64 GLN A C 13
ATOM 21860 O O . GLN A 1 64 ? 11.787 -1.473 -7.419 1.00 32.52 64 GLN A O 13
ATOM 21874 N N . TRP A 1 65 ? 9.636 -0.863 -7.383 1.00 74.21 65 TRP A N 13
ATOM 21875 C CA . TRP A 1 65 ? 9.863 0.502 -6.998 1.00 45.24 65 TRP A CA 13
ATOM 21876 C C . TRP A 1 65 ? 10.563 0.588 -5.652 1.00 13.24 65 TRP A C 13
ATOM 21877 O O . TRP A 1 65 ? 11.526 1.343 -5.496 1.00 40.53 65 TRP A O 13
ATOM 21898 N N . MET A 1 66 ? 10.069 -0.186 -4.698 1.00 23.00 66 MET A N 13
ATOM 21899 C CA . MET A 1 66 ? 10.647 -0.253 -3.354 1.00 5.23 66 MET A CA 13
ATOM 21900 C C . MET A 1 66 ? 12.140 -0.516 -3.420 1.00 32.31 66 MET A C 13
ATOM 21901 O O . MET A 1 66 ? 12.896 0.133 -2.736 1.00 33.40 66 MET A O 13
ATOM 21915 N N . LYS A 1 67 ? 12.552 -1.445 -4.276 1.00 54.31 67 LYS A N 13
ATOM 21916 C CA . LYS A 1 67 ? 13.945 -1.769 -4.463 1.00 44.45 67 LYS A CA 13
ATOM 21917 C C . LYS A 1 67 ? 14.743 -0.541 -4.962 1.00 24.25 67 LYS A C 13
ATOM 21918 O O . LYS A 1 67 ? 15.860 -0.266 -4.490 1.00 54.34 67 LYS A O 13
ATOM 21937 N N . VAL A 1 68 ? 14.165 0.192 -5.895 1.00 35.13 68 VAL A N 13
ATOM 21938 C CA . VAL A 1 68 ? 14.824 1.350 -6.493 1.00 73.54 68 VAL A CA 13
ATOM 21939 C C . VAL A 1 68 ? 14.862 2.517 -5.496 1.00 64.34 68 VAL A C 13
ATOM 21940 O O . VAL A 1 68 ? 15.864 3.237 -5.370 1.00 12.44 68 VAL A O 13
ATOM 21953 N N . GLN A 1 69 ? 13.784 2.712 -4.797 1.00 62.14 69 GLN A N 13
ATOM 21954 C CA . GLN A 1 69 ? 13.716 3.732 -3.786 1.00 40.00 69 GLN A CA 13
ATOM 21955 C C . GLN A 1 69 ? 14.499 3.380 -2.565 1.00 34.14 69 GLN A C 13
ATOM 21956 O O . GLN A 1 69 ? 14.956 4.255 -1.844 1.00 13.23 69 GLN A O 13
ATOM 21970 N N . ALA A 1 70 ? 14.688 2.102 -2.353 1.00 22.22 70 ALA A N 13
ATOM 21971 C CA . ALA A 1 70 ? 15.484 1.605 -1.253 1.00 23.32 70 ALA A CA 13
ATOM 21972 C C . ALA A 1 70 ? 16.915 2.112 -1.346 1.00 71.14 70 ALA A C 13
ATOM 21973 O O . ALA A 1 70 ? 17.651 2.102 -0.359 1.00 52.11 70 ALA A O 13
ATOM 21980 N N . ALA A 1 71 ? 17.310 2.516 -2.562 1.00 75.10 71 ALA A N 13
ATOM 21981 C CA . ALA A 1 71 ? 18.622 3.084 -2.822 1.00 22.22 71 ALA A CA 13
ATOM 21982 C C . ALA A 1 71 ? 18.835 4.355 -1.998 1.00 31.43 71 ALA A C 13
ATOM 21983 O O . ALA A 1 71 ? 19.969 4.801 -1.823 1.00 51.51 71 ALA A O 13
ATOM 21990 N N . LYS A 1 72 ? 17.742 4.950 -1.508 1.00 64.50 72 LYS A N 13
ATOM 21991 C CA . LYS A 1 72 ? 17.852 6.074 -0.614 1.00 21.01 72 LYS A CA 13
ATOM 21992 C C . LYS A 1 72 ? 18.426 5.605 0.707 1.00 74.44 72 LYS A C 13
ATOM 21993 O O . LYS A 1 72 ? 17.736 4.968 1.509 1.00 35.43 72 LYS A O 13
ATOM 22012 N N . LYS A 1 73 ? 19.675 5.890 0.910 1.00 34.44 73 LYS A N 13
ATOM 22013 C CA . LYS A 1 73 ? 20.368 5.536 2.133 1.00 52.04 73 LYS A CA 13
ATOM 22014 C C . LYS A 1 73 ? 20.396 6.785 3.017 1.00 25.23 73 LYS A C 13
ATOM 22015 O O . LYS A 1 73 ? 20.971 6.817 4.095 1.00 63.05 73 LYS A O 13
ATOM 22034 N N . ASN A 1 74 ? 19.711 7.784 2.521 1.00 64.11 74 ASN A N 13
ATOM 22035 C CA . ASN A 1 74 ? 19.577 9.096 3.120 1.00 71.14 74 ASN A CA 13
ATOM 22036 C C . ASN A 1 74 ? 18.348 9.196 4.018 1.00 61.22 74 ASN A C 13
ATOM 22037 O O . ASN A 1 74 ? 17.918 10.294 4.371 1.00 3.05 74 ASN A O 13
ATOM 22048 N N . GLY A 1 75 ? 17.796 8.069 4.388 1.00 0.20 75 GLY A N 13
ATOM 22049 C CA . GLY A 1 75 ? 16.656 8.062 5.268 1.00 12.12 75 GLY A CA 13
ATOM 22050 C C . GLY A 1 75 ? 15.592 7.126 4.785 1.00 63.54 75 GLY A C 13
ATOM 22051 O O . GLY A 1 75 ? 15.847 6.300 3.891 1.00 52.52 75 GLY A O 13
ATOM 22055 N N . LYS A 1 76 ? 14.410 7.231 5.360 1.00 31.22 76 LYS A N 13
ATOM 22056 C CA . LYS A 1 76 ? 13.295 6.406 4.968 1.00 52.43 76 LYS A CA 13
ATOM 22057 C C . LYS A 1 76 ? 11.979 7.150 5.099 1.00 43.14 76 LYS A C 13
ATOM 22058 O O . LYS A 1 76 ? 11.482 7.403 6.207 1.00 72.03 76 LYS A O 13
ATOM 22077 N N . GLY A 1 77 ? 11.454 7.557 3.983 1.00 72.01 77 GLY A N 13
ATOM 22078 C CA . GLY A 1 77 ? 10.168 8.191 3.969 1.00 73.13 77 GLY A CA 13
ATOM 22079 C C . GLY A 1 77 ? 9.298 7.529 2.962 1.00 11.21 77 GLY A C 13
ATOM 22080 O O . GLY A 1 77 ? 8.231 7.013 3.277 1.00 21.01 77 GLY A O 13
ATOM 22084 N N . ASN A 1 78 ? 9.786 7.483 1.748 1.00 5.30 78 ASN A N 13
ATOM 22085 C CA . ASN A 1 78 ? 9.067 6.868 0.653 1.00 62.20 78 ASN A CA 13
ATOM 22086 C C . ASN A 1 78 ? 9.412 5.427 0.507 1.00 70.34 78 ASN A C 13
ATOM 22087 O O . ASN A 1 78 ? 9.015 4.795 -0.452 1.00 45.33 78 ASN A O 13
ATOM 22098 N N . VAL A 1 79 ? 10.137 4.887 1.426 1.00 3.41 79 VAL A N 13
ATOM 22099 C CA . VAL A 1 79 ? 10.523 3.536 1.258 1.00 13.22 79 VAL A CA 13
ATOM 22100 C C . VAL A 1 79 ? 9.949 2.708 2.364 1.00 72.42 79 VAL A C 13
ATOM 22101 O O . VAL A 1 79 ? 10.178 2.991 3.537 1.00 65.22 79 VAL A O 13
ATOM 22114 N N . CYS A 1 80 ? 9.210 1.711 2.013 1.00 3.23 80 CYS A N 13
ATOM 22115 C CA . CYS A 1 80 ? 8.691 0.803 2.991 1.00 22.11 80 CYS A CA 13
ATOM 22116 C C . CYS A 1 80 ? 9.425 -0.517 2.909 1.00 44.41 80 CYS A C 13
ATOM 22117 O O . CYS A 1 80 ? 9.913 -1.026 3.911 1.00 12.31 80 CYS A O 13
ATOM 22124 N N . HIS A 1 81 ? 9.551 -1.057 1.716 1.00 33.32 81 HIS A N 13
ATOM 22125 C CA . HIS A 1 81 ? 10.250 -2.303 1.569 1.00 23.00 81 HIS A CA 13
ATOM 22126 C C . HIS A 1 81 ? 11.670 -2.042 1.134 1.00 2.13 81 HIS A C 13
ATOM 22127 O O . HIS A 1 81 ? 11.915 -1.350 0.153 1.00 34.42 81 HIS A O 13
ATOM 22141 N N . ARG A 1 82 ? 12.595 -2.555 1.890 1.00 12.42 82 ARG A N 13
ATOM 22142 C CA . ARG A 1 82 ? 13.996 -2.487 1.547 1.00 25.43 82 ARG A CA 13
ATOM 22143 C C . ARG A 1 82 ? 14.367 -3.750 0.799 1.00 71.13 82 ARG A C 13
ATOM 22144 O O . ARG A 1 82 ? 15.393 -3.817 0.113 1.00 22.51 82 ARG A O 13
ATOM 22165 N N . LYS A 1 83 ? 13.544 -4.752 0.968 1.00 23.01 83 LYS A N 13
ATOM 22166 C CA . LYS A 1 83 ? 13.743 -6.037 0.364 1.00 4.13 83 LYS A CA 13
ATOM 22167 C C . LYS A 1 83 ? 12.755 -6.159 -0.835 1.00 20.41 83 LYS A C 13
ATOM 22168 O O . LYS A 1 83 ? 12.080 -5.181 -1.150 1.00 31.44 83 LYS A O 13
ATOM 22187 N N . LYS A 1 84 ? 12.686 -7.350 -1.471 1.00 63.23 84 LYS A N 13
ATOM 22188 C CA . LYS A 1 84 ? 11.856 -7.625 -2.671 1.00 61.54 84 LYS A CA 13
ATOM 22189 C C . LYS A 1 84 ? 12.567 -7.248 -3.941 1.00 45.20 84 LYS A C 13
ATOM 22190 O O . LYS A 1 84 ? 12.611 -6.091 -4.334 1.00 2.20 84 LYS A O 13
ATOM 22209 N N . HIS A 1 85 ? 13.136 -8.233 -4.567 1.00 64.33 85 HIS A N 13
ATOM 22210 C CA . HIS A 1 85 ? 13.831 -8.044 -5.796 1.00 32.32 85 HIS A CA 13
ATOM 22211 C C . HIS A 1 85 ? 13.474 -9.145 -6.767 1.00 55.51 85 HIS A C 13
ATOM 22212 O O . HIS A 1 85 ? 13.722 -10.316 -6.517 1.00 20.43 85 HIS A O 13
ATOM 22226 N N . HIS A 1 86 ? 12.871 -8.756 -7.870 1.00 73.43 86 HIS A N 13
ATOM 22227 C CA . HIS A 1 86 ? 12.468 -9.706 -8.926 1.00 62.55 86 HIS A CA 13
ATOM 22228 C C . HIS A 1 86 ? 13.716 -10.136 -9.669 1.00 61.10 86 HIS A C 13
ATOM 22229 O O . HIS A 1 86 ? 13.751 -11.138 -10.389 1.00 73.25 86 HIS A O 13
ATOM 22243 N N . GLY A 1 87 ? 14.714 -9.349 -9.476 1.00 42.44 87 GLY A N 13
ATOM 22244 C CA . GLY A 1 87 ? 16.009 -9.563 -9.962 1.00 74.40 87 GLY A CA 13
ATOM 22245 C C . GLY A 1 87 ? 16.892 -8.664 -9.181 1.00 55.23 87 GLY A C 13
ATOM 22246 O O . GLY A 1 87 ? 16.545 -7.491 -8.995 1.00 34.52 87 GLY A O 13
ATOM 22250 N N . LYS A 1 88 ? 17.975 -9.173 -8.652 1.00 43.34 88 LYS A N 13
ATOM 22251 C CA . LYS A 1 88 ? 18.876 -8.320 -7.911 1.00 10.40 88 LYS A CA 13
ATOM 22252 C C . LYS A 1 88 ? 19.584 -7.412 -8.890 1.00 72.25 88 LYS A C 13
ATOM 22253 O O . LYS A 1 88 ? 19.903 -6.266 -8.590 1.00 0.43 88 LYS A O 13
ATOM 22272 N N . ARG A 1 89 ? 19.816 -7.932 -10.061 1.00 41.41 89 ARG A N 13
ATOM 22273 C CA . ARG A 1 89 ? 20.305 -7.155 -11.152 1.00 55.43 89 ARG A CA 13
ATOM 22274 C C . ARG A 1 89 ? 19.168 -6.939 -12.129 1.00 45.24 89 ARG A C 13
ATOM 22275 O O . ARG A 1 89 ? 18.963 -7.718 -13.063 1.00 33.34 89 ARG A O 13
ATOM 22296 N N . ASN A 1 90 ? 18.377 -5.937 -11.843 1.00 73.43 90 ASN A N 13
ATOM 22297 C CA . ASN A 1 90 ? 17.231 -5.576 -12.650 1.00 50.15 90 ASN A CA 13
ATOM 22298 C C . ASN A 1 90 ? 17.041 -4.086 -12.569 1.00 3.43 90 ASN A C 13
ATOM 22299 O O . ASN A 1 90 ? 16.570 -3.569 -11.549 1.00 74.14 90 ASN A O 13
ATOM 22310 N N . SER A 1 91 ? 17.446 -3.403 -13.626 1.00 34.41 91 SER A N 13
ATOM 22311 C CA . SER A 1 91 ? 17.416 -1.960 -13.718 1.00 51.41 91 SER A CA 13
ATOM 22312 C C . SER A 1 91 ? 18.363 -1.321 -12.693 1.00 30.32 91 SER A C 13
ATOM 22313 O O . SER A 1 91 ? 18.005 -1.079 -11.543 1.00 15.40 91 SER A O 13
ATOM 22321 N N . ASN A 1 92 ? 19.588 -1.116 -13.117 1.00 53.13 92 ASN A N 13
ATOM 22322 C CA . ASN A 1 92 ? 20.639 -0.530 -12.280 1.00 55.14 92 ASN A CA 13
ATOM 22323 C C . ASN A 1 92 ? 20.459 0.966 -12.157 1.00 13.23 92 ASN A C 13
ATOM 22324 O O . ASN A 1 92 ? 21.073 1.613 -11.304 1.00 54.30 92 ASN A O 13
ATOM 22335 N N . ARG A 1 93 ? 19.621 1.502 -13.008 1.00 11.45 93 ARG A N 13
ATOM 22336 C CA . ARG A 1 93 ? 19.334 2.907 -13.025 1.00 0.25 93 ARG A CA 13
ATOM 22337 C C . ARG A 1 93 ? 18.409 3.265 -11.887 1.00 61.42 93 ARG A C 13
ATOM 22338 O O . ARG A 1 93 ? 17.191 3.067 -11.973 1.00 1.41 93 ARG A O 13
ATOM 22359 N N . ALA A 1 94 ? 18.975 3.738 -10.825 1.00 14.21 94 ALA A N 13
ATOM 22360 C CA . ALA A 1 94 ? 18.209 4.150 -9.694 1.00 13.01 94 ALA A CA 13
ATOM 22361 C C . ALA A 1 94 ? 18.177 5.650 -9.655 1.00 42.30 94 ALA A C 13
ATOM 22362 O O . ALA A 1 94 ? 19.229 6.298 -9.709 1.00 71.31 94 ALA A O 13
ATOM 22369 N N . HIS A 1 95 ? 16.997 6.209 -9.605 1.00 54.33 95 HIS A N 13
ATOM 22370 C CA . HIS A 1 95 ? 16.854 7.647 -9.543 1.00 14.24 95 HIS A CA 13
ATOM 22371 C C . HIS A 1 95 ? 17.309 8.157 -8.187 1.00 73.14 95 HIS A C 13
ATOM 22372 O O . HIS A 1 95 ? 17.159 7.462 -7.156 1.00 72.25 95 HIS A O 13
ATOM 22386 N N . GLN A 1 96 ? 17.874 9.333 -8.181 1.00 62.04 96 GLN A N 13
ATOM 22387 C CA . GLN A 1 96 ? 18.377 9.935 -6.975 1.00 30.12 96 GLN A CA 13
ATOM 22388 C C . GLN A 1 96 ? 17.257 10.525 -6.154 1.00 53.30 96 GLN A C 13
ATOM 22389 O O . GLN A 1 96 ? 16.172 10.832 -6.673 1.00 12.33 96 GLN A O 13
ATOM 22403 N N . GLY A 1 97 ? 17.507 10.668 -4.884 1.00 41.33 97 GLY A N 13
ATOM 22404 C CA . GLY A 1 97 ? 16.546 11.257 -4.013 1.00 71.23 97 GLY A CA 13
ATOM 22405 C C . GLY A 1 97 ? 16.860 12.707 -3.807 1.00 13.42 97 GLY A C 13
ATOM 22406 O O . GLY A 1 97 ? 17.936 13.045 -3.314 1.00 42.40 97 GLY A O 13
ATOM 22410 N N . LYS A 1 98 ? 15.968 13.558 -4.220 1.00 4.22 98 LYS A N 13
ATOM 22411 C CA . LYS A 1 98 ? 16.158 14.974 -4.065 1.00 32.12 98 LYS A CA 13
ATOM 22412 C C . LYS A 1 98 ? 15.744 15.400 -2.664 1.00 50.21 98 LYS A C 13
ATOM 22413 O O . LYS A 1 98 ? 14.612 15.149 -2.233 1.00 65.34 98 LYS A O 13
ATOM 22432 N N . HIS A 1 99 ? 16.668 15.999 -1.948 1.00 71.14 99 HIS A N 13
ATOM 22433 C CA . HIS A 1 99 ? 16.434 16.372 -0.576 1.00 51.44 99 HIS A CA 13
ATOM 22434 C C . HIS A 1 99 ? 15.567 17.592 -0.430 1.00 52.42 99 HIS A C 13
ATOM 22435 O O . HIS A 1 99 ? 16.024 18.736 -0.548 1.00 52.22 99 HIS A O 13
ATOM 22449 N N . GLU A 1 100 ? 14.320 17.334 -0.214 1.00 21.50 100 GLU A N 13
ATOM 22450 C CA . GLU A 1 100 ? 13.340 18.332 0.044 1.00 2.44 100 GLU A CA 13
ATOM 22451 C C . GLU A 1 100 ? 12.457 17.792 1.151 1.00 4.32 100 GLU A C 13
ATOM 22452 O O . GLU A 1 100 ? 11.820 16.744 0.983 1.00 2.05 100 GLU A O 13
ATOM 22464 N N . THR A 1 101 ? 12.447 18.468 2.276 1.00 52.34 101 THR A N 13
ATOM 22465 C CA . THR A 1 101 ? 11.735 17.985 3.439 1.00 33.51 101 THR A CA 13
ATOM 22466 C C . THR A 1 101 ? 10.224 18.035 3.266 1.00 61.34 101 THR A C 13
ATOM 22467 O O . THR A 1 101 ? 9.698 18.860 2.520 1.00 73.31 101 THR A O 13
ATOM 22478 N N . TYR A 1 102 ? 9.552 17.154 3.955 1.00 23.25 102 TYR A N 13
ATOM 22479 C CA . TYR A 1 102 ? 8.121 17.026 3.882 1.00 62.42 102 TYR A CA 13
ATOM 22480 C C . TYR A 1 102 ? 7.479 17.223 5.253 1.00 24.43 102 TYR A C 13
ATOM 22481 O O . TYR A 1 102 ? 7.792 16.521 6.205 1.00 61.04 102 TYR A O 13
ATOM 22499 N N . GLY A 1 103 ? 6.616 18.198 5.347 1.00 62.43 103 GLY A N 13
ATOM 22500 C CA . GLY A 1 103 ? 5.946 18.479 6.589 1.00 1.24 103 GLY A CA 13
ATOM 22501 C C . GLY A 1 103 ? 4.484 18.158 6.493 1.00 11.03 103 GLY A C 13
ATOM 22502 O O . GLY A 1 103 ? 3.715 18.919 5.890 1.00 44.40 103 GLY A O 13
ATOM 22506 N N . HIS A 1 104 ? 4.095 17.038 7.055 1.00 32.12 104 HIS A N 13
ATOM 22507 C CA . HIS A 1 104 ? 2.707 16.583 7.000 1.00 10.32 104 HIS A CA 13
ATOM 22508 C C . HIS A 1 104 ? 2.387 15.639 8.150 1.00 30.12 104 HIS A C 13
ATOM 22509 O O . HIS A 1 104 ? 1.424 14.868 8.077 1.00 75.22 104 HIS A O 13
ATOM 22523 N N . LYS A 1 105 ? 3.173 15.750 9.231 1.00 61.23 105 LYS A N 13
ATOM 22524 C CA . LYS A 1 105 ? 3.044 14.884 10.418 1.00 64.22 105 LYS A CA 13
ATOM 22525 C C . LYS A 1 105 ? 3.513 13.465 10.113 1.00 71.23 105 LYS A C 13
ATOM 22526 O O . LYS A 1 105 ? 4.075 13.197 9.039 1.00 62.33 105 LYS A O 13
ATOM 22545 N N . THR A 1 106 ? 3.322 12.576 11.052 1.00 74.12 106 THR A N 13
ATOM 22546 C CA . THR A 1 106 ? 3.727 11.215 10.881 1.00 3.30 106 THR A CA 13
ATOM 22547 C C . THR A 1 106 ? 2.555 10.374 10.385 1.00 31.03 106 THR A C 13
ATOM 22548 O O . THR A 1 106 ? 1.401 10.677 10.681 1.00 3.50 106 THR A O 13
ATOM 22559 N N . PRO A 1 107 ? 2.826 9.305 9.616 1.00 55.00 107 PRO A N 13
ATOM 22560 C CA . PRO A 1 107 ? 1.778 8.404 9.133 1.00 12.14 107 PRO A CA 13
ATOM 22561 C C . PRO A 1 107 ? 1.290 7.471 10.251 1.00 55.13 107 PRO A C 13
ATOM 22562 O O . PRO A 1 107 ? 0.368 6.682 10.069 1.00 3.21 107 PRO A O 13
ATOM 22573 N N . TYR A 1 108 ? 1.950 7.560 11.382 1.00 54.20 108 TYR A N 13
ATOM 22574 C CA . TYR A 1 108 ? 1.595 6.834 12.571 1.00 53.31 108 TYR A CA 13
ATOM 22575 C C . TYR A 1 108 ? 1.456 7.828 13.705 1.00 71.31 108 TYR A C 13
ATOM 22576 O O . TYR A 1 108 ? 0.323 8.259 13.983 1.00 38.15 108 TYR A O 13
ATOM 22595 N N . SER A 1 1 ? -12.575 19.331 6.092 1.00 42.10 1 SER A N 14
ATOM 22596 C CA . SER A 1 1 ? -13.580 18.449 5.533 1.00 21.12 1 SER A CA 14
ATOM 22597 C C . SER A 1 1 ? -13.225 17.006 5.849 1.00 50.23 1 SER A C 14
ATOM 22598 O O . SER A 1 1 ? -12.051 16.687 6.057 1.00 11.33 1 SER A O 14
ATOM 22608 N N . GLU A 1 2 ? -14.217 16.139 5.899 1.00 45.34 2 GLU A N 14
ATOM 22609 C CA . GLU A 1 2 ? -13.980 14.744 6.180 1.00 2.21 2 GLU A CA 14
ATOM 22610 C C . GLU A 1 2 ? -13.512 14.009 4.933 1.00 53.24 2 GLU A C 14
ATOM 22611 O O . GLU A 1 2 ? -14.335 13.522 4.138 1.00 14.45 2 GLU A O 14
ATOM 22623 N N . ALA A 1 3 ? -12.188 13.999 4.739 1.00 13.33 3 ALA A N 14
ATOM 22624 C CA . ALA A 1 3 ? -11.525 13.310 3.623 1.00 1.32 3 ALA A CA 14
ATOM 22625 C C . ALA A 1 3 ? -11.917 13.904 2.266 1.00 50.15 3 ALA A C 14
ATOM 22626 O O . ALA A 1 3 ? -12.466 15.013 2.191 1.00 43.00 3 ALA A O 14
ATOM 22633 N N . ILE A 1 4 ? -11.574 13.176 1.202 1.00 43.13 4 ILE A N 14
ATOM 22634 C CA . ILE A 1 4 ? -11.913 13.526 -0.182 1.00 71.53 4 ILE A CA 14
ATOM 22635 C C . ILE A 1 4 ? -11.092 14.716 -0.715 1.00 53.32 4 ILE A C 14
ATOM 22636 O O . ILE A 1 4 ? -10.218 14.531 -1.555 1.00 15.44 4 ILE A O 14
ATOM 22652 N N . LEU A 1 5 ? -11.355 15.910 -0.208 1.00 45.50 5 LEU A N 14
ATOM 22653 C CA . LEU A 1 5 ? -10.689 17.121 -0.706 1.00 1.22 5 LEU A CA 14
ATOM 22654 C C . LEU A 1 5 ? -9.192 17.184 -0.316 1.00 33.34 5 LEU A C 14
ATOM 22655 O O . LEU A 1 5 ? -8.328 17.191 -1.202 1.00 4.53 5 LEU A O 14
ATOM 22671 N N . PRO A 1 6 ? -8.835 17.206 1.008 1.00 23.35 6 PRO A N 14
ATOM 22672 C CA . PRO A 1 6 ? -7.424 17.259 1.418 1.00 11.33 6 PRO A CA 14
ATOM 22673 C C . PRO A 1 6 ? -6.764 15.888 1.305 1.00 52.23 6 PRO A C 14
ATOM 22674 O O . PRO A 1 6 ? -5.531 15.768 1.338 1.00 33.42 6 PRO A O 14
ATOM 22685 N N . ILE A 1 7 ? -7.610 14.874 1.117 1.00 40.31 7 ILE A N 14
ATOM 22686 C CA . ILE A 1 7 ? -7.222 13.475 1.089 1.00 54.04 7 ILE A CA 14
ATOM 22687 C C . ILE A 1 7 ? -6.596 13.110 2.433 1.00 25.12 7 ILE A C 14
ATOM 22688 O O . ILE A 1 7 ? -5.375 13.083 2.596 1.00 65.21 7 ILE A O 14
ATOM 22704 N N . ALA A 1 8 ? -7.446 12.903 3.394 1.00 41.13 8 ALA A N 14
ATOM 22705 C CA . ALA A 1 8 ? -7.035 12.638 4.741 1.00 54.43 8 ALA A CA 14
ATOM 22706 C C . ALA A 1 8 ? -7.979 11.649 5.350 1.00 30.52 8 ALA A C 14
ATOM 22707 O O . ALA A 1 8 ? -9.147 11.965 5.601 1.00 5.31 8 ALA A O 14
ATOM 22714 N N . SER A 1 9 ? -7.495 10.469 5.573 1.00 73.05 9 SER A N 14
ATOM 22715 C CA . SER A 1 9 ? -8.303 9.396 6.064 1.00 13.34 9 SER A CA 14
ATOM 22716 C C . SER A 1 9 ? -7.460 8.472 6.915 1.00 11.55 9 SER A C 14
ATOM 22717 O O . SER A 1 9 ? -6.324 8.147 6.541 1.00 24.31 9 SER A O 14
ATOM 22725 N N . SER A 1 10 ? -8.008 8.049 8.039 1.00 64.42 10 SER A N 14
ATOM 22726 C CA . SER A 1 10 ? -7.334 7.131 8.932 1.00 74.12 10 SER A CA 14
ATOM 22727 C C . SER A 1 10 ? -7.209 5.763 8.223 1.00 55.41 10 SER A C 14
ATOM 22728 O O . SER A 1 10 ? -6.311 4.956 8.518 1.00 12.01 10 SER A O 14
ATOM 22736 N N . CYS A 1 11 ? -8.111 5.531 7.282 1.00 54.34 11 CYS A N 14
ATOM 22737 C CA . CYS A 1 11 ? -8.084 4.371 6.447 1.00 53.41 11 CYS A CA 14
ATOM 22738 C C . CYS A 1 11 ? -8.192 4.769 4.988 1.00 52.43 11 CYS A C 14
ATOM 22739 O O . CYS A 1 11 ? -9.091 5.512 4.607 1.00 73.41 11 CYS A O 14
ATOM 22746 N N . CYS A 1 12 ? -7.271 4.303 4.186 1.00 72.24 12 CYS A N 14
ATOM 22747 C CA . CYS A 1 12 ? -7.368 4.506 2.769 1.00 11.32 12 CYS A CA 14
ATOM 22748 C C . CYS A 1 12 ? -8.230 3.394 2.216 1.00 73.31 12 CYS A C 14
ATOM 22749 O O . CYS A 1 12 ? -7.814 2.236 2.186 1.00 64.24 12 CYS A O 14
ATOM 22756 N N . THR A 1 13 ? -9.429 3.731 1.830 1.00 22.32 13 THR A N 14
ATOM 22757 C CA . THR A 1 13 ? -10.407 2.758 1.411 1.00 1.34 13 THR A CA 14
ATOM 22758 C C . THR A 1 13 ? -10.364 2.421 -0.082 1.00 53.43 13 THR A C 14
ATOM 22759 O O . THR A 1 13 ? -11.187 1.641 -0.575 1.00 63.44 13 THR A O 14
ATOM 22770 N N . GLU A 1 14 ? -9.417 2.976 -0.803 1.00 51.32 14 GLU A N 14
ATOM 22771 C CA . GLU A 1 14 ? -9.350 2.723 -2.221 1.00 42.50 14 GLU A CA 14
ATOM 22772 C C . GLU A 1 14 ? -7.925 2.701 -2.730 1.00 52.41 14 GLU A C 14
ATOM 22773 O O . GLU A 1 14 ? -7.082 3.456 -2.267 1.00 42.21 14 GLU A O 14
ATOM 22785 N N . VAL A 1 15 ? -7.670 1.845 -3.704 1.00 40.44 15 VAL A N 14
ATOM 22786 C CA . VAL A 1 15 ? -6.342 1.685 -4.278 1.00 44.24 15 VAL A CA 14
ATOM 22787 C C . VAL A 1 15 ? -6.418 1.590 -5.797 1.00 63.20 15 VAL A C 14
ATOM 22788 O O . VAL A 1 15 ? -7.455 1.210 -6.355 1.00 71.14 15 VAL A O 14
ATOM 22801 N N . SER A 1 16 ? -5.323 1.929 -6.453 1.00 45.30 16 SER A N 14
ATOM 22802 C CA . SER A 1 16 ? -5.233 1.871 -7.907 1.00 61.21 16 SER A CA 14
ATOM 22803 C C . SER A 1 16 ? -4.794 0.472 -8.363 1.00 31.42 16 SER A C 14
ATOM 22804 O O . SER A 1 16 ? -4.745 0.182 -9.558 1.00 53.52 16 SER A O 14
ATOM 22812 N N . HIS A 1 17 ? -4.494 -0.380 -7.378 1.00 43.51 17 HIS A N 14
ATOM 22813 C CA . HIS A 1 17 ? -4.001 -1.751 -7.583 1.00 23.43 17 HIS A CA 14
ATOM 22814 C C . HIS A 1 17 ? -2.623 -1.749 -8.233 1.00 32.42 17 HIS A C 14
ATOM 22815 O O . HIS A 1 17 ? -1.600 -1.826 -7.545 1.00 52.30 17 HIS A O 14
ATOM 22829 N N . HIS A 1 18 ? -2.603 -1.603 -9.537 1.00 21.21 18 HIS A N 14
ATOM 22830 C CA . HIS A 1 18 ? -1.380 -1.586 -10.301 1.00 32.23 18 HIS A CA 14
ATOM 22831 C C . HIS A 1 18 ? -1.065 -0.161 -10.702 1.00 64.23 18 HIS A C 14
ATOM 22832 O O . HIS A 1 18 ? -1.974 0.639 -10.928 1.00 24.42 18 HIS A O 14
ATOM 22846 N N . ILE A 1 19 ? 0.195 0.154 -10.808 1.00 72.20 19 ILE A N 14
ATOM 22847 C CA . ILE A 1 19 ? 0.624 1.523 -10.996 1.00 54.55 19 ILE A CA 14
ATOM 22848 C C . ILE A 1 19 ? 1.911 1.582 -11.826 1.00 31.23 19 ILE A C 14
ATOM 22849 O O . ILE A 1 19 ? 2.669 0.610 -11.872 1.00 20.24 19 ILE A O 14
ATOM 22865 N N . SER A 1 20 ? 2.144 2.704 -12.476 1.00 24.10 20 SER A N 14
ATOM 22866 C CA . SER A 1 20 ? 3.349 2.892 -13.244 1.00 62.22 20 SER A CA 14
ATOM 22867 C C . SER A 1 20 ? 4.468 3.321 -12.306 1.00 2.04 20 SER A C 14
ATOM 22868 O O . SER A 1 20 ? 4.234 4.064 -11.340 1.00 33.42 20 SER A O 14
ATOM 22876 N N . ARG A 1 21 ? 5.666 2.874 -12.586 1.00 24.51 21 ARG A N 14
ATOM 22877 C CA . ARG A 1 21 ? 6.784 3.125 -11.715 1.00 64.52 21 ARG A CA 14
ATOM 22878 C C . ARG A 1 21 ? 7.190 4.606 -11.724 1.00 65.54 21 ARG A C 14
ATOM 22879 O O . ARG A 1 21 ? 7.699 5.110 -10.744 1.00 71.32 21 ARG A O 14
ATOM 22900 N N . ARG A 1 22 ? 6.968 5.281 -12.856 1.00 2.21 22 ARG A N 14
ATOM 22901 C CA . ARG A 1 22 ? 7.278 6.723 -12.989 1.00 32.05 22 ARG A CA 14
ATOM 22902 C C . ARG A 1 22 ? 6.578 7.552 -11.912 1.00 21.23 22 ARG A C 14
ATOM 22903 O O . ARG A 1 22 ? 7.192 8.424 -11.301 1.00 42.30 22 ARG A O 14
ATOM 22924 N N . LEU A 1 23 ? 5.298 7.270 -11.675 1.00 20.10 23 LEU A N 14
ATOM 22925 C CA . LEU A 1 23 ? 4.568 7.927 -10.600 1.00 44.42 23 LEU A CA 14
ATOM 22926 C C . LEU A 1 23 ? 5.169 7.588 -9.266 1.00 13.21 23 LEU A C 14
ATOM 22927 O O . LEU A 1 23 ? 5.335 8.457 -8.409 1.00 45.15 23 LEU A O 14
ATOM 22943 N N . LEU A 1 24 ? 5.510 6.344 -9.106 1.00 61.42 24 LEU A N 14
ATOM 22944 C CA . LEU A 1 24 ? 6.066 5.856 -7.886 1.00 72.20 24 LEU A CA 14
ATOM 22945 C C . LEU A 1 24 ? 7.336 6.598 -7.521 1.00 54.53 24 LEU A C 14
ATOM 22946 O O . LEU A 1 24 ? 7.574 6.913 -6.370 1.00 54.53 24 LEU A O 14
ATOM 22962 N N . GLU A 1 25 ? 8.127 6.914 -8.498 1.00 63.22 25 GLU A N 14
ATOM 22963 C CA . GLU A 1 25 ? 9.372 7.597 -8.253 1.00 33.22 25 GLU A CA 14
ATOM 22964 C C . GLU A 1 25 ? 9.153 9.055 -7.831 1.00 33.14 25 GLU A C 14
ATOM 22965 O O . GLU A 1 25 ? 10.085 9.732 -7.397 1.00 4.11 25 GLU A O 14
ATOM 22977 N N . ARG A 1 26 ? 7.922 9.532 -7.969 1.00 14.34 26 ARG A N 14
ATOM 22978 C CA . ARG A 1 26 ? 7.571 10.875 -7.547 1.00 64.03 26 ARG A CA 14
ATOM 22979 C C . ARG A 1 26 ? 6.972 10.844 -6.139 1.00 54.42 26 ARG A C 14
ATOM 22980 O O . ARG A 1 26 ? 6.658 11.890 -5.555 1.00 44.30 26 ARG A O 14
ATOM 23001 N N . VAL A 1 27 ? 6.794 9.638 -5.615 1.00 42.25 27 VAL A N 14
ATOM 23002 C CA . VAL A 1 27 ? 6.328 9.445 -4.250 1.00 11.45 27 VAL A CA 14
ATOM 23003 C C . VAL A 1 27 ? 7.371 9.934 -3.279 1.00 63.23 27 VAL A C 14
ATOM 23004 O O . VAL A 1 27 ? 8.542 9.584 -3.397 1.00 45.32 27 VAL A O 14
ATOM 23017 N N . ASN A 1 28 ? 6.957 10.761 -2.345 1.00 43.22 28 ASN A N 14
ATOM 23018 C CA . ASN A 1 28 ? 7.878 11.272 -1.357 1.00 44.54 28 ASN A CA 14
ATOM 23019 C C . ASN A 1 28 ? 7.652 10.666 0.037 1.00 73.24 28 ASN A C 14
ATOM 23020 O O . ASN A 1 28 ? 8.576 10.588 0.846 1.00 35.04 28 ASN A O 14
ATOM 23031 N N . MET A 1 29 ? 6.442 10.224 0.326 1.00 14.23 29 MET A N 14
ATOM 23032 C CA . MET A 1 29 ? 6.186 9.589 1.620 1.00 1.23 29 MET A CA 14
ATOM 23033 C C . MET A 1 29 ? 5.478 8.276 1.376 1.00 13.31 29 MET A C 14
ATOM 23034 O O . MET A 1 29 ? 4.575 8.216 0.550 1.00 22.04 29 MET A O 14
ATOM 23048 N N . CYS A 1 30 ? 5.877 7.250 2.059 1.00 42.02 30 CYS A N 14
ATOM 23049 C CA . CYS A 1 30 ? 5.252 5.958 1.908 1.00 51.41 30 CYS A CA 14
ATOM 23050 C C . CYS A 1 30 ? 4.904 5.389 3.254 1.00 1.01 30 CYS A C 14
ATOM 23051 O O . CYS A 1 30 ? 5.738 5.383 4.174 1.00 42.23 30 CYS A O 14
ATOM 23058 N N . ARG A 1 31 ? 3.688 4.939 3.389 1.00 62.35 31 ARG A N 14
ATOM 23059 C CA . ARG A 1 31 ? 3.253 4.277 4.583 1.00 24.25 31 ARG A CA 14
ATOM 23060 C C . ARG A 1 31 ? 2.395 3.099 4.175 1.00 74.34 31 ARG A C 14
ATOM 23061 O O . ARG A 1 31 ? 1.532 3.239 3.326 1.00 34.33 31 ARG A O 14
ATOM 23082 N N . ILE A 1 32 ? 2.610 1.954 4.742 1.00 73.44 32 ILE A N 14
ATOM 23083 C CA . ILE A 1 32 ? 1.752 0.846 4.420 1.00 64.04 32 ILE A CA 14
ATOM 23084 C C . ILE A 1 32 ? 0.653 0.705 5.432 1.00 43.24 32 ILE A C 14
ATOM 23085 O O . ILE A 1 32 ? 0.900 0.582 6.625 1.00 64.20 32 ILE A O 14
ATOM 23101 N N . GLN A 1 33 ? -0.546 0.780 4.954 1.00 25.12 33 GLN A N 14
ATOM 23102 C CA . GLN A 1 33 ? -1.699 0.565 5.750 1.00 13.44 33 GLN A CA 14
ATOM 23103 C C . GLN A 1 33 ? -2.027 -0.900 5.669 1.00 54.40 33 GLN A C 14
ATOM 23104 O O . GLN A 1 33 ? -2.294 -1.418 4.591 1.00 32.21 33 GLN A O 14
ATOM 23118 N N . ARG A 1 34 ? -1.988 -1.558 6.776 1.00 51.22 34 ARG A N 14
ATOM 23119 C CA . ARG A 1 34 ? -2.199 -2.978 6.805 1.00 4.24 34 ARG A CA 14
ATOM 23120 C C . ARG A 1 34 ? -3.587 -3.327 7.300 1.00 53.44 34 ARG A C 14
ATOM 23121 O O . ARG A 1 34 ? -4.155 -2.638 8.179 1.00 42.33 34 ARG A O 14
ATOM 23142 N N . ALA A 1 35 ? -4.133 -4.376 6.734 1.00 54.23 35 ALA A N 14
ATOM 23143 C CA . ALA A 1 35 ? -5.390 -4.907 7.156 1.00 11.32 35 ALA A CA 14
ATOM 23144 C C . ALA A 1 35 ? -5.136 -5.769 8.362 1.00 63.13 35 ALA A C 14
ATOM 23145 O O . ALA A 1 35 ? -4.749 -6.939 8.241 1.00 74.43 35 ALA A O 14
ATOM 23152 N N . ASP A 1 36 ? -5.331 -5.177 9.513 1.00 54.32 36 ASP A N 14
ATOM 23153 C CA . ASP A 1 36 ? -5.027 -5.796 10.796 1.00 12.24 36 ASP A CA 14
ATOM 23154 C C . ASP A 1 36 ? -5.295 -4.790 11.876 1.00 5.03 36 ASP A C 14
ATOM 23155 O O . ASP A 1 36 ? -6.102 -5.020 12.760 1.00 35.34 36 ASP A O 14
ATOM 23164 N N . GLY A 1 37 ? -4.639 -3.653 11.771 1.00 50.45 37 GLY A N 14
ATOM 23165 C CA . GLY A 1 37 ? -4.782 -2.628 12.776 1.00 43.22 37 GLY A CA 14
ATOM 23166 C C . GLY A 1 37 ? -5.127 -1.280 12.202 1.00 0.14 37 GLY A C 14
ATOM 23167 O O . GLY A 1 37 ? -6.069 -0.642 12.661 1.00 23.01 37 GLY A O 14
ATOM 23171 N N . ASP A 1 38 ? -4.362 -0.840 11.190 1.00 74.33 38 ASP A N 14
ATOM 23172 C CA . ASP A 1 38 ? -4.576 0.485 10.563 1.00 71.22 38 ASP A CA 14
ATOM 23173 C C . ASP A 1 38 ? -5.969 0.581 10.016 1.00 50.32 38 ASP A C 14
ATOM 23174 O O . ASP A 1 38 ? -6.655 1.596 10.174 1.00 63.53 38 ASP A O 14
ATOM 23183 N N . CYS A 1 39 ? -6.369 -0.468 9.364 1.00 61.23 39 CYS A N 14
ATOM 23184 C CA . CYS A 1 39 ? -7.659 -0.574 8.781 1.00 64.32 39 CYS A CA 14
ATOM 23185 C C . CYS A 1 39 ? -7.882 -2.046 8.448 1.00 65.13 39 CYS A C 14
ATOM 23186 O O . CYS A 1 39 ? -7.048 -2.889 8.790 1.00 30.24 39 CYS A O 14
ATOM 23193 N N . ASP A 1 40 ? -8.973 -2.348 7.801 1.00 22.13 40 ASP A N 14
ATOM 23194 C CA . ASP A 1 40 ? -9.312 -3.700 7.385 1.00 61.23 40 ASP A CA 14
ATOM 23195 C C . ASP A 1 40 ? -9.079 -3.817 5.889 1.00 4.30 40 ASP A C 14
ATOM 23196 O O . ASP A 1 40 ? -9.719 -4.610 5.203 1.00 42.15 40 ASP A O 14
ATOM 23205 N N . LEU A 1 41 ? -8.110 -3.065 5.406 1.00 24.15 41 LEU A N 14
ATOM 23206 C CA . LEU A 1 41 ? -7.809 -2.979 4.001 1.00 34.14 41 LEU A CA 14
ATOM 23207 C C . LEU A 1 41 ? -6.334 -2.625 3.876 1.00 4.51 41 LEU A C 14
ATOM 23208 O O . LEU A 1 41 ? -5.871 -1.652 4.493 1.00 3.04 41 LEU A O 14
ATOM 23224 N N . ALA A 1 42 ? -5.598 -3.413 3.122 1.00 30.03 42 ALA A N 14
ATOM 23225 C CA . ALA A 1 42 ? -4.187 -3.165 2.936 1.00 2.13 42 ALA A CA 14
ATOM 23226 C C . ALA A 1 42 ? -3.978 -2.211 1.783 1.00 0.52 42 ALA A C 14
ATOM 23227 O O . ALA A 1 42 ? -4.353 -2.498 0.643 1.00 14.31 42 ALA A O 14
ATOM 23234 N N . ALA A 1 43 ? -3.385 -1.098 2.067 1.00 34.12 43 ALA A N 14
ATOM 23235 C CA . ALA A 1 43 ? -3.183 -0.085 1.079 1.00 45.43 43 ALA A CA 14
ATOM 23236 C C . ALA A 1 43 ? -1.865 0.584 1.291 1.00 12.11 43 ALA A C 14
ATOM 23237 O O . ALA A 1 43 ? -1.512 0.930 2.413 1.00 0.21 43 ALA A O 14
ATOM 23244 N N . VAL A 1 44 ? -1.131 0.759 0.246 1.00 41.10 44 VAL A N 14
ATOM 23245 C CA . VAL A 1 44 ? 0.097 1.476 0.346 1.00 52.04 44 VAL A CA 14
ATOM 23246 C C . VAL A 1 44 ? -0.218 2.930 0.136 1.00 1.41 44 VAL A C 14
ATOM 23247 O O . VAL A 1 44 ? -0.676 3.318 -0.938 1.00 5.00 44 VAL A O 14
ATOM 23260 N N . ILE A 1 45 ? -0.006 3.705 1.156 1.00 20.12 45 ILE A N 14
ATOM 23261 C CA . ILE A 1 45 ? -0.268 5.117 1.124 1.00 50.55 45 ILE A CA 14
ATOM 23262 C C . ILE A 1 45 ? 0.971 5.793 0.539 1.00 52.23 45 ILE A C 14
ATOM 23263 O O . ILE A 1 45 ? 2.060 5.744 1.130 1.00 55.32 45 ILE A O 14
ATOM 23279 N N . LEU A 1 46 ? 0.807 6.395 -0.604 1.00 74.22 46 LEU A N 14
ATOM 23280 C CA . LEU A 1 46 ? 1.884 7.040 -1.307 1.00 31.12 46 LEU A CA 14
ATOM 23281 C C . LEU A 1 46 ? 1.624 8.509 -1.384 1.00 52.04 46 LEU A C 14
ATOM 23282 O O . LEU A 1 46 ? 0.664 8.953 -2.008 1.00 24.45 46 LEU A O 14
ATOM 23298 N N . HIS A 1 47 ? 2.453 9.261 -0.766 1.00 34.44 47 HIS A N 14
ATOM 23299 C CA . HIS A 1 47 ? 2.296 10.682 -0.782 1.00 45.44 47 HIS A CA 14
ATOM 23300 C C . HIS A 1 47 ? 3.082 11.296 -1.858 1.00 23.12 47 HIS A C 14
ATOM 23301 O O . HIS A 1 47 ? 4.277 11.026 -2.019 1.00 2.51 47 HIS A O 14
ATOM 23315 N N . VAL A 1 48 ? 2.421 12.087 -2.595 1.00 11.22 48 VAL A N 14
ATOM 23316 C CA . VAL A 1 48 ? 2.985 12.897 -3.600 1.00 72.41 48 VAL A CA 14
ATOM 23317 C C . VAL A 1 48 ? 2.524 14.287 -3.222 1.00 34.25 48 VAL A C 14
ATOM 23318 O O . VAL A 1 48 ? 1.499 14.421 -2.546 1.00 24.45 48 VAL A O 14
ATOM 23331 N N . LYS A 1 49 ? 3.252 15.296 -3.566 1.00 11.24 49 LYS A N 14
ATOM 23332 C CA . LYS A 1 49 ? 2.830 16.651 -3.223 1.00 24.44 49 LYS A CA 14
ATOM 23333 C C . LYS A 1 49 ? 1.587 17.049 -4.040 1.00 24.54 49 LYS A C 14
ATOM 23334 O O . LYS A 1 49 ? 0.861 17.990 -3.699 1.00 42.00 49 LYS A O 14
ATOM 23353 N N . ARG A 1 50 ? 1.341 16.307 -5.095 1.00 5.53 50 ARG A N 14
ATOM 23354 C CA . ARG A 1 50 ? 0.272 16.603 -6.026 1.00 3.01 50 ARG A CA 14
ATOM 23355 C C . ARG A 1 50 ? -1.029 15.875 -5.612 1.00 1.12 50 ARG A C 14
ATOM 23356 O O . ARG A 1 50 ? -2.121 16.414 -5.772 1.00 63.22 50 ARG A O 14
ATOM 23377 N N . ARG A 1 51 ? -0.878 14.678 -5.019 1.00 42.50 51 ARG A N 14
ATOM 23378 C CA . ARG A 1 51 ? -2.006 13.827 -4.522 1.00 12.41 51 ARG A CA 14
ATOM 23379 C C . ARG A 1 51 ? -1.440 12.731 -3.622 1.00 30.42 51 ARG A C 14
ATOM 23380 O O . ARG A 1 51 ? -0.245 12.495 -3.626 1.00 2.02 51 ARG A O 14
ATOM 23401 N N . ARG A 1 52 ? -2.294 12.062 -2.873 1.00 34.21 52 ARG A N 14
ATOM 23402 C CA . ARG A 1 52 ? -1.878 10.923 -2.088 1.00 20.42 52 ARG A CA 14
ATOM 23403 C C . ARG A 1 52 ? -2.537 9.689 -2.712 1.00 24.14 52 ARG A C 14
ATOM 23404 O O . ARG A 1 52 ? -3.765 9.528 -2.649 1.00 63.23 52 ARG A O 14
ATOM 23425 N N . ILE A 1 53 ? -1.747 8.863 -3.339 1.00 13.03 53 ILE A N 14
ATOM 23426 C CA . ILE A 1 53 ? -2.256 7.711 -4.050 1.00 63.05 53 ILE A CA 14
ATOM 23427 C C . ILE A 1 53 ? -2.111 6.465 -3.191 1.00 54.41 53 ILE A C 14
ATOM 23428 O O . ILE A 1 53 ? -1.196 6.362 -2.403 1.00 74.22 53 ILE A O 14
ATOM 23444 N N . CYS A 1 54 ? -3.025 5.560 -3.321 1.00 43.34 54 CYS A N 14
ATOM 23445 C CA . CYS A 1 54 ? -2.941 4.302 -2.630 1.00 25.25 54 CYS A CA 14
ATOM 23446 C C . CYS A 1 54 ? -2.899 3.180 -3.632 1.00 52.43 54 CYS A C 14
ATOM 23447 O O . CYS A 1 54 ? -3.672 3.164 -4.596 1.00 1.14 54 CYS A O 14
ATOM 23454 N N . VAL A 1 55 ? -2.000 2.266 -3.442 1.00 4.24 55 VAL A N 14
ATOM 23455 C CA . VAL A 1 55 ? -1.873 1.130 -4.330 1.00 73.54 55 VAL A CA 14
ATOM 23456 C C . VAL A 1 55 ? -1.863 -0.157 -3.551 1.00 54.41 55 VAL A C 14
ATOM 23457 O O . VAL A 1 55 ? -1.801 -0.144 -2.316 1.00 1.04 55 VAL A O 14
ATOM 23470 N N . SER A 1 56 ? -1.937 -1.249 -4.253 1.00 74.52 56 SER A N 14
ATOM 23471 C CA . SER A 1 56 ? -1.913 -2.532 -3.652 1.00 33.22 56 SER A CA 14
ATOM 23472 C C . SER A 1 56 ? -0.466 -2.948 -3.372 1.00 35.42 56 SER A C 14
ATOM 23473 O O . SER A 1 56 ? 0.388 -2.887 -4.263 1.00 42.14 56 SER A O 14
ATOM 23481 N N . PRO A 1 57 ? -0.171 -3.393 -2.135 1.00 45.53 57 PRO A N 14
ATOM 23482 C CA . PRO A 1 57 ? 1.186 -3.822 -1.738 1.00 23.10 57 PRO A CA 14
ATOM 23483 C C . PRO A 1 57 ? 1.600 -5.120 -2.430 1.00 72.43 57 PRO A C 14
ATOM 23484 O O . PRO A 1 57 ? 2.727 -5.588 -2.291 1.00 31.42 57 PRO A O 14
ATOM 23495 N N . HIS A 1 58 ? 0.676 -5.686 -3.172 1.00 23.41 58 HIS A N 14
ATOM 23496 C CA . HIS A 1 58 ? 0.900 -6.937 -3.860 1.00 15.12 58 HIS A CA 14
ATOM 23497 C C . HIS A 1 58 ? 1.387 -6.701 -5.283 1.00 13.15 58 HIS A C 14
ATOM 23498 O O . HIS A 1 58 ? 1.720 -7.648 -5.990 1.00 52.42 58 HIS A O 14
ATOM 23512 N N . ASN A 1 59 ? 1.437 -5.445 -5.699 1.00 54.11 59 ASN A N 14
ATOM 23513 C CA . ASN A 1 59 ? 1.868 -5.117 -7.057 1.00 74.22 59 ASN A CA 14
ATOM 23514 C C . ASN A 1 59 ? 3.380 -5.236 -7.194 1.00 73.12 59 ASN A C 14
ATOM 23515 O O . ASN A 1 59 ? 4.139 -4.608 -6.436 1.00 32.14 59 ASN A O 14
ATOM 23526 N N . HIS A 1 60 ? 3.802 -6.031 -8.166 1.00 62.54 60 HIS A N 14
ATOM 23527 C CA . HIS A 1 60 ? 5.212 -6.291 -8.446 1.00 13.13 60 HIS A CA 14
ATOM 23528 C C . HIS A 1 60 ? 5.948 -4.986 -8.760 1.00 73.13 60 HIS A C 14
ATOM 23529 O O . HIS A 1 60 ? 7.063 -4.778 -8.312 1.00 13.33 60 HIS A O 14
ATOM 23543 N N . THR A 1 61 ? 5.302 -4.103 -9.510 1.00 14.35 61 THR A N 14
ATOM 23544 C CA . THR A 1 61 ? 5.908 -2.844 -9.906 1.00 21.11 61 THR A CA 14
ATOM 23545 C C . THR A 1 61 ? 6.247 -1.992 -8.678 1.00 43.32 61 THR A C 14
ATOM 23546 O O . THR A 1 61 ? 7.309 -1.370 -8.612 1.00 75.12 61 THR A O 14
ATOM 23557 N N . VAL A 1 62 ? 5.351 -1.998 -7.701 1.00 31.32 62 VAL A N 14
ATOM 23558 C CA . VAL A 1 62 ? 5.579 -1.303 -6.445 1.00 4.51 62 VAL A CA 14
ATOM 23559 C C . VAL A 1 62 ? 6.761 -1.907 -5.738 1.00 72.12 62 VAL A C 14
ATOM 23560 O O . VAL A 1 62 ? 7.635 -1.207 -5.285 1.00 10.21 62 VAL A O 14
ATOM 23573 N N . LYS A 1 63 ? 6.792 -3.204 -5.695 1.00 41.31 63 LYS A N 14
ATOM 23574 C CA . LYS A 1 63 ? 7.883 -3.920 -5.051 1.00 12.34 63 LYS A CA 14
ATOM 23575 C C . LYS A 1 63 ? 9.226 -3.711 -5.768 1.00 41.11 63 LYS A C 14
ATOM 23576 O O . LYS A 1 63 ? 10.280 -3.696 -5.124 1.00 42.53 63 LYS A O 14
ATOM 23595 N N . GLN A 1 64 ? 9.188 -3.530 -7.089 1.00 41.44 64 GLN A N 14
ATOM 23596 C CA . GLN A 1 64 ? 10.397 -3.349 -7.853 1.00 43.32 64 GLN A CA 14
ATOM 23597 C C . GLN A 1 64 ? 10.875 -1.930 -7.578 1.00 65.05 64 GLN A C 14
ATOM 23598 O O . GLN A 1 64 ? 12.060 -1.654 -7.482 1.00 21.34 64 GLN A O 14
ATOM 23612 N N . TRP A 1 65 ? 9.916 -1.048 -7.432 1.00 50.43 65 TRP A N 14
ATOM 23613 C CA . TRP A 1 65 ? 10.146 0.313 -7.073 1.00 65.54 65 TRP A CA 14
ATOM 23614 C C . TRP A 1 65 ? 10.748 0.407 -5.668 1.00 45.22 65 TRP A C 14
ATOM 23615 O O . TRP A 1 65 ? 11.745 1.089 -5.468 1.00 33.15 65 TRP A O 14
ATOM 23636 N N . MET A 1 66 ? 10.134 -0.296 -4.720 1.00 22.02 66 MET A N 14
ATOM 23637 C CA . MET A 1 66 ? 10.598 -0.360 -3.323 1.00 62.42 66 MET A CA 14
ATOM 23638 C C . MET A 1 66 ? 12.058 -0.781 -3.275 1.00 43.12 66 MET A C 14
ATOM 23639 O O . MET A 1 66 ? 12.860 -0.188 -2.571 1.00 54.03 66 MET A O 14
ATOM 23653 N N . LYS A 1 67 ? 12.373 -1.792 -4.062 1.00 61.21 67 LYS A N 14
ATOM 23654 C CA . LYS A 1 67 ? 13.704 -2.343 -4.209 1.00 21.42 67 LYS A CA 14
ATOM 23655 C C . LYS A 1 67 ? 14.713 -1.241 -4.565 1.00 54.14 67 LYS A C 14
ATOM 23656 O O . LYS A 1 67 ? 15.774 -1.101 -3.936 1.00 55.25 67 LYS A O 14
ATOM 23675 N N . VAL A 1 68 ? 14.354 -0.466 -5.554 1.00 4.42 68 VAL A N 14
ATOM 23676 C CA . VAL A 1 68 ? 15.202 0.563 -6.093 1.00 40.22 68 VAL A CA 14
ATOM 23677 C C . VAL A 1 68 ? 15.235 1.810 -5.199 1.00 40.12 68 VAL A C 14
ATOM 23678 O O . VAL A 1 68 ? 16.297 2.420 -4.988 1.00 11.11 68 VAL A O 14
ATOM 23691 N N . GLN A 1 69 ? 14.089 2.187 -4.668 1.00 43.01 69 GLN A N 14
ATOM 23692 C CA . GLN A 1 69 ? 13.994 3.373 -3.833 1.00 11.24 69 GLN A CA 14
ATOM 23693 C C . GLN A 1 69 ? 14.627 3.168 -2.487 1.00 3.32 69 GLN A C 14
ATOM 23694 O O . GLN A 1 69 ? 15.049 4.119 -1.851 1.00 31.34 69 GLN A O 14
ATOM 23708 N N . ALA A 1 70 ? 14.698 1.933 -2.057 1.00 44.03 70 ALA A N 14
ATOM 23709 C CA . ALA A 1 70 ? 15.283 1.603 -0.768 1.00 41.53 70 ALA A CA 14
ATOM 23710 C C . ALA A 1 70 ? 16.765 2.011 -0.702 1.00 33.42 70 ALA A C 14
ATOM 23711 O O . ALA A 1 70 ? 17.340 2.163 0.383 1.00 43.13 70 ALA A O 14
ATOM 23718 N N . ALA A 1 71 ? 17.375 2.140 -1.880 1.00 73.22 71 ALA A N 14
ATOM 23719 C CA . ALA A 1 71 ? 18.772 2.540 -2.029 1.00 64.54 71 ALA A CA 14
ATOM 23720 C C . ALA A 1 71 ? 19.023 3.977 -1.565 1.00 74.43 71 ALA A C 14
ATOM 23721 O O . ALA A 1 71 ? 20.165 4.422 -1.512 1.00 73.04 71 ALA A O 14
ATOM 23728 N N . LYS A 1 72 ? 17.954 4.692 -1.262 1.00 64.23 72 LYS A N 14
ATOM 23729 C CA . LYS A 1 72 ? 18.040 6.042 -0.742 1.00 31.31 72 LYS A CA 14
ATOM 23730 C C . LYS A 1 72 ? 18.636 6.026 0.635 1.00 30.55 72 LYS A C 14
ATOM 23731 O O . LYS A 1 72 ? 17.946 5.816 1.638 1.00 20.21 72 LYS A O 14
ATOM 23750 N N . LYS A 1 73 ? 19.919 6.217 0.676 1.00 62.01 73 LYS A N 14
ATOM 23751 C CA . LYS A 1 73 ? 20.662 6.119 1.882 1.00 52.55 73 LYS A CA 14
ATOM 23752 C C . LYS A 1 73 ? 20.523 7.382 2.724 1.00 32.43 73 LYS A C 14
ATOM 23753 O O . LYS A 1 73 ? 21.347 8.306 2.652 1.00 24.21 73 LYS A O 14
ATOM 23772 N N . ASN A 1 74 ? 19.414 7.444 3.437 1.00 11.02 74 ASN A N 14
ATOM 23773 C CA . ASN A 1 74 ? 19.103 8.538 4.383 1.00 34.15 74 ASN A CA 14
ATOM 23774 C C . ASN A 1 74 ? 17.823 8.241 5.143 1.00 24.12 74 ASN A C 14
ATOM 23775 O O . ASN A 1 74 ? 17.299 9.097 5.874 1.00 14.30 74 ASN A O 14
ATOM 23786 N N . GLY A 1 75 ? 17.339 7.024 5.005 1.00 12.24 75 GLY A N 14
ATOM 23787 C CA . GLY A 1 75 ? 16.137 6.641 5.673 1.00 64.21 75 GLY A CA 14
ATOM 23788 C C . GLY A 1 75 ? 15.022 6.398 4.701 1.00 31.04 75 GLY A C 14
ATOM 23789 O O . GLY A 1 75 ? 15.025 6.939 3.586 1.00 33.03 75 GLY A O 14
ATOM 23793 N N . LYS A 1 76 ? 14.079 5.593 5.099 1.00 65.53 76 LYS A N 14
ATOM 23794 C CA . LYS A 1 76 ? 12.950 5.282 4.272 1.00 43.44 76 LYS A CA 14
ATOM 23795 C C . LYS A 1 76 ? 11.959 6.416 4.334 1.00 72.12 76 LYS A C 14
ATOM 23796 O O . LYS A 1 76 ? 11.333 6.639 5.369 1.00 75.53 76 LYS A O 14
ATOM 23815 N N . GLY A 1 77 ? 11.839 7.159 3.263 1.00 51.11 77 GLY A N 14
ATOM 23816 C CA . GLY A 1 77 ? 10.848 8.191 3.251 1.00 50.22 77 GLY A CA 14
ATOM 23817 C C . GLY A 1 77 ? 9.726 7.764 2.395 1.00 22.00 77 GLY A C 14
ATOM 23818 O O . GLY A 1 77 ? 8.586 7.658 2.819 1.00 14.32 77 GLY A O 14
ATOM 23822 N N . ASN A 1 78 ? 10.068 7.479 1.192 1.00 3.05 78 ASN A N 14
ATOM 23823 C CA . ASN A 1 78 ? 9.148 6.999 0.212 1.00 42.40 78 ASN A CA 14
ATOM 23824 C C . ASN A 1 78 ? 9.273 5.515 0.038 1.00 20.30 78 ASN A C 14
ATOM 23825 O O . ASN A 1 78 ? 8.804 4.972 -0.936 1.00 22.32 78 ASN A O 14
ATOM 23836 N N . VAL A 1 79 ? 9.883 4.848 0.966 1.00 63.53 79 VAL A N 14
ATOM 23837 C CA . VAL A 1 79 ? 10.078 3.440 0.795 1.00 43.55 79 VAL A CA 14
ATOM 23838 C C . VAL A 1 79 ? 9.390 2.692 1.914 1.00 45.12 79 VAL A C 14
ATOM 23839 O O . VAL A 1 79 ? 9.396 3.146 3.057 1.00 11.41 79 VAL A O 14
ATOM 23852 N N . CYS A 1 80 ? 8.793 1.575 1.593 1.00 25.13 80 CYS A N 14
ATOM 23853 C CA . CYS A 1 80 ? 8.146 0.751 2.586 1.00 55.01 80 CYS A CA 14
ATOM 23854 C C . CYS A 1 80 ? 8.671 -0.681 2.562 1.00 30.25 80 CYS A C 14
ATOM 23855 O O . CYS A 1 80 ? 9.193 -1.160 3.569 1.00 52.33 80 CYS A O 14
ATOM 23862 N N . HIS A 1 81 ? 8.563 -1.367 1.423 1.00 61.11 81 HIS A N 14
ATOM 23863 C CA . HIS A 1 81 ? 9.088 -2.726 1.341 1.00 2.23 81 HIS A CA 14
ATOM 23864 C C . HIS A 1 81 ? 10.578 -2.682 1.189 1.00 44.04 81 HIS A C 14
ATOM 23865 O O . HIS A 1 81 ? 11.096 -2.410 0.115 1.00 64.24 81 HIS A O 14
ATOM 23879 N N . ARG A 1 82 ? 11.262 -2.908 2.259 1.00 55.32 82 ARG A N 14
ATOM 23880 C CA . ARG A 1 82 ? 12.688 -2.914 2.233 1.00 42.30 82 ARG A CA 14
ATOM 23881 C C . ARG A 1 82 ? 13.127 -4.337 1.853 1.00 10.03 82 ARG A C 14
ATOM 23882 O O . ARG A 1 82 ? 14.184 -4.548 1.234 1.00 72.30 82 ARG A O 14
ATOM 23903 N N . LYS A 1 83 ? 12.279 -5.305 2.187 1.00 24.44 83 LYS A N 14
ATOM 23904 C CA . LYS A 1 83 ? 12.524 -6.682 1.821 1.00 62.32 83 LYS A CA 14
ATOM 23905 C C . LYS A 1 83 ? 12.169 -6.881 0.352 1.00 20.24 83 LYS A C 14
ATOM 23906 O O . LYS A 1 83 ? 11.017 -7.159 0.025 1.00 12.55 83 LYS A O 14
ATOM 23925 N N . LYS A 1 84 ? 13.173 -6.643 -0.490 1.00 52.34 84 LYS A N 14
ATOM 23926 C CA . LYS A 1 84 ? 13.181 -6.750 -1.975 1.00 55.32 84 LYS A CA 14
ATOM 23927 C C . LYS A 1 84 ? 14.453 -6.155 -2.501 1.00 45.54 84 LYS A C 14
ATOM 23928 O O . LYS A 1 84 ? 14.867 -6.444 -3.627 1.00 53.00 84 LYS A O 14
ATOM 23947 N N . HIS A 1 85 ? 15.078 -5.312 -1.682 1.00 61.54 85 HIS A N 14
ATOM 23948 C CA . HIS A 1 85 ? 16.335 -4.676 -2.030 1.00 51.33 85 HIS A CA 14
ATOM 23949 C C . HIS A 1 85 ? 17.488 -5.705 -1.993 1.00 53.33 85 HIS A C 14
ATOM 23950 O O . HIS A 1 85 ? 18.292 -5.750 -1.054 1.00 51.34 85 HIS A O 14
ATOM 23964 N N . HIS A 1 86 ? 17.488 -6.579 -2.968 1.00 34.02 86 HIS A N 14
ATOM 23965 C CA . HIS A 1 86 ? 18.504 -7.597 -3.104 1.00 21.13 86 HIS A CA 14
ATOM 23966 C C . HIS A 1 86 ? 19.523 -7.147 -4.135 1.00 74.20 86 HIS A C 14
ATOM 23967 O O . HIS A 1 86 ? 20.727 -7.309 -3.953 1.00 60.52 86 HIS A O 14
ATOM 23981 N N . GLY A 1 87 ? 19.029 -6.565 -5.192 1.00 43.24 87 GLY A N 14
ATOM 23982 C CA . GLY A 1 87 ? 19.859 -6.070 -6.242 1.00 30.51 87 GLY A CA 14
ATOM 23983 C C . GLY A 1 87 ? 19.132 -4.993 -6.980 1.00 53.42 87 GLY A C 14
ATOM 23984 O O . GLY A 1 87 ? 17.924 -4.878 -6.817 1.00 15.23 87 GLY A O 14
ATOM 23988 N N . LYS A 1 88 ? 19.864 -4.216 -7.780 1.00 12.52 88 LYS A N 14
ATOM 23989 C CA . LYS A 1 88 ? 19.325 -3.077 -8.554 1.00 71.00 88 LYS A CA 14
ATOM 23990 C C . LYS A 1 88 ? 18.968 -1.918 -7.636 1.00 71.03 88 LYS A C 14
ATOM 23991 O O . LYS A 1 88 ? 18.011 -1.970 -6.860 1.00 45.22 88 LYS A O 14
ATOM 24010 N N . ARG A 1 89 ? 19.754 -0.877 -7.724 1.00 21.10 89 ARG A N 14
ATOM 24011 C CA . ARG A 1 89 ? 19.642 0.232 -6.824 1.00 34.23 89 ARG A CA 14
ATOM 24012 C C . ARG A 1 89 ? 20.242 1.481 -7.435 1.00 71.02 89 ARG A C 14
ATOM 24013 O O . ARG A 1 89 ? 21.150 1.399 -8.266 1.00 41.33 89 ARG A O 14
ATOM 24034 N N . ASN A 1 90 ? 19.727 2.628 -7.048 1.00 74.52 90 ASN A N 14
ATOM 24035 C CA . ASN A 1 90 ? 20.334 3.887 -7.430 1.00 74.52 90 ASN A CA 14
ATOM 24036 C C . ASN A 1 90 ? 20.268 4.898 -6.314 1.00 71.53 90 ASN A C 14
ATOM 24037 O O . ASN A 1 90 ? 19.177 5.308 -5.874 1.00 71.34 90 ASN A O 14
ATOM 24048 N N . SER A 1 91 ? 21.423 5.246 -5.823 1.00 64.13 91 SER A N 14
ATOM 24049 C CA . SER A 1 91 ? 21.576 6.301 -4.880 1.00 24.13 91 SER A CA 14
ATOM 24050 C C . SER A 1 91 ? 22.422 7.378 -5.540 1.00 21.13 91 SER A C 14
ATOM 24051 O O . SER A 1 91 ? 23.653 7.297 -5.561 1.00 4.34 91 SER A O 14
ATOM 24059 N N . ASN A 1 92 ? 21.753 8.335 -6.145 1.00 63.00 92 ASN A N 14
ATOM 24060 C CA . ASN A 1 92 ? 22.412 9.361 -6.942 1.00 1.52 92 ASN A CA 14
ATOM 24061 C C . ASN A 1 92 ? 21.481 10.538 -7.167 1.00 41.13 92 ASN A C 14
ATOM 24062 O O . ASN A 1 92 ? 21.896 11.696 -7.111 1.00 12.11 92 ASN A O 14
ATOM 24073 N N . ARG A 1 93 ? 20.231 10.234 -7.420 1.00 63.11 93 ARG A N 14
ATOM 24074 C CA . ARG A 1 93 ? 19.220 11.251 -7.660 1.00 74.54 93 ARG A CA 14
ATOM 24075 C C . ARG A 1 93 ? 18.846 11.893 -6.334 1.00 72.54 93 ARG A C 14
ATOM 24076 O O . ARG A 1 93 ? 18.722 11.187 -5.328 1.00 44.13 93 ARG A O 14
ATOM 24097 N N . ALA A 1 94 ? 18.685 13.192 -6.310 1.00 44.32 94 ALA A N 14
ATOM 24098 C CA . ALA A 1 94 ? 18.164 13.830 -5.124 1.00 33.05 94 ALA A CA 14
ATOM 24099 C C . ALA A 1 94 ? 16.692 13.494 -5.079 1.00 15.24 94 ALA A C 14
ATOM 24100 O O . ALA A 1 94 ? 15.918 13.953 -5.927 1.00 12.32 94 ALA A O 14
ATOM 24107 N N . HIS A 1 95 ? 16.302 12.667 -4.141 1.00 32.33 95 HIS A N 14
ATOM 24108 C CA . HIS A 1 95 ? 14.957 12.164 -4.150 1.00 42.42 95 HIS A CA 14
ATOM 24109 C C . HIS A 1 95 ? 14.038 13.049 -3.370 1.00 24.12 95 HIS A C 14
ATOM 24110 O O . HIS A 1 95 ? 14.451 13.749 -2.421 1.00 43.33 95 HIS A O 14
ATOM 24124 N N . GLN A 1 96 ? 12.819 13.029 -3.768 1.00 11.03 96 GLN A N 14
ATOM 24125 C CA . GLN A 1 96 ? 11.790 13.689 -3.072 1.00 42.23 96 GLN A CA 14
ATOM 24126 C C . GLN A 1 96 ? 11.303 12.688 -2.069 1.00 41.44 96 GLN A C 14
ATOM 24127 O O . GLN A 1 96 ? 10.799 11.632 -2.460 1.00 4.45 96 GLN A O 14
ATOM 24141 N N . GLY A 1 97 ? 11.498 12.948 -0.803 1.00 34.32 97 GLY A N 14
ATOM 24142 C CA . GLY A 1 97 ? 11.076 11.984 0.150 1.00 41.13 97 GLY A CA 14
ATOM 24143 C C . GLY A 1 97 ? 11.416 12.317 1.560 1.00 32.23 97 GLY A C 14
ATOM 24144 O O . GLY A 1 97 ? 12.157 13.272 1.834 1.00 32.05 97 GLY A O 14
ATOM 24148 N N . LYS A 1 98 ? 10.818 11.541 2.452 1.00 3.12 98 LYS A N 14
ATOM 24149 C CA . LYS A 1 98 ? 11.062 11.555 3.894 1.00 52.31 98 LYS A CA 14
ATOM 24150 C C . LYS A 1 98 ? 10.302 12.668 4.624 1.00 74.22 98 LYS A C 14
ATOM 24151 O O . LYS A 1 98 ? 9.834 12.465 5.738 1.00 24.25 98 LYS A O 14
ATOM 24170 N N . HIS A 1 99 ? 10.158 13.813 4.008 1.00 74.23 99 HIS A N 14
ATOM 24171 C CA . HIS A 1 99 ? 9.423 14.892 4.642 1.00 43.24 99 HIS A CA 14
ATOM 24172 C C . HIS A 1 99 ? 8.173 15.278 3.838 1.00 51.23 99 HIS A C 14
ATOM 24173 O O . HIS A 1 99 ? 8.258 15.892 2.769 1.00 54.34 99 HIS A O 14
ATOM 24187 N N . GLU A 1 100 ? 7.029 14.865 4.328 1.00 23.03 100 GLU A N 14
ATOM 24188 C CA . GLU A 1 100 ? 5.754 15.219 3.740 1.00 61.45 100 GLU A CA 14
ATOM 24189 C C . GLU A 1 100 ? 4.785 15.267 4.904 1.00 40.40 100 GLU A C 14
ATOM 24190 O O . GLU A 1 100 ? 4.441 14.229 5.472 1.00 60.11 100 GLU A O 14
ATOM 24202 N N . THR A 1 101 ? 4.402 16.439 5.297 1.00 4.53 101 THR A N 14
ATOM 24203 C CA . THR A 1 101 ? 3.574 16.585 6.450 1.00 3.23 101 THR A CA 14
ATOM 24204 C C . THR A 1 101 ? 2.103 16.643 6.113 1.00 23.54 101 THR A C 14
ATOM 24205 O O . THR A 1 101 ? 1.634 17.535 5.369 1.00 71.33 101 THR A O 14
ATOM 24216 N N . TYR A 1 102 ? 1.380 15.703 6.640 1.00 10.24 102 TYR A N 14
ATOM 24217 C CA . TYR A 1 102 ? -0.044 15.663 6.497 1.00 31.22 102 TYR A CA 14
ATOM 24218 C C . TYR A 1 102 ? -0.685 16.348 7.695 1.00 54.45 102 TYR A C 14
ATOM 24219 O O . TYR A 1 102 ? 0.015 16.714 8.638 1.00 55.21 102 TYR A O 14
ATOM 24237 N N . GLY A 1 103 ? -1.987 16.510 7.677 1.00 2.44 103 GLY A N 14
ATOM 24238 C CA . GLY A 1 103 ? -2.676 17.249 8.735 1.00 73.30 103 GLY A CA 14
ATOM 24239 C C . GLY A 1 103 ? -2.907 16.440 10.003 1.00 62.31 103 GLY A C 14
ATOM 24240 O O . GLY A 1 103 ? -3.945 16.596 10.659 1.00 51.23 103 GLY A O 14
ATOM 24244 N N . HIS A 1 104 ? -1.928 15.597 10.338 1.00 34.42 104 HIS A N 14
ATOM 24245 C CA . HIS A 1 104 ? -1.933 14.719 11.520 1.00 73.23 104 HIS A CA 14
ATOM 24246 C C . HIS A 1 104 ? -3.021 13.647 11.490 1.00 75.34 104 HIS A C 14
ATOM 24247 O O . HIS A 1 104 ? -4.081 13.808 10.871 1.00 0.31 104 HIS A O 14
ATOM 24261 N N . LYS A 1 105 ? -2.735 12.547 12.127 1.00 4.42 105 LYS A N 14
ATOM 24262 C CA . LYS A 1 105 ? -3.684 11.485 12.262 1.00 14.44 105 LYS A CA 14
ATOM 24263 C C . LYS A 1 105 ? -4.431 11.682 13.562 1.00 55.35 105 LYS A C 14
ATOM 24264 O O . LYS A 1 105 ? -3.961 11.287 14.633 1.00 32.20 105 LYS A O 14
ATOM 24283 N N . THR A 1 106 ? -5.535 12.356 13.480 1.00 1.44 106 THR A N 14
ATOM 24284 C CA . THR A 1 106 ? -6.324 12.645 14.633 1.00 53.21 106 THR A CA 14
ATOM 24285 C C . THR A 1 106 ? -7.427 11.601 14.799 1.00 62.44 106 THR A C 14
ATOM 24286 O O . THR A 1 106 ? -7.822 10.941 13.822 1.00 62.44 106 THR A O 14
ATOM 24297 N N . PRO A 1 107 ? -7.919 11.401 16.037 1.00 42.21 107 PRO A N 14
ATOM 24298 C CA . PRO A 1 107 ? -9.049 10.501 16.309 1.00 53.32 107 PRO A CA 14
ATOM 24299 C C . PRO A 1 107 ? -10.395 11.213 16.071 1.00 51.42 107 PRO A C 14
ATOM 24300 O O . PRO A 1 107 ? -11.460 10.764 16.522 1.00 14.42 107 PRO A O 14
ATOM 24311 N N . TYR A 1 108 ? -10.317 12.315 15.378 1.00 52.34 108 TYR A N 14
ATOM 24312 C CA . TYR A 1 108 ? -11.438 13.119 15.013 1.00 63.34 108 TYR A CA 14
ATOM 24313 C C . TYR A 1 108 ? -11.182 13.751 13.673 1.00 51.50 108 TYR A C 14
ATOM 24314 O O . TYR A 1 108 ? -11.819 13.356 12.699 1.00 38.85 108 TYR A O 14
ATOM 24333 N N . SER A 1 1 ? -14.085 23.379 -0.358 1.00 14.12 1 SER A N 15
ATOM 24334 C CA . SER A 1 1 ? -14.359 21.963 -0.372 1.00 43.42 1 SER A CA 15
ATOM 24335 C C . SER A 1 1 ? -13.590 21.298 0.755 1.00 62.42 1 SER A C 15
ATOM 24336 O O . SER A 1 1 ? -12.356 21.240 0.724 1.00 73.34 1 SER A O 15
ATOM 24346 N N . GLU A 1 2 ? -14.302 20.839 1.765 1.00 74.11 2 GLU A N 15
ATOM 24347 C CA . GLU A 1 2 ? -13.694 20.191 2.904 1.00 51.21 2 GLU A CA 15
ATOM 24348 C C . GLU A 1 2 ? -14.747 19.444 3.680 1.00 2.21 2 GLU A C 15
ATOM 24349 O O . GLU A 1 2 ? -15.945 19.615 3.425 1.00 20.40 2 GLU A O 15
ATOM 24361 N N . ALA A 1 3 ? -14.293 18.610 4.603 1.00 52.42 3 ALA A N 15
ATOM 24362 C CA . ALA A 1 3 ? -15.125 17.849 5.544 1.00 13.32 3 ALA A CA 15
ATOM 24363 C C . ALA A 1 3 ? -15.964 16.738 4.900 1.00 74.33 3 ALA A C 15
ATOM 24364 O O . ALA A 1 3 ? -16.005 15.620 5.426 1.00 44.15 3 ALA A O 15
ATOM 24371 N N . ILE A 1 4 ? -16.646 17.040 3.790 1.00 41.23 4 ILE A N 15
ATOM 24372 C CA . ILE A 1 4 ? -17.433 16.038 3.074 1.00 22.04 4 ILE A CA 15
ATOM 24373 C C . ILE A 1 4 ? -16.489 14.925 2.680 1.00 33.12 4 ILE A C 15
ATOM 24374 O O . ILE A 1 4 ? -16.713 13.755 2.981 1.00 52.21 4 ILE A O 15
ATOM 24390 N N . LEU A 1 5 ? -15.442 15.305 2.016 1.00 31.41 5 LEU A N 15
ATOM 24391 C CA . LEU A 1 5 ? -14.328 14.443 1.806 1.00 13.35 5 LEU A CA 15
ATOM 24392 C C . LEU A 1 5 ? -13.274 14.922 2.775 1.00 55.04 5 LEU A C 15
ATOM 24393 O O . LEU A 1 5 ? -12.783 16.056 2.634 1.00 43.43 5 LEU A O 15
ATOM 24409 N N . PRO A 1 6 ? -12.957 14.124 3.814 1.00 22.41 6 PRO A N 15
ATOM 24410 C CA . PRO A 1 6 ? -11.988 14.517 4.834 1.00 42.21 6 PRO A CA 15
ATOM 24411 C C . PRO A 1 6 ? -10.645 14.842 4.212 1.00 64.20 6 PRO A C 15
ATOM 24412 O O . PRO A 1 6 ? -10.002 13.966 3.606 1.00 13.52 6 PRO A O 15
ATOM 24423 N N . ILE A 1 7 ? -10.245 16.102 4.310 1.00 53.33 7 ILE A N 15
ATOM 24424 C CA . ILE A 1 7 ? -8.986 16.535 3.715 1.00 75.22 7 ILE A CA 15
ATOM 24425 C C . ILE A 1 7 ? -7.815 15.822 4.379 1.00 2.10 7 ILE A C 15
ATOM 24426 O O . ILE A 1 7 ? -7.712 15.798 5.612 1.00 3.24 7 ILE A O 15
ATOM 24442 N N . ALA A 1 8 ? -6.961 15.229 3.553 1.00 50.31 8 ALA A N 15
ATOM 24443 C CA . ALA A 1 8 ? -5.843 14.422 4.010 1.00 54.02 8 ALA A CA 15
ATOM 24444 C C . ALA A 1 8 ? -6.326 13.262 4.883 1.00 15.01 8 ALA A C 15
ATOM 24445 O O . ALA A 1 8 ? -6.266 13.314 6.122 1.00 11.31 8 ALA A O 15
ATOM 24452 N N . SER A 1 9 ? -6.859 12.253 4.240 1.00 21.30 9 SER A N 15
ATOM 24453 C CA . SER A 1 9 ? -7.374 11.108 4.926 1.00 71.22 9 SER A CA 15
ATOM 24454 C C . SER A 1 9 ? -6.257 10.121 5.263 1.00 44.00 9 SER A C 15
ATOM 24455 O O . SER A 1 9 ? -5.144 10.213 4.717 1.00 43.15 9 SER A O 15
ATOM 24463 N N . SER A 1 10 ? -6.534 9.205 6.158 1.00 52.42 10 SER A N 15
ATOM 24464 C CA . SER A 1 10 ? -5.520 8.323 6.649 1.00 43.43 10 SER A CA 15
ATOM 24465 C C . SER A 1 10 ? -5.608 6.927 6.022 1.00 53.14 10 SER A C 15
ATOM 24466 O O . SER A 1 10 ? -4.652 6.161 6.104 1.00 41.14 10 SER A O 15
ATOM 24474 N N . CYS A 1 11 ? -6.725 6.595 5.396 1.00 33.30 11 CYS A N 15
ATOM 24475 C CA . CYS A 1 11 ? -6.882 5.250 4.863 1.00 35.40 11 CYS A CA 15
ATOM 24476 C C . CYS A 1 11 ? -7.004 5.168 3.357 1.00 53.22 11 CYS A C 15
ATOM 24477 O O . CYS A 1 11 ? -7.367 6.125 2.676 1.00 35.53 11 CYS A O 15
ATOM 24484 N N . CYS A 1 12 ? -6.676 4.005 2.866 1.00 25.30 12 CYS A N 15
ATOM 24485 C CA . CYS A 1 12 ? -6.803 3.628 1.493 1.00 74.04 12 CYS A CA 15
ATOM 24486 C C . CYS A 1 12 ? -7.661 2.392 1.406 1.00 32.23 12 CYS A C 15
ATOM 24487 O O . CYS A 1 12 ? -7.186 1.272 1.540 1.00 15.14 12 CYS A O 15
ATOM 24494 N N . THR A 1 13 ? -8.934 2.606 1.271 1.00 3.31 13 THR A N 15
ATOM 24495 C CA . THR A 1 13 ? -9.892 1.536 1.170 1.00 11.31 13 THR A CA 15
ATOM 24496 C C . THR A 1 13 ? -10.051 1.163 -0.309 1.00 5.23 13 THR A C 15
ATOM 24497 O O . THR A 1 13 ? -10.577 0.102 -0.671 1.00 61.43 13 THR A O 15
ATOM 24508 N N . GLU A 1 14 ? -9.552 2.029 -1.147 1.00 14.11 14 GLU A N 15
ATOM 24509 C CA . GLU A 1 14 ? -9.568 1.831 -2.565 1.00 72.44 14 GLU A CA 15
ATOM 24510 C C . GLU A 1 14 ? -8.161 1.972 -3.049 1.00 55.31 14 GLU A C 15
ATOM 24511 O O . GLU A 1 14 ? -7.398 2.744 -2.478 1.00 65.11 14 GLU A O 15
ATOM 24523 N N . VAL A 1 15 ? -7.802 1.236 -4.065 1.00 44.54 15 VAL A N 15
ATOM 24524 C CA . VAL A 1 15 ? -6.459 1.288 -4.597 1.00 63.14 15 VAL A CA 15
ATOM 24525 C C . VAL A 1 15 ? -6.487 1.317 -6.109 1.00 25.41 15 VAL A C 15
ATOM 24526 O O . VAL A 1 15 ? -7.500 0.994 -6.724 1.00 63.23 15 VAL A O 15
ATOM 24539 N N . SER A 1 16 ? -5.383 1.713 -6.692 1.00 41.41 16 SER A N 15
ATOM 24540 C CA . SER A 1 16 ? -5.230 1.772 -8.126 1.00 71.31 16 SER A CA 15
ATOM 24541 C C . SER A 1 16 ? -4.828 0.393 -8.666 1.00 42.45 16 SER A C 15
ATOM 24542 O O . SER A 1 16 ? -4.767 0.185 -9.883 1.00 31.44 16 SER A O 15
ATOM 24550 N N . HIS A 1 17 ? -4.581 -0.543 -7.737 1.00 71.12 17 HIS A N 15
ATOM 24551 C CA . HIS A 1 17 ? -4.172 -1.921 -8.033 1.00 23.40 17 HIS A CA 15
ATOM 24552 C C . HIS A 1 17 ? -2.775 -1.972 -8.647 1.00 10.42 17 HIS A C 15
ATOM 24553 O O . HIS A 1 17 ? -1.792 -2.189 -7.942 1.00 33.53 17 HIS A O 15
ATOM 24567 N N . HIS A 1 18 ? -2.694 -1.731 -9.931 1.00 13.23 18 HIS A N 15
ATOM 24568 C CA . HIS A 1 18 ? -1.435 -1.713 -10.632 1.00 63.33 18 HIS A CA 15
ATOM 24569 C C . HIS A 1 18 ? -1.019 -0.271 -10.857 1.00 74.51 18 HIS A C 15
ATOM 24570 O O . HIS A 1 18 ? -1.878 0.600 -11.053 1.00 62.44 18 HIS A O 15
ATOM 24584 N N . ILE A 1 19 ? 0.259 -0.003 -10.820 1.00 51.13 19 ILE A N 15
ATOM 24585 C CA . ILE A 1 19 ? 0.731 1.349 -10.946 1.00 1.32 19 ILE A CA 15
ATOM 24586 C C . ILE A 1 19 ? 2.071 1.362 -11.673 1.00 62.53 19 ILE A C 15
ATOM 24587 O O . ILE A 1 19 ? 2.736 0.335 -11.768 1.00 70.31 19 ILE A O 15
ATOM 24603 N N . SER A 1 20 ? 2.431 2.495 -12.197 1.00 20.44 20 SER A N 15
ATOM 24604 C CA . SER A 1 20 ? 3.677 2.672 -12.884 1.00 40.43 20 SER A CA 15
ATOM 24605 C C . SER A 1 20 ? 4.671 3.441 -11.993 1.00 65.11 20 SER A C 15
ATOM 24606 O O . SER A 1 20 ? 4.262 4.280 -11.173 1.00 24.11 20 SER A O 15
ATOM 24614 N N . ARG A 1 21 ? 5.966 3.154 -12.154 1.00 3.44 21 ARG A N 15
ATOM 24615 C CA . ARG A 1 21 ? 7.021 3.831 -11.390 1.00 42.20 21 ARG A CA 15
ATOM 24616 C C . ARG A 1 21 ? 7.033 5.342 -11.539 1.00 51.45 21 ARG A C 15
ATOM 24617 O O . ARG A 1 21 ? 7.467 6.026 -10.641 1.00 4.12 21 ARG A O 15
ATOM 24638 N N . ARG A 1 22 ? 6.555 5.850 -12.676 1.00 32.35 22 ARG A N 15
ATOM 24639 C CA . ARG A 1 22 ? 6.480 7.314 -12.919 1.00 60.51 22 ARG A CA 15
ATOM 24640 C C . ARG A 1 22 ? 5.813 8.045 -11.746 1.00 55.44 22 ARG A C 15
ATOM 24641 O O . ARG A 1 22 ? 6.266 9.103 -11.334 1.00 53.53 22 ARG A O 15
ATOM 24662 N N . LEU A 1 23 ? 4.739 7.472 -11.224 1.00 71.03 23 LEU A N 15
ATOM 24663 C CA . LEU A 1 23 ? 4.050 8.054 -10.086 1.00 53.52 23 LEU A CA 15
ATOM 24664 C C . LEU A 1 23 ? 4.837 7.770 -8.815 1.00 4.52 23 LEU A C 15
ATOM 24665 O O . LEU A 1 23 ? 4.984 8.629 -7.950 1.00 4.32 23 LEU A O 15
ATOM 24681 N N . LEU A 1 24 ? 5.370 6.578 -8.746 1.00 72.52 24 LEU A N 15
ATOM 24682 C CA . LEU A 1 24 ? 6.040 6.073 -7.568 1.00 64.43 24 LEU A CA 15
ATOM 24683 C C . LEU A 1 24 ? 7.273 6.884 -7.215 1.00 74.24 24 LEU A C 15
ATOM 24684 O O . LEU A 1 24 ? 7.501 7.218 -6.060 1.00 42.21 24 LEU A O 15
ATOM 24700 N N . GLU A 1 25 ? 8.045 7.219 -8.204 1.00 14.51 25 GLU A N 15
ATOM 24701 C CA . GLU A 1 25 ? 9.269 7.984 -8.012 1.00 65.32 25 GLU A CA 15
ATOM 24702 C C . GLU A 1 25 ? 8.959 9.400 -7.483 1.00 53.41 25 GLU A C 15
ATOM 24703 O O . GLU A 1 25 ? 9.851 10.118 -7.014 1.00 23.44 25 GLU A O 15
ATOM 24715 N N . ARG A 1 26 ? 7.696 9.783 -7.572 1.00 73.40 26 ARG A N 15
ATOM 24716 C CA . ARG A 1 26 ? 7.223 11.077 -7.105 1.00 11.14 26 ARG A CA 15
ATOM 24717 C C . ARG A 1 26 ? 6.689 10.961 -5.664 1.00 13.21 26 ARG A C 15
ATOM 24718 O O . ARG A 1 26 ? 6.237 11.939 -5.084 1.00 74.54 26 ARG A O 15
ATOM 24739 N N . VAL A 1 27 ? 6.733 9.768 -5.110 1.00 1.35 27 VAL A N 15
ATOM 24740 C CA . VAL A 1 27 ? 6.223 9.520 -3.767 1.00 31.42 27 VAL A CA 15
ATOM 24741 C C . VAL A 1 27 ? 7.223 9.916 -2.686 1.00 4.33 27 VAL A C 15
ATOM 24742 O O . VAL A 1 27 ? 8.408 9.566 -2.760 1.00 22.34 27 VAL A O 15
ATOM 24755 N N . ASN A 1 28 ? 6.751 10.664 -1.699 1.00 24.35 28 ASN A N 15
ATOM 24756 C CA . ASN A 1 28 ? 7.585 11.029 -0.567 1.00 5.14 28 ASN A CA 15
ATOM 24757 C C . ASN A 1 28 ? 7.164 10.267 0.694 1.00 33.14 28 ASN A C 15
ATOM 24758 O O . ASN A 1 28 ? 7.988 10.007 1.557 1.00 74.44 28 ASN A O 15
ATOM 24769 N N . MET A 1 29 ? 5.885 9.898 0.798 1.00 13.43 29 MET A N 15
ATOM 24770 C CA . MET A 1 29 ? 5.420 9.176 1.988 1.00 31.23 29 MET A CA 15
ATOM 24771 C C . MET A 1 29 ? 4.889 7.826 1.612 1.00 72.14 29 MET A C 15
ATOM 24772 O O . MET A 1 29 ? 4.089 7.706 0.691 1.00 24.20 29 MET A O 15
ATOM 24786 N N . CYS A 1 30 ? 5.319 6.833 2.322 1.00 43.41 30 CYS A N 15
ATOM 24787 C CA . CYS A 1 30 ? 4.872 5.489 2.112 1.00 22.22 30 CYS A CA 15
ATOM 24788 C C . CYS A 1 30 ? 4.322 4.950 3.412 1.00 32.44 30 CYS A C 15
ATOM 24789 O O . CYS A 1 30 ? 4.971 5.051 4.463 1.00 53.32 30 CYS A O 15
ATOM 24796 N N . ARG A 1 31 ? 3.133 4.422 3.360 1.00 10.03 31 ARG A N 15
ATOM 24797 C CA . ARG A 1 31 ? 2.494 3.850 4.514 1.00 13.24 31 ARG A CA 15
ATOM 24798 C C . ARG A 1 31 ? 1.812 2.538 4.152 1.00 50.13 31 ARG A C 15
ATOM 24799 O O . ARG A 1 31 ? 1.006 2.480 3.225 1.00 42.11 31 ARG A O 15
ATOM 24820 N N . ILE A 1 32 ? 2.143 1.493 4.878 1.00 33.04 32 ILE A N 15
ATOM 24821 C CA . ILE A 1 32 ? 1.520 0.209 4.669 1.00 34.41 32 ILE A CA 15
ATOM 24822 C C . ILE A 1 32 ? 0.348 0.089 5.621 1.00 13.55 32 ILE A C 15
ATOM 24823 O O . ILE A 1 32 ? 0.517 0.020 6.846 1.00 32.14 32 ILE A O 15
ATOM 24839 N N . GLN A 1 33 ? -0.812 0.106 5.060 1.00 34.34 33 GLN A N 15
ATOM 24840 C CA . GLN A 1 33 ? -2.033 -0.033 5.793 1.00 34.10 33 GLN A CA 15
ATOM 24841 C C . GLN A 1 33 ? -2.339 -1.499 5.885 1.00 24.14 33 GLN A C 15
ATOM 24842 O O . GLN A 1 33 ? -2.197 -2.209 4.898 1.00 23.43 33 GLN A O 15
ATOM 24856 N N . ARG A 1 34 ? -2.726 -1.963 7.033 1.00 62.53 34 ARG A N 15
ATOM 24857 C CA . ARG A 1 34 ? -3.041 -3.355 7.174 1.00 62.53 34 ARG A CA 15
ATOM 24858 C C . ARG A 1 34 ? -4.442 -3.506 7.711 1.00 13.51 34 ARG A C 15
ATOM 24859 O O . ARG A 1 34 ? -4.930 -2.631 8.457 1.00 54.03 34 ARG A O 15
ATOM 24880 N N . ALA A 1 35 ? -5.101 -4.579 7.331 1.00 34.33 35 ALA A N 15
ATOM 24881 C CA . ALA A 1 35 ? -6.422 -4.846 7.813 1.00 75.15 35 ALA A CA 15
ATOM 24882 C C . ALA A 1 35 ? -6.341 -5.340 9.238 1.00 1.34 35 ALA A C 15
ATOM 24883 O O . ALA A 1 35 ? -6.050 -6.519 9.482 1.00 34.34 35 ALA A O 15
ATOM 24890 N N . ASP A 1 36 ? -6.540 -4.430 10.168 1.00 41.23 36 ASP A N 15
ATOM 24891 C CA . ASP A 1 36 ? -6.506 -4.726 11.597 1.00 43.00 36 ASP A CA 15
ATOM 24892 C C . ASP A 1 36 ? -6.841 -3.492 12.400 1.00 24.12 36 ASP A C 15
ATOM 24893 O O . ASP A 1 36 ? -7.931 -3.381 12.950 1.00 54.02 36 ASP A O 15
ATOM 24902 N N . GLY A 1 37 ? -5.923 -2.553 12.441 1.00 42.10 37 GLY A N 15
ATOM 24903 C CA . GLY A 1 37 ? -6.129 -1.375 13.239 1.00 62.12 37 GLY A CA 15
ATOM 24904 C C . GLY A 1 37 ? -6.244 -0.124 12.422 1.00 63.12 37 GLY A C 15
ATOM 24905 O O . GLY A 1 37 ? -6.951 0.806 12.814 1.00 30.23 37 GLY A O 15
ATOM 24909 N N . ASP A 1 38 ? -5.537 -0.089 11.295 1.00 21.31 38 ASP A N 15
ATOM 24910 C CA . ASP A 1 38 ? -5.574 1.059 10.400 1.00 64.10 38 ASP A CA 15
ATOM 24911 C C . ASP A 1 38 ? -6.955 1.183 9.819 1.00 64.43 38 ASP A C 15
ATOM 24912 O O . ASP A 1 38 ? -7.699 2.088 10.152 1.00 45.22 38 ASP A O 15
ATOM 24921 N N . CYS A 1 39 ? -7.287 0.235 8.985 1.00 55.12 39 CYS A N 15
ATOM 24922 C CA . CYS A 1 39 ? -8.572 0.128 8.328 1.00 44.20 39 CYS A CA 15
ATOM 24923 C C . CYS A 1 39 ? -8.775 -1.303 7.860 1.00 71.31 39 CYS A C 15
ATOM 24924 O O . CYS A 1 39 ? -7.880 -2.133 8.024 1.00 15.54 39 CYS A O 15
ATOM 24931 N N . ASP A 1 40 ? -9.924 -1.588 7.289 1.00 74.21 40 ASP A N 15
ATOM 24932 C CA . ASP A 1 40 ? -10.325 -2.960 6.888 1.00 32.43 40 ASP A CA 15
ATOM 24933 C C . ASP A 1 40 ? -9.664 -3.467 5.603 1.00 34.41 40 ASP A C 15
ATOM 24934 O O . ASP A 1 40 ? -10.203 -4.359 4.949 1.00 13.43 40 ASP A O 15
ATOM 24943 N N . LEU A 1 41 ? -8.485 -2.985 5.279 1.00 53.21 41 LEU A N 15
ATOM 24944 C CA . LEU A 1 41 ? -7.838 -3.381 4.041 1.00 4.24 41 LEU A CA 15
ATOM 24945 C C . LEU A 1 41 ? -6.345 -3.169 4.135 1.00 34.12 41 LEU A C 15
ATOM 24946 O O . LEU A 1 41 ? -5.892 -2.232 4.786 1.00 31.42 41 LEU A O 15
ATOM 24962 N N . ALA A 1 42 ? -5.591 -4.031 3.509 1.00 41.53 42 ALA A N 15
ATOM 24963 C CA . ALA A 1 42 ? -4.171 -3.849 3.417 1.00 5.11 42 ALA A CA 15
ATOM 24964 C C . ALA A 1 42 ? -3.877 -3.127 2.116 1.00 32.15 42 ALA A C 15
ATOM 24965 O O . ALA A 1 42 ? -4.204 -3.626 1.034 1.00 51.01 42 ALA A O 15
ATOM 24972 N N . ALA A 1 43 ? -3.286 -1.964 2.208 1.00 54.32 43 ALA A N 15
ATOM 24973 C CA . ALA A 1 43 ? -3.030 -1.155 1.035 1.00 75.15 43 ALA A CA 15
ATOM 24974 C C . ALA A 1 43 ? -1.788 -0.323 1.219 1.00 64.15 43 ALA A C 15
ATOM 24975 O O . ALA A 1 43 ? -1.358 -0.082 2.349 1.00 4.21 43 ALA A O 15
ATOM 24982 N N . VAL A 1 44 ? -1.202 0.101 0.128 1.00 43.43 44 VAL A N 15
ATOM 24983 C CA . VAL A 1 44 ? -0.049 0.953 0.186 1.00 55.34 44 VAL A CA 15
ATOM 24984 C C . VAL A 1 44 ? -0.489 2.383 -0.068 1.00 44.41 44 VAL A C 15
ATOM 24985 O O . VAL A 1 44 ? -0.939 2.727 -1.169 1.00 62.34 44 VAL A O 15
ATOM 24998 N N . ILE A 1 45 ? -0.407 3.175 0.952 1.00 21.54 45 ILE A N 15
ATOM 24999 C CA . ILE A 1 45 ? -0.748 4.565 0.902 1.00 74.43 45 ILE A CA 15
ATOM 25000 C C . ILE A 1 45 ? 0.509 5.350 0.493 1.00 2.34 45 ILE A C 15
ATOM 25001 O O . ILE A 1 45 ? 1.523 5.328 1.204 1.00 54.42 45 ILE A O 15
ATOM 25017 N N . LEU A 1 46 ? 0.450 6.003 -0.641 1.00 70.04 46 LEU A N 15
ATOM 25018 C CA . LEU A 1 46 ? 1.584 6.738 -1.179 1.00 1.31 46 LEU A CA 15
ATOM 25019 C C . LEU A 1 46 ? 1.256 8.208 -1.293 1.00 42.13 46 LEU A C 15
ATOM 25020 O O . LEU A 1 46 ? 0.239 8.579 -1.852 1.00 53.24 46 LEU A O 15
ATOM 25036 N N . HIS A 1 47 ? 2.103 9.040 -0.768 1.00 71.14 47 HIS A N 15
ATOM 25037 C CA . HIS A 1 47 ? 1.856 10.474 -0.788 1.00 40.01 47 HIS A CA 15
ATOM 25038 C C . HIS A 1 47 ? 2.787 11.196 -1.688 1.00 42.32 47 HIS A C 15
ATOM 25039 O O . HIS A 1 47 ? 4.014 11.020 -1.626 1.00 52.30 47 HIS A O 15
ATOM 25053 N N . VAL A 1 48 ? 2.207 11.982 -2.522 1.00 74.51 48 VAL A N 15
ATOM 25054 C CA . VAL A 1 48 ? 2.882 12.879 -3.391 1.00 54.42 48 VAL A CA 15
ATOM 25055 C C . VAL A 1 48 ? 2.517 14.264 -2.866 1.00 22.03 48 VAL A C 15
ATOM 25056 O O . VAL A 1 48 ? 1.467 14.404 -2.224 1.00 1.15 48 VAL A O 15
ATOM 25069 N N . LYS A 1 49 ? 3.364 15.254 -3.090 1.00 62.04 49 LYS A N 15
ATOM 25070 C CA . LYS A 1 49 ? 3.175 16.611 -2.533 1.00 12.22 49 LYS A CA 15
ATOM 25071 C C . LYS A 1 49 ? 1.765 17.183 -2.713 1.00 53.33 49 LYS A C 15
ATOM 25072 O O . LYS A 1 49 ? 1.286 17.921 -1.850 1.00 51.41 49 LYS A O 15
ATOM 25091 N N . ARG A 1 50 ? 1.103 16.869 -3.804 1.00 63.42 50 ARG A N 15
ATOM 25092 C CA . ARG A 1 50 ? -0.232 17.418 -4.025 1.00 70.33 50 ARG A CA 15
ATOM 25093 C C . ARG A 1 50 ? -1.328 16.400 -3.807 1.00 34.42 50 ARG A C 15
ATOM 25094 O O . ARG A 1 50 ? -2.429 16.745 -3.366 1.00 75.13 50 ARG A O 15
ATOM 25115 N N . ARG A 1 51 ? -1.041 15.153 -4.083 1.00 43.25 51 ARG A N 15
ATOM 25116 C CA . ARG A 1 51 ? -2.061 14.110 -3.957 1.00 0.44 51 ARG A CA 15
ATOM 25117 C C . ARG A 1 51 ? -1.513 12.811 -3.418 1.00 61.53 51 ARG A C 15
ATOM 25118 O O . ARG A 1 51 ? -0.352 12.498 -3.580 1.00 12.35 51 ARG A O 15
ATOM 25139 N N . ARG A 1 52 ? -2.370 12.075 -2.785 1.00 4.40 52 ARG A N 15
ATOM 25140 C CA . ARG A 1 52 ? -2.063 10.773 -2.243 1.00 63.14 52 ARG A CA 15
ATOM 25141 C C . ARG A 1 52 ? -2.692 9.703 -3.141 1.00 35.52 52 ARG A C 15
ATOM 25142 O O . ARG A 1 52 ? -3.861 9.827 -3.546 1.00 23.11 52 ARG A O 15
ATOM 25163 N N . ILE A 1 53 ? -1.930 8.687 -3.468 1.00 51.30 53 ILE A N 15
ATOM 25164 C CA . ILE A 1 53 ? -2.382 7.596 -4.307 1.00 23.31 53 ILE A CA 15
ATOM 25165 C C . ILE A 1 53 ? -2.308 6.296 -3.506 1.00 41.45 53 ILE A C 15
ATOM 25166 O O . ILE A 1 53 ? -1.442 6.140 -2.655 1.00 74.05 53 ILE A O 15
ATOM 25182 N N . CYS A 1 54 ? -3.211 5.400 -3.758 1.00 4.10 54 CYS A N 15
ATOM 25183 C CA . CYS A 1 54 ? -3.272 4.157 -3.030 1.00 54.44 54 CYS A CA 15
ATOM 25184 C C . CYS A 1 54 ? -3.026 2.993 -3.981 1.00 2.22 54 CYS A C 15
ATOM 25185 O O . CYS A 1 54 ? -3.635 2.924 -5.044 1.00 3.02 54 CYS A O 15
ATOM 25192 N N . VAL A 1 55 ? -2.136 2.094 -3.624 1.00 64.03 55 VAL A N 15
ATOM 25193 C CA . VAL A 1 55 ? -1.792 0.976 -4.495 1.00 14.13 55 VAL A CA 15
ATOM 25194 C C . VAL A 1 55 ? -1.881 -0.346 -3.726 1.00 40.13 55 VAL A C 15
ATOM 25195 O O . VAL A 1 55 ? -1.849 -0.353 -2.494 1.00 0.24 55 VAL A O 15
ATOM 25208 N N . SER A 1 56 ? -2.026 -1.439 -4.449 1.00 14.12 56 SER A N 15
ATOM 25209 C CA . SER A 1 56 ? -2.060 -2.747 -3.884 1.00 34.42 56 SER A CA 15
ATOM 25210 C C . SER A 1 56 ? -0.645 -3.151 -3.416 1.00 54.55 56 SER A C 15
ATOM 25211 O O . SER A 1 56 ? 0.331 -2.959 -4.143 1.00 32.14 56 SER A O 15
ATOM 25219 N N . PRO A 1 57 ? -0.514 -3.731 -2.199 1.00 41.21 57 PRO A N 15
ATOM 25220 C CA . PRO A 1 57 ? 0.791 -4.094 -1.626 1.00 24.31 57 PRO A CA 15
ATOM 25221 C C . PRO A 1 57 ? 1.468 -5.231 -2.363 1.00 42.41 57 PRO A C 15
ATOM 25222 O O . PRO A 1 57 ? 2.640 -5.489 -2.161 1.00 70.22 57 PRO A O 15
ATOM 25233 N N . HIS A 1 58 ? 0.732 -5.897 -3.208 1.00 74.23 58 HIS A N 15
ATOM 25234 C CA . HIS A 1 58 ? 1.249 -7.050 -3.927 1.00 62.11 58 HIS A CA 15
ATOM 25235 C C . HIS A 1 58 ? 1.676 -6.675 -5.338 1.00 40.31 58 HIS A C 15
ATOM 25236 O O . HIS A 1 58 ? 2.046 -7.537 -6.142 1.00 42.24 58 HIS A O 15
ATOM 25250 N N . ASN A 1 59 ? 1.649 -5.388 -5.626 1.00 52.34 59 ASN A N 15
ATOM 25251 C CA . ASN A 1 59 ? 2.031 -4.892 -6.934 1.00 42.33 59 ASN A CA 15
ATOM 25252 C C . ASN A 1 59 ? 3.543 -5.010 -7.146 1.00 60.33 59 ASN A C 15
ATOM 25253 O O . ASN A 1 59 ? 4.333 -4.519 -6.330 1.00 2.53 59 ASN A O 15
ATOM 25264 N N . HIS A 1 60 ? 3.939 -5.655 -8.248 1.00 13.42 60 HIS A N 15
ATOM 25265 C CA . HIS A 1 60 ? 5.352 -5.923 -8.531 1.00 53.41 60 HIS A CA 15
ATOM 25266 C C . HIS A 1 60 ? 6.126 -4.633 -8.808 1.00 72.02 60 HIS A C 15
ATOM 25267 O O . HIS A 1 60 ? 7.304 -4.524 -8.474 1.00 2.04 60 HIS A O 15
ATOM 25281 N N . THR A 1 61 ? 5.456 -3.666 -9.415 1.00 42.33 61 THR A N 15
ATOM 25282 C CA . THR A 1 61 ? 6.070 -2.404 -9.751 1.00 13.42 61 THR A CA 15
ATOM 25283 C C . THR A 1 61 ? 6.424 -1.653 -8.459 1.00 51.22 61 THR A C 15
ATOM 25284 O O . THR A 1 61 ? 7.496 -1.049 -8.347 1.00 44.34 61 THR A O 15
ATOM 25295 N N . VAL A 1 62 ? 5.520 -1.719 -7.490 1.00 51.20 62 VAL A N 15
ATOM 25296 C CA . VAL A 1 62 ? 5.761 -1.176 -6.164 1.00 32.41 62 VAL A CA 15
ATOM 25297 C C . VAL A 1 62 ? 6.933 -1.878 -5.505 1.00 13.43 62 VAL A C 15
ATOM 25298 O O . VAL A 1 62 ? 7.801 -1.225 -4.954 1.00 32.22 62 VAL A O 15
ATOM 25311 N N . LYS A 1 63 ? 6.965 -3.208 -5.601 1.00 61.21 63 LYS A N 15
ATOM 25312 C CA . LYS A 1 63 ? 8.078 -4.002 -5.027 1.00 43.52 63 LYS A CA 15
ATOM 25313 C C . LYS A 1 63 ? 9.414 -3.511 -5.591 1.00 23.11 63 LYS A C 15
ATOM 25314 O O . LYS A 1 63 ? 10.391 -3.340 -4.865 1.00 32.04 63 LYS A O 15
ATOM 25333 N N . GLN A 1 64 ? 9.429 -3.258 -6.898 1.00 11.34 64 GLN A N 15
ATOM 25334 C CA . GLN A 1 64 ? 10.606 -2.758 -7.565 1.00 75.32 64 GLN A CA 15
ATOM 25335 C C . GLN A 1 64 ? 10.969 -1.390 -7.101 1.00 4.12 64 GLN A C 15
ATOM 25336 O O . GLN A 1 64 ? 12.114 -1.139 -6.743 1.00 62.13 64 GLN A O 15
ATOM 25350 N N . TRP A 1 65 ? 9.994 -0.518 -7.099 1.00 22.12 65 TRP A N 15
ATOM 25351 C CA . TRP A 1 65 ? 10.170 0.831 -6.659 1.00 23.31 65 TRP A CA 15
ATOM 25352 C C . TRP A 1 65 ? 10.726 0.874 -5.241 1.00 10.31 65 TRP A C 15
ATOM 25353 O O . TRP A 1 65 ? 11.675 1.588 -4.978 1.00 15.14 65 TRP A O 15
ATOM 25374 N N . MET A 1 66 ? 10.145 0.080 -4.361 1.00 31.42 66 MET A N 15
ATOM 25375 C CA . MET A 1 66 ? 10.598 -0.023 -2.960 1.00 63.53 66 MET A CA 15
ATOM 25376 C C . MET A 1 66 ? 12.092 -0.319 -2.880 1.00 22.21 66 MET A C 15
ATOM 25377 O O . MET A 1 66 ? 12.838 0.406 -2.241 1.00 73.43 66 MET A O 15
ATOM 25391 N N . LYS A 1 67 ? 12.518 -1.353 -3.571 1.00 3.44 67 LYS A N 15
ATOM 25392 C CA . LYS A 1 67 ? 13.882 -1.800 -3.526 1.00 21.35 67 LYS A CA 15
ATOM 25393 C C . LYS A 1 67 ? 14.813 -0.742 -4.151 1.00 60.51 67 LYS A C 15
ATOM 25394 O O . LYS A 1 67 ? 15.885 -0.435 -3.605 1.00 73.01 67 LYS A O 15
ATOM 25413 N N . VAL A 1 68 ? 14.390 -0.171 -5.269 1.00 74.21 68 VAL A N 15
ATOM 25414 C CA . VAL A 1 68 ? 15.180 0.839 -5.962 1.00 52.41 68 VAL A CA 15
ATOM 25415 C C . VAL A 1 68 ? 15.267 2.142 -5.129 1.00 12.42 68 VAL A C 15
ATOM 25416 O O . VAL A 1 68 ? 16.328 2.785 -5.054 1.00 42.33 68 VAL A O 15
ATOM 25429 N N . GLN A 1 69 ? 14.161 2.505 -4.484 1.00 40.24 69 GLN A N 15
ATOM 25430 C CA . GLN A 1 69 ? 14.112 3.691 -3.627 1.00 14.35 69 GLN A CA 15
ATOM 25431 C C . GLN A 1 69 ? 14.869 3.492 -2.344 1.00 71.13 69 GLN A C 15
ATOM 25432 O O . GLN A 1 69 ? 15.323 4.455 -1.722 1.00 63.15 69 GLN A O 15
ATOM 25446 N N . ALA A 1 70 ? 14.999 2.269 -1.939 1.00 61.33 70 ALA A N 15
ATOM 25447 C CA . ALA A 1 70 ? 15.665 1.956 -0.705 1.00 72.10 70 ALA A CA 15
ATOM 25448 C C . ALA A 1 70 ? 17.180 2.158 -0.817 1.00 54.32 70 ALA A C 15
ATOM 25449 O O . ALA A 1 70 ? 17.868 2.348 0.182 1.00 14.24 70 ALA A O 15
ATOM 25456 N N . ALA A 1 71 ? 17.685 2.093 -2.043 1.00 15.42 71 ALA A N 15
ATOM 25457 C CA . ALA A 1 71 ? 19.123 2.199 -2.327 1.00 23.20 71 ALA A CA 15
ATOM 25458 C C . ALA A 1 71 ? 19.632 3.651 -2.281 1.00 32.22 71 ALA A C 15
ATOM 25459 O O . ALA A 1 71 ? 20.829 3.904 -2.456 1.00 11.21 71 ALA A O 15
ATOM 25466 N N . LYS A 1 72 ? 18.724 4.588 -2.077 1.00 64.31 72 LYS A N 15
ATOM 25467 C CA . LYS A 1 72 ? 19.068 6.014 -1.975 1.00 0.30 72 LYS A CA 15
ATOM 25468 C C . LYS A 1 72 ? 20.012 6.298 -0.831 1.00 74.02 72 LYS A C 15
ATOM 25469 O O . LYS A 1 72 ? 19.787 5.848 0.304 1.00 21.53 72 LYS A O 15
ATOM 25488 N N . LYS A 1 73 ? 21.058 7.048 -1.120 1.00 51.43 73 LYS A N 15
ATOM 25489 C CA . LYS A 1 73 ? 22.027 7.422 -0.124 1.00 34.31 73 LYS A CA 15
ATOM 25490 C C . LYS A 1 73 ? 21.449 8.505 0.787 1.00 21.33 73 LYS A C 15
ATOM 25491 O O . LYS A 1 73 ? 21.586 9.708 0.533 1.00 14.10 73 LYS A O 15
ATOM 25510 N N . ASN A 1 74 ? 20.727 8.036 1.765 1.00 42.22 74 ASN A N 15
ATOM 25511 C CA . ASN A 1 74 ? 20.076 8.813 2.824 1.00 60.23 74 ASN A CA 15
ATOM 25512 C C . ASN A 1 74 ? 19.217 7.851 3.610 1.00 52.01 74 ASN A C 15
ATOM 25513 O O . ASN A 1 74 ? 18.839 8.108 4.763 1.00 12.52 74 ASN A O 15
ATOM 25524 N N . GLY A 1 75 ? 18.895 6.743 2.976 1.00 2.43 75 GLY A N 15
ATOM 25525 C CA . GLY A 1 75 ? 18.134 5.727 3.598 1.00 43.03 75 GLY A CA 15
ATOM 25526 C C . GLY A 1 75 ? 16.789 5.595 2.964 1.00 51.12 75 GLY A C 15
ATOM 25527 O O . GLY A 1 75 ? 16.639 5.776 1.750 1.00 61.42 75 GLY A O 15
ATOM 25531 N N . LYS A 1 76 ? 15.827 5.296 3.763 1.00 73.35 76 LYS A N 15
ATOM 25532 C CA . LYS A 1 76 ? 14.473 5.121 3.334 1.00 34.32 76 LYS A CA 15
ATOM 25533 C C . LYS A 1 76 ? 13.684 6.364 3.666 1.00 22.22 76 LYS A C 15
ATOM 25534 O O . LYS A 1 76 ? 13.345 6.596 4.822 1.00 51.32 76 LYS A O 15
ATOM 25553 N N . GLY A 1 77 ? 13.428 7.185 2.676 1.00 60.00 77 GLY A N 15
ATOM 25554 C CA . GLY A 1 77 ? 12.678 8.395 2.932 1.00 54.10 77 GLY A CA 15
ATOM 25555 C C . GLY A 1 77 ? 11.262 8.257 2.471 1.00 41.21 77 GLY A C 15
ATOM 25556 O O . GLY A 1 77 ? 10.435 9.119 2.707 1.00 44.34 77 GLY A O 15
ATOM 25560 N N . ASN A 1 78 ? 11.004 7.168 1.798 1.00 13.22 78 ASN A N 15
ATOM 25561 C CA . ASN A 1 78 ? 9.705 6.871 1.213 1.00 3.22 78 ASN A CA 15
ATOM 25562 C C . ASN A 1 78 ? 9.564 5.406 0.964 1.00 71.02 78 ASN A C 15
ATOM 25563 O O . ASN A 1 78 ? 8.816 4.998 0.095 1.00 72.05 78 ASN A O 15
ATOM 25574 N N . VAL A 1 79 ? 10.236 4.599 1.725 1.00 32.34 79 VAL A N 15
ATOM 25575 C CA . VAL A 1 79 ? 10.240 3.205 1.407 1.00 41.13 79 VAL A CA 15
ATOM 25576 C C . VAL A 1 79 ? 9.652 2.377 2.531 1.00 23.00 79 VAL A C 15
ATOM 25577 O O . VAL A 1 79 ? 9.938 2.620 3.702 1.00 2.14 79 VAL A O 15
ATOM 25590 N N . CYS A 1 80 ? 8.834 1.418 2.172 1.00 22.41 80 CYS A N 15
ATOM 25591 C CA . CYS A 1 80 ? 8.235 0.536 3.139 1.00 51.10 80 CYS A CA 15
ATOM 25592 C C . CYS A 1 80 ? 8.838 -0.860 3.075 1.00 32.23 80 CYS A C 15
ATOM 25593 O O . CYS A 1 80 ? 9.327 -1.371 4.087 1.00 71.03 80 CYS A O 15
ATOM 25600 N N . HIS A 1 81 ? 8.828 -1.482 1.901 1.00 74.22 81 HIS A N 15
ATOM 25601 C CA . HIS A 1 81 ? 9.369 -2.825 1.790 1.00 10.14 81 HIS A CA 15
ATOM 25602 C C . HIS A 1 81 ? 10.868 -2.793 1.741 1.00 72.24 81 HIS A C 15
ATOM 25603 O O . HIS A 1 81 ? 11.465 -1.900 1.138 1.00 54.23 81 HIS A O 15
ATOM 25617 N N . ARG A 1 82 ? 11.476 -3.743 2.382 1.00 64.44 82 ARG A N 15
ATOM 25618 C CA . ARG A 1 82 ? 12.906 -3.838 2.384 1.00 22.01 82 ARG A CA 15
ATOM 25619 C C . ARG A 1 82 ? 13.369 -5.071 1.675 1.00 34.44 82 ARG A C 15
ATOM 25620 O O . ARG A 1 82 ? 12.898 -6.181 1.958 1.00 24.04 82 ARG A O 15
ATOM 25641 N N . LYS A 1 83 ? 14.249 -4.855 0.713 1.00 71.11 83 LYS A N 15
ATOM 25642 C CA . LYS A 1 83 ? 14.875 -5.907 -0.125 1.00 42.25 83 LYS A CA 15
ATOM 25643 C C . LYS A 1 83 ? 13.892 -6.553 -1.129 1.00 72.32 83 LYS A C 15
ATOM 25644 O O . LYS A 1 83 ? 14.285 -6.905 -2.238 1.00 24.04 83 LYS A O 15
ATOM 25663 N N . LYS A 1 84 ? 12.648 -6.686 -0.724 1.00 64.43 84 LYS A N 15
ATOM 25664 C CA . LYS A 1 84 ? 11.592 -7.310 -1.513 1.00 73.30 84 LYS A CA 15
ATOM 25665 C C . LYS A 1 84 ? 11.419 -6.642 -2.884 1.00 33.10 84 LYS A C 15
ATOM 25666 O O . LYS A 1 84 ? 10.981 -5.501 -2.969 1.00 13.10 84 LYS A O 15
ATOM 25685 N N . HIS A 1 85 ? 11.765 -7.364 -3.933 1.00 62.11 85 HIS A N 15
ATOM 25686 C CA . HIS A 1 85 ? 11.565 -6.901 -5.288 1.00 52.14 85 HIS A CA 15
ATOM 25687 C C . HIS A 1 85 ? 11.210 -8.069 -6.186 1.00 75.54 85 HIS A C 15
ATOM 25688 O O . HIS A 1 85 ? 11.384 -9.233 -5.805 1.00 40.14 85 HIS A O 15
ATOM 25702 N N . HIS A 1 86 ? 10.732 -7.766 -7.369 1.00 22.04 86 HIS A N 15
ATOM 25703 C CA . HIS A 1 86 ? 10.294 -8.785 -8.311 1.00 44.15 86 HIS A CA 15
ATOM 25704 C C . HIS A 1 86 ? 11.500 -9.425 -8.988 1.00 62.11 86 HIS A C 15
ATOM 25705 O O . HIS A 1 86 ? 11.460 -10.586 -9.389 1.00 40.40 86 HIS A O 15
ATOM 25719 N N . GLY A 1 87 ? 12.560 -8.669 -9.092 1.00 13.53 87 GLY A N 15
ATOM 25720 C CA . GLY A 1 87 ? 13.723 -9.125 -9.793 1.00 53.22 87 GLY A CA 15
ATOM 25721 C C . GLY A 1 87 ? 13.613 -8.705 -11.214 1.00 52.31 87 GLY A C 15
ATOM 25722 O O . GLY A 1 87 ? 13.990 -9.438 -12.134 1.00 75.53 87 GLY A O 15
ATOM 25726 N N . LYS A 1 88 ? 13.072 -7.528 -11.400 1.00 24.51 88 LYS A N 15
ATOM 25727 C CA . LYS A 1 88 ? 12.815 -7.010 -12.698 1.00 44.42 88 LYS A CA 15
ATOM 25728 C C . LYS A 1 88 ? 13.691 -5.804 -12.971 1.00 33.05 88 LYS A C 15
ATOM 25729 O O . LYS A 1 88 ? 13.374 -4.686 -12.574 1.00 61.11 88 LYS A O 15
ATOM 25748 N N . ARG A 1 89 ? 14.829 -6.073 -13.596 1.00 23.25 89 ARG A N 15
ATOM 25749 C CA . ARG A 1 89 ? 15.809 -5.069 -14.033 1.00 73.35 89 ARG A CA 15
ATOM 25750 C C . ARG A 1 89 ? 16.568 -4.380 -12.896 1.00 74.31 89 ARG A C 15
ATOM 25751 O O . ARG A 1 89 ? 17.797 -4.472 -12.840 1.00 62.55 89 ARG A O 15
ATOM 25772 N N . ASN A 1 90 ? 15.841 -3.714 -11.998 1.00 24.24 90 ASN A N 15
ATOM 25773 C CA . ASN A 1 90 ? 16.430 -2.871 -10.940 1.00 43.22 90 ASN A CA 15
ATOM 25774 C C . ASN A 1 90 ? 17.162 -1.718 -11.578 1.00 4.30 90 ASN A C 15
ATOM 25775 O O . ASN A 1 90 ? 18.348 -1.819 -11.913 1.00 11.35 90 ASN A O 15
ATOM 25786 N N . SER A 1 91 ? 16.461 -0.647 -11.807 1.00 25.43 91 SER A N 15
ATOM 25787 C CA . SER A 1 91 ? 17.043 0.472 -12.483 1.00 74.31 91 SER A CA 15
ATOM 25788 C C . SER A 1 91 ? 16.732 1.787 -11.796 1.00 55.14 91 SER A C 15
ATOM 25789 O O . SER A 1 91 ? 15.556 2.114 -11.540 1.00 43.32 91 SER A O 15
ATOM 25797 N N . ASN A 1 92 ? 17.769 2.534 -11.478 1.00 61.13 92 ASN A N 15
ATOM 25798 C CA . ASN A 1 92 ? 17.591 3.867 -10.953 1.00 4.43 92 ASN A CA 15
ATOM 25799 C C . ASN A 1 92 ? 17.578 4.814 -12.129 1.00 31.10 92 ASN A C 15
ATOM 25800 O O . ASN A 1 92 ? 18.602 5.410 -12.495 1.00 64.02 92 ASN A O 15
ATOM 25811 N N . ARG A 1 93 ? 16.443 4.859 -12.775 1.00 51.20 93 ARG A N 15
ATOM 25812 C CA . ARG A 1 93 ? 16.221 5.627 -13.969 1.00 22.31 93 ARG A CA 15
ATOM 25813 C C . ARG A 1 93 ? 14.755 5.521 -14.313 1.00 1.14 93 ARG A C 15
ATOM 25814 O O . ARG A 1 93 ? 14.310 4.521 -14.882 1.00 13.21 93 ARG A O 15
ATOM 25835 N N . ALA A 1 94 ? 14.010 6.500 -13.910 1.00 70.51 94 ALA A N 15
ATOM 25836 C CA . ALA A 1 94 ? 12.589 6.513 -14.101 1.00 60.11 94 ALA A CA 15
ATOM 25837 C C . ALA A 1 94 ? 12.132 7.946 -14.166 1.00 22.54 94 ALA A C 15
ATOM 25838 O O . ALA A 1 94 ? 12.957 8.853 -14.244 1.00 45.11 94 ALA A O 15
ATOM 25845 N N . HIS A 1 95 ? 10.854 8.171 -14.162 1.00 4.25 95 HIS A N 15
ATOM 25846 C CA . HIS A 1 95 ? 10.363 9.512 -14.235 1.00 11.22 95 HIS A CA 15
ATOM 25847 C C . HIS A 1 95 ? 10.270 10.163 -12.852 1.00 60.34 95 HIS A C 15
ATOM 25848 O O . HIS A 1 95 ? 9.270 10.036 -12.146 1.00 45.11 95 HIS A O 15
ATOM 25862 N N . GLN A 1 96 ? 11.335 10.801 -12.472 1.00 3.31 96 GLN A N 15
ATOM 25863 C CA . GLN A 1 96 ? 11.379 11.583 -11.270 1.00 61.14 96 GLN A CA 15
ATOM 25864 C C . GLN A 1 96 ? 11.838 12.971 -11.661 1.00 41.32 96 GLN A C 15
ATOM 25865 O O . GLN A 1 96 ? 12.781 13.114 -12.453 1.00 72.21 96 GLN A O 15
ATOM 25879 N N . GLY A 1 97 ? 11.195 13.971 -11.136 1.00 62.02 97 GLY A N 15
ATOM 25880 C CA . GLY A 1 97 ? 11.479 15.312 -11.563 1.00 23.24 97 GLY A CA 15
ATOM 25881 C C . GLY A 1 97 ? 10.525 15.680 -12.662 1.00 53.03 97 GLY A C 15
ATOM 25882 O O . GLY A 1 97 ? 10.927 15.949 -13.794 1.00 41.22 97 GLY A O 15
ATOM 25886 N N . LYS A 1 98 ? 9.256 15.653 -12.325 1.00 50.23 98 LYS A N 15
ATOM 25887 C CA . LYS A 1 98 ? 8.187 15.884 -13.274 1.00 41.15 98 LYS A CA 15
ATOM 25888 C C . LYS A 1 98 ? 8.127 17.316 -13.797 1.00 3.31 98 LYS A C 15
ATOM 25889 O O . LYS A 1 98 ? 8.403 18.277 -13.070 1.00 41.41 98 LYS A O 15
ATOM 25908 N N . HIS A 1 99 ? 7.793 17.444 -15.051 1.00 41.15 99 HIS A N 15
ATOM 25909 C CA . HIS A 1 99 ? 7.690 18.730 -15.695 1.00 61.25 99 HIS A CA 15
ATOM 25910 C C . HIS A 1 99 ? 6.258 18.894 -16.187 1.00 52.12 99 HIS A C 15
ATOM 25911 O O . HIS A 1 99 ? 5.823 18.197 -17.111 1.00 51.25 99 HIS A O 15
ATOM 25925 N N . GLU A 1 100 ? 5.530 19.777 -15.566 1.00 40.54 100 GLU A N 15
ATOM 25926 C CA . GLU A 1 100 ? 4.121 19.946 -15.846 1.00 31.22 100 GLU A CA 15
ATOM 25927 C C . GLU A 1 100 ? 3.867 21.268 -16.542 1.00 15.33 100 GLU A C 15
ATOM 25928 O O . GLU A 1 100 ? 4.799 21.902 -17.057 1.00 4.32 100 GLU A O 15
ATOM 25940 N N . THR A 1 101 ? 2.604 21.646 -16.583 1.00 5.04 101 THR A N 15
ATOM 25941 C CA . THR A 1 101 ? 2.159 22.889 -17.137 1.00 31.21 101 THR A CA 15
ATOM 25942 C C . THR A 1 101 ? 2.872 24.052 -16.421 1.00 22.21 101 THR A C 15
ATOM 25943 O O . THR A 1 101 ? 2.737 24.214 -15.204 1.00 73.44 101 THR A O 15
ATOM 25954 N N . TYR A 1 102 ? 3.640 24.811 -17.156 1.00 44.43 102 TYR A N 15
ATOM 25955 C CA . TYR A 1 102 ? 4.359 25.923 -16.590 1.00 1.05 102 TYR A CA 15
ATOM 25956 C C . TYR A 1 102 ? 3.750 27.249 -17.026 1.00 52.14 102 TYR A C 15
ATOM 25957 O O . TYR A 1 102 ? 3.946 27.716 -18.153 1.00 70.12 102 TYR A O 15
ATOM 25975 N N . GLY A 1 103 ? 2.966 27.816 -16.151 1.00 2.54 103 GLY A N 15
ATOM 25976 C CA . GLY A 1 103 ? 2.328 29.064 -16.435 1.00 50.13 103 GLY A CA 15
ATOM 25977 C C . GLY A 1 103 ? 3.132 30.224 -15.924 1.00 30.03 103 GLY A C 15
ATOM 25978 O O . GLY A 1 103 ? 3.526 30.250 -14.751 1.00 71.44 103 GLY A O 15
ATOM 25982 N N . HIS A 1 104 ? 3.397 31.161 -16.785 1.00 23.30 104 HIS A N 15
ATOM 25983 C CA . HIS A 1 104 ? 4.143 32.347 -16.429 1.00 21.24 104 HIS A CA 15
ATOM 25984 C C . HIS A 1 104 ? 3.292 33.570 -16.635 1.00 32.40 104 HIS A C 15
ATOM 25985 O O . HIS A 1 104 ? 2.766 33.790 -17.724 1.00 30.12 104 HIS A O 15
ATOM 25999 N N . LYS A 1 105 ? 3.135 34.354 -15.603 1.00 62.12 105 LYS A N 15
ATOM 26000 C CA . LYS A 1 105 ? 2.389 35.579 -15.729 1.00 4.55 105 LYS A CA 15
ATOM 26001 C C . LYS A 1 105 ? 3.306 36.668 -16.245 1.00 1.33 105 LYS A C 15
ATOM 26002 O O . LYS A 1 105 ? 4.523 36.647 -15.991 1.00 43.32 105 LYS A O 15
ATOM 26021 N N . THR A 1 106 ? 2.764 37.579 -16.977 1.00 30.53 106 THR A N 15
ATOM 26022 C CA . THR A 1 106 ? 3.545 38.627 -17.549 1.00 51.34 106 THR A CA 15
ATOM 26023 C C . THR A 1 106 ? 3.336 39.946 -16.810 1.00 33.20 106 THR A C 15
ATOM 26024 O O . THR A 1 106 ? 2.273 40.165 -16.206 1.00 74.04 106 THR A O 15
ATOM 26035 N N . PRO A 1 107 ? 4.345 40.817 -16.788 1.00 32.24 107 PRO A N 15
ATOM 26036 C CA . PRO A 1 107 ? 4.226 42.131 -16.213 1.00 21.22 107 PRO A CA 15
ATOM 26037 C C . PRO A 1 107 ? 3.830 43.146 -17.293 1.00 23.22 107 PRO A C 15
ATOM 26038 O O . PRO A 1 107 ? 3.470 42.748 -18.412 1.00 75.10 107 PRO A O 15
ATOM 26049 N N . TYR A 1 108 ? 3.919 44.434 -16.954 1.00 13.34 108 TYR A N 15
ATOM 26050 C CA . TYR A 1 108 ? 3.598 45.560 -17.844 1.00 65.25 108 TYR A CA 15
ATOM 26051 C C . TYR A 1 108 ? 2.302 45.387 -18.657 1.00 52.31 108 TYR A C 15
ATOM 26052 O O . TYR A 1 108 ? 1.215 45.614 -18.079 1.00 38.32 108 TYR A O 15
ATOM 26071 N N . SER A 1 1 ? -15.857 13.435 -2.603 1.00 43.30 1 SER A N 16
ATOM 26072 C CA . SER A 1 1 ? -16.287 13.736 -1.247 1.00 21.35 1 SER A CA 16
ATOM 26073 C C . SER A 1 1 ? -15.216 13.261 -0.249 1.00 13.23 1 SER A C 16
ATOM 26074 O O . SER A 1 1 ? -14.293 14.015 0.075 1.00 32.45 1 SER A O 16
ATOM 26084 N N . GLU A 1 2 ? -15.323 11.996 0.183 1.00 70.15 2 GLU A N 16
ATOM 26085 C CA . GLU A 1 2 ? -14.340 11.322 1.033 1.00 24.12 2 GLU A CA 16
ATOM 26086 C C . GLU A 1 2 ? -14.096 12.048 2.378 1.00 14.34 2 GLU A C 16
ATOM 26087 O O . GLU A 1 2 ? -14.788 13.009 2.721 1.00 30.22 2 GLU A O 16
ATOM 26099 N N . ALA A 1 3 ? -13.131 11.518 3.140 1.00 51.40 3 ALA A N 16
ATOM 26100 C CA . ALA A 1 3 ? -12.626 12.090 4.403 1.00 70.42 3 ALA A CA 16
ATOM 26101 C C . ALA A 1 3 ? -13.679 12.300 5.503 1.00 31.11 3 ALA A C 16
ATOM 26102 O O . ALA A 1 3 ? -13.796 11.487 6.405 1.00 14.20 3 ALA A O 16
ATOM 26109 N N . ILE A 1 4 ? -14.453 13.361 5.386 1.00 41.54 4 ILE A N 16
ATOM 26110 C CA . ILE A 1 4 ? -15.395 13.787 6.421 1.00 43.15 4 ILE A CA 16
ATOM 26111 C C . ILE A 1 4 ? -16.557 12.795 6.629 1.00 33.03 4 ILE A C 16
ATOM 26112 O O . ILE A 1 4 ? -16.978 12.566 7.760 1.00 51.12 4 ILE A O 16
ATOM 26128 N N . LEU A 1 5 ? -17.048 12.196 5.565 1.00 13.54 5 LEU A N 16
ATOM 26129 C CA . LEU A 1 5 ? -18.153 11.232 5.696 1.00 55.22 5 LEU A CA 16
ATOM 26130 C C . LEU A 1 5 ? -17.721 9.908 6.378 1.00 42.11 5 LEU A C 16
ATOM 26131 O O . LEU A 1 5 ? -18.282 9.545 7.407 1.00 53.41 5 LEU A O 16
ATOM 26147 N N . PRO A 1 6 ? -16.728 9.158 5.837 1.00 41.54 6 PRO A N 16
ATOM 26148 C CA . PRO A 1 6 ? -16.289 7.911 6.469 1.00 51.02 6 PRO A CA 16
ATOM 26149 C C . PRO A 1 6 ? -15.447 8.153 7.735 1.00 64.20 6 PRO A C 16
ATOM 26150 O O . PRO A 1 6 ? -15.569 7.423 8.719 1.00 41.32 6 PRO A O 16
ATOM 26161 N N . ILE A 1 7 ? -14.633 9.204 7.701 1.00 22.13 7 ILE A N 16
ATOM 26162 C CA . ILE A 1 7 ? -13.699 9.553 8.768 1.00 33.43 7 ILE A CA 16
ATOM 26163 C C . ILE A 1 7 ? -12.604 8.511 8.896 1.00 24.40 7 ILE A C 16
ATOM 26164 O O . ILE A 1 7 ? -12.763 7.468 9.557 1.00 63.31 7 ILE A O 16
ATOM 26180 N N . ALA A 1 8 ? -11.524 8.790 8.213 1.00 0.13 8 ALA A N 16
ATOM 26181 C CA . ALA A 1 8 ? -10.340 7.962 8.174 1.00 23.21 8 ALA A CA 16
ATOM 26182 C C . ALA A 1 8 ? -9.234 8.814 7.605 1.00 2.13 8 ALA A C 16
ATOM 26183 O O . ALA A 1 8 ? -8.168 8.948 8.195 1.00 25.25 8 ALA A O 16
ATOM 26190 N N . SER A 1 9 ? -9.522 9.385 6.421 1.00 52.43 9 SER A N 16
ATOM 26191 C CA . SER A 1 9 ? -8.691 10.393 5.740 1.00 15.14 9 SER A CA 16
ATOM 26192 C C . SER A 1 9 ? -7.294 9.901 5.295 1.00 75.11 9 SER A C 16
ATOM 26193 O O . SER A 1 9 ? -6.972 9.936 4.104 1.00 22.00 9 SER A O 16
ATOM 26201 N N . SER A 1 10 ? -6.489 9.444 6.221 1.00 42.33 10 SER A N 16
ATOM 26202 C CA . SER A 1 10 ? -5.145 8.999 5.920 1.00 33.14 10 SER A CA 16
ATOM 26203 C C . SER A 1 10 ? -5.137 7.524 5.533 1.00 21.45 10 SER A C 16
ATOM 26204 O O . SER A 1 10 ? -4.093 6.948 5.276 1.00 2.44 10 SER A O 16
ATOM 26212 N N . CYS A 1 11 ? -6.304 6.936 5.478 1.00 71.21 11 CYS A N 16
ATOM 26213 C CA . CYS A 1 11 ? -6.417 5.546 5.143 1.00 0.02 11 CYS A CA 16
ATOM 26214 C C . CYS A 1 11 ? -6.704 5.324 3.678 1.00 52.41 11 CYS A C 16
ATOM 26215 O O . CYS A 1 11 ? -7.340 6.145 3.004 1.00 70.01 11 CYS A O 16
ATOM 26222 N N . CYS A 1 12 ? -6.239 4.214 3.210 1.00 21.42 12 CYS A N 16
ATOM 26223 C CA . CYS A 1 12 ? -6.403 3.787 1.865 1.00 52.54 12 CYS A CA 16
ATOM 26224 C C . CYS A 1 12 ? -7.475 2.728 1.768 1.00 54.45 12 CYS A C 16
ATOM 26225 O O . CYS A 1 12 ? -7.235 1.563 2.025 1.00 10.24 12 CYS A O 16
ATOM 26232 N N . THR A 1 13 ? -8.679 3.152 1.475 1.00 42.14 13 THR A N 16
ATOM 26233 C CA . THR A 1 13 ? -9.774 2.225 1.293 1.00 61.12 13 THR A CA 16
ATOM 26234 C C . THR A 1 13 ? -9.964 1.987 -0.206 1.00 71.54 13 THR A C 16
ATOM 26235 O O . THR A 1 13 ? -10.797 1.201 -0.636 1.00 20.00 13 THR A O 16
ATOM 26246 N N . GLU A 1 14 ? -9.158 2.683 -0.975 1.00 40.53 14 GLU A N 16
ATOM 26247 C CA . GLU A 1 14 ? -9.139 2.585 -2.404 1.00 64.03 14 GLU A CA 16
ATOM 26248 C C . GLU A 1 14 ? -7.728 2.331 -2.806 1.00 3.34 14 GLU A C 16
ATOM 26249 O O . GLU A 1 14 ? -6.823 2.761 -2.098 1.00 20.30 14 GLU A O 16
ATOM 26261 N N . VAL A 1 15 ? -7.530 1.645 -3.900 1.00 72.23 15 VAL A N 16
ATOM 26262 C CA . VAL A 1 15 ? -6.204 1.424 -4.451 1.00 33.25 15 VAL A CA 16
ATOM 26263 C C . VAL A 1 15 ? -6.260 1.421 -5.969 1.00 64.25 15 VAL A C 16
ATOM 26264 O O . VAL A 1 15 ? -7.293 1.111 -6.565 1.00 14.41 15 VAL A O 16
ATOM 26277 N N . SER A 1 16 ? -5.161 1.786 -6.584 1.00 30.21 16 SER A N 16
ATOM 26278 C CA . SER A 1 16 ? -5.048 1.791 -8.024 1.00 13.45 16 SER A CA 16
ATOM 26279 C C . SER A 1 16 ? -4.677 0.395 -8.516 1.00 63.10 16 SER A C 16
ATOM 26280 O O . SER A 1 16 ? -4.681 0.120 -9.725 1.00 60.52 16 SER A O 16
ATOM 26288 N N . HIS A 1 17 ? -4.385 -0.482 -7.549 1.00 11.14 17 HIS A N 16
ATOM 26289 C CA . HIS A 1 17 ? -3.915 -1.838 -7.777 1.00 34.04 17 HIS A CA 16
ATOM 26290 C C . HIS A 1 17 ? -2.524 -1.803 -8.418 1.00 74.13 17 HIS A C 16
ATOM 26291 O O . HIS A 1 17 ? -1.510 -1.872 -7.705 1.00 62.42 17 HIS A O 16
ATOM 26305 N N . HIS A 1 18 ? -2.472 -1.633 -9.727 1.00 51.34 18 HIS A N 16
ATOM 26306 C CA . HIS A 1 18 ? -1.220 -1.477 -10.429 1.00 22.00 18 HIS A CA 16
ATOM 26307 C C . HIS A 1 18 ? -0.963 -0.027 -10.791 1.00 62.12 18 HIS A C 16
ATOM 26308 O O . HIS A 1 18 ? -1.898 0.767 -10.953 1.00 23.34 18 HIS A O 16
ATOM 26322 N N . ILE A 1 19 ? 0.297 0.315 -10.883 1.00 35.12 19 ILE A N 16
ATOM 26323 C CA . ILE A 1 19 ? 0.717 1.673 -11.081 1.00 64.11 19 ILE A CA 16
ATOM 26324 C C . ILE A 1 19 ? 2.028 1.657 -11.853 1.00 13.24 19 ILE A C 16
ATOM 26325 O O . ILE A 1 19 ? 2.692 0.623 -11.902 1.00 61.20 19 ILE A O 16
ATOM 26341 N N . SER A 1 20 ? 2.375 2.751 -12.453 1.00 0.52 20 SER A N 16
ATOM 26342 C CA . SER A 1 20 ? 3.602 2.861 -13.203 1.00 21.40 20 SER A CA 16
ATOM 26343 C C . SER A 1 20 ? 4.675 3.577 -12.363 1.00 15.34 20 SER A C 16
ATOM 26344 O O . SER A 1 20 ? 4.350 4.442 -11.530 1.00 32.45 20 SER A O 16
ATOM 26352 N N . ARG A 1 21 ? 5.944 3.231 -12.585 1.00 72.33 21 ARG A N 16
ATOM 26353 C CA . ARG A 1 21 ? 7.056 3.828 -11.845 1.00 50.10 21 ARG A CA 16
ATOM 26354 C C . ARG A 1 21 ? 7.176 5.319 -12.010 1.00 1.20 21 ARG A C 16
ATOM 26355 O O . ARG A 1 21 ? 7.667 5.988 -11.115 1.00 43.10 21 ARG A O 16
ATOM 26376 N N . ARG A 1 22 ? 6.743 5.829 -13.150 1.00 14.21 22 ARG A N 16
ATOM 26377 C CA . ARG A 1 22 ? 6.793 7.264 -13.440 1.00 31.01 22 ARG A CA 16
ATOM 26378 C C . ARG A 1 22 ? 6.194 8.078 -12.284 1.00 25.11 22 ARG A C 16
ATOM 26379 O O . ARG A 1 22 ? 6.780 9.069 -11.840 1.00 3.34 22 ARG A O 16
ATOM 26400 N N . LEU A 1 23 ? 5.048 7.631 -11.797 1.00 10.41 23 LEU A N 16
ATOM 26401 C CA . LEU A 1 23 ? 4.375 8.287 -10.693 1.00 51.14 23 LEU A CA 16
ATOM 26402 C C . LEU A 1 23 ? 5.086 7.929 -9.396 1.00 74.25 23 LEU A C 16
ATOM 26403 O O . LEU A 1 23 ? 5.286 8.774 -8.535 1.00 41.13 23 LEU A O 16
ATOM 26419 N N . LEU A 1 24 ? 5.498 6.681 -9.299 1.00 4.32 24 LEU A N 16
ATOM 26420 C CA . LEU A 1 24 ? 6.105 6.136 -8.092 1.00 21.33 24 LEU A CA 16
ATOM 26421 C C . LEU A 1 24 ? 7.344 6.896 -7.677 1.00 1.11 24 LEU A C 16
ATOM 26422 O O . LEU A 1 24 ? 7.553 7.175 -6.507 1.00 20.31 24 LEU A O 16
ATOM 26438 N N . GLU A 1 25 ? 8.149 7.243 -8.633 1.00 71.15 25 GLU A N 16
ATOM 26439 C CA . GLU A 1 25 ? 9.376 7.980 -8.388 1.00 22.24 25 GLU A CA 16
ATOM 26440 C C . GLU A 1 25 ? 9.084 9.357 -7.750 1.00 63.34 25 GLU A C 16
ATOM 26441 O O . GLU A 1 25 ? 9.961 9.975 -7.152 1.00 22.13 25 GLU A O 16
ATOM 26453 N N . ARG A 1 26 ? 7.844 9.810 -7.876 1.00 61.12 26 ARG A N 16
ATOM 26454 C CA . ARG A 1 26 ? 7.419 11.101 -7.338 1.00 5.41 26 ARG A CA 16
ATOM 26455 C C . ARG A 1 26 ? 6.874 10.946 -5.902 1.00 15.24 26 ARG A C 16
ATOM 26456 O O . ARG A 1 26 ? 6.505 11.932 -5.259 1.00 5.20 26 ARG A O 16
ATOM 26477 N N . VAL A 1 27 ? 6.822 9.712 -5.417 1.00 51.31 27 VAL A N 16
ATOM 26478 C CA . VAL A 1 27 ? 6.349 9.419 -4.064 1.00 65.40 27 VAL A CA 16
ATOM 26479 C C . VAL A 1 27 ? 7.375 9.858 -3.022 1.00 64.43 27 VAL A C 16
ATOM 26480 O O . VAL A 1 27 ? 8.574 9.635 -3.186 1.00 45.11 27 VAL A O 16
ATOM 26493 N N . ASN A 1 28 ? 6.901 10.508 -1.975 1.00 44.15 28 ASN A N 16
ATOM 26494 C CA . ASN A 1 28 ? 7.771 11.000 -0.903 1.00 34.34 28 ASN A CA 16
ATOM 26495 C C . ASN A 1 28 ? 7.589 10.168 0.358 1.00 73.43 28 ASN A C 16
ATOM 26496 O O . ASN A 1 28 ? 8.535 9.974 1.122 1.00 65.24 28 ASN A O 16
ATOM 26507 N N . MET A 1 29 ? 6.373 9.684 0.577 1.00 54.43 29 MET A N 16
ATOM 26508 C CA . MET A 1 29 ? 6.057 8.912 1.779 1.00 53.24 29 MET A CA 16
ATOM 26509 C C . MET A 1 29 ? 5.400 7.616 1.402 1.00 74.41 29 MET A C 16
ATOM 26510 O O . MET A 1 29 ? 4.573 7.579 0.499 1.00 23.30 29 MET A O 16
ATOM 26524 N N . CYS A 1 30 ? 5.758 6.581 2.084 1.00 70.31 30 CYS A N 16
ATOM 26525 C CA . CYS A 1 30 ? 5.158 5.292 1.903 1.00 51.25 30 CYS A CA 16
ATOM 26526 C C . CYS A 1 30 ? 4.764 4.753 3.259 1.00 4.33 30 CYS A C 16
ATOM 26527 O O . CYS A 1 30 ? 5.576 4.773 4.206 1.00 44.12 30 CYS A O 16
ATOM 26534 N N . ARG A 1 31 ? 3.541 4.310 3.380 1.00 25.12 31 ARG A N 16
ATOM 26535 C CA . ARG A 1 31 ? 3.062 3.729 4.606 1.00 14.44 31 ARG A CA 16
ATOM 26536 C C . ARG A 1 31 ? 2.303 2.441 4.290 1.00 32.45 31 ARG A C 16
ATOM 26537 O O . ARG A 1 31 ? 1.509 2.404 3.348 1.00 52.43 31 ARG A O 16
ATOM 26558 N N . ILE A 1 32 ? 2.542 1.400 5.056 1.00 51.11 32 ILE A N 16
ATOM 26559 C CA . ILE A 1 32 ? 1.836 0.148 4.858 1.00 1.22 32 ILE A CA 16
ATOM 26560 C C . ILE A 1 32 ? 0.633 0.109 5.787 1.00 62.51 32 ILE A C 16
ATOM 26561 O O . ILE A 1 32 ? 0.774 0.134 7.012 1.00 51.24 32 ILE A O 16
ATOM 26577 N N . GLN A 1 33 ? -0.532 0.088 5.208 1.00 44.21 33 GLN A N 16
ATOM 26578 C CA . GLN A 1 33 ? -1.762 0.035 5.953 1.00 54.53 33 GLN A CA 16
ATOM 26579 C C . GLN A 1 33 ? -2.144 -1.409 6.155 1.00 4.03 33 GLN A C 16
ATOM 26580 O O . GLN A 1 33 ? -2.045 -2.207 5.229 1.00 75.10 33 GLN A O 16
ATOM 26594 N N . ARG A 1 34 ? -2.570 -1.744 7.341 1.00 24.54 34 ARG A N 16
ATOM 26595 C CA . ARG A 1 34 ? -2.888 -3.109 7.656 1.00 40.22 34 ARG A CA 16
ATOM 26596 C C . ARG A 1 34 ? -4.314 -3.237 8.197 1.00 44.13 34 ARG A C 16
ATOM 26597 O O . ARG A 1 34 ? -4.806 -2.349 8.897 1.00 74.55 34 ARG A O 16
ATOM 26618 N N . ALA A 1 35 ? -4.962 -4.314 7.869 1.00 12.52 35 ALA A N 16
ATOM 26619 C CA . ALA A 1 35 ? -6.263 -4.618 8.409 1.00 64.23 35 ALA A CA 16
ATOM 26620 C C . ALA A 1 35 ? -6.071 -5.270 9.773 1.00 72.31 35 ALA A C 16
ATOM 26621 O O . ALA A 1 35 ? -5.648 -6.428 9.866 1.00 33.13 35 ALA A O 16
ATOM 26628 N N . ASP A 1 36 ? -6.340 -4.514 10.823 1.00 50.53 36 ASP A N 16
ATOM 26629 C CA . ASP A 1 36 ? -6.125 -4.955 12.214 1.00 0.34 36 ASP A CA 16
ATOM 26630 C C . ASP A 1 36 ? -6.688 -3.929 13.174 1.00 73.35 36 ASP A C 16
ATOM 26631 O O . ASP A 1 36 ? -7.680 -4.171 13.851 1.00 11.24 36 ASP A O 16
ATOM 26640 N N . GLY A 1 37 ? -6.050 -2.789 13.212 1.00 54.03 37 GLY A N 16
ATOM 26641 C CA . GLY A 1 37 ? -6.475 -1.688 14.040 1.00 12.24 37 GLY A CA 16
ATOM 26642 C C . GLY A 1 37 ? -5.930 -0.425 13.465 1.00 33.23 37 GLY A C 16
ATOM 26643 O O . GLY A 1 37 ? -5.554 0.508 14.175 1.00 31.42 37 GLY A O 16
ATOM 26647 N N . ASP A 1 38 ? -5.883 -0.412 12.163 1.00 4.55 38 ASP A N 16
ATOM 26648 C CA . ASP A 1 38 ? -5.303 0.668 11.408 1.00 44.34 38 ASP A CA 16
ATOM 26649 C C . ASP A 1 38 ? -6.420 1.212 10.537 1.00 44.34 38 ASP A C 16
ATOM 26650 O O . ASP A 1 38 ? -6.929 2.294 10.769 1.00 74.10 38 ASP A O 16
ATOM 26659 N N . CYS A 1 39 ? -6.819 0.384 9.583 1.00 42.24 39 CYS A N 16
ATOM 26660 C CA . CYS A 1 39 ? -7.969 0.561 8.713 1.00 63.52 39 CYS A CA 16
ATOM 26661 C C . CYS A 1 39 ? -8.326 -0.780 8.082 1.00 33.41 39 CYS A C 16
ATOM 26662 O O . CYS A 1 39 ? -7.510 -1.696 8.092 1.00 53.13 39 CYS A O 16
ATOM 26669 N N . ASP A 1 40 ? -9.524 -0.900 7.552 1.00 55.32 40 ASP A N 16
ATOM 26670 C CA . ASP A 1 40 ? -10.112 -2.208 7.139 1.00 3.20 40 ASP A CA 16
ATOM 26671 C C . ASP A 1 40 ? -9.539 -2.810 5.845 1.00 4.42 40 ASP A C 16
ATOM 26672 O O . ASP A 1 40 ? -10.219 -3.627 5.210 1.00 32.45 40 ASP A O 16
ATOM 26681 N N . LEU A 1 41 ? -8.311 -2.503 5.478 1.00 3.32 41 LEU A N 16
ATOM 26682 C CA . LEU A 1 41 ? -7.793 -2.977 4.201 1.00 53.45 41 LEU A CA 16
ATOM 26683 C C . LEU A 1 41 ? -6.271 -2.824 4.192 1.00 54.14 41 LEU A C 16
ATOM 26684 O O . LEU A 1 41 ? -5.750 -1.844 4.706 1.00 43.30 41 LEU A O 16
ATOM 26700 N N . ALA A 1 42 ? -5.566 -3.796 3.651 1.00 23.14 42 ALA A N 16
ATOM 26701 C CA . ALA A 1 42 ? -4.117 -3.702 3.568 1.00 54.41 42 ALA A CA 16
ATOM 26702 C C . ALA A 1 42 ? -3.733 -3.007 2.271 1.00 4.50 42 ALA A C 16
ATOM 26703 O O . ALA A 1 42 ? -4.003 -3.521 1.178 1.00 45.30 42 ALA A O 16
ATOM 26710 N N . ALA A 1 43 ? -3.087 -1.865 2.376 1.00 43.31 43 ALA A N 16
ATOM 26711 C CA . ALA A 1 43 ? -2.768 -1.076 1.200 1.00 1.12 43 ALA A CA 16
ATOM 26712 C C . ALA A 1 43 ? -1.496 -0.292 1.386 1.00 63.43 43 ALA A C 16
ATOM 26713 O O . ALA A 1 43 ? -1.061 -0.060 2.517 1.00 64.42 43 ALA A O 16
ATOM 26720 N N . VAL A 1 44 ? -0.894 0.098 0.291 1.00 52.53 44 VAL A N 16
ATOM 26721 C CA . VAL A 1 44 ? 0.284 0.918 0.332 1.00 4.11 44 VAL A CA 16
ATOM 26722 C C . VAL A 1 44 ? -0.128 2.360 0.083 1.00 61.14 44 VAL A C 16
ATOM 26723 O O . VAL A 1 44 ? -0.619 2.702 -1.003 1.00 30.51 44 VAL A O 16
ATOM 26736 N N . ILE A 1 45 ? 0.028 3.164 1.090 1.00 22.42 45 ILE A N 16
ATOM 26737 C CA . ILE A 1 45 ? -0.291 4.568 1.043 1.00 15.32 45 ILE A CA 16
ATOM 26738 C C . ILE A 1 45 ? 0.940 5.331 0.526 1.00 54.45 45 ILE A C 16
ATOM 26739 O O . ILE A 1 45 ? 2.004 5.311 1.160 1.00 33.34 45 ILE A O 16
ATOM 26755 N N . LEU A 1 46 ? 0.800 5.968 -0.615 1.00 45.33 46 LEU A N 16
ATOM 26756 C CA . LEU A 1 46 ? 1.886 6.702 -1.242 1.00 33.23 46 LEU A CA 16
ATOM 26757 C C . LEU A 1 46 ? 1.581 8.179 -1.241 1.00 45.40 46 LEU A C 16
ATOM 26758 O O . LEU A 1 46 ? 0.579 8.618 -1.800 1.00 52.23 46 LEU A O 16
ATOM 26774 N N . HIS A 1 47 ? 2.429 8.948 -0.633 1.00 74.01 47 HIS A N 16
ATOM 26775 C CA . HIS A 1 47 ? 2.206 10.383 -0.587 1.00 21.33 47 HIS A CA 16
ATOM 26776 C C . HIS A 1 47 ? 3.018 11.086 -1.630 1.00 21.13 47 HIS A C 16
ATOM 26777 O O . HIS A 1 47 ? 4.250 10.977 -1.666 1.00 51.02 47 HIS A O 16
ATOM 26791 N N . VAL A 1 48 ? 2.336 11.803 -2.457 1.00 54.24 48 VAL A N 16
ATOM 26792 C CA . VAL A 1 48 ? 2.916 12.613 -3.487 1.00 64.32 48 VAL A CA 16
ATOM 26793 C C . VAL A 1 48 ? 2.409 14.008 -3.195 1.00 35.00 48 VAL A C 16
ATOM 26794 O O . VAL A 1 48 ? 1.330 14.139 -2.617 1.00 63.54 48 VAL A O 16
ATOM 26807 N N . LYS A 1 49 ? 3.146 15.028 -3.558 1.00 24.33 49 LYS A N 16
ATOM 26808 C CA . LYS A 1 49 ? 2.765 16.398 -3.206 1.00 5.44 49 LYS A CA 16
ATOM 26809 C C . LYS A 1 49 ? 1.398 16.807 -3.761 1.00 4.22 49 LYS A C 16
ATOM 26810 O O . LYS A 1 49 ? 0.691 17.605 -3.146 1.00 63.45 49 LYS A O 16
ATOM 26829 N N . ARG A 1 50 ? 1.023 16.265 -4.891 1.00 32.24 50 ARG A N 16
ATOM 26830 C CA . ARG A 1 50 ? -0.273 16.583 -5.472 1.00 3.12 50 ARG A CA 16
ATOM 26831 C C . ARG A 1 50 ? -1.364 15.583 -5.063 1.00 44.31 50 ARG A C 16
ATOM 26832 O O . ARG A 1 50 ? -2.541 15.936 -5.015 1.00 53.41 50 ARG A O 16
ATOM 26853 N N . ARG A 1 51 ? -0.980 14.347 -4.754 1.00 51.23 51 ARG A N 16
ATOM 26854 C CA . ARG A 1 51 ? -1.951 13.273 -4.505 1.00 24.23 51 ARG A CA 16
ATOM 26855 C C . ARG A 1 51 ? -1.403 12.205 -3.585 1.00 74.43 51 ARG A C 16
ATOM 26856 O O . ARG A 1 51 ? -0.296 11.741 -3.764 1.00 64.00 51 ARG A O 16
ATOM 26877 N N . ARG A 1 52 ? -2.166 11.841 -2.607 1.00 2.44 52 ARG A N 16
ATOM 26878 C CA . ARG A 1 52 ? -1.860 10.693 -1.796 1.00 4.01 52 ARG A CA 16
ATOM 26879 C C . ARG A 1 52 ? -2.588 9.525 -2.449 1.00 71.12 52 ARG A C 16
ATOM 26880 O O . ARG A 1 52 ? -3.824 9.437 -2.396 1.00 55.02 52 ARG A O 16
ATOM 26901 N N . ILE A 1 53 ? -1.845 8.686 -3.107 1.00 10.33 53 ILE A N 16
ATOM 26902 C CA . ILE A 1 53 ? -2.396 7.608 -3.893 1.00 62.13 53 ILE A CA 16
ATOM 26903 C C . ILE A 1 53 ? -2.144 6.292 -3.197 1.00 21.22 53 ILE A C 16
ATOM 26904 O O . ILE A 1 53 ? -1.196 6.157 -2.447 1.00 63.11 53 ILE A O 16
ATOM 26920 N N . CYS A 1 54 ? -2.991 5.349 -3.426 1.00 64.20 54 CYS A N 16
ATOM 26921 C CA . CYS A 1 54 ? -2.909 4.098 -2.748 1.00 63.40 54 CYS A CA 16
ATOM 26922 C C . CYS A 1 54 ? -2.789 2.974 -3.741 1.00 51.25 54 CYS A C 16
ATOM 26923 O O . CYS A 1 54 ? -3.507 2.940 -4.738 1.00 11.41 54 CYS A O 16
ATOM 26930 N N . VAL A 1 55 ? -1.889 2.066 -3.492 1.00 10.25 55 VAL A N 16
ATOM 26931 C CA . VAL A 1 55 ? -1.689 0.943 -4.378 1.00 74.44 55 VAL A CA 16
ATOM 26932 C C . VAL A 1 55 ? -1.707 -0.359 -3.611 1.00 60.42 55 VAL A C 16
ATOM 26933 O O . VAL A 1 55 ? -1.636 -0.368 -2.374 1.00 14.44 55 VAL A O 16
ATOM 26946 N N . SER A 1 56 ? -1.825 -1.439 -4.328 1.00 62.21 56 SER A N 16
ATOM 26947 C CA . SER A 1 56 ? -1.838 -2.735 -3.749 1.00 12.10 56 SER A CA 16
ATOM 26948 C C . SER A 1 56 ? -0.408 -3.184 -3.423 1.00 11.01 56 SER A C 16
ATOM 26949 O O . SER A 1 56 ? 0.493 -3.013 -4.234 1.00 71.15 56 SER A O 16
ATOM 26957 N N . PRO A 1 57 ? -0.184 -3.773 -2.235 1.00 43.13 57 PRO A N 16
ATOM 26958 C CA . PRO A 1 57 ? 1.154 -4.248 -1.816 1.00 70.42 57 PRO A CA 16
ATOM 26959 C C . PRO A 1 57 ? 1.607 -5.479 -2.613 1.00 33.02 57 PRO A C 16
ATOM 26960 O O . PRO A 1 57 ? 2.720 -5.969 -2.458 1.00 24.12 57 PRO A O 16
ATOM 26971 N N . HIS A 1 58 ? 0.725 -5.963 -3.460 1.00 2.23 58 HIS A N 16
ATOM 26972 C CA . HIS A 1 58 ? 0.984 -7.146 -4.275 1.00 22.10 58 HIS A CA 16
ATOM 26973 C C . HIS A 1 58 ? 1.436 -6.732 -5.673 1.00 14.21 58 HIS A C 16
ATOM 26974 O O . HIS A 1 58 ? 1.697 -7.561 -6.535 1.00 0.22 58 HIS A O 16
ATOM 26988 N N . ASN A 1 59 ? 1.551 -5.442 -5.866 1.00 11.52 59 ASN A N 16
ATOM 26989 C CA . ASN A 1 59 ? 1.941 -4.852 -7.140 1.00 72.24 59 ASN A CA 16
ATOM 26990 C C . ASN A 1 59 ? 3.443 -5.041 -7.380 1.00 52.31 59 ASN A C 16
ATOM 26991 O O . ASN A 1 59 ? 4.270 -4.572 -6.591 1.00 23.31 59 ASN A O 16
ATOM 27002 N N . HIS A 1 60 ? 3.783 -5.716 -8.475 1.00 10.44 60 HIS A N 16
ATOM 27003 C CA . HIS A 1 60 ? 5.179 -5.988 -8.834 1.00 54.12 60 HIS A CA 16
ATOM 27004 C C . HIS A 1 60 ? 5.941 -4.703 -9.183 1.00 34.21 60 HIS A C 16
ATOM 27005 O O . HIS A 1 60 ? 7.104 -4.554 -8.821 1.00 34.11 60 HIS A O 16
ATOM 27019 N N . THR A 1 61 ? 5.283 -3.784 -9.864 1.00 14.33 61 THR A N 16
ATOM 27020 C CA . THR A 1 61 ? 5.901 -2.539 -10.271 1.00 40.03 61 THR A CA 16
ATOM 27021 C C . THR A 1 61 ? 6.320 -1.743 -9.028 1.00 73.44 61 THR A C 16
ATOM 27022 O O . THR A 1 61 ? 7.411 -1.163 -8.981 1.00 43.13 61 THR A O 16
ATOM 27033 N N . VAL A 1 62 ? 5.449 -1.748 -8.029 1.00 23.35 62 VAL A N 16
ATOM 27034 C CA . VAL A 1 62 ? 5.730 -1.138 -6.741 1.00 32.22 62 VAL A CA 16
ATOM 27035 C C . VAL A 1 62 ? 6.941 -1.789 -6.118 1.00 53.15 62 VAL A C 16
ATOM 27036 O O . VAL A 1 62 ? 7.863 -1.118 -5.723 1.00 63.11 62 VAL A O 16
ATOM 27049 N N . LYS A 1 63 ? 6.933 -3.095 -6.079 1.00 13.10 63 LYS A N 16
ATOM 27050 C CA . LYS A 1 63 ? 8.054 -3.869 -5.531 1.00 74.12 63 LYS A CA 16
ATOM 27051 C C . LYS A 1 63 ? 9.385 -3.598 -6.275 1.00 63.43 63 LYS A C 16
ATOM 27052 O O . LYS A 1 63 ? 10.458 -3.612 -5.664 1.00 20.14 63 LYS A O 16
ATOM 27071 N N . GLN A 1 64 ? 9.304 -3.332 -7.581 1.00 41.55 64 GLN A N 16
ATOM 27072 C CA . GLN A 1 64 ? 10.488 -3.036 -8.387 1.00 44.31 64 GLN A CA 16
ATOM 27073 C C . GLN A 1 64 ? 10.968 -1.619 -8.019 1.00 35.20 64 GLN A C 16
ATOM 27074 O O . GLN A 1 64 ? 12.159 -1.387 -7.806 1.00 45.31 64 GLN A O 16
ATOM 27088 N N . TRP A 1 65 ? 10.016 -0.704 -7.906 1.00 62.10 65 TRP A N 16
ATOM 27089 C CA . TRP A 1 65 ? 10.264 0.669 -7.485 1.00 54.44 65 TRP A CA 16
ATOM 27090 C C . TRP A 1 65 ? 10.851 0.727 -6.070 1.00 20.43 65 TRP A C 16
ATOM 27091 O O . TRP A 1 65 ? 11.819 1.451 -5.824 1.00 51.54 65 TRP A O 16
ATOM 27112 N N . MET A 1 66 ? 10.266 -0.055 -5.167 1.00 54.43 66 MET A N 16
ATOM 27113 C CA . MET A 1 66 ? 10.717 -0.164 -3.768 1.00 62.21 66 MET A CA 16
ATOM 27114 C C . MET A 1 66 ? 12.192 -0.468 -3.705 1.00 71.51 66 MET A C 16
ATOM 27115 O O . MET A 1 66 ? 12.933 0.189 -2.993 1.00 3.32 66 MET A O 16
ATOM 27129 N N . LYS A 1 67 ? 12.610 -1.456 -4.489 1.00 4.51 67 LYS A N 16
ATOM 27130 C CA . LYS A 1 67 ? 13.975 -1.895 -4.562 1.00 55.31 67 LYS A CA 16
ATOM 27131 C C . LYS A 1 67 ? 14.899 -0.715 -4.922 1.00 74.34 67 LYS A C 16
ATOM 27132 O O . LYS A 1 67 ? 15.985 -0.565 -4.359 1.00 45.12 67 LYS A O 16
ATOM 27151 N N . VAL A 1 68 ? 14.454 0.119 -5.830 1.00 64.32 68 VAL A N 16
ATOM 27152 C CA . VAL A 1 68 ? 15.252 1.241 -6.288 1.00 11.12 68 VAL A CA 16
ATOM 27153 C C . VAL A 1 68 ? 15.264 2.355 -5.254 1.00 63.22 68 VAL A C 16
ATOM 27154 O O . VAL A 1 68 ? 16.320 2.893 -4.914 1.00 51.52 68 VAL A O 16
ATOM 27167 N N . GLN A 1 69 ? 14.101 2.670 -4.742 1.00 2.22 69 GLN A N 16
ATOM 27168 C CA . GLN A 1 69 ? 13.942 3.739 -3.775 1.00 31.02 69 GLN A CA 16
ATOM 27169 C C . GLN A 1 69 ? 14.615 3.418 -2.466 1.00 31.23 69 GLN A C 16
ATOM 27170 O O . GLN A 1 69 ? 15.018 4.313 -1.732 1.00 73.13 69 GLN A O 16
ATOM 27184 N N . ALA A 1 70 ? 14.744 2.161 -2.179 1.00 42.34 70 ALA A N 16
ATOM 27185 C CA . ALA A 1 70 ? 15.357 1.714 -0.953 1.00 23.12 70 ALA A CA 16
ATOM 27186 C C . ALA A 1 70 ? 16.835 2.118 -0.869 1.00 31.33 70 ALA A C 16
ATOM 27187 O O . ALA A 1 70 ? 17.418 2.172 0.221 1.00 22.31 70 ALA A O 16
ATOM 27194 N N . ALA A 1 71 ? 17.441 2.363 -2.027 1.00 60.33 71 ALA A N 16
ATOM 27195 C CA . ALA A 1 71 ? 18.849 2.731 -2.116 1.00 63.44 71 ALA A CA 16
ATOM 27196 C C . ALA A 1 71 ? 19.140 4.127 -1.528 1.00 64.35 71 ALA A C 16
ATOM 27197 O O . ALA A 1 71 ? 20.307 4.509 -1.384 1.00 41.02 71 ALA A O 16
ATOM 27204 N N . LYS A 1 72 ? 18.088 4.881 -1.193 1.00 11.11 72 LYS A N 16
ATOM 27205 C CA . LYS A 1 72 ? 18.248 6.208 -0.578 1.00 44.10 72 LYS A CA 16
ATOM 27206 C C . LYS A 1 72 ? 19.057 6.146 0.702 1.00 34.00 72 LYS A C 16
ATOM 27207 O O . LYS A 1 72 ? 18.868 5.266 1.536 1.00 62.35 72 LYS A O 16
ATOM 27226 N N . LYS A 1 73 ? 19.955 7.079 0.834 1.00 4.43 73 LYS A N 16
ATOM 27227 C CA . LYS A 1 73 ? 20.886 7.135 1.944 1.00 74.03 73 LYS A CA 16
ATOM 27228 C C . LYS A 1 73 ? 20.223 7.726 3.200 1.00 31.24 73 LYS A C 16
ATOM 27229 O O . LYS A 1 73 ? 20.729 7.584 4.312 1.00 41.13 73 LYS A O 16
ATOM 27248 N N . ASN A 1 74 ? 19.080 8.366 3.012 1.00 41.34 74 ASN A N 16
ATOM 27249 C CA . ASN A 1 74 ? 18.349 8.998 4.123 1.00 73.44 74 ASN A CA 16
ATOM 27250 C C . ASN A 1 74 ? 17.765 7.931 5.027 1.00 2.23 74 ASN A C 16
ATOM 27251 O O . ASN A 1 74 ? 17.634 8.118 6.238 1.00 34.04 74 ASN A O 16
ATOM 27262 N N . GLY A 1 75 ? 17.431 6.815 4.432 1.00 55.11 75 GLY A N 16
ATOM 27263 C CA . GLY A 1 75 ? 16.796 5.754 5.133 1.00 20.34 75 GLY A CA 16
ATOM 27264 C C . GLY A 1 75 ? 15.642 5.250 4.328 1.00 73.23 75 GLY A C 16
ATOM 27265 O O . GLY A 1 75 ? 15.837 4.731 3.226 1.00 20.20 75 GLY A O 16
ATOM 27269 N N . LYS A 1 76 ? 14.450 5.421 4.837 1.00 42.02 76 LYS A N 16
ATOM 27270 C CA . LYS A 1 76 ? 13.266 5.020 4.125 1.00 51.22 76 LYS A CA 16
ATOM 27271 C C . LYS A 1 76 ? 12.058 5.919 4.422 1.00 24.23 76 LYS A C 16
ATOM 27272 O O . LYS A 1 76 ? 11.438 5.846 5.471 1.00 30.13 76 LYS A O 16
ATOM 27291 N N . GLY A 1 77 ? 11.760 6.794 3.501 1.00 3.31 77 GLY A N 16
ATOM 27292 C CA . GLY A 1 77 ? 10.629 7.666 3.663 1.00 20.11 77 GLY A CA 16
ATOM 27293 C C . GLY A 1 77 ? 9.560 7.249 2.725 1.00 70.33 77 GLY A C 16
ATOM 27294 O O . GLY A 1 77 ? 8.429 6.965 3.122 1.00 13.14 77 GLY A O 16
ATOM 27298 N N . ASN A 1 78 ? 9.932 7.154 1.485 1.00 3.34 78 ASN A N 16
ATOM 27299 C CA . ASN A 1 78 ? 9.044 6.715 0.444 1.00 15.33 78 ASN A CA 16
ATOM 27300 C C . ASN A 1 78 ? 9.205 5.253 0.177 1.00 63.35 78 ASN A C 16
ATOM 27301 O O . ASN A 1 78 ? 8.724 4.753 -0.816 1.00 3.23 78 ASN A O 16
ATOM 27312 N N . VAL A 1 79 ? 9.865 4.555 1.053 1.00 11.25 79 VAL A N 16
ATOM 27313 C CA . VAL A 1 79 ? 10.095 3.167 0.809 1.00 42.11 79 VAL A CA 16
ATOM 27314 C C . VAL A 1 79 ? 9.481 2.334 1.912 1.00 21.41 79 VAL A C 16
ATOM 27315 O O . VAL A 1 79 ? 9.595 2.679 3.083 1.00 62.34 79 VAL A O 16
ATOM 27328 N N . CYS A 1 80 ? 8.829 1.260 1.544 1.00 32.32 80 CYS A N 16
ATOM 27329 C CA . CYS A 1 80 ? 8.291 0.332 2.523 1.00 13.03 80 CYS A CA 16
ATOM 27330 C C . CYS A 1 80 ? 8.954 -1.033 2.399 1.00 13.42 80 CYS A C 16
ATOM 27331 O O . CYS A 1 80 ? 9.216 -1.707 3.401 1.00 44.50 80 CYS A O 16
ATOM 27338 N N . HIS A 1 81 ? 9.240 -1.443 1.185 1.00 24.11 81 HIS A N 16
ATOM 27339 C CA . HIS A 1 81 ? 9.935 -2.691 0.972 1.00 53.11 81 HIS A CA 16
ATOM 27340 C C . HIS A 1 81 ? 11.359 -2.376 0.590 1.00 54.20 81 HIS A C 16
ATOM 27341 O O . HIS A 1 81 ? 11.604 -1.811 -0.456 1.00 3.01 81 HIS A O 16
ATOM 27355 N N . ARG A 1 82 ? 12.297 -2.705 1.450 1.00 41.51 82 ARG A N 16
ATOM 27356 C CA . ARG A 1 82 ? 13.697 -2.405 1.162 1.00 52.02 82 ARG A CA 16
ATOM 27357 C C . ARG A 1 82 ? 14.313 -3.468 0.297 1.00 20.34 82 ARG A C 16
ATOM 27358 O O . ARG A 1 82 ? 15.351 -3.267 -0.333 1.00 65.11 82 ARG A O 16
ATOM 27379 N N . LYS A 1 83 ? 13.680 -4.585 0.288 1.00 14.40 83 LYS A N 16
ATOM 27380 C CA . LYS A 1 83 ? 14.009 -5.659 -0.583 1.00 14.44 83 LYS A CA 16
ATOM 27381 C C . LYS A 1 83 ? 12.702 -6.226 -1.038 1.00 4.10 83 LYS A C 16
ATOM 27382 O O . LYS A 1 83 ? 11.670 -5.993 -0.382 1.00 73.31 83 LYS A O 16
ATOM 27401 N N . LYS A 1 84 ? 12.696 -6.939 -2.117 1.00 64.14 84 LYS A N 16
ATOM 27402 C CA . LYS A 1 84 ? 11.459 -7.473 -2.604 1.00 30.34 84 LYS A CA 16
ATOM 27403 C C . LYS A 1 84 ? 11.115 -8.780 -1.890 1.00 41.43 84 LYS A C 16
ATOM 27404 O O . LYS A 1 84 ? 11.305 -9.877 -2.437 1.00 34.30 84 LYS A O 16
ATOM 27423 N N . HIS A 1 85 ? 10.681 -8.641 -0.627 1.00 32.21 85 HIS A N 16
ATOM 27424 C CA . HIS A 1 85 ? 10.279 -9.771 0.219 1.00 5.44 85 HIS A CA 16
ATOM 27425 C C . HIS A 1 85 ? 11.405 -10.807 0.294 1.00 13.21 85 HIS A C 16
ATOM 27426 O O . HIS A 1 85 ? 12.590 -10.474 0.181 1.00 11.11 85 HIS A O 16
ATOM 27440 N N . HIS A 1 86 ? 11.040 -12.045 0.516 1.00 34.42 86 HIS A N 16
ATOM 27441 C CA . HIS A 1 86 ? 11.996 -13.130 0.515 1.00 70.43 86 HIS A CA 16
ATOM 27442 C C . HIS A 1 86 ? 12.182 -13.660 -0.916 1.00 5.34 86 HIS A C 16
ATOM 27443 O O . HIS A 1 86 ? 12.930 -14.608 -1.150 1.00 63.11 86 HIS A O 16
ATOM 27457 N N . GLY A 1 87 ? 11.521 -13.010 -1.863 1.00 71.45 87 GLY A N 16
ATOM 27458 C CA . GLY A 1 87 ? 11.569 -13.415 -3.250 1.00 2.44 87 GLY A CA 16
ATOM 27459 C C . GLY A 1 87 ? 12.617 -12.658 -4.040 1.00 25.31 87 GLY A C 16
ATOM 27460 O O . GLY A 1 87 ? 12.494 -12.494 -5.258 1.00 44.32 87 GLY A O 16
ATOM 27464 N N . LYS A 1 88 ? 13.635 -12.180 -3.345 1.00 60.12 88 LYS A N 16
ATOM 27465 C CA . LYS A 1 88 ? 14.738 -11.497 -3.978 1.00 53.32 88 LYS A CA 16
ATOM 27466 C C . LYS A 1 88 ? 15.577 -12.539 -4.727 1.00 51.44 88 LYS A C 16
ATOM 27467 O O . LYS A 1 88 ? 16.265 -13.366 -4.103 1.00 3.54 88 LYS A O 16
ATOM 27486 N N . ARG A 1 89 ? 15.486 -12.491 -6.055 1.00 22.33 89 ARG A N 16
ATOM 27487 C CA . ARG A 1 89 ? 16.045 -13.495 -6.965 1.00 35.22 89 ARG A CA 16
ATOM 27488 C C . ARG A 1 89 ? 15.295 -14.811 -6.852 1.00 63.40 89 ARG A C 16
ATOM 27489 O O . ARG A 1 89 ? 15.673 -15.705 -6.088 1.00 72.24 89 ARG A O 16
ATOM 27510 N N . ASN A 1 90 ? 14.208 -14.898 -7.578 1.00 15.30 90 ASN A N 16
ATOM 27511 C CA . ASN A 1 90 ? 13.353 -16.068 -7.595 1.00 20.21 90 ASN A CA 16
ATOM 27512 C C . ASN A 1 90 ? 12.534 -16.074 -8.860 1.00 62.12 90 ASN A C 16
ATOM 27513 O O . ASN A 1 90 ? 11.935 -15.062 -9.217 1.00 50.41 90 ASN A O 16
ATOM 27524 N N . SER A 1 91 ? 12.527 -17.184 -9.544 1.00 62.11 91 SER A N 16
ATOM 27525 C CA . SER A 1 91 ? 11.762 -17.333 -10.749 1.00 65.40 91 SER A CA 16
ATOM 27526 C C . SER A 1 91 ? 10.279 -17.433 -10.389 1.00 73.23 91 SER A C 16
ATOM 27527 O O . SER A 1 91 ? 9.820 -18.463 -9.873 1.00 3.15 91 SER A O 16
ATOM 27535 N N . ASN A 1 92 ? 9.552 -16.363 -10.612 1.00 72.33 92 ASN A N 16
ATOM 27536 C CA . ASN A 1 92 ? 8.149 -16.307 -10.264 1.00 64.42 92 ASN A CA 16
ATOM 27537 C C . ASN A 1 92 ? 7.373 -15.627 -11.367 1.00 43.12 92 ASN A C 16
ATOM 27538 O O . ASN A 1 92 ? 7.738 -14.552 -11.808 1.00 74.03 92 ASN A O 16
ATOM 27549 N N . ARG A 1 93 ? 6.322 -16.261 -11.824 1.00 52.32 93 ARG A N 16
ATOM 27550 C CA . ARG A 1 93 ? 5.459 -15.703 -12.867 1.00 72.33 93 ARG A CA 16
ATOM 27551 C C . ARG A 1 93 ? 4.027 -15.636 -12.345 1.00 4.23 93 ARG A C 16
ATOM 27552 O O . ARG A 1 93 ? 3.064 -15.650 -13.105 1.00 31.22 93 ARG A O 16
ATOM 27573 N N . ALA A 1 94 ? 3.901 -15.497 -11.043 1.00 11.04 94 ALA A N 16
ATOM 27574 C CA . ALA A 1 94 ? 2.603 -15.462 -10.387 1.00 33.13 94 ALA A CA 16
ATOM 27575 C C . ALA A 1 94 ? 2.081 -14.027 -10.288 1.00 14.21 94 ALA A C 16
ATOM 27576 O O . ALA A 1 94 ? 1.224 -13.721 -9.459 1.00 51.33 94 ALA A O 16
ATOM 27583 N N . HIS A 1 95 ? 2.570 -13.166 -11.155 1.00 12.01 95 HIS A N 16
ATOM 27584 C CA . HIS A 1 95 ? 2.154 -11.774 -11.155 1.00 34.41 95 HIS A CA 16
ATOM 27585 C C . HIS A 1 95 ? 0.880 -11.658 -11.962 1.00 54.12 95 HIS A C 16
ATOM 27586 O O . HIS A 1 95 ? -0.158 -11.241 -11.456 1.00 31.44 95 HIS A O 16
ATOM 27600 N N . GLN A 1 96 ? 0.957 -12.041 -13.218 1.00 42.14 96 GLN A N 16
ATOM 27601 C CA . GLN A 1 96 ? -0.209 -12.061 -14.066 1.00 3.01 96 GLN A CA 16
ATOM 27602 C C . GLN A 1 96 ? -0.654 -13.485 -14.328 1.00 23.31 96 GLN A C 16
ATOM 27603 O O . GLN A 1 96 ? -1.802 -13.741 -14.696 1.00 40.34 96 GLN A O 16
ATOM 27617 N N . GLY A 1 97 ? 0.251 -14.413 -14.099 1.00 34.05 97 GLY A N 16
ATOM 27618 C CA . GLY A 1 97 ? -0.038 -15.808 -14.261 1.00 70.33 97 GLY A CA 16
ATOM 27619 C C . GLY A 1 97 ? -0.223 -16.454 -12.921 1.00 72.40 97 GLY A C 16
ATOM 27620 O O . GLY A 1 97 ? 0.336 -17.519 -12.638 1.00 21.45 97 GLY A O 16
ATOM 27624 N N . LYS A 1 98 ? -0.992 -15.799 -12.094 1.00 52.22 98 LYS A N 16
ATOM 27625 C CA . LYS A 1 98 ? -1.266 -16.249 -10.754 1.00 10.13 98 LYS A CA 16
ATOM 27626 C C . LYS A 1 98 ? -2.336 -17.344 -10.744 1.00 73.03 98 LYS A C 16
ATOM 27627 O O . LYS A 1 98 ? -3.528 -17.084 -10.924 1.00 52.21 98 LYS A O 16
ATOM 27646 N N . HIS A 1 99 ? -1.895 -18.568 -10.577 1.00 53.34 99 HIS A N 16
ATOM 27647 C CA . HIS A 1 99 ? -2.784 -19.711 -10.575 1.00 75.00 99 HIS A CA 16
ATOM 27648 C C . HIS A 1 99 ? -2.490 -20.611 -9.397 1.00 11.21 99 HIS A C 16
ATOM 27649 O O . HIS A 1 99 ? -1.477 -21.309 -9.377 1.00 55.05 99 HIS A O 16
ATOM 27663 N N . GLU A 1 100 ? -3.341 -20.565 -8.414 1.00 21.11 100 GLU A N 16
ATOM 27664 C CA . GLU A 1 100 ? -3.246 -21.444 -7.276 1.00 4.01 100 GLU A CA 16
ATOM 27665 C C . GLU A 1 100 ? -4.492 -22.293 -7.242 1.00 54.35 100 GLU A C 16
ATOM 27666 O O . GLU A 1 100 ? -5.558 -21.843 -6.805 1.00 13.53 100 GLU A O 16
ATOM 27678 N N . THR A 1 101 ? -4.386 -23.490 -7.731 1.00 74.43 101 THR A N 16
ATOM 27679 C CA . THR A 1 101 ? -5.528 -24.319 -7.858 1.00 3.30 101 THR A CA 16
ATOM 27680 C C . THR A 1 101 ? -5.663 -25.313 -6.697 1.00 73.31 101 THR A C 16
ATOM 27681 O O . THR A 1 101 ? -4.871 -26.252 -6.534 1.00 62.25 101 THR A O 16
ATOM 27692 N N . TYR A 1 102 ? -6.634 -25.052 -5.866 1.00 42.33 102 TYR A N 16
ATOM 27693 C CA . TYR A 1 102 ? -6.987 -25.919 -4.781 1.00 73.31 102 TYR A CA 16
ATOM 27694 C C . TYR A 1 102 ? -8.491 -25.956 -4.625 1.00 44.12 102 TYR A C 16
ATOM 27695 O O . TYR A 1 102 ? -9.084 -25.174 -3.890 1.00 65.00 102 TYR A O 16
ATOM 27713 N N . GLY A 1 103 ? -9.100 -26.814 -5.390 1.00 51.31 103 GLY A N 16
ATOM 27714 C CA . GLY A 1 103 ? -10.523 -26.925 -5.395 1.00 22.24 103 GLY A CA 16
ATOM 27715 C C . GLY A 1 103 ? -10.954 -28.339 -5.575 1.00 43.22 103 GLY A C 16
ATOM 27716 O O . GLY A 1 103 ? -11.591 -28.693 -6.579 1.00 73.33 103 GLY A O 16
ATOM 27720 N N . HIS A 1 104 ? -10.597 -29.161 -4.636 1.00 3.41 104 HIS A N 16
ATOM 27721 C CA . HIS A 1 104 ? -10.969 -30.535 -4.664 1.00 25.21 104 HIS A CA 16
ATOM 27722 C C . HIS A 1 104 ? -11.432 -30.935 -3.285 1.00 34.41 104 HIS A C 16
ATOM 27723 O O . HIS A 1 104 ? -10.637 -31.014 -2.346 1.00 13.33 104 HIS A O 16
ATOM 27737 N N . LYS A 1 105 ? -12.705 -31.149 -3.159 1.00 32.14 105 LYS A N 16
ATOM 27738 C CA . LYS A 1 105 ? -13.287 -31.501 -1.897 1.00 33.34 105 LYS A CA 16
ATOM 27739 C C . LYS A 1 105 ? -13.841 -32.910 -1.943 1.00 5.55 105 LYS A C 16
ATOM 27740 O O . LYS A 1 105 ? -14.565 -33.264 -2.876 1.00 3.12 105 LYS A O 16
ATOM 27759 N N . THR A 1 106 ? -13.473 -33.707 -0.954 1.00 71.34 106 THR A N 16
ATOM 27760 C CA . THR A 1 106 ? -13.894 -35.089 -0.840 1.00 42.45 106 THR A CA 16
ATOM 27761 C C . THR A 1 106 ? -13.383 -35.946 -2.034 1.00 64.01 106 THR A C 16
ATOM 27762 O O . THR A 1 106 ? -13.998 -35.995 -3.095 1.00 4.40 106 THR A O 16
ATOM 27773 N N . PRO A 1 107 ? -12.232 -36.620 -1.867 1.00 24.40 107 PRO A N 16
ATOM 27774 C CA . PRO A 1 107 ? -11.630 -37.458 -2.923 1.00 15.43 107 PRO A CA 16
ATOM 27775 C C . PRO A 1 107 ? -12.267 -38.854 -2.988 1.00 10.22 107 PRO A C 16
ATOM 27776 O O . PRO A 1 107 ? -11.642 -39.825 -3.442 1.00 32.52 107 PRO A O 16
ATOM 27787 N N . TYR A 1 108 ? -13.503 -38.940 -2.571 1.00 32.54 108 TYR A N 16
ATOM 27788 C CA . TYR A 1 108 ? -14.203 -40.187 -2.502 1.00 33.01 108 TYR A CA 16
ATOM 27789 C C . TYR A 1 108 ? -15.377 -40.155 -3.454 1.00 74.53 108 TYR A C 16
ATOM 27790 O O . TYR A 1 108 ? -15.303 -40.798 -4.523 1.00 38.79 108 TYR A O 16
ATOM 27809 N N . SER A 1 1 ? -13.441 13.392 0.687 1.00 0.40 1 SER A N 17
ATOM 27810 C CA . SER A 1 1 ? -12.679 13.666 -0.520 1.00 11.35 1 SER A CA 17
ATOM 27811 C C . SER A 1 1 ? -11.207 13.953 -0.210 1.00 42.44 1 SER A C 17
ATOM 27812 O O . SER A 1 1 ? -10.321 13.173 -0.570 1.00 52.10 1 SER A O 17
ATOM 27822 N N . GLU A 1 2 ? -10.951 15.053 0.463 1.00 71.24 2 GLU A N 17
ATOM 27823 C CA . GLU A 1 2 ? -9.609 15.479 0.743 1.00 64.10 2 GLU A CA 17
ATOM 27824 C C . GLU A 1 2 ? -9.142 14.994 2.104 1.00 23.00 2 GLU A C 17
ATOM 27825 O O . GLU A 1 2 ? -9.633 15.437 3.136 1.00 20.42 2 GLU A O 17
ATOM 27837 N N . ALA A 1 3 ? -8.208 14.070 2.097 1.00 32.42 3 ALA A N 17
ATOM 27838 C CA . ALA A 1 3 ? -7.615 13.555 3.321 1.00 20.11 3 ALA A CA 17
ATOM 27839 C C . ALA A 1 3 ? -6.094 13.624 3.219 1.00 34.53 3 ALA A C 17
ATOM 27840 O O . ALA A 1 3 ? -5.366 13.116 4.074 1.00 1.25 3 ALA A O 17
ATOM 27847 N N . ILE A 1 4 ? -5.629 14.303 2.183 1.00 13.14 4 ILE A N 17
ATOM 27848 C CA . ILE A 1 4 ? -4.211 14.351 1.862 1.00 61.33 4 ILE A CA 17
ATOM 27849 C C . ILE A 1 4 ? -3.388 15.349 2.708 1.00 11.22 4 ILE A C 17
ATOM 27850 O O . ILE A 1 4 ? -2.387 14.966 3.312 1.00 2.20 4 ILE A O 17
ATOM 27866 N N . LEU A 1 5 ? -3.802 16.605 2.767 1.00 44.43 5 LEU A N 17
ATOM 27867 C CA . LEU A 1 5 ? -2.976 17.606 3.431 1.00 63.11 5 LEU A CA 17
ATOM 27868 C C . LEU A 1 5 ? -3.453 17.975 4.862 1.00 23.35 5 LEU A C 17
ATOM 27869 O O . LEU A 1 5 ? -2.705 17.738 5.810 1.00 63.42 5 LEU A O 17
ATOM 27885 N N . PRO A 1 6 ? -4.689 18.567 5.056 1.00 33.25 6 PRO A N 17
ATOM 27886 C CA . PRO A 1 6 ? -5.202 18.895 6.405 1.00 41.14 6 PRO A CA 17
ATOM 27887 C C . PRO A 1 6 ? -5.120 17.708 7.380 1.00 44.23 6 PRO A C 17
ATOM 27888 O O . PRO A 1 6 ? -4.561 17.833 8.476 1.00 51.43 6 PRO A O 17
ATOM 27899 N N . ILE A 1 7 ? -5.670 16.570 6.980 1.00 24.10 7 ILE A N 17
ATOM 27900 C CA . ILE A 1 7 ? -5.641 15.365 7.801 1.00 32.31 7 ILE A CA 17
ATOM 27901 C C . ILE A 1 7 ? -4.235 14.755 7.821 1.00 43.22 7 ILE A C 17
ATOM 27902 O O . ILE A 1 7 ? -3.835 14.123 8.804 1.00 21.33 7 ILE A O 17
ATOM 27918 N N . ALA A 1 8 ? -3.498 14.969 6.727 1.00 21.30 8 ALA A N 17
ATOM 27919 C CA . ALA A 1 8 ? -2.131 14.438 6.533 1.00 13.12 8 ALA A CA 17
ATOM 27920 C C . ALA A 1 8 ? -2.145 12.911 6.447 1.00 44.43 8 ALA A C 17
ATOM 27921 O O . ALA A 1 8 ? -1.111 12.261 6.610 1.00 42.51 8 ALA A O 17
ATOM 27928 N N . SER A 1 9 ? -3.330 12.368 6.126 1.00 30.14 9 SER A N 17
ATOM 27929 C CA . SER A 1 9 ? -3.584 10.939 5.986 1.00 22.21 9 SER A CA 17
ATOM 27930 C C . SER A 1 9 ? -3.592 10.199 7.318 1.00 20.44 9 SER A C 17
ATOM 27931 O O . SER A 1 9 ? -2.684 10.343 8.157 1.00 71.31 9 SER A O 17
ATOM 27939 N N . SER A 1 10 ? -4.622 9.426 7.510 1.00 51.11 10 SER A N 17
ATOM 27940 C CA . SER A 1 10 ? -4.744 8.589 8.658 1.00 42.23 10 SER A CA 17
ATOM 27941 C C . SER A 1 10 ? -5.096 7.173 8.198 1.00 12.34 10 SER A C 17
ATOM 27942 O O . SER A 1 10 ? -4.493 6.192 8.644 1.00 62.03 10 SER A O 17
ATOM 27950 N N . CYS A 1 11 ? -6.047 7.076 7.294 1.00 3.23 11 CYS A N 17
ATOM 27951 C CA . CYS A 1 11 ? -6.495 5.802 6.773 1.00 40.24 11 CYS A CA 17
ATOM 27952 C C . CYS A 1 11 ? -6.717 5.949 5.271 1.00 22.54 11 CYS A C 17
ATOM 27953 O O . CYS A 1 11 ? -6.804 7.078 4.771 1.00 14.40 11 CYS A O 17
ATOM 27960 N N . CYS A 1 12 ? -6.751 4.862 4.555 1.00 0.54 12 CYS A N 17
ATOM 27961 C CA . CYS A 1 12 ? -6.995 4.900 3.132 1.00 55.23 12 CYS A CA 17
ATOM 27962 C C . CYS A 1 12 ? -8.166 3.992 2.775 1.00 32.41 12 CYS A C 17
ATOM 27963 O O . CYS A 1 12 ? -8.341 2.943 3.382 1.00 4.10 12 CYS A O 17
ATOM 27970 N N . THR A 1 13 ? -8.961 4.405 1.805 1.00 33.51 13 THR A N 17
ATOM 27971 C CA . THR A 1 13 ? -10.114 3.638 1.356 1.00 31.34 13 THR A CA 17
ATOM 27972 C C . THR A 1 13 ? -10.040 3.406 -0.162 1.00 43.44 13 THR A C 17
ATOM 27973 O O . THR A 1 13 ? -11.031 3.034 -0.816 1.00 51.33 13 THR A O 17
ATOM 27984 N N . GLU A 1 14 ? -8.850 3.576 -0.701 1.00 2.12 14 GLU A N 17
ATOM 27985 C CA . GLU A 1 14 ? -8.621 3.499 -2.126 1.00 14.32 14 GLU A CA 17
ATOM 27986 C C . GLU A 1 14 ? -7.455 2.566 -2.419 1.00 4.30 14 GLU A C 17
ATOM 27987 O O . GLU A 1 14 ? -6.617 2.351 -1.567 1.00 10.05 14 GLU A O 17
ATOM 27999 N N . VAL A 1 15 ? -7.462 1.982 -3.600 1.00 64.34 15 VAL A N 17
ATOM 28000 C CA . VAL A 1 15 ? -6.324 1.244 -4.173 1.00 74.13 15 VAL A CA 17
ATOM 28001 C C . VAL A 1 15 ? -6.377 1.311 -5.681 1.00 33.12 15 VAL A C 17
ATOM 28002 O O . VAL A 1 15 ? -7.433 1.171 -6.281 1.00 62.40 15 VAL A O 17
ATOM 28015 N N . SER A 1 16 ? -5.243 1.526 -6.283 1.00 43.03 16 SER A N 17
ATOM 28016 C CA . SER A 1 16 ? -5.131 1.621 -7.718 1.00 61.24 16 SER A CA 17
ATOM 28017 C C . SER A 1 16 ? -4.700 0.279 -8.304 1.00 2.22 16 SER A C 17
ATOM 28018 O O . SER A 1 16 ? -4.653 0.116 -9.523 1.00 64.22 16 SER A O 17
ATOM 28026 N N . HIS A 1 17 ? -4.405 -0.672 -7.413 1.00 54.43 17 HIS A N 17
ATOM 28027 C CA . HIS A 1 17 ? -3.924 -2.018 -7.761 1.00 73.42 17 HIS A CA 17
ATOM 28028 C C . HIS A 1 17 ? -2.561 -2.019 -8.435 1.00 15.23 17 HIS A C 17
ATOM 28029 O O . HIS A 1 17 ? -1.548 -2.238 -7.779 1.00 2.34 17 HIS A O 17
ATOM 28043 N N . HIS A 1 18 ? -2.527 -1.756 -9.713 1.00 24.21 18 HIS A N 17
ATOM 28044 C CA . HIS A 1 18 ? -1.288 -1.744 -10.450 1.00 3.24 18 HIS A CA 17
ATOM 28045 C C . HIS A 1 18 ? -0.923 -0.319 -10.816 1.00 22.12 18 HIS A C 17
ATOM 28046 O O . HIS A 1 18 ? -1.800 0.506 -11.080 1.00 45.04 18 HIS A O 17
ATOM 28060 N N . ILE A 1 19 ? 0.354 -0.025 -10.820 1.00 75.00 19 ILE A N 17
ATOM 28061 C CA . ILE A 1 19 ? 0.832 1.315 -11.079 1.00 54.12 19 ILE A CA 17
ATOM 28062 C C . ILE A 1 19 ? 2.200 1.249 -11.761 1.00 51.43 19 ILE A C 17
ATOM 28063 O O . ILE A 1 19 ? 2.875 0.214 -11.679 1.00 15.24 19 ILE A O 17
ATOM 28079 N N . SER A 1 20 ? 2.584 2.323 -12.413 1.00 23.33 20 SER A N 17
ATOM 28080 C CA . SER A 1 20 ? 3.859 2.438 -13.095 1.00 3.13 20 SER A CA 17
ATOM 28081 C C . SER A 1 20 ? 4.866 3.216 -12.211 1.00 64.32 20 SER A C 17
ATOM 28082 O O . SER A 1 20 ? 4.458 4.038 -11.374 1.00 41.41 20 SER A O 17
ATOM 28090 N N . ARG A 1 21 ? 6.174 2.967 -12.397 1.00 43.13 21 ARG A N 17
ATOM 28091 C CA . ARG A 1 21 ? 7.196 3.612 -11.558 1.00 60.15 21 ARG A CA 17
ATOM 28092 C C . ARG A 1 21 ? 7.339 5.108 -11.766 1.00 60.00 21 ARG A C 17
ATOM 28093 O O . ARG A 1 21 ? 7.743 5.805 -10.848 1.00 52.14 21 ARG A O 17
ATOM 28114 N N . ARG A 1 22 ? 7.038 5.592 -12.968 1.00 62.10 22 ARG A N 17
ATOM 28115 C CA . ARG A 1 22 ? 7.163 7.021 -13.296 1.00 11.40 22 ARG A CA 17
ATOM 28116 C C . ARG A 1 22 ? 6.460 7.888 -12.240 1.00 2.23 22 ARG A C 17
ATOM 28117 O O . ARG A 1 22 ? 6.976 8.935 -11.844 1.00 60.25 22 ARG A O 17
ATOM 28138 N N . LEU A 1 23 ? 5.291 7.443 -11.791 1.00 20.11 23 LEU A N 17
ATOM 28139 C CA . LEU A 1 23 ? 4.569 8.132 -10.729 1.00 64.53 23 LEU A CA 17
ATOM 28140 C C . LEU A 1 23 ? 5.220 7.813 -9.382 1.00 52.33 23 LEU A C 17
ATOM 28141 O O . LEU A 1 23 ? 5.435 8.697 -8.561 1.00 55.35 23 LEU A O 17
ATOM 28157 N N . LEU A 1 24 ? 5.554 6.549 -9.199 1.00 74.45 24 LEU A N 17
ATOM 28158 C CA . LEU A 1 24 ? 6.069 6.021 -7.940 1.00 72.21 24 LEU A CA 17
ATOM 28159 C C . LEU A 1 24 ? 7.305 6.743 -7.458 1.00 11.33 24 LEU A C 17
ATOM 28160 O O . LEU A 1 24 ? 7.419 7.069 -6.286 1.00 12.51 24 LEU A O 17
ATOM 28176 N N . GLU A 1 25 ? 8.219 6.999 -8.357 1.00 4.12 25 GLU A N 17
ATOM 28177 C CA . GLU A 1 25 ? 9.467 7.687 -8.048 1.00 53.13 25 GLU A CA 17
ATOM 28178 C C . GLU A 1 25 ? 9.203 9.066 -7.383 1.00 40.01 25 GLU A C 17
ATOM 28179 O O . GLU A 1 25 ? 10.063 9.596 -6.645 1.00 34.34 25 GLU A O 17
ATOM 28191 N N . ARG A 1 26 ? 8.002 9.613 -7.613 1.00 31.11 26 ARG A N 17
ATOM 28192 C CA . ARG A 1 26 ? 7.618 10.922 -7.091 1.00 43.33 26 ARG A CA 17
ATOM 28193 C C . ARG A 1 26 ? 7.019 10.805 -5.683 1.00 34.44 26 ARG A C 17
ATOM 28194 O O . ARG A 1 26 ? 6.763 11.815 -5.029 1.00 2.23 26 ARG A O 17
ATOM 28215 N N . VAL A 1 27 ? 6.791 9.578 -5.231 1.00 74.53 27 VAL A N 17
ATOM 28216 C CA . VAL A 1 27 ? 6.213 9.327 -3.913 1.00 21.54 27 VAL A CA 17
ATOM 28217 C C . VAL A 1 27 ? 7.197 9.693 -2.814 1.00 22.21 27 VAL A C 17
ATOM 28218 O O . VAL A 1 27 ? 8.345 9.245 -2.823 1.00 4.14 27 VAL A O 17
ATOM 28231 N N . ASN A 1 28 ? 6.744 10.507 -1.885 1.00 11.10 28 ASN A N 17
ATOM 28232 C CA . ASN A 1 28 ? 7.585 11.016 -0.807 1.00 3.41 28 ASN A CA 17
ATOM 28233 C C . ASN A 1 28 ? 7.278 10.304 0.495 1.00 1.43 28 ASN A C 17
ATOM 28234 O O . ASN A 1 28 ? 8.152 10.147 1.335 1.00 44.15 28 ASN A O 17
ATOM 28245 N N . MET A 1 29 ? 6.042 9.883 0.678 1.00 51.42 29 MET A N 17
ATOM 28246 C CA . MET A 1 29 ? 5.667 9.250 1.934 1.00 4.55 29 MET A CA 17
ATOM 28247 C C . MET A 1 29 ? 5.007 7.921 1.650 1.00 73.51 29 MET A C 17
ATOM 28248 O O . MET A 1 29 ? 4.266 7.800 0.680 1.00 25.14 29 MET A O 17
ATOM 28262 N N . CYS A 1 30 ? 5.262 6.947 2.481 1.00 73.44 30 CYS A N 17
ATOM 28263 C CA . CYS A 1 30 ? 4.710 5.622 2.294 1.00 62.51 30 CYS A CA 17
ATOM 28264 C C . CYS A 1 30 ? 4.255 5.035 3.623 1.00 60.22 30 CYS A C 17
ATOM 28265 O O . CYS A 1 30 ? 4.981 5.113 4.621 1.00 14.53 30 CYS A O 17
ATOM 28272 N N . ARG A 1 31 ? 3.050 4.492 3.641 1.00 32.51 31 ARG A N 17
ATOM 28273 C CA . ARG A 1 31 ? 2.534 3.755 4.793 1.00 14.10 31 ARG A CA 17
ATOM 28274 C C . ARG A 1 31 ? 1.809 2.534 4.291 1.00 65.35 31 ARG A C 17
ATOM 28275 O O . ARG A 1 31 ? 0.969 2.640 3.405 1.00 53.23 31 ARG A O 17
ATOM 28296 N N . ILE A 1 32 ? 2.114 1.389 4.819 1.00 34.40 32 ILE A N 17
ATOM 28297 C CA . ILE A 1 32 ? 1.371 0.226 4.445 1.00 11.42 32 ILE A CA 17
ATOM 28298 C C . ILE A 1 32 ? 0.269 -0.018 5.428 1.00 71.10 32 ILE A C 17
ATOM 28299 O O . ILE A 1 32 ? 0.502 -0.325 6.597 1.00 31.44 32 ILE A O 17
ATOM 28315 N N . GLN A 1 33 ? -0.909 0.171 4.957 1.00 5.22 33 GLN A N 17
ATOM 28316 C CA . GLN A 1 33 ? -2.082 -0.018 5.718 1.00 74.12 33 GLN A CA 17
ATOM 28317 C C . GLN A 1 33 ? -2.529 -1.456 5.578 1.00 3.32 33 GLN A C 17
ATOM 28318 O O . GLN A 1 33 ? -2.754 -1.936 4.476 1.00 72.34 33 GLN A O 17
ATOM 28332 N N . ARG A 1 34 ? -2.616 -2.132 6.678 1.00 63.25 34 ARG A N 17
ATOM 28333 C CA . ARG A 1 34 ? -3.020 -3.523 6.702 1.00 72.41 34 ARG A CA 17
ATOM 28334 C C . ARG A 1 34 ? -4.442 -3.635 7.214 1.00 0.21 34 ARG A C 17
ATOM 28335 O O . ARG A 1 34 ? -4.864 -2.855 8.095 1.00 30.34 34 ARG A O 17
ATOM 28356 N N . ALA A 1 35 ? -5.179 -4.569 6.674 1.00 62.10 35 ALA A N 17
ATOM 28357 C CA . ALA A 1 35 ? -6.474 -4.886 7.198 1.00 64.03 35 ALA A CA 17
ATOM 28358 C C . ALA A 1 35 ? -6.246 -5.859 8.313 1.00 54.53 35 ALA A C 17
ATOM 28359 O O . ALA A 1 35 ? -6.117 -7.073 8.071 1.00 43.21 35 ALA A O 17
ATOM 28366 N N . ASP A 1 36 ? -6.185 -5.343 9.534 1.00 33.41 36 ASP A N 17
ATOM 28367 C CA . ASP A 1 36 ? -5.784 -6.154 10.681 1.00 75.24 36 ASP A CA 17
ATOM 28368 C C . ASP A 1 36 ? -5.708 -5.282 11.927 1.00 62.31 36 ASP A C 17
ATOM 28369 O O . ASP A 1 36 ? -6.174 -5.664 12.999 1.00 53.45 36 ASP A O 17
ATOM 28378 N N . GLY A 1 37 ? -5.131 -4.099 11.774 1.00 3.21 37 GLY A N 17
ATOM 28379 C CA . GLY A 1 37 ? -4.969 -3.204 12.911 1.00 41.32 37 GLY A CA 17
ATOM 28380 C C . GLY A 1 37 ? -5.100 -1.743 12.530 1.00 64.01 37 GLY A C 17
ATOM 28381 O O . GLY A 1 37 ? -5.753 -0.963 13.233 1.00 40.22 37 GLY A O 17
ATOM 28385 N N . ASP A 1 38 ? -4.459 -1.364 11.430 1.00 53.31 38 ASP A N 17
ATOM 28386 C CA . ASP A 1 38 ? -4.538 0.010 10.918 1.00 54.53 38 ASP A CA 17
ATOM 28387 C C . ASP A 1 38 ? -5.969 0.333 10.494 1.00 71.22 38 ASP A C 17
ATOM 28388 O O . ASP A 1 38 ? -6.617 1.211 11.076 1.00 51.42 38 ASP A O 17
ATOM 28397 N N . CYS A 1 39 ? -6.454 -0.386 9.500 1.00 61.42 39 CYS A N 17
ATOM 28398 C CA . CYS A 1 39 ? -7.817 -0.246 8.995 1.00 60.12 39 CYS A CA 17
ATOM 28399 C C . CYS A 1 39 ? -8.294 -1.607 8.490 1.00 14.10 39 CYS A C 17
ATOM 28400 O O . CYS A 1 39 ? -7.637 -2.616 8.736 1.00 13.15 39 CYS A O 17
ATOM 28407 N N . ASP A 1 40 ? -9.417 -1.654 7.809 1.00 12.12 40 ASP A N 17
ATOM 28408 C CA . ASP A 1 40 ? -9.977 -2.924 7.321 1.00 72.10 40 ASP A CA 17
ATOM 28409 C C . ASP A 1 40 ? -9.713 -3.080 5.830 1.00 74.00 40 ASP A C 17
ATOM 28410 O O . ASP A 1 40 ? -10.420 -3.805 5.132 1.00 44.42 40 ASP A O 17
ATOM 28419 N N . LEU A 1 41 ? -8.650 -2.464 5.370 1.00 52.23 41 LEU A N 17
ATOM 28420 C CA . LEU A 1 41 ? -8.270 -2.486 3.975 1.00 72.40 41 LEU A CA 17
ATOM 28421 C C . LEU A 1 41 ? -6.769 -2.511 3.888 1.00 11.03 41 LEU A C 17
ATOM 28422 O O . LEU A 1 41 ? -6.098 -1.816 4.656 1.00 43.45 41 LEU A O 17
ATOM 28438 N N . ALA A 1 42 ? -6.231 -3.313 2.999 1.00 25.00 42 ALA A N 17
ATOM 28439 C CA . ALA A 1 42 ? -4.814 -3.316 2.794 1.00 51.33 42 ALA A CA 17
ATOM 28440 C C . ALA A 1 42 ? -4.501 -2.378 1.653 1.00 23.12 42 ALA A C 17
ATOM 28441 O O . ALA A 1 42 ? -4.953 -2.584 0.521 1.00 64.02 42 ALA A O 17
ATOM 28448 N N . ALA A 1 43 ? -3.754 -1.357 1.941 1.00 24.31 43 ALA A N 17
ATOM 28449 C CA . ALA A 1 43 ? -3.442 -0.354 0.964 1.00 60.51 43 ALA A CA 17
ATOM 28450 C C . ALA A 1 43 ? -2.096 0.253 1.236 1.00 15.12 43 ALA A C 17
ATOM 28451 O O . ALA A 1 43 ? -1.769 0.559 2.381 1.00 13.44 43 ALA A O 17
ATOM 28458 N N . VAL A 1 44 ? -1.310 0.408 0.217 1.00 21.21 44 VAL A N 17
ATOM 28459 C CA . VAL A 1 44 ? -0.067 1.100 0.356 1.00 42.14 44 VAL A CA 17
ATOM 28460 C C . VAL A 1 44 ? -0.348 2.555 0.089 1.00 23.41 44 VAL A C 17
ATOM 28461 O O . VAL A 1 44 ? -0.703 2.928 -1.032 1.00 12.22 44 VAL A O 17
ATOM 28474 N N . ILE A 1 45 ? -0.223 3.351 1.101 1.00 12.22 45 ILE A N 17
ATOM 28475 C CA . ILE A 1 45 ? -0.513 4.757 1.004 1.00 4.32 45 ILE A CA 17
ATOM 28476 C C . ILE A 1 45 ? 0.736 5.475 0.526 1.00 24.23 45 ILE A C 17
ATOM 28477 O O . ILE A 1 45 ? 1.768 5.477 1.206 1.00 22.32 45 ILE A O 17
ATOM 28493 N N . LEU A 1 46 ? 0.636 6.057 -0.641 1.00 32.30 46 LEU A N 17
ATOM 28494 C CA . LEU A 1 46 ? 1.738 6.725 -1.275 1.00 11.21 46 LEU A CA 17
ATOM 28495 C C . LEU A 1 46 ? 1.433 8.192 -1.424 1.00 22.04 46 LEU A C 17
ATOM 28496 O O . LEU A 1 46 ? 0.437 8.575 -2.034 1.00 34.11 46 LEU A O 17
ATOM 28512 N N . HIS A 1 47 ? 2.264 9.004 -0.864 1.00 5.10 47 HIS A N 17
ATOM 28513 C CA . HIS A 1 47 ? 2.068 10.437 -0.931 1.00 22.13 47 HIS A CA 17
ATOM 28514 C C . HIS A 1 47 ? 2.911 11.062 -1.976 1.00 43.43 47 HIS A C 17
ATOM 28515 O O . HIS A 1 47 ? 4.126 10.901 -1.988 1.00 33.32 47 HIS A O 17
ATOM 28529 N N . VAL A 1 48 ? 2.272 11.754 -2.839 1.00 52.21 48 VAL A N 17
ATOM 28530 C CA . VAL A 1 48 ? 2.900 12.520 -3.852 1.00 62.11 48 VAL A CA 17
ATOM 28531 C C . VAL A 1 48 ? 2.444 13.936 -3.582 1.00 2.53 48 VAL A C 17
ATOM 28532 O O . VAL A 1 48 ? 1.367 14.122 -3.007 1.00 0.44 48 VAL A O 17
ATOM 28545 N N . LYS A 1 49 ? 3.232 14.919 -3.951 1.00 54.20 49 LYS A N 17
ATOM 28546 C CA . LYS A 1 49 ? 2.879 16.307 -3.675 1.00 2.40 49 LYS A CA 17
ATOM 28547 C C . LYS A 1 49 ? 1.529 16.685 -4.284 1.00 41.12 49 LYS A C 17
ATOM 28548 O O . LYS A 1 49 ? 0.777 17.482 -3.705 1.00 64.35 49 LYS A O 17
ATOM 28567 N N . ARG A 1 50 ? 1.210 16.105 -5.425 1.00 12.32 50 ARG A N 17
ATOM 28568 C CA . ARG A 1 50 ? -0.010 16.440 -6.101 1.00 73.14 50 ARG A CA 17
ATOM 28569 C C . ARG A 1 50 ? -1.213 15.631 -5.575 1.00 75.04 50 ARG A C 17
ATOM 28570 O O . ARG A 1 50 ? -2.318 16.153 -5.513 1.00 34.24 50 ARG A O 17
ATOM 28591 N N . ARG A 1 51 ? -0.986 14.385 -5.166 1.00 51.40 51 ARG A N 17
ATOM 28592 C CA . ARG A 1 51 ? -2.062 13.494 -4.664 1.00 34.23 51 ARG A CA 17
ATOM 28593 C C . ARG A 1 51 ? -1.512 12.371 -3.818 1.00 31.53 51 ARG A C 17
ATOM 28594 O O . ARG A 1 51 ? -0.362 12.001 -3.940 1.00 61.31 51 ARG A O 17
ATOM 28615 N N . ARG A 1 52 ? -2.355 11.826 -2.981 1.00 70.33 52 ARG A N 17
ATOM 28616 C CA . ARG A 1 52 ? -2.026 10.658 -2.201 1.00 3.44 52 ARG A CA 17
ATOM 28617 C C . ARG A 1 52 ? -2.729 9.480 -2.849 1.00 31.11 52 ARG A C 17
ATOM 28618 O O . ARG A 1 52 ? -3.962 9.424 -2.875 1.00 43.53 52 ARG A O 17
ATOM 28639 N N . ILE A 1 53 ? -1.980 8.570 -3.378 1.00 61.01 53 ILE A N 17
ATOM 28640 C CA . ILE A 1 53 ? -2.555 7.462 -4.082 1.00 53.41 53 ILE A CA 17
ATOM 28641 C C . ILE A 1 53 ? -2.221 6.183 -3.370 1.00 34.40 53 ILE A C 17
ATOM 28642 O O . ILE A 1 53 ? -1.112 5.994 -2.909 1.00 51.32 53 ILE A O 17
ATOM 28658 N N . CYS A 1 54 ? -3.177 5.340 -3.255 1.00 43.11 54 CYS A N 17
ATOM 28659 C CA . CYS A 1 54 ? -2.981 4.078 -2.621 1.00 14.11 54 CYS A CA 17
ATOM 28660 C C . CYS A 1 54 ? -2.907 2.993 -3.648 1.00 63.00 54 CYS A C 17
ATOM 28661 O O . CYS A 1 54 ? -3.706 2.949 -4.580 1.00 42.13 54 CYS A O 17
ATOM 28668 N N . VAL A 1 55 ? -1.944 2.144 -3.506 1.00 63.15 55 VAL A N 17
ATOM 28669 C CA . VAL A 1 55 ? -1.736 1.072 -4.435 1.00 73.34 55 VAL A CA 17
ATOM 28670 C C . VAL A 1 55 ? -1.734 -0.247 -3.670 1.00 35.25 55 VAL A C 17
ATOM 28671 O O . VAL A 1 55 ? -1.534 -0.258 -2.456 1.00 41.13 55 VAL A O 17
ATOM 28684 N N . SER A 1 56 ? -1.995 -1.322 -4.351 1.00 23.51 56 SER A N 17
ATOM 28685 C CA . SER A 1 56 ? -2.000 -2.606 -3.761 1.00 5.33 56 SER A CA 17
ATOM 28686 C C . SER A 1 56 ? -0.555 -3.091 -3.555 1.00 61.42 56 SER A C 17
ATOM 28687 O O . SER A 1 56 ? 0.280 -2.981 -4.463 1.00 23.21 56 SER A O 17
ATOM 28695 N N . PRO A 1 57 ? -0.241 -3.643 -2.361 1.00 52.01 57 PRO A N 17
ATOM 28696 C CA . PRO A 1 57 ? 1.115 -4.153 -2.034 1.00 50.52 57 PRO A CA 17
ATOM 28697 C C . PRO A 1 57 ? 1.444 -5.408 -2.829 1.00 15.53 57 PRO A C 17
ATOM 28698 O O . PRO A 1 57 ? 2.545 -5.950 -2.764 1.00 30.22 57 PRO A O 17
ATOM 28709 N N . HIS A 1 58 ? 0.470 -5.858 -3.572 1.00 61.42 58 HIS A N 17
ATOM 28710 C CA . HIS A 1 58 ? 0.580 -7.062 -4.355 1.00 51.41 58 HIS A CA 17
ATOM 28711 C C . HIS A 1 58 ? 1.037 -6.755 -5.779 1.00 1.20 58 HIS A C 17
ATOM 28712 O O . HIS A 1 58 ? 1.045 -7.631 -6.649 1.00 60.20 58 HIS A O 17
ATOM 28726 N N . ASN A 1 59 ? 1.419 -5.523 -6.015 1.00 42.34 59 ASN A N 17
ATOM 28727 C CA . ASN A 1 59 ? 1.914 -5.118 -7.318 1.00 65.14 59 ASN A CA 17
ATOM 28728 C C . ASN A 1 59 ? 3.435 -5.197 -7.353 1.00 64.54 59 ASN A C 17
ATOM 28729 O O . ASN A 1 59 ? 4.113 -4.582 -6.525 1.00 74.10 59 ASN A O 17
ATOM 28740 N N . HIS A 1 60 ? 3.964 -5.945 -8.314 1.00 61.13 60 HIS A N 17
ATOM 28741 C CA . HIS A 1 60 ? 5.411 -6.119 -8.476 1.00 11.32 60 HIS A CA 17
ATOM 28742 C C . HIS A 1 60 ? 6.099 -4.792 -8.766 1.00 11.24 60 HIS A C 17
ATOM 28743 O O . HIS A 1 60 ? 7.196 -4.550 -8.288 1.00 12.23 60 HIS A O 17
ATOM 28757 N N . THR A 1 61 ? 5.445 -3.937 -9.523 1.00 73.44 61 THR A N 17
ATOM 28758 C CA . THR A 1 61 ? 6.027 -2.674 -9.917 1.00 44.13 61 THR A CA 17
ATOM 28759 C C . THR A 1 61 ? 6.337 -1.806 -8.678 1.00 33.54 61 THR A C 17
ATOM 28760 O O . THR A 1 61 ? 7.349 -1.110 -8.633 1.00 4.30 61 THR A O 17
ATOM 28771 N N . VAL A 1 62 ? 5.469 -1.891 -7.675 1.00 55.51 62 VAL A N 17
ATOM 28772 C CA . VAL A 1 62 ? 5.668 -1.197 -6.410 1.00 74.10 62 VAL A CA 17
ATOM 28773 C C . VAL A 1 62 ? 6.841 -1.799 -5.664 1.00 4.11 62 VAL A C 17
ATOM 28774 O O . VAL A 1 62 ? 7.690 -1.083 -5.148 1.00 15.42 62 VAL A O 17
ATOM 28787 N N . LYS A 1 63 ? 6.886 -3.110 -5.641 1.00 61.45 63 LYS A N 17
ATOM 28788 C CA . LYS A 1 63 ? 7.976 -3.843 -4.984 1.00 14.45 63 LYS A CA 17
ATOM 28789 C C . LYS A 1 63 ? 9.316 -3.471 -5.619 1.00 53.51 63 LYS A C 17
ATOM 28790 O O . LYS A 1 63 ? 10.301 -3.211 -4.922 1.00 2.14 63 LYS A O 17
ATOM 28809 N N . GLN A 1 64 ? 9.327 -3.430 -6.945 1.00 12.33 64 GLN A N 17
ATOM 28810 C CA . GLN A 1 64 ? 10.501 -3.046 -7.710 1.00 52.33 64 GLN A CA 17
ATOM 28811 C C . GLN A 1 64 ? 10.880 -1.603 -7.408 1.00 24.41 64 GLN A C 17
ATOM 28812 O O . GLN A 1 64 ? 12.053 -1.286 -7.194 1.00 53.33 64 GLN A O 17
ATOM 28826 N N . TRP A 1 65 ? 9.887 -0.743 -7.398 1.00 63.44 65 TRP A N 17
ATOM 28827 C CA . TRP A 1 65 ? 10.067 0.635 -7.041 1.00 42.22 65 TRP A CA 17
ATOM 28828 C C . TRP A 1 65 ? 10.691 0.766 -5.655 1.00 54.22 65 TRP A C 17
ATOM 28829 O O . TRP A 1 65 ? 11.677 1.472 -5.485 1.00 74.41 65 TRP A O 17
ATOM 28850 N N . MET A 1 66 ? 10.131 0.066 -4.685 1.00 50.41 66 MET A N 17
ATOM 28851 C CA . MET A 1 66 ? 10.660 0.099 -3.323 1.00 10.10 66 MET A CA 17
ATOM 28852 C C . MET A 1 66 ? 12.083 -0.406 -3.255 1.00 42.22 66 MET A C 17
ATOM 28853 O O . MET A 1 66 ? 12.865 0.100 -2.490 1.00 12.43 66 MET A O 17
ATOM 28867 N N . LYS A 1 67 ? 12.411 -1.395 -4.069 1.00 44.32 67 LYS A N 17
ATOM 28868 C CA . LYS A 1 67 ? 13.746 -1.919 -4.149 1.00 13.41 67 LYS A CA 17
ATOM 28869 C C . LYS A 1 67 ? 14.716 -0.797 -4.573 1.00 51.11 67 LYS A C 17
ATOM 28870 O O . LYS A 1 67 ? 15.802 -0.655 -4.000 1.00 0.12 67 LYS A O 17
ATOM 28889 N N . VAL A 1 68 ? 14.300 -0.006 -5.549 1.00 23.11 68 VAL A N 17
ATOM 28890 C CA . VAL A 1 68 ? 15.096 1.118 -6.049 1.00 21.53 68 VAL A CA 17
ATOM 28891 C C . VAL A 1 68 ? 15.134 2.239 -5.015 1.00 10.43 68 VAL A C 17
ATOM 28892 O O . VAL A 1 68 ? 16.195 2.772 -4.680 1.00 20.22 68 VAL A O 17
ATOM 28905 N N . GLN A 1 69 ? 13.973 2.572 -4.501 1.00 55.32 69 GLN A N 17
ATOM 28906 C CA . GLN A 1 69 ? 13.812 3.643 -3.534 1.00 13.42 69 GLN A CA 17
ATOM 28907 C C . GLN A 1 69 ? 14.475 3.346 -2.218 1.00 72.45 69 GLN A C 17
ATOM 28908 O O . GLN A 1 69 ? 14.839 4.258 -1.488 1.00 61.34 69 GLN A O 17
ATOM 28922 N N . ALA A 1 70 ? 14.637 2.089 -1.908 1.00 73.42 70 ALA A N 17
ATOM 28923 C CA . ALA A 1 70 ? 15.260 1.702 -0.665 1.00 74.24 70 ALA A CA 17
ATOM 28924 C C . ALA A 1 70 ? 16.733 2.119 -0.645 1.00 52.11 70 ALA A C 17
ATOM 28925 O O . ALA A 1 70 ? 17.321 2.313 0.412 1.00 62.52 70 ALA A O 17
ATOM 28932 N N . ALA A 1 71 ? 17.304 2.269 -1.839 1.00 54.42 71 ALA A N 17
ATOM 28933 C CA . ALA A 1 71 ? 18.699 2.668 -2.020 1.00 62.23 71 ALA A CA 17
ATOM 28934 C C . ALA A 1 71 ? 18.945 4.129 -1.603 1.00 74.32 71 ALA A C 17
ATOM 28935 O O . ALA A 1 71 ? 20.068 4.626 -1.696 1.00 65.41 71 ALA A O 17
ATOM 28942 N N . LYS A 1 72 ? 17.870 4.824 -1.210 1.00 54.25 72 LYS A N 17
ATOM 28943 C CA . LYS A 1 72 ? 17.955 6.193 -0.702 1.00 75.40 72 LYS A CA 17
ATOM 28944 C C . LYS A 1 72 ? 18.924 6.309 0.446 1.00 60.31 72 LYS A C 17
ATOM 28945 O O . LYS A 1 72 ? 18.622 5.939 1.591 1.00 5.54 72 LYS A O 17
ATOM 28964 N N . LYS A 1 73 ? 20.076 6.861 0.123 1.00 51.23 73 LYS A N 17
ATOM 28965 C CA . LYS A 1 73 ? 21.199 7.030 1.024 1.00 3.32 73 LYS A CA 17
ATOM 28966 C C . LYS A 1 73 ? 20.896 8.041 2.116 1.00 23.22 73 LYS A C 17
ATOM 28967 O O . LYS A 1 73 ? 21.671 8.202 3.059 1.00 32.43 73 LYS A O 17
ATOM 28986 N N . ASN A 1 74 ? 19.766 8.723 1.983 1.00 73.43 74 ASN A N 17
ATOM 28987 C CA . ASN A 1 74 ? 19.291 9.650 3.014 1.00 53.13 74 ASN A CA 17
ATOM 28988 C C . ASN A 1 74 ? 18.847 8.834 4.210 1.00 34.24 74 ASN A C 17
ATOM 28989 O O . ASN A 1 74 ? 18.829 9.310 5.341 1.00 60.43 74 ASN A O 17
ATOM 29000 N N . GLY A 1 75 ? 18.506 7.586 3.941 1.00 52.33 75 GLY A N 17
ATOM 29001 C CA . GLY A 1 75 ? 18.012 6.722 4.953 1.00 31.14 75 GLY A CA 17
ATOM 29002 C C . GLY A 1 75 ? 16.543 6.488 4.782 1.00 44.45 75 GLY A C 17
ATOM 29003 O O . GLY A 1 75 ? 15.763 6.688 5.730 1.00 5.24 75 GLY A O 17
ATOM 29007 N N . LYS A 1 76 ? 16.158 6.062 3.563 1.00 33.25 76 LYS A N 17
ATOM 29008 C CA . LYS A 1 76 ? 14.750 5.837 3.190 1.00 54.31 76 LYS A CA 17
ATOM 29009 C C . LYS A 1 76 ? 13.968 7.166 3.246 1.00 55.22 76 LYS A C 17
ATOM 29010 O O . LYS A 1 76 ? 14.565 8.250 3.252 1.00 55.40 76 LYS A O 17
ATOM 29029 N N . GLY A 1 77 ? 12.659 7.072 3.235 1.00 61.23 77 GLY A N 17
ATOM 29030 C CA . GLY A 1 77 ? 11.812 8.236 3.351 1.00 14.33 77 GLY A CA 17
ATOM 29031 C C . GLY A 1 77 ? 10.455 7.954 2.780 1.00 50.51 77 GLY A C 17
ATOM 29032 O O . GLY A 1 77 ? 9.438 8.438 3.270 1.00 15.10 77 GLY A O 17
ATOM 29036 N N . ASN A 1 78 ? 10.450 7.146 1.764 1.00 3.05 78 ASN A N 17
ATOM 29037 C CA . ASN A 1 78 ? 9.248 6.769 1.045 1.00 3.20 78 ASN A CA 17
ATOM 29038 C C . ASN A 1 78 ? 9.203 5.284 0.783 1.00 71.12 78 ASN A C 17
ATOM 29039 O O . ASN A 1 78 ? 8.547 4.839 -0.148 1.00 62.31 78 ASN A O 17
ATOM 29050 N N . VAL A 1 79 ? 9.854 4.511 1.599 1.00 3.34 79 VAL A N 17
ATOM 29051 C CA . VAL A 1 79 ? 9.947 3.105 1.309 1.00 2.22 79 VAL A CA 17
ATOM 29052 C C . VAL A 1 79 ? 9.318 2.284 2.430 1.00 11.33 79 VAL A C 17
ATOM 29053 O O . VAL A 1 79 ? 9.514 2.583 3.605 1.00 45.40 79 VAL A O 17
ATOM 29066 N N . CYS A 1 80 ? 8.570 1.263 2.075 1.00 63.33 80 CYS A N 17
ATOM 29067 C CA . CYS A 1 80 ? 7.923 0.429 3.071 1.00 3.10 80 CYS A CA 17
ATOM 29068 C C . CYS A 1 80 ? 8.429 -1.013 3.067 1.00 15.31 80 CYS A C 17
ATOM 29069 O O . CYS A 1 80 ? 8.697 -1.576 4.132 1.00 44.34 80 CYS A O 17
ATOM 29076 N N . HIS A 1 81 ? 8.547 -1.626 1.901 1.00 4.25 81 HIS A N 17
ATOM 29077 C CA . HIS A 1 81 ? 9.106 -2.966 1.837 1.00 54.44 81 HIS A CA 17
ATOM 29078 C C . HIS A 1 81 ? 10.600 -2.880 1.760 1.00 31.43 81 HIS A C 17
ATOM 29079 O O . HIS A 1 81 ? 11.142 -1.906 1.245 1.00 32.43 81 HIS A O 17
ATOM 29093 N N . ARG A 1 82 ? 11.269 -3.877 2.259 1.00 73.35 82 ARG A N 17
ATOM 29094 C CA . ARG A 1 82 ? 12.705 -3.896 2.181 1.00 60.43 82 ARG A CA 17
ATOM 29095 C C . ARG A 1 82 ? 13.168 -5.146 1.502 1.00 3.01 82 ARG A C 17
ATOM 29096 O O . ARG A 1 82 ? 12.734 -6.253 1.844 1.00 62.21 82 ARG A O 17
ATOM 29117 N N . LYS A 1 83 ? 14.025 -4.953 0.542 1.00 20.13 83 LYS A N 17
ATOM 29118 C CA . LYS A 1 83 ? 14.635 -6.018 -0.255 1.00 3.12 83 LYS A CA 17
ATOM 29119 C C . LYS A 1 83 ? 13.599 -6.956 -0.916 1.00 30.21 83 LYS A C 17
ATOM 29120 O O . LYS A 1 83 ? 13.210 -7.989 -0.352 1.00 1.22 83 LYS A O 17
ATOM 29139 N N . LYS A 1 84 ? 13.127 -6.558 -2.063 1.00 30.40 84 LYS A N 17
ATOM 29140 C CA . LYS A 1 84 ? 12.247 -7.378 -2.872 1.00 33.35 84 LYS A CA 17
ATOM 29141 C C . LYS A 1 84 ? 12.962 -7.651 -4.165 1.00 13.25 84 LYS A C 17
ATOM 29142 O O . LYS A 1 84 ? 13.381 -6.713 -4.843 1.00 54.32 84 LYS A O 17
ATOM 29161 N N . HIS A 1 85 ? 13.146 -8.900 -4.497 1.00 64.21 85 HIS A N 17
ATOM 29162 C CA . HIS A 1 85 ? 13.867 -9.225 -5.686 1.00 74.11 85 HIS A CA 17
ATOM 29163 C C . HIS A 1 85 ? 13.364 -10.519 -6.299 1.00 44.54 85 HIS A C 17
ATOM 29164 O O . HIS A 1 85 ? 13.457 -11.596 -5.687 1.00 1.41 85 HIS A O 17
ATOM 29178 N N . HIS A 1 86 ? 12.818 -10.409 -7.482 1.00 15.13 86 HIS A N 17
ATOM 29179 C CA . HIS A 1 86 ? 12.360 -11.558 -8.228 1.00 2.31 86 HIS A CA 17
ATOM 29180 C C . HIS A 1 86 ? 13.506 -12.099 -9.084 1.00 33.11 86 HIS A C 17
ATOM 29181 O O . HIS A 1 86 ? 13.735 -13.306 -9.146 1.00 72.22 86 HIS A O 17
ATOM 29195 N N . GLY A 1 87 ? 14.229 -11.202 -9.719 1.00 73.14 87 GLY A N 17
ATOM 29196 C CA . GLY A 1 87 ? 15.340 -11.601 -10.533 1.00 62.13 87 GLY A CA 17
ATOM 29197 C C . GLY A 1 87 ? 15.225 -11.053 -11.923 1.00 24.22 87 GLY A C 17
ATOM 29198 O O . GLY A 1 87 ? 14.712 -9.948 -12.103 1.00 53.04 87 GLY A O 17
ATOM 29202 N N . LYS A 1 88 ? 15.711 -11.832 -12.901 1.00 62.30 88 LYS A N 17
ATOM 29203 C CA . LYS A 1 88 ? 15.666 -11.472 -14.333 1.00 23.23 88 LYS A CA 17
ATOM 29204 C C . LYS A 1 88 ? 16.454 -10.184 -14.564 1.00 55.33 88 LYS A C 17
ATOM 29205 O O . LYS A 1 88 ? 16.011 -9.269 -15.276 1.00 34.43 88 LYS A O 17
ATOM 29224 N N . ARG A 1 89 ? 17.646 -10.131 -13.998 1.00 10.20 89 ARG A N 17
ATOM 29225 C CA . ARG A 1 89 ? 18.443 -8.936 -14.060 1.00 72.33 89 ARG A CA 17
ATOM 29226 C C . ARG A 1 89 ? 19.177 -8.711 -15.353 1.00 35.21 89 ARG A C 17
ATOM 29227 O O . ARG A 1 89 ? 20.388 -8.890 -15.455 1.00 51.01 89 ARG A O 17
ATOM 29248 N N . ASN A 1 90 ? 18.405 -8.400 -16.350 1.00 0.40 90 ASN A N 17
ATOM 29249 C CA . ASN A 1 90 ? 18.899 -7.907 -17.609 1.00 25.14 90 ASN A CA 17
ATOM 29250 C C . ASN A 1 90 ? 18.364 -6.492 -17.734 1.00 0.40 90 ASN A C 17
ATOM 29251 O O . ASN A 1 90 ? 18.718 -5.734 -18.633 1.00 42.44 90 ASN A O 17
ATOM 29262 N N . SER A 1 91 ? 17.495 -6.157 -16.794 1.00 24.32 91 SER A N 17
ATOM 29263 C CA . SER A 1 91 ? 16.882 -4.870 -16.705 1.00 24.44 91 SER A CA 17
ATOM 29264 C C . SER A 1 91 ? 17.185 -4.271 -15.335 1.00 54.14 91 SER A C 17
ATOM 29265 O O . SER A 1 91 ? 16.738 -4.798 -14.290 1.00 2.32 91 SER A O 17
ATOM 29273 N N . ASN A 1 92 ? 17.968 -3.222 -15.334 1.00 33.05 92 ASN A N 17
ATOM 29274 C CA . ASN A 1 92 ? 18.317 -2.493 -14.134 1.00 31.33 92 ASN A CA 17
ATOM 29275 C C . ASN A 1 92 ? 18.881 -1.140 -14.564 1.00 3.24 92 ASN A C 17
ATOM 29276 O O . ASN A 1 92 ? 19.186 -0.965 -15.750 1.00 52.32 92 ASN A O 17
ATOM 29287 N N . ARG A 1 93 ? 19.008 -0.205 -13.622 1.00 32.34 93 ARG A N 17
ATOM 29288 C CA . ARG A 1 93 ? 19.446 1.189 -13.871 1.00 32.53 93 ARG A CA 17
ATOM 29289 C C . ARG A 1 93 ? 18.351 2.016 -14.534 1.00 32.12 93 ARG A C 17
ATOM 29290 O O . ARG A 1 93 ? 17.661 1.548 -15.444 1.00 1.22 93 ARG A O 17
ATOM 29311 N N . ALA A 1 94 ? 18.203 3.224 -14.049 1.00 2.10 94 ALA A N 17
ATOM 29312 C CA . ALA A 1 94 ? 17.236 4.221 -14.497 1.00 54.31 94 ALA A CA 17
ATOM 29313 C C . ALA A 1 94 ? 17.368 5.376 -13.538 1.00 22.34 94 ALA A C 17
ATOM 29314 O O . ALA A 1 94 ? 17.901 6.430 -13.887 1.00 20.13 94 ALA A O 17
ATOM 29321 N N . HIS A 1 95 ? 16.912 5.119 -12.307 1.00 32.31 95 HIS A N 17
ATOM 29322 C CA . HIS A 1 95 ? 17.056 5.996 -11.147 1.00 13.15 95 HIS A CA 17
ATOM 29323 C C . HIS A 1 95 ? 16.517 7.401 -11.382 1.00 45.15 95 HIS A C 17
ATOM 29324 O O . HIS A 1 95 ? 17.173 8.241 -12.020 1.00 22.42 95 HIS A O 17
ATOM 29338 N N . GLN A 1 96 ? 15.335 7.679 -10.898 1.00 54.31 96 GLN A N 17
ATOM 29339 C CA . GLN A 1 96 ? 14.830 9.017 -11.021 1.00 11.23 96 GLN A CA 17
ATOM 29340 C C . GLN A 1 96 ? 15.404 9.835 -9.877 1.00 62.40 96 GLN A C 17
ATOM 29341 O O . GLN A 1 96 ? 15.763 10.999 -10.031 1.00 5.14 96 GLN A O 17
ATOM 29355 N N . GLY A 1 97 ? 15.493 9.192 -8.721 1.00 33.41 97 GLY A N 17
ATOM 29356 C CA . GLY A 1 97 ? 16.072 9.803 -7.537 1.00 35.43 97 GLY A CA 17
ATOM 29357 C C . GLY A 1 97 ? 15.183 10.829 -6.880 1.00 65.02 97 GLY A C 17
ATOM 29358 O O . GLY A 1 97 ? 15.499 11.304 -5.795 1.00 0.21 97 GLY A O 17
ATOM 29362 N N . LYS A 1 98 ? 14.061 11.135 -7.524 1.00 30.33 98 LYS A N 17
ATOM 29363 C CA . LYS A 1 98 ? 13.131 12.161 -7.076 1.00 43.51 98 LYS A CA 17
ATOM 29364 C C . LYS A 1 98 ? 13.821 13.518 -7.083 1.00 50.42 98 LYS A C 17
ATOM 29365 O O . LYS A 1 98 ? 14.283 14.021 -6.045 1.00 61.51 98 LYS A O 17
ATOM 29384 N N . HIS A 1 99 ? 13.962 14.067 -8.249 1.00 70.50 99 HIS A N 17
ATOM 29385 C CA . HIS A 1 99 ? 14.604 15.332 -8.393 1.00 12.22 99 HIS A CA 17
ATOM 29386 C C . HIS A 1 99 ? 13.773 16.247 -9.249 1.00 14.20 99 HIS A C 17
ATOM 29387 O O . HIS A 1 99 ? 13.926 16.306 -10.474 1.00 40.02 99 HIS A O 17
ATOM 29401 N N . GLU A 1 100 ? 12.831 16.886 -8.630 1.00 42.25 100 GLU A N 17
ATOM 29402 C CA . GLU A 1 100 ? 12.013 17.838 -9.303 1.00 13.35 100 GLU A CA 17
ATOM 29403 C C . GLU A 1 100 ? 12.368 19.199 -8.787 1.00 33.30 100 GLU A C 17
ATOM 29404 O O . GLU A 1 100 ? 12.245 19.468 -7.578 1.00 63.44 100 GLU A O 17
ATOM 29416 N N . THR A 1 101 ? 12.863 20.024 -9.655 1.00 34.14 101 THR A N 17
ATOM 29417 C CA . THR A 1 101 ? 13.236 21.334 -9.274 1.00 14.44 101 THR A CA 17
ATOM 29418 C C . THR A 1 101 ? 12.093 22.288 -9.606 1.00 41.24 101 THR A C 17
ATOM 29419 O O . THR A 1 101 ? 11.395 22.112 -10.614 1.00 61.44 101 THR A O 17
ATOM 29430 N N . TYR A 1 102 ? 11.869 23.239 -8.744 1.00 42.52 102 TYR A N 17
ATOM 29431 C CA . TYR A 1 102 ? 10.829 24.218 -8.925 1.00 33.31 102 TYR A CA 17
ATOM 29432 C C . TYR A 1 102 ? 11.270 25.525 -8.305 1.00 43.13 102 TYR A C 17
ATOM 29433 O O . TYR A 1 102 ? 11.878 25.531 -7.235 1.00 23.53 102 TYR A O 17
ATOM 29451 N N . GLY A 1 103 ? 11.009 26.606 -8.969 1.00 65.30 103 GLY A N 17
ATOM 29452 C CA . GLY A 1 103 ? 11.393 27.883 -8.447 1.00 40.45 103 GLY A CA 17
ATOM 29453 C C . GLY A 1 103 ? 11.247 28.957 -9.469 1.00 74.20 103 GLY A C 17
ATOM 29454 O O . GLY A 1 103 ? 12.215 29.634 -9.821 1.00 45.51 103 GLY A O 17
ATOM 29458 N N . HIS A 1 104 ? 10.054 29.106 -9.962 1.00 15.30 104 HIS A N 17
ATOM 29459 C CA . HIS A 1 104 ? 9.766 30.098 -10.948 1.00 53.44 104 HIS A CA 17
ATOM 29460 C C . HIS A 1 104 ? 8.616 30.979 -10.485 1.00 22.33 104 HIS A C 17
ATOM 29461 O O . HIS A 1 104 ? 7.543 30.485 -10.124 1.00 61.12 104 HIS A O 17
ATOM 29475 N N . LYS A 1 105 ? 8.869 32.250 -10.467 1.00 75.13 105 LYS A N 17
ATOM 29476 C CA . LYS A 1 105 ? 7.900 33.265 -10.154 1.00 42.33 105 LYS A CA 17
ATOM 29477 C C . LYS A 1 105 ? 8.432 34.547 -10.785 1.00 70.01 105 LYS A C 17
ATOM 29478 O O . LYS A 1 105 ? 9.525 34.518 -11.353 1.00 13.31 105 LYS A O 17
ATOM 29497 N N . THR A 1 106 ? 7.680 35.631 -10.713 1.00 60.23 106 THR A N 17
ATOM 29498 C CA . THR A 1 106 ? 8.081 36.906 -11.281 1.00 23.12 106 THR A CA 17
ATOM 29499 C C . THR A 1 106 ? 7.962 36.873 -12.816 1.00 23.35 106 THR A C 17
ATOM 29500 O O . THR A 1 106 ? 8.915 36.551 -13.525 1.00 60.51 106 THR A O 17
ATOM 29511 N N . PRO A 1 107 ? 6.744 37.124 -13.339 1.00 64.51 107 PRO A N 17
ATOM 29512 C CA . PRO A 1 107 ? 6.497 37.155 -14.772 1.00 63.21 107 PRO A CA 17
ATOM 29513 C C . PRO A 1 107 ? 6.802 38.530 -15.357 1.00 2.04 107 PRO A C 17
ATOM 29514 O O . PRO A 1 107 ? 6.740 38.739 -16.573 1.00 22.25 107 PRO A O 17
ATOM 29525 N N . TYR A 1 108 ? 7.109 39.457 -14.478 1.00 61.34 108 TYR A N 17
ATOM 29526 C CA . TYR A 1 108 ? 7.412 40.813 -14.843 1.00 71.42 108 TYR A CA 17
ATOM 29527 C C . TYR A 1 108 ? 8.740 41.178 -14.232 1.00 40.34 108 TYR A C 17
ATOM 29528 O O . TYR A 1 108 ? 8.764 41.517 -13.026 1.00 37.17 108 TYR A O 17
ATOM 29547 N N . SER A 1 1 ? -3.330 16.860 3.680 1.00 44.24 1 SER A N 18
ATOM 29548 C CA . SER A 1 1 ? -3.796 16.805 2.310 1.00 62.12 1 SER A CA 18
ATOM 29549 C C . SER A 1 1 ? -5.273 17.174 2.248 1.00 1.33 1 SER A C 18
ATOM 29550 O O . SER A 1 1 ? -6.138 16.331 2.538 1.00 1.51 1 SER A O 18
ATOM 29560 N N . GLU A 1 2 ? -5.555 18.450 1.915 1.00 53.21 2 GLU A N 18
ATOM 29561 C CA . GLU A 1 2 ? -6.927 18.976 1.837 1.00 44.44 2 GLU A CA 18
ATOM 29562 C C . GLU A 1 2 ? -7.606 18.905 3.210 1.00 24.42 2 GLU A C 18
ATOM 29563 O O . GLU A 1 2 ? -6.925 18.782 4.245 1.00 52.04 2 GLU A O 18
ATOM 29575 N N . ALA A 1 3 ? -8.905 19.036 3.240 1.00 15.30 3 ALA A N 18
ATOM 29576 C CA . ALA A 1 3 ? -9.628 18.954 4.485 1.00 13.35 3 ALA A CA 18
ATOM 29577 C C . ALA A 1 3 ? -10.872 18.110 4.319 1.00 45.02 3 ALA A C 18
ATOM 29578 O O . ALA A 1 3 ? -11.102 17.162 5.086 1.00 14.12 3 ALA A O 18
ATOM 29585 N N . ILE A 1 4 ? -11.666 18.453 3.303 1.00 51.30 4 ILE A N 18
ATOM 29586 C CA . ILE A 1 4 ? -12.934 17.789 2.976 1.00 25.13 4 ILE A CA 18
ATOM 29587 C C . ILE A 1 4 ? -13.977 18.022 4.079 1.00 42.51 4 ILE A C 18
ATOM 29588 O O . ILE A 1 4 ? -14.899 18.828 3.923 1.00 14.01 4 ILE A O 18
ATOM 29604 N N . LEU A 1 5 ? -13.795 17.357 5.196 1.00 44.41 5 LEU A N 18
ATOM 29605 C CA . LEU A 1 5 ? -14.704 17.445 6.319 1.00 21.32 5 LEU A CA 18
ATOM 29606 C C . LEU A 1 5 ? -13.971 17.031 7.622 1.00 44.50 5 LEU A C 18
ATOM 29607 O O . LEU A 1 5 ? -13.874 17.837 8.544 1.00 43.13 5 LEU A O 18
ATOM 29623 N N . PRO A 1 6 ? -13.401 15.781 7.720 1.00 12.25 6 PRO A N 18
ATOM 29624 C CA . PRO A 1 6 ? -12.702 15.343 8.940 1.00 5.20 6 PRO A CA 18
ATOM 29625 C C . PRO A 1 6 ? -11.244 15.812 8.978 1.00 40.10 6 PRO A C 18
ATOM 29626 O O . PRO A 1 6 ? -10.454 15.334 9.795 1.00 52.32 6 PRO A O 18
ATOM 29637 N N . ILE A 1 7 ? -10.900 16.741 8.080 1.00 5.14 7 ILE A N 18
ATOM 29638 C CA . ILE A 1 7 ? -9.555 17.315 7.959 1.00 30.30 7 ILE A CA 18
ATOM 29639 C C . ILE A 1 7 ? -8.562 16.308 7.372 1.00 63.13 7 ILE A C 18
ATOM 29640 O O . ILE A 1 7 ? -8.115 16.445 6.235 1.00 13.13 7 ILE A O 18
ATOM 29656 N N . ALA A 1 8 ? -8.264 15.303 8.122 1.00 63.10 8 ALA A N 18
ATOM 29657 C CA . ALA A 1 8 ? -7.302 14.310 7.731 1.00 21.50 8 ALA A CA 18
ATOM 29658 C C . ALA A 1 8 ? -7.846 12.933 8.013 1.00 13.30 8 ALA A C 18
ATOM 29659 O O . ALA A 1 8 ? -8.630 12.746 8.942 1.00 3.24 8 ALA A O 18
ATOM 29666 N N . SER A 1 9 ? -7.469 11.992 7.210 1.00 51.31 9 SER A N 18
ATOM 29667 C CA . SER A 1 9 ? -7.869 10.625 7.380 1.00 32.21 9 SER A CA 18
ATOM 29668 C C . SER A 1 9 ? -6.672 9.736 7.080 1.00 31.33 9 SER A C 18
ATOM 29669 O O . SER A 1 9 ? -6.169 9.707 5.955 1.00 41.41 9 SER A O 18
ATOM 29677 N N . SER A 1 10 ? -6.207 9.041 8.088 1.00 51.23 10 SER A N 18
ATOM 29678 C CA . SER A 1 10 ? -5.000 8.249 7.996 1.00 12.21 10 SER A CA 18
ATOM 29679 C C . SER A 1 10 ? -5.247 6.910 7.302 1.00 13.43 10 SER A C 18
ATOM 29680 O O . SER A 1 10 ? -4.309 6.198 6.937 1.00 50.21 10 SER A O 18
ATOM 29688 N N . CYS A 1 11 ? -6.494 6.578 7.122 1.00 2.12 11 CYS A N 18
ATOM 29689 C CA . CYS A 1 11 ? -6.844 5.353 6.477 1.00 44.22 11 CYS A CA 18
ATOM 29690 C C . CYS A 1 11 ? -7.287 5.571 5.054 1.00 11.33 11 CYS A C 18
ATOM 29691 O O . CYS A 1 11 ? -7.978 6.545 4.744 1.00 5.24 11 CYS A O 18
ATOM 29698 N N . CYS A 1 12 ? -6.880 4.670 4.192 1.00 10.55 12 CYS A N 18
ATOM 29699 C CA . CYS A 1 12 ? -7.213 4.740 2.795 1.00 55.22 12 CYS A CA 18
ATOM 29700 C C . CYS A 1 12 ? -8.339 3.766 2.497 1.00 71.23 12 CYS A C 18
ATOM 29701 O O . CYS A 1 12 ? -8.386 2.680 3.076 1.00 3.45 12 CYS A O 18
ATOM 29708 N N . THR A 1 13 ? -9.239 4.142 1.617 1.00 54.23 13 THR A N 18
ATOM 29709 C CA . THR A 1 13 ? -10.377 3.305 1.298 1.00 24.42 13 THR A CA 18
ATOM 29710 C C . THR A 1 13 ? -10.371 2.852 -0.170 1.00 34.13 13 THR A C 18
ATOM 29711 O O . THR A 1 13 ? -11.380 2.361 -0.675 1.00 52.44 13 THR A O 18
ATOM 29722 N N . GLU A 1 14 ? -9.240 2.981 -0.840 1.00 42.43 14 GLU A N 18
ATOM 29723 C CA . GLU A 1 14 ? -9.155 2.597 -2.239 1.00 73.40 14 GLU A CA 18
ATOM 29724 C C . GLU A 1 14 ? -7.765 2.087 -2.572 1.00 22.24 14 GLU A C 18
ATOM 29725 O O . GLU A 1 14 ? -6.850 2.251 -1.784 1.00 71.14 14 GLU A O 18
ATOM 29737 N N . VAL A 1 15 ? -7.640 1.447 -3.724 1.00 34.12 15 VAL A N 18
ATOM 29738 C CA . VAL A 1 15 ? -6.366 0.991 -4.289 1.00 31.41 15 VAL A CA 18
ATOM 29739 C C . VAL A 1 15 ? -6.448 0.957 -5.801 1.00 21.31 15 VAL A C 18
ATOM 29740 O O . VAL A 1 15 ? -7.454 0.548 -6.368 1.00 62.12 15 VAL A O 18
ATOM 29753 N N . SER A 1 16 ? -5.399 1.391 -6.438 1.00 33.25 16 SER A N 18
ATOM 29754 C CA . SER A 1 16 ? -5.321 1.432 -7.879 1.00 11.04 16 SER A CA 18
ATOM 29755 C C . SER A 1 16 ? -4.838 0.098 -8.463 1.00 61.12 16 SER A C 18
ATOM 29756 O O . SER A 1 16 ? -4.732 -0.043 -9.676 1.00 53.23 16 SER A O 18
ATOM 29764 N N . HIS A 1 17 ? -4.550 -0.870 -7.577 1.00 5.31 17 HIS A N 18
ATOM 29765 C CA . HIS A 1 17 ? -4.101 -2.240 -7.944 1.00 52.41 17 HIS A CA 18
ATOM 29766 C C . HIS A 1 17 ? -2.706 -2.262 -8.568 1.00 64.04 17 HIS A C 18
ATOM 29767 O O . HIS A 1 17 ? -1.767 -2.807 -7.985 1.00 34.11 17 HIS A O 18
ATOM 29781 N N . HIS A 1 18 ? -2.583 -1.680 -9.731 1.00 63.11 18 HIS A N 18
ATOM 29782 C CA . HIS A 1 18 ? -1.325 -1.592 -10.443 1.00 41.25 18 HIS A CA 18
ATOM 29783 C C . HIS A 1 18 ? -0.997 -0.135 -10.655 1.00 61.14 18 HIS A C 18
ATOM 29784 O O . HIS A 1 18 ? -1.904 0.711 -10.698 1.00 20.43 18 HIS A O 18
ATOM 29798 N N . ILE A 1 19 ? 0.263 0.170 -10.774 1.00 15.41 19 ILE A N 18
ATOM 29799 C CA . ILE A 1 19 ? 0.687 1.526 -10.983 1.00 74.54 19 ILE A CA 18
ATOM 29800 C C . ILE A 1 19 ? 1.961 1.531 -11.823 1.00 74.24 19 ILE A C 18
ATOM 29801 O O . ILE A 1 19 ? 2.620 0.498 -11.959 1.00 43.22 19 ILE A O 18
ATOM 29817 N N . SER A 1 20 ? 2.272 2.651 -12.410 1.00 45.02 20 SER A N 18
ATOM 29818 C CA . SER A 1 20 ? 3.459 2.794 -13.196 1.00 3.44 20 SER A CA 18
ATOM 29819 C C . SER A 1 20 ? 4.554 3.451 -12.342 1.00 74.32 20 SER A C 18
ATOM 29820 O O . SER A 1 20 ? 4.255 4.300 -11.493 1.00 0.03 20 SER A O 18
ATOM 29828 N N . ARG A 1 21 ? 5.807 3.062 -12.562 1.00 55.00 21 ARG A N 18
ATOM 29829 C CA . ARG A 1 21 ? 6.925 3.605 -11.793 1.00 3.21 21 ARG A CA 18
ATOM 29830 C C . ARG A 1 21 ? 7.152 5.082 -11.928 1.00 30.11 21 ARG A C 18
ATOM 29831 O O . ARG A 1 21 ? 7.633 5.680 -11.003 1.00 42.03 21 ARG A O 18
ATOM 29852 N N . ARG A 1 22 ? 6.809 5.678 -13.062 1.00 14.24 22 ARG A N 18
ATOM 29853 C CA . ARG A 1 22 ? 7.090 7.106 -13.266 1.00 5.31 22 ARG A CA 18
ATOM 29854 C C . ARG A 1 22 ? 6.483 7.969 -12.141 1.00 61.33 22 ARG A C 18
ATOM 29855 O O . ARG A 1 22 ? 7.083 8.945 -11.714 1.00 44.43 22 ARG A O 18
ATOM 29876 N N . LEU A 1 23 ? 5.304 7.585 -11.658 1.00 31.24 23 LEU A N 18
ATOM 29877 C CA . LEU A 1 23 ? 4.682 8.290 -10.533 1.00 14.41 23 LEU A CA 18
ATOM 29878 C C . LEU A 1 23 ? 5.385 7.889 -9.242 1.00 35.30 23 LEU A C 18
ATOM 29879 O O . LEU A 1 23 ? 5.614 8.715 -8.363 1.00 22.54 23 LEU A O 18
ATOM 29895 N N . LEU A 1 24 ? 5.756 6.634 -9.174 1.00 1.20 24 LEU A N 18
ATOM 29896 C CA . LEU A 1 24 ? 6.364 6.054 -7.998 1.00 62.32 24 LEU A CA 18
ATOM 29897 C C . LEU A 1 24 ? 7.666 6.727 -7.642 1.00 64.21 24 LEU A C 18
ATOM 29898 O O . LEU A 1 24 ? 7.911 7.040 -6.482 1.00 31.54 24 LEU A O 18
ATOM 29914 N N . GLU A 1 25 ? 8.485 6.973 -8.637 1.00 73.54 25 GLU A N 18
ATOM 29915 C CA . GLU A 1 25 ? 9.797 7.579 -8.436 1.00 31.31 25 GLU A CA 18
ATOM 29916 C C . GLU A 1 25 ? 9.638 8.970 -7.760 1.00 11.32 25 GLU A C 18
ATOM 29917 O O . GLU A 1 25 ? 10.550 9.471 -7.104 1.00 63.13 25 GLU A O 18
ATOM 29929 N N . ARG A 1 26 ? 8.444 9.545 -7.904 1.00 2.40 26 ARG A N 18
ATOM 29930 C CA . ARG A 1 26 ? 8.125 10.882 -7.417 1.00 52.55 26 ARG A CA 18
ATOM 29931 C C . ARG A 1 26 ? 7.477 10.832 -6.025 1.00 1.54 26 ARG A C 18
ATOM 29932 O O . ARG A 1 26 ? 7.125 11.870 -5.455 1.00 44.31 26 ARG A O 18
ATOM 29953 N N . VAL A 1 27 ? 7.314 9.628 -5.491 1.00 13.12 27 VAL A N 18
ATOM 29954 C CA . VAL A 1 27 ? 6.713 9.442 -4.179 1.00 63.55 27 VAL A CA 18
ATOM 29955 C C . VAL A 1 27 ? 7.680 9.855 -3.074 1.00 53.05 27 VAL A C 18
ATOM 29956 O O . VAL A 1 27 ? 8.880 9.560 -3.141 1.00 12.23 27 VAL A O 18
ATOM 29969 N N . ASN A 1 28 ? 7.157 10.553 -2.077 1.00 33.54 28 ASN A N 18
ATOM 29970 C CA . ASN A 1 28 ? 7.965 11.069 -0.976 1.00 33.15 28 ASN A CA 18
ATOM 29971 C C . ASN A 1 28 ? 7.699 10.280 0.311 1.00 3.34 28 ASN A C 18
ATOM 29972 O O . ASN A 1 28 ? 8.595 10.114 1.142 1.00 10.23 28 ASN A O 18
ATOM 29983 N N . MET A 1 29 ? 6.469 9.800 0.491 1.00 13.52 29 MET A N 18
ATOM 29984 C CA . MET A 1 29 ? 6.125 9.068 1.715 1.00 62.31 29 MET A CA 18
ATOM 29985 C C . MET A 1 29 ? 5.459 7.758 1.377 1.00 51.24 29 MET A C 18
ATOM 29986 O O . MET A 1 29 ? 4.652 7.695 0.454 1.00 10.24 29 MET A O 18
ATOM 30000 N N . CYS A 1 30 ? 5.791 6.736 2.113 1.00 42.33 30 CYS A N 18
ATOM 30001 C CA . CYS A 1 30 ? 5.184 5.447 1.948 1.00 72.44 30 CYS A CA 18
ATOM 30002 C C . CYS A 1 30 ? 4.560 5.006 3.258 1.00 2.35 30 CYS A C 18
ATOM 30003 O O . CYS A 1 30 ? 5.187 5.095 4.333 1.00 21.33 30 CYS A O 18
ATOM 30010 N N . ARG A 1 31 ? 3.347 4.556 3.173 1.00 13.13 31 ARG A N 18
ATOM 30011 C CA . ARG A 1 31 ? 2.580 4.131 4.304 1.00 51.11 31 ARG A CA 18
ATOM 30012 C C . ARG A 1 31 ? 1.846 2.815 4.000 1.00 52.40 31 ARG A C 18
ATOM 30013 O O . ARG A 1 31 ? 1.037 2.745 3.084 1.00 62.13 31 ARG A O 18
ATOM 30034 N N . ILE A 1 32 ? 2.145 1.786 4.769 1.00 23.30 32 ILE A N 18
ATOM 30035 C CA . ILE A 1 32 ? 1.525 0.484 4.580 1.00 24.23 32 ILE A CA 18
ATOM 30036 C C . ILE A 1 32 ? 0.321 0.320 5.487 1.00 4.30 32 ILE A C 18
ATOM 30037 O O . ILE A 1 32 ? 0.454 0.182 6.707 1.00 72.41 32 ILE A O 18
ATOM 30053 N N . GLN A 1 33 ? -0.828 0.357 4.906 1.00 62.21 33 GLN A N 18
ATOM 30054 C CA . GLN A 1 33 ? -2.039 0.129 5.625 1.00 43.11 33 GLN A CA 18
ATOM 30055 C C . GLN A 1 33 ? -2.426 -1.330 5.485 1.00 3.32 33 GLN A C 18
ATOM 30056 O O . GLN A 1 33 ? -2.541 -1.836 4.385 1.00 15.25 33 GLN A O 18
ATOM 30070 N N . ARG A 1 34 ? -2.575 -2.001 6.591 1.00 74.44 34 ARG A N 18
ATOM 30071 C CA . ARG A 1 34 ? -2.922 -3.408 6.600 1.00 5.33 34 ARG A CA 18
ATOM 30072 C C . ARG A 1 34 ? -4.160 -3.652 7.455 1.00 11.41 34 ARG A C 18
ATOM 30073 O O . ARG A 1 34 ? -4.384 -2.948 8.466 1.00 31.31 34 ARG A O 18
ATOM 30094 N N . ALA A 1 35 ? -4.946 -4.632 7.065 1.00 22.41 35 ALA A N 18
ATOM 30095 C CA . ALA A 1 35 ? -6.141 -5.000 7.793 1.00 44.11 35 ALA A CA 18
ATOM 30096 C C . ALA A 1 35 ? -5.769 -5.862 8.988 1.00 24.21 35 ALA A C 18
ATOM 30097 O O . ALA A 1 35 ? -5.467 -7.057 8.843 1.00 14.14 35 ALA A O 18
ATOM 30104 N N . ASP A 1 36 ? -5.750 -5.241 10.144 1.00 22.33 36 ASP A N 18
ATOM 30105 C CA . ASP A 1 36 ? -5.372 -5.881 11.406 1.00 12.34 36 ASP A CA 18
ATOM 30106 C C . ASP A 1 36 ? -5.531 -4.892 12.525 1.00 60.52 36 ASP A C 18
ATOM 30107 O O . ASP A 1 36 ? -6.369 -5.063 13.399 1.00 44.24 36 ASP A O 18
ATOM 30116 N N . GLY A 1 37 ? -4.728 -3.846 12.484 1.00 22.21 37 GLY A N 18
ATOM 30117 C CA . GLY A 1 37 ? -4.802 -2.826 13.506 1.00 23.11 37 GLY A CA 18
ATOM 30118 C C . GLY A 1 37 ? -4.814 -1.430 12.939 1.00 44.24 37 GLY A C 18
ATOM 30119 O O . GLY A 1 37 ? -5.144 -0.472 13.633 1.00 5.44 37 GLY A O 18
ATOM 30123 N N . ASP A 1 38 ? -4.454 -1.302 11.678 1.00 23.15 38 ASP A N 18
ATOM 30124 C CA . ASP A 1 38 ? -4.429 0.000 11.047 1.00 64.44 38 ASP A CA 18
ATOM 30125 C C . ASP A 1 38 ? -5.812 0.354 10.535 1.00 22.34 38 ASP A C 18
ATOM 30126 O O . ASP A 1 38 ? -6.457 1.230 11.079 1.00 72.44 38 ASP A O 18
ATOM 30135 N N . CYS A 1 39 ? -6.266 -0.371 9.530 1.00 30.52 39 CYS A N 18
ATOM 30136 C CA . CYS A 1 39 ? -7.610 -0.226 8.934 1.00 32.04 39 CYS A CA 18
ATOM 30137 C C . CYS A 1 39 ? -7.980 -1.429 8.090 1.00 20.43 39 CYS A C 18
ATOM 30138 O O . CYS A 1 39 ? -7.112 -2.188 7.689 1.00 34.22 39 CYS A O 18
ATOM 30145 N N . ASP A 1 40 ? -9.267 -1.571 7.804 1.00 14.13 40 ASP A N 18
ATOM 30146 C CA . ASP A 1 40 ? -9.875 -2.790 7.194 1.00 72.00 40 ASP A CA 18
ATOM 30147 C C . ASP A 1 40 ? -9.531 -2.994 5.682 1.00 40.35 40 ASP A C 18
ATOM 30148 O O . ASP A 1 40 ? -10.223 -3.711 4.950 1.00 44.43 40 ASP A O 18
ATOM 30157 N N . LEU A 1 41 ? -8.438 -2.454 5.241 1.00 63.53 41 LEU A N 18
ATOM 30158 C CA . LEU A 1 41 ? -8.059 -2.568 3.854 1.00 73.05 41 LEU A CA 18
ATOM 30159 C C . LEU A 1 41 ? -6.564 -2.483 3.737 1.00 50.22 41 LEU A C 18
ATOM 30160 O O . LEU A 1 41 ? -5.950 -1.576 4.301 1.00 14.50 41 LEU A O 18
ATOM 30176 N N . ALA A 1 42 ? -5.967 -3.412 3.028 1.00 23.12 42 ALA A N 18
ATOM 30177 C CA . ALA A 1 42 ? -4.549 -3.354 2.820 1.00 72.40 42 ALA A CA 18
ATOM 30178 C C . ALA A 1 42 ? -4.274 -2.475 1.625 1.00 55.11 42 ALA A C 18
ATOM 30179 O O . ALA A 1 42 ? -4.710 -2.771 0.507 1.00 43.40 42 ALA A O 18
ATOM 30186 N N . ALA A 1 43 ? -3.567 -1.410 1.853 1.00 60.10 43 ALA A N 18
ATOM 30187 C CA . ALA A 1 43 ? -3.301 -0.447 0.828 1.00 13.20 43 ALA A CA 18
ATOM 30188 C C . ALA A 1 43 ? -1.975 0.210 1.061 1.00 32.35 43 ALA A C 18
ATOM 30189 O O . ALA A 1 43 ? -1.617 0.511 2.207 1.00 71.11 43 ALA A O 18
ATOM 30196 N N . VAL A 1 44 ? -1.237 0.419 0.009 1.00 72.20 44 VAL A N 18
ATOM 30197 C CA . VAL A 1 44 ? -0.021 1.154 0.115 1.00 40.13 44 VAL A CA 18
ATOM 30198 C C . VAL A 1 44 ? -0.345 2.590 -0.199 1.00 74.50 44 VAL A C 18
ATOM 30199 O O . VAL A 1 44 ? -0.674 2.928 -1.340 1.00 34.21 44 VAL A O 18
ATOM 30212 N N . ILE A 1 45 ? -0.292 3.404 0.803 1.00 34.12 45 ILE A N 18
ATOM 30213 C CA . ILE A 1 45 ? -0.561 4.794 0.677 1.00 30.34 45 ILE A CA 18
ATOM 30214 C C . ILE A 1 45 ? 0.752 5.514 0.329 1.00 10.05 45 ILE A C 18
ATOM 30215 O O . ILE A 1 45 ? 1.714 5.489 1.099 1.00 31.13 45 ILE A O 18
ATOM 30231 N N . LEU A 1 46 ? 0.783 6.107 -0.829 1.00 3.22 46 LEU A N 18
ATOM 30232 C CA . LEU A 1 46 ? 1.953 6.778 -1.351 1.00 52.13 46 LEU A CA 18
ATOM 30233 C C . LEU A 1 46 ? 1.704 8.262 -1.427 1.00 14.11 46 LEU A C 18
ATOM 30234 O O . LEU A 1 46 ? 0.726 8.703 -2.021 1.00 13.25 46 LEU A O 18
ATOM 30250 N N . HIS A 1 47 ? 2.573 9.030 -0.837 1.00 43.23 47 HIS A N 18
ATOM 30251 C CA . HIS A 1 47 ? 2.376 10.469 -0.787 1.00 21.05 47 HIS A CA 18
ATOM 30252 C C . HIS A 1 47 ? 3.253 11.213 -1.745 1.00 53.30 47 HIS A C 18
ATOM 30253 O O . HIS A 1 47 ? 4.486 11.087 -1.729 1.00 61.51 47 HIS A O 18
ATOM 30267 N N . VAL A 1 48 ? 2.615 11.979 -2.562 1.00 53.24 48 VAL A N 18
ATOM 30268 C CA . VAL A 1 48 ? 3.225 12.900 -3.458 1.00 62.12 48 VAL A CA 18
ATOM 30269 C C . VAL A 1 48 ? 2.707 14.254 -2.982 1.00 64.21 48 VAL A C 18
ATOM 30270 O O . VAL A 1 48 ? 1.625 14.304 -2.391 1.00 52.33 48 VAL A O 18
ATOM 30283 N N . LYS A 1 49 ? 3.450 15.318 -3.188 1.00 23.02 49 LYS A N 18
ATOM 30284 C CA . LYS A 1 49 ? 3.067 16.641 -2.652 1.00 31.33 49 LYS A CA 18
ATOM 30285 C C . LYS A 1 49 ? 1.665 17.080 -3.097 1.00 74.23 49 LYS A C 18
ATOM 30286 O O . LYS A 1 49 ? 0.932 17.702 -2.333 1.00 30.44 49 LYS A O 18
ATOM 30305 N N . ARG A 1 50 ? 1.295 16.728 -4.307 1.00 73.24 50 ARG A N 18
ATOM 30306 C CA . ARG A 1 50 ? 0.002 17.138 -4.836 1.00 22.53 50 ARG A CA 18
ATOM 30307 C C . ARG A 1 50 ? -1.079 16.061 -4.706 1.00 64.33 50 ARG A C 18
ATOM 30308 O O . ARG A 1 50 ? -2.270 16.361 -4.845 1.00 75.31 50 ARG A O 18
ATOM 30329 N N . ARG A 1 51 ? -0.692 14.825 -4.435 1.00 64.44 51 ARG A N 18
ATOM 30330 C CA . ARG A 1 51 ? -1.666 13.743 -4.395 1.00 61.01 51 ARG A CA 18
ATOM 30331 C C . ARG A 1 51 ? -1.123 12.553 -3.624 1.00 22.22 51 ARG A C 18
ATOM 30332 O O . ARG A 1 51 ? 0.056 12.283 -3.639 1.00 40.45 51 ARG A O 18
ATOM 30353 N N . ARG A 1 52 ? -1.988 11.879 -2.968 1.00 74.12 52 ARG A N 18
ATOM 30354 C CA . ARG A 1 52 ? -1.678 10.695 -2.215 1.00 41.34 52 ARG A CA 18
ATOM 30355 C C . ARG A 1 52 ? -2.412 9.536 -2.888 1.00 21.23 52 ARG A C 18
ATOM 30356 O O . ARG A 1 52 ? -3.631 9.564 -3.005 1.00 41.35 52 ARG A O 18
ATOM 30377 N N . ILE A 1 53 ? -1.675 8.562 -3.358 1.00 75.31 53 ILE A N 18
ATOM 30378 C CA . ILE A 1 53 ? -2.243 7.459 -4.126 1.00 70.11 53 ILE A CA 18
ATOM 30379 C C . ILE A 1 53 ? -2.169 6.172 -3.320 1.00 20.41 53 ILE A C 18
ATOM 30380 O O . ILE A 1 53 ? -1.266 5.996 -2.526 1.00 31.22 53 ILE A O 18
ATOM 30396 N N . CYS A 1 54 ? -3.116 5.300 -3.516 1.00 63.00 54 CYS A N 18
ATOM 30397 C CA . CYS A 1 54 ? -3.112 4.019 -2.850 1.00 12.21 54 CYS A CA 18
ATOM 30398 C C . CYS A 1 54 ? -3.012 2.906 -3.862 1.00 13.13 54 CYS A C 18
ATOM 30399 O O . CYS A 1 54 ? -3.826 2.809 -4.776 1.00 63.43 54 CYS A O 18
ATOM 30406 N N . VAL A 1 55 ? -2.013 2.088 -3.726 1.00 45.34 55 VAL A N 18
ATOM 30407 C CA . VAL A 1 55 ? -1.797 0.984 -4.636 1.00 70.43 55 VAL A CA 18
ATOM 30408 C C . VAL A 1 55 ? -1.818 -0.319 -3.838 1.00 72.24 55 VAL A C 18
ATOM 30409 O O . VAL A 1 55 ? -1.653 -0.302 -2.618 1.00 33.22 55 VAL A O 18
ATOM 30422 N N . SER A 1 56 ? -2.052 -1.419 -4.503 1.00 32.04 56 SER A N 18
ATOM 30423 C CA . SER A 1 56 ? -2.066 -2.690 -3.875 1.00 75.41 56 SER A CA 18
ATOM 30424 C C . SER A 1 56 ? -0.637 -3.126 -3.515 1.00 14.43 56 SER A C 18
ATOM 30425 O O . SER A 1 56 ? 0.279 -3.009 -4.333 1.00 51.35 56 SER A O 18
ATOM 30433 N N . PRO A 1 57 ? -0.437 -3.649 -2.284 1.00 21.41 57 PRO A N 18
ATOM 30434 C CA . PRO A 1 57 ? 0.885 -4.115 -1.799 1.00 4.14 57 PRO A CA 18
ATOM 30435 C C . PRO A 1 57 ? 1.380 -5.347 -2.556 1.00 73.23 57 PRO A C 18
ATOM 30436 O O . PRO A 1 57 ? 2.481 -5.840 -2.323 1.00 52.14 57 PRO A O 18
ATOM 30447 N N . HIS A 1 58 ? 0.544 -5.840 -3.437 1.00 43.22 58 HIS A N 18
ATOM 30448 C CA . HIS A 1 58 ? 0.838 -6.993 -4.245 1.00 34.33 58 HIS A CA 18
ATOM 30449 C C . HIS A 1 58 ? 1.358 -6.588 -5.615 1.00 72.55 58 HIS A C 18
ATOM 30450 O O . HIS A 1 58 ? 1.768 -7.441 -6.401 1.00 43.22 58 HIS A O 18
ATOM 30464 N N . ASN A 1 59 ? 1.368 -5.290 -5.896 1.00 3.40 59 ASN A N 18
ATOM 30465 C CA . ASN A 1 59 ? 1.807 -4.817 -7.199 1.00 43.22 59 ASN A CA 18
ATOM 30466 C C . ASN A 1 59 ? 3.313 -4.961 -7.337 1.00 3.02 59 ASN A C 18
ATOM 30467 O O . ASN A 1 59 ? 4.075 -4.344 -6.588 1.00 71.43 59 ASN A O 18
ATOM 30478 N N . HIS A 1 60 ? 3.736 -5.780 -8.296 1.00 31.44 60 HIS A N 18
ATOM 30479 C CA . HIS A 1 60 ? 5.155 -6.038 -8.547 1.00 0.32 60 HIS A CA 18
ATOM 30480 C C . HIS A 1 60 ? 5.905 -4.743 -8.865 1.00 22.41 60 HIS A C 18
ATOM 30481 O O . HIS A 1 60 ? 7.047 -4.564 -8.440 1.00 0.42 60 HIS A O 18
ATOM 30495 N N . THR A 1 61 ? 5.257 -3.849 -9.595 1.00 22.53 61 THR A N 18
ATOM 30496 C CA . THR A 1 61 ? 5.843 -2.578 -9.961 1.00 61.21 61 THR A CA 18
ATOM 30497 C C . THR A 1 61 ? 6.238 -1.799 -8.695 1.00 44.23 61 THR A C 18
ATOM 30498 O O . THR A 1 61 ? 7.357 -1.275 -8.595 1.00 31.22 61 THR A O 18
ATOM 30509 N N . VAL A 1 62 ? 5.324 -1.764 -7.732 1.00 63.13 62 VAL A N 18
ATOM 30510 C CA . VAL A 1 62 ? 5.590 -1.179 -6.432 1.00 55.20 62 VAL A CA 18
ATOM 30511 C C . VAL A 1 62 ? 6.719 -1.928 -5.748 1.00 51.22 62 VAL A C 18
ATOM 30512 O O . VAL A 1 62 ? 7.677 -1.329 -5.310 1.00 32.32 62 VAL A O 18
ATOM 30525 N N . LYS A 1 63 ? 6.610 -3.245 -5.710 1.00 45.51 63 LYS A N 18
ATOM 30526 C CA . LYS A 1 63 ? 7.616 -4.099 -5.061 1.00 11.05 63 LYS A CA 18
ATOM 30527 C C . LYS A 1 63 ? 9.039 -3.865 -5.611 1.00 14.11 63 LYS A C 18
ATOM 30528 O O . LYS A 1 63 ? 10.033 -3.946 -4.863 1.00 61.41 63 LYS A O 18
ATOM 30547 N N . GLN A 1 64 ? 9.151 -3.631 -6.901 1.00 73.13 64 GLN A N 18
ATOM 30548 C CA . GLN A 1 64 ? 10.431 -3.301 -7.480 1.00 43.11 64 GLN A CA 18
ATOM 30549 C C . GLN A 1 64 ? 10.863 -1.893 -7.232 1.00 14.22 64 GLN A C 18
ATOM 30550 O O . GLN A 1 64 ? 12.026 -1.661 -6.908 1.00 31.00 64 GLN A O 18
ATOM 30564 N N . TRP A 1 65 ? 9.937 -0.959 -7.352 1.00 23.52 65 TRP A N 18
ATOM 30565 C CA . TRP A 1 65 ? 10.212 0.418 -7.038 1.00 13.43 65 TRP A CA 18
ATOM 30566 C C . TRP A 1 65 ? 10.707 0.543 -5.595 1.00 53.42 65 TRP A C 18
ATOM 30567 O O . TRP A 1 65 ? 11.703 1.206 -5.331 1.00 54.02 65 TRP A O 18
ATOM 30588 N N . MET A 1 66 ? 10.015 -0.144 -4.698 1.00 74.43 66 MET A N 18
ATOM 30589 C CA . MET A 1 66 ? 10.356 -0.193 -3.272 1.00 23.44 66 MET A CA 18
ATOM 30590 C C . MET A 1 66 ? 11.802 -0.585 -3.073 1.00 24.15 66 MET A C 18
ATOM 30591 O O . MET A 1 66 ? 12.550 0.109 -2.415 1.00 52.32 66 MET A O 18
ATOM 30605 N N . LYS A 1 67 ? 12.191 -1.680 -3.690 1.00 2.14 67 LYS A N 18
ATOM 30606 C CA . LYS A 1 67 ? 13.501 -2.228 -3.529 1.00 41.15 67 LYS A CA 18
ATOM 30607 C C . LYS A 1 67 ? 14.584 -1.293 -4.090 1.00 13.12 67 LYS A C 18
ATOM 30608 O O . LYS A 1 67 ? 15.689 -1.196 -3.536 1.00 60.32 67 LYS A O 18
ATOM 30627 N N . VAL A 1 68 ? 14.263 -0.609 -5.166 1.00 55.51 68 VAL A N 18
ATOM 30628 C CA . VAL A 1 68 ? 15.208 0.293 -5.798 1.00 64.21 68 VAL A CA 18
ATOM 30629 C C . VAL A 1 68 ? 15.320 1.601 -5.003 1.00 41.20 68 VAL A C 18
ATOM 30630 O O . VAL A 1 68 ? 16.423 2.127 -4.793 1.00 21.02 68 VAL A O 18
ATOM 30643 N N . GLN A 1 69 ? 14.186 2.107 -4.542 1.00 21.02 69 GLN A N 18
ATOM 30644 C CA . GLN A 1 69 ? 14.157 3.331 -3.755 1.00 40.14 69 GLN A CA 18
ATOM 30645 C C . GLN A 1 69 ? 14.721 3.111 -2.373 1.00 31.24 69 GLN A C 18
ATOM 30646 O O . GLN A 1 69 ? 15.155 4.043 -1.727 1.00 32.15 69 GLN A O 18
ATOM 30660 N N . ALA A 1 70 ? 14.695 1.885 -1.913 1.00 21.03 70 ALA A N 18
ATOM 30661 C CA . ALA A 1 70 ? 15.169 1.550 -0.574 1.00 74.13 70 ALA A CA 18
ATOM 30662 C C . ALA A 1 70 ? 16.642 1.888 -0.367 1.00 11.33 70 ALA A C 18
ATOM 30663 O O . ALA A 1 70 ? 17.088 2.065 0.757 1.00 74.20 70 ALA A O 18
ATOM 30670 N N . ALA A 1 71 ? 17.374 1.961 -1.449 1.00 1.22 71 ALA A N 18
ATOM 30671 C CA . ALA A 1 71 ? 18.791 2.264 -1.422 1.00 13.10 71 ALA A CA 18
ATOM 30672 C C . ALA A 1 71 ? 19.080 3.715 -0.973 1.00 71.14 71 ALA A C 18
ATOM 30673 O O . ALA A 1 71 ? 20.251 4.107 -0.843 1.00 60.01 71 ALA A O 18
ATOM 30680 N N . LYS A 1 72 ? 18.026 4.513 -0.753 1.00 14.43 72 LYS A N 18
ATOM 30681 C CA . LYS A 1 72 ? 18.204 5.902 -0.352 1.00 24.13 72 LYS A CA 18
ATOM 30682 C C . LYS A 1 72 ? 18.706 6.020 1.052 1.00 61.25 72 LYS A C 18
ATOM 30683 O O . LYS A 1 72 ? 17.966 5.851 2.005 1.00 4.04 72 LYS A O 18
ATOM 30702 N N . LYS A 1 73 ? 19.948 6.342 1.174 1.00 73.45 73 LYS A N 18
ATOM 30703 C CA . LYS A 1 73 ? 20.550 6.536 2.478 1.00 65.53 73 LYS A CA 18
ATOM 30704 C C . LYS A 1 73 ? 20.411 7.991 2.907 1.00 21.30 73 LYS A C 18
ATOM 30705 O O . LYS A 1 73 ? 20.965 8.417 3.916 1.00 41.34 73 LYS A O 18
ATOM 30724 N N . ASN A 1 74 ? 19.657 8.751 2.125 1.00 0.44 74 ASN A N 18
ATOM 30725 C CA . ASN A 1 74 ? 19.379 10.153 2.443 1.00 13.42 74 ASN A CA 18
ATOM 30726 C C . ASN A 1 74 ? 18.115 10.232 3.253 1.00 55.13 74 ASN A C 18
ATOM 30727 O O . ASN A 1 74 ? 17.844 11.244 3.911 1.00 3.15 74 ASN A O 18
ATOM 30738 N N . GLY A 1 75 ? 17.332 9.173 3.196 1.00 43.25 75 GLY A N 18
ATOM 30739 C CA . GLY A 1 75 ? 16.088 9.156 3.886 1.00 52.34 75 GLY A CA 18
ATOM 30740 C C . GLY A 1 75 ? 15.116 8.167 3.290 1.00 45.54 75 GLY A C 18
ATOM 30741 O O . GLY A 1 75 ? 14.500 8.437 2.251 1.00 42.15 75 GLY A O 18
ATOM 30745 N N . LYS A 1 76 ? 14.992 7.014 3.918 1.00 43.01 76 LYS A N 18
ATOM 30746 C CA . LYS A 1 76 ? 14.057 6.000 3.474 1.00 71.34 76 LYS A CA 18
ATOM 30747 C C . LYS A 1 76 ? 12.685 6.309 4.043 1.00 73.33 76 LYS A C 18
ATOM 30748 O O . LYS A 1 76 ? 12.364 5.906 5.154 1.00 52.51 76 LYS A O 18
ATOM 30767 N N . GLY A 1 77 ? 11.910 7.067 3.318 1.00 52.52 77 GLY A N 18
ATOM 30768 C CA . GLY A 1 77 ? 10.587 7.441 3.807 1.00 74.33 77 GLY A CA 18
ATOM 30769 C C . GLY A 1 77 ? 9.529 7.032 2.850 1.00 15.54 77 GLY A C 18
ATOM 30770 O O . GLY A 1 77 ? 8.445 6.591 3.231 1.00 70.43 77 GLY A O 18
ATOM 30774 N N . ASN A 1 78 ? 9.847 7.165 1.597 1.00 33.41 78 ASN A N 18
ATOM 30775 C CA . ASN A 1 78 ? 8.986 6.736 0.518 1.00 1.22 78 ASN A CA 18
ATOM 30776 C C . ASN A 1 78 ? 9.155 5.272 0.257 1.00 34.23 78 ASN A C 18
ATOM 30777 O O . ASN A 1 78 ? 8.705 4.772 -0.738 1.00 44.42 78 ASN A O 18
ATOM 30788 N N . VAL A 1 79 ? 9.786 4.583 1.149 1.00 50.01 79 VAL A N 18
ATOM 30789 C CA . VAL A 1 79 ? 10.050 3.207 0.921 1.00 25.03 79 VAL A CA 18
ATOM 30790 C C . VAL A 1 79 ? 9.391 2.363 1.999 1.00 35.22 79 VAL A C 18
ATOM 30791 O O . VAL A 1 79 ? 9.274 2.803 3.148 1.00 71.32 79 VAL A O 18
ATOM 30804 N N . CYS A 1 80 ? 8.947 1.175 1.632 1.00 64.50 80 CYS A N 18
ATOM 30805 C CA . CYS A 1 80 ? 8.367 0.246 2.582 1.00 51.31 80 CYS A CA 18
ATOM 30806 C C . CYS A 1 80 ? 8.894 -1.186 2.394 1.00 70.51 80 CYS A C 18
ATOM 30807 O O . CYS A 1 80 ? 9.355 -1.806 3.354 1.00 41.33 80 CYS A O 18
ATOM 30814 N N . HIS A 1 81 ? 8.834 -1.718 1.178 1.00 2.31 81 HIS A N 18
ATOM 30815 C CA . HIS A 1 81 ? 9.307 -3.089 0.955 1.00 62.40 81 HIS A CA 18
ATOM 30816 C C . HIS A 1 81 ? 10.773 -3.091 0.579 1.00 34.31 81 HIS A C 18
ATOM 30817 O O . HIS A 1 81 ? 11.140 -2.722 -0.525 1.00 61.14 81 HIS A O 18
ATOM 30831 N N . ARG A 1 82 ? 11.596 -3.497 1.502 1.00 22.41 82 ARG A N 18
ATOM 30832 C CA . ARG A 1 82 ? 13.031 -3.558 1.280 1.00 70.42 82 ARG A CA 18
ATOM 30833 C C . ARG A 1 82 ? 13.345 -4.747 0.384 1.00 14.35 82 ARG A C 18
ATOM 30834 O O . ARG A 1 82 ? 14.110 -4.643 -0.584 1.00 12.14 82 ARG A O 18
ATOM 30855 N N . LYS A 1 83 ? 12.737 -5.872 0.707 1.00 50.13 83 LYS A N 18
ATOM 30856 C CA . LYS A 1 83 ? 12.889 -7.101 -0.046 1.00 32.52 83 LYS A CA 18
ATOM 30857 C C . LYS A 1 83 ? 11.562 -7.830 -0.074 1.00 15.53 83 LYS A C 18
ATOM 30858 O O . LYS A 1 83 ? 10.646 -7.482 0.671 1.00 2.43 83 LYS A O 18
ATOM 30877 N N . LYS A 1 84 ? 11.452 -8.822 -0.937 1.00 42.11 84 LYS A N 18
ATOM 30878 C CA . LYS A 1 84 ? 10.237 -9.615 -1.047 1.00 25.34 84 LYS A CA 18
ATOM 30879 C C . LYS A 1 84 ? 10.611 -11.095 -1.010 1.00 15.21 84 LYS A C 18
ATOM 30880 O O . LYS A 1 84 ? 11.797 -11.430 -0.865 1.00 55.01 84 LYS A O 18
ATOM 30899 N N . HIS A 1 85 ? 9.624 -11.979 -1.183 1.00 22.23 85 HIS A N 18
ATOM 30900 C CA . HIS A 1 85 ? 9.843 -13.448 -1.160 1.00 44.20 85 HIS A CA 18
ATOM 30901 C C . HIS A 1 85 ? 10.619 -13.964 -2.383 1.00 21.23 85 HIS A C 18
ATOM 30902 O O . HIS A 1 85 ? 10.795 -15.176 -2.555 1.00 73.31 85 HIS A O 18
ATOM 30916 N N . HIS A 1 86 ? 11.080 -13.049 -3.210 1.00 51.11 86 HIS A N 18
ATOM 30917 C CA . HIS A 1 86 ? 11.914 -13.380 -4.366 1.00 41.25 86 HIS A CA 18
ATOM 30918 C C . HIS A 1 86 ? 13.348 -13.613 -3.927 1.00 44.04 86 HIS A C 18
ATOM 30919 O O . HIS A 1 86 ? 14.135 -14.229 -4.647 1.00 74.44 86 HIS A O 18
ATOM 30933 N N . GLY A 1 87 ? 13.680 -13.118 -2.749 1.00 32.15 87 GLY A N 18
ATOM 30934 C CA . GLY A 1 87 ? 15.033 -13.198 -2.274 1.00 62.31 87 GLY A CA 18
ATOM 30935 C C . GLY A 1 87 ? 15.855 -12.080 -2.862 1.00 73.34 87 GLY A C 18
ATOM 30936 O O . GLY A 1 87 ? 15.382 -10.919 -2.931 1.00 15.31 87 GLY A O 18
ATOM 30940 N N . LYS A 1 88 ? 17.044 -12.393 -3.311 1.00 20.45 88 LYS A N 18
ATOM 30941 C CA . LYS A 1 88 ? 17.891 -11.402 -3.909 1.00 71.40 88 LYS A CA 18
ATOM 30942 C C . LYS A 1 88 ? 17.589 -11.281 -5.392 1.00 21.23 88 LYS A C 18
ATOM 30943 O O . LYS A 1 88 ? 17.779 -12.226 -6.171 1.00 0.15 88 LYS A O 18
ATOM 30962 N N . ARG A 1 89 ? 17.110 -10.143 -5.774 1.00 41.11 89 ARG A N 18
ATOM 30963 C CA . ARG A 1 89 ? 16.826 -9.865 -7.150 1.00 63.54 89 ARG A CA 18
ATOM 30964 C C . ARG A 1 89 ? 17.623 -8.664 -7.595 1.00 2.41 89 ARG A C 18
ATOM 30965 O O . ARG A 1 89 ? 17.444 -7.563 -7.063 1.00 11.24 89 ARG A O 18
ATOM 30986 N N . ASN A 1 90 ? 18.512 -8.876 -8.542 1.00 20.34 90 ASN A N 18
ATOM 30987 C CA . ASN A 1 90 ? 19.317 -7.800 -9.092 1.00 25.42 90 ASN A CA 18
ATOM 30988 C C . ASN A 1 90 ? 18.418 -6.840 -9.840 1.00 54.22 90 ASN A C 18
ATOM 30989 O O . ASN A 1 90 ? 17.891 -7.154 -10.909 1.00 53.24 90 ASN A O 18
ATOM 31000 N N . SER A 1 91 ? 18.204 -5.706 -9.251 1.00 31.43 91 SER A N 18
ATOM 31001 C CA . SER A 1 91 ? 17.348 -4.713 -9.808 1.00 54.20 91 SER A CA 18
ATOM 31002 C C . SER A 1 91 ? 18.181 -3.768 -10.651 1.00 54.53 91 SER A C 18
ATOM 31003 O O . SER A 1 91 ? 19.402 -3.666 -10.442 1.00 52.01 91 SER A O 18
ATOM 31011 N N . ASN A 1 92 ? 17.568 -3.105 -11.615 1.00 54.12 92 ASN A N 18
ATOM 31012 C CA . ASN A 1 92 ? 18.315 -2.154 -12.408 1.00 14.53 92 ASN A CA 18
ATOM 31013 C C . ASN A 1 92 ? 18.607 -0.947 -11.548 1.00 43.20 92 ASN A C 18
ATOM 31014 O O . ASN A 1 92 ? 17.692 -0.322 -10.986 1.00 75.02 92 ASN A O 18
ATOM 31025 N N . ARG A 1 93 ? 19.866 -0.658 -11.389 1.00 1.44 93 ARG A N 18
ATOM 31026 C CA . ARG A 1 93 ? 20.290 0.377 -10.496 1.00 55.20 93 ARG A CA 18
ATOM 31027 C C . ARG A 1 93 ? 20.092 1.745 -11.080 1.00 4.55 93 ARG A C 18
ATOM 31028 O O . ARG A 1 93 ? 20.797 2.170 -11.989 1.00 24.33 93 ARG A O 18
ATOM 31049 N N . ALA A 1 94 ? 19.117 2.401 -10.569 1.00 14.22 94 ALA A N 18
ATOM 31050 C CA . ALA A 1 94 ? 18.811 3.736 -10.914 1.00 22.41 94 ALA A CA 18
ATOM 31051 C C . ALA A 1 94 ? 18.560 4.449 -9.630 1.00 21.33 94 ALA A C 18
ATOM 31052 O O . ALA A 1 94 ? 17.897 3.909 -8.745 1.00 71.13 94 ALA A O 18
ATOM 31059 N N . HIS A 1 95 ? 19.099 5.610 -9.493 1.00 14.22 95 HIS A N 18
ATOM 31060 C CA . HIS A 1 95 ? 18.955 6.342 -8.266 1.00 4.24 95 HIS A CA 18
ATOM 31061 C C . HIS A 1 95 ? 17.613 7.011 -8.245 1.00 40.13 95 HIS A C 18
ATOM 31062 O O . HIS A 1 95 ? 16.850 6.853 -7.291 1.00 62.10 95 HIS A O 18
ATOM 31076 N N . GLN A 1 96 ? 17.309 7.736 -9.322 1.00 61.44 96 GLN A N 18
ATOM 31077 C CA . GLN A 1 96 ? 16.000 8.361 -9.511 1.00 75.00 96 GLN A CA 18
ATOM 31078 C C . GLN A 1 96 ? 15.675 9.386 -8.427 1.00 2.12 96 GLN A C 18
ATOM 31079 O O . GLN A 1 96 ? 16.484 9.676 -7.534 1.00 74.35 96 GLN A O 18
ATOM 31093 N N . GLY A 1 97 ? 14.505 9.927 -8.515 1.00 44.52 97 GLY A N 18
ATOM 31094 C CA . GLY A 1 97 ? 14.070 10.875 -7.572 1.00 45.21 97 GLY A CA 18
ATOM 31095 C C . GLY A 1 97 ? 12.891 11.604 -8.097 1.00 14.23 97 GLY A C 18
ATOM 31096 O O . GLY A 1 97 ? 12.322 11.216 -9.127 1.00 12.33 97 GLY A O 18
ATOM 31100 N N . LYS A 1 98 ? 12.534 12.644 -7.433 1.00 21.43 98 LYS A N 18
ATOM 31101 C CA . LYS A 1 98 ? 11.403 13.428 -7.808 1.00 70.04 98 LYS A CA 18
ATOM 31102 C C . LYS A 1 98 ? 11.847 14.568 -8.711 1.00 54.52 98 LYS A C 18
ATOM 31103 O O . LYS A 1 98 ? 12.900 15.177 -8.494 1.00 70.00 98 LYS A O 18
ATOM 31122 N N . HIS A 1 99 ? 11.106 14.823 -9.738 1.00 45.21 99 HIS A N 18
ATOM 31123 C CA . HIS A 1 99 ? 11.327 16.009 -10.492 1.00 35.33 99 HIS A CA 18
ATOM 31124 C C . HIS A 1 99 ? 10.245 16.962 -10.064 1.00 22.04 99 HIS A C 18
ATOM 31125 O O . HIS A 1 99 ? 9.152 16.989 -10.628 1.00 11.04 99 HIS A O 18
ATOM 31139 N N . GLU A 1 100 ? 10.526 17.684 -9.023 1.00 24.10 100 GLU A N 18
ATOM 31140 C CA . GLU A 1 100 ? 9.537 18.472 -8.358 1.00 11.33 100 GLU A CA 18
ATOM 31141 C C . GLU A 1 100 ? 9.556 19.925 -8.811 1.00 61.15 100 GLU A C 18
ATOM 31142 O O . GLU A 1 100 ? 10.371 20.728 -8.361 1.00 13.54 100 GLU A O 18
ATOM 31154 N N . THR A 1 101 ? 8.689 20.226 -9.748 1.00 45.04 101 THR A N 18
ATOM 31155 C CA . THR A 1 101 ? 8.510 21.566 -10.238 1.00 2.31 101 THR A CA 18
ATOM 31156 C C . THR A 1 101 ? 7.596 22.299 -9.263 1.00 42.52 101 THR A C 18
ATOM 31157 O O . THR A 1 101 ? 6.575 21.740 -8.815 1.00 62.00 101 THR A O 18
ATOM 31168 N N . TYR A 1 102 ? 7.958 23.500 -8.916 1.00 24.42 102 TYR A N 18
ATOM 31169 C CA . TYR A 1 102 ? 7.202 24.273 -7.969 1.00 53.20 102 TYR A CA 18
ATOM 31170 C C . TYR A 1 102 ? 6.051 24.964 -8.658 1.00 54.24 102 TYR A C 18
ATOM 31171 O O . TYR A 1 102 ? 6.169 25.380 -9.815 1.00 34.22 102 TYR A O 18
ATOM 31189 N N . GLY A 1 103 ? 4.942 25.061 -7.965 1.00 42.04 103 GLY A N 18
ATOM 31190 C CA . GLY A 1 103 ? 3.787 25.699 -8.520 1.00 5.22 103 GLY A CA 18
ATOM 31191 C C . GLY A 1 103 ? 3.958 27.190 -8.578 1.00 23.11 103 GLY A C 18
ATOM 31192 O O . GLY A 1 103 ? 4.146 27.842 -7.539 1.00 74.22 103 GLY A O 18
ATOM 31196 N N . HIS A 1 104 ? 3.934 27.730 -9.775 1.00 2.31 104 HIS A N 18
ATOM 31197 C CA . HIS A 1 104 ? 4.049 29.154 -9.963 1.00 73.45 104 HIS A CA 18
ATOM 31198 C C . HIS A 1 104 ? 2.686 29.782 -9.736 1.00 74.41 104 HIS A C 18
ATOM 31199 O O . HIS A 1 104 ? 1.742 29.524 -10.490 1.00 13.42 104 HIS A O 18
ATOM 31213 N N . LYS A 1 105 ? 2.580 30.569 -8.703 1.00 32.23 105 LYS A N 18
ATOM 31214 C CA . LYS A 1 105 ? 1.334 31.206 -8.361 1.00 62.14 105 LYS A CA 18
ATOM 31215 C C . LYS A 1 105 ? 1.040 32.347 -9.306 1.00 44.32 105 LYS A C 18
ATOM 31216 O O . LYS A 1 105 ? 1.863 33.252 -9.480 1.00 62.12 105 LYS A O 18
ATOM 31235 N N . THR A 1 106 ? -0.109 32.292 -9.919 1.00 72.22 106 THR A N 18
ATOM 31236 C CA . THR A 1 106 ? -0.536 33.300 -10.842 1.00 54.43 106 THR A CA 18
ATOM 31237 C C . THR A 1 106 ? -1.645 34.156 -10.213 1.00 62.43 106 THR A C 18
ATOM 31238 O O . THR A 1 106 ? -2.812 33.742 -10.174 1.00 73.24 106 THR A O 18
ATOM 31249 N N . PRO A 1 107 ? -1.302 35.330 -9.660 1.00 71.13 107 PRO A N 18
ATOM 31250 C CA . PRO A 1 107 ? -2.279 36.206 -9.014 1.00 52.34 107 PRO A CA 18
ATOM 31251 C C . PRO A 1 107 ? -3.105 36.987 -10.036 1.00 4.21 107 PRO A C 18
ATOM 31252 O O . PRO A 1 107 ? -4.206 37.468 -9.741 1.00 45.31 107 PRO A O 18
ATOM 31263 N N . TYR A 1 108 ? -2.585 37.093 -11.230 1.00 24.24 108 TYR A N 18
ATOM 31264 C CA . TYR A 1 108 ? -3.231 37.826 -12.280 1.00 71.42 108 TYR A CA 18
ATOM 31265 C C . TYR A 1 108 ? -3.311 36.952 -13.510 1.00 14.43 108 TYR A C 18
ATOM 31266 O O . TYR A 1 108 ? -4.352 36.302 -13.709 1.00 39.24 108 TYR A O 18
ATOM 31285 N N . SER A 1 1 ? -17.099 17.602 4.447 1.00 11.14 1 SER A N 19
ATOM 31286 C CA . SER A 1 1 ? -16.017 18.538 4.681 1.00 14.42 1 SER A CA 19
ATOM 31287 C C . SER A 1 1 ? -14.807 18.110 3.858 1.00 55.25 1 SER A C 19
ATOM 31288 O O . SER A 1 1 ? -14.799 17.011 3.285 1.00 0.35 1 SER A O 19
ATOM 31298 N N . GLU A 1 2 ? -13.800 18.967 3.781 1.00 34.42 2 GLU A N 19
ATOM 31299 C CA . GLU A 1 2 ? -12.600 18.655 3.051 1.00 13.24 2 GLU A CA 19
ATOM 31300 C C . GLU A 1 2 ? -11.678 17.864 3.968 1.00 10.41 2 GLU A C 19
ATOM 31301 O O . GLU A 1 2 ? -11.015 18.433 4.833 1.00 53.31 2 GLU A O 19
ATOM 31313 N N . ALA A 1 3 ? -11.664 16.557 3.779 1.00 53.43 3 ALA A N 19
ATOM 31314 C CA . ALA A 1 3 ? -10.930 15.613 4.627 1.00 35.13 3 ALA A CA 19
ATOM 31315 C C . ALA A 1 3 ? -9.430 15.850 4.615 1.00 35.31 3 ALA A C 19
ATOM 31316 O O . ALA A 1 3 ? -8.725 15.404 5.523 1.00 14.44 3 ALA A O 19
ATOM 31323 N N . ILE A 1 4 ? -8.953 16.544 3.600 1.00 20.44 4 ILE A N 19
ATOM 31324 C CA . ILE A 1 4 ? -7.540 16.877 3.479 1.00 55.11 4 ILE A CA 19
ATOM 31325 C C . ILE A 1 4 ? -7.088 17.805 4.632 1.00 2.31 4 ILE A C 19
ATOM 31326 O O . ILE A 1 4 ? -5.922 17.805 5.019 1.00 73.44 4 ILE A O 19
ATOM 31342 N N . LEU A 1 5 ? -8.023 18.554 5.198 1.00 0.33 5 LEU A N 19
ATOM 31343 C CA . LEU A 1 5 ? -7.691 19.502 6.249 1.00 23.13 5 LEU A CA 19
ATOM 31344 C C . LEU A 1 5 ? -7.602 18.840 7.655 1.00 30.31 5 LEU A C 19
ATOM 31345 O O . LEU A 1 5 ? -6.513 18.781 8.221 1.00 63.25 5 LEU A O 19
ATOM 31361 N N . PRO A 1 6 ? -8.727 18.297 8.243 1.00 53.31 6 PRO A N 19
ATOM 31362 C CA . PRO A 1 6 ? -8.677 17.684 9.588 1.00 65.52 6 PRO A CA 19
ATOM 31363 C C . PRO A 1 6 ? -8.008 16.310 9.574 1.00 13.51 6 PRO A C 19
ATOM 31364 O O . PRO A 1 6 ? -7.656 15.761 10.634 1.00 11.53 6 PRO A O 19
ATOM 31375 N N . ILE A 1 7 ? -7.830 15.777 8.368 1.00 11.11 7 ILE A N 19
ATOM 31376 C CA . ILE A 1 7 ? -7.283 14.456 8.143 1.00 64.31 7 ILE A CA 19
ATOM 31377 C C . ILE A 1 7 ? -8.262 13.420 8.695 1.00 2.30 7 ILE A C 19
ATOM 31378 O O . ILE A 1 7 ? -8.085 12.854 9.783 1.00 54.32 7 ILE A O 19
ATOM 31394 N N . ALA A 1 8 ? -9.340 13.250 7.968 1.00 21.00 8 ALA A N 19
ATOM 31395 C CA . ALA A 1 8 ? -10.415 12.373 8.384 1.00 44.21 8 ALA A CA 19
ATOM 31396 C C . ALA A 1 8 ? -10.197 10.959 7.903 1.00 15.31 8 ALA A C 19
ATOM 31397 O O . ALA A 1 8 ? -10.793 10.025 8.419 1.00 62.44 8 ALA A O 19
ATOM 31404 N N . SER A 1 9 ? -9.341 10.808 6.925 1.00 61.32 9 SER A N 19
ATOM 31405 C CA . SER A 1 9 ? -9.078 9.521 6.369 1.00 31.13 9 SER A CA 19
ATOM 31406 C C . SER A 1 9 ? -8.128 8.719 7.264 1.00 40.43 9 SER A C 19
ATOM 31407 O O . SER A 1 9 ? -6.912 8.905 7.227 1.00 71.23 9 SER A O 19
ATOM 31415 N N . SER A 1 10 ? -8.701 7.884 8.095 1.00 74.22 10 SER A N 19
ATOM 31416 C CA . SER A 1 10 ? -7.953 6.987 8.940 1.00 10.43 10 SER A CA 19
ATOM 31417 C C . SER A 1 10 ? -7.635 5.730 8.139 1.00 4.44 10 SER A C 19
ATOM 31418 O O . SER A 1 10 ? -6.731 4.956 8.465 1.00 42.24 10 SER A O 19
ATOM 31426 N N . CYS A 1 11 ? -8.399 5.546 7.101 1.00 61.33 11 CYS A N 19
ATOM 31427 C CA . CYS A 1 11 ? -8.223 4.480 6.180 1.00 74.31 11 CYS A CA 19
ATOM 31428 C C . CYS A 1 11 ? -8.160 4.985 4.778 1.00 53.31 11 CYS A C 19
ATOM 31429 O O . CYS A 1 11 ? -8.855 5.937 4.417 1.00 64.21 11 CYS A O 19
ATOM 31436 N N . CYS A 1 12 ? -7.308 4.388 3.998 1.00 31.05 12 CYS A N 19
ATOM 31437 C CA . CYS A 1 12 ? -7.321 4.648 2.591 1.00 13.25 12 CYS A CA 19
ATOM 31438 C C . CYS A 1 12 ? -8.308 3.686 1.993 1.00 42.33 12 CYS A C 19
ATOM 31439 O O . CYS A 1 12 ? -8.075 2.479 1.981 1.00 31.31 12 CYS A O 19
ATOM 31446 N N . THR A 1 13 ? -9.404 4.205 1.550 1.00 21.45 13 THR A N 19
ATOM 31447 C CA . THR A 1 13 ? -10.503 3.409 1.086 1.00 74.52 13 THR A CA 19
ATOM 31448 C C . THR A 1 13 ? -10.363 2.935 -0.361 1.00 65.12 13 THR A C 19
ATOM 31449 O O . THR A 1 13 ? -11.076 2.019 -0.787 1.00 4.53 13 THR A O 19
ATOM 31460 N N . GLU A 1 14 ? -9.448 3.504 -1.110 1.00 53.24 14 GLU A N 19
ATOM 31461 C CA . GLU A 1 14 ? -9.374 3.164 -2.520 1.00 14.53 14 GLU A CA 19
ATOM 31462 C C . GLU A 1 14 ? -7.941 3.012 -2.982 1.00 5.32 14 GLU A C 19
ATOM 31463 O O . GLU A 1 14 ? -7.058 3.719 -2.518 1.00 62.21 14 GLU A O 19
ATOM 31475 N N . VAL A 1 15 ? -7.717 2.106 -3.905 1.00 54.21 15 VAL A N 19
ATOM 31476 C CA . VAL A 1 15 ? -6.402 1.901 -4.464 1.00 24.41 15 VAL A CA 19
ATOM 31477 C C . VAL A 1 15 ? -6.487 1.868 -5.969 1.00 43.15 15 VAL A C 19
ATOM 31478 O O . VAL A 1 15 ? -7.548 1.604 -6.535 1.00 32.32 15 VAL A O 19
ATOM 31491 N N . SER A 1 16 ? -5.387 2.129 -6.608 1.00 50.40 16 SER A N 19
ATOM 31492 C CA . SER A 1 16 ? -5.313 2.096 -8.047 1.00 42.43 16 SER A CA 19
ATOM 31493 C C . SER A 1 16 ? -4.940 0.685 -8.521 1.00 64.32 16 SER A C 19
ATOM 31494 O O . SER A 1 16 ? -4.926 0.401 -9.709 1.00 53.41 16 SER A O 19
ATOM 31502 N N . HIS A 1 17 ? -4.666 -0.191 -7.543 1.00 51.41 17 HIS A N 19
ATOM 31503 C CA . HIS A 1 17 ? -4.261 -1.586 -7.767 1.00 60.34 17 HIS A CA 19
ATOM 31504 C C . HIS A 1 17 ? -2.900 -1.682 -8.435 1.00 1.04 17 HIS A C 19
ATOM 31505 O O . HIS A 1 17 ? -1.880 -1.883 -7.765 1.00 21.00 17 HIS A O 19
ATOM 31519 N N . HIS A 1 18 ? -2.882 -1.488 -9.726 1.00 14.04 18 HIS A N 19
ATOM 31520 C CA . HIS A 1 18 ? -1.676 -1.560 -10.509 1.00 31.34 18 HIS A CA 19
ATOM 31521 C C . HIS A 1 18 ? -1.197 -0.159 -10.787 1.00 41.54 18 HIS A C 19
ATOM 31522 O O . HIS A 1 18 ? -2.004 0.756 -10.955 1.00 30.31 18 HIS A O 19
ATOM 31536 N N . ILE A 1 19 ? 0.090 0.020 -10.835 1.00 20.23 19 ILE A N 19
ATOM 31537 C CA . ILE A 1 19 ? 0.634 1.331 -10.991 1.00 71.53 19 ILE A CA 19
ATOM 31538 C C . ILE A 1 19 ? 1.940 1.268 -11.761 1.00 10.14 19 ILE A C 19
ATOM 31539 O O . ILE A 1 19 ? 2.577 0.220 -11.814 1.00 10.42 19 ILE A O 19
ATOM 31555 N N . SER A 1 20 ? 2.313 2.365 -12.353 1.00 23.42 20 SER A N 19
ATOM 31556 C CA . SER A 1 20 ? 3.538 2.475 -13.089 1.00 70.10 20 SER A CA 19
ATOM 31557 C C . SER A 1 20 ? 4.603 3.178 -12.223 1.00 32.43 20 SER A C 19
ATOM 31558 O O . SER A 1 20 ? 4.277 4.073 -11.420 1.00 21.24 20 SER A O 19
ATOM 31566 N N . ARG A 1 21 ? 5.872 2.781 -12.380 1.00 0.31 21 ARG A N 19
ATOM 31567 C CA . ARG A 1 21 ? 6.964 3.357 -11.590 1.00 71.11 21 ARG A CA 19
ATOM 31568 C C . ARG A 1 21 ? 7.144 4.847 -11.759 1.00 51.32 21 ARG A C 19
ATOM 31569 O O . ARG A 1 21 ? 7.599 5.503 -10.844 1.00 53.45 21 ARG A O 19
ATOM 31590 N N . ARG A 1 22 ? 6.803 5.375 -12.916 1.00 53.25 22 ARG A N 19
ATOM 31591 C CA . ARG A 1 22 ? 6.954 6.806 -13.177 1.00 14.12 22 ARG A CA 19
ATOM 31592 C C . ARG A 1 22 ? 6.184 7.666 -12.134 1.00 62.41 22 ARG A C 19
ATOM 31593 O O . ARG A 1 22 ? 6.609 8.774 -11.799 1.00 23.43 22 ARG A O 19
ATOM 31614 N N . LEU A 1 23 ? 5.065 7.144 -11.622 1.00 53.24 23 LEU A N 19
ATOM 31615 C CA . LEU A 1 23 ? 4.338 7.815 -10.534 1.00 41.14 23 LEU A CA 19
ATOM 31616 C C . LEU A 1 23 ? 5.083 7.570 -9.236 1.00 31.20 23 LEU A C 19
ATOM 31617 O O . LEU A 1 23 ? 5.305 8.478 -8.440 1.00 11.22 23 LEU A O 19
ATOM 31633 N N . LEU A 1 24 ? 5.494 6.339 -9.068 1.00 1.30 24 LEU A N 19
ATOM 31634 C CA . LEU A 1 24 ? 6.118 5.855 -7.855 1.00 54.20 24 LEU A CA 19
ATOM 31635 C C . LEU A 1 24 ? 7.381 6.620 -7.510 1.00 72.43 24 LEU A C 19
ATOM 31636 O O . LEU A 1 24 ? 7.623 6.955 -6.362 1.00 41.15 24 LEU A O 19
ATOM 31652 N N . GLU A 1 25 ? 8.161 6.909 -8.502 1.00 14.13 25 GLU A N 19
ATOM 31653 C CA . GLU A 1 25 ? 9.412 7.630 -8.331 1.00 11.23 25 GLU A CA 19
ATOM 31654 C C . GLU A 1 25 ? 9.185 9.054 -7.790 1.00 23.13 25 GLU A C 19
ATOM 31655 O O . GLU A 1 25 ? 10.121 9.717 -7.353 1.00 4.14 25 GLU A O 19
ATOM 31667 N N . ARG A 1 26 ? 7.953 9.512 -7.838 1.00 64.20 26 ARG A N 19
ATOM 31668 C CA . ARG A 1 26 ? 7.607 10.851 -7.357 1.00 1.33 26 ARG A CA 19
ATOM 31669 C C . ARG A 1 26 ? 7.133 10.787 -5.898 1.00 13.34 26 ARG A C 19
ATOM 31670 O O . ARG A 1 26 ? 6.872 11.822 -5.276 1.00 64.11 26 ARG A O 19
ATOM 31691 N N . VAL A 1 27 ? 7.006 9.582 -5.374 1.00 23.22 27 VAL A N 19
ATOM 31692 C CA . VAL A 1 27 ? 6.511 9.367 -4.020 1.00 51.43 27 VAL A CA 19
ATOM 31693 C C . VAL A 1 27 ? 7.540 9.782 -2.983 1.00 50.42 27 VAL A C 19
ATOM 31694 O O . VAL A 1 27 ? 8.712 9.450 -3.099 1.00 54.33 27 VAL A O 19
ATOM 31707 N N . ASN A 1 28 ? 7.098 10.538 -1.993 1.00 61.01 28 ASN A N 19
ATOM 31708 C CA . ASN A 1 28 ? 7.980 11.006 -0.932 1.00 5.34 28 ASN A CA 19
ATOM 31709 C C . ASN A 1 28 ? 7.688 10.267 0.366 1.00 15.12 28 ASN A C 19
ATOM 31710 O O . ASN A 1 28 ? 8.570 10.107 1.208 1.00 63.43 28 ASN A O 19
ATOM 31721 N N . MET A 1 29 ? 6.448 9.832 0.546 1.00 43.34 29 MET A N 19
ATOM 31722 C CA . MET A 1 29 ? 6.078 9.116 1.766 1.00 35.10 29 MET A CA 19
ATOM 31723 C C . MET A 1 29 ? 5.372 7.840 1.421 1.00 74.15 29 MET A C 19
ATOM 31724 O O . MET A 1 29 ? 4.501 7.828 0.561 1.00 64.14 29 MET A O 19
ATOM 31738 N N . CYS A 1 30 ? 5.737 6.801 2.078 1.00 53.24 30 CYS A N 19
ATOM 31739 C CA . CYS A 1 30 ? 5.105 5.527 1.919 1.00 72.05 30 CYS A CA 19
ATOM 31740 C C . CYS A 1 30 ? 4.641 5.050 3.274 1.00 4.42 30 CYS A C 19
ATOM 31741 O O . CYS A 1 30 ? 5.424 5.045 4.235 1.00 52.13 30 CYS A O 19
ATOM 31748 N N . ARG A 1 31 ? 3.391 4.694 3.375 1.00 72.31 31 ARG A N 19
ATOM 31749 C CA . ARG A 1 31 ? 2.863 4.176 4.604 1.00 71.11 31 ARG A CA 19
ATOM 31750 C C . ARG A 1 31 ? 1.978 2.981 4.271 1.00 64.24 31 ARG A C 19
ATOM 31751 O O . ARG A 1 31 ? 1.109 3.063 3.400 1.00 14.23 31 ARG A O 19
ATOM 31772 N N . ILE A 1 32 ? 2.208 1.879 4.943 1.00 54.31 32 ILE A N 19
ATOM 31773 C CA . ILE A 1 32 ? 1.499 0.653 4.659 1.00 62.12 32 ILE A CA 19
ATOM 31774 C C . ILE A 1 32 ? 0.288 0.493 5.557 1.00 30.40 32 ILE A C 19
ATOM 31775 O O . ILE A 1 32 ? 0.412 0.242 6.772 1.00 4.15 32 ILE A O 19
ATOM 31791 N N . GLN A 1 33 ? -0.862 0.654 4.976 1.00 44.33 33 GLN A N 19
ATOM 31792 C CA . GLN A 1 33 ? -2.092 0.360 5.640 1.00 4.23 33 GLN A CA 19
ATOM 31793 C C . GLN A 1 33 ? -2.384 -1.096 5.421 1.00 53.41 33 GLN A C 19
ATOM 31794 O O . GLN A 1 33 ? -2.442 -1.562 4.290 1.00 22.31 33 GLN A O 19
ATOM 31808 N N . ARG A 1 34 ? -2.543 -1.802 6.482 1.00 2.11 34 ARG A N 19
ATOM 31809 C CA . ARG A 1 34 ? -2.683 -3.221 6.409 1.00 42.31 34 ARG A CA 19
ATOM 31810 C C . ARG A 1 34 ? -3.961 -3.653 7.099 1.00 1.54 34 ARG A C 19
ATOM 31811 O O . ARG A 1 34 ? -4.384 -3.031 8.097 1.00 24.33 34 ARG A O 19
ATOM 31832 N N . ALA A 1 35 ? -4.585 -4.680 6.572 1.00 62.34 35 ALA A N 19
ATOM 31833 C CA . ALA A 1 35 ? -5.764 -5.233 7.173 1.00 42.34 35 ALA A CA 19
ATOM 31834 C C . ALA A 1 35 ? -5.334 -6.143 8.294 1.00 33.52 35 ALA A C 19
ATOM 31835 O O . ALA A 1 35 ? -4.963 -7.299 8.068 1.00 4.25 35 ALA A O 19
ATOM 31842 N N . ASP A 1 36 ? -5.357 -5.617 9.489 1.00 63.01 36 ASP A N 19
ATOM 31843 C CA . ASP A 1 36 ? -4.853 -6.314 10.667 1.00 14.20 36 ASP A CA 19
ATOM 31844 C C . ASP A 1 36 ? -5.200 -5.517 11.903 1.00 3.31 36 ASP A C 19
ATOM 31845 O O . ASP A 1 36 ? -6.107 -5.864 12.634 1.00 73.42 36 ASP A O 19
ATOM 31854 N N . GLY A 1 37 ? -4.492 -4.432 12.109 1.00 74.11 37 GLY A N 19
ATOM 31855 C CA . GLY A 1 37 ? -4.779 -3.560 13.220 1.00 40.14 37 GLY A CA 19
ATOM 31856 C C . GLY A 1 37 ? -4.624 -2.116 12.825 1.00 1.15 37 GLY A C 19
ATOM 31857 O O . GLY A 1 37 ? -4.696 -1.216 13.653 1.00 15.24 37 GLY A O 19
ATOM 31861 N N . ASP A 1 38 ? -4.394 -1.898 11.554 1.00 2.52 38 ASP A N 19
ATOM 31862 C CA . ASP A 1 38 ? -4.232 -0.556 11.030 1.00 64.53 38 ASP A CA 19
ATOM 31863 C C . ASP A 1 38 ? -5.549 -0.116 10.429 1.00 63.30 38 ASP A C 19
ATOM 31864 O O . ASP A 1 38 ? -6.118 0.905 10.805 1.00 53.54 38 ASP A O 19
ATOM 31873 N N . CYS A 1 39 ? -6.022 -0.902 9.508 1.00 13.55 39 CYS A N 19
ATOM 31874 C CA . CYS A 1 39 ? -7.304 -0.711 8.904 1.00 52.24 39 CYS A CA 19
ATOM 31875 C C . CYS A 1 39 ? -7.814 -2.108 8.556 1.00 13.23 39 CYS A C 19
ATOM 31876 O O . CYS A 1 39 ? -7.132 -3.097 8.850 1.00 52.44 39 CYS A O 19
ATOM 31883 N N . ASP A 1 40 ? -8.977 -2.206 7.962 1.00 53.20 40 ASP A N 19
ATOM 31884 C CA . ASP A 1 40 ? -9.516 -3.496 7.530 1.00 53.21 40 ASP A CA 19
ATOM 31885 C C . ASP A 1 40 ? -9.367 -3.604 6.029 1.00 33.41 40 ASP A C 19
ATOM 31886 O O . ASP A 1 40 ? -10.092 -4.352 5.366 1.00 41.24 40 ASP A O 19
ATOM 31895 N N . LEU A 1 41 ? -8.390 -2.895 5.504 1.00 55.22 41 LEU A N 19
ATOM 31896 C CA . LEU A 1 41 ? -8.158 -2.809 4.085 1.00 43.21 41 LEU A CA 19
ATOM 31897 C C . LEU A 1 41 ? -6.662 -2.595 3.891 1.00 62.52 41 LEU A C 19
ATOM 31898 O O . LEU A 1 41 ? -6.060 -1.783 4.599 1.00 64.14 41 LEU A O 19
ATOM 31914 N N . ALA A 1 42 ? -6.064 -3.322 2.972 1.00 2.31 42 ALA A N 19
ATOM 31915 C CA . ALA A 1 42 ? -4.634 -3.211 2.736 1.00 1.43 42 ALA A CA 19
ATOM 31916 C C . ALA A 1 42 ? -4.349 -2.286 1.564 1.00 41.25 42 ALA A C 19
ATOM 31917 O O . ALA A 1 42 ? -4.788 -2.539 0.436 1.00 30.02 42 ALA A O 19
ATOM 31924 N N . ALA A 1 43 ? -3.617 -1.230 1.825 1.00 53.54 43 ALA A N 19
ATOM 31925 C CA . ALA A 1 43 ? -3.315 -0.237 0.825 1.00 0.43 43 ALA A CA 19
ATOM 31926 C C . ALA A 1 43 ? -1.967 0.400 1.090 1.00 4.54 43 ALA A C 19
ATOM 31927 O O . ALA A 1 43 ? -1.584 0.590 2.241 1.00 14.23 43 ALA A O 19
ATOM 31934 N N . VAL A 1 44 ? -1.244 0.705 0.046 1.00 51.42 44 VAL A N 19
ATOM 31935 C CA . VAL A 1 44 ? -0.012 1.447 0.181 1.00 24.21 44 VAL A CA 19
ATOM 31936 C C . VAL A 1 44 ? -0.330 2.890 -0.093 1.00 1.20 44 VAL A C 19
ATOM 31937 O O . VAL A 1 44 ? -0.692 3.239 -1.218 1.00 70.20 44 VAL A O 19
ATOM 31950 N N . ILE A 1 45 ? -0.243 3.703 0.916 1.00 61.13 45 ILE A N 19
ATOM 31951 C CA . ILE A 1 45 ? -0.530 5.096 0.778 1.00 60.23 45 ILE A CA 19
ATOM 31952 C C . ILE A 1 45 ? 0.758 5.806 0.365 1.00 72.31 45 ILE A C 19
ATOM 31953 O O . ILE A 1 45 ? 1.754 5.807 1.104 1.00 32.22 45 ILE A O 19
ATOM 31969 N N . LEU A 1 46 ? 0.729 6.371 -0.811 1.00 43.30 46 LEU A N 19
ATOM 31970 C CA . LEU A 1 46 ? 1.862 7.023 -1.415 1.00 13.33 46 LEU A CA 19
ATOM 31971 C C . LEU A 1 46 ? 1.645 8.509 -1.424 1.00 33.15 46 LEU A C 19
ATOM 31972 O O . LEU A 1 46 ? 0.699 9.004 -2.040 1.00 15.15 46 LEU A O 19
ATOM 31988 N N . HIS A 1 47 ? 2.489 9.213 -0.755 1.00 64.14 47 HIS A N 19
ATOM 31989 C CA . HIS A 1 47 ? 2.363 10.653 -0.697 1.00 32.11 47 HIS A CA 19
ATOM 31990 C C . HIS A 1 47 ? 3.259 11.294 -1.696 1.00 21.53 47 HIS A C 19
ATOM 31991 O O . HIS A 1 47 ? 4.476 11.059 -1.711 1.00 22.12 47 HIS A O 19
ATOM 32005 N N . VAL A 1 48 ? 2.670 12.083 -2.522 1.00 30.33 48 VAL A N 19
ATOM 32006 C CA . VAL A 1 48 ? 3.341 12.813 -3.539 1.00 51.44 48 VAL A CA 19
ATOM 32007 C C . VAL A 1 48 ? 2.929 14.259 -3.320 1.00 74.22 48 VAL A C 19
ATOM 32008 O O . VAL A 1 48 ? 1.836 14.506 -2.800 1.00 42.34 48 VAL A O 19
ATOM 32021 N N . LYS A 1 49 ? 3.760 15.206 -3.688 1.00 54.32 49 LYS A N 19
ATOM 32022 C CA . LYS A 1 49 ? 3.441 16.612 -3.442 1.00 31.43 49 LYS A CA 19
ATOM 32023 C C . LYS A 1 49 ? 2.196 17.072 -4.196 1.00 50.10 49 LYS A C 19
ATOM 32024 O O . LYS A 1 49 ? 1.545 18.051 -3.802 1.00 10.41 49 LYS A O 19
ATOM 32043 N N . ARG A 1 50 ? 1.866 16.379 -5.272 1.00 14.54 50 ARG A N 19
ATOM 32044 C CA . ARG A 1 50 ? 0.691 16.725 -6.041 1.00 44.42 50 ARG A CA 19
ATOM 32045 C C . ARG A 1 50 ? -0.581 16.047 -5.504 1.00 53.01 50 ARG A C 19
ATOM 32046 O O . ARG A 1 50 ? -1.638 16.652 -5.504 1.00 34.31 50 ARG A O 19
ATOM 32067 N N . ARG A 1 51 ? -0.443 14.826 -4.963 1.00 20.43 51 ARG A N 19
ATOM 32068 C CA . ARG A 1 51 ? -1.587 13.998 -4.491 1.00 32.54 51 ARG A CA 19
ATOM 32069 C C . ARG A 1 51 ? -1.103 12.814 -3.675 1.00 1.20 51 ARG A C 19
ATOM 32070 O O . ARG A 1 51 ? 0.058 12.448 -3.738 1.00 10.31 51 ARG A O 19
ATOM 32091 N N . ARG A 1 52 ? -2.003 12.225 -2.935 1.00 75.42 52 ARG A N 19
ATOM 32092 C CA . ARG A 1 52 ? -1.731 11.046 -2.146 1.00 61.21 52 ARG A CA 19
ATOM 32093 C C . ARG A 1 52 ? -2.494 9.887 -2.788 1.00 64.52 52 ARG A C 19
ATOM 32094 O O . ARG A 1 52 ? -3.732 9.864 -2.768 1.00 13.04 52 ARG A O 19
ATOM 32115 N N . ILE A 1 53 ? -1.781 8.969 -3.386 1.00 42.01 53 ILE A N 19
ATOM 32116 C CA . ILE A 1 53 ? -2.393 7.864 -4.123 1.00 60.13 53 ILE A CA 19
ATOM 32117 C C . ILE A 1 53 ? -2.207 6.574 -3.338 1.00 32.52 53 ILE A C 19
ATOM 32118 O O . ILE A 1 53 ? -1.281 6.461 -2.565 1.00 3.33 53 ILE A O 19
ATOM 32134 N N . CYS A 1 54 ? -3.082 5.630 -3.518 1.00 54.45 54 CYS A N 19
ATOM 32135 C CA . CYS A 1 54 ? -2.943 4.348 -2.872 1.00 13.21 54 CYS A CA 19
ATOM 32136 C C . CYS A 1 54 ? -2.897 3.243 -3.897 1.00 15.32 54 CYS A C 19
ATOM 32137 O O . CYS A 1 54 ? -3.580 3.302 -4.924 1.00 74.04 54 CYS A O 19
ATOM 32144 N N . VAL A 1 55 ? -2.087 2.261 -3.648 1.00 1.03 55 VAL A N 19
ATOM 32145 C CA . VAL A 1 55 ? -1.973 1.125 -4.528 1.00 22.44 55 VAL A CA 19
ATOM 32146 C C . VAL A 1 55 ? -2.030 -0.153 -3.739 1.00 2.12 55 VAL A C 19
ATOM 32147 O O . VAL A 1 55 ? -1.963 -0.128 -2.503 1.00 14.12 55 VAL A O 19
ATOM 32160 N N . SER A 1 56 ? -2.172 -1.249 -4.427 1.00 52.42 56 SER A N 19
ATOM 32161 C CA . SER A 1 56 ? -2.206 -2.525 -3.807 1.00 32.02 56 SER A CA 19
ATOM 32162 C C . SER A 1 56 ? -0.798 -2.946 -3.378 1.00 31.01 56 SER A C 19
ATOM 32163 O O . SER A 1 56 ? 0.132 -2.984 -4.200 1.00 3.03 56 SER A O 19
ATOM 32171 N N . PRO A 1 57 ? -0.625 -3.281 -2.081 1.00 72.45 57 PRO A N 19
ATOM 32172 C CA . PRO A 1 57 ? 0.678 -3.658 -1.513 1.00 31.21 57 PRO A CA 19
ATOM 32173 C C . PRO A 1 57 ? 1.199 -4.975 -2.045 1.00 33.40 57 PRO A C 19
ATOM 32174 O O . PRO A 1 57 ? 2.303 -5.374 -1.732 1.00 3.34 57 PRO A O 19
ATOM 32185 N N . HIS A 1 58 ? 0.401 -5.633 -2.839 1.00 45.33 58 HIS A N 19
ATOM 32186 C CA . HIS A 1 58 ? 0.771 -6.922 -3.383 1.00 34.25 58 HIS A CA 19
ATOM 32187 C C . HIS A 1 58 ? 1.293 -6.801 -4.816 1.00 52.41 58 HIS A C 19
ATOM 32188 O O . HIS A 1 58 ? 1.680 -7.803 -5.421 1.00 31.13 58 HIS A O 19
ATOM 32202 N N . ASN A 1 59 ? 1.329 -5.587 -5.351 1.00 13.40 59 ASN A N 19
ATOM 32203 C CA . ASN A 1 59 ? 1.730 -5.393 -6.747 1.00 23.34 59 ASN A CA 19
ATOM 32204 C C . ASN A 1 59 ? 3.252 -5.410 -6.900 1.00 23.24 59 ASN A C 19
ATOM 32205 O O . ASN A 1 59 ? 3.968 -4.710 -6.170 1.00 0.13 59 ASN A O 19
ATOM 32216 N N . HIS A 1 60 ? 3.735 -6.198 -7.863 1.00 55.43 60 HIS A N 19
ATOM 32217 C CA . HIS A 1 60 ? 5.167 -6.370 -8.099 1.00 42.43 60 HIS A CA 19
ATOM 32218 C C . HIS A 1 60 ? 5.867 -5.069 -8.508 1.00 70.15 60 HIS A C 19
ATOM 32219 O O . HIS A 1 60 ? 7.020 -4.861 -8.163 1.00 22.05 60 HIS A O 19
ATOM 32233 N N . THR A 1 61 ? 5.167 -4.201 -9.238 1.00 44.24 61 THR A N 19
ATOM 32234 C CA . THR A 1 61 ? 5.734 -2.925 -9.668 1.00 74.42 61 THR A CA 19
ATOM 32235 C C . THR A 1 61 ? 6.163 -2.096 -8.450 1.00 32.02 61 THR A C 19
ATOM 32236 O O . THR A 1 61 ? 7.240 -1.489 -8.438 1.00 44.14 61 THR A O 19
ATOM 32247 N N . VAL A 1 62 ? 5.321 -2.108 -7.428 1.00 24.45 62 VAL A N 19
ATOM 32248 C CA . VAL A 1 62 ? 5.600 -1.424 -6.181 1.00 63.20 62 VAL A CA 19
ATOM 32249 C C . VAL A 1 62 ? 6.800 -2.048 -5.515 1.00 13.44 62 VAL A C 19
ATOM 32250 O O . VAL A 1 62 ? 7.716 -1.359 -5.107 1.00 40.15 62 VAL A O 19
ATOM 32263 N N . LYS A 1 63 ? 6.798 -3.362 -5.464 1.00 25.25 63 LYS A N 19
ATOM 32264 C CA . LYS A 1 63 ? 7.890 -4.127 -4.835 1.00 55.32 63 LYS A CA 19
ATOM 32265 C C . LYS A 1 63 ? 9.244 -3.813 -5.507 1.00 33.14 63 LYS A C 19
ATOM 32266 O O . LYS A 1 63 ? 10.272 -3.709 -4.840 1.00 50.04 63 LYS A O 19
ATOM 32285 N N . GLN A 1 64 ? 9.209 -3.665 -6.826 1.00 63.45 64 GLN A N 19
ATOM 32286 C CA . GLN A 1 64 ? 10.402 -3.414 -7.629 1.00 62.35 64 GLN A CA 19
ATOM 32287 C C . GLN A 1 64 ? 10.881 -1.981 -7.338 1.00 1.20 64 GLN A C 19
ATOM 32288 O O . GLN A 1 64 ? 12.067 -1.746 -7.081 1.00 14.41 64 GLN A O 19
ATOM 32302 N N . TRP A 1 65 ? 9.935 -1.045 -7.349 1.00 71.34 65 TRP A N 19
ATOM 32303 C CA . TRP A 1 65 ? 10.196 0.346 -7.038 1.00 31.51 65 TRP A CA 19
ATOM 32304 C C . TRP A 1 65 ? 10.801 0.498 -5.643 1.00 70.13 65 TRP A C 19
ATOM 32305 O O . TRP A 1 65 ? 11.776 1.228 -5.463 1.00 20.31 65 TRP A O 19
ATOM 32326 N N . MET A 1 66 ? 10.230 -0.222 -4.689 1.00 53.54 66 MET A N 19
ATOM 32327 C CA . MET A 1 66 ? 10.706 -0.241 -3.293 1.00 4.12 66 MET A CA 19
ATOM 32328 C C . MET A 1 66 ? 12.194 -0.534 -3.221 1.00 61.45 66 MET A C 19
ATOM 32329 O O . MET A 1 66 ? 12.926 0.160 -2.539 1.00 24.21 66 MET A O 19
ATOM 32343 N N . LYS A 1 67 ? 12.635 -1.551 -3.947 1.00 62.21 67 LYS A N 19
ATOM 32344 C CA . LYS A 1 67 ? 14.040 -1.951 -3.954 1.00 41.14 67 LYS A CA 19
ATOM 32345 C C . LYS A 1 67 ? 14.945 -0.833 -4.467 1.00 35.25 67 LYS A C 19
ATOM 32346 O O . LYS A 1 67 ? 16.031 -0.598 -3.925 1.00 72.41 67 LYS A O 19
ATOM 32365 N N . VAL A 1 68 ? 14.497 -0.143 -5.492 1.00 1.34 68 VAL A N 19
ATOM 32366 C CA . VAL A 1 68 ? 15.287 0.920 -6.089 1.00 15.32 68 VAL A CA 19
ATOM 32367 C C . VAL A 1 68 ? 15.274 2.157 -5.186 1.00 44.43 68 VAL A C 19
ATOM 32368 O O . VAL A 1 68 ? 16.301 2.816 -4.987 1.00 14.44 68 VAL A O 19
ATOM 32381 N N . GLN A 1 69 ? 14.124 2.446 -4.624 1.00 71.42 69 GLN A N 19
ATOM 32382 C CA . GLN A 1 69 ? 13.963 3.567 -3.707 1.00 51.44 69 GLN A CA 19
ATOM 32383 C C . GLN A 1 69 ? 14.706 3.342 -2.418 1.00 70.21 69 GLN A C 19
ATOM 32384 O O . GLN A 1 69 ? 15.147 4.283 -1.770 1.00 41.33 69 GLN A O 19
ATOM 32398 N N . ALA A 1 70 ? 14.855 2.100 -2.052 1.00 54.03 70 ALA A N 19
ATOM 32399 C CA . ALA A 1 70 ? 15.543 1.743 -0.840 1.00 54.12 70 ALA A CA 19
ATOM 32400 C C . ALA A 1 70 ? 17.036 2.128 -0.914 1.00 44.33 70 ALA A C 19
ATOM 32401 O O . ALA A 1 70 ? 17.695 2.321 0.117 1.00 52.44 70 ALA A O 19
ATOM 32408 N N . ALA A 1 71 ? 17.556 2.240 -2.142 1.00 23.44 71 ALA A N 19
ATOM 32409 C CA . ALA A 1 71 ? 18.961 2.587 -2.387 1.00 73.24 71 ALA A CA 19
ATOM 32410 C C . ALA A 1 71 ? 19.293 4.025 -1.947 1.00 1.30 71 ALA A C 19
ATOM 32411 O O . ALA A 1 71 ? 20.456 4.432 -1.965 1.00 24.42 71 ALA A O 19
ATOM 32418 N N . LYS A 1 72 ? 18.259 4.783 -1.571 1.00 41.32 72 LYS A N 19
ATOM 32419 C CA . LYS A 1 72 ? 18.419 6.135 -1.034 1.00 61.12 72 LYS A CA 19
ATOM 32420 C C . LYS A 1 72 ? 19.353 6.146 0.152 1.00 53.25 72 LYS A C 19
ATOM 32421 O O . LYS A 1 72 ? 20.347 6.850 0.135 1.00 34.12 72 LYS A O 19
ATOM 32440 N N . LYS A 1 73 ? 19.025 5.353 1.176 1.00 4.12 73 LYS A N 19
ATOM 32441 C CA . LYS A 1 73 ? 19.814 5.241 2.423 1.00 2.12 73 LYS A CA 19
ATOM 32442 C C . LYS A 1 73 ? 19.764 6.525 3.290 1.00 43.24 73 LYS A C 19
ATOM 32443 O O . LYS A 1 73 ? 19.545 6.438 4.503 1.00 3.20 73 LYS A O 19
ATOM 32462 N N . ASN A 1 74 ? 19.982 7.692 2.661 1.00 74.21 74 ASN A N 19
ATOM 32463 C CA . ASN A 1 74 ? 19.996 9.009 3.346 1.00 12.55 74 ASN A CA 19
ATOM 32464 C C . ASN A 1 74 ? 18.744 9.176 4.182 1.00 30.52 74 ASN A C 19
ATOM 32465 O O . ASN A 1 74 ? 18.800 9.247 5.412 1.00 53.44 74 ASN A O 19
ATOM 32476 N N . GLY A 1 75 ? 17.620 9.207 3.514 1.00 42.03 75 GLY A N 19
ATOM 32477 C CA . GLY A 1 75 ? 16.372 9.349 4.182 1.00 12.44 75 GLY A CA 19
ATOM 32478 C C . GLY A 1 75 ? 15.366 8.401 3.628 1.00 41.24 75 GLY A C 19
ATOM 32479 O O . GLY A 1 75 ? 14.998 8.501 2.453 1.00 70.05 75 GLY A O 19
ATOM 32483 N N . LYS A 1 76 ? 14.943 7.463 4.433 1.00 22.44 76 LYS A N 19
ATOM 32484 C CA . LYS A 1 76 ? 13.961 6.507 4.011 1.00 52.44 76 LYS A CA 19
ATOM 32485 C C . LYS A 1 76 ? 12.570 6.912 4.494 1.00 42.21 76 LYS A C 19
ATOM 32486 O O . LYS A 1 76 ? 12.274 6.900 5.691 1.00 72.21 76 LYS A O 19
ATOM 32505 N N . GLY A 1 77 ? 11.754 7.314 3.565 1.00 74.32 77 GLY A N 19
ATOM 32506 C CA . GLY A 1 77 ? 10.412 7.749 3.870 1.00 24.41 77 GLY A CA 19
ATOM 32507 C C . GLY A 1 77 ? 9.438 7.203 2.872 1.00 45.25 77 GLY A C 19
ATOM 32508 O O . GLY A 1 77 ? 8.359 6.723 3.230 1.00 53.14 77 GLY A O 19
ATOM 32512 N N . ASN A 1 78 ? 9.829 7.233 1.614 1.00 34.50 78 ASN A N 19
ATOM 32513 C CA . ASN A 1 78 ? 9.000 6.699 0.544 1.00 20.52 78 ASN A CA 19
ATOM 32514 C C . ASN A 1 78 ? 9.230 5.236 0.352 1.00 11.44 78 ASN A C 19
ATOM 32515 O O . ASN A 1 78 ? 8.799 4.668 -0.629 1.00 60.23 78 ASN A O 19
ATOM 32526 N N . VAL A 1 79 ? 9.880 4.609 1.274 1.00 44.03 79 VAL A N 19
ATOM 32527 C CA . VAL A 1 79 ? 10.155 3.224 1.102 1.00 64.43 79 VAL A CA 19
ATOM 32528 C C . VAL A 1 79 ? 9.504 2.438 2.229 1.00 31.41 79 VAL A C 19
ATOM 32529 O O . VAL A 1 79 ? 9.514 2.878 3.384 1.00 44.04 79 VAL A O 19
ATOM 32542 N N . CYS A 1 80 ? 8.924 1.313 1.903 1.00 20.04 80 CYS A N 19
ATOM 32543 C CA . CYS A 1 80 ? 8.301 0.459 2.902 1.00 70.10 80 CYS A CA 19
ATOM 32544 C C . CYS A 1 80 ? 8.842 -0.959 2.842 1.00 14.22 80 CYS A C 19
ATOM 32545 O O . CYS A 1 80 ? 9.115 -1.573 3.876 1.00 50.52 80 CYS A O 19
ATOM 32552 N N . HIS A 1 81 ? 9.009 -1.491 1.648 1.00 50.14 81 HIS A N 19
ATOM 32553 C CA . HIS A 1 81 ? 9.553 -2.824 1.522 1.00 12.23 81 HIS A CA 19
ATOM 32554 C C . HIS A 1 81 ? 11.047 -2.733 1.343 1.00 44.24 81 HIS A C 19
ATOM 32555 O O . HIS A 1 81 ? 11.544 -2.511 0.245 1.00 52.54 81 HIS A O 19
ATOM 32569 N N . ARG A 1 82 ? 11.745 -2.854 2.445 1.00 12.35 82 ARG A N 19
ATOM 32570 C CA . ARG A 1 82 ? 13.193 -2.731 2.476 1.00 13.33 82 ARG A CA 19
ATOM 32571 C C . ARG A 1 82 ? 13.826 -4.021 2.001 1.00 12.35 82 ARG A C 19
ATOM 32572 O O . ARG A 1 82 ? 14.812 -4.016 1.269 1.00 23.24 82 ARG A O 19
ATOM 32593 N N . LYS A 1 83 ? 13.231 -5.113 2.412 1.00 52.30 83 LYS A N 19
ATOM 32594 C CA . LYS A 1 83 ? 13.742 -6.438 2.140 1.00 30.11 83 LYS A CA 19
ATOM 32595 C C . LYS A 1 83 ? 13.225 -6.949 0.806 1.00 53.14 83 LYS A C 19
ATOM 32596 O O . LYS A 1 83 ? 14.011 -7.198 -0.123 1.00 41.41 83 LYS A O 19
ATOM 32615 N N . LYS A 1 84 ? 11.896 -7.080 0.719 1.00 71.51 84 LYS A N 19
ATOM 32616 C CA . LYS A 1 84 ? 11.206 -7.592 -0.457 1.00 60.01 84 LYS A CA 19
ATOM 32617 C C . LYS A 1 84 ? 11.584 -9.083 -0.671 1.00 51.30 84 LYS A C 19
ATOM 32618 O O . LYS A 1 84 ? 12.398 -9.448 -1.515 1.00 1.01 84 LYS A O 19
ATOM 32637 N N . HIS A 1 85 ? 11.039 -9.905 0.211 1.00 4.44 85 HIS A N 19
ATOM 32638 C CA . HIS A 1 85 ? 11.224 -11.360 0.226 1.00 44.55 85 HIS A CA 19
ATOM 32639 C C . HIS A 1 85 ? 9.946 -12.017 0.703 1.00 55.05 85 HIS A C 19
ATOM 32640 O O . HIS A 1 85 ? 9.710 -12.164 1.906 1.00 42.15 85 HIS A O 19
ATOM 32654 N N . HIS A 1 86 ? 9.112 -12.358 -0.232 1.00 21.32 86 HIS A N 19
ATOM 32655 C CA . HIS A 1 86 ? 7.795 -12.901 0.050 1.00 5.33 86 HIS A CA 19
ATOM 32656 C C . HIS A 1 86 ? 7.804 -14.405 -0.094 1.00 64.33 86 HIS A C 19
ATOM 32657 O O . HIS A 1 86 ? 7.143 -15.124 0.669 1.00 45.35 86 HIS A O 19
ATOM 32671 N N . GLY A 1 87 ? 8.550 -14.882 -1.062 1.00 21.40 87 GLY A N 19
ATOM 32672 C CA . GLY A 1 87 ? 8.622 -16.290 -1.310 1.00 64.33 87 GLY A CA 19
ATOM 32673 C C . GLY A 1 87 ? 9.636 -16.958 -0.427 1.00 34.13 87 GLY A C 19
ATOM 32674 O O . GLY A 1 87 ? 10.820 -16.592 -0.437 1.00 51.11 87 GLY A O 19
ATOM 32678 N N . LYS A 1 88 ? 9.188 -17.909 0.354 1.00 11.44 88 LYS A N 19
ATOM 32679 C CA . LYS A 1 88 ? 10.071 -18.658 1.215 1.00 22.22 88 LYS A CA 19
ATOM 32680 C C . LYS A 1 88 ? 10.537 -19.912 0.510 1.00 51.32 88 LYS A C 19
ATOM 32681 O O . LYS A 1 88 ? 9.836 -20.447 -0.357 1.00 32.13 88 LYS A O 19
ATOM 32700 N N . ARG A 1 89 ? 11.705 -20.362 0.856 1.00 2.10 89 ARG A N 19
ATOM 32701 C CA . ARG A 1 89 ? 12.244 -21.572 0.308 1.00 72.31 89 ARG A CA 19
ATOM 32702 C C . ARG A 1 89 ? 12.289 -22.610 1.404 1.00 61.15 89 ARG A C 19
ATOM 32703 O O . ARG A 1 89 ? 12.778 -22.333 2.504 1.00 22.21 89 ARG A O 19
ATOM 32724 N N . ASN A 1 90 ? 11.776 -23.775 1.129 1.00 51.14 90 ASN A N 19
ATOM 32725 C CA . ASN A 1 90 ? 11.704 -24.823 2.127 1.00 3.04 90 ASN A CA 19
ATOM 32726 C C . ASN A 1 90 ? 13.043 -25.535 2.318 1.00 50.33 90 ASN A C 19
ATOM 32727 O O . ASN A 1 90 ? 13.508 -26.299 1.456 1.00 53.15 90 ASN A O 19
ATOM 32738 N N . SER A 1 91 ? 13.668 -25.261 3.431 1.00 23.41 91 SER A N 19
ATOM 32739 C CA . SER A 1 91 ? 14.898 -25.886 3.782 1.00 63.31 91 SER A CA 19
ATOM 32740 C C . SER A 1 91 ? 14.636 -27.190 4.536 1.00 50.24 91 SER A C 19
ATOM 32741 O O . SER A 1 91 ? 14.427 -27.207 5.765 1.00 32.53 91 SER A O 19
ATOM 32749 N N . ASN A 1 92 ? 14.568 -28.269 3.781 1.00 1.12 92 ASN A N 19
ATOM 32750 C CA . ASN A 1 92 ? 14.285 -29.582 4.334 1.00 43.23 92 ASN A CA 19
ATOM 32751 C C . ASN A 1 92 ? 15.322 -30.596 3.927 1.00 44.01 92 ASN A C 19
ATOM 32752 O O . ASN A 1 92 ? 15.262 -31.749 4.343 1.00 65.20 92 ASN A O 19
ATOM 32763 N N . ARG A 1 93 ? 16.269 -30.192 3.118 1.00 54.24 93 ARG A N 19
ATOM 32764 C CA . ARG A 1 93 ? 17.285 -31.114 2.676 1.00 5.02 93 ARG A CA 19
ATOM 32765 C C . ARG A 1 93 ? 18.410 -31.188 3.684 1.00 70.43 93 ARG A C 19
ATOM 32766 O O . ARG A 1 93 ? 18.912 -30.164 4.142 1.00 61.40 93 ARG A O 19
ATOM 32787 N N . ALA A 1 94 ? 18.760 -32.387 4.059 1.00 25.23 94 ALA A N 19
ATOM 32788 C CA . ALA A 1 94 ? 19.858 -32.634 4.958 1.00 2.01 94 ALA A CA 19
ATOM 32789 C C . ALA A 1 94 ? 20.494 -33.951 4.584 1.00 22.10 94 ALA A C 19
ATOM 32790 O O . ALA A 1 94 ? 19.874 -35.008 4.740 1.00 71.14 94 ALA A O 19
ATOM 32797 N N . HIS A 1 95 ? 21.701 -33.888 4.056 1.00 73.43 95 HIS A N 19
ATOM 32798 C CA . HIS A 1 95 ? 22.402 -35.083 3.609 1.00 41.20 95 HIS A CA 19
ATOM 32799 C C . HIS A 1 95 ? 23.021 -35.821 4.776 1.00 31.15 95 HIS A C 19
ATOM 32800 O O . HIS A 1 95 ? 23.956 -35.332 5.416 1.00 34.24 95 HIS A O 19
ATOM 32814 N N . GLN A 1 96 ? 22.493 -36.980 5.048 1.00 23.02 96 GLN A N 19
ATOM 32815 C CA . GLN A 1 96 ? 22.932 -37.814 6.149 1.00 64.23 96 GLN A CA 19
ATOM 32816 C C . GLN A 1 96 ? 23.070 -39.226 5.623 1.00 71.12 96 GLN A C 19
ATOM 32817 O O . GLN A 1 96 ? 22.620 -39.510 4.512 1.00 43.33 96 GLN A O 19
ATOM 32831 N N . GLY A 1 97 ? 23.660 -40.111 6.389 1.00 43.33 97 GLY A N 19
ATOM 32832 C CA . GLY A 1 97 ? 23.770 -41.465 5.932 1.00 11.41 97 GLY A CA 19
ATOM 32833 C C . GLY A 1 97 ? 24.685 -42.313 6.769 1.00 15.32 97 GLY A C 19
ATOM 32834 O O . GLY A 1 97 ? 24.345 -42.688 7.898 1.00 2.21 97 GLY A O 19
ATOM 32838 N N . LYS A 1 98 ? 25.837 -42.602 6.233 1.00 40.44 98 LYS A N 19
ATOM 32839 C CA . LYS A 1 98 ? 26.793 -43.493 6.868 1.00 31.42 98 LYS A CA 19
ATOM 32840 C C . LYS A 1 98 ? 27.860 -42.713 7.606 1.00 42.01 98 LYS A C 19
ATOM 32841 O O . LYS A 1 98 ? 28.212 -41.602 7.208 1.00 62.32 98 LYS A O 19
ATOM 32860 N N . HIS A 1 99 ? 28.370 -43.286 8.676 1.00 22.10 99 HIS A N 19
ATOM 32861 C CA . HIS A 1 99 ? 29.456 -42.660 9.417 1.00 63.44 99 HIS A CA 19
ATOM 32862 C C . HIS A 1 99 ? 30.750 -43.400 9.100 1.00 1.23 99 HIS A C 19
ATOM 32863 O O . HIS A 1 99 ? 30.734 -44.396 8.359 1.00 42.43 99 HIS A O 19
ATOM 32877 N N . GLU A 1 100 ? 31.851 -42.940 9.634 1.00 51.43 100 GLU A N 19
ATOM 32878 C CA . GLU A 1 100 ? 33.116 -43.594 9.397 1.00 0.03 100 GLU A CA 19
ATOM 32879 C C . GLU A 1 100 ? 33.587 -44.294 10.650 1.00 63.43 100 GLU A C 19
ATOM 32880 O O . GLU A 1 100 ? 33.422 -43.782 11.758 1.00 52.45 100 GLU A O 19
ATOM 32892 N N . THR A 1 101 ? 34.148 -45.448 10.486 1.00 13.43 101 THR A N 19
ATOM 32893 C CA . THR A 1 101 ? 34.747 -46.141 11.574 1.00 14.50 101 THR A CA 19
ATOM 32894 C C . THR A 1 101 ? 36.215 -45.743 11.629 1.00 33.12 101 THR A C 19
ATOM 32895 O O . THR A 1 101 ? 37.019 -46.221 10.825 1.00 24.13 101 THR A O 19
ATOM 32906 N N . TYR A 1 102 ? 36.544 -44.819 12.532 1.00 24.23 102 TYR A N 19
ATOM 32907 C CA . TYR A 1 102 ? 37.899 -44.270 12.636 1.00 22.10 102 TYR A CA 19
ATOM 32908 C C . TYR A 1 102 ? 38.961 -45.365 12.691 1.00 25.34 102 TYR A C 19
ATOM 32909 O O . TYR A 1 102 ? 39.005 -46.184 13.622 1.00 62.12 102 TYR A O 19
ATOM 32927 N N . GLY A 1 103 ? 39.780 -45.403 11.673 1.00 23.24 103 GLY A N 19
ATOM 32928 C CA . GLY A 1 103 ? 40.754 -46.436 11.580 1.00 31.54 103 GLY A CA 19
ATOM 32929 C C . GLY A 1 103 ? 42.009 -46.017 10.887 1.00 5.42 103 GLY A C 19
ATOM 32930 O O . GLY A 1 103 ? 42.707 -46.861 10.319 1.00 2.32 103 GLY A O 19
ATOM 32934 N N . HIS A 1 104 ? 42.306 -44.722 10.904 1.00 24.14 104 HIS A N 19
ATOM 32935 C CA . HIS A 1 104 ? 43.567 -44.256 10.357 1.00 22.05 104 HIS A CA 19
ATOM 32936 C C . HIS A 1 104 ? 44.635 -44.792 11.281 1.00 31.04 104 HIS A C 19
ATOM 32937 O O . HIS A 1 104 ? 45.427 -45.636 10.892 1.00 34.33 104 HIS A O 19
ATOM 32951 N N . LYS A 1 105 ? 44.586 -44.313 12.533 1.00 40.21 105 LYS A N 19
ATOM 32952 C CA . LYS A 1 105 ? 45.394 -44.799 13.665 1.00 42.33 105 LYS A CA 19
ATOM 32953 C C . LYS A 1 105 ? 46.918 -44.801 13.452 1.00 70.01 105 LYS A C 19
ATOM 32954 O O . LYS A 1 105 ? 47.628 -44.006 14.050 1.00 62.32 105 LYS A O 19
ATOM 32973 N N . THR A 1 106 ? 47.377 -45.683 12.608 1.00 32.41 106 THR A N 19
ATOM 32974 C CA . THR A 1 106 ? 48.768 -45.995 12.415 1.00 43.04 106 THR A CA 19
ATOM 32975 C C . THR A 1 106 ? 49.518 -44.936 11.580 1.00 3.41 106 THR A C 19
ATOM 32976 O O . THR A 1 106 ? 49.302 -44.834 10.374 1.00 41.44 106 THR A O 19
ATOM 32987 N N . PRO A 1 107 ? 50.381 -44.109 12.218 1.00 74.12 107 PRO A N 19
ATOM 32988 C CA . PRO A 1 107 ? 51.228 -43.165 11.516 1.00 74.42 107 PRO A CA 19
ATOM 32989 C C . PRO A 1 107 ? 52.632 -43.754 11.270 1.00 61.10 107 PRO A C 19
ATOM 32990 O O . PRO A 1 107 ? 53.466 -43.144 10.593 1.00 51.22 107 PRO A O 19
ATOM 33001 N N . TYR A 1 108 ? 52.872 -44.945 11.838 1.00 54.23 108 TYR A N 19
ATOM 33002 C CA . TYR A 1 108 ? 54.133 -45.649 11.724 1.00 4.15 108 TYR A CA 19
ATOM 33003 C C . TYR A 1 108 ? 53.978 -47.108 12.168 1.00 53.05 108 TYR A C 19
ATOM 33004 O O . TYR A 1 108 ? 53.886 -47.983 11.298 1.00 38.60 108 TYR A O 19
ATOM 33023 N N . SER A 1 1 ? -9.872 10.194 -3.707 1.00 5.33 1 SER A N 20
ATOM 33024 C CA . SER A 1 1 ? -11.189 9.702 -3.370 1.00 24.34 1 SER A CA 20
ATOM 33025 C C . SER A 1 1 ? -12.110 10.873 -3.073 1.00 40.53 1 SER A C 20
ATOM 33026 O O . SER A 1 1 ? -11.640 11.946 -2.658 1.00 63.22 1 SER A O 20
ATOM 33036 N N . GLU A 1 2 ? -13.402 10.692 -3.318 1.00 65.42 2 GLU A N 20
ATOM 33037 C CA . GLU A 1 2 ? -14.390 11.711 -3.043 1.00 1.51 2 GLU A CA 20
ATOM 33038 C C . GLU A 1 2 ? -14.417 11.985 -1.549 1.00 31.45 2 GLU A C 20
ATOM 33039 O O . GLU A 1 2 ? -14.761 11.105 -0.750 1.00 42.41 2 GLU A O 20
ATOM 33051 N N . ALA A 1 3 ? -14.040 13.182 -1.170 1.00 11.42 3 ALA A N 20
ATOM 33052 C CA . ALA A 1 3 ? -13.912 13.498 0.217 1.00 35.21 3 ALA A CA 20
ATOM 33053 C C . ALA A 1 3 ? -14.380 14.892 0.567 1.00 35.32 3 ALA A C 20
ATOM 33054 O O . ALA A 1 3 ? -14.299 15.279 1.722 1.00 45.44 3 ALA A O 20
ATOM 33061 N N . ILE A 1 4 ? -14.871 15.642 -0.386 1.00 42.31 4 ILE A N 20
ATOM 33062 C CA . ILE A 1 4 ? -15.301 16.996 -0.069 1.00 64.52 4 ILE A CA 20
ATOM 33063 C C . ILE A 1 4 ? -16.678 17.010 0.582 1.00 11.23 4 ILE A C 20
ATOM 33064 O O . ILE A 1 4 ? -16.835 17.499 1.692 1.00 70.43 4 ILE A O 20
ATOM 33080 N N . LEU A 1 5 ? -17.655 16.458 -0.086 1.00 23.53 5 LEU A N 20
ATOM 33081 C CA . LEU A 1 5 ? -18.998 16.431 0.455 1.00 40.50 5 LEU A CA 20
ATOM 33082 C C . LEU A 1 5 ? -19.200 15.284 1.477 1.00 22.01 5 LEU A C 20
ATOM 33083 O O . LEU A 1 5 ? -19.526 15.558 2.632 1.00 51.14 5 LEU A O 20
ATOM 33099 N N . PRO A 1 6 ? -18.987 13.983 1.093 1.00 52.43 6 PRO A N 20
ATOM 33100 C CA . PRO A 1 6 ? -19.181 12.854 2.025 1.00 0.01 6 PRO A CA 20
ATOM 33101 C C . PRO A 1 6 ? -18.063 12.749 3.065 1.00 2.14 6 PRO A C 20
ATOM 33102 O O . PRO A 1 6 ? -18.267 12.201 4.152 1.00 43.52 6 PRO A O 20
ATOM 33113 N N . ILE A 1 7 ? -16.900 13.307 2.727 1.00 55.54 7 ILE A N 20
ATOM 33114 C CA . ILE A 1 7 ? -15.692 13.242 3.557 1.00 34.44 7 ILE A CA 20
ATOM 33115 C C . ILE A 1 7 ? -15.230 11.786 3.722 1.00 5.31 7 ILE A C 20
ATOM 33116 O O . ILE A 1 7 ? -15.706 11.062 4.596 1.00 74.43 7 ILE A O 20
ATOM 33132 N N . ALA A 1 8 ? -14.346 11.352 2.849 1.00 14.41 8 ALA A N 20
ATOM 33133 C CA . ALA A 1 8 ? -13.830 10.007 2.892 1.00 42.10 8 ALA A CA 20
ATOM 33134 C C . ALA A 1 8 ? -12.453 9.930 2.258 1.00 33.34 8 ALA A C 20
ATOM 33135 O O . ALA A 1 8 ? -12.311 9.708 1.043 1.00 2.35 8 ALA A O 20
ATOM 33142 N N . SER A 1 9 ? -11.452 10.213 3.054 1.00 43.12 9 SER A N 20
ATOM 33143 C CA . SER A 1 9 ? -10.088 10.082 2.646 1.00 41.02 9 SER A CA 20
ATOM 33144 C C . SER A 1 9 ? -9.202 10.101 3.882 1.00 41.33 9 SER A C 20
ATOM 33145 O O . SER A 1 9 ? -8.825 11.165 4.393 1.00 41.40 9 SER A O 20
ATOM 33153 N N . SER A 1 10 ? -8.952 8.938 4.405 1.00 53.11 10 SER A N 20
ATOM 33154 C CA . SER A 1 10 ? -8.110 8.782 5.560 1.00 4.51 10 SER A CA 20
ATOM 33155 C C . SER A 1 10 ? -7.461 7.408 5.475 1.00 44.33 10 SER A C 20
ATOM 33156 O O . SER A 1 10 ? -6.241 7.275 5.520 1.00 65.14 10 SER A O 20
ATOM 33164 N N . CYS A 1 11 ? -8.281 6.409 5.288 1.00 14.14 11 CYS A N 20
ATOM 33165 C CA . CYS A 1 11 ? -7.819 5.057 5.088 1.00 31.40 11 CYS A CA 20
ATOM 33166 C C . CYS A 1 11 ? -7.736 4.798 3.612 1.00 73.05 11 CYS A C 20
ATOM 33167 O O . CYS A 1 11 ? -8.448 5.440 2.823 1.00 63.12 11 CYS A O 20
ATOM 33174 N N . CYS A 1 12 ? -6.863 3.918 3.224 1.00 70.24 12 CYS A N 20
ATOM 33175 C CA . CYS A 1 12 ? -6.787 3.508 1.858 1.00 15.51 12 CYS A CA 20
ATOM 33176 C C . CYS A 1 12 ? -7.738 2.364 1.640 1.00 75.23 12 CYS A C 20
ATOM 33177 O O . CYS A 1 12 ? -7.384 1.197 1.787 1.00 50.43 12 CYS A O 20
ATOM 33184 N N . THR A 1 13 ? -8.969 2.721 1.392 1.00 45.03 13 THR A N 20
ATOM 33185 C CA . THR A 1 13 ? -10.026 1.773 1.147 1.00 53.44 13 THR A CA 20
ATOM 33186 C C . THR A 1 13 ? -10.220 1.610 -0.338 1.00 4.43 13 THR A C 20
ATOM 33187 O O . THR A 1 13 ? -10.983 0.763 -0.811 1.00 11.22 13 THR A O 20
ATOM 33198 N N . GLU A 1 14 ? -9.524 2.429 -1.055 1.00 30.35 14 GLU A N 20
ATOM 33199 C CA . GLU A 1 14 ? -9.541 2.449 -2.472 1.00 3.50 14 GLU A CA 20
ATOM 33200 C C . GLU A 1 14 ? -8.123 2.560 -2.947 1.00 35.11 14 GLU A C 20
ATOM 33201 O O . GLU A 1 14 ? -7.306 3.207 -2.296 1.00 13.40 14 GLU A O 20
ATOM 33213 N N . VAL A 1 15 ? -7.817 1.941 -4.057 1.00 55.24 15 VAL A N 20
ATOM 33214 C CA . VAL A 1 15 ? -6.463 1.925 -4.564 1.00 75.14 15 VAL A CA 20
ATOM 33215 C C . VAL A 1 15 ? -6.434 2.047 -6.075 1.00 43.14 15 VAL A C 20
ATOM 33216 O O . VAL A 1 15 ? -7.411 1.749 -6.756 1.00 24.23 15 VAL A O 20
ATOM 33229 N N . SER A 1 16 ? -5.311 2.475 -6.584 1.00 22.34 16 SER A N 20
ATOM 33230 C CA . SER A 1 16 ? -5.107 2.645 -7.997 1.00 51.02 16 SER A CA 20
ATOM 33231 C C . SER A 1 16 ? -4.690 1.300 -8.624 1.00 61.51 16 SER A C 20
ATOM 33232 O O . SER A 1 16 ? -4.554 1.187 -9.846 1.00 41.45 16 SER A O 20
ATOM 33240 N N . HIS A 1 17 ? -4.501 0.295 -7.753 1.00 51.21 17 HIS A N 20
ATOM 33241 C CA . HIS A 1 17 ? -4.112 -1.078 -8.125 1.00 22.22 17 HIS A CA 20
ATOM 33242 C C . HIS A 1 17 ? -2.732 -1.148 -8.758 1.00 23.34 17 HIS A C 20
ATOM 33243 O O . HIS A 1 17 ? -1.745 -1.410 -8.075 1.00 22.53 17 HIS A O 20
ATOM 33257 N N . HIS A 1 18 ? -2.657 -0.882 -10.034 1.00 22.54 18 HIS A N 20
ATOM 33258 C CA . HIS A 1 18 ? -1.402 -0.906 -10.735 1.00 21.43 18 HIS A CA 20
ATOM 33259 C C . HIS A 1 18 ? -0.966 0.486 -11.068 1.00 74.42 18 HIS A C 20
ATOM 33260 O O . HIS A 1 18 ? -1.765 1.321 -11.509 1.00 63.41 18 HIS A O 20
ATOM 33274 N N . ILE A 1 19 ? 0.284 0.740 -10.857 1.00 12.35 19 ILE A N 20
ATOM 33275 C CA . ILE A 1 19 ? 0.836 2.048 -11.006 1.00 21.12 19 ILE A CA 20
ATOM 33276 C C . ILE A 1 19 ? 2.195 1.944 -11.678 1.00 33.23 19 ILE A C 20
ATOM 33277 O O . ILE A 1 19 ? 2.816 0.875 -11.655 1.00 62.12 19 ILE A O 20
ATOM 33293 N N . SER A 1 20 ? 2.638 3.024 -12.266 1.00 61.51 20 SER A N 20
ATOM 33294 C CA . SER A 1 20 ? 3.888 3.060 -12.987 1.00 43.42 20 SER A CA 20
ATOM 33295 C C . SER A 1 20 ? 5.004 3.680 -12.123 1.00 65.11 20 SER A C 20
ATOM 33296 O O . SER A 1 20 ? 4.735 4.551 -11.278 1.00 0.21 20 SER A O 20
ATOM 33304 N N . ARG A 1 21 ? 6.258 3.242 -12.348 1.00 53.34 21 ARG A N 20
ATOM 33305 C CA . ARG A 1 21 ? 7.410 3.738 -11.574 1.00 15.25 21 ARG A CA 20
ATOM 33306 C C . ARG A 1 21 ? 7.640 5.223 -11.652 1.00 33.01 21 ARG A C 20
ATOM 33307 O O . ARG A 1 21 ? 8.098 5.807 -10.688 1.00 34.53 21 ARG A O 20
ATOM 33328 N N . ARG A 1 22 ? 7.325 5.839 -12.770 1.00 22.41 22 ARG A N 20
ATOM 33329 C CA . ARG A 1 22 ? 7.541 7.282 -12.901 1.00 23.44 22 ARG A CA 20
ATOM 33330 C C . ARG A 1 22 ? 6.747 8.086 -11.871 1.00 14.21 22 ARG A C 20
ATOM 33331 O O . ARG A 1 22 ? 7.215 9.109 -11.397 1.00 33.41 22 ARG A O 20
ATOM 33352 N N . LEU A 1 23 ? 5.570 7.604 -11.509 1.00 24.44 23 LEU A N 20
ATOM 33353 C CA . LEU A 1 23 ? 4.788 8.251 -10.463 1.00 71.11 23 LEU A CA 20
ATOM 33354 C C . LEU A 1 23 ? 5.399 7.875 -9.119 1.00 5.21 23 LEU A C 20
ATOM 33355 O O . LEU A 1 23 ? 5.560 8.710 -8.239 1.00 53.23 23 LEU A O 20
ATOM 33371 N N . LEU A 1 24 ? 5.777 6.614 -9.001 1.00 34.41 24 LEU A N 20
ATOM 33372 C CA . LEU A 1 24 ? 6.294 6.047 -7.772 1.00 35.15 24 LEU A CA 20
ATOM 33373 C C . LEU A 1 24 ? 7.542 6.752 -7.299 1.00 51.02 24 LEU A C 20
ATOM 33374 O O . LEU A 1 24 ? 7.744 6.962 -6.117 1.00 52.34 24 LEU A O 20
ATOM 33390 N N . GLU A 1 25 ? 8.364 7.135 -8.209 1.00 12.42 25 GLU A N 20
ATOM 33391 C CA . GLU A 1 25 ? 9.591 7.803 -7.875 1.00 60.04 25 GLU A CA 20
ATOM 33392 C C . GLU A 1 25 ? 9.352 9.222 -7.368 1.00 33.41 25 GLU A C 20
ATOM 33393 O O . GLU A 1 25 ? 10.262 9.878 -6.851 1.00 13.11 25 GLU A O 20
ATOM 33405 N N . ARG A 1 26 ? 8.127 9.679 -7.514 1.00 33.03 26 ARG A N 20
ATOM 33406 C CA . ARG A 1 26 ? 7.714 10.974 -7.040 1.00 52.35 26 ARG A CA 20
ATOM 33407 C C . ARG A 1 26 ? 7.028 10.817 -5.670 1.00 44.42 26 ARG A C 20
ATOM 33408 O O . ARG A 1 26 ? 6.545 11.791 -5.087 1.00 3.35 26 ARG A O 20
ATOM 33429 N N . VAL A 1 27 ? 6.973 9.571 -5.179 1.00 31.04 27 VAL A N 20
ATOM 33430 C CA . VAL A 1 27 ? 6.440 9.268 -3.856 1.00 73.20 27 VAL A CA 20
ATOM 33431 C C . VAL A 1 27 ? 7.391 9.764 -2.782 1.00 21.13 27 VAL A C 20
ATOM 33432 O O . VAL A 1 27 ? 8.604 9.614 -2.899 1.00 41.02 27 VAL A O 20
ATOM 33445 N N . ASN A 1 28 ? 6.840 10.394 -1.769 1.00 14.44 28 ASN A N 20
ATOM 33446 C CA . ASN A 1 28 ? 7.632 10.932 -0.672 1.00 24.32 28 ASN A CA 20
ATOM 33447 C C . ASN A 1 28 ? 7.408 10.081 0.575 1.00 43.25 28 ASN A C 20
ATOM 33448 O O . ASN A 1 28 ? 8.335 9.833 1.340 1.00 34.03 28 ASN A O 20
ATOM 33459 N N . MET A 1 29 ? 6.170 9.653 0.783 1.00 11.24 29 MET A N 20
ATOM 33460 C CA . MET A 1 29 ? 5.817 8.876 1.974 1.00 2.53 29 MET A CA 20
ATOM 33461 C C . MET A 1 29 ? 5.219 7.556 1.564 1.00 2.32 29 MET A C 20
ATOM 33462 O O . MET A 1 29 ? 4.408 7.512 0.649 1.00 34.55 29 MET A O 20
ATOM 33476 N N . CYS A 1 30 ? 5.608 6.506 2.233 1.00 34.52 30 CYS A N 20
ATOM 33477 C CA . CYS A 1 30 ? 5.099 5.180 1.950 1.00 25.24 30 CYS A CA 20
ATOM 33478 C C . CYS A 1 30 ? 4.745 4.553 3.275 1.00 31.14 30 CYS A C 20
ATOM 33479 O O . CYS A 1 30 ? 5.591 4.494 4.182 1.00 43.23 30 CYS A O 20
ATOM 33486 N N . ARG A 1 31 ? 3.530 4.120 3.413 1.00 11.43 31 ARG A N 20
ATOM 33487 C CA . ARG A 1 31 ? 3.102 3.447 4.612 1.00 13.43 31 ARG A CA 20
ATOM 33488 C C . ARG A 1 31 ? 2.301 2.212 4.242 1.00 65.25 31 ARG A C 20
ATOM 33489 O O . ARG A 1 31 ? 1.449 2.263 3.349 1.00 22.40 31 ARG A O 20
ATOM 33510 N N . ILE A 1 32 ? 2.572 1.116 4.909 1.00 11.11 32 ILE A N 20
ATOM 33511 C CA . ILE A 1 32 ? 1.844 -0.096 4.664 1.00 55.21 32 ILE A CA 20
ATOM 33512 C C . ILE A 1 32 ? 0.709 -0.170 5.628 1.00 43.22 32 ILE A C 20
ATOM 33513 O O . ILE A 1 32 ? 0.904 -0.238 6.845 1.00 0.20 32 ILE A O 20
ATOM 33529 N N . GLN A 1 33 ? -0.453 -0.109 5.093 1.00 13.34 33 GLN A N 20
ATOM 33530 C CA . GLN A 1 33 ? -1.646 -0.198 5.843 1.00 35.33 33 GLN A CA 20
ATOM 33531 C C . GLN A 1 33 ? -2.030 -1.653 5.900 1.00 35.42 33 GLN A C 20
ATOM 33532 O O . GLN A 1 33 ? -2.253 -2.264 4.864 1.00 71.13 33 GLN A O 20
ATOM 33546 N N . ARG A 1 34 ? -2.078 -2.225 7.071 1.00 30.11 34 ARG A N 20
ATOM 33547 C CA . ARG A 1 34 ? -2.465 -3.615 7.176 1.00 40.22 34 ARG A CA 20
ATOM 33548 C C . ARG A 1 34 ? -3.848 -3.709 7.795 1.00 13.32 34 ARG A C 20
ATOM 33549 O O . ARG A 1 34 ? -4.230 -2.848 8.618 1.00 54.11 34 ARG A O 20
ATOM 33570 N N . ALA A 1 35 ? -4.607 -4.716 7.402 1.00 12.03 35 ALA A N 20
ATOM 33571 C CA . ALA A 1 35 ? -5.879 -4.976 8.020 1.00 34.12 35 ALA A CA 20
ATOM 33572 C C . ALA A 1 35 ? -5.617 -5.581 9.375 1.00 12.24 35 ALA A C 20
ATOM 33573 O O . ALA A 1 35 ? -5.336 -6.782 9.484 1.00 52.50 35 ALA A O 20
ATOM 33580 N N . ASP A 1 36 ? -5.652 -4.742 10.390 1.00 70.32 36 ASP A N 20
ATOM 33581 C CA . ASP A 1 36 ? -5.321 -5.137 11.758 1.00 0.11 36 ASP A CA 20
ATOM 33582 C C . ASP A 1 36 ? -5.409 -3.937 12.668 1.00 50.22 36 ASP A C 20
ATOM 33583 O O . ASP A 1 36 ? -6.219 -3.902 13.582 1.00 65.33 36 ASP A O 20
ATOM 33592 N N . GLY A 1 37 ? -4.582 -2.943 12.393 1.00 61.50 37 GLY A N 20
ATOM 33593 C CA . GLY A 1 37 ? -4.547 -1.774 13.237 1.00 41.33 37 GLY A CA 20
ATOM 33594 C C . GLY A 1 37 ? -4.555 -0.479 12.466 1.00 34.42 37 GLY A C 20
ATOM 33595 O O . GLY A 1 37 ? -5.136 0.509 12.917 1.00 41.23 37 GLY A O 20
ATOM 33599 N N . ASP A 1 38 ? -3.905 -0.460 11.307 1.00 31.23 38 ASP A N 20
ATOM 33600 C CA . ASP A 1 38 ? -3.857 0.756 10.484 1.00 62.11 38 ASP A CA 20
ATOM 33601 C C . ASP A 1 38 ? -5.226 1.042 9.926 1.00 22.11 38 ASP A C 20
ATOM 33602 O O . ASP A 1 38 ? -5.697 2.183 9.933 1.00 24.43 38 ASP A O 20
ATOM 33611 N N . CYS A 1 39 ? -5.862 -0.006 9.448 1.00 44.23 39 CYS A N 20
ATOM 33612 C CA . CYS A 1 39 ? -7.194 0.053 8.915 1.00 31.31 39 CYS A CA 20
ATOM 33613 C C . CYS A 1 39 ? -7.673 -1.398 8.780 1.00 22.43 39 CYS A C 20
ATOM 33614 O O . CYS A 1 39 ? -7.013 -2.311 9.305 1.00 42.13 39 CYS A O 20
ATOM 33621 N N . ASP A 1 40 ? -8.768 -1.627 8.095 1.00 64.43 40 ASP A N 20
ATOM 33622 C CA . ASP A 1 40 ? -9.341 -2.974 7.971 1.00 21.35 40 ASP A CA 20
ATOM 33623 C C . ASP A 1 40 ? -9.052 -3.555 6.568 1.00 51.22 40 ASP A C 20
ATOM 33624 O O . ASP A 1 40 ? -9.631 -4.546 6.152 1.00 44.31 40 ASP A O 20
ATOM 33633 N N . LEU A 1 41 ? -8.097 -2.968 5.881 1.00 11.25 41 LEU A N 20
ATOM 33634 C CA . LEU A 1 41 ? -7.770 -3.366 4.522 1.00 60.22 41 LEU A CA 20
ATOM 33635 C C . LEU A 1 41 ? -6.282 -3.114 4.305 1.00 60.14 41 LEU A C 20
ATOM 33636 O O . LEU A 1 41 ? -5.749 -2.112 4.795 1.00 24.34 41 LEU A O 20
ATOM 33652 N N . ALA A 1 42 ? -5.607 -4.016 3.613 1.00 10.30 42 ALA A N 20
ATOM 33653 C CA . ALA A 1 42 ? -4.184 -3.851 3.362 1.00 32.24 42 ALA A CA 20
ATOM 33654 C C . ALA A 1 42 ? -3.956 -3.099 2.061 1.00 3.03 42 ALA A C 20
ATOM 33655 O O . ALA A 1 42 ? -4.341 -3.570 0.981 1.00 51.11 42 ALA A O 20
ATOM 33662 N N . ALA A 1 43 ? -3.328 -1.950 2.161 1.00 72.14 43 ALA A N 20
ATOM 33663 C CA . ALA A 1 43 ? -3.071 -1.102 1.019 1.00 62.32 43 ALA A CA 20
ATOM 33664 C C . ALA A 1 43 ? -1.800 -0.309 1.232 1.00 43.42 43 ALA A C 20
ATOM 33665 O O . ALA A 1 43 ? -1.348 -0.149 2.370 1.00 10.51 43 ALA A O 20
ATOM 33672 N N . VAL A 1 44 ? -1.215 0.157 0.166 1.00 11.30 44 VAL A N 20
ATOM 33673 C CA . VAL A 1 44 ? -0.025 0.963 0.261 1.00 53.41 44 VAL A CA 20
ATOM 33674 C C . VAL A 1 44 ? -0.402 2.434 0.140 1.00 11.11 44 VAL A C 20
ATOM 33675 O O . VAL A 1 44 ? -0.955 2.862 -0.876 1.00 53.51 44 VAL A O 20
ATOM 33688 N N . ILE A 1 45 ? -0.142 3.171 1.184 1.00 61.13 45 ILE A N 20
ATOM 33689 C CA . ILE A 1 45 ? -0.379 4.598 1.228 1.00 44.40 45 ILE A CA 20
ATOM 33690 C C . ILE A 1 45 ? 0.869 5.311 0.681 1.00 63.31 45 ILE A C 20
ATOM 33691 O O . ILE A 1 45 ? 1.954 5.200 1.261 1.00 14.32 45 ILE A O 20
ATOM 33707 N N . LEU A 1 46 ? 0.718 6.016 -0.429 1.00 1.35 46 LEU A N 20
ATOM 33708 C CA . LEU A 1 46 ? 1.829 6.711 -1.066 1.00 31.05 46 LEU A CA 20
ATOM 33709 C C . LEU A 1 46 ? 1.545 8.193 -1.172 1.00 40.13 46 LEU A C 20
ATOM 33710 O O . LEU A 1 46 ? 0.607 8.609 -1.833 1.00 3.51 46 LEU A O 20
ATOM 33726 N N . HIS A 1 47 ? 2.346 8.981 -0.534 1.00 33.35 47 HIS A N 20
ATOM 33727 C CA . HIS A 1 47 ? 2.176 10.428 -0.590 1.00 15.31 47 HIS A CA 20
ATOM 33728 C C . HIS A 1 47 ? 3.056 10.998 -1.649 1.00 15.30 47 HIS A C 20
ATOM 33729 O O . HIS A 1 47 ? 4.257 10.768 -1.652 1.00 41.11 47 HIS A O 20
ATOM 33743 N N . VAL A 1 48 ? 2.462 11.713 -2.543 1.00 54.34 48 VAL A N 20
ATOM 33744 C CA . VAL A 1 48 ? 3.127 12.283 -3.677 1.00 13.11 48 VAL A CA 20
ATOM 33745 C C . VAL A 1 48 ? 2.804 13.762 -3.683 1.00 63.41 48 VAL A C 20
ATOM 33746 O O . VAL A 1 48 ? 1.784 14.169 -3.122 1.00 52.12 48 VAL A O 20
ATOM 33759 N N . LYS A 1 49 ? 3.677 14.558 -4.263 1.00 12.04 49 LYS A N 20
ATOM 33760 C CA . LYS A 1 49 ? 3.495 16.017 -4.360 1.00 31.22 49 LYS A CA 20
ATOM 33761 C C . LYS A 1 49 ? 2.084 16.399 -4.881 1.00 52.34 49 LYS A C 20
ATOM 33762 O O . LYS A 1 49 ? 1.500 17.392 -4.440 1.00 64.44 49 LYS A O 20
ATOM 33781 N N . ARG A 1 50 ? 1.536 15.604 -5.810 1.00 42.03 50 ARG A N 20
ATOM 33782 C CA . ARG A 1 50 ? 0.250 15.969 -6.410 1.00 70.51 50 ARG A CA 20
ATOM 33783 C C . ARG A 1 50 ? -0.927 15.545 -5.552 1.00 70.31 50 ARG A C 20
ATOM 33784 O O . ARG A 1 50 ? -1.905 16.269 -5.465 1.00 71.31 50 ARG A O 20
ATOM 33805 N N . ARG A 1 51 ? -0.787 14.405 -4.882 1.00 42.11 51 ARG A N 20
ATOM 33806 C CA . ARG A 1 51 ? -1.857 13.770 -4.052 1.00 30.12 51 ARG A CA 20
ATOM 33807 C C . ARG A 1 51 ? -1.316 12.555 -3.334 1.00 73.30 51 ARG A C 20
ATOM 33808 O O . ARG A 1 51 ? -0.189 12.143 -3.569 1.00 53.33 51 ARG A O 20
ATOM 33829 N N . ARG A 1 52 ? -2.122 11.989 -2.461 1.00 44.23 52 ARG A N 20
ATOM 33830 C CA . ARG A 1 52 ? -1.785 10.747 -1.812 1.00 63.31 52 ARG A CA 20
ATOM 33831 C C . ARG A 1 52 ? -2.497 9.648 -2.569 1.00 13.30 52 ARG A C 20
ATOM 33832 O O . ARG A 1 52 ? -3.729 9.642 -2.643 1.00 63.40 52 ARG A O 20
ATOM 33853 N N . ILE A 1 53 ? -1.762 8.755 -3.134 1.00 12.35 53 ILE A N 20
ATOM 33854 C CA . ILE A 1 53 ? -2.342 7.682 -3.892 1.00 20.53 53 ILE A CA 20
ATOM 33855 C C . ILE A 1 53 ? -2.186 6.392 -3.130 1.00 12.53 53 ILE A C 20
ATOM 33856 O O . ILE A 1 53 ? -1.164 6.148 -2.513 1.00 54.03 53 ILE A O 20
ATOM 33872 N N . CYS A 1 54 ? -3.194 5.600 -3.149 1.00 72.21 54 CYS A N 20
ATOM 33873 C CA . CYS A 1 54 ? -3.166 4.330 -2.496 1.00 43.01 54 CYS A CA 20
ATOM 33874 C C . CYS A 1 54 ? -3.018 3.260 -3.563 1.00 72.55 54 CYS A C 20
ATOM 33875 O O . CYS A 1 54 ? -3.710 3.294 -4.580 1.00 3.32 54 CYS A O 20
ATOM 33882 N N . VAL A 1 55 ? -2.107 2.348 -3.372 1.00 35.45 55 VAL A N 20
ATOM 33883 C CA . VAL A 1 55 ? -1.842 1.323 -4.370 1.00 32.01 55 VAL A CA 20
ATOM 33884 C C . VAL A 1 55 ? -1.894 -0.073 -3.731 1.00 32.02 55 VAL A C 20
ATOM 33885 O O . VAL A 1 55 ? -1.774 -0.207 -2.511 1.00 13.42 55 VAL A O 20
ATOM 33898 N N . SER A 1 56 ? -2.121 -1.080 -4.543 1.00 62.43 56 SER A N 20
ATOM 33899 C CA . SER A 1 56 ? -2.149 -2.439 -4.111 1.00 12.01 56 SER A CA 20
ATOM 33900 C C . SER A 1 56 ? -0.724 -2.932 -3.802 1.00 2.32 56 SER A C 20
ATOM 33901 O O . SER A 1 56 ? 0.185 -2.777 -4.624 1.00 55.44 56 SER A O 20
ATOM 33909 N N . PRO A 1 57 ? -0.522 -3.553 -2.621 1.00 2.42 57 PRO A N 20
ATOM 33910 C CA . PRO A 1 57 ? 0.800 -4.059 -2.187 1.00 62.25 57 PRO A CA 20
ATOM 33911 C C . PRO A 1 57 ? 1.263 -5.270 -3.000 1.00 52.31 57 PRO A C 20
ATOM 33912 O O . PRO A 1 57 ? 2.378 -5.779 -2.827 1.00 15.24 57 PRO A O 20
ATOM 33923 N N . HIS A 1 58 ? 0.401 -5.727 -3.878 1.00 53.35 58 HIS A N 20
ATOM 33924 C CA . HIS A 1 58 ? 0.681 -6.886 -4.698 1.00 44.22 58 HIS A CA 20
ATOM 33925 C C . HIS A 1 58 ? 1.217 -6.474 -6.060 1.00 23.15 58 HIS A C 20
ATOM 33926 O O . HIS A 1 58 ? 1.584 -7.330 -6.871 1.00 73.23 58 HIS A O 20
ATOM 33940 N N . ASN A 1 59 ? 1.277 -5.169 -6.307 1.00 12.13 59 ASN A N 20
ATOM 33941 C CA . ASN A 1 59 ? 1.736 -4.668 -7.598 1.00 44.11 59 ASN A CA 20
ATOM 33942 C C . ASN A 1 59 ? 3.241 -4.813 -7.725 1.00 75.41 59 ASN A C 20
ATOM 33943 O O . ASN A 1 59 ? 4.003 -4.259 -6.919 1.00 34.15 59 ASN A O 20
ATOM 33954 N N . HIS A 1 60 ? 3.656 -5.540 -8.748 1.00 24.23 60 HIS A N 20
ATOM 33955 C CA . HIS A 1 60 ? 5.060 -5.826 -9.013 1.00 31.34 60 HIS A CA 20
ATOM 33956 C C . HIS A 1 60 ? 5.852 -4.536 -9.203 1.00 3.05 60 HIS A C 20
ATOM 33957 O O . HIS A 1 60 ? 6.986 -4.434 -8.756 1.00 55.01 60 HIS A O 20
ATOM 33971 N N . THR A 1 61 ? 5.238 -3.551 -9.838 1.00 23.13 61 THR A N 20
ATOM 33972 C CA . THR A 1 61 ? 5.905 -2.293 -10.099 1.00 4.13 61 THR A CA 20
ATOM 33973 C C . THR A 1 61 ? 6.297 -1.607 -8.782 1.00 64.05 61 THR A C 20
ATOM 33974 O O . THR A 1 61 ? 7.410 -1.101 -8.645 1.00 4.34 61 THR A O 20
ATOM 33985 N N . VAL A 1 62 ? 5.382 -1.624 -7.821 1.00 13.34 62 VAL A N 20
ATOM 33986 C CA . VAL A 1 62 ? 5.630 -1.072 -6.492 1.00 24.23 62 VAL A CA 20
ATOM 33987 C C . VAL A 1 62 ? 6.755 -1.828 -5.823 1.00 3.43 62 VAL A C 20
ATOM 33988 O O . VAL A 1 62 ? 7.676 -1.235 -5.271 1.00 74.05 62 VAL A O 20
ATOM 34001 N N . LYS A 1 63 ? 6.694 -3.129 -5.921 1.00 54.50 63 LYS A N 20
ATOM 34002 C CA . LYS A 1 63 ? 7.710 -3.991 -5.317 1.00 11.42 63 LYS A CA 20
ATOM 34003 C C . LYS A 1 63 ? 9.095 -3.758 -5.946 1.00 55.42 63 LYS A C 20
ATOM 34004 O O . LYS A 1 63 ? 10.117 -3.873 -5.275 1.00 55.24 63 LYS A O 20
ATOM 34023 N N . GLN A 1 64 ? 9.119 -3.439 -7.229 1.00 21.32 64 GLN A N 20
ATOM 34024 C CA . GLN A 1 64 ? 10.359 -3.215 -7.929 1.00 71.45 64 GLN A CA 20
ATOM 34025 C C . GLN A 1 64 ? 10.880 -1.834 -7.508 1.00 60.04 64 GLN A C 20
ATOM 34026 O O . GLN A 1 64 ? 12.051 -1.661 -7.179 1.00 21.31 64 GLN A O 20
ATOM 34040 N N . TRP A 1 65 ? 9.965 -0.884 -7.468 1.00 22.13 65 TRP A N 20
ATOM 34041 C CA . TRP A 1 65 ? 10.234 0.471 -7.075 1.00 31.34 65 TRP A CA 20
ATOM 34042 C C . TRP A 1 65 ? 10.814 0.582 -5.664 1.00 45.51 65 TRP A C 20
ATOM 34043 O O . TRP A 1 65 ? 11.865 1.192 -5.472 1.00 54.33 65 TRP A O 20
ATOM 34064 N N . MET A 1 66 ? 10.144 -0.014 -4.702 1.00 34.25 66 MET A N 20
ATOM 34065 C CA . MET A 1 66 ? 10.534 0.108 -3.309 1.00 51.11 66 MET A CA 20
ATOM 34066 C C . MET A 1 66 ? 11.886 -0.506 -3.031 1.00 41.44 66 MET A C 20
ATOM 34067 O O . MET A 1 66 ? 12.615 -0.037 -2.178 1.00 34.14 66 MET A O 20
ATOM 34081 N N . LYS A 1 67 ? 12.220 -1.541 -3.780 1.00 42.30 67 LYS A N 20
ATOM 34082 C CA . LYS A 1 67 ? 13.475 -2.230 -3.640 1.00 60.14 67 LYS A CA 20
ATOM 34083 C C . LYS A 1 67 ? 14.610 -1.233 -4.003 1.00 61.22 67 LYS A C 20
ATOM 34084 O O . LYS A 1 67 ? 15.695 -1.235 -3.408 1.00 62.22 67 LYS A O 20
ATOM 34103 N N . VAL A 1 68 ? 14.315 -0.373 -4.961 1.00 4.45 68 VAL A N 20
ATOM 34104 C CA . VAL A 1 68 ? 15.230 0.666 -5.407 1.00 20.24 68 VAL A CA 20
ATOM 34105 C C . VAL A 1 68 ? 15.222 1.824 -4.415 1.00 33.34 68 VAL A C 20
ATOM 34106 O O . VAL A 1 68 ? 16.273 2.364 -4.054 1.00 63.11 68 VAL A O 20
ATOM 34119 N N . GLN A 1 69 ? 14.032 2.182 -3.965 1.00 75.44 69 GLN A N 20
ATOM 34120 C CA . GLN A 1 69 ? 13.847 3.294 -3.039 1.00 53.03 69 GLN A CA 20
ATOM 34121 C C . GLN A 1 69 ? 14.426 3.009 -1.688 1.00 0.03 69 GLN A C 20
ATOM 34122 O O . GLN A 1 69 ? 14.803 3.913 -0.964 1.00 64.43 69 GLN A O 20
ATOM 34136 N N . ALA A 1 70 ? 14.501 1.777 -1.337 1.00 33.42 70 ALA A N 20
ATOM 34137 C CA . ALA A 1 70 ? 15.041 1.434 -0.058 1.00 74.30 70 ALA A CA 20
ATOM 34138 C C . ALA A 1 70 ? 16.549 1.718 -0.030 1.00 20.03 70 ALA A C 20
ATOM 34139 O O . ALA A 1 70 ? 17.139 1.967 1.014 1.00 13.23 70 ALA A O 20
ATOM 34146 N N . ALA A 1 71 ? 17.139 1.714 -1.205 1.00 11.20 71 ALA A N 20
ATOM 34147 C CA . ALA A 1 71 ? 18.559 1.895 -1.373 1.00 31.04 71 ALA A CA 20
ATOM 34148 C C . ALA A 1 71 ? 18.966 3.367 -1.412 1.00 11.02 71 ALA A C 20
ATOM 34149 O O . ALA A 1 71 ? 20.157 3.661 -1.482 1.00 42.43 71 ALA A O 20
ATOM 34156 N N . LYS A 1 72 ? 17.984 4.298 -1.372 1.00 41.51 72 LYS A N 20
ATOM 34157 C CA . LYS A 1 72 ? 18.293 5.748 -1.473 1.00 5.12 72 LYS A CA 20
ATOM 34158 C C . LYS A 1 72 ? 19.286 6.162 -0.383 1.00 62.40 72 LYS A C 20
ATOM 34159 O O . LYS A 1 72 ? 20.169 6.994 -0.616 1.00 74.13 72 LYS A O 20
ATOM 34178 N N . LYS A 1 73 ? 19.104 5.574 0.808 1.00 22.30 73 LYS A N 20
ATOM 34179 C CA . LYS A 1 73 ? 19.953 5.779 2.007 1.00 71.22 73 LYS A CA 20
ATOM 34180 C C . LYS A 1 73 ? 19.810 7.185 2.621 1.00 11.25 73 LYS A C 20
ATOM 34181 O O . LYS A 1 73 ? 19.599 7.322 3.828 1.00 74.32 73 LYS A O 20
ATOM 34200 N N . ASN A 1 74 ? 19.906 8.209 1.781 1.00 40.52 74 ASN A N 20
ATOM 34201 C CA . ASN A 1 74 ? 19.814 9.623 2.205 1.00 61.34 74 ASN A CA 20
ATOM 34202 C C . ASN A 1 74 ? 18.445 9.921 2.811 1.00 25.22 74 ASN A C 20
ATOM 34203 O O . ASN A 1 74 ? 18.256 10.930 3.491 1.00 1.35 74 ASN A O 20
ATOM 34214 N N . GLY A 1 75 ? 17.505 9.060 2.535 1.00 42.04 75 GLY A N 20
ATOM 34215 C CA . GLY A 1 75 ? 16.199 9.180 3.070 1.00 15.02 75 GLY A CA 20
ATOM 34216 C C . GLY A 1 75 ? 15.430 7.930 2.819 1.00 2.25 75 GLY A C 20
ATOM 34217 O O . GLY A 1 75 ? 15.464 7.399 1.704 1.00 35.44 75 GLY A O 20
ATOM 34221 N N . LYS A 1 76 ? 14.789 7.422 3.837 1.00 24.23 76 LYS A N 20
ATOM 34222 C CA . LYS A 1 76 ? 13.951 6.256 3.725 1.00 3.53 76 LYS A CA 20
ATOM 34223 C C . LYS A 1 76 ? 12.600 6.557 4.323 1.00 42.12 76 LYS A C 20
ATOM 34224 O O . LYS A 1 76 ? 12.345 6.304 5.503 1.00 74.30 76 LYS A O 20
ATOM 34243 N N . GLY A 1 77 ? 11.774 7.169 3.520 1.00 23.01 77 GLY A N 20
ATOM 34244 C CA . GLY A 1 77 ? 10.452 7.582 3.950 1.00 51.13 77 GLY A CA 20
ATOM 34245 C C . GLY A 1 77 ? 9.422 7.152 2.958 1.00 22.43 77 GLY A C 20
ATOM 34246 O O . GLY A 1 77 ? 8.302 6.785 3.311 1.00 24.21 77 GLY A O 20
ATOM 34250 N N . ASN A 1 78 ? 9.810 7.170 1.699 1.00 12.33 78 ASN A N 20
ATOM 34251 C CA . ASN A 1 78 ? 8.966 6.682 0.623 1.00 53.13 78 ASN A CA 20
ATOM 34252 C C . ASN A 1 78 ? 9.187 5.223 0.424 1.00 1.41 78 ASN A C 20
ATOM 34253 O O . ASN A 1 78 ? 8.897 4.684 -0.617 1.00 11.31 78 ASN A O 20
ATOM 34264 N N . VAL A 1 79 ? 9.687 4.577 1.422 1.00 15.12 79 VAL A N 20
ATOM 34265 C CA . VAL A 1 79 ? 9.898 3.183 1.341 1.00 44.40 79 VAL A CA 20
ATOM 34266 C C . VAL A 1 79 ? 9.087 2.533 2.427 1.00 61.23 79 VAL A C 20
ATOM 34267 O O . VAL A 1 79 ? 9.183 2.943 3.585 1.00 72.54 79 VAL A O 20
ATOM 34280 N N . CYS A 1 80 ? 8.273 1.570 2.094 1.00 31.20 80 CYS A N 20
ATOM 34281 C CA . CYS A 1 80 ? 7.510 0.922 3.122 1.00 42.32 80 CYS A CA 20
ATOM 34282 C C . CYS A 1 80 ? 7.532 -0.604 3.059 1.00 61.45 80 CYS A C 20
ATOM 34283 O O . CYS A 1 80 ? 7.508 -1.255 4.107 1.00 75.35 80 CYS A O 20
ATOM 34290 N N . HIS A 1 81 ? 7.574 -1.202 1.855 1.00 33.12 81 HIS A N 20
ATOM 34291 C CA . HIS A 1 81 ? 7.799 -2.650 1.805 1.00 3.04 81 HIS A CA 20
ATOM 34292 C C . HIS A 1 81 ? 9.237 -2.902 2.138 1.00 45.20 81 HIS A C 20
ATOM 34293 O O . HIS A 1 81 ? 10.127 -2.242 1.604 1.00 53.22 81 HIS A O 20
ATOM 34307 N N . ARG A 1 82 ? 9.469 -3.814 3.009 1.00 54.35 82 ARG A N 20
ATOM 34308 C CA . ARG A 1 82 ? 10.800 -4.133 3.397 1.00 43.52 82 ARG A CA 20
ATOM 34309 C C . ARG A 1 82 ? 11.114 -5.566 3.032 1.00 43.11 82 ARG A C 20
ATOM 34310 O O . ARG A 1 82 ? 12.224 -5.881 2.569 1.00 63.32 82 ARG A O 20
ATOM 34331 N N . LYS A 1 83 ? 10.141 -6.436 3.202 1.00 72.34 83 LYS A N 20
ATOM 34332 C CA . LYS A 1 83 ? 10.362 -7.826 2.933 1.00 62.51 83 LYS A CA 20
ATOM 34333 C C . LYS A 1 83 ? 9.483 -8.391 1.813 1.00 61.14 83 LYS A C 20
ATOM 34334 O O . LYS A 1 83 ? 8.317 -8.699 2.002 1.00 12.01 83 LYS A O 20
ATOM 34353 N N . LYS A 1 84 ? 10.056 -8.464 0.644 1.00 64.20 84 LYS A N 20
ATOM 34354 C CA . LYS A 1 84 ? 9.463 -9.140 -0.496 1.00 10.21 84 LYS A CA 20
ATOM 34355 C C . LYS A 1 84 ? 10.533 -10.032 -1.050 1.00 44.14 84 LYS A C 20
ATOM 34356 O O . LYS A 1 84 ? 10.456 -11.248 -0.935 1.00 10.41 84 LYS A O 20
ATOM 34375 N N . HIS A 1 85 ? 11.555 -9.425 -1.606 1.00 31.35 85 HIS A N 20
ATOM 34376 C CA . HIS A 1 85 ? 12.752 -10.129 -1.985 1.00 54.11 85 HIS A CA 20
ATOM 34377 C C . HIS A 1 85 ? 13.908 -9.147 -1.948 1.00 31.14 85 HIS A C 20
ATOM 34378 O O . HIS A 1 85 ? 13.857 -8.087 -2.577 1.00 61.21 85 HIS A O 20
ATOM 34392 N N . HIS A 1 86 ? 14.898 -9.461 -1.171 1.00 32.43 86 HIS A N 20
ATOM 34393 C CA . HIS A 1 86 ? 16.057 -8.602 -1.037 1.00 15.02 86 HIS A CA 20
ATOM 34394 C C . HIS A 1 86 ? 17.101 -9.080 -2.026 1.00 41.50 86 HIS A C 20
ATOM 34395 O O . HIS A 1 86 ? 17.926 -8.305 -2.517 1.00 13.43 86 HIS A O 20
ATOM 34409 N N . GLY A 1 87 ? 17.033 -10.358 -2.339 1.00 65.41 87 GLY A N 20
ATOM 34410 C CA . GLY A 1 87 ? 17.934 -10.955 -3.278 1.00 53.12 87 GLY A CA 20
ATOM 34411 C C . GLY A 1 87 ? 17.293 -11.106 -4.638 1.00 44.41 87 GLY A C 20
ATOM 34412 O O . GLY A 1 87 ? 16.455 -10.275 -5.043 1.00 61.34 87 GLY A O 20
ATOM 34416 N N . LYS A 1 88 ? 17.679 -12.134 -5.349 1.00 24.15 88 LYS A N 20
ATOM 34417 C CA . LYS A 1 88 ? 17.139 -12.394 -6.661 1.00 32.01 88 LYS A CA 20
ATOM 34418 C C . LYS A 1 88 ? 16.161 -13.559 -6.634 1.00 33.22 88 LYS A C 20
ATOM 34419 O O . LYS A 1 88 ? 14.952 -13.358 -6.766 1.00 13.44 88 LYS A O 20
ATOM 34438 N N . ARG A 1 89 ? 16.666 -14.770 -6.448 1.00 35.02 89 ARG A N 20
ATOM 34439 C CA . ARG A 1 89 ? 15.802 -15.938 -6.459 1.00 54.14 89 ARG A CA 20
ATOM 34440 C C . ARG A 1 89 ? 16.303 -17.023 -5.519 1.00 34.52 89 ARG A C 20
ATOM 34441 O O . ARG A 1 89 ? 17.510 -17.276 -5.422 1.00 31.45 89 ARG A O 20
ATOM 34462 N N . ASN A 1 90 ? 15.385 -17.624 -4.808 1.00 33.01 90 ASN A N 20
ATOM 34463 C CA . ASN A 1 90 ? 15.661 -18.808 -4.017 1.00 4.32 90 ASN A CA 20
ATOM 34464 C C . ASN A 1 90 ? 14.873 -19.913 -4.648 1.00 14.52 90 ASN A C 20
ATOM 34465 O O . ASN A 1 90 ? 13.712 -20.118 -4.315 1.00 42.11 90 ASN A O 20
ATOM 34476 N N . SER A 1 91 ? 15.448 -20.574 -5.592 1.00 42.22 91 SER A N 20
ATOM 34477 C CA . SER A 1 91 ? 14.720 -21.546 -6.340 1.00 64.32 91 SER A CA 20
ATOM 34478 C C . SER A 1 91 ? 15.203 -22.975 -6.106 1.00 74.12 91 SER A C 20
ATOM 34479 O O . SER A 1 91 ? 16.247 -23.398 -6.633 1.00 3.10 91 SER A O 20
ATOM 34487 N N . ASN A 1 92 ? 14.466 -23.697 -5.278 1.00 62.54 92 ASN A N 20
ATOM 34488 C CA . ASN A 1 92 ? 14.737 -25.101 -5.016 1.00 12.53 92 ASN A CA 20
ATOM 34489 C C . ASN A 1 92 ? 13.549 -25.754 -4.339 1.00 53.43 92 ASN A C 20
ATOM 34490 O O . ASN A 1 92 ? 13.440 -25.765 -3.119 1.00 21.52 92 ASN A O 20
ATOM 34501 N N . ARG A 1 93 ? 12.633 -26.222 -5.139 1.00 42.43 93 ARG A N 20
ATOM 34502 C CA . ARG A 1 93 ? 11.451 -26.938 -4.676 1.00 1.05 93 ARG A CA 20
ATOM 34503 C C . ARG A 1 93 ? 11.334 -28.213 -5.493 1.00 61.25 93 ARG A C 20
ATOM 34504 O O . ARG A 1 93 ? 10.890 -28.172 -6.647 1.00 43.12 93 ARG A O 20
ATOM 34525 N N . ALA A 1 94 ? 11.778 -29.320 -4.935 1.00 14.22 94 ALA A N 20
ATOM 34526 C CA . ALA A 1 94 ? 11.738 -30.588 -5.642 1.00 15.33 94 ALA A CA 20
ATOM 34527 C C . ALA A 1 94 ? 11.894 -31.750 -4.683 1.00 42.41 94 ALA A C 20
ATOM 34528 O O . ALA A 1 94 ? 10.930 -32.456 -4.393 1.00 63.14 94 ALA A O 20
ATOM 34535 N N . HIS A 1 95 ? 13.117 -31.913 -4.180 1.00 12.14 95 HIS A N 20
ATOM 34536 C CA . HIS A 1 95 ? 13.496 -33.002 -3.287 1.00 21.35 95 HIS A CA 20
ATOM 34537 C C . HIS A 1 95 ? 13.270 -34.374 -3.924 1.00 4.05 95 HIS A C 20
ATOM 34538 O O . HIS A 1 95 ? 12.216 -34.994 -3.760 1.00 21.10 95 HIS A O 20
ATOM 34552 N N . GLN A 1 96 ? 14.228 -34.809 -4.694 1.00 3.42 96 GLN A N 20
ATOM 34553 C CA . GLN A 1 96 ? 14.187 -36.124 -5.272 1.00 44.25 96 GLN A CA 20
ATOM 34554 C C . GLN A 1 96 ? 14.744 -37.088 -4.255 1.00 63.24 96 GLN A C 20
ATOM 34555 O O . GLN A 1 96 ? 15.965 -37.150 -4.042 1.00 52.32 96 GLN A O 20
ATOM 34569 N N . GLY A 1 97 ? 13.877 -37.790 -3.592 1.00 23.12 97 GLY A N 20
ATOM 34570 C CA . GLY A 1 97 ? 14.310 -38.668 -2.566 1.00 33.33 97 GLY A CA 20
ATOM 34571 C C . GLY A 1 97 ? 13.209 -39.546 -2.076 1.00 14.12 97 GLY A C 20
ATOM 34572 O O . GLY A 1 97 ? 12.049 -39.116 -1.994 1.00 20.43 97 GLY A O 20
ATOM 34576 N N . LYS A 1 98 ? 13.556 -40.766 -1.751 1.00 25.52 98 LYS A N 20
ATOM 34577 C CA . LYS A 1 98 ? 12.612 -41.740 -1.248 1.00 11.03 98 LYS A CA 20
ATOM 34578 C C . LYS A 1 98 ? 12.548 -41.627 0.280 1.00 22.53 98 LYS A C 20
ATOM 34579 O O . LYS A 1 98 ? 11.690 -42.231 0.928 1.00 3.44 98 LYS A O 20
ATOM 34598 N N . HIS A 1 99 ? 13.490 -40.834 0.837 1.00 30.44 99 HIS A N 20
ATOM 34599 C CA . HIS A 1 99 ? 13.627 -40.613 2.288 1.00 54.24 99 HIS A CA 20
ATOM 34600 C C . HIS A 1 99 ? 14.112 -41.914 2.950 1.00 11.43 99 HIS A C 20
ATOM 34601 O O . HIS A 1 99 ? 14.004 -42.128 4.156 1.00 10.30 99 HIS A O 20
ATOM 34615 N N . GLU A 1 100 ? 14.690 -42.754 2.145 1.00 2.31 100 GLU A N 20
ATOM 34616 C CA . GLU A 1 100 ? 15.201 -43.989 2.609 1.00 3.23 100 GLU A CA 20
ATOM 34617 C C . GLU A 1 100 ? 16.709 -43.944 2.518 1.00 5.20 100 GLU A C 20
ATOM 34618 O O . GLU A 1 100 ? 17.282 -44.072 1.429 1.00 63.51 100 GLU A O 20
ATOM 34630 N N . THR A 1 101 ? 17.342 -43.681 3.623 1.00 1.31 101 THR A N 20
ATOM 34631 C CA . THR A 1 101 ? 18.766 -43.651 3.680 1.00 40.34 101 THR A CA 20
ATOM 34632 C C . THR A 1 101 ? 19.285 -45.068 3.790 1.00 23.51 101 THR A C 20
ATOM 34633 O O . THR A 1 101 ? 19.162 -45.716 4.845 1.00 53.41 101 THR A O 20
ATOM 34644 N N . TYR A 1 102 ? 19.823 -45.556 2.699 1.00 72.12 102 TYR A N 20
ATOM 34645 C CA . TYR A 1 102 ? 20.249 -46.929 2.588 1.00 31.52 102 TYR A CA 20
ATOM 34646 C C . TYR A 1 102 ? 21.385 -47.266 3.523 1.00 32.32 102 TYR A C 20
ATOM 34647 O O . TYR A 1 102 ? 22.209 -46.405 3.880 1.00 12.13 102 TYR A O 20
ATOM 34665 N N . GLY A 1 103 ? 21.411 -48.501 3.924 1.00 23.04 103 GLY A N 20
ATOM 34666 C CA . GLY A 1 103 ? 22.393 -48.988 4.832 1.00 73.21 103 GLY A CA 20
ATOM 34667 C C . GLY A 1 103 ? 22.112 -50.420 5.173 1.00 43.24 103 GLY A C 20
ATOM 34668 O O . GLY A 1 103 ? 21.629 -50.724 6.264 1.00 20.34 103 GLY A O 20
ATOM 34672 N N . HIS A 1 104 ? 22.377 -51.299 4.231 1.00 41.42 104 HIS A N 20
ATOM 34673 C CA . HIS A 1 104 ? 22.157 -52.715 4.423 1.00 63.21 104 HIS A CA 20
ATOM 34674 C C . HIS A 1 104 ? 23.274 -53.271 5.292 1.00 71.31 104 HIS A C 20
ATOM 34675 O O . HIS A 1 104 ? 24.408 -53.465 4.826 1.00 52.45 104 HIS A O 20
ATOM 34689 N N . LYS A 1 105 ? 22.974 -53.479 6.539 1.00 13.32 105 LYS A N 20
ATOM 34690 C CA . LYS A 1 105 ? 23.941 -53.958 7.483 1.00 42.10 105 LYS A CA 20
ATOM 34691 C C . LYS A 1 105 ? 23.800 -55.482 7.568 1.00 51.13 105 LYS A C 20
ATOM 34692 O O . LYS A 1 105 ? 22.784 -55.996 8.056 1.00 14.32 105 LYS A O 20
ATOM 34711 N N . THR A 1 106 ? 24.792 -56.175 7.064 1.00 14.01 106 THR A N 20
ATOM 34712 C CA . THR A 1 106 ? 24.822 -57.624 7.036 1.00 31.42 106 THR A CA 20
ATOM 34713 C C . THR A 1 106 ? 25.024 -58.218 8.444 1.00 12.42 106 THR A C 20
ATOM 34714 O O . THR A 1 106 ? 25.478 -57.512 9.337 1.00 11.51 106 THR A O 20
ATOM 34725 N N . PRO A 1 107 ? 24.693 -59.528 8.660 1.00 54.30 107 PRO A N 20
ATOM 34726 C CA . PRO A 1 107 ? 24.802 -60.182 9.980 1.00 10.42 107 PRO A CA 20
ATOM 34727 C C . PRO A 1 107 ? 26.147 -59.919 10.653 1.00 75.54 107 PRO A C 20
ATOM 34728 O O . PRO A 1 107 ? 26.206 -59.542 11.827 1.00 23.24 107 PRO A O 20
ATOM 34739 N N . TYR A 1 108 ? 27.211 -60.093 9.908 1.00 74.32 108 TYR A N 20
ATOM 34740 C CA . TYR A 1 108 ? 28.530 -59.839 10.420 1.00 63.35 108 TYR A CA 20
ATOM 34741 C C . TYR A 1 108 ? 29.016 -58.509 9.883 1.00 2.21 108 TYR A C 20
ATOM 34742 O O . TYR A 1 108 ? 29.838 -58.499 8.952 1.00 37.00 108 TYR A O 20
#

InterPro domains:
  IPR000827 CC chemokine, conserved site [PS00472] (30-74)
  IPR001811 Chemokine interleukin-8-like domain [PF00048] (28-86)
  IPR036048 Chemokine interleukin-8-like superfamily [SSF54117] (24-116)
  IPR039809 Chemokine beta/gamma/delta [PTHR12015] (9-88)

Secondary structure (DSSP, 8-state):
--TTTT-SSSS-S----S--HHHHTTEEEEEEE-TTTT-SS-EEEEEESS-EEEE-TT-HHHHHHHHHHHT-SS--SS---S-SSSS----SS-S-S-------S---

GO terms:
  GO:0005576 extracellular region (C, IDA)
  GO:0030141 secretory granule (C, IDA)
  GO:0031640 killing of cells of another organism (P, IMP)
  GO:0051715 cytolysis in another organism (P, IMP)
  GO:0061844 antimicrobial humoral immune response mediated by antimicrobial peptide (P, IMP)
  GO:0005576 extracellular region (C, TAS)
  GO:0005515 protein binding (F, IPI)
  GO:0001954 positive regulation of cell-matrix adhesion (P, IDA)
  GO:0008009 chemokine activity (F, IDA)
  GO:1903237 negative regulation of leukocyte tethering or rolling (P, IDA)
  GO:0060326 cell chemotaxis (P, IDA)
  GO:0008009 chemokine activity (F, TAS)
  GO:0006935 chemotaxis (P, TAS)
  GO:0070062 extracellular exosome (C, HDA)

Solvent-accessible surface area: 8948 Å² total; per-residue (Å²): 137,120,92,151,127,90,109,97,55,98,27,1,114,122,31,66,103,151,19,78,79,213,52,0,70,160,7,66,82,7,97,65,0,149,68,117,74,62,37,150,59,47,0,0,2,0,68,20,189,184,154,79,28,11,0,17,20,155,9,62,30,0,61,70,0,0,83,59,7,10,84,67,202,150,43,90,31,19,18,41,58,165,130,27,90,182,45,113,250,108,46,149,222,88,104,139,54,104,145,91,97,196,73,141,185,94,101,237

Foldseek 3Di:
DPADVVHDDDDPPDAPAEDALVQLVQFDAWEWQPCPPNHNHTWIWTQGPVGIGIYHPPHVNNVVNLLVQCPPVVDDGSHYDDDDDNDDDDDDDDDDDPPDDDDDDDPD

Sequence (108 aa):
SEAILPIASSCCTEVSHHISRRLLERVNMCRIQRADGDCDLAAVILHVKRRRICVSPHNHTVKQWMKVQAAKKNGKGNVCHRKKHHGKRNSNRAHQGKHETYGHKTPYSEAILPIASSCCTEVSHHISRRLLERVNMCRIQRADGDCDLAAVILHVKRRRICVSPHNHTVKQWMKVQAAKKNGKGNVCHRKKHHGKRNSNRAHQGKHETYGHKTPYSEAILPIASSCCTEVSHHISRRLLERVNMCRIQRADGDCDLAAVILHVKRRRICVSPHNHTVKQWMKVQAAKKNGKGNVCHRKKHHGKRNSNRAHQGKHETYGHKTPYSEAILPIASSCCTEVSHHISRRLLERVNMCRIQRADGDCDLAAVILHVKRRRICVSPHNHTVKQWMKVQAAKKNGKGNVCHRKKHHGKRNSNRAHQGKHETYGHKTPYSEAILPIASSCCTEVSHHISRRLLERVNMCRIQRADGDCDLAAVILHVKRRRICVSPHNHTVKQWMKVQAAKKNGKGNVCHRKKHHGKRNSNRAHQGKHETYGHKTPYSEAILPIASSCCTEVSHHISRRLLERVNMCRIQRADGDCDLAAVILHVKRRRICVSPHNHTVKQWMKVQAAKKNGKGNVCHRKKHHGKRNSNRAHQGKHETYGHKTPYSEAILPIASSCCTEVSHHISRRLLERVNMCRIQRADGDCDLAAVILHVKRRRICVSPHNHTVKQWMKVQAAKKNGKGNVCHRKKHHGKRNSNRAHQGKHETYGHKTPYSEAILPIASSCCTEVSHHISRRLLERVNMCRIQRADGDCDLAAVILHVKRRRICVSPHNHTVKQWMKVQAAKKNGKGNVCHRKKHHGKRNSNRAHQGKHETYGHKTPYSEAILPIASSCCTEVSHHISRRLLERVNMCRIQRADGDCDLAAVILHVKRRRICVSPHNHTVKQWMKVQAAKKNGKGNVCHRKKHHGKRNSNRAHQGKHETYGHKTPYSEAILPIASSCCTEVSHHISRRLLERVNMCRIQRADGDCDLAAVILHVKRRRICVSPHNHTVKQWMKVQAAKKNGKGNVCHRKKHHGKRNSNRAHQGKHETYGHKTPYSEAILPIASSCCTEVSHHISRRLLERVNMCRIQRADGDCDLAAVILHVKRRRICVSPHNHTVKQWMKVQAAKKNGKGNVCHRKKHHGKRNSNRAHQGKHETYGHKTPYSEAILPIASSCCTEVSHHISRRLLERVNMCRIQRADGDCDLAAVILHVKRRRICVSPHNHTVKQWMKVQAAKKNGKGNVCHRKKHHGKRNSNRAHQGKHETYGHKTPYSEAILPIASSCCTEVSHHISRRLLERVNMCRIQRADGDCDLAAVILHVKRRRICVSPHNHTVKQWMKVQAAKKNGKGNVCHRKKHHGKRNSNRAHQGKHETYGHKTPYSEAILPIASSCCTEVSHHISRRLLERVNMCRIQRADGDCDLAAVILHVKRRRICVSPHNHTVKQWMKVQAAKKNGKGNVCHRKKHHGKRNSNRAHQGKHETYGHKTPYSEAILPIASSCCTEVSHHISRRLLERVNMCRIQRADGDCDLAAVILHVKRRRICVSPHNHTVKQWMKVQAAKKNGKGNVCHRKKHHGKRNSNRAHQGKHETYGHKTPYSEAILPIASSCCTEVSHHISRRLLERVNMCRIQRADGDCDLAAVILHVKRRRICVSPHNHTVKQWMKVQAAKKNGKGNVCHRKKHHGKRNSNRAHQGKHETYGHKTPYSEAILPIASSCCTEVSHHISRRLLERVNMCRIQRADGDCDLAAVILHVKRRRICVSPHNHTVKQWMKVQAAKKNGKGNVCHRKKHHGKRNSNRAHQGKHETYGHKTPYSEAILPIASSCCTEVSHHISRRLLERVNMCRIQRADGDCDLAAVILHVKRRRICVSPHNHTVKQWMKVQAAKKNGKGNVCHRKKHHGKRNSNRAHQGKHETYGHKTPYSEAILPIASSCCTEVSHHISRRLLERVNMCRIQRADGDCDLAAVILHVKRRRICVSPHNHTVKQWMKVQAAKKNGKGNVCHRKKHHGKRNSNRAHQGKHETYGHKTPYSEAILPIASSCCTEVSHHISRRLLERVNMCRIQRADGDCDLAAVILHVKRRRICVSPHNHTVKQWMKVQAAKKNGKGNVCHRKKHHGKRNSNRAHQGKHETYGHKTPY

B-factor: mean 37.59, std 21.12, range [0.12, 75.54]

Organism: Homo sapiens (NCBI:txid9606)

Nearest PDB structures (foldseek):
  6cws-assembly1_A  TM=7.169E-01  e=3.471E-17  Homo sapiens
  2kum-assembly1_A  TM=7.249E-01  e=5.010E-05  Homo sapiens
  3hp3-assembly2_H  TM=5.439E-01  e=2.816E-01  Homo sapiens
  3hp3-assembly4_G  TM=5.381E-01  e=3.001E-01  Homo sapiens
  3hp3-assembly1_B  TM=5.259E-01  e=4.680E-01  Homo sapiens

Radius of gyration: 16.2 Å; Cα contacts (8 Å, |Δi|>4): 156; chains: 1; bounding box: 40×50×36 Å